Protein 1VKD (pdb70)

CATH classification: 2.115.10.20

Foldseek 3Di:
DFFPDAAQPLAQDDDDPPPDDAQKFFDPPPPLAFACRAVQFGTKFFWAWDADPQWIKTWIWTQGPVRFTATWIWTGRRVRHIDIDNDGDWEAAPVRHTDDFPGWALWHWAAEVQDIKIWTWGDDVATAIWIWDNHVPYIHTYPTADDDDKDLDDWANYDAPQWIKWIWHADRDPGQFIFIKMWTHNPSHTDPIGTAGGFDPPQQQANRTKHFAHHFIDDPQATKTKIWGWHADVVGIAIFIAIWGAHHNGRSHTDFAASDGSGWQDDPQQQDDPAGRHWGWHHWDARRVFQKIWTWTGGSVTGIIIMIRGNVSSVVNRHVRD/DFPDAAQVLAQDDDDDPPDDAQKFFDPPPPLAFACRAVQFGTKFFWAWDADPQWIKTWIWTQGPVRATATWIWTGRRVRHIDTDNDGDWEAAPVRHTDDFPGWALWHWAAEPQDIKIWTWGDDVATFIWIWDNHVPYIHTYPTLDDDDKDLDDWARYDAPQWTKWIWHADRDPGQFIFIKMWTDNPSHTDPIATAGGFDPPQQQANRTKHWAAHFIDDPQATKTKIWGWHADVVGIAIFIAIWGAHHNGRSHTDFAASDTSGWDDDPQQQDDPAGRHWGWHHWDANPVFQKIWTWTGGSVGGITIMIRGNVSSVVNRHVRD/DFPDAAQVLAQDDDDPPPDDAQKFFDPPPPLAFACRAVQFGTKFFWAWDADPQWIKTWIWTQGPVRATATWIWTGRRVRHIDIDNDGDWEAAPVRHTDDFPGWALWHWAAEDQDIKIWTWGDDVATAIWIWGNHVPYIHTDPTLDDDDKGLDDWANYDAPQWTKWIWHADRDPGQFIFIKMWTHNPSHTDPIATAGGFDCPQQQANRTKHWAAHFIDDPQATKTKIWGWHADVVGIAIFIAIWGAHHNGRSHTDFAASDTSGWQDDCQQQDDPAGRHWGWHHWDANPVFQKIWTWTGGSSTGITIMIRGNVVSVVNRHVRD/DFPAAAQPLAQDDDDDPPDDAQKFFDPPPPLWFACRAVQFGTKFFWAWDDDPQWIKTWIWTQGPVRFTATWIWTGRRVRHIDTDNDGDWEAAPVRHGDGFPGWALWHWAAEVQDIKIWTWGDDVATAIWIWDNHVPYIHTYDTLDDDDKDLDDWANYAAPQWIKWIWHADRDPGQFIFIKMWTHNPSHTDPIATAGGFDCPQQQANRTKHWAAHFIDDPQATKTKIWGWHADPVGIAIFIAIWGAHHNGRSHTDFAASDTSGWDDDPQQQDDPAGRHWGWHHWDARPVFQKIWTWTGGNSTGITIMIRGNVSRVVNRHVRD/DFPDAAQVLAQDDDDDPPDDAQKFFDPPPPLWFACRAVQFGTKFFWAWDADPQWIKTWIWTQGPVRFTATWIWTGRRVRHIDIDNDGDWEAAPVRHTDDFPGWALWHWAAEDQDIKIWTWGDDVATAIWIWDNHVPYIHTYPTLDDDDKGLDDWANYAAPQWTKWIWHADRDPGQFIFIKMWTHNPSHTDPIATAGGFDCPQQQANRYKHFAAHFIDDPQATKTKIWGWHADPVGIAIFIAIWGAHHNGRSHTDFAASDTSGWDDDPQQQDDPAGRHWGWHHWDANPVFQKIWTWTGGSVGGIIIMIRGNVSSVVNRHVRD/DFPDAAQPLAQDDDDPPPDDAQKFFDPPPPLWFACRAPQFGTKFFWAWDADPQWIKTWIWTQGPVRFTATWIWTGRRVRHIDIDNDGDWEAAPVRHTDDFPGWALWHWAAEDQDIKIWTWGDDVATAIWIWDNPVPYIYTYPTLDDDDKGLDDWANYAAPQWTKWIWHADRDPGQFIFIKMWTHNPSHTDPIATAGGFDPPQQQANRYKHFAAHFIDDPQATKTKIWGWHADPVGIAIFIAIWGAHHNGRSHTPFAASDGSGWADDCQAQDDPAGRDWGWHHWDANPVFQKIWTWTGGSVTGITIMIRGNVSSVVNRHVRD

Organism: Thermotoga maritima (strain ATCC 43589 / DSM 3109 / JCM 10099 / NBRC 100826 / MSB8) (NCBI:txid243274)

InterPro domains:
  IPR007184 Mannoside phosphorylase [PF04041] (5-323)
  IPR007184 Mannoside phosphorylase [PIRSF016202] (11-324)
  IPR007184 Mannoside phosphorylase [PTHR34106] (4-321)
  IPR023296 Glycosyl hydrolase, five-bladed beta-propeller domain superfamily [G3DSA:2.115.10.20] (1-326)
  IPR023296 Glycosyl hydrolase, five-bladed beta-propeller domain superfamily [SSF75005] (22-321)

Secondary structure (DSSP, 8-state):
--B-S---TT----PPPTT--SSEEE-TT--SB-BS-STTEEEEEEEEEEEETTEEEEEEEEEETTS-EEEEEEEESSSSS-EE-SSPPPEE-TTS-B---SSEEEEEEEEETTEEEEEEEEESSSEEEEE---SSSSEEPBPPSSSSSEE-----SS-BTTBB--BEE--SSS-S---EEEEEB----BEEEEEEE---SS-GGGSSEEEE-SPPEEETTEEEEEEEEEEEETTEEEEEEEEEEE-SS-TTSEEEE-SS-SB---SHHHHSSSSSSBEEEEEEEE-TTT-EEEEEEEETTTEEEEEEEEHHHHHHHHHHT-/-B-S---TT----PPPTT--SSEEE-TT--SB-BS-STTEEEEEEEEEEEETTEEEEEEEEEETTS-EEEEEEEESSSSS-EE-SSPPPEE-TTS-B---SSEEEEEEEEETTEEEEEEEEESSSEEEEE---SSSSEEPBPPSSSSSEE-----SS-BTTBB--BEE--SSS-S---EEEEEB----BEEEEEEE---SS-GGGSSEEEE-SPPEEETTEEEEEEEEEEEETTEEEEEEEEEEE-SS-TTSEEEE-SS-SB-S-SHHHHSSSSSSBEEEEEEEE-TTT-EEEEEEEETTTEEEEEEEEHHHHHHHHHHT-/-B-S---TT----PPPTT--SSEEE-TT--SB-BS-STTEEEEEEEEEEEETTEEEEEEEEEETTS-EEEEEEEESSSSS-EE-SSPPPEE-TTS-B---SSEEEEEEEEETTEEEEEEEEESSSEEEEE---SSSSEEPBPPSSSSSEE-----SS-BTTBB--BEE--SSS-S---EEEEEB----BEEEEEEE---SS-GGGSSEEEE-SPPEEETTEEEEEEEEEEEETTEEEEEEEEEEE-SS-TTSEEEE-SS-SB-S-SHHHHSSSSSSBEEEEEEEE-TTT-EEEEEEEETTTEEEEEEEEHHHHHHHHHHT-/-B-S---TT----PPPTT--SSEEE-TT--SB-BS-STTEEEEEEEEEEEETTEEEEEEEEEETTS-EEEEEEEESSSSS-EE-SSPPPEE-TTS-B---SSEEEEEEEEETTEEEEEEEEESSSEEEEE---SSSSEEPBPPSSSSSEE-----SS-BTTBB--BEE--SSS-S---EEEEEB----BEEEEEEE---SS-GGGSSEEEE-SPPEEETTEEEEEEEEEEEETTEEEEEEEEEEE-SS-TTSEEEE-SS-SB---SHHHHSSSSSSBEEEEEEEEETTTTEEEEEEEETTTEEEEEEEEHHHHHHHHHHT-/-B-S---TT----PPPTT--SSEEE-TT--SB-BS-STTEEEEEEEEEEEETTEEEEEEEEEETTS-EEEEEEEESSSSS-EE-SSPPPEE-TTS-B---SSEEEEEEEEETTEEEEEEEEESSSEEEEE---SSSSEEPBPPSSSSSEE-----SS-BTTBB--BEE--SSS-S---EEEEEB----BEEEEEEE---SS-GGGSSEEEE-SPPEEETTEEEEEEEEEEEETTEEEEEEEEEEE-SS-TTSEEEE-SS-SB---SHHHHSSSSSSBEEEEEEEE-TTT-EEEEEEEETTTEEEEEEEEHHHHHHHHHHT-/-B-S---TT----PPPTT--SSEEE-TT--SB-BS-STTEEEEEEEEEEEETTEEEEEEEEEETTS-EEEEEEEESSSSS-EE-SSPPPEE-TTS-B---SSEEEEEEEEETTEEEEEEEEESSSEEEEE---SSSSEEPBPPSSSSSEE-----SS-BTTBB--BEE--SSS-S---EEEEEB----BEEEEEEE---SS-GGGSSEEEE-SPPEEETTEEEEEEEEEEEETTEEEEEEEEEEE-SS-TTSEEEE-SS-SB-S-SHHHHSSSSSSBEEEEEEEE-TTT-EEEEEEEETTTEEEEEEEEHHHHHHHHHHT-

Nearest PDB structures (foldseek):
  1vkd-assembly1_A  TM=1.002E+00  e=5.050E-60  Thermotoga maritima MSB8
  4udg-assembly1_A  TM=9.693E-01  e=8.224E-40  uncultured organism
  5aye-assembly1_B  TM=9.745E-01  e=2.041E-39  Ruminococcus albus 7 = DSM 20455
  3wau-assembly1_A  TM=8.714E-01  e=3.061E-21  Bacteroides fragilis NCTC 9343
  5ay9-assembly1_A  TM=8.659E-01  e=5.146E-20  Ruminococcus albus 7 = DSM 20455

Sequence (1927 aa):
HKVFTEKIPNIPWEERPEGYTGPVWRYSKNPIIGRNPVPKGARVFNSAVVPYNGEFVGVFRIDHKNTRPFLHFGRSKDGINWEIEPEEIQWVDVNGEPFQPSYAYDPRVVKIEDTYYITFCTDDHGPTIGVGTKDFKTFVRLPNAYVPFNRNGVLFPRKINGKYVLNRPSDNGHTPFGDIFLSESPDIHWGNHRFVLGRSSYNWWENLKIGAGPYPIETSEGWLLIYHGVTLTCNGYVYSFGAALLDLDDPSKVLYRSRYYLLTPEEEYETVGFVPNVVFPCAALCDADTGRVAIYYGAADTHVALAFGYIDEIVDFVKRNSKVFTEKIPNIPWEERPEGYTGPVWRYSKNPIIGRNPVPKGARVFNSAVVPYNGEFVGVFRIDHKNTRPFLHFGRSKDGINWEIEPEEIQWVDVNGEPFQPSYAYDPRVVKIEDTYYITFCTDDHGPTIGVGTKDFKTFVRLPNAYVPFNRNGVLFPRKINGKYVLNRPSDNGHTPFGDIFLSESPDIHWGNHRFVLGRSSYNWWENLKIGAGPYPIETSEGWLLIYHGVTLTCNGYVYSFGAALLDLDDPSKVLYRSRYYLLTPEEEYETVGFVPNVVFPCAALCDADTGRVAIYYGAADTHVALAFGYIDEIVDFVKRNSKVFTEKIPNIPWEERPEGYTGPVWRYSKNPIIGRNPVPKGARVFNSAVVPYNGEFVGVFRIDHKNTRPFLHFGRSKDGINWEIEPEEIQWVDVNGEPFQPSYAYDPRVVKIEDTYYITFCTDDHGPTIGVGTKDFKTFVRLPNAYVPFNRNGVLFPRKINGKYVLNRPSDNGHTPFGDIFLSESPDIHWGNHRFVLGRSSYNWWENLKIGAGPYPIETSEGWLLIYHGVTLTCNGYVYSFGAALLDLDDPSKVLYRSRYYLLTPEEEYETVGFVPNVVFPCAALCDADTGRVAIYYGAADTHVALAFGYIDEIVDFVKRNSKVFTEKIPNIPWEERPEGYTGPVWRYSKNPIIGRNPVPKGARVFNSAVVPYNGEFVGVFRIDHKNTRPFLHFGRSKDGINWEIEPEEIQWVDVNGEPFQPSYAYDPRVVKIEDTYYITFCTDDHGPTIGVGTKDFKTFVRLPNAYVPFNRNGVLFPRKINGKYVLNRPSDNGHTPFGDIFLSESPDIHWGNHRFVLGRSSYNWWENLKIGAGPYPIETSEGWLLIYHGVTLTCNGYVYSFGAALLDLDDPSKVLYRSRYYLLTPEEEYETVGFVPNVVFPCAALCDADTGRVAIYYGAADTHVALAFGYIDEIVDFVKRNSKVFTEKIPNIPWEERPEGYTGPVWRYSKNPIIGRNPVPKGARVFNSAVVPYNGEFVGVFRIDHKNTRPFLHFGRSKDGINWEIEPEEIQWVDVNGEPFQPSYAYDPRVVKIEDTYYITFCTDDHGPTIGVGTKDFKTFVRLPNAYVPFNRNGVLFPRKINGKYVLNRPSDNGHTPFGDIFLSESPDIHWGNHRFVLGRSSYNWWENLKIGAGPYPIETSEGWLLIYHGVTLTCNGYVYSFGAALLDLDDPSKVLYRSRYYLLTPEEEYETVGFVPNVVFPCAALCDADTGRVAIYYGAADTHVALAFGYIDEIVDFVKRNSKVFTEKIPNIPWEERPEGYTGPVWRYSKNPIIGRNPVPKGARVFNSAVVPYNGEFVGVFRIDHKNTRPFLHFGRSKDGINWEIEPEEIQWVDVNGEPFQPSYAYDPRVVKIEDTYYITFCTDDHGPTIGVGTKDFKTFVRLPNAYVPFNRNGVLFPRKINGKYVLNRPSDNGHTPFGDIFLSESPDIHWGNHRFVLGRSSYNWWENLKIGAGPYPIETSEGWLLIYHGVTLTCNGYVYSFGAALLDLDDPSKVLYRSRYYLLTPEEEYETVGFVPNVVFPCAALCDADTGRVAIYYGAADTHVALAFGYIDEIVDFVKRNS

Solvent-accessible surface area: 73420 Å² total

B-factor: mean 32.36, std 8.27, range [13.82, 94.56]

Structure (mmCIF, N/CA/C/O backbone):
data_1VKD
#
_entry.id   1VKD
#
_cell.length_a   86.867
_cell.length_b   100.908
_cell.length_c   253.433
_cell.angle_alpha   90.00
_cell.angle_beta   90.00
_cell.angle_gamma   90.00
#
_symmetry.space_group_name_H-M   'P 21 21 21'
#
loop_
_entity.id
_entity.type
_entity.pdbx_description
1 polymer 'conserved hypothetical protein TM1225'
2 non-polymer 2-AMINO-2-HYDROXYMETHYL-PROPANE-1,3-DIOL
3 water water
#
loop_
_atom_site.group_PDB
_atom_site.id
_atom_site.type_symbol
_atom_site.label_atom_id
_atom_site.label_alt_id
_atom_site.label_comp_id
_atom_site.label_asym_id
_atom_site.label_entity_id
_atom_site.label_seq_id
_atom_site.pdbx_PDB_ins_code
_atom_site.Cartn_x
_atom_site.Cartn_y
_atom_site.Cartn_z
_atom_site.occupancy
_atom_site.B_iso_or_equiv
_atom_site.auth_seq_id
_atom_site.auth_comp_id
_atom_site.auth_asym_id
_atom_site.auth_atom_id
_atom_site.pdbx_PDB_model_num
ATOM 1 N N . HIS A 1 12 ? 90.150 31.702 119.807 1.00 55.73 0 HIS A N 1
ATOM 2 C CA . HIS A 1 12 ? 88.711 31.843 119.469 1.00 56.83 0 HIS A CA 1
ATOM 3 C C . HIS A 1 12 ? 88.022 32.816 120.450 1.00 54.99 0 HIS A C 1
ATOM 4 O O . HIS A 1 12 ? 88.124 34.045 120.318 1.00 56.09 0 HIS A O 1
ATOM 19 N N . LYS A 1 14 ? 85.759 35.144 122.950 1.00 42.40 2 LYS A N 1
ATOM 20 C CA . LYS A 1 14 ? 85.934 36.471 123.553 1.00 40.24 2 LYS A CA 1
ATOM 21 C C . LYS A 1 14 ? 85.448 36.522 125.015 1.00 39.58 2 LYS A C 1
ATOM 22 O O . LYS A 1 14 ? 84.399 35.966 125.361 1.00 36.64 2 LYS A O 1
ATOM 28 N N . VAL A 1 15 ? 86.226 37.199 125.859 1.00 38.51 3 VAL A N 1
ATOM 29 C CA . VAL A 1 15 ? 85.829 37.532 127.224 1.00 38.23 3 VAL A CA 1
ATOM 30 C C . VAL A 1 15 ? 85.758 39.034 127.383 1.00 38.34 3 VAL A C 1
ATOM 31 O O . VAL A 1 15 ? 86.721 39.730 127.104 1.00 37.54 3 VAL A O 1
ATOM 35 N N . PHE A 1 16 ? 84.634 39.527 127.888 1.00 37.34 4 PHE A N 1
ATOM 36 C CA . PHE A 1 16 ? 84.464 40.965 128.036 1.00 38.21 4 PHE A CA 1
ATOM 37 C C . PHE A 1 16 ? 84.796 41.402 129.467 1.00 39.17 4 PHE A C 1
ATOM 38 O O . PHE A 1 16 ? 83.904 41.707 130.238 1.00 41.39 4 PHE A O 1
ATOM 46 N N . THR A 1 17 ? 86.079 41.397 129.825 1.00 39.47 5 THR A N 1
ATOM 47 C CA . THR A 1 17 ? 86.547 41.893 131.139 1.00 40.98 5 THR A CA 1
ATOM 48 C C . THR A 1 17 ? 87.759 42.794 130.919 1.00 40.87 5 THR A C 1
ATOM 49 O O . THR A 1 17 ? 88.143 43.039 129.797 1.00 41.83 5 THR A O 1
ATOM 53 N N . GLU A 1 18 ? 88.377 43.259 131.992 1.00 41.98 6 GLU A N 1
ATOM 54 C CA . GLU A 1 18 ? 89.573 44.095 131.886 1.00 43.18 6 GLU A CA 1
ATOM 55 C C . GLU A 1 18 ? 90.783 43.239 131.583 1.00 39.50 6 GLU A C 1
ATOM 56 O O . GLU A 1 18 ? 90.793 42.024 131.841 1.00 37.78 6 GLU A O 1
ATOM 62 N N . LYS A 1 19 ? 91.804 43.888 131.045 1.00 37.65 7 LYS A N 1
ATOM 63 C CA . LYS A 1 19 ? 93.147 43.348 131.047 1.00 36.18 7 LYS A CA 1
ATOM 64 C C . LYS A 1 19 ? 93.644 43.389 132.488 1.00 34.67 7 LYS A C 1
ATOM 65 O O . LYS A 1 19 ? 93.514 44.409 133.156 1.00 33.92 7 LYS A O 1
ATOM 71 N N . ILE A 1 20 ? 94.166 42.269 132.980 1.00 33.25 8 ILE A N 1
ATOM 72 C CA . ILE A 1 20 ? 94.760 42.221 134.323 1.00 30.93 8 ILE A CA 1
ATOM 73 C C . ILE A 1 20 ? 96.114 41.513 134.292 1.00 32.03 8 ILE A C 1
ATOM 74 O O . ILE A 1 20 ? 96.233 40.358 134.719 1.00 32.73 8 ILE A O 1
ATOM 79 N N . PRO A 1 21 ? 97.143 42.222 133.823 1.00 31.34 9 PRO A N 1
ATOM 80 C CA . PRO A 1 21 ? 98.453 41.615 133.592 1.00 31.67 9 PRO A CA 1
ATOM 81 C C . PRO A 1 21 ? 99.022 40.987 134.878 1.00 31.98 9 PRO A C 1
ATOM 82 O O . PRO A 1 21 ? 99.670 39.941 134.824 1.00 32.53 9 PRO A O 1
ATOM 86 N N . ASN A 1 22 ? 98.734 41.607 136.024 1.00 31.23 10 ASN A N 1
ATOM 87 C CA . ASN A 1 22 ? 99.253 41.165 137.321 1.00 30.91 10 ASN A CA 1
ATOM 88 C C . ASN A 1 22 ? 98.263 40.330 138.136 1.00 30.26 10 ASN A C 1
ATOM 89 O O . ASN A 1 22 ? 98.374 40.233 139.358 1.00 30.05 10 ASN A O 1
ATOM 94 N N . ILE A 1 23 ? 97.292 39.734 137.467 1.00 27.99 11 ILE A N 1
ATOM 95 C CA . ILE A 1 23 ? 96.369 38.834 138.137 1.00 27.80 11 ILE A CA 1
ATOM 96 C C . ILE A 1 23 ? 97.153 37.836 139.017 1.00 27.85 11 ILE A C 1
ATOM 97 O O . ILE A 1 23 ? 98.201 37.337 138.611 1.00 28.60 11 ILE A O 1
ATOM 102 N N . PRO A 1 24 ? 96.689 37.552 140.232 1.00 27.78 12 PRO A N 1
ATOM 103 C CA . PRO A 1 24 ? 97.263 36.420 140.977 1.00 27.99 12 PRO A CA 1
ATOM 104 C C . PRO A 1 24 ? 97.193 35.157 140.104 1.00 29.07 12 PRO A C 1
ATOM 105 O O . PRO A 1 24 ? 96.152 34.887 139.481 1.00 29.59 12 PRO A O 1
ATOM 109 N N . TRP A 1 25 ? 98.298 34.423 140.027 1.00 27.74 13 TRP A N 1
ATOM 110 C CA . TRP A 1 25 ? 98.372 33.306 139.112 1.00 28.75 13 TRP A CA 1
ATOM 111 C C . TRP A 1 25 ? 99.369 32.249 139.547 1.00 30.42 13 TRP A C 1
ATOM 112 O O . TRP A 1 25 ? 100.442 32.561 140.076 1.00 30.78 13 TRP A O 1
ATOM 123 N N . GLU A 1 26 ? 99.003 30.992 139.312 1.00 31.09 14 GLU A N 1
ATOM 124 C CA . GLU A 1 26 ? 99.944 29.887 139.421 1.00 30.92 14 GLU A CA 1
ATOM 125 C C . GLU A 1 26 ? 99.613 28.849 138.354 1.00 31.31 14 GLU A C 1
ATOM 126 O O . GLU A 1 26 ? 98.448 28.496 138.150 1.00 29.84 14 GLU A O 1
ATOM 132 N N . GLU A 1 27 ? 100.652 28.384 137.675 1.00 30.32 15 GLU A N 1
ATOM 133 C CA . GLU A 1 27 ? 100.541 27.381 136.627 1.00 33.40 15 GLU A CA 1
ATOM 134 C C . GLU A 1 27 ? 99.990 26.095 137.189 1.00 32.10 15 GLU A C 1
ATOM 135 O O . GLU A 1 27 ? 100.186 25.812 138.367 1.00 31.86 15 GLU A O 1
ATOM 141 N N . ARG A 1 28 ? 99.298 25.313 136.370 1.00 32.61 16 ARG A N 1
ATOM 142 C CA . ARG A 1 28 ? 98.728 24.057 136.857 1.00 34.51 16 ARG A CA 1
ATOM 143 C C . ARG A 1 28 ? 99.838 23.069 137.200 1.00 33.82 16 ARG A C 1
ATOM 144 O O . ARG A 1 28 ? 100.890 23.109 136.578 1.00 34.49 16 ARG A O 1
ATOM 152 N N . PRO A 1 29 ? 99.627 22.202 138.190 1.00 35.16 17 PRO A N 1
ATOM 153 C CA . PRO A 1 29 ? 100.608 21.157 138.494 1.00 35.43 17 PRO A CA 1
ATOM 154 C C . PRO A 1 29 ? 100.834 20.289 137.268 1.00 37.42 17 PRO A C 1
ATOM 155 O O . PRO A 1 29 ? 99.923 20.103 136.441 1.00 35.80 17 PRO A O 1
ATOM 159 N N . GLU A 1 30 ? 102.048 19.774 137.137 1.00 39.15 18 GLU A N 1
ATOM 160 C CA . GLU A 1 30 ? 102.393 18.982 135.971 1.00 41.66 18 GLU A CA 1
ATOM 161 C C . GLU A 1 30 ? 101.467 17.780 135.826 1.00 41.54 18 GLU A C 1
ATOM 162 O O . GLU A 1 30 ? 101.239 17.059 136.793 1.00 40.74 18 GLU A O 1
ATOM 168 N N . GLY A 1 31 ? 100.918 17.598 134.624 1.00 41.82 19 GLY A N 1
ATOM 169 C CA . GLY A 1 31 ? 99.985 16.505 134.351 1.00 43.27 19 GLY A CA 1
ATOM 170 C C . GLY A 1 31 ? 98.602 16.606 134.993 1.00 45.71 19 GLY A C 1
ATOM 171 O O . GLY A 1 31 ? 97.834 15.642 134.959 1.00 46.83 19 GLY A O 1
ATOM 172 N N . TYR A 1 32 ? 98.275 17.759 135.579 1.00 45.70 20 TYR A N 1
ATOM 173 C CA . TYR A 1 32 ? 96.957 17.981 136.138 1.00 46.02 20 TYR A CA 1
ATOM 174 C C . TYR A 1 32 ? 95.926 18.193 135.031 1.00 46.11 20 TYR A C 1
ATOM 175 O O . TYR A 1 32 ? 96.093 19.053 134.167 1.00 46.48 20 TYR A O 1
ATOM 184 N N . THR A 1 33 ? 94.842 17.434 135.111 1.00 46.45 21 THR A N 1
ATOM 185 C CA . THR A 1 33 ? 93.845 17.334 134.060 1.00 47.77 21 THR A CA 1
ATOM 186 C C . THR A 1 33 ? 92.589 18.205 134.240 1.00 46.44 21 THR A C 1
ATOM 187 O O . THR A 1 33 ? 91.936 18.522 133.250 1.00 48.32 21 THR A O 1
ATOM 191 N N . GLY A 1 34 ? 92.247 18.591 135.465 1.00 43.18 22 GLY A N 1
ATOM 192 C CA . GLY A 1 34 ? 91.030 19.382 135.712 1.00 41.04 22 GLY A CA 1
ATOM 193 C C . GLY A 1 34 ? 91.083 20.818 135.195 1.00 38.15 22 GLY A C 1
ATOM 194 O O . GLY A 1 34 ? 92.173 21.347 134.971 1.00 36.89 22 GLY A O 1
ATOM 195 N N . PRO A 1 35 ? 89.918 21.454 135.029 1.00 36.65 23 PRO A N 1
ATOM 196 C CA . PRO A 1 35 ? 89.841 22.829 134.508 1.00 34.43 23 PRO A CA 1
ATOM 197 C C . PRO A 1 35 ? 90.312 23.898 135.508 1.00 32.41 23 PRO A C 1
ATOM 198 O O . PRO A 1 35 ? 90.672 24.995 135.114 1.00 32.15 23 PRO A O 1
ATOM 202 N N . VAL A 1 36 ? 90.323 23.562 136.790 1.00 30.78 24 VAL A N 1
ATOM 203 C CA . VAL A 1 36 ? 90.628 24.499 137.866 1.00 30.04 24 VAL A CA 1
ATOM 204 C C . VAL A 1 36 ? 91.529 23.806 138.884 1.00 30.06 24 VAL A C 1
ATOM 205 O O . VAL A 1 36 ? 91.311 22.647 139.228 1.00 31.43 24 VAL A O 1
ATOM 209 N N . TRP A 1 37 ? 92.553 24.495 139.352 1.00 28.43 25 TRP A N 1
ATOM 210 C CA . TRP A 1 37 ? 93.431 23.920 140.359 1.00 27.23 25 TRP A CA 1
ATOM 211 C C . TRP A 1 37 ? 93.650 24.919 141.502 1.00 28.16 25 TRP A C 1
ATOM 212 O O . TRP A 1 37 ? 93.631 26.148 141.279 1.00 27.62 25 TRP A O 1
ATOM 223 N N . ARG A 1 38 ? 93.853 24.397 142.719 1.00 26.41 26 ARG A N 1
ATOM 224 C CA . ARG A 1 38 ? 94.102 25.261 143.870 1.00 26.78 26 ARG A CA 1
ATOM 225 C C . ARG A 1 38 ? 95.502 25.897 143.879 1.00 27.98 26 ARG A C 1
ATOM 226 O O . ARG A 1 38 ? 96.475 25.313 143.388 1.00 27.71 26 ARG A O 1
ATOM 234 N N . TYR A 1 39 ? 95.582 27.103 144.429 1.00 27.27 27 TYR A N 1
ATOM 235 C CA . TYR A 1 39 ? 96.849 27.747 144.695 1.00 27.49 27 TYR A CA 1
ATOM 236 C C . TYR A 1 39 ? 97.606 26.869 145.688 1.00 27.72 27 TYR A C 1
ATOM 237 O O . TYR A 1 39 ? 97.068 26.516 146.752 1.00 27.46 27 TYR A O 1
ATOM 246 N N . SER A 1 40 ? 98.845 26.509 145.338 1.00 27.65 28 SER A N 1
ATOM 247 C CA . SER A 1 40 ? 99.624 25.570 146.155 1.00 28.60 28 SER A CA 1
ATOM 248 C C . SER A 1 40 ? 99.926 26.140 147.513 1.00 30.57 28 SER A C 1
ATOM 249 O O . SER A 1 40 ? 100.251 25.391 148.431 1.00 31.63 28 SER A O 1
ATOM 252 N N . LYS A 1 41 ? 99.832 27.462 147.653 1.00 30.32 29 LYS A N 1
ATOM 253 C CA . LYS A 1 41 ? 100.118 28.084 148.942 1.00 29.48 29 LYS A CA 1
ATOM 254 C C . LYS A 1 41 ? 98.872 28.500 149.725 1.00 29.23 29 LYS A C 1
ATOM 255 O O . LYS A 1 41 ? 98.961 29.320 150.648 1.00 28.79 29 LYS A O 1
ATOM 261 N N . ASN A 1 42 ? 97.718 27.921 149.368 1.00 27.24 30 ASN A N 1
ATOM 262 C CA . ASN A 1 42 ? 96.472 28.113 150.109 1.00 27.89 30 ASN A CA 1
ATOM 263 C C . ASN A 1 42 ? 96.627 27.615 151.544 1.00 29.45 30 ASN A C 1
ATOM 264 O O . ASN A 1 42 ? 97.365 26.628 151.774 1.00 30.00 30 ASN A O 1
ATOM 269 N N . PRO A 1 43 ? 95.923 28.232 152.501 1.00 29.44 31 PRO A N 1
ATOM 270 C CA . PRO A 1 43 ? 95.016 29.365 152.246 1.00 29.48 31 PRO A CA 1
ATOM 271 C C . PRO A 1 43 ? 95.819 30.647 152.261 1.00 29.20 31 PRO A C 1
ATOM 272 O O . PRO A 1 43 ? 96.928 30.634 152.771 1.00 29.92 31 PRO A O 1
ATOM 276 N N . ILE A 1 44 ? 95.304 31.724 151.681 1.00 28.36 32 ILE A N 1
ATOM 277 C CA . ILE A 1 44 ? 96.088 32.960 151.637 1.00 30.03 32 ILE A CA 1
ATOM 278 C C . ILE A 1 44 ? 95.887 33.826 152.879 1.00 31.47 32 ILE A C 1
ATOM 279 O O . ILE A 1 44 ? 96.760 34.617 153.237 1.00 30.80 32 ILE A O 1
ATOM 284 N N . ILE A 1 45 ? 94.741 33.664 153.536 1.00 30.54 33 ILE A N 1
ATOM 285 C CA . ILE A 1 45 ? 94.449 34.386 154.765 1.00 32.02 33 ILE A CA 1
ATOM 286 C C . ILE A 1 45 ? 93.291 33.650 155.411 1.00 30.76 33 ILE A C 1
ATOM 287 O O . ILE A 1 45 ? 92.615 32.881 154.739 1.00 30.83 33 ILE A O 1
ATOM 292 N N . GLY A 1 46 ? 93.087 33.829 156.712 1.00 30.33 34 GLY A N 1
ATOM 293 C CA . GLY A 1 46 ? 92.005 33.112 157.392 1.00 30.07 34 GLY A CA 1
ATOM 294 C C . GLY A 1 46 ? 91.805 33.498 158.826 1.00 29.17 34 GLY A C 1
ATOM 295 O O . GLY A 1 46 ? 91.085 34.437 159.125 1.00 29.94 34 GLY A O 1
ATOM 296 N N . ARG A 1 47 ? 92.461 32.764 159.708 1.00 28.86 35 ARG A N 1
ATOM 297 C CA . ARG A 1 47 ? 92.291 32.893 161.144 1.00 30.58 35 ARG A CA 1
ATOM 298 C C . ARG A 1 47 ? 92.950 34.170 161.648 1.00 31.18 35 ARG A C 1
ATOM 299 O O . ARG A 1 47 ? 94.035 34.516 161.221 1.00 29.67 35 ARG A O 1
ATOM 307 N N . ASN A 1 48 ? 92.270 34.853 162.561 1.00 31.22 36 ASN A N 1
ATOM 308 C CA . ASN A 1 48 ? 92.812 36.051 163.240 1.00 33.06 36 ASN A CA 1
ATOM 309 C C . ASN A 1 48 ? 93.485 37.027 162.280 1.00 32.31 36 ASN A C 1
ATOM 310 O O . ASN A 1 48 ? 94.647 37.383 162.457 1.00 33.14 36 ASN A O 1
ATOM 315 N N . PRO A 1 49 ? 92.733 37.461 161.271 1.00 31.73 37 PRO A N 1
ATOM 316 C CA . PRO A 1 49 ? 93.258 38.344 160.237 1.00 30.96 37 PRO A CA 1
ATOM 317 C C . PRO A 1 49 ? 93.537 39.764 160.731 1.00 32.65 37 PRO A C 1
ATOM 318 O O . PRO A 1 49 ? 94.432 40.413 160.206 1.00 34.40 37 PRO A O 1
ATOM 322 N N . VAL A 1 50 ? 92.754 40.238 161.703 1.00 32.25 38 VAL A N 1
ATOM 323 C CA . VAL A 1 50 ? 92.888 41.585 162.266 1.00 30.72 38 VAL A CA 1
ATOM 324 C C . VAL A 1 50 ? 92.584 41.452 163.759 1.00 32.61 38 VAL A C 1
ATOM 325 O O . VAL A 1 50 ? 92.015 40.441 164.179 1.00 31.46 38 VAL A O 1
ATOM 329 N N . PRO A 1 51 ? 92.988 42.438 164.570 1.00 32.99 39 PRO A N 1
ATOM 330 C CA . PRO A 1 51 ? 92.806 42.349 166.029 1.00 33.20 39 PRO A CA 1
ATOM 331 C C . PRO A 1 51 ? 91.395 41.927 166.504 1.00 34.22 39 PRO A C 1
ATOM 332 O O . PRO A 1 51 ? 91.266 41.079 167.397 1.00 33.73 39 PRO A O 1
ATOM 336 N N . LYS A 1 52 ? 90.353 42.497 165.912 1.00 33.94 40 LYS A N 1
ATOM 337 C CA . LYS A 1 52 ? 88.989 42.122 166.291 1.00 34.31 40 LYS A CA 1
ATOM 338 C C . LYS A 1 52 ? 88.467 40.882 165.551 1.00 32.40 40 LYS A C 1
ATOM 339 O O . LYS A 1 52 ? 87.367 40.427 165.823 1.00 31.98 40 LYS A O 1
ATOM 345 N N . GLY A 1 53 ? 89.258 40.352 164.623 1.00 29.93 41 GLY A N 1
ATOM 346 C CA . GLY A 1 53 ? 88.780 39.323 163.701 1.00 29.61 41 GLY A CA 1
ATOM 347 C C . GLY A 1 53 ? 89.134 37.911 164.095 1.00 28.75 41 GLY A C 1
ATOM 348 O O . GLY A 1 53 ? 90.262 37.662 164.546 1.00 28.92 41 GLY A O 1
ATOM 349 N N . ALA A 1 54 ? 88.170 37.006 163.922 1.00 27.88 42 ALA A N 1
ATOM 350 C CA . ALA A 1 54 ? 88.352 35.569 164.174 1.00 27.89 42 ALA A CA 1
ATOM 351 C C . ALA A 1 54 ? 88.710 34.829 162.898 1.00 27.35 42 ALA A C 1
ATOM 352 O O . ALA A 1 54 ? 89.643 34.021 162.868 1.00 27.17 42 ALA A O 1
ATOM 354 N N . ARG A 1 55 ? 87.956 35.088 161.839 1.00 26.21 43 ARG A N 1
ATOM 355 C CA . ARG A 1 55 ? 88.159 34.387 160.575 1.00 26.84 43 ARG A CA 1
ATOM 356 C C . ARG A 1 55 ? 87.691 35.271 159.443 1.00 28.75 43 ARG A C 1
ATOM 357 O O . ARG A 1 55 ? 86.645 35.939 159.552 1.00 30.22 43 ARG A O 1
ATOM 365 N N . VAL A 1 56 ? 88.477 35.295 158.366 1.00 28.17 44 VAL A N 1
ATOM 366 C CA . VAL A 1 56 ? 88.052 35.951 157.128 1.00 28.52 44 VAL A CA 1
ATOM 367 C C . VAL A 1 56 ? 87.874 34.875 156.047 1.00 30.14 44 VAL A C 1
ATOM 368 O O . VAL A 1 56 ? 88.741 34.009 155.864 1.00 29.80 44 VAL A O 1
ATOM 372 N N . PHE A 1 57 ? 86.739 34.906 155.352 1.00 29.89 45 PHE A N 1
ATOM 373 C CA . PHE A 1 57 ? 86.414 33.831 154.433 1.00 30.44 45 PHE A CA 1
ATOM 374 C C . PHE A 1 57 ? 85.428 34.209 153.330 1.00 33.81 45 PHE A C 1
ATOM 375 O O . PHE A 1 57 ? 85.005 33.361 152.541 1.00 36.04 45 PHE A O 1
ATOM 383 N N . ASN A 1 58 ? 85.053 35.466 153.245 1.00 32.98 46 ASN A N 1
ATOM 384 C CA . ASN A 1 58 ? 84.476 35.917 151.982 1.00 36.65 46 ASN A CA 1
ATOM 385 C C . ASN A 1 58 ? 85.379 37.067 151.527 1.00 37.34 46 ASN A C 1
ATOM 386 O O . ASN A 1 58 ? 85.921 37.840 152.348 1.00 36.62 46 ASN A O 1
ATOM 391 N N . SER A 1 59 ? 85.599 37.144 150.230 1.00 36.28 47 SER A N 1
ATOM 392 C CA . SER A 1 59 ? 86.471 38.165 149.702 1.00 39.00 47 SER A CA 1
ATOM 393 C C . SER A 1 59 ? 85.961 38.477 148.323 1.00 38.37 47 SER A C 1
ATOM 394 O O . SER A 1 59 ? 86.080 37.664 147.403 1.00 39.92 47 SER A O 1
ATOM 397 N N . ALA A 1 60 ? 85.339 39.643 148.210 1.00 35.76 48 ALA A N 1
ATOM 398 C CA . ALA A 1 60 ? 84.855 40.121 146.947 1.00 33.64 48 ALA A CA 1
ATOM 399 C C . ALA A 1 60 ? 85.937 41.065 146.429 1.00 33.90 48 ALA A C 1
ATOM 400 O O . ALA A 1 60 ? 86.054 42.219 146.882 1.00 33.88 48 ALA A O 1
ATOM 402 N N . VAL A 1 61 ? 86.737 40.549 145.496 1.00 31.43 49 VAL A N 1
ATOM 403 C CA . VAL A 1 61 ? 87.963 41.215 145.036 1.00 28.85 49 VAL A CA 1
ATOM 404 C C . VAL A 1 61 ? 87.771 41.717 143.605 1.00 30.45 49 VAL A C 1
ATOM 405 O O . VAL A 1 61 ? 87.157 41.025 142.772 1.00 30.82 49 VAL A O 1
ATOM 409 N N . VAL A 1 62 ? 88.249 42.934 143.345 1.00 29.72 50 VAL A N 1
ATOM 410 C CA . VAL A 1 62 ? 88.263 43.501 141.998 1.00 29.66 50 VAL A CA 1
ATOM 411 C C . VAL A 1 62 ? 89.614 44.179 141.744 1.00 31.04 50 VAL A C 1
ATOM 412 O O . VAL A 1 62 ? 90.271 44.620 142.704 1.00 30.41 50 VAL A O 1
ATOM 416 N N . PRO A 1 63 ? 90.041 44.302 140.479 1.00 31.19 51 PRO A N 1
ATOM 417 C CA . PRO A 1 63 ? 91.213 45.112 140.212 1.00 32.02 51 PRO A CA 1
ATOM 418 C C . PRO A 1 63 ? 90.831 46.566 140.444 1.00 32.19 51 PRO A C 1
ATOM 419 O O . PRO A 1 63 ? 89.707 46.992 140.140 1.00 32.40 51 PRO A O 1
ATOM 423 N N . TYR A 1 64 ? 91.751 47.325 141.005 1.00 32.54 52 TYR A N 1
ATOM 424 C CA . TYR A 1 64 ? 91.523 48.738 141.138 1.00 33.54 52 TYR A CA 1
ATOM 425 C C . TYR A 1 64 ? 92.853 49.432 141.061 1.00 35.22 52 TYR A C 1
ATOM 426 O O . TYR A 1 64 ? 93.766 49.126 141.839 1.00 34.54 52 TYR A O 1
ATOM 435 N N . ASN A 1 65 ? 92.973 50.340 140.094 1.00 37.33 53 ASN A N 1
ATOM 436 C CA . ASN A 1 65 ? 94.080 51.270 140.083 1.00 38.62 53 ASN A CA 1
ATOM 437 C C . ASN A 1 65 ? 95.431 50.553 139.939 1.00 37.87 53 ASN A C 1
ATOM 438 O O . ASN A 1 65 ? 96.405 50.896 140.612 1.00 39.02 53 ASN A O 1
ATOM 443 N N . GLY A 1 66 ? 95.474 49.536 139.081 1.00 36.62 54 GLY A N 1
ATOM 444 C CA . GLY A 1 66 ? 96.702 48.750 138.875 1.00 35.82 54 GLY A CA 1
ATOM 445 C C . GLY A 1 66 ? 97.000 47.743 139.987 1.00 35.63 54 GLY A C 1
ATOM 446 O O . GLY A 1 66 ? 98.013 47.022 139.951 1.00 34.00 54 GLY A O 1
ATOM 447 N N . GLU A 1 67 ? 96.124 47.697 140.986 1.00 34.24 55 GLU A N 1
ATOM 448 C CA . GLU A 1 67 ? 96.264 46.742 142.082 1.00 34.77 55 GLU A CA 1
ATOM 449 C C . GLU A 1 67 ? 94.941 46.049 142.320 1.00 31.66 55 GLU A C 1
ATOM 450 O O . GLU A 1 67 ? 94.119 45.927 141.416 1.00 30.10 55 GLU A O 1
ATOM 456 N N . PHE A 1 68 ? 94.742 45.577 143.540 1.00 28.94 56 PHE A N 1
ATOM 457 C CA . PHE A 1 68 ? 93.523 44.862 143.867 1.00 26.91 56 PHE A CA 1
ATOM 458 C C . PHE A 1 68 ? 92.976 45.419 145.157 1.00 28.12 56 PHE A C 1
ATOM 459 O O . PHE A 1 68 ? 93.738 45.816 146.055 1.00 28.46 56 PHE A O 1
ATOM 467 N N . VAL A 1 69 ? 91.654 45.485 145.235 1.00 27.46 57 VAL A N 1
ATOM 468 C CA . VAL A 1 69 ? 91.010 45.809 146.483 1.00 27.76 57 VAL A CA 1
ATOM 469 C C . VAL A 1 69 ? 89.923 44.759 146.705 1.00 28.00 57 VAL A C 1
ATOM 470 O O . VAL A 1 69 ? 89.588 43.986 145.794 1.00 27.90 57 VAL A O 1
ATOM 474 N N . GLY A 1 70 ? 89.372 44.728 147.910 1.00 27.50 58 GLY A N 1
ATOM 475 C CA . GLY A 1 70 ? 88.312 43.777 148.178 1.00 27.14 58 GLY A CA 1
ATOM 476 C C . GLY A 1 70 ? 87.438 44.213 149.335 1.00 28.46 58 GLY A C 1
ATOM 477 O O . GLY A 1 70 ? 87.833 45.047 150.164 1.00 27.25 58 GLY A O 1
ATOM 478 N N . VAL A 1 71 ? 86.232 43.672 149.336 1.00 27.58 59 VAL A N 1
ATOM 479 C CA . VAL A 1 71 ? 85.342 43.755 150.473 1.00 27.11 59 VAL A CA 1
ATOM 480 C C . VAL A 1 71 ? 85.307 42.351 151.104 1.00 27.23 59 VAL A C 1
ATOM 481 O O . VAL A 1 71 ? 84.985 41.366 150.447 1.00 27.00 59 VAL A O 1
ATOM 485 N N . PHE A 1 72 ? 85.671 42.281 152.378 1.00 26.98 60 PHE A N 1
ATOM 486 C CA . PHE A 1 72 ? 85.886 41.005 153.053 1.00 27.45 60 PHE A CA 1
ATOM 487 C C . PHE A 1 72 ? 84.877 40.777 154.145 1.00 28.08 60 PHE A C 1
ATOM 488 O O . PHE A 1 72 ? 84.594 41.700 154.893 1.00 28.83 60 PHE A O 1
ATOM 496 N N . ARG A 1 73 ? 84.329 39.557 154.231 1.00 28.02 61 ARG A N 1
ATOM 497 C CA . ARG A 1 73 ? 83.571 39.179 155.402 1.00 28.40 61 ARG A CA 1
ATOM 498 C C . ARG A 1 73 ? 84.528 38.686 156.471 1.00 28.86 61 ARG A C 1
ATOM 499 O O . ARG A 1 73 ? 85.282 37.732 156.240 1.00 28.62 61 ARG A O 1
ATOM 507 N N . ILE A 1 74 ? 84.508 39.360 157.623 1.00 29.35 62 ILE A N 1
ATOM 508 C CA . ILE A 1 74 ? 85.262 38.916 158.786 1.00 29.08 62 ILE A CA 1
ATOM 509 C C . ILE A 1 74 ? 84.311 38.678 159.946 1.00 29.34 62 ILE A C 1
ATOM 510 O O . ILE A 1 74 ? 83.639 39.615 160.385 1.00 27.91 62 ILE A O 1
ATOM 515 N N . ASP A 1 75 ? 84.234 37.433 160.419 1.00 28.34 63 ASP A N 1
ATOM 516 C CA . ASP A 1 75 ? 83.596 37.153 161.691 1.00 28.79 63 ASP A CA 1
ATOM 517 C C . ASP A 1 75 ? 84.538 37.689 162.760 1.00 29.01 63 ASP A C 1
ATOM 518 O O . ASP A 1 75 ? 85.731 37.305 162.822 1.00 28.84 63 ASP A O 1
ATOM 523 N N . HIS A 1 76 ? 84.016 38.579 163.593 1.00 27.28 64 HIS A N 1
ATOM 524 C CA . HIS A 1 76 ? 84.746 39.047 164.736 1.00 26.77 64 HIS A CA 1
ATOM 525 C C . HIS A 1 76 ? 84.861 37.975 165.834 1.00 27.42 64 HIS A C 1
ATOM 526 O O . HIS A 1 76 ? 84.331 36.854 165.698 1.00 26.78 64 HIS A O 1
ATOM 533 N N . LYS A 1 77 ? 85.587 38.295 166.895 1.00 27.22 65 LYS A N 1
ATOM 534 C CA . LYS A 1 77 ? 85.726 37.384 168.025 1.00 28.72 65 LYS A CA 1
ATOM 535 C C . LYS A 1 77 ? 84.458 37.252 168.908 1.00 28.45 65 LYS A C 1
ATOM 536 O O . LYS A 1 77 ? 84.520 36.698 169.999 1.00 27.14 65 LYS A O 1
ATOM 542 N N . ASN A 1 78 ? 83.319 37.757 168.421 1.00 28.49 66 ASN A N 1
ATOM 543 C CA . ASN A 1 78 ? 82.005 37.397 168.979 1.00 28.10 66 ASN A CA 1
ATOM 544 C C . ASN A 1 78 ? 81.202 36.558 167.967 1.00 28.98 66 ASN A C 1
ATOM 545 O O . ASN A 1 78 ? 79.997 36.294 168.184 1.00 29.47 66 ASN A O 1
ATOM 550 N N . THR A 1 79 ? 81.903 36.152 166.895 1.00 27.85 67 THR A N 1
ATOM 551 C CA . THR A 1 79 ? 81.379 35.361 165.757 1.00 27.93 67 THR A CA 1
ATOM 552 C C . THR A 1 79 ? 80.355 36.112 164.880 1.00 29.53 67 THR A C 1
ATOM 553 O O . THR A 1 79 ? 79.801 35.550 163.939 1.00 31.15 67 THR A O 1
ATOM 557 N N . ARG A 1 80 ? 80.133 37.385 165.185 1.00 28.45 68 ARG A N 1
ATOM 558 C CA . ARG A 1 80 ? 79.328 38.281 164.359 1.00 28.69 68 ARG A CA 1
ATOM 559 C C . ARG A 1 80 ? 80.090 38.713 163.090 1.00 29.03 68 ARG A C 1
ATOM 560 O O . ARG A 1 80 ? 81.262 39.117 163.180 1.00 29.03 68 ARG A O 1
ATOM 568 N N . PRO A 1 81 ? 79.433 38.671 161.924 1.00 27.96 69 PRO A N 1
ATOM 569 C CA . PRO A 1 81 ? 80.064 39.065 160.663 1.00 27.79 69 PRO A CA 1
ATOM 570 C C . PRO A 1 81 ? 80.043 40.575 160.391 1.00 28.96 69 PRO A C 1
ATOM 571 O O . PRO A 1 81 ? 79.044 41.241 160.641 1.00 28.29 69 PRO A O 1
ATOM 575 N N . PHE A 1 82 ? 81.149 41.085 159.862 1.00 27.84 70 PHE A N 1
ATOM 576 C CA . PHE A 1 82 ? 81.277 42.493 159.437 1.00 28.45 70 PHE A CA 1
ATOM 577 C C . PHE A 1 82 ? 81.967 42.516 158.084 1.00 29.22 70 PHE A C 1
ATOM 578 O O . PHE A 1 82 ? 82.678 41.560 157.730 1.00 29.32 70 PHE A O 1
ATOM 586 N N . LEU A 1 83 ? 81.775 43.598 157.328 1.00 28.61 71 LEU A N 1
ATOM 587 C CA . LEU A 1 83 ? 82.516 43.762 156.066 1.00 28.25 71 LEU A CA 1
ATOM 588 C C . LEU A 1 83 ? 83.669 44.737 156.255 1.00 28.05 71 LEU A C 1
ATOM 589 O O . LEU A 1 83 ? 83.493 45.839 156.750 1.00 29.05 71 LEU A O 1
ATOM 594 N N . HIS A 1 84 ? 84.859 44.308 155.863 1.00 28.20 72 HIS A N 1
ATOM 595 C CA . HIS A 1 84 ? 86.046 45.138 155.969 1.00 27.38 72 HIS A CA 1
ATOM 596 C C . HIS A 1 84 ? 86.629 45.367 154.561 1.00 28.58 72 HIS A C 1
ATOM 597 O O . HIS A 1 84 ? 86.545 44.505 153.674 1.00 30.11 72 HIS A O 1
ATOM 604 N N . PHE A 1 85 ? 87.209 46.539 154.364 1.00 29.04 73 PHE A N 1
ATOM 605 C CA . PHE A 1 85 ? 87.907 46.855 153.140 1.00 29.49 73 PHE A CA 1
ATOM 606 C C . PHE A 1 85 ? 89.347 46.362 153.236 1.00 30.03 73 PHE A C 1
ATOM 607 O O . PHE A 1 85 ? 89.960 46.438 154.293 1.00 29.06 73 PHE A O 1
ATOM 615 N N . GLY A 1 86 ? 89.874 45.843 152.133 1.00 30.08 74 GLY A N 1
ATOM 616 C CA . GLY A 1 86 ? 91.278 45.446 152.067 1.00 30.25 74 GLY A CA 1
ATOM 617 C C . GLY A 1 86 ? 91.940 45.841 150.744 1.00 29.71 74 GLY A C 1
ATOM 618 O O . GLY A 1 86 ? 91.263 46.066 149.744 1.00 27.77 74 GLY A O 1
ATOM 619 N N . ARG A 1 87 ? 93.266 45.905 150.760 1.00 29.94 75 ARG A N 1
ATOM 620 C CA . ARG A 1 87 ? 94.083 46.257 149.596 1.00 31.97 75 ARG A CA 1
ATOM 621 C C . ARG A 1 87 ? 95.182 45.221 149.397 1.00 31.54 75 ARG A C 1
ATOM 622 O O . ARG A 1 87 ? 95.701 44.656 150.377 1.00 31.82 75 ARG A O 1
ATOM 630 N N . SER A 1 88 ? 95.558 44.999 148.140 1.00 30.73 76 SER A N 1
ATOM 631 C CA . SER A 1 88 ? 96.656 44.113 147.826 1.00 30.18 76 SER A CA 1
ATOM 632 C C . SER A 1 88 ? 97.317 44.534 146.536 1.00 30.60 76 SER A C 1
ATOM 633 O O . SER A 1 88 ? 96.648 44.878 145.558 1.00 30.92 76 SER A O 1
ATOM 636 N N . LYS A 1 89 ? 98.637 44.482 146.531 1.00 31.52 77 LYS A N 1
ATOM 637 C CA . LYS A 1 89 ? 99.403 44.782 145.321 1.00 33.98 77 LYS A CA 1
ATOM 638 C C . LYS A 1 89 ? 99.311 43.629 144.324 1.00 32.52 77 LYS A C 1
ATOM 639 O O . LYS A 1 89 ? 99.261 43.851 143.114 1.00 33.29 77 LYS A O 1
ATOM 645 N N . ASP A 1 90 ? 99.272 42.405 144.845 1.00 31.33 78 ASP A N 1
ATOM 646 C CA . ASP A 1 90 ? 99.351 41.208 144.005 1.00 31.61 78 ASP A CA 1
ATOM 647 C C . ASP A 1 90 ? 98.128 40.289 144.074 1.00 31.26 78 ASP A C 1
ATOM 648 O O . ASP A 1 90 ? 98.041 39.300 143.332 1.00 31.63 78 ASP A O 1
ATOM 653 N N . GLY A 1 91 ? 97.191 40.610 144.966 1.00 30.51 79 GLY A N 1
ATOM 654 C CA . GLY A 1 91 ? 95.980 39.831 145.123 1.00 30.34 79 GLY A CA 1
ATOM 655 C C . GLY A 1 91 ? 96.148 38.619 146.022 1.00 31.41 79 GLY A C 1
ATOM 656 O O . GLY A 1 91 ? 95.204 37.844 146.222 1.00 30.22 79 GLY A O 1
ATOM 657 N N . ILE A 1 92 ? 97.348 38.438 146.565 1.00 32.03 80 ILE A N 1
ATOM 658 C CA . ILE A 1 92 ? 97.603 37.291 147.448 1.00 31.61 80 ILE A CA 1
ATOM 659 C C . ILE A 1 92 ? 97.921 37.774 148.863 1.00 32.33 80 ILE A C 1
ATOM 660 O O . ILE A 1 92 ? 97.418 37.232 149.848 1.00 32.68 80 ILE A O 1
ATOM 665 N N . ASN A 1 93 ? 98.754 38.804 148.954 1.00 30.74 81 ASN A N 1
ATOM 666 C CA . ASN A 1 93 ? 99.090 39.392 150.232 1.00 30.87 81 ASN A CA 1
ATOM 667 C C . ASN A 1 93 ? 98.213 40.598 150.512 1.00 30.30 81 ASN A C 1
ATOM 668 O O . ASN A 1 93 ? 98.307 41.599 149.807 1.00 28.65 81 ASN A O 1
ATOM 673 N N . TRP A 1 94 ? 97.359 40.491 151.536 1.00 30.04 82 TRP A N 1
ATOM 674 C CA . TRP A 1 94 ? 96.303 41.480 151.784 1.00 30.93 82 TRP A CA 1
ATOM 675 C C . TRP A 1 94 ? 96.565 42.319 153.015 1.00 32.29 82 TRP A C 1
ATOM 676 O O . TRP A 1 94 ? 96.993 41.803 154.050 1.00 33.28 82 TRP A O 1
ATOM 687 N N . GLU A 1 95 ? 96.338 43.624 152.894 1.00 31.17 83 GLU A N 1
ATOM 688 C CA . GLU A 1 95 ? 96.268 44.469 154.070 1.00 32.61 83 GLU A CA 1
ATOM 689 C C . GLU A 1 95 ? 94.819 44.843 154.284 1.00 32.52 83 GLU A C 1
ATOM 690 O O . GLU A 1 95 ? 94.228 45.564 153.476 1.00 32.31 83 GLU A O 1
ATOM 696 N N . ILE A 1 96 ? 94.249 44.322 155.367 1.00 30.99 84 ILE A N 1
ATOM 697 C CA . ILE A 1 96 ? 92.833 44.513 155.664 1.00 30.41 84 ILE A CA 1
ATOM 698 C C . ILE A 1 96 ? 92.635 45.543 156.786 1.00 30.14 84 ILE A C 1
ATOM 699 O O . ILE A 1 96 ? 93.336 45.504 157.801 1.00 29.88 84 ILE A O 1
ATOM 704 N N . GLU A 1 97 ? 91.692 46.467 156.600 1.00 29.95 85 GLU A N 1
ATOM 705 C CA . GLU A 1 97 ? 91.389 47.473 157.612 1.00 30.40 85 GLU A CA 1
ATOM 706 C C . GLU A 1 97 ? 90.938 46.759 158.882 1.00 29.02 85 GLU A C 1
ATOM 707 O O . GLU A 1 97 ? 90.191 45.797 158.805 1.00 29.94 85 GLU A O 1
ATOM 713 N N . PRO A 1 98 ? 91.399 47.233 160.044 1.00 29.08 86 PRO A N 1
ATOM 714 C CA . PRO A 1 98 ? 91.043 46.622 161.320 1.00 28.53 86 PRO A CA 1
ATOM 715 C C . PRO A 1 98 ? 89.581 46.875 161.708 1.00 29.13 86 PRO A C 1
ATOM 716 O O . PRO A 1 98 ? 88.999 46.102 162.485 1.00 29.39 86 PRO A O 1
ATOM 720 N N . GLU A 1 99 ? 88.994 47.944 161.169 1.00 29.24 87 GLU A N 1
ATOM 721 C CA . GLU A 1 99 ? 87.587 48.276 161.443 1.00 29.59 87 GLU A CA 1
ATOM 722 C C . GLU A 1 99 ? 86.694 48.095 160.205 1.00 30.08 87 GLU A C 1
ATOM 723 O O . GLU A 1 99 ? 87.170 48.132 159.070 1.00 28.77 87 GLU A O 1
ATOM 729 N N . GLU A 1 100 ? 85.404 47.903 160.435 1.00 28.14 88 GLU A N 1
ATOM 730 C CA . GLU A 1 100 ? 84.463 47.589 159.373 1.00 29.90 88 GLU A CA 1
ATOM 731 C C . GLU A 1 100 ? 84.173 48.821 158.520 1.00 29.61 88 GLU A C 1
ATOM 732 O O . GLU A 1 100 ? 84.332 49.953 158.970 1.00 29.32 88 GLU A O 1
ATOM 738 N N . ILE A 1 101 ? 83.707 48.583 157.301 1.00 29.23 89 ILE A N 1
ATOM 739 C CA . ILE A 1 101 ? 83.256 49.655 156.426 1.00 29.05 89 ILE A CA 1
ATOM 740 C C . ILE A 1 101 ? 82.065 50.391 157.049 1.00 28.90 89 ILE A C 1
ATOM 741 O O . ILE A 1 101 ? 81.134 49.772 157.592 1.00 28.24 89 ILE A O 1
ATOM 746 N N . GLN A 1 102 ? 82.109 51.714 156.957 1.00 28.35 90 GLN A N 1
ATOM 747 C CA . GLN A 1 102 ? 81.013 52.591 157.409 1.00 29.16 90 GLN A CA 1
ATOM 748 C C . GLN A 1 102 ? 80.150 53.050 156.231 1.00 29.05 90 GLN A C 1
ATOM 749 O O . GLN A 1 102 ? 80.673 53.604 155.262 1.00 29.37 90 GLN A O 1
ATOM 755 N N . TRP A 1 103 ? 78.840 52.822 156.319 1.00 27.28 91 TRP A N 1
ATOM 756 C CA . TRP A 1 103 ? 77.939 53.081 155.207 1.00 27.16 91 TRP A CA 1
ATOM 757 C C . TRP A 1 103 ? 77.056 54.281 155.487 1.00 28.07 91 TRP A C 1
ATOM 758 O O . TRP A 1 103 ? 76.572 54.449 156.605 1.00 28.21 91 TRP A O 1
ATOM 769 N N . VAL A 1 104 ? 76.888 55.134 154.473 1.00 28.38 92 VAL A N 1
ATOM 770 C CA . VAL A 1 104 ? 75.931 56.242 154.523 1.00 28.02 92 VAL A CA 1
ATOM 771 C C . VAL A 1 104 ? 74.853 56.043 153.441 1.00 29.10 92 VAL A C 1
ATOM 772 O O . VAL A 1 104 ? 75.075 55.323 152.462 1.00 28.52 92 VAL A O 1
ATOM 776 N N . ASP A 1 105 ? 73.683 56.649 153.625 1.00 29.23 93 ASP A N 1
ATOM 777 C CA . ASP A 1 105 ? 72.646 56.590 152.602 1.00 31.18 93 ASP A CA 1
ATOM 778 C C . ASP A 1 105 ? 72.914 57.698 151.549 1.00 32.25 93 ASP A C 1
ATOM 779 O O . ASP A 1 105 ? 73.879 58.458 151.684 1.00 31.93 93 ASP A O 1
ATOM 784 N N . VAL A 1 106 ? 72.084 57.783 150.508 1.00 34.36 94 VAL A N 1
ATOM 785 C CA . VAL A 1 106 ? 72.296 58.764 149.433 1.00 35.72 94 VAL A CA 1
ATOM 786 C C . VAL A 1 106 ? 72.238 60.186 149.947 1.00 36.95 94 VAL A C 1
ATOM 787 O O . VAL A 1 106 ? 72.719 61.099 149.288 1.00 36.97 94 VAL A O 1
ATOM 791 N N . ASN A 1 107 ? 71.659 60.385 151.123 1.00 37.57 95 ASN A N 1
ATOM 792 C CA . ASN A 1 107 ? 71.666 61.714 151.734 1.00 38.37 95 ASN A CA 1
ATOM 793 C C . ASN A 1 107 ? 72.893 61.969 152.574 1.00 36.72 95 ASN A C 1
ATOM 794 O O . ASN A 1 107 ? 73.034 63.041 153.143 1.00 35.70 95 ASN A O 1
ATOM 799 N N . GLY A 1 108 ? 73.772 60.975 152.684 1.00 35.20 96 GLY A N 1
ATOM 800 C CA . GLY A 1 108 ? 74.955 61.112 153.536 1.00 33.07 96 GLY A CA 1
ATOM 801 C C . GLY A 1 108 ? 74.740 60.804 155.017 1.00 32.74 96 GLY A C 1
ATOM 802 O O . GLY A 1 108 ? 75.678 60.943 155.809 1.00 32.72 96 GLY A O 1
ATOM 803 N N . GLU A 1 109 ? 73.529 60.381 155.405 1.00 32.31 97 GLU A N 1
ATOM 804 C CA . GLU A 1 109 ? 73.253 59.971 156.788 1.00 33.20 97 GLU A CA 1
ATOM 805 C C . GLU A 1 109 ? 73.755 58.541 157.018 1.00 32.54 97 GLU A C 1
ATOM 806 O O . GLU A 1 109 ? 73.698 57.721 156.107 1.00 33.65 97 GLU A O 1
ATOM 812 N N . PRO A 1 110 ? 74.219 58.231 158.230 1.00 31.30 98 PRO A N 1
ATOM 813 C CA . PRO A 1 110 ? 74.640 56.858 158.552 1.00 30.01 98 PRO A CA 1
ATOM 814 C C . PRO A 1 110 ? 73.521 55.868 158.235 1.00 29.61 98 PRO A C 1
ATOM 815 O O . PRO A 1 110 ? 72.346 56.140 158.513 1.00 28.44 98 PRO A O 1
ATOM 819 N N . PHE A 1 111 ? 73.884 54.733 157.654 1.00 28.78 99 PHE A N 1
ATOM 820 C CA . PHE A 1 111 ? 72.907 53.724 157.244 1.00 28.93 99 PHE A CA 1
ATOM 821 C C . PHE A 1 111 ? 73.602 52.389 157.402 1.00 28.14 99 PHE A C 1
ATOM 822 O O . PHE A 1 111 ? 73.726 51.625 156.456 1.00 28.74 99 PHE A O 1
ATOM 830 N N . GLN A 1 112 ? 74.077 52.140 158.619 1.00 27.26 100 GLN A N 1
ATOM 831 C CA . GLN A 1 112 ? 74.920 50.983 158.924 1.00 29.38 100 GLN A CA 1
ATOM 832 C C . GLN A 1 112 ? 74.122 49.706 159.077 1.00 29.93 100 GLN A C 1
ATOM 833 O O . GLN A 1 112 ? 73.147 49.678 159.829 1.00 31.29 100 GLN A O 1
ATOM 839 N N . PRO A 1 113 ? 74.528 48.650 158.370 1.00 30.68 101 PRO A N 1
ATOM 840 C CA . PRO A 1 113 ? 73.882 47.341 158.525 1.00 31.40 101 PRO A CA 1
ATOM 841 C C . PRO A 1 113 ? 74.101 46.805 159.950 1.00 32.30 101 PRO A C 1
ATOM 842 O O . PRO A 1 113 ? 75.174 46.965 160.528 1.00 31.75 101 PRO A O 1
ATOM 846 N N . SER A 1 114 ? 73.081 46.162 160.496 1.00 32.65 102 SER A N 1
ATOM 847 C CA . SER A 1 114 ? 73.155 45.501 161.776 1.00 32.99 102 SER A CA 1
ATOM 848 C C . SER A 1 114 ? 74.245 44.443 161.770 1.00 31.98 102 SER A C 1
ATOM 849 O O . SER A 1 114 ? 74.999 44.281 162.720 1.00 33.26 102 SER A O 1
ATOM 852 N N . TYR A 1 115 ? 74.276 43.683 160.696 1.00 31.18 103 TYR A N 1
ATOM 853 C CA . TYR A 1 115 ? 75.328 42.726 160.441 1.00 32.05 103 TYR A CA 1
ATOM 854 C C . TYR A 1 115 ? 75.382 42.654 158.925 1.00 31.42 103 TYR A C 1
ATOM 855 O O . TYR A 1 115 ? 74.430 43.072 158.251 1.00 31.21 103 TYR A O 1
ATOM 864 N N . ALA A 1 116 ? 76.490 42.159 158.386 1.00 31.48 104 ALA A N 1
ATOM 865 C CA . ALA A 1 116 ? 76.647 42.057 156.944 1.00 30.00 104 ALA A CA 1
ATOM 866 C C . ALA A 1 116 ? 77.670 40.995 156.583 1.00 31.08 104 ALA A C 1
ATOM 867 O O . ALA A 1 116 ? 78.729 40.914 157.209 1.00 30.65 104 ALA A O 1
ATOM 869 N N . TYR A 1 117 ? 77.355 40.183 155.584 1.00 29.45 105 TYR A N 1
ATOM 870 C CA . TYR A 1 117 ? 78.294 39.190 155.106 1.00 30.33 105 TYR A CA 1
ATOM 871 C C . TYR A 1 117 ? 78.023 38.870 153.632 1.00 30.69 105 TYR A C 1
ATOM 872 O O . TYR A 1 117 ? 77.189 39.525 153.009 1.00 31.11 105 TYR A O 1
ATOM 881 N N . ASP A 1 118 ? 78.739 37.901 153.061 1.00 33.51 106 ASP A N 1
ATOM 882 C CA . ASP A 1 118 ? 78.434 37.417 151.700 1.00 35.36 106 ASP A CA 1
ATOM 883 C C . ASP A 1 118 ? 78.600 38.533 150.658 1.00 32.97 106 ASP A C 1
ATOM 884 O O . ASP A 1 118 ? 77.739 38.682 149.784 1.00 33.27 106 ASP A O 1
ATOM 889 N N . PRO A 1 119 ? 79.661 39.347 150.744 1.00 31.32 107 PRO A N 1
ATOM 890 C CA . PRO A 1 119 ? 79.780 40.468 149.826 1.00 29.77 107 PRO A CA 1
ATOM 891 C C . PRO A 1 119 ? 80.097 40.022 148.406 1.00 30.02 107 PRO A C 1
ATOM 892 O O . PRO A 1 119 ? 80.723 38.975 148.202 1.00 30.64 107 PRO A O 1
ATOM 896 N N . ARG A 1 120 ? 79.658 40.827 147.442 1.00 30.30 108 ARG A N 1
ATOM 897 C CA . ARG A 1 120 ? 80.064 40.685 146.067 1.00 29.79 108 ARG A CA 1
ATOM 898 C C . ARG A 1 120 ? 80.277 42.067 145.538 1.00 30.16 108 ARG A C 1
ATOM 899 O O . ARG A 1 120 ? 79.544 42.992 145.880 1.00 31.61 108 ARG A O 1
ATOM 907 N N . VAL A 1 121 ? 81.284 42.214 144.690 1.00 28.60 109 VAL A N 1
ATOM 908 C CA . VAL A 1 121 ? 81.630 43.513 144.138 1.00 28.57 109 VAL A CA 1
ATOM 909 C C . VAL A 1 121 ? 81.694 43.407 142.618 1.00 28.46 109 VAL A C 1
ATOM 910 O O . VAL A 1 121 ? 82.366 42.532 142.066 1.00 29.42 109 VAL A O 1
ATOM 914 N N . VAL A 1 122 ? 80.974 44.300 141.954 1.00 29.22 110 VAL A N 1
ATOM 915 C CA . VAL A 1 122 ? 80.918 44.304 140.513 1.00 29.95 110 VAL A CA 1
ATOM 916 C C . VAL A 1 122 ? 80.900 45.748 139.999 1.00 29.96 110 VAL A C 1
ATOM 917 O O . VAL A 1 122 ? 80.130 46.572 140.490 1.00 30.78 110 VAL A O 1
ATOM 921 N N . LYS A 1 123 ? 81.759 46.056 139.027 1.00 28.56 111 LYS A N 1
ATOM 922 C CA . LYS A 1 123 ? 81.777 47.399 138.432 1.00 28.97 111 LYS A CA 1
ATOM 923 C C . LYS A 1 123 ? 80.749 47.457 137.309 1.00 30.85 111 LYS A C 1
ATOM 924 O O . LYS A 1 123 ? 80.732 46.598 136.432 1.00 31.80 111 LYS A O 1
ATOM 930 N N . ILE A 1 124 ? 79.869 48.447 137.367 1.00 30.20 112 ILE A N 1
ATOM 931 C CA . ILE A 1 124 ? 78.904 48.679 136.306 1.00 30.59 112 ILE A CA 1
ATOM 932 C C . ILE A 1 124 ? 79.125 50.129 135.901 1.00 33.11 112 ILE A C 1
ATOM 933 O O . ILE A 1 124 ? 78.947 51.058 136.724 1.00 32.56 112 ILE A O 1
ATOM 938 N N . GLU A 1 125 ? 79.526 50.306 134.638 1.00 35.64 113 GLU A N 1
ATOM 939 C CA . GLU A 1 125 ? 79.913 51.609 134.106 1.00 39.00 113 GLU A CA 1
ATOM 940 C C . GLU A 1 125 ? 81.005 52.175 135.012 1.00 37.65 113 GLU A C 1
ATOM 941 O O . GLU A 1 125 ? 82.071 51.584 135.128 1.00 37.28 113 GLU A O 1
ATOM 947 N N . ASP A 1 126 ? 80.713 53.270 135.701 1.00 37.57 114 ASP A N 1
ATOM 948 C CA . ASP A 1 126 ? 81.724 53.997 136.463 1.00 38.68 114 ASP A CA 1
ATOM 949 C C . ASP A 1 126 ? 81.680 53.721 137.974 1.00 37.17 114 ASP A C 1
ATOM 950 O O . ASP A 1 126 ? 82.425 54.340 138.750 1.00 38.26 114 ASP A O 1
ATOM 955 N N . THR A 1 127 ? 80.829 52.785 138.377 1.00 34.21 115 THR A N 1
ATOM 956 C CA . THR A 1 127 ? 80.482 52.591 139.769 1.00 31.26 115 THR A CA 1
ATOM 957 C C . THR A 1 127 ? 80.684 51.150 140.163 1.00 31.22 115 THR A C 1
ATOM 958 O O . THR A 1 127 ? 80.289 50.231 139.429 1.00 31.64 115 THR A O 1
ATOM 962 N N . TYR A 1 128 ? 81.292 50.951 141.333 1.00 30.54 116 TYR A N 1
ATOM 963 C CA . TYR A 1 128 ? 81.376 49.621 141.927 1.00 28.90 116 TYR A CA 1
ATOM 964 C C . TYR A 1 128 ? 80.183 49.397 142.821 1.00 29.16 116 TYR A C 1
ATOM 965 O O . TYR A 1 128 ? 79.997 50.117 143.797 1.00 30.12 116 TYR A O 1
ATOM 974 N N . TYR A 1 129 ? 79.370 48.391 142.472 1.00 28.95 117 TYR A N 1
ATOM 975 C CA . TYR A 1 129 ? 78.255 47.957 143.301 1.00 30.26 117 TYR A CA 1
ATOM 976 C C . TYR A 1 129 ? 78.644 46.797 144.199 1.00 30.92 117 TYR A C 1
ATOM 977 O O . TYR A 1 129 ? 79.366 45.896 143.789 1.00 32.16 117 TYR A O 1
ATOM 986 N N . ILE A 1 130 ? 78.146 46.845 145.426 1.00 29.79 118 ILE A N 1
ATOM 987 C CA . ILE A 1 130 ? 78.461 45.865 146.443 1.00 30.70 118 ILE A CA 1
ATOM 988 C C . ILE A 1 130 ? 77.148 45.323 146.947 1.00 30.15 118 ILE A C 1
ATOM 989 O O . ILE A 1 130 ? 76.301 46.053 147.431 1.00 31.80 118 ILE A O 1
ATOM 994 N N . THR A 1 131 ? 76.952 44.029 146.802 1.00 30.41 119 THR A N 1
ATOM 995 C CA . THR A 1 131 ? 75.803 43.421 147.417 1.00 28.64 119 THR A CA 1
ATOM 996 C C . THR A 1 131 ? 76.316 42.579 148.568 1.00 29.20 119 THR A C 1
ATOM 997 O O . THR A 1 131 ? 77.490 42.183 148.592 1.00 30.82 119 THR A O 1
ATOM 1001 N N . PHE A 1 132 ? 75.433 42.295 149.508 1.00 27.07 120 PHE A N 1
ATOM 1002 C CA . PHE A 1 132 ? 75.794 41.581 150.710 1.00 28.18 120 PHE A CA 1
ATOM 1003 C C . PHE A 1 132 ? 74.520 41.090 151.380 1.00 29.65 120 PHE A C 1
ATOM 1004 O O . PHE A 1 132 ? 73.409 41.518 151.040 1.00 30.82 120 PHE A O 1
ATOM 1012 N N . CYS A 1 133 ? 74.692 40.196 152.341 1.00 30.10 121 CYS A N 1
ATOM 1013 C CA . CYS A 1 133 ? 73.574 39.717 153.111 1.00 29.87 121 CYS A CA 1
ATOM 1014 C C . CYS A 1 133 ? 73.458 40.507 154.395 1.00 30.37 121 CYS A C 1
ATOM 1015 O O . CYS A 1 133 ? 74.439 40.672 155.123 1.00 30.50 121 CYS A O 1
ATOM 1018 N N . THR A 1 134 ? 72.258 41.012 154.668 1.00 28.66 122 THR A N 1
ATOM 1019 C CA . THR A 1 134 ? 72.013 41.794 155.876 1.00 28.66 122 THR A CA 1
ATOM 1020 C C . THR A 1 134 ? 70.644 41.501 156.464 1.00 31.49 122 THR A C 1
ATOM 1021 O O . THR A 1 134 ? 69.833 40.812 155.858 1.00 32.20 122 THR A O 1
ATOM 1025 N N . ASP A 1 135 ? 70.392 42.014 157.662 1.00 32.31 123 ASP A N 1
ATOM 1026 C CA . ASP A 1 135 ? 69.135 41.758 158.322 1.00 32.04 123 ASP A CA 1
ATOM 1027 C C . ASP A 1 135 ? 68.100 42.815 157.984 1.00 32.09 123 ASP A C 1
ATOM 1028 O O . ASP A 1 135 ? 68.390 44.008 157.974 1.00 31.13 123 ASP A O 1
ATOM 1033 N N . ASP A 1 136 ? 66.881 42.364 157.717 1.00 32.38 124 ASP A N 1
ATOM 1034 C CA . ASP A 1 136 ? 65.709 43.230 157.821 1.00 32.70 124 ASP A CA 1
ATOM 1035 C C . ASP A 1 136 ? 64.560 42.376 158.327 1.00 31.38 124 ASP A C 1
ATOM 1036 O O . ASP A 1 136 ? 63.663 42.006 157.562 1.00 32.77 124 ASP A O 1
ATOM 1041 N N . HIS A 1 137 ? 64.605 42.025 159.609 1.00 29.65 125 HIS A N 1
ATOM 1042 C CA . HIS A 1 137 ? 63.702 41.002 160.152 1.00 29.43 125 HIS A CA 1
ATOM 1043 C C . HIS A 1 137 ? 63.878 39.719 159.360 1.00 29.69 125 HIS A C 1
ATOM 1044 O O . HIS A 1 137 ? 62.926 39.020 158.976 1.00 31.50 125 HIS A O 1
ATOM 1051 N N . GLY A 1 138 ? 65.135 39.401 159.110 1.00 29.23 126 GLY A N 1
ATOM 1052 C CA . GLY A 1 138 ? 65.467 38.209 158.366 1.00 27.19 126 GLY A CA 1
ATOM 1053 C C . GLY A 1 138 ? 66.520 38.563 157.344 1.00 28.23 126 GLY A C 1
ATOM 1054 O O . GLY A 1 138 ? 66.671 39.736 156.987 1.00 28.10 126 GLY A O 1
ATOM 1055 N N . PRO A 1 139 ? 67.263 37.560 156.880 1.00 29.39 127 PRO A N 1
ATOM 1056 C CA . PRO A 1 139 ? 68.304 37.790 155.867 1.00 28.85 127 PRO A CA 1
ATOM 1057 C C . PRO A 1 139 ? 67.699 38.294 154.562 1.00 29.04 127 PRO A C 1
ATOM 1058 O O . PRO A 1 139 ? 66.657 37.806 154.087 1.00 29.03 127 PRO A O 1
ATOM 1062 N N . THR A 1 140 ? 68.340 39.309 154.007 1.00 29.51 128 THR A N 1
ATOM 1063 C CA . THR A 1 140 ? 67.962 39.821 152.711 1.00 28.72 128 THR A CA 1
ATOM 1064 C C . THR A 1 140 ? 69.225 40.381 152.021 1.00 29.34 128 THR A C 1
ATOM 1065 O O . THR A 1 140 ? 70.312 40.341 152.595 1.00 28.30 128 THR A O 1
ATOM 1069 N N . ILE A 1 141 ? 69.070 40.871 150.793 1.00 28.90 129 ILE A N 1
ATOM 1070 C CA . ILE A 1 141 ? 70.173 41.396 150.009 1.00 27.68 129 ILE A CA 1
ATOM 1071 C C . ILE A 1 141 ? 70.231 42.910 150.163 1.00 28.45 129 ILE A C 1
ATOM 1072 O O . ILE A 1 141 ? 69.300 43.639 149.756 1.00 28.43 129 ILE A O 1
ATOM 1077 N N . GLY A 1 142 ? 71.310 43.365 150.793 1.00 27.83 130 GLY A N 1
ATOM 1078 C CA . GLY A 1 142 ? 71.651 44.768 150.834 1.00 28.06 130 GLY A CA 1
ATOM 1079 C C . GLY A 1 142 ? 72.465 45.160 149.618 1.00 29.22 130 GLY A C 1
ATOM 1080 O O . GLY A 1 142 ? 73.139 44.322 148.999 1.00 29.47 130 GLY A O 1
ATOM 1081 N N . VAL A 1 143 ? 72.397 46.448 149.288 1.00 29.26 131 VAL A N 1
ATOM 1082 C CA . VAL A 1 143 ? 72.966 46.993 148.077 1.00 30.47 131 VAL A CA 1
ATOM 1083 C C . VAL A 1 143 ? 73.695 48.287 148.421 1.00 29.03 131 VAL A C 1
ATOM 1084 O O . VAL A 1 143 ? 73.141 49.181 149.059 1.00 28.20 131 VAL A O 1
ATOM 1088 N N . GLY A 1 144 ? 74.933 48.383 147.973 1.00 28.39 132 GLY A N 1
ATOM 1089 C CA . GLY A 1 144 ? 75.728 49.583 148.193 1.00 28.29 132 GLY A CA 1
ATOM 1090 C C . GLY A 1 144 ? 76.588 49.901 146.998 1.00 28.96 132 GLY A C 1
ATOM 1091 O O . GLY A 1 144 ? 76.636 49.156 146.028 1.00 28.36 132 GLY A O 1
ATOM 1100 N N . THR A 1 146 ? 80.228 52.449 145.522 1.00 29.47 134 THR A N 1
ATOM 1101 C CA . THR A 1 146 ? 81.356 53.321 145.751 1.00 29.27 134 THR A CA 1
ATOM 1102 C C . THR A 1 146 ? 82.009 53.574 144.395 1.00 30.48 134 THR A C 1
ATOM 1103 O O . THR A 1 146 ? 82.022 52.683 143.516 1.00 28.61 134 THR A O 1
ATOM 1107 N N . LYS A 1 147 ? 82.505 54.796 144.218 1.00 30.31 135 LYS A N 1
ATOM 1108 C CA . LYS A 1 147 ? 83.289 55.141 143.045 1.00 32.45 135 LYS A CA 1
ATOM 1109 C C . LYS A 1 147 ? 84.792 55.105 143.346 1.00 32.51 135 LYS A C 1
ATOM 1110 O O . LYS A 1 147 ? 85.612 54.981 142.436 1.00 32.94 135 LYS A O 1
ATOM 1116 N N . ASP A 1 148 ? 85.154 55.207 144.620 1.00 31.15 136 ASP A N 1
ATOM 1117 C CA . ASP A 1 148 ? 86.557 55.397 145.006 1.00 31.17 136 ASP A CA 1
ATOM 1118 C C . ASP A 1 148 ? 87.020 54.454 146.127 1.00 31.21 136 ASP A C 1
ATOM 1119 O O . ASP A 1 148 ? 88.176 54.490 146.522 1.00 31.71 136 ASP A O 1
ATOM 1124 N N . PHE A 1 149 ? 86.108 53.641 146.662 1.00 30.93 137 PHE A N 1
ATOM 1125 C CA . PHE A 1 149 ? 86.417 52.778 147.814 1.00 30.33 137 PHE A CA 1
ATOM 1126 C C . PHE A 1 149 ? 86.846 53.565 149.064 1.00 30.42 137 PHE A C 1
ATOM 1127 O O . PHE A 1 149 ? 87.562 53.070 149.930 1.00 31.13 137 PHE A O 1
ATOM 1135 N N . LYS A 1 150 ? 86.403 54.816 149.129 1.00 31.58 138 LYS A N 1
ATOM 1136 C CA . LYS A 1 150 ? 86.613 55.663 150.293 1.00 31.25 138 LYS A CA 1
ATOM 1137 C C . LYS A 1 150 ? 85.263 55.962 150.922 1.00 30.83 138 LYS A C 1
ATOM 1138 O O . LYS A 1 150 ? 85.090 55.829 152.128 1.00 30.87 138 LYS A O 1
ATOM 1144 N N . THR A 1 151 ? 84.296 56.334 150.089 1.00 30.72 139 THR A N 1
ATOM 1145 C CA . THR A 1 151 ? 82.937 56.562 150.551 1.00 29.30 139 THR A CA 1
ATOM 1146 C C . THR A 1 151 ? 82.071 55.426 150.060 1.00 29.29 139 THR A C 1
ATOM 1147 O O . THR A 1 151 ? 82.044 55.135 148.865 1.00 28.17 139 THR A O 1
ATOM 1151 N N . PHE A 1 152 ? 81.354 54.803 150.989 1.00 28.75 140 PHE A N 1
ATOM 1152 C CA . PHE A 1 152 ? 80.483 53.693 150.688 1.00 28.59 140 PHE A CA 1
ATOM 1153 C C . PHE A 1 152 ? 79.036 54.095 150.942 1.00 28.56 140 PHE A C 1
ATOM 1154 O O . PHE A 1 152 ? 78.646 54.343 152.076 1.00 28.26 140 PHE A O 1
ATOM 1162 N N . VAL A 1 153 ? 78.269 54.188 149.861 1.00 27.66 141 VAL A N 1
ATOM 1163 C CA . VAL A 1 153 ? 76.876 54.608 149.907 1.00 28.29 141 VAL A CA 1
ATOM 1164 C C . VAL A 1 153 ? 75.950 53.369 149.805 1.00 30.38 141 VAL A C 1
ATOM 1165 O O . VAL A 1 153 ? 76.048 52.572 148.867 1.00 30.94 141 VAL A O 1
ATOM 1169 N N . ARG A 1 154 ? 75.052 53.243 150.768 1.00 28.85 142 ARG A N 1
ATOM 1170 C CA . ARG A 1 154 ? 74.133 52.128 150.804 1.00 28.44 142 ARG A CA 1
ATOM 1171 C C . ARG A 1 154 ? 72.765 52.547 150.281 1.00 28.70 142 ARG A C 1
ATOM 1172 O O . ARG A 1 154 ? 72.224 53.573 150.701 1.00 28.91 142 ARG A O 1
ATOM 1180 N N . LEU A 1 155 ? 72.225 51.755 149.369 1.00 28.30 143 LEU A N 1
ATOM 1181 C CA . LEU A 1 155 ? 70.878 51.939 148.863 1.00 27.88 143 LEU A CA 1
ATOM 1182 C C . LEU A 1 155 ? 69.879 51.133 149.702 1.00 28.84 143 LEU A C 1
ATOM 1183 O O . LEU A 1 155 ? 70.294 50.315 150.544 1.00 27.71 143 LEU A O 1
ATOM 1188 N N . PRO A 1 156 ? 68.575 51.334 149.502 1.00 28.90 144 PRO A N 1
ATOM 1189 C CA . PRO A 1 156 ? 67.579 50.445 150.133 1.00 26.86 144 PRO A CA 1
ATOM 1190 C C . PRO A 1 156 ? 67.825 48.989 149.733 1.00 27.57 144 PRO A C 1
ATOM 1191 O O . PRO A 1 156 ? 68.295 48.732 148.613 1.00 26.61 144 PRO A O 1
ATOM 1195 N N . ASN A 1 157 ? 67.523 48.040 150.621 1.00 26.12 145 ASN A N 1
ATOM 1196 C CA . ASN A 1 157 ? 67.734 46.636 150.284 1.00 25.95 145 ASN A CA 1
ATOM 1197 C C . ASN A 1 157 ? 66.910 46.296 149.048 1.00 25.71 145 ASN A C 1
ATOM 1198 O O . ASN A 1 157 ? 65.837 46.870 148.833 1.00 25.88 145 ASN A O 1
ATOM 1203 N N . ALA A 1 158 ? 67.387 45.355 148.242 1.00 26.40 146 ALA A N 1
ATOM 1204 C CA . ALA A 1 158 ? 66.681 45.006 147.024 1.00 25.84 146 ALA A CA 1
ATOM 1205 C C . ALA A 1 158 ? 65.388 44.237 147.274 1.00 26.89 146 ALA A C 1
ATOM 1206 O O . ALA A 1 158 ? 64.443 44.345 146.494 1.00 29.75 146 ALA A O 1
ATOM 1208 N N . TYR A 1 159 ? 65.339 43.464 148.361 1.00 26.14 147 TYR A N 1
ATOM 1209 C CA . TYR A 1 159 ? 64.203 42.562 148.626 1.00 25.99 147 TYR A CA 1
ATOM 1210 C C . TYR A 1 159 ? 63.785 42.600 150.071 1.00 26.92 147 TYR A C 1
ATOM 1211 O O . TYR A 1 159 ? 64.587 42.951 150.939 1.00 26.93 147 TYR A O 1
ATOM 1220 N N . VAL A 1 160 ? 62.524 42.249 150.320 1.00 25.53 148 VAL A N 1
ATOM 1221 C CA . VAL A 1 160 ? 62.101 41.754 151.622 1.00 25.43 148 VAL A CA 1
ATOM 1222 C C . VAL A 1 160 ? 62.841 40.416 151.870 1.00 25.64 148 VAL A C 1
ATOM 1223 O O . VAL A 1 160 ? 63.298 39.765 150.922 1.00 26.03 148 VAL A O 1
ATOM 1227 N N . PRO A 1 161 ? 63.011 40.023 153.131 1.00 26.14 149 PRO A N 1
ATOM 1228 C CA . PRO A 1 161 ? 63.507 38.665 153.426 1.00 25.55 149 PRO A CA 1
ATOM 1229 C C . PRO A 1 161 ? 62.581 37.603 152.796 1.00 25.92 149 PRO A C 1
ATOM 1230 O O . PRO A 1 161 ? 61.441 37.919 152.496 1.00 26.41 149 PRO A O 1
ATOM 1234 N N . PHE A 1 162 ? 63.022 36.368 152.584 1.00 26.87 150 PHE A N 1
ATOM 1235 C CA . PHE A 1 162 ? 64.309 35.846 152.995 1.00 28.50 150 PHE A CA 1
ATOM 1236 C C . PHE A 1 162 ? 65.080 35.551 151.727 1.00 28.42 150 PHE A C 1
ATOM 1237 O O . PHE A 1 162 ? 64.625 34.786 150.865 1.00 28.15 150 PHE A O 1
ATOM 1245 N N . ASN A 1 163 ? 66.233 36.195 151.583 1.00 28.12 151 ASN A N 1
ATOM 1246 C CA . ASN A 1 163 ? 66.956 36.137 150.330 1.00 28.19 151 ASN A CA 1
ATOM 1247 C C . ASN A 1 163 ? 68.449 36.271 150.585 1.00 29.61 151 ASN A C 1
ATOM 1248 O O . ASN A 1 163 ? 68.850 36.934 151.543 1.00 30.25 151 ASN A O 1
ATOM 1253 N N . ARG A 1 164 ? 69.265 35.613 149.758 1.00 30.60 152 ARG A N 1
ATOM 1254 C CA . ARG A 1 164 ? 70.719 35.761 149.867 1.00 33.50 152 ARG A CA 1
ATOM 1255 C C . ARG A 1 164 ? 71.372 35.452 148.518 1.00 32.25 152 ARG A C 1
ATOM 1256 O O . ARG A 1 164 ? 70.665 35.239 147.523 1.00 30.39 152 ARG A O 1
ATOM 1264 N N . ASN A 1 165 ? 72.709 35.422 148.502 1.00 30.74 153 ASN A N 1
ATOM 1265 C CA . ASN A 1 165 ? 73.491 35.208 147.284 1.00 30.33 153 ASN A CA 1
ATOM 1266 C C . ASN A 1 165 ? 73.077 36.178 146.176 1.00 29.93 153 ASN A C 1
ATOM 1267 O O . ASN A 1 165 ? 72.932 35.787 145.013 1.00 30.44 153 ASN A O 1
ATOM 1272 N N . GLY A 1 166 ? 72.840 37.426 146.558 1.00 27.82 154 GLY A N 1
ATOM 1273 C CA . GLY A 1 166 ? 72.549 38.486 145.601 1.00 28.15 154 GLY A CA 1
ATOM 1274 C C . GLY A 1 166 ? 73.814 38.862 144.878 1.00 29.23 154 GLY A C 1
ATOM 1275 O O . GLY A 1 166 ? 74.833 39.154 145.508 1.00 30.29 154 GLY A O 1
ATOM 1276 N N . VAL A 1 167 ? 73.783 38.836 143.554 1.00 27.76 155 VAL A N 1
ATOM 1277 C CA . VAL A 1 167 ? 74.907 39.351 142.777 1.00 28.07 155 VAL A CA 1
ATOM 1278 C C . VAL A 1 167 ? 74.385 39.982 141.508 1.00 28.79 155 VAL A C 1
ATOM 1279 O O . VAL A 1 167 ? 73.508 39.411 140.851 1.00 29.31 155 VAL A O 1
ATOM 1283 N N . LEU A 1 168 ? 74.889 41.174 141.202 1.00 27.63 156 LEU A N 1
ATOM 1284 C CA . LEU A 1 168 ? 74.551 41.881 139.967 1.00 28.66 156 LEU A CA 1
ATOM 1285 C C . LEU A 1 168 ? 75.350 41.426 138.730 1.00 28.58 156 LEU A C 1
ATOM 1286 O O . LEU A 1 168 ? 76.497 40.976 138.835 1.00 29.39 156 LEU A O 1
ATOM 1291 N N . PHE A 1 169 ? 74.706 41.539 137.566 1.00 27.86 157 PHE A N 1
ATOM 1292 C CA . PHE A 1 169 ? 75.399 41.439 136.272 1.00 28.06 157 PHE A CA 1
ATOM 1293 C C . PHE A 1 169 ? 76.255 42.697 136.098 1.00 28.25 157 PHE A C 1
ATOM 1294 O O . PHE A 1 169 ? 75.850 43.785 136.562 1.00 28.19 157 PHE A O 1
ATOM 1302 N N . PRO A 1 170 ? 77.437 42.527 135.484 1.00 27.29 158 PRO A N 1
ATOM 1303 C CA . PRO A 1 170 ? 78.407 43.593 135.332 1.00 26.90 158 PRO A CA 1
ATOM 1304 C C . PRO A 1 170 ? 78.070 44.682 134.306 1.00 28.68 158 PRO A C 1
ATOM 1305 O O . PRO A 1 170 ? 78.883 45.564 134.088 1.00 29.79 158 PRO A O 1
ATOM 1309 N N . ARG A 1 171 ? 76.873 44.636 133.727 1.00 27.65 159 ARG A N 1
ATOM 1310 C CA . ARG A 1 171 ? 76.374 45.686 132.857 1.00 27.18 159 ARG A CA 1
ATOM 1311 C C . ARG A 1 171 ? 74.857 45.600 132.801 1.00 27.98 159 ARG A C 1
ATOM 1312 O O . ARG A 1 171 ? 74.269 44.571 133.182 1.00 27.89 159 ARG A O 1
ATOM 1320 N N . LYS A 1 172 ? 74.210 46.669 132.330 1.00 28.46 160 LYS A N 1
ATOM 1321 C CA . LYS A 1 172 ? 72.775 46.576 132.041 1.00 29.38 160 LYS A CA 1
ATOM 1322 C C . LYS A 1 172 ? 72.530 45.579 130.899 1.00 29.66 160 LYS A C 1
ATOM 1323 O O . LYS A 1 172 ? 73.368 45.406 130.015 1.00 28.84 160 LYS A O 1
ATOM 1329 N N . ILE A 1 173 ? 71.388 44.905 130.952 1.00 30.28 161 ILE A N 1
ATOM 1330 C CA . ILE A 1 173 ? 70.925 44.054 129.867 1.00 30.45 161 ILE A CA 1
ATOM 1331 C C . ILE A 1 173 ? 69.575 44.611 129.435 1.00 32.51 161 ILE A C 1
ATOM 1332 O O . ILE A 1 173 ? 68.658 44.735 130.253 1.00 32.28 161 ILE A O 1
ATOM 1337 N N . ASN A 1 174 ? 69.459 44.966 128.162 1.00 33.76 162 ASN A N 1
ATOM 1338 C CA . ASN A 1 174 ? 68.238 45.582 127.655 1.00 35.64 162 ASN A CA 1
ATOM 1339 C C . ASN A 1 174 ? 67.808 46.770 128.528 1.00 34.66 162 ASN A C 1
ATOM 1340 O O . ASN A 1 174 ? 66.624 46.899 128.868 1.00 34.43 162 ASN A O 1
ATOM 1345 N N . GLY A 1 175 ? 68.769 47.605 128.919 1.00 32.42 163 GLY A N 1
ATOM 1346 C CA . GLY A 1 175 ? 68.477 48.803 129.696 1.00 30.57 163 GLY A CA 1
ATOM 1347 C C . GLY A 1 175 ? 68.185 48.608 131.168 1.00 32.03 163 GLY A C 1
ATOM 1348 O O . GLY A 1 175 ? 67.872 49.578 131.856 1.00 32.18 163 GLY A O 1
ATOM 1349 N N . LYS A 1 176 ? 68.279 47.371 131.668 1.00 31.23 164 LYS A N 1
ATOM 1350 C CA . LYS A 1 176 ? 67.951 47.091 133.061 1.00 29.98 164 LYS A CA 1
ATOM 1351 C C . LYS A 1 176 ? 69.165 46.558 133.813 1.00 29.56 164 LYS A C 1
ATOM 1352 O O . LYS A 1 176 ? 69.945 45.797 133.249 1.00 30.21 164 LYS A O 1
ATOM 1358 N N . TYR A 1 177 ? 69.326 46.964 135.076 1.00 28.12 165 TYR A N 1
ATOM 1359 C CA . TYR A 1 177 ? 70.192 46.250 136.023 1.00 26.42 165 TYR A CA 1
ATOM 1360 C C . TYR A 1 177 ? 69.573 44.892 136.300 1.00 26.93 165 TYR A C 1
ATOM 1361 O O . TYR A 1 177 ? 68.346 44.778 136.369 1.00 26.11 165 TYR A O 1
ATOM 1370 N N . VAL A 1 178 ? 70.409 43.874 136.469 1.00 25.77 166 VAL A N 1
ATOM 1371 C CA . VAL A 1 178 ? 69.899 42.515 136.678 1.00 25.40 166 VAL A CA 1
ATOM 1372 C C . VAL A 1 178 ? 70.612 41.921 137.862 1.00 26.26 166 VAL A C 1
ATOM 1373 O O . VAL A 1 178 ? 71.862 41.922 137.933 1.00 27.55 166 VAL A O 1
ATOM 1385 N N . LEU A 1 180 ? 70.942 38.593 140.208 1.00 28.01 168 LEU A N 1
ATOM 1386 C CA . LEU A 1 180 ? 70.750 37.214 140.664 1.00 27.62 168 LEU A CA 1
ATOM 1387 C C . LEU A 1 180 ? 70.414 37.209 142.119 1.00 28.51 168 LEU A C 1
ATOM 1388 O O . LEU A 1 180 ? 70.955 37.997 142.902 1.00 29.06 168 LEU A O 1
ATOM 1393 N N . ASN A 1 181 ? 69.509 36.318 142.502 1.00 27.61 169 ASN A N 1
ATOM 1394 C CA . ASN A 1 181 ? 69.163 36.180 143.902 1.00 27.21 169 ASN A CA 1
ATOM 1395 C C . ASN A 1 181 ? 68.786 34.736 144.231 1.00 28.09 169 ASN A C 1
ATOM 1396 O O . ASN A 1 181 ? 68.800 33.867 143.359 1.00 28.18 169 ASN A O 1
ATOM 1401 N N . ARG A 1 182 ? 68.447 34.481 145.478 1.00 27.88 170 ARG A N 1
ATOM 1402 C CA . ARG A 1 182 ? 68.285 33.116 145.935 1.00 28.24 170 ARG A CA 1
ATOM 1403 C C . ARG A 1 182 ? 67.263 33.096 147.071 1.00 28.04 170 ARG A C 1
ATOM 1404 O O . ARG A 1 182 ? 67.620 33.143 148.243 1.00 27.88 170 ARG A O 1
ATOM 1412 N N . PRO A 1 183 ? 65.987 33.040 146.698 1.00 29.57 171 PRO A N 1
ATOM 1413 C CA . PRO A 1 183 ? 64.901 32.922 147.656 1.00 29.37 171 PRO A CA 1
ATOM 1414 C C . PRO A 1 183 ? 65.189 31.801 148.666 1.00 31.81 171 PRO A C 1
ATOM 1415 O O . PRO A 1 183 ? 65.575 30.703 148.257 1.00 30.96 171 PRO A O 1
ATOM 1419 N N . SER A 1 184 ? 65.025 32.110 149.951 1.00 32.13 172 SER A N 1
ATOM 1420 C CA . SER A 1 184 ? 65.492 31.282 151.053 1.00 35.08 172 SER A CA 1
ATOM 1421 C C . SER A 1 184 ? 64.445 31.142 152.181 1.00 39.07 172 SER A C 1
ATOM 1422 O O . SER A 1 184 ? 63.294 31.571 152.025 1.00 36.97 172 SER A O 1
ATOM 1425 N N . ASP A 1 185 ? 64.911 30.541 153.289 1.00 44.84 173 ASP A N 1
ATOM 1426 C CA . ASP A 1 185 ? 64.269 30.342 154.617 1.00 51.68 173 ASP A CA 1
ATOM 1427 C C . ASP A 1 185 ? 64.701 31.423 155.578 1.00 52.94 173 ASP A C 1
ATOM 1428 O O . ASP A 1 185 ? 65.600 32.208 155.262 1.00 51.55 173 ASP A O 1
ATOM 1433 N N . ASN A 1 186 ? 64.181 31.339 156.808 1.00 56.20 174 ASN A N 1
ATOM 1434 C CA . ASN A 1 186 ? 64.771 32.068 157.941 1.00 60.06 174 ASN A CA 1
ATOM 1435 C C . ASN A 1 186 ? 66.014 31.393 158.550 1.00 62.19 174 ASN A C 1
ATOM 1436 O O . ASN A 1 186 ? 66.872 32.081 159.130 1.00 62.96 174 ASN A O 1
ATOM 1441 N N . GLY A 1 187 ? 66.113 30.066 158.401 1.00 63.81 175 GLY A N 1
ATOM 1442 C CA . GLY A 1 187 ? 67.232 29.292 158.968 1.00 65.72 175 GLY A CA 1
ATOM 1443 C C . GLY A 1 187 ? 68.288 28.766 157.993 1.00 66.81 175 GLY A C 1
ATOM 1444 O O . GLY A 1 187 ? 68.626 29.427 157.004 1.00 66.52 175 GLY A O 1
ATOM 1445 N N . HIS A 1 188 ? 68.829 27.583 158.298 1.00 66.67 176 HIS A N 1
ATOM 1446 C CA . HIS A 1 188 ? 69.795 26.911 157.425 1.00 66.21 176 HIS A CA 1
ATOM 1447 C C . HIS A 1 188 ? 69.002 26.218 156.318 1.00 64.99 176 HIS A C 1
ATOM 1448 O O . HIS A 1 188 ? 68.711 25.019 156.397 1.00 65.48 176 HIS A O 1
ATOM 1455 N N . THR A 1 189 ? 68.645 27.017 155.307 1.00 62.17 177 THR A N 1
ATOM 1456 C CA . THR A 1 189 ? 67.721 26.664 154.198 1.00 59.29 177 THR A CA 1
ATOM 1457 C C . THR A 1 189 ? 67.965 25.294 153.570 1.00 58.13 177 THR A C 1
ATOM 1458 O O . THR A 1 189 ? 69.048 25.053 153.045 1.00 57.17 177 THR A O 1
ATOM 1462 N N . PRO A 1 190 ? 66.964 24.405 153.623 1.00 57.62 178 PRO A N 1
ATOM 1463 C CA . PRO A 1 190 ? 67.074 23.082 153.022 1.00 56.53 178 PRO A CA 1
ATOM 1464 C C . PRO A 1 190 ? 66.516 23.039 151.584 1.00 54.11 178 PRO A C 1
ATOM 1465 O O . PRO A 1 190 ? 65.950 22.020 151.172 1.00 54.02 178 PRO A O 1
ATOM 1469 N N . PHE A 1 191 ? 66.657 24.141 150.847 1.00 50.92 179 PHE A N 1
ATOM 1470 C CA . PHE A 1 191 ? 66.315 24.198 149.419 1.00 50.05 179 PHE A CA 1
ATOM 1471 C C . PHE A 1 191 ? 66.913 25.506 148.872 1.00 47.29 179 PHE A C 1
ATOM 1472 O O . PHE A 1 191 ? 67.517 26.277 149.638 1.00 48.15 179 PHE A O 1
ATOM 1480 N N . GLY A 1 192 ? 66.733 25.757 147.572 1.00 41.58 180 GLY A N 1
ATOM 1481 C CA . GLY A 1 192 ? 67.143 27.021 146.988 1.00 37.43 180 GLY A CA 1
ATOM 1482 C C . GLY A 1 192 ? 67.481 26.981 145.505 1.00 35.71 180 GLY A C 1
ATOM 1483 O O . GLY A 1 192 ? 68.378 26.250 145.062 1.00 34.46 180 GLY A O 1
ATOM 1484 N N . ASP A 1 193 ? 66.759 27.823 144.758 1.00 32.75 181 ASP A N 1
ATOM 1485 C CA . ASP A 1 193 ? 66.942 28.061 143.336 1.00 31.55 181 ASP A CA 1
ATOM 1486 C C . ASP A 1 193 ? 67.477 29.453 143.113 1.00 30.64 181 ASP A C 1
ATOM 1487 O O . ASP A 1 193 ? 67.182 30.365 143.902 1.00 30.08 181 ASP A O 1
ATOM 1492 N N . ILE A 1 194 ? 68.232 29.626 142.028 1.00 29.56 182 ILE A N 1
ATOM 1493 C CA . ILE A 1 194 ? 68.694 30.954 141.606 1.00 27.04 182 ILE A CA 1
ATOM 1494 C C . ILE A 1 194 ? 67.641 31.578 140.690 1.00 27.26 182 ILE A C 1
ATOM 1495 O O . ILE A 1 194 ? 67.216 30.968 139.711 1.00 25.16 182 ILE A O 1
ATOM 1500 N N . PHE A 1 195 ? 67.216 32.777 141.053 1.00 25.56 183 PHE A N 1
ATOM 1501 C CA . PHE A 1 195 ? 66.306 33.625 140.280 1.00 26.40 183 PHE A CA 1
ATOM 1502 C C . PHE A 1 195 ? 67.082 34.845 139.789 1.00 26.92 183 PHE A C 1
ATOM 1503 O O . PHE A 1 195 ? 68.211 35.082 140.208 1.00 27.97 183 PHE A O 1
ATOM 1511 N N . LEU A 1 196 ? 66.461 35.632 138.920 1.00 24.97 184 LEU A N 1
ATOM 1512 C CA . LEU A 1 196 ? 66.985 36.963 138.600 1.00 28.11 184 LEU A CA 1
ATOM 1513 C C . LEU A 1 196 ? 65.844 37.959 138.652 1.00 27.93 184 LEU A C 1
ATOM 1514 O O . LEU A 1 196 ? 64.663 37.595 138.532 1.00 27.61 184 LEU A O 1
ATOM 1519 N N . SER A 1 197 ? 66.203 39.219 138.870 1.00 27.29 185 SER A N 1
ATOM 1520 C CA . SER A 1 197 ? 65.233 40.300 138.875 1.00 27.54 185 SER A CA 1
ATOM 1521 C C . SER A 1 197 ? 65.850 41.417 138.085 1.00 28.19 185 SER A C 1
ATOM 1522 O O . SER A 1 197 ? 67.081 41.491 137.962 1.00 28.99 185 SER A O 1
ATOM 1525 N N . GLU A 1 198 ? 65.009 42.299 137.556 1.00 26.78 186 GLU A N 1
ATOM 1526 C CA . GLU A 1 198 ? 65.513 43.452 136.829 1.00 28.22 186 GLU A CA 1
ATOM 1527 C C . GLU A 1 198 ? 65.044 44.740 137.493 1.00 27.21 186 GLU A C 1
ATOM 1528 O O . GLU A 1 198 ? 64.008 44.761 138.161 1.00 25.78 186 GLU A O 1
ATOM 1534 N N . SER A 1 199 ? 65.811 45.806 137.277 1.00 25.41 187 SER A N 1
ATOM 1535 C CA . SER A 1 199 ? 65.506 47.132 137.792 1.00 25.09 187 SER A CA 1
ATOM 1536 C C . SER A 1 199 ? 65.965 48.230 136.829 1.00 25.90 187 SER A C 1
ATOM 1537 O O . SER A 1 199 ? 67.069 48.136 136.264 1.00 24.61 187 SER A O 1
ATOM 1540 N N . PRO A 1 200 ? 65.130 49.261 136.636 1.00 26.24 188 PRO A N 1
ATOM 1541 C CA . PRO A 1 200 ? 65.562 50.442 135.891 1.00 26.71 188 PRO A CA 1
ATOM 1542 C C . PRO A 1 200 ? 66.485 51.338 136.700 1.00 27.91 188 PRO A C 1
ATOM 1543 O O . PRO A 1 200 ? 67.212 52.128 136.110 1.00 29.04 188 PRO A O 1
ATOM 1547 N N . ASP A 1 201 ? 66.449 51.227 138.028 1.00 27.25 189 ASP A N 1
ATOM 1548 C CA . ASP A 1 201 ? 67.064 52.237 138.883 1.00 27.39 189 ASP A CA 1
ATOM 1549 C C . ASP A 1 201 ? 67.886 51.707 140.061 1.00 28.78 189 ASP A C 1
ATOM 1550 O O . ASP A 1 201 ? 68.346 52.493 140.886 1.00 30.29 189 ASP A O 1
ATOM 1563 N N . ILE A 1 203 ? 66.719 50.192 142.522 1.00 27.30 191 ILE A N 1
ATOM 1564 C CA . ILE A 1 203 ? 65.899 50.306 143.728 1.00 27.54 191 ILE A CA 1
ATOM 1565 C C . ILE A 1 203 ? 64.628 49.457 143.634 1.00 27.43 191 ILE A C 1
ATOM 1566 O O . ILE A 1 203 ? 64.335 48.682 144.534 1.00 27.48 191 ILE A O 1
ATOM 1571 N N . HIS A 1 204 ? 63.900 49.574 142.531 1.00 25.83 192 HIS A N 1
ATOM 1572 C CA . HIS A 1 204 ? 62.687 48.804 142.348 1.00 25.41 192 HIS A CA 1
ATOM 1573 C C . HIS A 1 204 ? 62.964 47.638 141.409 1.00 26.54 192 HIS A C 1
ATOM 1574 O O . HIS A 1 204 ? 63.484 47.838 140.307 1.00 26.58 192 HIS A O 1
ATOM 1581 N N . TRP A 1 205 ? 62.554 46.445 141.845 1.00 25.34 193 TRP A N 1
ATOM 1582 C CA . TRP A 1 205 ? 62.899 45.181 141.194 1.00 24.94 193 TRP A CA 1
ATOM 1583 C C . TRP A 1 205 ? 61.610 44.497 140.761 1.00 25.18 193 TRP A C 1
ATOM 1584 O O . TRP A 1 205 ? 60.614 44.496 141.498 1.00 23.65 193 TRP A O 1
ATOM 1595 N N . GLY A 1 206 ? 61.624 43.962 139.542 1.00 24.87 194 GLY A N 1
ATOM 1596 C CA . GLY A 1 206 ? 60.472 43.242 139.003 1.00 24.00 194 GLY A CA 1
ATOM 1597 C C . GLY A 1 206 ? 60.836 42.256 137.912 1.00 25.73 194 GLY A C 1
ATOM 1598 O O . GLY A 1 206 ? 62.024 42.000 137.649 1.00 25.49 194 GLY A O 1
ATOM 1599 N N . ASN A 1 207 ? 59.804 41.714 137.262 1.00 24.83 195 ASN A N 1
ATOM 1600 C CA . ASN A 1 207 ? 59.994 40.760 136.174 1.00 27.72 195 ASN A CA 1
ATOM 1601 C C . ASN A 1 207 ? 60.966 39.645 136.593 1.00 27.14 195 ASN A C 1
ATOM 1602 O O . ASN A 1 207 ? 61.977 39.399 135.947 1.00 26.95 195 ASN A O 1
ATOM 1607 N N . HIS A 1 208 ? 60.649 39.007 137.713 1.00 25.98 196 HIS A N 1
ATOM 1608 C CA . HIS A 1 208 ? 61.514 37.985 138.295 1.00 25.29 196 HIS A CA 1
ATOM 1609 C C . HIS A 1 208 ? 61.444 36.729 137.452 1.00 26.35 196 HIS A C 1
ATOM 1610 O O . HIS A 1 208 ? 60.416 36.441 136.879 1.00 26.39 196 HIS A O 1
ATOM 1617 N N . ARG A 1 209 ? 62.535 35.982 137.357 1.00 26.20 197 ARG A N 1
ATOM 1618 C CA . ARG A 1 209 ? 62.487 34.706 136.624 1.00 28.28 197 ARG A CA 1
ATOM 1619 C C . ARG A 1 209 ? 63.392 33.696 137.271 1.00 27.22 197 ARG A C 1
ATOM 1620 O O . ARG A 1 209 ? 64.517 34.019 137.663 1.00 27.63 197 ARG A O 1
ATOM 1628 N N . PHE A 1 210 ? 62.888 32.477 137.395 1.00 26.71 198 PHE A N 1
ATOM 1629 C CA . PHE A 1 210 ? 63.712 31.350 137.773 1.00 26.73 198 PHE A CA 1
ATOM 1630 C C . PHE A 1 210 ? 64.810 31.211 136.714 1.00 27.81 198 PHE A C 1
ATOM 1631 O O . PHE A 1 210 ? 64.542 31.354 135.525 1.00 26.95 198 PHE A O 1
ATOM 1639 N N . VAL A 1 211 ? 66.040 30.960 137.147 1.00 27.47 199 VAL A N 1
ATOM 1640 C CA . VAL A 1 211 ? 67.158 30.722 136.235 1.00 26.70 199 VAL A CA 1
ATOM 1641 C C . VAL A 1 211 ? 67.599 29.249 136.320 1.00 30.26 199 VAL A C 1
ATOM 1642 O O . VAL A 1 211 ? 67.544 28.494 135.334 1.00 30.89 199 VAL A O 1
ATOM 1646 N N . LEU A 1 212 ? 67.984 28.824 137.514 1.00 30.82 200 LEU A N 1
ATOM 1647 C CA . LEU A 1 212 ? 68.661 27.560 137.663 1.00 33.93 200 LEU A CA 1
ATOM 1648 C C . LEU A 1 212 ? 68.209 27.005 139.002 1.00 31.75 200 LEU A C 1
ATOM 1649 O O . LEU A 1 212 ? 68.122 27.739 139.987 1.00 31.99 200 LEU A O 1
ATOM 1654 N N . GLY A 1 213 ? 67.935 25.711 139.057 1.00 30.99 201 GLY A N 1
ATOM 1655 C CA . GLY A 1 213 ? 67.576 25.092 140.336 1.00 31.01 201 GLY A CA 1
ATOM 1656 C C . GLY A 1 213 ? 68.455 23.920 140.726 1.00 32.82 201 GLY A C 1
ATOM 1657 O O . GLY A 1 213 ? 69.293 23.448 139.938 1.00 30.90 201 GLY A O 1
ATOM 1658 N N . ARG A 1 214 ? 68.241 23.405 141.925 1.00 32.79 202 ARG A N 1
ATOM 1659 C CA . ARG A 1 214 ? 68.964 22.231 142.367 1.00 35.04 202 ARG A CA 1
ATOM 1660 C C . ARG A 1 214 ? 68.735 21.078 141.397 1.00 35.37 202 ARG A C 1
ATOM 1661 O O . ARG A 1 214 ? 67.697 21.000 140.757 1.00 35.55 202 ARG A O 1
ATOM 1669 N N . SER A 1 215 ? 69.706 20.184 141.295 1.00 34.23 203 SER A N 1
ATOM 1670 C CA . SER A 1 215 ? 69.598 19.054 140.414 1.00 35.17 203 SER A CA 1
ATOM 1671 C C . SER A 1 215 ? 69.092 17.854 141.196 1.00 38.75 203 SER A C 1
ATOM 1672 O O . SER A 1 215 ? 69.382 17.698 142.376 1.00 42.47 203 SER A O 1
ATOM 1675 N N . SER A 1 216 ? 68.307 17.013 140.550 1.00 39.38 204 SER A N 1
ATOM 1676 C CA . SER A 1 216 ? 67.912 15.775 141.178 1.00 40.37 204 SER A CA 1
ATOM 1677 C C . SER A 1 216 ? 68.962 14.712 140.918 1.00 38.68 204 SER A C 1
ATOM 1678 O O . SER A 1 216 ? 69.268 13.889 141.778 1.00 40.17 204 SER A O 1
ATOM 1681 N N . TYR A 1 217 ? 69.515 14.734 139.713 1.00 34.70 205 TYR A N 1
ATOM 1682 C CA . TYR A 1 217 ? 70.437 13.705 139.294 1.00 33.47 205 TYR A CA 1
ATOM 1683 C C . TYR A 1 217 ? 71.850 13.923 139.863 1.00 32.16 205 TYR A C 1
ATOM 1684 O O . TYR A 1 217 ? 72.525 12.951 140.237 1.00 30.68 205 TYR A O 1
ATOM 1693 N N . ASN A 1 218 ? 72.308 15.177 139.905 1.00 29.82 206 ASN A N 1
ATOM 1694 C CA . ASN A 1 218 ? 73.662 15.433 140.409 1.00 30.13 206 ASN A CA 1
ATOM 1695 C C . ASN A 1 218 ? 73.614 15.710 141.904 1.00 29.74 206 ASN A C 1
ATOM 1696 O O . ASN A 1 218 ? 73.218 16.781 142.327 1.00 30.21 206 ASN A O 1
ATOM 1701 N N . TRP A 1 219 ? 74.019 14.715 142.688 1.00 29.07 207 TRP A N 1
ATOM 1702 C CA . TRP A 1 219 ? 73.820 14.709 144.124 1.00 29.38 207 TRP A CA 1
ATOM 1703 C C . TRP A 1 219 ? 74.555 15.864 144.806 1.00 28.76 207 TRP A C 1
ATOM 1704 O O . TRP A 1 219 ? 74.063 16.351 145.819 1.00 29.23 207 TRP A O 1
ATOM 1715 N N . TRP A 1 220 ? 75.667 16.328 144.217 1.00 26.60 208 TRP A N 1
ATOM 1716 C CA . TRP A 1 220 ? 76.446 17.442 144.781 1.00 26.13 208 TRP A CA 1
ATOM 1717 C C . TRP A 1 220 ? 75.684 18.748 144.911 1.00 26.30 208 TRP A C 1
ATOM 1718 O O . TRP A 1 220 ? 76.091 19.657 145.677 1.00 26.85 208 TRP A O 1
ATOM 1729 N N . GLU A 1 221 ? 74.629 18.866 144.113 1.00 25.96 209 GLU A N 1
ATOM 1730 C CA . GLU A 1 221 ? 73.848 20.094 144.047 1.00 27.63 209 GLU A CA 1
ATOM 1731 C C . GLU A 1 221 ? 72.371 19.761 144.156 1.00 28.35 209 GLU A C 1
ATOM 1732 O O . GLU A 1 221 ? 71.516 20.419 143.536 1.00 28.03 209 GLU A O 1
ATOM 1738 N N . ASN A 1 222 ? 72.049 18.727 144.922 1.00 29.19 210 ASN A N 1
ATOM 1739 C CA . ASN A 1 222 ? 70.654 18.319 144.987 1.00 29.51 210 ASN A CA 1
ATOM 1740 C C . ASN A 1 222 ? 69.883 18.957 146.127 1.00 30.58 210 ASN A C 1
ATOM 1741 O O . ASN A 1 222 ? 68.655 18.805 146.203 1.00 31.06 210 ASN A O 1
ATOM 1746 N N . LEU A 1 223 ? 70.571 19.682 147.006 1.00 30.95 211 LEU A N 1
ATOM 1747 C CA . LEU A 1 223 ? 69.838 20.311 148.108 1.00 31.89 211 LEU A CA 1
ATOM 1748 C C . LEU A 1 223 ? 69.526 21.762 147.784 1.00 32.79 211 LEU A C 1
ATOM 1749 O O . LEU A 1 223 ? 68.390 22.186 147.907 1.00 33.01 211 LEU A O 1
ATOM 1754 N N . LYS A 1 224 ? 70.547 22.529 147.391 1.00 30.74 212 LYS A N 1
ATOM 1755 C CA . LYS A 1 224 ? 70.342 23.904 147.000 1.00 29.58 212 LYS A CA 1
ATOM 1756 C C . LYS A 1 224 ? 71.539 24.414 146.242 1.00 28.74 212 LYS A C 1
ATOM 1757 O O . LYS A 1 224 ? 72.618 23.816 146.266 1.00 27.86 212 LYS A O 1
ATOM 1763 N N . ILE A 1 225 ? 71.346 25.538 145.566 1.00 27.72 213 ILE A N 1
ATOM 1764 C CA . ILE A 1 225 ? 72.446 26.219 144.856 1.00 27.17 213 ILE A CA 1
ATOM 1765 C C . ILE A 1 225 ? 72.343 27.723 145.106 1.00 27.23 213 ILE A C 1
ATOM 1766 O O . ILE A 1 225 ? 71.321 28.198 145.609 1.00 27.40 213 ILE A O 1
ATOM 1771 N N . GLY A 1 226 ? 73.386 28.465 144.725 1.00 25.23 214 GLY A N 1
ATOM 1772 C CA . GLY A 1 226 ? 73.389 29.906 144.886 1.00 25.49 214 GLY A CA 1
ATOM 1773 C C . GLY A 1 226 ? 74.478 30.511 144.034 1.00 27.20 214 GLY A C 1
ATOM 1774 O O . GLY A 1 226 ? 75.510 29.881 143.800 1.00 28.31 214 GLY A O 1
ATOM 1775 N N . ALA A 1 227 ? 74.242 31.722 143.537 1.00 27.32 215 ALA A N 1
ATOM 1776 C CA . ALA A 1 227 ? 75.239 32.417 142.712 1.00 27.61 215 ALA A CA 1
ATOM 1777 C C . ALA A 1 227 ? 76.468 32.730 143.530 1.00 29.17 215 ALA A C 1
ATOM 1778 O O . ALA A 1 227 ? 76.371 32.944 144.736 1.00 29.82 215 ALA A O 1
ATOM 1780 N N . GLY A 1 228 ? 77.624 32.757 142.882 1.00 29.83 216 GLY A N 1
ATOM 1781 C CA . GLY A 1 228 ? 78.878 33.075 143.555 1.00 30.67 216 GLY A CA 1
ATOM 1782 C C . GLY A 1 228 ? 79.445 34.364 142.988 1.00 30.91 216 GLY A C 1
ATOM 1783 O O . GLY A 1 228 ? 78.873 35.425 143.188 1.00 32.96 216 GLY A O 1
ATOM 1784 N N . PRO A 1 229 ? 80.544 34.267 142.251 1.00 29.62 217 PRO A N 1
ATOM 1785 C CA . PRO A 1 229 ? 81.121 35.439 141.559 1.00 29.89 217 PRO A CA 1
ATOM 1786 C C . PRO A 1 229 ? 80.118 36.055 140.592 1.00 30.27 217 PRO A C 1
ATOM 1787 O O . PRO A 1 229 ? 79.257 35.350 140.087 1.00 31.58 217 PRO A O 1
ATOM 1791 N N . TYR A 1 230 ? 80.236 37.346 140.292 1.00 28.87 218 TYR A N 1
ATOM 1792 C CA . TYR A 1 230 ? 79.341 37.910 139.266 1.00 29.25 218 TYR A CA 1
ATOM 1793 C C . TYR A 1 230 ? 79.530 37.178 137.938 1.00 29.42 218 TYR A C 1
ATOM 1794 O O . TYR A 1 230 ? 80.619 36.691 137.662 1.00 29.22 218 TYR A O 1
ATOM 1803 N N . PRO A 1 231 ? 78.477 37.108 137.123 1.00 29.37 219 PRO A N 1
ATOM 1804 C CA . PRO A 1 231 ? 78.549 36.385 135.851 1.00 28.96 219 PRO A CA 1
ATOM 1805 C C . PRO A 1 231 ? 79.483 37.089 134.867 1.00 30.02 219 PRO A C 1
ATOM 1806 O O . PRO A 1 231 ? 79.429 38.315 134.710 1.00 29.33 219 PRO A O 1
ATOM 1810 N N . ILE A 1 232 ? 80.345 36.305 134.236 1.00 28.63 220 ILE A N 1
ATOM 1811 C CA . ILE A 1 232 ? 81.367 36.837 133.369 1.00 27.25 220 ILE A CA 1
ATOM 1812 C C . ILE A 1 232 ? 80.864 36.727 131.942 1.00 28.14 220 ILE A C 1
ATOM 1813 O O . ILE A 1 232 ? 80.463 35.639 131.506 1.00 28.69 220 ILE A O 1
ATOM 1818 N N . GLU A 1 233 ? 80.860 37.852 131.221 1.00 26.78 221 GLU A N 1
ATOM 1819 C CA . GLU A 1 233 ? 80.375 37.856 129.854 1.00 26.79 221 GLU A CA 1
ATOM 1820 C C . GLU A 1 233 ? 81.424 37.276 128.919 1.00 28.66 221 GLU A C 1
ATOM 1821 O O . GLU A 1 233 ? 82.566 37.752 128.880 1.00 27.77 221 GLU A O 1
ATOM 1827 N N . THR A 1 234 ? 81.021 36.234 128.191 1.00 27.71 222 THR A N 1
ATOM 1828 C CA . THR A 1 234 ? 81.843 35.644 127.155 1.00 28.55 222 THR A CA 1
ATOM 1829 C C . THR A 1 234 ? 81.001 35.522 125.890 1.00 29.21 222 THR A C 1
ATOM 1830 O O . THR A 1 234 ? 79.760 35.594 125.948 1.00 29.03 222 THR A O 1
ATOM 1834 N N . SER A 1 235 ? 81.676 35.305 124.761 1.00 30.62 223 SER A N 1
ATOM 1835 C CA . SER A 1 235 ? 81.007 35.054 123.499 1.00 31.06 223 SER A CA 1
ATOM 1836 C C . SER A 1 235 ? 80.173 33.776 123.547 1.00 31.22 223 SER A C 1
ATOM 1837 O O . SER A 1 235 ? 79.300 33.564 122.717 1.00 32.80 223 SER A O 1
ATOM 1840 N N . GLU A 1 236 ? 80.444 32.927 124.529 1.00 30.23 224 GLU A N 1
ATOM 1841 C CA . GLU A 1 236 ? 79.683 31.703 124.706 1.00 30.98 224 GLU A CA 1
ATOM 1842 C C . GLU A 1 236 ? 78.527 31.845 125.700 1.00 31.08 224 GLU A C 1
ATOM 1843 O O . GLU A 1 236 ? 77.810 30.883 125.972 1.00 32.02 224 GLU A O 1
ATOM 1849 N N . GLY A 1 237 ? 78.359 33.040 126.245 1.00 29.51 225 GLY A N 1
ATOM 1850 C CA . GLY A 1 237 ? 77.308 33.292 127.209 1.00 28.99 225 GLY A CA 1
ATOM 1851 C C . GLY A 1 237 ? 77.873 33.820 128.508 1.00 29.34 225 GLY A C 1
ATOM 1852 O O . GLY A 1 237 ? 79.090 33.998 128.647 1.00 29.55 225 GLY A O 1
ATOM 1853 N N . TRP A 1 238 ? 76.974 34.069 129.454 1.00 28.06 226 TRP A N 1
ATOM 1854 C CA . TRP A 1 238 ? 77.322 34.504 130.793 1.00 27.61 226 TRP A CA 1
ATOM 1855 C C . TRP A 1 238 ? 77.824 33.297 131.555 1.00 27.52 226 TRP A C 1
ATOM 1856 O O . TRP A 1 238 ? 77.072 32.361 131.770 1.00 28.45 226 TRP A O 1
ATOM 1867 N N . LEU A 1 239 ? 79.094 33.332 131.953 1.00 27.40 227 LEU A N 1
ATOM 1868 C CA . LEU A 1 239 ? 79.665 32.299 132.787 1.00 27.79 227 LEU A CA 1
ATOM 1869 C C . LEU A 1 239 ? 79.277 32.542 134.241 1.00 27.67 227 LEU A C 1
ATOM 1870 O O . LEU A 1 239 ? 79.773 33.484 134.868 1.00 26.20 227 LEU A O 1
ATOM 1875 N N . LEU A 1 240 ? 78.399 31.687 134.770 1.00 27.50 228 LEU A N 1
ATOM 1876 C CA . LEU A 1 240 ? 77.975 31.797 136.155 1.00 28.71 228 LEU A CA 1
ATOM 1877 C C . LEU A 1 240 ? 78.590 30.671 136.960 1.00 28.92 228 LEU A C 1
ATOM 1878 O O . LEU A 1 240 ? 78.207 29.502 136.796 1.00 28.46 228 LEU A O 1
ATOM 1883 N N . ILE A 1 241 ? 79.548 31.029 137.813 1.00 27.41 229 ILE A N 1
ATOM 1884 C CA . ILE A 1 241 ? 80.089 30.091 138.795 1.00 27.19 229 ILE A CA 1
ATOM 1885 C C . ILE A 1 241 ? 79.169 30.136 140.026 1.00 28.14 229 ILE A C 1
ATOM 1886 O O . ILE A 1 241 ? 78.885 31.204 140.553 1.00 28.68 229 ILE A O 1
ATOM 1891 N N . TYR A 1 242 ? 78.689 28.967 140.444 1.00 27.95 230 TYR A N 1
ATOM 1892 C CA . TYR A 1 242 ? 77.668 28.894 141.466 1.00 27.45 230 TYR A CA 1
ATOM 1893 C C . TYR A 1 242 ? 78.016 27.751 142.434 1.00 28.37 230 TYR A C 1
ATOM 1894 O O . TYR A 1 242 ? 78.640 26.736 142.048 1.00 27.88 230 TYR A O 1
ATOM 1903 N N . HIS A 1 243 ? 77.597 27.887 143.689 1.00 27.98 231 HIS A N 1
ATOM 1904 C CA . HIS A 1 243 ? 77.853 26.827 144.631 1.00 27.00 231 HIS A CA 1
ATOM 1905 C C . HIS A 1 243 ? 76.681 25.902 144.628 1.00 27.97 231 HIS A C 1
ATOM 1906 O O . HIS A 1 243 ? 75.554 26.306 144.324 1.00 27.42 231 HIS A O 1
ATOM 1913 N N . GLY A 1 244 ? 76.935 24.647 144.963 1.00 26.92 232 GLY A N 1
ATOM 1914 C CA . GLY A 1 244 ? 75.889 23.649 145.021 1.00 26.72 232 GLY A CA 1
ATOM 1915 C C . GLY A 1 244 ? 76.070 22.866 146.288 1.00 27.78 232 GLY A C 1
ATOM 1916 O O . GLY A 1 244 ? 77.193 22.616 146.709 1.00 27.79 232 GLY A O 1
ATOM 1917 N N . VAL A 1 245 ? 74.961 22.456 146.896 1.00 27.91 233 VAL A N 1
ATOM 1918 C CA . VAL A 1 245 ? 75.001 21.815 148.202 1.00 26.73 233 VAL A CA 1
ATOM 1919 C C . VAL A 1 245 ? 74.321 20.473 148.183 1.00 27.76 233 VAL A C 1
ATOM 1920 O O . VAL A 1 245 ? 73.266 20.271 147.546 1.00 27.14 233 VAL A O 1
ATOM 1924 N N . THR A 1 246 ? 74.923 19.539 148.904 1.00 27.18 234 THR A N 1
ATOM 1925 C CA . THR A 1 246 ? 74.261 18.281 149.204 1.00 26.30 234 THR A CA 1
ATOM 1926 C C . THR A 1 246 ? 74.277 18.055 150.706 1.00 28.17 234 THR A C 1
ATOM 1927 O O . THR A 1 246 ? 75.144 18.596 151.426 1.00 28.80 234 THR A O 1
ATOM 1931 N N . LEU A 1 247 ? 73.295 17.302 151.187 1.00 28.51 235 LEU A N 1
ATOM 1932 C CA . LEU A 1 247 ? 73.203 17.008 152.595 1.00 31.98 235 LEU A CA 1
ATOM 1933 C C . LEU A 1 247 ? 73.591 15.562 152.871 1.00 30.37 235 LEU A C 1
ATOM 1934 O O . LEU A 1 247 ? 72.963 14.643 152.383 1.00 31.28 235 LEU A O 1
ATOM 1939 N N . THR A 1 248 ? 74.640 15.367 153.648 1.00 28.83 236 THR A N 1
ATOM 1940 C CA . THR A 1 248 ? 74.994 14.032 154.096 1.00 28.41 236 THR A CA 1
ATOM 1941 C C . THR A 1 248 ? 74.396 13.835 155.495 1.00 28.39 236 THR A C 1
ATOM 1942 O O . THR A 1 248 ? 73.788 14.750 156.067 1.00 26.09 236 THR A O 1
ATOM 1946 N N . CYS A 1 249 ? 74.561 12.657 156.072 1.00 27.64 237 CYS A N 1
ATOM 1947 C CA . CYS A 1 249 ? 73.989 12.485 157.388 1.00 29.54 237 CYS A CA 1
ATOM 1948 C C . CYS A 1 249 ? 74.757 13.351 158.433 1.00 29.37 237 CYS A C 1
ATOM 1949 O O . CYS A 1 249 ? 74.252 13.611 159.505 1.00 28.02 237 CYS A O 1
ATOM 1952 N N . ASN A 1 250 ? 75.951 13.844 158.092 1.00 27.86 238 ASN A N 1
ATOM 1953 C CA . ASN A 1 250 ? 76.717 14.651 159.053 1.00 27.43 238 ASN A CA 1
ATOM 1954 C C . ASN A 1 250 ? 76.828 16.111 158.712 1.00 28.53 238 ASN A C 1
ATOM 1955 O O . ASN A 1 250 ? 77.640 16.836 159.297 1.00 29.90 238 ASN A O 1
ATOM 1960 N N . GLY A 1 251 ? 76.017 16.553 157.753 1.00 27.38 239 GLY A N 1
ATOM 1961 C CA . GLY A 1 251 ? 75.970 17.967 157.414 1.00 26.12 239 GLY A CA 1
ATOM 1962 C C . GLY A 1 251 ? 76.050 18.245 155.930 1.00 27.92 239 GLY A C 1
ATOM 1963 O O . GLY A 1 251 ? 76.036 17.329 155.098 1.00 26.60 239 GLY A O 1
ATOM 1964 N N . TYR A 1 252 ? 76.139 19.524 155.614 1.00 26.79 240 TYR A N 1
ATOM 1965 C CA . TYR A 1 252 ? 76.190 19.982 154.249 1.00 29.36 240 TYR A CA 1
ATOM 1966 C C . TYR A 1 252 ? 77.606 19.907 153.706 1.00 28.44 240 TYR A C 1
ATOM 1967 O O . TYR A 1 252 ? 78.588 20.018 154.451 1.00 30.30 240 TYR A O 1
ATOM 1976 N N . VAL A 1 253 ? 77.690 19.665 152.413 1.00 26.38 241 VAL A N 1
ATOM 1977 C CA . VAL A 1 253 ? 78.944 19.790 151.678 1.00 26.15 241 VAL A CA 1
ATOM 1978 C C . VAL A 1 253 ? 78.679 20.781 150.546 1.00 27.79 241 VAL A C 1
ATOM 1979 O O . VAL A 1 253 ? 77.793 20.558 149.697 1.00 28.12 241 VAL A O 1
ATOM 1983 N N . TYR A 1 254 ? 79.401 21.899 150.569 1.00 27.08 242 TYR A N 1
ATOM 1984 C CA . TYR A 1 254 ? 79.340 22.896 149.510 1.00 27.48 242 TYR A CA 1
ATOM 1985 C C . TYR A 1 254 ? 80.451 22.654 148.512 1.00 28.38 242 TYR A C 1
ATOM 1986 O O . TYR A 1 254 ? 81.628 22.571 148.900 1.00 28.34 242 TYR A O 1
ATOM 1995 N N . SER A 1 255 ? 80.084 22.517 147.234 1.00 27.32 243 SER A N 1
ATOM 1996 C CA . SER A 1 255 ? 81.040 22.487 146.150 1.00 26.34 243 SER A CA 1
ATOM 1997 C C . SER A 1 255 ? 80.682 23.664 145.245 1.00 27.08 243 SER A C 1
ATOM 1998 O O . SER A 1 255 ? 79.680 24.364 145.483 1.00 27.84 243 SER A O 1
ATOM 2001 N N . PHE A 1 256 ? 81.496 23.914 144.231 1.00 26.00 244 PHE A N 1
ATOM 2002 C CA . PHE A 1 256 ? 81.059 24.844 143.208 1.00 25.85 244 PHE A CA 1
ATOM 2003 C C . PHE A 1 256 ? 81.297 24.347 141.784 1.00 26.90 244 PHE A C 1
ATOM 2004 O O . PHE A 1 256 ? 82.276 23.638 141.522 1.00 26.74 244 PHE A O 1
ATOM 2012 N N . GLY A 1 257 ? 80.371 24.703 140.885 1.00 25.73 245 GLY A N 1
ATOM 2013 C CA . GLY A 1 257 ? 80.471 24.398 139.452 1.00 25.45 245 GLY A CA 1
ATOM 2014 C C . GLY A 1 257 ? 80.164 25.644 138.644 1.00 27.07 245 GLY A C 1
ATOM 2015 O O . GLY A 1 257 ? 80.319 26.766 139.140 1.00 26.59 245 GLY A O 1
ATOM 2016 N N . ALA A 1 258 ? 79.680 25.459 137.419 1.00 26.31 246 ALA A N 1
ATOM 2017 C CA . ALA A 1 258 ? 79.411 26.600 136.543 1.00 27.58 246 ALA A CA 1
ATOM 2018 C C . ALA A 1 258 ? 78.352 26.288 135.477 1.00 28.13 246 ALA A C 1
ATOM 2019 O O . ALA A 1 258 ? 78.216 25.150 135.026 1.00 27.46 246 ALA A O 1
ATOM 2021 N N . ALA A 1 259 ? 77.635 27.324 135.074 1.00 28.41 247 ALA A N 1
ATOM 2022 C CA . ALA A 1 259 ? 76.683 27.259 133.976 1.00 26.93 247 ALA A CA 1
ATOM 2023 C C . ALA A 1 259 ? 76.952 28.399 132.992 1.00 26.57 247 ALA A C 1
ATOM 2024 O O . ALA A 1 259 ? 77.653 29.361 133.334 1.00 26.64 247 ALA A O 1
ATOM 2026 N N . LEU A 1 260 ? 76.407 28.266 131.772 1.00 25.37 248 LEU A N 1
ATOM 2027 C CA . LEU A 1 260 ? 76.410 29.342 130.797 1.00 26.61 248 LEU A CA 1
ATOM 2028 C C . LEU A 1 260 ? 74.983 29.757 130.502 1.00 27.00 248 LEU A C 1
ATOM 2029 O O . LEU A 1 260 ? 74.147 28.930 130.162 1.00 25.78 248 LEU A O 1
ATOM 2034 N N . LEU A 1 261 ? 74.739 31.058 130.621 1.00 26.70 249 LEU A N 1
ATOM 2035 C CA . LEU A 1 261 ? 73.426 31.637 130.439 1.00 26.58 249 LEU A CA 1
ATOM 2036 C C . LEU A 1 261 ? 73.396 32.459 129.166 1.00 27.34 249 LEU A C 1
ATOM 2037 O O . LEU A 1 261 ? 74.416 33.092 128.795 1.00 27.10 249 LEU A O 1
ATOM 2042 N N . ASP A 1 262 ? 72.236 32.464 128.498 1.00 26.95 250 ASP A N 1
ATOM 2043 C CA . ASP A 1 262 ? 72.071 33.193 127.245 1.00 26.91 250 ASP A CA 1
ATOM 2044 C C . ASP A 1 262 ? 72.357 34.651 127.497 1.00 27.92 250 ASP A C 1
ATOM 2045 O O . ASP A 1 262 ? 71.893 35.187 128.495 1.00 27.45 250 ASP A O 1
ATOM 2050 N N . LEU A 1 263 ? 73.102 35.277 126.589 1.00 27.90 251 LEU A N 1
ATOM 2051 C CA . LEU A 1 263 ? 73.513 36.658 126.758 1.00 29.07 251 LEU A CA 1
ATOM 2052 C C . LEU A 1 263 ? 72.352 37.640 126.837 1.00 30.35 251 LEU A C 1
ATOM 2053 O O . LEU A 1 263 ? 72.382 38.553 127.663 1.00 30.47 251 LEU A O 1
ATOM 2058 N N . ASP A 1 264 ? 71.351 37.451 125.976 1.00 29.81 252 ASP A N 1
ATOM 2059 C CA . ASP A 1 264 ? 70.191 38.354 125.877 1.00 31.71 252 ASP A CA 1
ATOM 2060 C C . ASP A 1 264 ? 69.100 38.043 126.895 1.00 33.11 252 ASP A C 1
ATOM 2061 O O . ASP A 1 264 ? 68.401 38.935 127.366 1.00 33.17 252 ASP A O 1
ATOM 2066 N N . ASP A 1 265 ? 68.945 36.765 127.218 1.00 32.14 253 ASP A N 1
ATOM 2067 C CA . ASP A 1 265 ? 68.008 36.371 128.244 1.00 32.26 253 ASP A CA 1
ATOM 2068 C C . ASP A 1 265 ? 68.692 35.389 129.180 1.00 31.09 253 ASP A C 1
ATOM 2069 O O . ASP A 1 265 ? 68.645 34.162 128.979 1.00 30.41 253 ASP A O 1
ATOM 2074 N N . PRO A 1 266 ? 69.351 35.960 130.185 1.00 31.12 254 PRO A N 1
ATOM 2075 C CA . PRO A 1 266 ? 70.130 35.202 131.139 1.00 30.71 254 PRO A CA 1
ATOM 2076 C C . PRO A 1 266 ? 69.335 34.199 131.947 1.00 32.23 254 PRO A C 1
ATOM 2077 O O . PRO A 1 266 ? 69.946 33.415 132.674 1.00 34.14 254 PRO A O 1
ATOM 2081 N N . SER A 1 267 ? 68.005 34.207 131.846 1.00 31.16 255 SER A N 1
ATOM 2082 C CA . SER A 1 267 ? 67.223 33.198 132.549 1.00 31.51 255 SER A CA 1
ATOM 2083 C C . SER A 1 267 ? 67.188 31.914 131.742 1.00 32.36 255 SER A C 1
ATOM 2084 O O . SER A 1 267 ? 66.730 30.891 132.229 1.00 32.76 255 SER A O 1
ATOM 2087 N N . LYS A 1 268 ? 67.689 31.974 130.506 1.00 31.71 256 LYS A N 1
ATOM 2088 C CA . LYS A 1 268 ? 67.819 30.798 129.660 1.00 33.28 256 LYS A CA 1
ATOM 2089 C C . LYS A 1 268 ? 69.220 30.191 129.844 1.00 31.56 256 LYS A C 1
ATOM 2090 O O . LYS A 1 268 ? 70.250 30.819 129.527 1.00 31.26 256 LYS A O 1
ATOM 2096 N N . VAL A 1 269 ? 69.252 28.963 130.335 1.00 29.34 257 VAL A N 1
ATOM 2097 C CA . VAL A 1 269 ? 70.496 28.242 130.593 1.00 28.23 257 VAL A CA 1
ATOM 2098 C C . VAL A 1 269 ? 70.923 27.468 129.369 1.00 28.67 257 VAL A C 1
ATOM 2099 O O . VAL A 1 269 ? 70.168 26.637 128.861 1.00 29.37 257 VAL A O 1
ATOM 2103 N N . LEU A 1 270 ? 72.125 27.745 128.881 1.00 28.07 258 LEU A N 1
ATOM 2104 C CA . LEU A 1 270 ? 72.593 27.134 127.651 1.00 27.46 258 LEU A CA 1
ATOM 2105 C C . LEU A 1 270 ? 73.310 25.838 127.987 1.00 27.42 258 LEU A C 1
ATOM 2106 O O . LEU A 1 270 ? 73.132 24.823 127.332 1.00 26.70 258 LEU A O 1
ATOM 2111 N N . TYR A 1 271 ? 74.138 25.896 129.022 1.00 28.08 259 TYR A N 1
ATOM 2112 C CA . TYR A 1 271 ? 74.947 24.755 129.444 1.00 26.78 259 TYR A CA 1
ATOM 2113 C C . TYR A 1 271 ? 75.124 24.814 130.922 1.00 27.87 259 TYR A C 1
ATOM 2114 O O . TYR A 1 271 ? 75.088 25.889 131.517 1.00 27.42 259 TYR A O 1
ATOM 2123 N N . ARG A 1 272 ? 75.402 23.657 131.507 1.00 26.66 260 ARG A N 1
ATOM 2124 C CA . ARG A 1 272 ? 75.519 23.536 132.923 1.00 28.15 260 ARG A CA 1
ATOM 2125 C C . ARG A 1 272 ? 76.312 22.265 133.214 1.00 27.51 260 ARG A C 1
ATOM 2126 O O . ARG A 1 272 ? 75.905 21.187 132.821 1.00 27.98 260 ARG A O 1
ATOM 2134 N N . SER A 1 273 ? 77.433 22.387 133.904 1.00 27.72 261 SER A N 1
ATOM 2135 C CA . SER A 1 273 ? 78.277 21.228 134.149 1.00 26.96 261 SER A CA 1
ATOM 2136 C C . SER A 1 273 ? 77.680 20.273 135.189 1.00 28.48 261 SER A C 1
ATOM 2137 O O . SER A 1 273 ? 77.362 20.665 136.320 1.00 27.72 261 SER A O 1
ATOM 2140 N N . ARG A 1 274 ? 77.528 19.006 134.809 1.00 27.69 262 ARG A N 1
ATOM 2141 C CA . ARG A 1 274 ? 77.034 18.024 135.748 1.00 28.93 262 ARG A CA 1
ATOM 2142 C C . ARG A 1 274 ? 78.062 17.793 136.886 1.00 27.73 262 ARG A C 1
ATOM 2143 O O . ARG A 1 274 ? 77.705 17.380 137.976 1.00 27.83 262 ARG A O 1
ATOM 2151 N N . TYR A 1 275 ? 79.334 18.058 136.616 1.00 26.72 263 TYR A N 1
ATOM 2152 C CA . TYR A 1 275 ? 80.388 17.903 137.613 1.00 26.84 263 TYR A CA 1
ATOM 2153 C C . TYR A 1 275 ? 80.715 19.241 138.219 1.00 26.62 263 TYR A C 1
ATOM 2154 O O . TYR A 1 275 ? 80.704 20.239 137.524 1.00 27.57 263 TYR A O 1
ATOM 2163 N N . TYR A 1 276 ? 81.016 19.272 139.512 1.00 25.99 264 TYR A N 1
ATOM 2164 C CA . TYR A 1 276 ? 81.591 20.500 140.126 1.00 25.63 264 TYR A CA 1
ATOM 2165 C C . TYR A 1 276 ? 82.977 20.807 139.538 1.00 26.72 264 TYR A C 1
ATOM 2166 O O . TYR A 1 276 ? 83.664 19.915 139.007 1.00 26.71 264 TYR A O 1
ATOM 2175 N N . LEU A 1 277 ? 83.367 22.070 139.616 1.00 28.05 265 LEU A N 1
ATOM 2176 C CA . LEU A 1 277 ? 84.720 22.478 139.338 1.00 27.59 265 LEU A CA 1
ATOM 2177 C C . LEU A 1 277 ? 85.623 22.212 140.551 1.00 28.18 265 LEU A C 1
ATOM 2178 O O . LEU A 1 277 ? 86.788 21.886 140.402 1.00 29.40 265 LEU A O 1
ATOM 2183 N N . LEU A 1 278 ? 85.088 22.387 141.746 1.00 27.56 266 LEU A N 1
ATOM 2184 C CA . LEU A 1 278 ? 85.840 22.198 142.979 1.00 28.07 266 LEU A CA 1
ATOM 2185 C C . LEU A 1 278 ? 84.923 21.711 144.094 1.00 27.74 266 LEU A C 1
ATOM 2186 O O . LEU A 1 278 ? 83.797 22.180 144.229 1.00 27.53 266 LEU A O 1
ATOM 2191 N N . THR A 1 279 ? 85.443 20.791 144.905 1.00 26.49 267 THR A N 1
ATOM 2192 C CA . THR A 1 279 ? 84.754 20.247 146.051 1.00 25.24 267 THR A CA 1
ATOM 2193 C C . THR A 1 279 ? 85.774 20.214 147.208 1.00 26.51 267 THR A C 1
ATOM 2194 O O . THR A 1 279 ? 86.979 20.226 146.954 1.00 26.14 267 THR A O 1
ATOM 2198 N N . PRO A 1 280 ? 85.319 20.198 148.466 1.00 26.19 268 PRO A N 1
ATOM 2199 C CA . PRO A 1 280 ? 86.254 20.213 149.600 1.00 26.90 268 PRO A CA 1
ATOM 2200 C C . PRO A 1 280 ? 87.104 18.939 149.614 1.00 27.04 268 PRO A C 1
ATOM 2201 O O . PRO A 1 280 ? 86.556 17.834 149.511 1.00 27.04 268 PRO A O 1
ATOM 2205 N N . GLU A 1 281 ? 88.423 19.103 149.706 1.00 26.16 269 GLU A N 1
ATOM 2206 C CA . GLU A 1 281 ? 89.364 17.984 149.631 1.00 28.62 269 GLU A CA 1
ATOM 2207 C C . GLU A 1 281 ? 90.577 18.268 150.517 1.00 29.19 269 GLU A C 1
ATOM 2208 O O . GLU A 1 281 ? 91.094 17.374 151.169 1.00 29.28 269 GLU A O 1
ATOM 2214 N N . GLU A 1 282 ? 91.032 19.519 150.534 1.00 29.30 270 GLU A N 1
ATOM 2215 C CA . GLU A 1 282 ? 92.182 19.893 151.359 1.00 28.25 270 GLU A CA 1
ATOM 2216 C C . GLU A 1 282 ? 91.782 20.173 152.792 1.00 29.14 270 GLU A C 1
ATOM 2217 O O . GLU A 1 282 ? 90.643 20.494 153.075 1.00 31.18 270 GLU A O 1
ATOM 2223 N N . GLU A 1 283 ? 92.746 20.071 153.695 1.00 28.84 271 GLU A N 1
ATOM 2224 C CA . GLU A 1 283 ? 92.515 20.261 155.102 1.00 32.82 271 GLU A CA 1
ATOM 2225 C C . GLU A 1 283 ? 91.905 21.603 155.438 1.00 30.27 271 GLU A C 1
ATOM 2226 O O . GLU A 1 283 ? 91.139 21.704 156.386 1.00 29.49 271 GLU A O 1
ATOM 2232 N N . TYR A 1 284 ? 92.249 22.640 154.684 1.00 28.72 272 TYR A N 1
ATOM 2233 C CA . TYR A 1 284 ? 91.702 23.965 154.988 1.00 28.02 272 TYR A CA 1
ATOM 2234 C C . TYR A 1 284 ? 90.270 24.098 154.462 1.00 28.04 272 TYR A C 1
ATOM 2235 O O . TYR A 1 284 ? 89.594 25.098 154.718 1.00 29.07 272 TYR A O 1
ATOM 2244 N N . GLU A 1 285 ? 89.828 23.088 153.711 1.00 27.02 273 GLU A N 1
ATOM 2245 C CA . GLU A 1 285 ? 88.437 23.027 153.204 1.00 26.16 273 GLU A CA 1
ATOM 2246 C C . GLU A 1 285 ? 87.562 22.046 153.998 1.00 26.56 273 GLU A C 1
ATOM 2247 O O . GLU A 1 285 ? 86.324 22.210 154.092 1.00 26.46 273 GLU A O 1
ATOM 2253 N N . THR A 1 286 ? 88.189 21.013 154.567 1.00 25.93 274 THR A N 1
ATOM 2254 C CA . THR A 1 286 ? 87.406 19.939 155.191 1.00 25.75 274 THR A CA 1
ATOM 2255 C C . THR A 1 286 ? 87.400 20.054 156.689 1.00 27.25 274 THR A C 1
ATOM 2256 O O . THR A 1 286 ? 86.732 19.269 157.359 1.00 27.70 274 THR A O 1
ATOM 2260 N N . VAL A 1 287 ? 88.180 21.002 157.204 1.00 25.48 275 VAL A N 1
ATOM 2261 C CA . VAL A 1 287 ? 88.292 21.227 158.646 1.00 26.33 275 VAL A CA 1
ATOM 2262 C C . VAL A 1 287 ? 88.131 22.735 158.879 1.00 26.78 275 VAL A C 1
ATOM 2263 O O . VAL A 1 287 ? 88.698 23.551 158.135 1.00 26.66 275 VAL A O 1
ATOM 2267 N N . GLY A 1 288 ? 87.373 23.101 159.901 1.00 26.15 276 GLY A N 1
ATOM 2268 C CA . GLY A 1 288 ? 87.286 24.496 160.318 1.00 26.39 276 GLY A CA 1
ATOM 2269 C C . GLY A 1 288 ? 85.932 24.789 160.924 1.00 28.15 276 GLY A C 1
ATOM 2270 O O . GLY A 1 288 ? 85.239 23.877 161.359 1.00 28.05 276 GLY A O 1
ATOM 2271 N N . PHE A 1 289 ? 85.581 26.077 160.929 1.00 27.29 277 PHE A N 1
ATOM 2272 C CA . PHE A 1 289 ? 84.369 26.572 161.533 1.00 26.68 277 PHE A CA 1
ATOM 2273 C C . PHE A 1 289 ? 83.124 25.863 160.945 1.00 28.22 277 PHE A C 1
ATOM 2274 O O . PHE A 1 289 ? 82.223 25.418 161.685 1.00 26.98 277 PHE A O 1
ATOM 2282 N N . VAL A 1 290 ? 83.082 25.777 159.614 1.00 27.16 278 VAL A N 1
ATOM 2283 C CA . VAL A 1 290 ? 82.074 24.958 158.907 1.00 26.70 278 VAL A CA 1
ATOM 2284 C C . VAL A 1 290 ? 82.776 23.996 157.951 1.00 26.07 278 VAL A C 1
ATOM 2285 O O . VAL A 1 290 ? 83.110 24.372 156.856 1.00 27.64 278 VAL A O 1
ATOM 2289 N N . PRO A 1 291 ? 83.013 22.755 158.375 1.00 26.56 279 PRO A N 1
ATOM 2290 C CA . PRO A 1 291 ? 83.754 21.807 157.559 1.00 26.97 279 PRO A CA 1
ATOM 2291 C C . PRO A 1 291 ? 83.065 21.544 156.228 1.00 27.46 279 PRO A C 1
ATOM 2292 O O . PRO A 1 291 ? 81.837 21.622 156.127 1.00 27.08 279 PRO A O 1
ATOM 2296 N N . ASN A 1 292 ? 83.867 21.226 155.212 1.00 27.30 280 ASN A N 1
ATOM 2297 C CA . ASN A 1 292 ? 83.383 20.788 153.905 1.00 26.20 280 ASN A CA 1
ATOM 2298 C C . ASN A 1 292 ? 82.646 21.883 153.137 1.00 27.31 280 ASN A C 1
ATOM 2299 O O . ASN A 1 292 ? 81.542 21.656 152.602 1.00 28.03 280 ASN A O 1
ATOM 2304 N N . VAL A 1 293 ? 83.280 23.047 153.041 1.00 25.49 281 VAL A N 1
ATOM 2305 C CA . VAL A 1 293 ? 82.747 24.179 152.281 1.00 26.09 281 VAL A CA 1
ATOM 2306 C C . VAL A 1 293 ? 83.849 24.730 151.379 1.00 27.74 281 VAL A C 1
ATOM 2307 O O . VAL A 1 293 ? 84.955 25.007 151.855 1.00 28.83 281 VAL A O 1
ATOM 2311 N N . VAL A 1 294 ? 83.578 24.795 150.074 1.00 27.09 282 VAL A N 1
ATOM 2312 C CA . VAL A 1 294 ? 84.283 25.715 149.173 1.00 27.69 282 VAL A CA 1
ATOM 2313 C C . VAL A 1 294 ? 83.239 26.647 148.569 1.00 30.26 282 VAL A C 1
ATOM 2314 O O . VAL A 1 294 ? 82.289 26.204 147.900 1.00 30.67 282 VAL A O 1
ATOM 2318 N N . PHE A 1 295 ? 83.391 27.939 148.848 1.00 29.45 283 PHE A N 1
ATOM 2319 C CA . PHE A 1 295 ? 82.328 28.886 148.572 1.00 28.85 283 PHE A CA 1
ATOM 2320 C C . PHE A 1 295 ? 82.905 30.022 147.721 1.00 28.34 283 PHE A C 1
ATOM 2321 O O . PHE A 1 295 ? 83.584 30.888 148.247 1.00 29.18 283 PHE A O 1
ATOM 2329 N N . PRO A 1 296 ? 82.608 30.037 146.422 1.00 28.37 284 PRO A N 1
ATOM 2330 C CA . PRO A 1 296 ? 83.227 31.003 145.499 1.00 30.03 284 PRO A CA 1
ATOM 2331 C C . PRO A 1 296 ? 82.617 32.405 145.642 1.00 31.17 284 PRO A C 1
ATOM 2332 O O . PRO A 1 296 ? 81.409 32.528 145.633 1.00 30.17 284 PRO A O 1
ATOM 2336 N N . CYS A 1 297 ? 83.451 33.426 145.798 1.00 29.76 285 CYS A N 1
ATOM 2337 C CA . CYS A 1 297 ? 82.997 34.789 146.070 1.00 31.67 285 CYS A CA 1
ATOM 2338 C C . CYS A 1 297 ? 83.306 35.788 144.984 1.00 30.17 285 CYS A C 1
ATOM 2339 O O . CYS A 1 297 ? 82.536 36.726 144.779 1.00 31.41 285 CYS A O 1
ATOM 2342 N N . ALA A 1 298 ? 84.433 35.585 144.303 1.00 28.28 286 ALA A N 1
ATOM 2343 C CA . ALA A 1 298 ? 84.939 36.532 143.338 1.00 27.05 286 ALA A CA 1
ATOM 2344 C C . ALA A 1 298 ? 85.764 35.801 142.283 1.00 28.80 286 ALA A C 1
ATOM 2345 O O . ALA A 1 298 ? 86.446 34.820 142.597 1.00 28.78 286 ALA A O 1
ATOM 2347 N N . ALA A 1 299 ? 85.700 36.268 141.037 1.00 29.38 287 ALA A N 1
ATOM 2348 C CA . ALA A 1 299 ? 86.596 35.780 139.992 1.00 30.21 287 ALA A CA 1
ATOM 2349 C C . ALA A 1 299 ? 87.216 36.967 139.281 1.00 32.01 287 ALA A C 1
ATOM 2350 O O . ALA A 1 299 ? 86.527 37.923 138.946 1.00 34.34 287 ALA A O 1
ATOM 2352 N N . LEU A 1 300 ? 88.533 36.924 139.095 1.00 32.88 288 LEU A N 1
ATOM 2353 C CA . LEU A 1 300 ? 89.201 37.844 138.191 1.00 31.38 288 LEU A CA 1
ATOM 2354 C C . LEU A 1 300 ? 89.520 37.104 136.911 1.00 31.52 288 LEU A C 1
ATOM 2355 O O . LEU A 1 300 ? 89.872 35.918 136.927 1.00 30.95 288 LEU A O 1
ATOM 2360 N N . CYS A 1 301 ?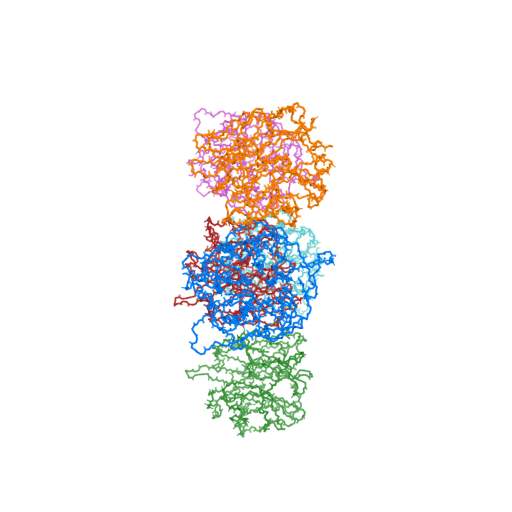 89.379 37.805 135.794 1.00 31.82 289 CYS A N 1
ATOM 2361 C CA . CYS A 1 301 ? 89.782 37.245 134.534 1.00 30.05 289 CYS A CA 1
ATOM 2362 C C . CYS A 1 301 ? 90.558 38.281 133.724 1.00 30.32 289 CYS A C 1
ATOM 2363 O O . CYS A 1 301 ? 90.061 39.378 133.438 1.00 30.84 289 CYS A O 1
ATOM 2366 N N . ASP A 1 302 ? 91.782 37.907 133.381 1.00 30.05 290 ASP A N 1
ATOM 2367 C CA . ASP A 1 302 ? 92.635 38.725 132.560 1.00 31.18 290 ASP A CA 1
ATOM 2368 C C . ASP A 1 302 ? 92.268 38.497 131.082 1.00 32.99 290 ASP A C 1
ATOM 2369 O O . ASP A 1 302 ? 92.635 37.479 130.471 1.00 32.04 290 ASP A O 1
ATOM 2374 N N . ALA A 1 303 ? 91.516 39.457 130.536 1.00 33.73 291 ALA A N 1
ATOM 2375 C CA . ALA A 1 303 ? 91.059 39.426 129.149 1.00 35.25 291 ALA A CA 1
ATOM 2376 C C . ALA A 1 303 ? 92.193 39.127 128.170 1.00 35.77 291 ALA A C 1
ATOM 2377 O O . ALA A 1 303 ? 91.959 38.492 127.145 1.00 36.72 291 ALA A O 1
ATOM 2379 N N . ASP A 1 304 ? 93.408 39.554 128.502 1.00 35.58 292 ASP A N 1
ATOM 2380 C CA . ASP A 1 304 ? 94.565 39.366 127.610 1.00 37.48 292 ASP A CA 1
ATOM 2381 C C . ASP A 1 304 ? 95.012 37.919 127.473 1.00 36.54 292 ASP A C 1
ATOM 2382 O O . ASP A 1 304 ? 95.459 37.511 126.411 1.00 37.45 292 ASP A O 1
ATOM 2387 N N . THR A 1 305 ? 94.898 37.142 128.540 1.00 34.80 293 THR A N 1
ATOM 2388 C CA . THR A 1 305 ? 95.457 35.796 128.518 1.00 32.61 293 THR A CA 1
ATOM 2389 C C . THR A 1 305 ? 94.400 34.721 128.741 1.00 31.74 293 THR A C 1
ATOM 2390 O O . THR A 1 305 ? 94.652 33.546 128.450 1.00 30.68 293 THR A O 1
ATOM 2394 N N . GLY A 1 306 ? 93.241 35.126 129.276 1.00 29.69 294 GLY A N 1
ATOM 2395 C CA . GLY A 1 306 ? 92.177 34.197 129.622 1.00 28.58 294 GLY A CA 1
ATOM 2396 C C . GLY A 1 306 ? 92.346 33.555 130.996 1.00 29.36 294 GLY A C 1
ATOM 2397 O O . GLY A 1 306 ? 91.535 32.701 131.395 1.00 29.90 294 GLY A O 1
ATOM 2398 N N . ARG A 1 307 ? 93.394 33.955 131.718 1.00 28.46 295 ARG A N 1
ATOM 2399 C CA . ARG A 1 307 ? 93.650 33.472 133.078 1.00 27.64 295 ARG A CA 1
ATOM 2400 C C . ARG A 1 307 ? 92.540 33.909 134.005 1.00 28.12 295 ARG A C 1
ATOM 2401 O O . ARG A 1 307 ? 92.079 35.044 133.943 1.00 28.64 295 ARG A O 1
ATOM 2409 N N . VAL A 1 308 ? 92.122 32.978 134.862 1.00 26.95 296 VAL A N 1
ATOM 2410 C CA . VAL A 1 308 ? 91.087 33.199 135.844 1.00 27.09 296 VAL A CA 1
ATOM 2411 C C . VAL A 1 308 ? 91.611 32.887 137.245 1.00 28.48 296 VAL A C 1
ATOM 2412 O O . VAL A 1 308 ? 92.270 31.869 137.462 1.00 28.32 296 VAL A O 1
ATOM 2416 N N . ALA A 1 309 ? 91.310 33.770 138.186 1.00 26.83 297 ALA A N 1
ATOM 2417 C CA . ALA A 1 309 ? 91.591 33.520 139.596 1.00 27.52 297 ALA A CA 1
ATOM 2418 C C . ALA A 1 309 ? 90.269 33.630 140.345 1.00 28.51 297 ALA A C 1
ATOM 2419 O O . ALA A 1 309 ? 89.583 34.658 140.243 1.00 28.91 297 ALA A O 1
ATOM 2421 N N . ILE A 1 310 ? 89.897 32.546 141.032 1.00 26.99 298 ILE A N 1
ATOM 2422 C CA . ILE A 1 310 ? 88.662 32.453 141.797 1.00 26.52 298 ILE A CA 1
ATOM 2423 C C . ILE A 1 310 ? 89.019 32.493 143.276 1.00 27.61 298 ILE A C 1
ATOM 2424 O O . ILE A 1 310 ? 89.790 31.640 143.768 1.00 27.08 298 ILE A O 1
ATOM 2429 N N . TYR A 1 311 ? 88.465 33.489 143.982 1.00 25.94 299 TYR A N 1
ATOM 2430 C CA . TYR A 1 311 ? 88.564 33.547 145.433 1.00 26.36 299 TYR A CA 1
ATOM 2431 C C . TYR A 1 311 ? 87.407 32.762 146.012 1.00 27.25 299 TYR A C 1
ATOM 2432 O O . TYR A 1 311 ? 86.250 32.979 145.649 1.00 27.69 299 TYR A O 1
ATOM 2441 N N . TYR A 1 312 ? 87.716 31.869 146.935 1.00 26.78 300 TYR A N 1
ATOM 2442 C CA . TYR A 1 312 ? 86.657 31.154 147.606 1.00 27.65 300 TYR A CA 1
ATOM 2443 C C . TYR A 1 312 ? 86.897 31.046 149.108 1.00 27.41 300 TYR A C 1
ATOM 2444 O O . TYR A 1 312 ? 88.049 31.067 149.566 1.00 27.78 300 TYR A O 1
ATOM 2453 N N . GLY A 1 313 ? 85.806 30.977 149.865 1.00 27.30 301 GLY A N 1
ATOM 2454 C CA . GLY A 1 313 ? 85.869 30.711 151.290 1.00 26.38 301 GLY A CA 1
ATOM 2455 C C . GLY A 1 313 ? 86.061 29.220 151.476 1.00 28.52 301 GLY A C 1
ATOM 2456 O O . GLY A 1 313 ? 85.424 28.404 150.811 1.00 28.13 301 GLY A O 1
ATOM 2457 N N . ALA A 1 314 ? 86.967 28.867 152.377 1.00 28.09 302 ALA A N 1
ATOM 2458 C CA . ALA A 1 314 ? 87.247 27.466 152.664 1.00 26.97 302 ALA A CA 1
ATOM 2459 C C . ALA A 1 314 ? 86.864 27.180 154.124 1.00 27.16 302 ALA A C 1
ATOM 2460 O O . ALA A 1 314 ? 87.358 27.829 155.048 1.00 27.65 302 ALA A O 1
ATOM 2462 N N . ALA A 1 315 ? 85.938 26.246 154.302 1.00 27.25 303 ALA A N 1
ATOM 2463 C CA . ALA A 1 315 ? 85.416 25.810 155.601 1.00 26.87 303 ALA A CA 1
ATOM 2464 C C . ALA A 1 315 ? 84.934 26.965 156.516 1.00 27.79 303 ALA A C 1
ATOM 2465 O O . ALA A 1 315 ? 84.980 26.863 157.745 1.00 29.31 303 ALA A O 1
ATOM 2467 N N . ASP A 1 316 ? 84.484 28.066 155.894 1.00 28.08 304 ASP A N 1
ATOM 2468 C CA . ASP A 1 316 ? 84.077 29.292 156.601 1.00 27.10 304 ASP A CA 1
ATOM 2469 C C . ASP A 1 316 ? 85.177 29.754 157.547 1.00 27.55 304 ASP A C 1
ATOM 2470 O O . ASP A 1 316 ? 84.897 30.256 158.639 1.00 28.19 304 ASP A O 1
ATOM 2475 N N . THR A 1 317 ? 86.426 29.561 157.131 1.00 27.47 305 THR A N 1
ATOM 2476 C CA . THR A 1 317 ? 87.590 29.787 157.997 1.00 27.20 305 THR A CA 1
ATOM 2477 C C . THR A 1 317 ? 88.661 30.611 157.293 1.00 27.62 305 THR A C 1
ATOM 2478 O O . THR A 1 317 ? 89.320 31.425 157.933 1.00 28.21 305 THR A O 1
ATOM 2482 N N . HIS A 1 318 ? 88.827 30.373 155.992 1.00 25.89 306 HIS A N 1
ATOM 2483 C CA . HIS A 1 318 ? 89.947 30.914 155.215 1.00 26.59 306 HIS A CA 1
ATOM 2484 C C . HIS A 1 318 ? 89.463 31.508 153.904 1.00 27.97 306 HIS A C 1
ATOM 2485 O O . HIS A 1 318 ? 88.377 31.173 153.425 1.00 28.38 306 HIS A O 1
ATOM 2492 N N . VAL A 1 319 ? 90.297 32.364 153.320 1.00 27.06 307 VAL A N 1
ATOM 2493 C CA . VAL A 1 319 ? 90.211 32.724 151.902 1.00 27.27 307 VAL A CA 1
ATOM 2494 C C . VAL A 1 319 ? 91.249 31.891 151.133 1.00 28.32 307 VAL A C 1
ATOM 2495 O O . VAL A 1 319 ? 92.424 31.797 151.542 1.00 27.23 307 VAL A O 1
ATOM 2499 N N . ALA A 1 320 ? 90.798 31.247 150.054 1.00 27.57 308 ALA A N 1
ATOM 2500 C CA . ALA A 1 320 ? 91.694 30.478 149.196 1.00 27.64 308 ALA A CA 1
ATOM 2501 C C . ALA A 1 320 ? 91.509 30.880 147.750 1.00 27.81 308 ALA A C 1
ATOM 2502 O O . ALA A 1 320 ? 90.488 31.466 147.388 1.00 27.82 308 ALA A O 1
ATOM 2504 N N . LEU A 1 321 ? 92.508 30.547 146.930 1.00 27.27 309 LEU A N 1
ATOM 2505 C CA . LEU A 1 321 ? 92.501 30.814 145.492 1.00 26.55 309 LEU A CA 1
ATOM 2506 C C . LEU A 1 321 ? 92.517 29.536 144.670 1.00 27.73 309 LEU A C 1
ATOM 2507 O O . LEU A 1 321 ? 93.169 28.529 145.041 1.00 26.85 309 LEU A O 1
ATOM 2512 N N . ALA A 1 322 ? 91.795 29.581 143.552 1.00 26.67 310 ALA A N 1
ATOM 2513 C CA . ALA A 1 322 ? 91.886 28.573 142.510 1.00 26.26 310 ALA A CA 1
ATOM 2514 C C . ALA A 1 322 ? 92.095 29.278 141.178 1.00 27.80 310 ALA A C 1
ATOM 2515 O O . ALA A 1 322 ? 91.582 30.385 140.959 1.00 27.85 310 ALA A O 1
ATOM 2517 N N . PHE A 1 323 ? 92.838 28.610 140.292 1.00 27.57 311 PHE A N 1
ATOM 2518 C CA . PHE A 1 323 ? 93.187 29.129 1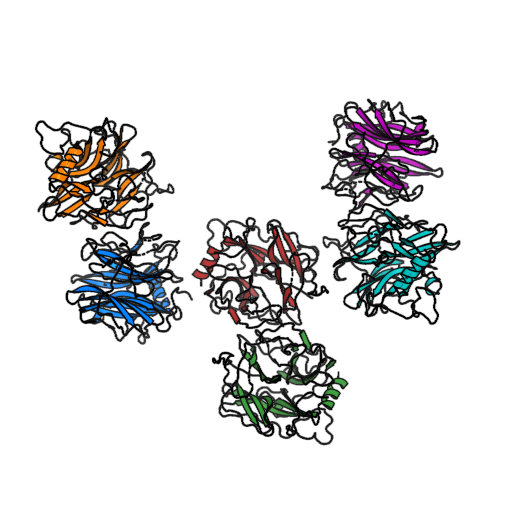38.984 1.00 26.67 311 PHE A CA 1
ATOM 2519 C C . PHE A 1 323 ? 92.671 28.260 137.852 1.00 27.59 311 PHE A C 1
ATOM 2520 O O . PHE A 1 323 ? 92.488 27.045 138.017 1.00 27.95 311 PHE A O 1
ATOM 2528 N N . GLY A 1 324 ? 92.433 28.898 136.710 1.00 26.55 312 GLY A N 1
ATOM 2529 C CA . GLY A 1 324 ? 92.142 28.196 135.471 1.00 27.46 312 GLY A CA 1
ATOM 2530 C C . GLY A 1 324 ? 92.117 29.146 134.293 1.00 28.81 312 GLY A C 1
ATOM 2531 O O . GLY A 1 324 ? 92.298 30.358 134.446 1.00 30.34 312 GLY A O 1
ATOM 2532 N N . TYR A 1 325 ? 91.887 28.590 133.115 1.00 28.79 313 TYR A N 1
ATOM 2533 C CA . TYR A 1 325 ? 91.755 29.393 131.913 1.00 28.88 313 TYR A CA 1
ATOM 2534 C C . TYR A 1 325 ? 90.290 29.431 131.530 1.00 29.72 313 TYR A C 1
ATOM 2535 O O . TYR A 1 325 ? 89.608 28.392 131.568 1.00 29.24 313 TYR A O 1
ATOM 2544 N N . ILE A 1 326 ? 89.792 30.621 131.189 1.00 29.21 314 ILE A N 1
ATOM 2545 C CA . ILE A 1 326 ? 88.347 30.772 130.974 1.00 29.79 314 ILE A CA 1
ATOM 2546 C C . ILE A 1 326 ? 87.814 29.883 129.821 1.00 29.09 314 ILE A C 1
ATOM 2547 O O . ILE A 1 326 ? 86.704 29.332 129.911 1.00 28.49 314 ILE A O 1
ATOM 2552 N N . ASP A 1 327 ? 88.629 29.689 128.787 1.00 27.61 315 ASP A N 1
ATOM 2553 C CA . ASP A 1 327 ? 88.212 28.874 127.659 1.00 29.89 315 ASP A CA 1
ATOM 2554 C C . ASP A 1 327 ? 88.092 27.399 128.043 1.00 29.73 315 ASP A C 1
ATOM 2555 O O . ASP A 1 327 ? 87.191 26.712 127.560 1.00 29.82 315 ASP A O 1
ATOM 2560 N N . GLU A 1 328 ? 88.983 26.935 128.923 1.00 28.42 316 GLU A N 1
ATOM 2561 C CA . GLU A 1 328 ? 88.952 25.552 129.403 1.00 30.36 316 GLU A CA 1
ATOM 2562 C C . GLU A 1 328 ? 87.788 25.332 130.382 1.00 30.06 316 GLU A C 1
ATOM 2563 O O . GLU A 1 328 ? 87.173 24.262 130.384 1.00 30.56 316 GLU A O 1
ATOM 2569 N N . ILE A 1 329 ? 87.491 26.345 131.198 1.00 26.73 317 ILE A N 1
ATOM 2570 C CA . ILE A 1 329 ? 86.354 26.297 132.083 1.00 27.16 317 ILE A CA 1
ATOM 2571 C C . ILE A 1 329 ? 85.087 26.227 131.248 1.00 27.60 317 ILE A C 1
ATOM 2572 O O . ILE A 1 329 ? 84.232 25.372 131.504 1.00 28.47 317 ILE A O 1
ATOM 2577 N N . VAL A 1 330 ? 84.974 27.100 130.248 1.00 27.49 318 VAL A N 1
ATOM 2578 C CA . VAL A 1 330 ? 83.793 27.131 129.381 1.00 28.56 318 VAL A CA 1
ATOM 2579 C C . VAL A 1 330 ? 83.674 25.805 128.643 1.00 29.04 318 VAL A C 1
ATOM 2580 O O . VAL A 1 330 ? 82.594 25.246 128.557 1.00 29.65 318 VAL A O 1
ATOM 2584 N N . ASP A 1 331 ? 84.797 25.295 128.152 1.00 29.08 319 ASP A N 1
ATOM 2585 C CA . ASP A 1 331 ? 84.850 24.007 127.463 1.00 30.13 319 ASP A CA 1
ATOM 2586 C C . ASP A 1 331 ? 84.352 22.868 128.364 1.00 29.31 319 ASP A C 1
ATOM 2587 O O . ASP A 1 331 ? 83.571 22.033 127.938 1.00 28.59 319 ASP A O 1
ATOM 2592 N N . PHE A 1 332 ? 84.764 22.905 129.630 1.00 29.23 320 PHE A N 1
ATOM 2593 C CA . PHE A 1 332 ? 84.369 21.942 130.635 1.00 28.05 320 PHE A CA 1
ATOM 2594 C C . PHE A 1 332 ? 82.861 21.989 130.875 1.00 28.33 320 PHE A C 1
ATOM 2595 O O . PHE A 1 332 ? 82.205 20.948 130.888 1.00 27.45 320 PHE A O 1
ATOM 2603 N N . VAL A 1 333 ? 82.324 23.193 131.080 1.00 27.81 321 VAL A N 1
ATOM 2604 C CA . VAL A 1 333 ? 80.877 23.384 131.225 1.00 27.68 321 VAL A CA 1
ATOM 2605 C C . VAL A 1 333 ? 80.108 22.756 130.041 1.00 28.69 321 VAL A C 1
ATOM 2606 O O . VAL A 1 333 ? 79.194 21.946 130.254 1.00 28.36 321 VAL A O 1
ATOM 2610 N N . LYS A 1 334 ? 80.504 23.110 128.819 1.00 27.49 322 LYS A N 1
ATOM 2611 C CA . LYS A 1 334 ? 79.834 22.607 127.610 1.00 28.80 322 LYS A CA 1
ATOM 2612 C C . LYS A 1 334 ? 79.950 21.083 127.476 1.00 29.44 322 LYS A C 1
ATOM 2613 O O . LYS A 1 334 ? 78.942 20.392 127.294 1.00 29.75 322 LYS A O 1
ATOM 2619 N N . ARG A 1 335 ? 81.178 20.578 127.580 1.00 28.85 323 ARG A N 1
ATOM 2620 C CA . ARG A 1 335 ? 81.431 19.147 127.484 1.00 30.45 323 ARG A CA 1
ATOM 2621 C C . ARG A 1 335 ? 80.713 18.283 128.542 1.00 28.93 323 ARG A C 1
ATOM 2622 O O . ARG A 1 335 ? 80.391 17.147 128.252 1.00 28.47 323 ARG A O 1
ATOM 2630 N N . ASN A 1 336 ? 80.481 18.808 129.744 1.00 28.14 324 ASN A N 1
ATOM 2631 C CA . ASN A 1 336 ? 79.886 18.011 130.823 1.00 28.69 324 ASN A CA 1
ATOM 2632 C C . ASN A 1 336 ? 78.453 18.379 131.096 1.00 29.57 324 ASN A C 1
ATOM 2633 O O . ASN A 1 336 ? 77.903 17.988 132.117 1.00 29.82 324 ASN A O 1
ATOM 2638 N N . SER A 1 337 ? 77.858 19.115 130.165 1.00 30.67 325 SER A N 1
ATOM 2639 C CA . SER A 1 337 ? 76.462 19.540 130.240 1.00 35.19 325 SER A CA 1
ATOM 2640 C C . SER A 1 337 ? 75.540 18.321 130.149 1.00 40.42 325 SER A C 1
ATOM 2641 O O . SER A 1 337 ? 75.748 17.465 129.319 1.00 40.39 325 SER A O 1
ATOM 2661 N N . LYS B 1 14 ? 36.295 60.923 159.684 1.00 42.74 2 LYS B N 1
ATOM 2662 C CA . LYS B 1 14 ? 36.041 60.736 158.252 1.00 40.60 2 LYS B CA 1
ATOM 2663 C C . LYS B 1 14 ? 36.597 59.401 157.703 1.00 39.57 2 LYS B C 1
ATOM 2664 O O . LYS B 1 14 ? 37.699 58.963 158.075 1.00 37.06 2 LYS B O 1
ATOM 2670 N N . VAL B 1 15 ? 35.810 58.758 156.836 1.00 38.39 3 VAL B N 1
ATOM 2671 C CA . VAL B 1 15 ? 36.182 57.494 156.178 1.00 38.11 3 VAL B CA 1
ATOM 2672 C C . VAL B 1 15 ? 36.116 57.683 154.673 1.00 38.38 3 VAL B C 1
ATOM 2673 O O . VAL B 1 15 ? 35.096 58.090 154.141 1.00 37.73 3 VAL B O 1
ATOM 2677 N N . PHE B 1 16 ? 37.216 57.388 153.995 1.00 37.54 4 PHE B N 1
ATOM 2678 C CA . PHE B 1 16 ? 37.331 57.602 152.570 1.00 38.26 4 PHE B CA 1
ATOM 2679 C C . PHE B 1 16 ? 37.028 56.329 151.803 1.00 39.36 4 PHE B C 1
ATOM 2680 O O . PHE B 1 16 ? 37.930 55.697 151.280 1.00 41.27 4 PHE B O 1
ATOM 2688 N N . THR B 1 17 ? 35.755 55.944 151.775 1.00 39.74 5 THR B N 1
ATOM 2689 C CA . THR B 1 17 ? 35.265 54.835 150.943 1.00 40.89 5 THR B CA 1
ATOM 2690 C C . THR B 1 17 ? 34.002 55.274 150.197 1.00 40.88 5 THR B C 1
ATOM 2691 O O . THR B 1 17 ? 33.584 56.412 150.289 1.00 41.70 5 THR B O 1
ATOM 2695 N N . GLU B 1 18 ? 33.378 54.330 149.502 1.00 41.97 6 GLU B N 1
ATOM 2696 C CA . GLU B 1 18 ? 32.138 54.566 148.764 1.00 43.22 6 GLU B CA 1
ATOM 2697 C C . GLU B 1 18 ? 30.931 54.665 149.700 1.00 39.55 6 GLU B C 1
ATOM 2698 O O . GLU B 1 18 ? 30.931 54.101 150.792 1.00 37.94 6 GLU B O 1
ATOM 2704 N N . LYS B 1 19 ? 29.891 55.362 149.254 1.00 37.77 7 LYS B N 1
ATOM 2705 C CA . LYS B 1 19 ? 28.550 55.210 149.830 1.00 36.19 7 LYS B CA 1
ATOM 2706 C C . LYS B 1 19 ? 28.077 53.826 149.445 1.00 34.74 7 LYS B C 1
ATOM 2707 O O . LYS B 1 19 ? 28.144 53.466 148.277 1.00 34.25 7 LYS B O 1
ATOM 2713 N N . ILE B 1 20 ? 27.632 53.027 150.413 1.00 33.45 8 ILE B N 1
ATOM 2714 C CA . ILE B 1 20 ? 27.131 51.675 150.133 1.00 30.79 8 ILE B CA 1
ATOM 2715 C C . ILE B 1 20 ? 25.797 51.461 150.869 1.00 32.07 8 ILE B C 1
ATOM 2716 O O . ILE B 1 20 ? 25.727 50.704 151.847 1.00 32.85 8 ILE B O 1
ATOM 2721 N N . PRO B 1 21 ? 24.735 52.125 150.414 1.00 31.31 9 PRO B N 1
ATOM 2722 C CA . PRO B 1 21 ? 23.446 52.087 151.125 1.00 31.63 9 PRO B CA 1
ATOM 2723 C C . PRO B 1 21 ? 22.930 50.666 151.341 1.00 31.83 9 PRO B C 1
ATOM 2724 O O . PRO B 1 21 ? 22.289 50.384 152.348 1.00 32.49 9 PRO B O 1
ATOM 2728 N N . ASN B 1 22 ? 23.244 49.768 150.421 1.00 30.88 10 ASN B N 1
ATOM 2729 C CA . ASN B 1 22 ? 22.733 48.412 150.496 1.00 31.02 10 ASN B CA 1
ATOM 2730 C C . ASN B 1 22 ? 23.786 47.381 150.976 1.00 30.28 10 ASN B C 1
ATOM 2731 O O . ASN B 1 22 ? 23.689 46.180 150.693 1.00 29.79 10 ASN B O 1
ATOM 2736 N N . ILE B 1 23 ? 24.790 47.867 151.702 1.00 27.93 11 ILE B N 1
ATOM 2737 C CA . ILE B 1 23 ? 25.769 47.002 152.351 1.00 27.72 11 ILE B CA 1
ATOM 2738 C C . ILE B 1 23 ? 25.056 45.864 153.098 1.00 27.88 11 ILE B C 1
ATOM 2739 O O . ILE B 1 23 ? 24.050 46.091 153.749 1.00 28.76 11 ILE B O 1
ATOM 2744 N N . PRO B 1 24 ? 25.530 44.625 152.995 1.00 28.10 12 PRO B N 1
ATOM 2745 C CA . PRO B 1 24 ? 25.012 43.587 153.898 1.00 27.93 12 PRO B CA 1
ATOM 2746 C C . PRO B 1 24 ? 25.134 44.088 155.341 1.00 29.26 12 PRO B C 1
ATOM 2747 O O . PRO B 1 24 ? 26.150 44.679 155.725 1.00 29.79 12 PRO B O 1
ATOM 2751 N N . TRP B 1 25 ? 24.080 43.904 156.122 1.00 28.13 13 TRP B N 1
ATOM 2752 C CA . TRP B 1 25 ? 24.070 44.456 157.453 1.00 28.73 13 TRP B CA 1
ATOM 2753 C C . TRP B 1 25 ? 23.142 43.713 158.381 1.00 30.42 13 TRP B C 1
ATOM 2754 O O . TRP B 1 25 ? 22.071 43.242 157.978 1.00 31.16 13 TRP B O 1
ATOM 2765 N N . GLU B 1 26 ? 23.553 43.620 159.636 1.00 30.81 14 GLU B N 1
ATOM 2766 C CA . GLU B 1 26 ? 22.690 43.123 160.687 1.00 30.82 14 GLU B CA 1
ATOM 2767 C C . GLU B 1 26 ? 23.048 43.863 161.960 1.00 31.20 14 GLU B C 1
ATOM 2768 O O . GLU B 1 26 ? 24.226 43.962 162.305 1.00 29.63 14 GLU B O 1
ATOM 2774 N N . GLU B 1 27 ? 22.034 44.376 162.655 1.00 30.23 15 GLU B N 1
ATOM 2775 C CA . GLU B 1 27 ? 22.234 45.020 163.943 1.00 32.74 15 GLU B CA 1
ATOM 2776 C C . GLU B 1 27 ? 22.893 44.088 164.942 1.00 32.28 15 GLU B C 1
ATOM 2777 O O . GLU B 1 27 ? 22.710 42.854 164.883 1.00 31.36 15 GLU B O 1
ATOM 2783 N N . ARG B 1 28 ? 23.663 44.665 165.861 1.00 32.63 16 ARG B N 1
ATOM 2784 C CA . ARG B 1 28 ? 24.303 43.858 166.900 1.00 34.54 16 ARG B CA 1
ATOM 2785 C C . ARG B 1 28 ? 23.266 43.241 167.824 1.00 33.83 16 ARG B C 1
ATOM 2786 O O . ARG B 1 28 ? 22.218 43.835 168.062 1.00 34.49 16 ARG B O 1
ATOM 2794 N N . PRO B 1 29 ? 23.568 42.056 168.349 1.00 35.20 17 PRO B N 1
ATOM 2795 C CA . PRO B 1 29 ? 22.688 41.399 169.311 1.00 35.40 17 PRO B CA 1
ATOM 2796 C C . PRO B 1 29 ? 22.450 42.331 170.492 1.00 37.75 17 PRO B C 1
ATOM 2797 O O . PRO B 1 29 ? 23.352 43.108 170.856 1.00 35.88 17 PRO B O 1
ATOM 2801 N N . GLU B 1 30 ? 21.245 42.261 171.063 1.00 39.25 18 GLU B N 1
ATOM 2802 C CA . GLU B 1 30 ? 20.866 43.086 172.205 1.00 41.87 18 GLU B CA 1
ATOM 2803 C C . GLU B 1 30 ? 21.894 42.949 173.332 1.00 41.48 18 GLU B C 1
ATOM 2804 O O . GLU B 1 30 ? 22.233 41.821 173.716 1.00 40.68 18 GLU B O 1
ATOM 2810 N N . GLY B 1 31 ? 22.402 44.084 173.828 1.00 41.58 19 GLY B N 1
ATOM 2811 C CA . GLY B 1 31 ? 23.390 44.083 174.913 1.00 43.14 19 GLY B CA 1
ATOM 2812 C C . GLY B 1 31 ? 24.794 43.569 174.569 1.00 45.78 19 GLY B C 1
ATOM 2813 O O . GLY B 1 31 ? 25.624 43.372 175.469 1.00 46.79 19 GLY B O 1
ATOM 2814 N N . TYR B 1 32 ? 25.073 43.352 173.278 1.00 45.58 20 TYR B N 1
ATOM 2815 C CA . TYR B 1 32 ? 26.391 42.924 172.827 1.00 45.98 20 TYR B CA 1
ATOM 2816 C C . TYR B 1 32 ? 27.371 44.079 172.918 1.00 46.20 20 TYR B C 1
ATOM 2817 O O . TYR B 1 32 ? 27.143 45.160 172.368 1.00 46.31 20 TYR B O 1
ATOM 2826 N N . THR B 1 33 ? 28.483 43.804 173.588 1.00 46.60 21 THR B N 1
ATOM 2827 C CA . THR B 1 33 ? 29.507 44.784 173.953 1.00 47.82 21 THR B CA 1
ATOM 2828 C C . THR B 1 33 ? 30.722 44.904 173.002 1.00 46.43 21 THR B C 1
ATOM 2829 O O . THR B 1 33 ? 31.357 45.954 172.976 1.00 47.99 21 THR B O 1
ATOM 2833 N N . GLY B 1 34 ? 31.045 43.853 172.243 1.00 43.29 22 GLY B N 1
ATOM 2834 C CA . GLY B 1 34 ? 32.201 43.867 171.317 1.00 41.10 22 GLY B CA 1
ATOM 2835 C C . GLY B 1 34 ? 32.055 44.798 170.112 1.00 38.25 22 GLY B C 1
ATOM 2836 O O . GLY B 1 34 ? 30.942 45.154 169.736 1.00 37.00 22 GLY B O 1
ATOM 2837 N N . PRO B 1 35 ? 33.171 45.196 169.498 1.00 36.82 23 PRO B N 1
ATOM 2838 C CA . PRO B 1 35 ? 33.135 46.099 168.331 1.00 34.47 23 PRO B CA 1
ATOM 2839 C C . PRO B 1 35 ? 32.631 45.423 167.031 1.00 32.52 23 PRO B C 1
ATOM 2840 O O . PRO B 1 35 ? 32.209 46.106 166.099 1.00 31.78 23 PRO B O 1
ATOM 2844 N N . VAL B 1 36 ? 32.654 44.095 166.986 1.00 30.20 24 VAL B N 1
ATOM 2845 C CA . VAL B 1 36 ? 32.351 43.364 165.763 1.00 29.81 24 VAL B CA 1
ATOM 2846 C C . VAL B 1 36 ? 31.528 42.133 166.156 1.00 30.04 24 VAL B C 1
ATOM 2847 O O . VAL B 1 36 ? 31.851 41.486 167.137 1.00 31.15 24 VAL B O 1
ATOM 2851 N N . TRP B 1 37 ? 30.452 41.840 165.422 1.00 28.72 25 TRP B N 1
ATOM 2852 C CA . TRP B 1 37 ? 29.612 40.677 165.733 1.00 27.32 25 TRP B CA 1
ATOM 2853 C C . TRP B 1 37 ? 29.336 39.882 164.475 1.00 27.76 25 TRP B C 1
ATOM 2854 O O . TRP B 1 37 ? 29.277 40.449 163.385 1.00 27.40 25 TRP B O 1
ATOM 2865 N N . ARG B 1 38 ? 29.140 38.575 164.634 1.00 26.79 26 ARG B N 1
ATOM 2866 C CA . ARG B 1 38 ? 28.852 37.679 163.521 1.00 26.80 26 ARG B CA 1
ATOM 2867 C C . ARG B 1 38 ? 27.454 37.886 162.969 1.00 27.95 26 ARG B C 1
ATOM 2868 O O . ARG B 1 38 ? 26.523 38.227 163.716 1.00 28.10 26 ARG B O 1
ATOM 2876 N N . TYR B 1 39 ? 27.311 37.648 161.669 1.00 27.21 27 TYR B N 1
ATOM 2877 C CA . TYR B 1 39 ? 26.007 37.512 161.048 1.00 27.56 27 TYR B CA 1
ATOM 2878 C C . TYR B 1 39 ? 25.299 36.292 161.634 1.00 27.69 27 TYR B C 1
ATOM 2879 O O . TYR B 1 39 ? 25.839 35.153 161.600 1.00 27.33 27 TYR B O 1
ATOM 2888 N N . SER B 1 40 ? 24.098 36.512 162.171 1.00 27.01 28 SER B N 1
ATOM 2889 C CA . SER B 1 40 ? 23.378 35.437 162.823 1.00 28.69 28 SER B CA 1
ATOM 2890 C C . SER B 1 40 ? 23.088 34.273 161.871 1.00 30.67 28 SER B C 1
ATOM 2891 O O . SER B 1 40 ? 22.868 33.177 162.322 1.00 32.01 28 SER B O 1
ATOM 2894 N N . LYS B 1 41 ? 23.096 34.505 160.564 1.00 30.34 29 LYS B N 1
ATOM 2895 C CA . LYS B 1 41 ? 22.802 33.436 159.624 1.00 29.36 29 LYS B CA 1
ATOM 2896 C C . LYS B 1 41 ? 24.047 32.867 158.933 1.00 29.13 29 LYS B C 1
ATOM 2897 O O . LYS B 1 41 ? 23.933 32.182 157.920 1.00 28.52 29 LYS B O 1
ATOM 2903 N N . ASN B 1 42 ? 25.226 33.112 159.523 1.00 27.15 30 ASN B N 1
ATOM 2904 C CA . ASN B 1 42 ? 26.467 32.457 159.078 1.00 28.18 30 ASN B CA 1
ATOM 2905 C C . ASN B 1 42 ? 26.383 30.913 159.147 1.00 29.17 30 ASN B C 1
ATOM 2906 O O . ASN B 1 42 ? 25.658 30.373 159.972 1.00 29.73 30 ASN B O 1
ATOM 2911 N N . PRO B 1 43 ? 27.084 30.192 158.274 1.00 29.39 31 PRO B N 1
ATOM 2912 C CA . PRO B 1 43 ? 27.875 30.772 157.181 1.00 29.37 31 PRO B CA 1
ATOM 2913 C C . PRO B 1 43 ? 26.977 31.113 155.999 1.00 29.50 31 PRO B C 1
ATOM 2914 O O . PRO B 1 43 ? 25.870 30.589 155.922 1.00 29.77 31 PRO B O 1
ATOM 2918 N N . ILE B 1 44 ? 27.419 31.993 155.102 1.00 28.29 32 ILE B N 1
ATOM 2919 C CA . ILE B 1 44 ? 26.564 32.381 153.985 1.00 30.20 32 ILE B CA 1
ATOM 2920 C C . ILE B 1 44 ? 26.762 31.474 152.779 1.00 31.31 32 ILE B C 1
ATOM 2921 O O . ILE B 1 44 ? 25.876 31.342 151.952 1.00 30.99 32 ILE B O 1
ATOM 2926 N N . ILE B 1 45 ? 27.941 30.895 152.655 1.00 30.52 33 ILE B N 1
ATOM 2927 C CA . ILE B 1 45 ? 28.204 29.897 151.622 1.00 32.20 33 ILE B CA 1
ATOM 2928 C C . ILE B 1 45 ? 29.407 29.085 152.102 1.00 30.88 33 ILE B C 1
ATOM 2929 O O . ILE B 1 45 ? 30.104 29.514 153.014 1.00 30.18 33 ILE B O 1
ATOM 2934 N N . GLY B 1 46 ? 29.598 27.889 151.570 1.00 29.85 34 GLY B N 1
ATOM 2935 C CA . GLY B 1 46 ? 30.706 27.078 152.007 1.00 30.03 34 GLY B CA 1
ATOM 2936 C C . GLY B 1 46 ? 30.879 25.790 151.222 1.00 29.49 34 GLY B C 1
ATOM 2937 O O . GLY B 1 46 ? 31.564 25.772 150.211 1.00 29.97 34 GLY B O 1
ATOM 2938 N N . ARG B 1 47 ? 30.276 24.706 151.694 1.00 28.83 35 ARG B N 1
ATOM 2939 C CA . ARG B 1 47 ? 30.529 23.400 151.082 1.00 30.19 35 ARG B CA 1
ATOM 2940 C C . ARG B 1 47 ? 29.757 23.246 149.768 1.00 31.49 35 ARG B C 1
ATOM 2941 O O . ARG B 1 47 ? 28.623 23.762 149.626 1.00 30.07 35 ARG B O 1
ATOM 2949 N N . ASN B 1 48 ? 30.391 22.577 148.799 1.00 31.23 36 ASN B N 1
ATOM 2950 C CA . ASN B 1 48 ? 29.772 22.279 147.514 1.00 33.03 36 ASN B CA 1
ATOM 2951 C C . ASN B 1 48 ? 29.066 23.493 146.908 1.00 32.48 36 ASN B C 1
ATOM 2952 O O . ASN B 1 48 ? 27.879 23.425 146.605 1.00 32.97 36 ASN B O 1
ATOM 2957 N N . PRO B 1 49 ? 29.800 24.600 146.751 1.00 32.02 37 PRO B N 1
ATOM 2958 C CA . PRO B 1 49 ? 29.240 25.840 146.199 1.00 30.78 37 PRO B CA 1
ATOM 2959 C C . PRO B 1 49 ? 28.895 25.784 144.710 1.00 32.77 37 PRO B C 1
ATOM 2960 O O . PRO B 1 49 ? 27.977 26.471 144.273 1.00 34.56 37 PRO B O 1
ATOM 2964 N N . VAL B 1 50 ? 29.635 24.997 143.933 1.00 32.48 38 VAL B N 1
ATOM 2965 C CA . VAL B 1 50 ? 29.414 24.888 142.491 1.00 30.62 38 VAL B CA 1
ATOM 2966 C C . VAL B 1 50 ? 29.739 23.438 142.210 1.00 32.54 38 VAL B C 1
ATOM 2967 O O . VAL B 1 50 ? 30.393 22.804 143.046 1.00 31.96 38 VAL B O 1
ATOM 2971 N N . PRO B 1 51 ? 29.283 22.894 141.078 1.00 33.04 39 PRO B N 1
ATOM 2972 C CA . PRO B 1 51 ? 29.489 21.473 140.778 1.00 33.09 39 PRO B CA 1
ATOM 2973 C C . PRO B 1 51 ? 30.925 20.961 140.885 1.00 34.20 39 PRO B C 1
ATOM 2974 O O . PRO B 1 51 ? 31.136 19.856 141.388 1.00 33.87 39 PRO B O 1
ATOM 2978 N N . LYS B 1 52 ? 31.909 21.740 140.453 1.00 33.68 40 LYS B N 1
ATOM 2979 C CA . LYS B 1 52 ? 33.299 21.306 140.622 1.00 34.24 40 LYS B CA 1
ATOM 2980 C C . LYS B 1 52 ? 33.899 21.640 142.004 1.00 32.47 40 LYS B C 1
ATOM 2981 O O . LYS B 1 52 ? 35.023 21.252 142.299 1.00 31.98 40 LYS B O 1
ATOM 2987 N N . GLY B 1 53 ? 33.145 22.351 142.844 1.00 30.06 41 GLY B N 1
ATOM 2988 C CA . GLY B 1 53 ? 33.707 22.930 144.071 1.00 29.37 41 GLY B CA 1
ATOM 2989 C C . GLY B 1 53 ? 33.448 22.111 145.325 1.00 28.93 41 GLY B C 1
ATOM 2990 O O . GLY B 1 53 ? 32.340 21.619 145.537 1.00 28.96 41 GLY B O 1
ATOM 2991 N N . ALA B 1 54 ? 34.474 21.980 146.158 1.00 27.93 42 ALA B N 1
ATOM 2992 C CA . ALA B 1 54 ? 34.321 21.323 147.460 1.00 28.08 42 ALA B CA 1
ATOM 2993 C C . ALA B 1 54 ? 33.953 22.331 148.578 1.00 27.45 42 ALA B C 1
ATOM 2994 O O . ALA B 1 54 ? 33.006 22.094 149.352 1.00 26.64 42 ALA B O 1
ATOM 2996 N N . ARG B 1 55 ? 34.687 23.440 148.631 1.00 26.48 43 ARG B N 1
ATOM 2997 C CA . ARG B 1 55 ? 34.563 24.450 149.680 1.00 26.69 43 ARG B CA 1
ATOM 2998 C C . ARG B 1 55 ? 34.917 25.803 149.073 1.00 28.32 43 ARG B C 1
ATOM 2999 O O . ARG B 1 55 ? 35.867 25.910 148.284 1.00 30.04 43 ARG B O 1
ATOM 3007 N N . VAL B 1 56 ? 34.166 26.832 149.448 1.00 28.27 44 VAL B N 1
ATOM 3008 C CA . VAL B 1 56 ? 34.523 28.215 149.134 1.00 28.65 44 VAL B CA 1
ATOM 3009 C C . VAL B 1 56 ? 34.751 28.915 150.463 1.00 30.04 44 VAL B C 1
ATOM 3010 O O . VAL B 1 56 ? 33.897 28.829 151.349 1.00 29.71 44 VAL B O 1
ATOM 3014 N N . PHE B 1 57 ? 35.898 29.594 150.597 1.00 29.69 45 PHE B N 1
ATOM 3015 C CA . PHE B 1 57 ? 36.262 30.236 151.854 1.00 30.72 45 PHE B CA 1
ATOM 3016 C C . PHE B 1 57 ? 37.188 31.451 151.748 1.00 33.95 45 PHE B C 1
ATOM 3017 O O . PHE B 1 57 ? 37.666 31.962 152.769 1.00 36.10 45 PHE B O 1
ATOM 3025 N N . ASN B 1 58 ? 37.467 31.932 150.542 1.00 33.12 46 ASN B N 1
ATOM 3026 C CA . ASN B 1 58 ? 37.949 33.327 150.448 1.00 36.55 46 ASN B CA 1
ATOM 3027 C C . ASN B 1 58 ? 36.981 34.059 149.562 1.00 37.38 46 ASN B C 1
ATOM 3028 O O . ASN B 1 58 ? 36.370 33.482 148.644 1.00 36.33 46 ASN B O 1
ATOM 3033 N N . SER B 1 59 ? 36.821 35.328 149.853 1.00 36.01 47 SER B N 1
ATOM 3034 C CA . SER B 1 59 ? 35.853 36.100 149.151 1.00 39.21 47 SER B CA 1
ATOM 3035 C C . SER B 1 59 ? 36.335 37.518 149.206 1.00 38.27 47 SER B C 1
ATOM 3036 O O . SER B 1 59 ? 36.160 38.220 150.220 1.00 39.55 47 SER B O 1
ATOM 3039 N N . ALA B 1 60 ? 36.947 37.930 148.112 1.00 35.35 48 ALA B N 1
ATOM 3040 C CA . ALA B 1 60 ? 37.344 39.305 147.944 1.00 33.58 48 ALA B CA 1
ATOM 3041 C C . ALA B 1 60 ? 36.163 40.013 147.295 1.00 33.50 48 ALA B C 1
ATOM 3042 O O . ALA B 1 60 ? 35.965 39.911 146.078 1.00 34.21 48 ALA B O 1
ATOM 3044 N N . VAL B 1 61 ? 35.361 40.703 148.105 1.00 31.46 49 VAL B N 1
ATOM 3045 C CA . VAL B 1 61 ? 34.114 41.318 147.649 1.00 28.80 49 VAL B CA 1
ATOM 3046 C C . VAL B 1 61 ? 34.271 42.847 147.574 1.00 30.36 49 VAL B C 1
ATOM 3047 O O . VAL B 1 61 ? 34.877 43.457 148.452 1.00 30.88 49 VAL B O 1
ATOM 3051 N N . VAL B 1 62 ? 33.752 43.452 146.511 1.00 29.88 50 VAL B N 1
ATOM 3052 C CA . VAL B 1 62 ? 33.635 44.915 146.430 1.00 29.78 50 VAL B CA 1
ATOM 3053 C C . VAL B 1 62 ? 32.244 45.291 145.923 1.00 30.77 50 VAL B C 1
ATOM 3054 O O . VAL B 1 62 ? 31.589 44.479 145.258 1.00 29.89 50 VAL B O 1
ATOM 3058 N N . PRO B 1 63 ? 31.803 46.524 146.191 1.00 31.38 51 PRO B N 1
ATOM 3059 C CA . PRO B 1 63 ? 30.582 47.018 145.546 1.00 31.88 51 PRO B CA 1
ATOM 3060 C C . PRO B 1 63 ? 30.849 47.243 144.058 1.00 32.18 51 PRO B C 1
ATOM 3061 O O . PRO B 1 63 ? 31.973 47.596 143.676 1.00 32.47 51 PRO B O 1
ATOM 3065 N N . TYR B 1 64 ? 29.847 47.006 143.221 1.00 32.14 52 TYR B N 1
ATOM 3066 C CA . TYR B 1 64 ? 30.032 47.230 141.804 1.00 33.52 52 TYR B CA 1
ATOM 3067 C C . TYR B 1 64 ? 28.677 47.431 141.162 1.00 35.37 52 TYR B C 1
ATOM 3068 O O . TYR B 1 64 ? 27.812 46.555 141.240 1.00 34.41 52 TYR B O 1
ATOM 3077 N N . ASN B 1 65 ? 28.490 48.616 140.576 1.00 37.24 53 ASN B N 1
ATOM 3078 C CA . ASN B 1 65 ? 27.324 48.891 139.749 1.00 38.51 53 ASN B CA 1
ATOM 3079 C C . ASN B 1 65 ? 26.031 48.775 140.562 1.00 37.93 53 ASN B C 1
ATOM 3080 O O . ASN B 1 65 ? 25.032 48.219 140.098 1.00 38.97 53 ASN B O 1
ATOM 3085 N N . GLY B 1 66 ? 26.058 49.291 141.792 1.00 36.48 54 GLY B N 1
ATOM 3086 C CA . GLY B 1 66 ? 24.894 49.223 142.685 1.00 35.62 54 GLY B CA 1
ATOM 3087 C C . GLY B 1 66 ? 24.677 47.850 143.337 1.00 35.64 54 GLY B C 1
ATOM 3088 O O . GLY B 1 66 ? 23.706 47.646 144.074 1.00 34.24 54 GLY B O 1
ATOM 3089 N N . GLU B 1 67 ? 25.574 46.905 143.064 1.00 34.01 55 GLU B N 1
ATOM 3090 C CA . GLU B 1 67 ? 25.478 45.568 143.635 1.00 34.54 55 GLU B CA 1
ATOM 3091 C C . GLU B 1 67 ? 26.833 45.158 144.199 1.00 31.64 55 GLU B C 1
ATOM 3092 O O . GLU B 1 67 ? 27.646 46.024 144.542 1.00 29.98 55 GLU B O 1
ATOM 3098 N N . PHE B 1 68 ? 27.071 43.847 144.306 1.00 28.80 56 PHE B N 1
ATOM 3099 C CA . PHE B 1 68 ? 28.357 43.338 144.787 1.00 26.87 56 PHE B CA 1
ATOM 3100 C C . PHE B 1 68 ? 28.913 42.284 143.859 1.00 28.10 56 PHE B C 1
ATOM 3101 O O . PHE B 1 68 ? 28.163 41.499 143.239 1.00 28.74 56 PHE B O 1
ATOM 3109 N N . VAL B 1 69 ? 30.236 42.272 143.749 1.00 27.52 57 VAL B N 1
ATOM 3110 C CA . VAL B 1 69 ? 30.915 41.232 142.980 1.00 27.89 57 VAL B CA 1
ATOM 3111 C C . VAL B 1 69 ? 32.032 40.693 143.847 1.00 27.60 57 VAL B C 1
ATOM 3112 O O . VAL B 1 69 ? 32.475 41.345 144.783 1.00 27.87 57 VAL B O 1
ATOM 3116 N N . GLY B 1 70 ? 32.500 39.499 143.549 1.00 27.57 58 GLY B N 1
ATOM 3117 C CA . GLY B 1 70 ? 33.637 39.002 144.286 1.00 26.84 58 GLY B CA 1
ATOM 3118 C C . GLY B 1 70 ? 34.515 38.051 143.520 1.00 28.58 58 GLY B C 1
ATOM 3119 O O . GLY B 1 70 ? 34.101 37.457 142.522 1.00 27.09 58 GLY B O 1
ATOM 3120 N N . VAL B 1 71 ? 35.748 37.918 143.995 1.00 27.54 59 VAL B N 1
ATOM 3121 C CA . VAL B 1 71 ? 36.623 36.880 143.516 1.00 26.70 59 VAL B CA 1
ATOM 3122 C C . VAL B 1 71 ? 36.765 35.902 144.668 1.00 27.38 59 VAL B C 1
ATOM 3123 O O . VAL B 1 71 ? 37.162 36.251 145.783 1.00 26.34 59 VAL B O 1
ATOM 3127 N N . PHE B 1 72 ? 36.394 34.669 144.396 1.00 27.06 60 PHE B N 1
ATOM 3128 C CA . PHE B 1 72 ? 36.289 33.650 145.423 1.00 27.24 60 PHE B CA 1
ATOM 3129 C C . PHE B 1 72 ? 37.307 32.540 145.282 1.00 28.58 60 PHE B C 1
ATOM 3130 O O . PHE B 1 72 ? 37.507 32.032 144.167 1.00 29.56 60 PHE B O 1
ATOM 3138 N N . ARG B 1 73 ? 37.916 32.126 146.395 1.00 27.61 61 ARG B N 1
ATOM 3139 C CA . ARG B 1 73 ? 38.705 30.904 146.350 1.00 28.52 61 ARG B CA 1
ATOM 3140 C C . ARG B 1 73 ? 37.810 29.712 146.548 1.00 28.61 61 ARG B C 1
ATOM 3141 O O . ARG B 1 73 ? 37.158 29.577 147.567 1.00 28.70 61 ARG B O 1
ATOM 3149 N N . ILE B 1 74 ? 37.797 28.828 145.568 1.00 29.50 62 ILE B N 1
ATOM 3150 C CA . ILE B 1 74 ? 37.097 27.582 145.679 1.00 28.70 62 ILE B CA 1
ATOM 3151 C C . ILE B 1 74 ? 38.078 26.428 145.509 1.00 29.45 62 ILE B C 1
ATOM 3152 O O . ILE B 1 74 ? 38.705 26.284 144.443 1.00 27.91 62 ILE B O 1
ATOM 3157 N N . ASP B 1 75 ? 38.199 25.594 146.547 1.00 28.55 63 ASP B N 1
ATOM 3158 C CA . ASP B 1 75 ? 38.932 24.348 146.416 1.00 28.46 63 ASP B CA 1
ATOM 3159 C C . ASP B 1 75 ? 38.021 23.418 145.650 1.00 28.73 63 ASP B C 1
ATOM 3160 O O . ASP B 1 75 ? 36.862 23.211 146.046 1.00 28.11 63 ASP B O 1
ATOM 3165 N N . HIS B 1 76 ? 38.531 22.866 144.552 1.00 26.85 64 HIS B N 1
ATOM 3166 C CA . HIS B 1 76 ? 37.749 21.913 143.775 1.00 26.67 64 HIS B CA 1
ATOM 3167 C C . HIS B 1 76 ? 37.793 20.547 144.438 1.00 27.33 64 HIS B C 1
ATOM 3168 O O . HIS B 1 76 ? 38.403 20.389 145.475 1.00 26.59 64 HIS B O 1
ATOM 3175 N N . LYS B 1 77 ? 37.123 19.572 143.836 1.00 27.06 65 LYS B N 1
ATOM 3176 C CA . LYS B 1 77 ? 37.009 18.246 144.423 1.00 28.43 65 LYS B CA 1
ATOM 3177 C C . LYS B 1 77 ? 38.312 17.434 144.269 1.00 28.59 65 LYS B C 1
ATOM 3178 O O . LYS B 1 77 ? 38.321 16.230 144.432 1.00 27.10 65 LYS B O 1
ATOM 3184 N N . ASN B 1 78 ? 39.406 18.109 143.914 1.00 28.50 66 ASN B N 1
ATOM 3185 C CA . ASN B 1 78 ? 40.726 17.504 144.055 1.00 28.52 66 ASN B CA 1
ATOM 3186 C C . ASN B 1 78 ? 41.536 18.263 145.085 1.00 28.66 66 ASN B C 1
ATOM 3187 O O . ASN B 1 78 ? 42.733 18.028 145.229 1.00 29.42 66 ASN B O 1
ATOM 3192 N N . THR B 1 79 ? 40.848 19.154 145.799 1.00 28.25 67 THR B N 1
ATOM 3193 C CA . THR B 1 79 ? 41.432 20.010 146.856 1.00 28.05 67 THR B CA 1
ATOM 3194 C C . THR B 1 79 ? 42.380 21.105 146.319 1.00 29.86 67 THR B C 1
ATOM 3195 O O . THR B 1 79 ? 42.967 21.852 147.093 1.00 31.06 67 THR B O 1
ATOM 3199 N N . ARG B 1 80 ? 42.488 21.217 144.996 1.00 28.61 68 ARG B N 1
ATOM 3200 C CA . ARG B 1 80 ? 43.280 22.294 144.376 1.00 28.40 68 ARG B CA 1
ATOM 3201 C C . ARG B 1 80 ? 42.437 23.553 144.382 1.00 28.69 68 ARG B C 1
ATOM 3202 O O . ARG B 1 80 ? 41.245 23.482 144.047 1.00 28.59 68 ARG B O 1
ATOM 3210 N N . PRO B 1 81 ? 43.044 24.691 144.701 1.00 27.86 69 PRO B N 1
ATOM 3211 C CA . PRO B 1 81 ? 42.335 25.974 144.742 1.00 28.10 69 PRO B CA 1
ATOM 3212 C C . PRO B 1 81 ? 42.237 26.679 143.379 1.00 29.06 69 PRO B C 1
ATOM 3213 O O . PRO B 1 81 ? 43.201 26.719 142.629 1.00 28.55 69 PRO B O 1
ATOM 3217 N N . PHE B 1 82 ? 41.070 27.237 143.076 1.00 28.07 70 PHE B N 1
ATOM 3218 C CA . PHE B 1 82 ? 40.873 28.120 141.914 1.00 28.35 70 PHE B CA 1
ATOM 3219 C C . PHE B 1 82 ? 40.139 29.384 142.306 1.00 29.14 70 PHE B C 1
ATOM 3220 O O . PHE B 1 82 ? 39.403 29.394 143.307 1.00 29.09 70 PHE B O 1
ATOM 3228 N N . LEU B 1 83 ? 40.298 30.429 141.495 1.00 28.93 71 LEU B N 1
ATOM 3229 C CA . LEU B 1 83 ? 39.572 31.683 141.714 1.00 28.09 71 LEU B CA 1
ATOM 3230 C C . LEU B 1 83 ? 38.355 31.736 140.800 1.00 27.87 71 LEU B C 1
ATOM 3231 O O . LEU B 1 83 ? 38.476 31.607 139.596 1.00 29.57 71 LEU B O 1
ATOM 3236 N N . HIS B 1 84 ? 37.180 31.935 141.383 1.00 28.06 72 HIS B N 1
ATOM 3237 C CA . HIS B 1 84 ? 35.945 32.049 140.614 1.00 27.12 72 HIS B CA 1
ATOM 3238 C C . HIS B 1 84 ? 35.374 33.444 140.821 1.00 28.45 72 HIS B C 1
ATOM 3239 O O . HIS B 1 84 ? 35.523 34.036 141.906 1.00 30.04 72 HIS B O 1
ATOM 3246 N N . PHE B 1 85 ? 34.712 33.970 139.795 1.00 28.86 73 PHE B N 1
ATOM 3247 C CA . PHE B 1 85 ? 33.970 35.225 139.905 1.00 29.54 73 PHE B CA 1
ATOM 3248 C C . PHE B 1 85 ? 32.554 34.983 140.418 1.00 30.03 73 PHE B C 1
ATOM 3249 O O . PHE B 1 85 ? 31.903 34.008 140.047 1.00 29.10 73 PHE B O 1
ATOM 3257 N N . GLY B 1 86 ? 32.067 35.891 141.250 1.00 29.99 74 GLY B N 1
ATOM 3258 C CA . GLY B 1 86 ? 30.688 35.806 141.729 1.00 30.33 74 GLY B CA 1
ATOM 3259 C C . GLY B 1 86 ? 29.983 37.153 141.802 1.00 30.13 74 GLY B C 1
ATOM 3260 O O . GLY B 1 86 ? 30.639 38.195 141.895 1.00 27.62 74 GLY B O 1
ATOM 3261 N N . ARG B 1 87 ? 28.645 37.109 141.757 1.00 29.87 75 ARG B N 1
ATOM 3262 C CA . ARG B 1 87 ? 27.824 38.299 141.828 1.00 32.08 75 ARG B CA 1
ATOM 3263 C C . ARG B 1 87 ? 26.748 38.132 142.877 1.00 31.33 75 ARG B C 1
ATOM 3264 O O . ARG B 1 87 ? 26.248 37.031 143.097 1.00 31.30 75 ARG B O 1
ATOM 3272 N N . SER B 1 88 ? 26.387 39.244 143.500 1.00 30.88 76 SER B N 1
ATOM 3273 C CA . SER B 1 88 ? 25.325 39.265 144.503 1.00 30.24 76 SER B CA 1
ATOM 3274 C C . SER B 1 88 ? 24.639 40.605 144.523 1.00 30.62 76 SER B C 1
ATOM 3275 O O . SER B 1 88 ? 25.303 41.644 144.469 1.00 30.92 76 SER B O 1
ATOM 3278 N N . LYS B 1 89 ? 23.312 40.571 144.633 1.00 31.58 77 LYS B N 1
ATOM 3279 C CA . LYS B 1 89 ? 22.499 41.782 144.724 1.00 34.10 77 LYS B CA 1
ATOM 3280 C C . LYS B 1 89 ? 22.626 42.397 146.108 1.00 32.56 77 LYS B C 1
ATOM 3281 O O . LYS B 1 89 ? 22.631 43.629 146.248 1.00 33.30 77 LYS B O 1
ATOM 3287 N N . ASP B 1 90 ? 22.740 41.530 147.113 1.00 31.12 78 ASP B N 1
ATOM 3288 C CA . ASP B 1 90 ? 22.718 41.938 148.516 1.00 31.32 78 ASP B CA 1
ATOM 3289 C C . ASP B 1 90 ? 24.005 41.679 149.315 1.00 31.38 78 ASP B C 1
ATOM 3290 O O . ASP B 1 90 ? 24.102 42.072 150.483 1.00 31.25 78 ASP B O 1
ATOM 3295 N N . GLY B 1 91 ? 24.968 40.984 148.700 1.00 30.60 79 GLY B N 1
ATOM 3296 C CA . GLY B 1 91 ? 26.218 40.640 149.376 1.00 30.59 79 GLY B CA 1
ATOM 3297 C C . GLY B 1 91 ? 26.098 39.411 150.257 1.00 31.34 79 GLY B C 1
ATOM 3298 O O . GLY B 1 91 ? 27.079 38.953 150.854 1.00 30.65 79 GLY B O 1
ATOM 3299 N N . ILE B 1 92 ? 24.904 38.842 150.322 1.00 31.97 80 ILE B N 1
ATOM 3300 C CA . ILE B 1 92 ? 24.674 37.667 151.173 1.00 31.73 80 ILE B CA 1
ATOM 3301 C C . ILE B 1 92 ? 24.391 36.434 150.336 1.00 32.02 80 ILE B C 1
ATOM 3302 O O . ILE B 1 92 ? 24.964 35.393 150.594 1.00 32.87 80 ILE B O 1
ATOM 3307 N N . ASN B 1 93 ? 23.491 36.559 149.362 1.00 30.55 81 ASN B N 1
ATOM 3308 C CA . ASN B 1 93 ? 23.170 35.479 148.433 1.00 30.68 81 ASN B CA 1
ATOM 3309 C C . ASN B 1 93 ? 23.973 35.605 147.152 1.00 30.20 81 ASN B C 1
ATOM 3310 O O . ASN B 1 93 ? 23.837 36.577 146.419 1.00 28.56 81 ASN B O 1
ATOM 3315 N N . TRP B 1 94 ? 24.815 34.605 146.895 1.00 30.27 82 TRP B N 1
ATOM 3316 C CA . TRP B 1 94 ? 25.835 34.698 145.845 1.00 31.21 82 TRP B CA 1
ATOM 3317 C C . TRP B 1 94 ? 25.569 33.782 144.665 1.00 32.20 82 TRP B C 1
ATOM 3318 O O . TRP B 1 94 ? 25.244 32.604 144.858 1.00 33.50 82 TRP B O 1
ATOM 3329 N N . GLU B 1 95 ? 25.727 34.305 143.448 1.00 30.91 83 GLU B N 1
ATOM 3330 C CA . GLU B 1 95 ? 25.787 33.442 142.274 1.00 32.78 83 GLU B CA 1
ATOM 3331 C C . GLU B 1 95 ? 27.229 33.385 141.812 1.00 32.52 83 GLU B C 1
ATOM 3332 O O . GLU B 1 95 ? 27.775 34.380 141.360 1.00 32.03 83 GLU B O 1
ATOM 3338 N N . ILE B 1 96 ? 27.839 32.210 141.935 1.00 30.88 84 ILE B N 1
ATOM 3339 C CA . ILE B 1 96 ? 29.238 32.056 141.606 1.00 30.48 84 ILE B CA 1
ATOM 3340 C C . ILE B 1 96 ? 29.395 31.266 140.293 1.00 30.25 84 ILE B C 1
ATOM 3341 O O . ILE B 1 96 ? 28.715 30.246 140.103 1.00 29.82 84 ILE B O 1
ATOM 3346 N N . GLU B 1 97 ? 30.266 31.734 139.391 1.00 29.55 85 GLU B N 1
ATOM 3347 C CA . GLU B 1 97 ? 30.499 31.024 138.147 1.00 30.15 85 GLU B CA 1
ATOM 3348 C C . GLU B 1 97 ? 31.020 29.637 138.448 1.00 29.01 85 GLU B C 1
ATOM 3349 O O . GLU B 1 97 ? 31.872 29.462 139.305 1.00 29.83 85 GLU B O 1
ATOM 3355 N N . PRO B 1 98 ? 30.525 28.646 137.715 1.00 29.08 86 PRO B N 1
ATOM 3356 C CA . PRO B 1 98 ? 30.958 27.263 137.907 1.00 28.42 86 PRO B CA 1
ATOM 3357 C C . PRO B 1 98 ? 32.411 27.037 137.485 1.00 28.97 86 PRO B C 1
ATOM 3358 O O . PRO B 1 98 ? 33.030 26.101 137.957 1.00 29.67 86 PRO B O 1
ATOM 3362 N N . GLU B 1 99 ? 32.939 27.892 136.605 1.00 29.08 87 GLU B N 1
ATOM 3363 C CA . GLU B 1 99 ? 34.323 27.779 136.116 1.00 29.41 87 GLU B CA 1
ATOM 3364 C C . GLU B 1 99 ? 35.230 28.925 136.592 1.00 30.39 87 GLU B C 1
ATOM 3365 O O . GLU B 1 99 ? 34.750 30.026 136.891 1.00 28.42 87 GLU B O 1
ATOM 3371 N N . GLU B 1 100 ? 36.532 28.648 136.689 1.00 28.57 88 GLU B N 1
ATOM 3372 C CA . GLU B 1 100 ? 37.516 29.602 137.228 1.00 29.86 88 GLU B CA 1
ATOM 3373 C C . GLU B 1 100 ? 37.691 30.800 136.297 1.00 29.45 88 GLU B C 1
ATOM 3374 O O . GLU B 1 100 ? 37.463 30.687 135.101 1.00 29.60 88 GLU B O 1
ATOM 3380 N N . ILE B 1 101 ? 38.112 31.930 136.853 1.00 29.10 89 ILE B N 1
ATOM 3381 C CA . ILE B 1 101 ? 38.530 33.082 136.049 1.00 28.67 89 ILE B CA 1
ATOM 3382 C C . ILE B 1 101 ? 39.693 32.722 135.128 1.00 29.02 89 ILE B C 1
ATOM 3383 O O . ILE B 1 101 ? 40.646 32.036 135.524 1.00 28.52 89 ILE B O 1
ATOM 3388 N N . GLN B 1 102 ? 39.588 33.211 133.897 1.00 28.51 90 GLN B N 1
ATOM 3389 C CA . GLN B 1 102 ? 40.586 33.076 132.856 1.00 29.28 90 GLN B CA 1
ATOM 3390 C C . GLN B 1 102 ? 41.409 34.355 132.749 1.00 29.14 90 GLN B C 1
ATOM 3391 O O . GLN B 1 102 ? 40.850 35.433 132.553 1.00 29.66 90 GLN B O 1
ATOM 3397 N N . TRP B 1 103 ? 42.724 34.234 132.858 1.00 27.26 91 TRP B N 1
ATOM 3398 C CA . TRP B 1 103 ? 43.616 35.391 132.862 1.00 27.44 91 TRP B CA 1
ATOM 3399 C C . TRP B 1 103 ? 44.386 35.492 131.559 1.00 28.09 91 TRP B C 1
ATOM 3400 O O . TRP B 1 103 ? 44.810 34.478 131.011 1.00 28.10 91 TRP B O 1
ATOM 3411 N N . VAL B 1 104 ? 44.561 36.720 131.069 1.00 28.08 92 VAL B N 1
ATOM 3412 C CA . VAL B 1 104 ? 45.439 36.998 129.922 1.00 28.01 92 VAL B CA 1
ATOM 3413 C C . VAL B 1 104 ? 46.501 38.002 130.372 1.00 29.11 92 VAL B C 1
ATOM 3414 O O . VAL B 1 104 ? 46.301 38.688 131.362 1.00 28.11 92 VAL B O 1
ATOM 3418 N N . ASP B 1 105 ? 47.623 38.076 129.663 1.00 29.50 93 ASP B N 1
ATOM 3419 C CA . ASP B 1 105 ? 48.637 39.081 129.984 1.00 31.04 93 ASP B CA 1
ATOM 3420 C C . ASP B 1 105 ? 48.309 40.408 129.283 1.00 32.21 93 ASP B C 1
ATOM 3421 O O . ASP B 1 105 ? 47.298 40.496 128.577 1.00 31.74 93 ASP B O 1
ATOM 3426 N N . VAL B 1 106 ? 49.156 41.430 129.457 1.00 34.26 94 VAL B N 1
ATOM 3427 C CA . VAL B 1 106 ? 48.879 42.743 128.836 1.00 35.72 94 VAL B CA 1
ATOM 3428 C C . VAL B 1 106 ? 48.812 42.666 127.316 1.00 37.04 94 VAL B C 1
ATOM 3429 O O . VAL B 1 106 ? 48.215 43.535 126.687 1.00 36.69 94 VAL B O 1
ATOM 3433 N N . ASN B 1 107 ? 49.406 41.624 126.736 1.00 37.43 95 ASN B N 1
ATOM 3434 C CA . ASN B 1 107 ? 49.342 41.436 125.294 1.00 38.43 95 ASN B CA 1
ATOM 3435 C C . ASN B 1 107 ? 48.111 40.647 124.862 1.00 36.81 95 ASN B C 1
ATOM 3436 O O . ASN B 1 107 ? 47.871 40.465 123.668 1.00 35.69 95 ASN B O 1
ATOM 3441 N N . GLY B 1 108 ? 47.333 40.179 125.836 1.00 35.30 96 GLY B N 1
ATOM 3442 C CA . GLY B 1 108 ? 46.135 39.403 125.544 1.00 33.21 96 GLY B CA 1
ATOM 3443 C C . GLY B 1 108 ? 46.349 37.905 125.381 1.00 32.48 96 GLY B C 1
ATOM 3444 O O . GLY B 1 108 ? 45.408 37.198 125.040 1.00 32.32 96 GLY B O 1
ATOM 3445 N N . GLU B 1 109 ? 47.572 37.428 125.622 1.00 32.13 97 GLU B N 1
ATOM 3446 C CA . GLU B 1 109 ? 47.851 36.002 125.567 1.00 33.06 97 GLU B CA 1
ATOM 3447 C C . GLU B 1 109 ? 47.470 35.356 126.900 1.00 32.61 97 GLU B C 1
ATOM 3448 O O . GLU B 1 109 ? 47.586 36.004 127.965 1.00 33.64 97 GLU B O 1
ATOM 3454 N N . PRO B 1 110 ? 47.008 34.101 126.872 1.00 31.21 98 PRO B N 1
ATOM 3455 C CA . PRO B 1 110 ? 46.688 33.401 128.130 1.00 29.91 98 PRO B CA 1
ATOM 3456 C C . PRO B 1 110 ? 47.867 33.461 129.097 1.00 29.20 98 PRO B C 1
ATOM 3457 O O . PRO B 1 110 ? 48.998 33.319 128.706 1.00 28.40 98 PRO B O 1
ATOM 3461 N N . PHE B 1 111 ? 47.576 33.721 130.354 1.00 28.72 99 PHE B N 1
ATOM 3462 C CA . PHE B 1 111 ? 48.594 33.826 131.389 1.00 29.01 99 PHE B CA 1
ATOM 3463 C C . PHE B 1 111 ? 47.989 33.208 132.670 1.00 28.30 99 PHE B C 1
ATOM 3464 O O . PHE B 1 111 ? 47.870 33.854 133.707 1.00 28.92 99 PHE B O 1
ATOM 3472 N N . GLN B 1 112 ? 47.590 31.952 132.572 1.00 27.04 100 GLN B N 1
ATOM 3473 C CA . GLN B 1 112 ? 46.790 31.312 133.606 1.00 29.27 100 GLN B CA 1
ATOM 3474 C C . GLN B 1 112 ? 47.696 30.833 134.753 1.00 30.02 100 GLN B C 1
ATOM 3475 O O . GLN B 1 112 ? 48.704 30.169 134.502 1.00 31.92 100 GLN B O 1
ATOM 3481 N N . PRO B 1 113 ? 47.383 31.202 135.994 1.00 30.51 101 PRO B N 1
ATOM 3482 C CA . PRO B 1 113 ? 48.142 30.696 137.134 1.00 31.72 101 PRO B CA 1
ATOM 3483 C C . PRO B 1 113 ? 47.905 29.200 137.301 1.00 32.15 101 PRO B C 1
ATOM 3484 O O . PRO B 1 113 ? 46.810 28.735 137.035 1.00 32.06 101 PRO B O 1
ATOM 3488 N N . SER B 1 114 ? 48.949 28.474 137.685 1.00 32.64 102 SER B N 1
ATOM 3489 C CA . SER B 1 114 ? 48.922 27.028 137.982 1.00 33.08 102 SER B CA 1
ATOM 3490 C C . SER B 1 114 ? 47.862 26.701 139.002 1.00 32.24 102 SER B C 1
ATOM 3491 O O . SER B 1 114 ? 47.153 25.701 138.887 1.00 33.66 102 SER B O 1
ATOM 3494 N N . TYR B 1 115 ? 47.867 27.502 140.060 1.00 31.08 103 TYR B N 1
ATOM 3495 C CA . TYR B 1 115 ? 46.868 27.489 141.100 1.00 31.70 103 TYR B CA 1
ATOM 3496 C C . TYR B 1 115 ? 46.807 28.918 141.554 1.00 31.45 103 TYR B C 1
ATOM 3497 O O . TYR B 1 115 ? 47.715 29.707 141.285 1.00 31.22 103 TYR B O 1
ATOM 3506 N N . ALA B 1 116 ? 45.731 29.275 142.229 1.00 31.40 104 ALA B N 1
ATOM 3507 C CA . ALA B 1 116 ? 45.600 30.617 142.788 1.00 29.91 104 ALA B CA 1
ATOM 3508 C C . ALA B 1 116 ? 44.611 30.587 143.941 1.00 31.01 104 ALA B C 1
ATOM 3509 O O . ALA B 1 116 ? 43.594 29.889 143.874 1.00 30.64 104 ALA B O 1
ATOM 3511 N N . TYR B 1 117 ? 44.942 31.323 145.003 1.00 30.02 105 TYR B N 1
ATOM 3512 C CA . TYR B 1 117 ? 44.061 31.457 146.152 1.00 30.46 105 TYR B CA 1
ATOM 3513 C C . TYR B 1 117 ? 44.346 32.744 146.879 1.00 30.86 105 TYR B C 1
ATOM 3514 O O . TYR B 1 117 ? 45.195 33.523 146.427 1.00 30.66 105 TYR B O 1
ATOM 3523 N N . ASP B 1 118 ? 43.634 32.989 147.975 1.00 33.18 106 ASP B N 1
ATOM 3524 C CA . ASP B 1 118 ? 43.962 34.148 148.840 1.00 35.32 106 ASP B CA 1
ATOM 3525 C C . ASP B 1 118 ? 43.718 35.469 148.074 1.00 32.66 106 ASP B C 1
ATOM 3526 O O . ASP B 1 118 ? 44.528 36.396 148.169 1.00 32.87 106 ASP B O 1
ATOM 3531 N N . PRO B 1 119 ? 42.585 35.591 147.369 1.00 31.07 107 PRO B N 1
ATOM 3532 C CA . PRO B 1 119 ? 42.357 36.776 146.533 1.00 29.59 107 PRO B CA 1
ATOM 3533 C C . PRO B 1 119 ? 42.078 38.013 147.396 1.00 29.78 107 PRO B C 1
ATOM 3534 O O . PRO B 1 119 ? 41.545 37.886 148.488 1.00 30.11 107 PRO B O 1
ATOM 3538 N N . ARG B 1 120 ? 42.481 39.184 146.919 1.00 30.10 108 ARG B N 1
ATOM 3539 C CA . ARG B 1 120 ? 42.052 40.464 147.502 1.00 29.92 108 ARG B CA 1
ATOM 3540 C C . ARG B 1 120 ? 41.758 41.407 146.335 1.00 30.10 108 ARG B C 1
ATOM 3541 O O . ARG B 1 120 ? 42.458 41.388 145.311 1.00 32.11 108 ARG B O 1
ATOM 3549 N N . VAL B 1 121 ? 40.733 42.232 146.488 1.00 28.38 109 VAL B N 1
ATOM 3550 C CA . VAL B 1 121 ? 40.284 43.069 145.399 1.00 28.46 109 VAL B CA 1
ATOM 3551 C C . VAL B 1 121 ? 40.243 44.485 145.920 1.00 28.55 109 VAL B C 1
ATOM 3552 O O . VAL B 1 121 ? 39.643 44.737 146.935 1.00 29.75 109 VAL B O 1
ATOM 3556 N N . VAL B 1 122 ? 40.856 45.410 145.208 1.00 29.58 110 VAL B N 1
ATOM 3557 C CA . VAL B 1 122 ? 40.795 46.785 145.611 1.00 30.10 110 VAL B CA 1
ATOM 3558 C C . VAL B 1 122 ? 40.791 47.701 144.382 1.00 30.16 110 VAL B C 1
ATOM 3559 O O . VAL B 1 122 ? 41.547 47.491 143.425 1.00 31.02 110 VAL B O 1
ATOM 3563 N N . LYS B 1 123 ? 39.903 48.690 144.401 1.00 28.33 111 LYS B N 1
ATOM 3564 C CA . LYS B 1 123 ? 39.819 49.673 143.353 1.00 28.88 111 LYS B CA 1
ATOM 3565 C C . LYS B 1 123 ? 40.824 50.813 143.575 1.00 30.90 111 LYS B C 1
ATOM 3566 O O . LYS B 1 123 ? 40.840 51.451 144.620 1.00 31.35 111 LYS B O 1
ATOM 3572 N N . ILE B 1 124 ? 41.663 51.053 142.580 1.00 30.45 112 ILE B N 1
ATOM 3573 C CA . ILE B 1 124 ? 42.606 52.154 142.617 1.00 30.90 112 ILE B CA 1
ATOM 3574 C C . ILE B 1 124 ? 42.300 52.953 141.372 1.00 32.76 112 ILE B C 1
ATOM 3575 O O . ILE B 1 124 ? 42.411 52.434 140.250 1.00 32.85 112 ILE B O 1
ATOM 3580 N N . GLU B 1 125 ? 41.871 54.189 141.583 1.00 35.36 113 GLU B N 1
ATOM 3581 C CA . GLU B 1 125 ? 41.425 55.052 140.496 1.00 39.04 113 GLU B CA 1
ATOM 3582 C C . GLU B 1 125 ? 40.304 54.326 139.746 1.00 37.69 113 GLU B C 1
ATOM 3583 O O . GLU B 1 125 ? 39.279 54.006 140.346 1.00 37.42 113 GLU B O 1
ATOM 3589 N N . ASP B 1 126 ? 40.510 54.022 138.469 1.00 37.73 114 ASP B N 1
ATOM 3590 C CA . ASP B 1 126 ? 39.459 53.469 137.623 1.00 38.59 114 ASP B CA 1
ATOM 3591 C C . ASP B 1 126 ? 39.572 51.950 137.443 1.00 37.13 114 ASP B C 1
ATOM 3592 O O . ASP B 1 126 ? 38.811 51.363 136.675 1.00 38.09 114 ASP B O 1
ATOM 3597 N N . THR B 1 127 ? 40.502 51.324 138.166 1.00 34.22 115 THR B N 1
ATOM 3598 C CA . THR B 1 127 ? 40.818 49.927 137.953 1.00 31.38 115 THR B CA 1
ATOM 3599 C C . THR B 1 127 ? 40.726 49.126 139.236 1.00 31.45 115 THR B C 1
ATOM 3600 O O . THR B 1 127 ? 41.177 49.566 140.292 1.00 31.81 115 THR B O 1
ATOM 3604 N N . TYR B 1 128 ? 40.151 47.932 139.134 1.00 30.50 116 TYR B N 1
ATOM 3605 C CA . TYR B 1 128 ? 40.152 46.982 140.243 1.00 28.88 116 TYR B CA 1
ATOM 3606 C C . TYR B 1 128 ? 41.364 46.089 140.119 1.00 28.66 116 TYR B C 1
ATOM 3607 O O . TYR B 1 128 ? 41.472 45.333 139.183 1.00 30.58 116 TYR B O 1
ATOM 3616 N N . TYR B 1 129 ? 42.279 46.199 141.067 1.00 28.47 117 TYR B N 1
ATOM 3617 C CA . TYR B 1 129 ? 43.421 45.298 141.167 1.00 30.41 117 TYR B CA 1
ATOM 3618 C C . TYR B 1 129 ? 43.107 44.104 142.034 1.00 30.80 117 TYR B C 1
ATOM 3619 O O . TYR B 1 129 ? 42.473 44.243 143.071 1.00 32.20 117 TYR B O 1
ATOM 3628 N N . ILE B 1 130 ? 43.555 42.940 141.576 1.00 29.74 118 ILE B N 1
ATOM 3629 C CA . ILE B 1 130 ? 43.351 41.688 142.285 1.00 30.62 118 ILE B CA 1
ATOM 3630 C C . ILE B 1 130 ? 44.708 41.065 142.615 1.00 30.22 118 ILE B C 1
ATOM 3631 O O . ILE B 1 130 ? 45.501 40.795 141.716 1.00 32.69 118 ILE B O 1
ATOM 3636 N N . THR B 1 131 ? 44.985 40.849 143.893 1.00 29.91 119 THR B N 1
ATOM 3637 C CA . THR B 1 131 ? 46.159 40.098 144.271 1.00 28.76 119 THR B CA 1
ATOM 3638 C C . THR B 1 131 ? 45.727 38.700 144.713 1.00 28.97 119 THR B C 1
ATOM 3639 O O . THR B 1 131 ? 44.586 38.474 145.083 1.00 30.59 119 THR B O 1
ATOM 3643 N N . PHE B 1 132 ? 46.643 37.763 144.634 1.00 26.93 120 PHE B N 1
ATOM 3644 C CA . PHE B 1 132 ? 46.341 36.405 144.980 1.00 27.82 120 PHE B CA 1
ATOM 3645 C C . PHE B 1 132 ? 47.674 35.709 145.173 1.00 29.76 120 PHE B C 1
ATOM 3646 O O . PHE B 1 132 ? 48.729 36.251 144.805 1.00 30.54 120 PHE B O 1
ATOM 3654 N N . CYS B 1 133 ? 47.611 34.510 145.736 1.00 29.53 121 CYS B N 1
ATOM 3655 C CA . CYS B 1 133 ? 48.755 33.718 145.927 1.00 29.75 121 CYS B CA 1
ATOM 3656 C C . CYS B 1 133 ? 48.811 32.671 144.824 1.00 30.73 121 CYS B C 1
ATOM 3657 O O . CYS B 1 133 ? 47.816 31.975 144.534 1.00 30.66 121 CYS B O 1
ATOM 3660 N N . THR B 1 134 ? 49.982 32.566 144.211 1.00 28.07 122 THR B N 1
ATOM 3661 C CA . THR B 1 134 ? 50.182 31.614 143.133 1.00 29.18 122 THR B CA 1
ATOM 3662 C C . THR B 1 134 ? 51.598 31.047 143.165 1.00 31.52 122 THR B C 1
ATOM 3663 O O . THR B 1 134 ? 52.463 31.522 143.911 1.00 31.84 122 THR B O 1
ATOM 3667 N N . ASP B 1 135 ? 51.823 30.010 142.366 1.00 32.50 123 ASP B N 1
ATOM 3668 C CA . ASP B 1 135 ? 53.129 29.370 142.309 1.00 32.09 123 ASP B CA 1
ATOM 3669 C C . ASP B 1 135 ? 54.077 30.064 141.343 1.00 32.24 123 ASP B C 1
ATOM 3670 O O . ASP B 1 135 ? 53.689 30.487 140.243 1.00 31.28 123 ASP B O 1
ATOM 3675 N N . ASP B 1 136 ? 55.319 30.199 141.785 1.00 32.13 124 ASP B N 1
ATOM 3676 C CA . ASP B 1 136 ? 56.438 30.420 140.889 1.00 32.70 124 ASP B CA 1
ATOM 3677 C C . ASP B 1 136 ? 57.657 29.777 141.544 1.00 31.33 124 ASP B C 1
ATOM 3678 O O . ASP B 1 136 ? 58.491 30.466 142.132 1.00 32.04 124 ASP B O 1
ATOM 3683 N N . HIS B 1 137 ? 57.736 28.443 141.447 1.00 30.01 125 HIS B N 1
ATOM 3684 C CA . HIS B 1 137 ? 58.682 27.647 142.241 1.00 29.36 125 HIS B CA 1
ATOM 3685 C C . HIS B 1 137 ? 58.515 28.022 143.712 1.00 29.95 125 HIS B C 1
ATOM 3686 O O . HIS B 1 137 ? 59.491 28.278 144.435 1.00 31.38 125 HIS B O 1
ATOM 3693 N N . GLY B 1 138 ? 57.265 28.078 144.157 1.00 29.31 126 GLY B N 1
ATOM 3694 C CA . GLY B 1 138 ? 56.969 28.458 145.520 1.00 27.25 126 GLY B CA 1
ATOM 3695 C C . GLY B 1 138 ? 55.910 29.513 145.535 1.00 28.41 126 GLY B C 1
ATOM 3696 O O . GLY B 1 138 ? 55.729 30.229 144.545 1.00 28.62 126 GLY B O 1
ATOM 3697 N N . PRO B 1 139 ? 55.218 29.623 146.662 1.00 30.01 127 PRO B N 1
ATOM 3698 C CA . PRO B 1 139 ? 54.165 30.630 146.819 1.00 29.02 127 PRO B CA 1
ATOM 3699 C C . PRO B 1 139 ? 54.687 32.039 146.641 1.00 28.92 127 PRO B C 1
ATOM 3700 O O . PRO B 1 139 ? 55.695 32.377 147.218 1.00 28.99 127 PRO B O 1
ATOM 3704 N N . THR B 1 140 ? 53.987 32.844 145.851 1.00 29.09 128 THR B N 1
ATOM 3705 C CA . THR B 1 140 ? 54.279 34.270 145.751 1.00 28.83 128 THR B CA 1
ATOM 3706 C C . THR B 1 140 ? 52.992 35.031 145.462 1.00 29.64 128 THR B C 1
ATOM 3707 O O . THR B 1 140 ? 51.911 34.433 145.379 1.00 28.89 128 THR B O 1
ATOM 3711 N N . ILE B 1 141 ? 53.101 36.343 145.353 1.00 28.94 129 ILE B N 1
ATOM 3712 C CA . ILE B 1 141 ? 51.943 37.216 145.135 1.00 27.87 129 ILE B CA 1
ATOM 3713 C C . ILE B 1 141 ? 51.781 37.491 143.640 1.00 28.36 129 ILE B C 1
ATOM 3714 O O . ILE B 1 141 ? 52.643 38.109 143.008 1.00 28.39 129 ILE B O 1
ATOM 3719 N N . GLY B 1 142 ? 50.680 36.985 143.085 1.00 28.26 130 GLY B N 1
ATOM 3720 C CA . GLY B 1 142 ? 50.244 37.345 141.734 1.00 28.33 130 GLY B CA 1
ATOM 3721 C C . GLY B 1 142 ? 49.426 38.618 141.757 1.00 28.99 130 GLY B C 1
ATOM 3722 O O . GLY B 1 142 ? 48.781 38.955 142.761 1.00 29.36 130 GLY B O 1
ATOM 3723 N N . VAL B 1 143 ? 49.456 39.328 140.638 1.00 29.65 131 VAL B N 1
ATOM 3724 C CA . VAL B 1 143 ? 48.826 40.633 140.506 1.00 30.65 131 VAL B CA 1
ATOM 3725 C C . VAL B 1 143 ? 48.042 40.668 139.200 1.00 29.02 131 VAL B C 1
ATOM 3726 O O . VAL B 1 143 ? 48.582 40.338 138.143 1.00 29.13 131 VAL B O 1
ATOM 3730 N N . GLY B 1 144 ? 46.763 41.030 139.276 1.00 28.45 132 GLY B N 1
ATOM 3731 C CA . GLY B 1 144 ? 45.939 41.175 138.078 1.00 28.18 132 GLY B CA 1
ATOM 3732 C C . GLY B 1 144 ? 45.080 42.417 138.159 1.00 29.13 132 GLY B C 1
ATOM 3733 O O . GLY B 1 144 ? 45.101 43.124 139.169 1.00 28.12 132 GLY B O 1
ATOM 3742 N N . THR B 1 146 ? 41.203 44.417 136.415 1.00 29.52 134 THR B N 1
ATOM 3743 C CA . THR B 1 146 ? 40.045 44.432 135.544 1.00 29.36 134 THR B CA 1
ATOM 3744 C C . THR B 1 146 ? 39.365 45.774 135.682 1.00 30.26 134 THR B C 1
ATOM 3745 O O . THR B 1 146 ? 39.387 46.389 136.757 1.00 28.73 134 THR B O 1
ATOM 3749 N N . LYS B 1 147 ? 38.785 46.257 134.592 1.00 30.58 135 LYS B N 1
ATOM 3750 C CA . LYS B 1 147 ? 37.990 47.448 134.681 1.00 32.18 135 LYS B CA 1
ATOM 3751 C C . LYS B 1 147 ? 36.519 47.106 134.723 1.00 32.56 135 LYS B C 1
ATOM 3752 O O . LYS B 1 147 ? 35.707 47.950 135.102 1.00 32.95 135 LYS B O 1
ATOM 3758 N N . ASP B 1 148 ? 36.164 45.880 134.346 1.00 31.11 136 ASP B N 1
ATOM 3759 C CA . ASP B 1 148 ? 34.753 45.573 134.136 1.00 31.07 136 ASP B CA 1
ATOM 3760 C C . ASP B 1 148 ? 34.338 44.210 134.655 1.00 31.43 136 ASP B C 1
ATOM 3761 O O . ASP B 1 148 ? 33.183 43.809 134.467 1.00 32.23 136 ASP B O 1
ATOM 3766 N N . PHE B 1 149 ? 35.271 43.498 135.291 1.00 30.77 137 PHE B N 1
ATOM 3767 C CA . PHE B 1 149 ? 35.014 42.147 135.777 1.00 30.14 137 PHE B CA 1
ATOM 3768 C C . PHE B 1 149 ? 34.576 41.171 134.677 1.00 30.22 137 PHE B C 1
ATOM 3769 O O . PHE B 1 149 ? 33.898 40.182 134.950 1.00 31.36 137 PHE B O 1
ATOM 3777 N N . LYS B 1 150 ? 35.004 41.451 133.447 1.00 31.40 138 LYS B N 1
ATOM 3778 C CA . LYS B 1 150 ? 34.758 40.619 132.270 1.00 31.09 138 LYS B CA 1
ATOM 3779 C C . LYS B 1 150 ? 36.081 40.108 131.748 1.00 30.71 138 LYS B C 1
ATOM 3780 O O . LYS B 1 150 ? 36.252 38.906 131.558 1.00 30.90 138 LYS B O 1
ATOM 3786 N N . THR B 1 151 ? 37.015 41.030 131.535 1.00 30.54 139 THR B N 1
ATOM 3787 C CA . THR B 1 151 ? 38.368 40.708 131.079 1.00 29.37 139 THR B CA 1
ATOM 3788 C C . THR B 1 151 ? 39.327 40.856 132.252 1.00 29.17 139 THR B C 1
ATOM 3789 O O . THR B 1 151 ? 39.377 41.905 132.885 1.00 27.94 139 THR B O 1
ATOM 3793 N N . PHE B 1 152 ? 40.079 39.803 132.545 1.00 28.98 140 PHE B N 1
ATOM 3794 C CA . PHE B 1 152 ? 40.992 39.817 133.685 1.00 28.58 140 PHE B CA 1
ATOM 3795 C C . PHE B 1 152 ? 42.419 39.753 133.170 1.00 28.69 140 PHE B C 1
ATOM 3796 O O . PHE B 1 152 ? 42.814 38.782 132.523 1.00 28.60 140 PHE B O 1
ATOM 3804 N N . VAL B 1 153 ? 43.172 40.818 133.418 1.00 27.59 141 VAL B N 1
ATOM 3805 C CA . VAL B 1 153 ? 44.532 40.935 132.894 1.00 28.34 141 VAL B CA 1
ATOM 3806 C C . VAL B 1 153 ? 45.493 40.705 134.034 1.00 30.43 141 VAL B C 1
ATOM 3807 O O . VAL B 1 153 ? 45.407 41.384 135.069 1.00 31.61 141 VAL B O 1
ATOM 3811 N N . ARG B 1 154 ? 46.411 39.766 133.847 1.00 28.99 142 ARG B N 1
ATOM 3812 C CA . ARG B 1 154 ? 47.385 39.417 134.872 1.00 28.13 142 ARG B CA 1
ATOM 3813 C C . ARG B 1 154 ? 48.728 40.095 134.571 1.00 28.75 142 ARG B C 1
ATOM 3814 O O . ARG B 1 154 ? 49.219 40.049 133.441 1.00 28.71 142 ARG B O 1
ATOM 3822 N N . LEU B 1 155 ? 49.302 40.719 135.594 1.00 28.77 143 LEU B N 1
ATOM 3823 C CA . LEU B 1 155 ? 50.620 41.355 135.491 1.00 28.22 143 LEU B CA 1
ATOM 3824 C C . LEU B 1 155 ? 51.672 40.374 135.983 1.00 28.75 143 LEU B C 1
ATOM 3825 O O . LEU B 1 155 ? 51.325 39.333 136.549 1.00 27.85 143 LEU B O 1
ATOM 3830 N N . PRO B 1 156 ? 52.957 40.676 135.786 1.00 29.06 144 PRO B N 1
ATOM 3831 C CA . PRO B 1 156 ? 54.028 39.819 136.347 1.00 27.00 144 PRO B CA 1
ATOM 3832 C C . PRO B 1 156 ? 53.867 39.761 137.859 1.00 27.53 144 PRO B C 1
ATOM 3833 O O . PRO B 1 156 ? 53.379 40.742 138.452 1.00 26.95 144 PRO B O 1
ATOM 3837 N N . ASN B 1 157 ? 54.248 38.640 138.485 1.00 26.51 145 ASN B N 1
ATOM 3838 C CA . ASN B 1 157 ? 54.176 38.520 139.942 1.00 26.15 145 ASN B CA 1
ATOM 3839 C C . ASN B 1 157 ? 55.001 39.649 140.590 1.00 26.11 145 ASN B C 1
ATOM 3840 O O . ASN B 1 157 ? 55.998 40.122 140.024 1.00 25.86 145 ASN B O 1
ATOM 3845 N N . ALA B 1 158 ? 54.573 40.100 141.760 1.00 26.49 146 ALA B N 1
ATOM 3846 C CA . ALA B 1 158 ? 55.248 41.239 142.399 1.00 26.19 146 ALA B CA 1
ATOM 3847 C C . ALA B 1 158 ? 56.596 40.803 142.986 1.00 27.08 146 ALA B C 1
ATOM 3848 O O . ALA B 1 158 ? 57.514 41.590 143.030 1.00 29.90 146 ALA B O 1
ATOM 3850 N N . TYR B 1 159 ? 56.713 39.550 143.430 1.00 25.68 147 TYR B N 1
ATOM 3851 C CA . TYR B 1 159 ? 57.891 39.093 144.168 1.00 25.93 147 TYR B CA 1
ATOM 3852 C C . TYR B 1 159 ? 58.346 37.741 143.664 1.00 26.92 147 TYR B C 1
ATOM 3853 O O . TYR B 1 159 ? 57.551 37.005 143.092 1.00 27.18 147 TYR B O 1
ATOM 3862 N N . VAL B 1 160 ? 59.631 37.442 143.883 1.00 25.14 148 VAL B N 1
ATOM 3863 C CA . VAL B 1 160 ? 60.103 36.073 143.935 1.00 25.37 148 VAL B CA 1
ATOM 3864 C C . VAL B 1 160 ? 59.434 35.397 145.158 1.00 25.49 148 VAL B C 1
ATOM 3865 O O . VAL B 1 160 ? 59.038 36.094 146.116 1.00 25.94 148 VAL B O 1
ATOM 3869 N N . PRO B 1 161 ? 59.326 34.065 145.193 1.00 26.00 149 PRO B N 1
ATOM 3870 C CA . PRO B 1 161 ? 58.849 33.406 146.424 1.00 25.37 149 PRO B CA 1
ATOM 3871 C C . PRO B 1 161 ? 59.804 33.726 147.615 1.00 26.09 149 PRO B C 1
ATOM 3872 O O . PRO B 1 161 ? 60.916 34.181 147.377 1.00 26.64 149 PRO B O 1
ATOM 3876 N N . PHE B 1 162 ? 59.433 33.485 148.876 1.00 26.75 150 PHE B N 1
ATOM 3877 C CA . PHE B 1 162 ? 58.176 32.869 149.295 1.00 28.46 150 PHE B CA 1
ATOM 3878 C C . PHE B 1 162 ? 57.399 33.974 149.997 1.00 28.38 150 PHE B C 1
ATOM 3879 O O . PHE B 1 162 ? 57.891 34.567 150.944 1.00 28.34 150 PHE B O 1
ATOM 3887 N N . ASN B 1 163 ? 56.207 34.269 149.503 1.00 27.65 151 ASN B N 1
ATOM 3888 C CA . ASN B 1 163 ? 55.476 35.444 149.979 1.00 28.27 151 ASN B CA 1
ATOM 3889 C C . ASN B 1 163 ? 53.974 35.197 149.811 1.00 28.99 151 ASN B C 1
ATOM 3890 O O . ASN B 1 163 ? 53.559 34.454 148.936 1.00 29.52 151 ASN B O 1
ATOM 3895 N N . ARG B 1 164 ? 53.169 35.795 150.676 1.00 30.69 152 ARG B N 1
ATOM 3896 C CA . ARG B 1 164 ? 51.713 35.676 150.595 1.00 33.65 152 ARG B CA 1
ATOM 3897 C C . ARG B 1 164 ? 51.046 36.841 151.318 1.00 32.30 152 ARG B C 1
ATOM 3898 O O . ARG B 1 164 ? 51.734 37.776 151.737 1.00 30.68 152 ARG B O 1
ATOM 3906 N N . ASN B 1 165 ? 49.718 36.796 151.424 1.00 30.91 153 ASN B N 1
ATOM 3907 C CA . ASN B 1 165 ? 48.926 37.882 152.007 1.00 30.28 153 ASN B CA 1
ATOM 3908 C C . ASN B 1 165 ? 49.284 39.243 151.396 1.00 29.94 153 ASN B C 1
ATOM 3909 O O . ASN B 1 165 ? 49.470 40.219 152.124 1.00 30.35 153 ASN B O 1
ATOM 3914 N N . GLY B 1 166 ? 49.392 39.285 150.068 1.00 27.88 154 GLY B N 1
ATOM 3915 C CA . GLY B 1 166 ? 49.659 40.528 149.354 1.00 27.89 154 GLY B CA 1
ATOM 3916 C C . GLY B 1 166 ? 48.384 41.311 149.150 1.00 29.74 154 GLY B C 1
ATOM 3917 O O . GLY B 1 166 ? 47.383 40.790 148.640 1.00 30.46 154 GLY B O 1
ATOM 3918 N N . VAL B 1 167 ? 48.389 42.552 149.584 1.00 27.44 155 VAL B N 1
ATOM 3919 C CA . VAL B 1 167 ? 47.242 43.378 149.332 1.00 28.35 155 VAL B CA 1
ATOM 3920 C C . VAL B 1 167 ? 47.682 44.831 149.153 1.00 28.91 155 VAL B C 1
ATOM 3921 O O . VAL B 1 167 ? 48.580 45.313 149.842 1.00 28.94 155 VAL B O 1
ATOM 3925 N N . LEU B 1 168 ? 47.011 45.515 148.230 1.00 28.20 156 LEU B N 1
ATOM 3926 C CA . LEU B 1 168 ? 47.348 46.857 147.838 1.00 28.41 156 LEU B CA 1
ATOM 3927 C C . LEU B 1 168 ? 46.567 47.882 148.642 1.00 28.76 156 LEU B C 1
ATOM 3928 O O . LEU B 1 168 ? 45.414 47.631 149.026 1.00 29.81 156 LEU B O 1
ATOM 3933 N N . PHE B 1 169 ? 47.199 49.030 148.889 1.00 27.70 157 PHE B N 1
ATOM 3934 C CA . PHE B 1 169 ? 46.499 50.190 149.389 1.00 27.91 157 PHE B CA 1
ATOM 3935 C C . PHE B 1 169 ? 45.590 50.735 148.272 1.00 27.92 157 PHE B C 1
ATOM 3936 O O . PHE B 1 169 ? 45.957 50.661 147.129 1.00 27.96 157 PHE B O 1
ATOM 3944 N N . PRO B 1 170 ? 44.416 51.255 148.638 1.00 27.29 158 PRO B N 1
ATOM 3945 C CA . PRO B 1 170 ? 43.364 51.684 147.686 1.00 26.64 158 PRO B CA 1
ATOM 3946 C C . PRO B 1 170 ? 43.618 53.002 146.927 1.00 28.70 158 PRO B C 1
ATOM 3947 O O . PRO B 1 170 ? 42.725 53.471 146.212 1.00 29.55 158 PRO B O 1
ATOM 3951 N N . ARG B 1 171 ? 44.797 53.597 147.110 1.00 27.32 159 ARG B N 1
ATOM 3952 C CA . ARG B 1 171 ? 45.247 54.718 146.301 1.00 27.51 159 ARG B CA 1
ATOM 3953 C C . ARG B 1 171 ? 46.763 54.785 146.352 1.00 27.84 159 ARG B C 1
ATOM 3954 O O . ARG B 1 171 ? 47.383 54.155 147.208 1.00 28.16 159 ARG B O 1
ATOM 3962 N N . LYS B 1 172 ? 47.356 55.526 145.424 1.00 28.31 160 LYS B N 1
ATOM 3963 C CA . LYS B 1 172 ? 48.775 55.856 145.505 1.00 29.51 160 LYS B CA 1
ATOM 3964 C C . LYS B 1 172 ? 49.081 56.687 146.748 1.00 29.80 160 LYS B C 1
ATOM 3965 O O . LYS B 1 172 ? 48.288 57.544 147.167 1.00 28.70 160 LYS B O 1
ATOM 3971 N N . ILE B 1 173 ? 50.240 56.424 147.339 1.00 30.51 161 ILE B N 1
ATOM 3972 C CA . ILE B 1 173 ? 50.737 57.248 148.431 1.00 30.17 161 ILE B CA 1
ATOM 3973 C C . ILE B 1 173 ? 52.028 57.872 147.949 1.00 32.39 161 ILE B C 1
ATOM 3974 O O . ILE B 1 173 ? 52.941 57.151 147.522 1.00 32.59 161 ILE B O 1
ATOM 3979 N N . ASN B 1 174 ? 52.106 59.199 147.995 1.00 33.81 162 ASN B N 1
ATOM 3980 C CA . ASN B 1 174 ? 53.273 59.911 147.491 1.00 35.36 162 ASN B CA 1
ATOM 3981 C C . ASN B 1 174 ? 53.654 59.468 146.067 1.00 34.44 162 ASN B C 1
ATOM 3982 O O . ASN B 1 174 ? 54.824 59.270 145.762 1.00 34.12 162 ASN B O 1
ATOM 3987 N N . GLY B 1 175 ? 52.652 59.295 145.207 1.00 32.35 163 GLY B N 1
ATOM 3988 C CA . GLY B 1 175 ? 52.891 58.873 143.832 1.00 30.58 163 GLY B CA 1
ATOM 3989 C C . GLY B 1 175 ? 53.248 57.408 143.603 1.00 32.05 163 GLY B C 1
ATOM 3990 O O . GLY B 1 175 ? 53.566 57.038 142.474 1.00 31.99 163 GLY B O 1
ATOM 3991 N N . LYS B 1 176 ? 53.179 56.573 144.648 1.00 31.10 164 LYS B N 1
ATOM 3992 C CA . LYS B 1 176 ? 53.539 55.157 144.546 1.00 29.88 164 LYS B CA 1
ATOM 3993 C C . LYS B 1 176 ? 52.372 54.239 144.891 1.00 29.58 164 LYS B C 1
ATOM 3994 O O . LYS B 1 176 ? 51.616 54.513 145.821 1.00 29.81 164 LYS B O 1
ATOM 4000 N N . TYR B 1 177 ? 52.246 53.137 144.160 1.00 28.28 165 TYR B N 1
ATOM 4001 C CA . TYR B 1 177 ? 51.433 52.020 144.595 1.00 26.50 165 TYR B CA 1
ATOM 4002 C C . TYR B 1 177 ? 52.135 51.382 145.755 1.00 27.12 165 TYR B C 1
ATOM 4003 O O . TYR B 1 177 ? 53.363 51.288 145.752 1.00 26.44 165 TYR B O 1
ATOM 4012 N N . VAL B 1 178 ? 51.357 50.933 146.743 1.00 26.22 166 VAL B N 1
ATOM 4013 C CA . VAL B 1 178 ? 51.914 50.351 147.955 1.00 25.06 166 VAL B CA 1
ATOM 4014 C C . VAL B 1 178 ? 51.295 48.988 148.220 1.00 25.94 166 VAL B C 1
ATOM 4015 O O . VAL B 1 178 ? 50.080 48.831 148.270 1.00 27.51 166 VAL B O 1
ATOM 4027 N N . LEU B 1 180 ? 51.174 45.728 150.718 1.00 27.65 168 LEU B N 1
ATOM 4028 C CA . LEU B 1 180 ? 51.503 44.927 151.876 1.00 27.37 168 LEU B CA 1
ATOM 4029 C C . LEU B 1 180 ? 51.817 43.519 151.436 1.00 28.63 168 LEU B C 1
ATOM 4030 O O . LEU B 1 180 ? 51.218 43.001 150.494 1.00 29.08 168 LEU B O 1
ATOM 4035 N N . ASN B 1 181 ? 52.743 42.887 152.140 1.00 27.34 169 ASN B N 1
ATOM 4036 C CA . ASN B 1 181 ? 53.120 41.529 151.810 1.00 27.46 169 ASN B CA 1
ATOM 4037 C C . ASN B 1 181 ? 53.553 40.818 153.079 1.00 27.96 169 ASN B C 1
ATOM 4038 O O . ASN B 1 181 ? 53.519 41.386 154.176 1.00 27.99 169 ASN B O 1
ATOM 4043 N N . ARG B 1 182 ? 53.918 39.563 152.964 1.00 27.73 170 ARG B N 1
ATOM 4044 C CA . ARG B 1 182 ? 54.191 38.780 154.169 1.00 27.97 170 ARG B CA 1
ATOM 4045 C C . ARG B 1 182 ? 55.221 37.707 153.850 1.00 28.13 170 ARG B C 1
ATOM 4046 O O . ARG B 1 182 ? 54.865 36.620 153.430 1.00 28.43 170 ARG B O 1
ATOM 4054 N N . PRO B 1 183 ? 56.494 38.059 153.976 1.00 29.93 171 PRO B N 1
ATOM 4055 C CA . PRO B 1 183 ? 57.601 37.140 153.706 1.00 29.37 171 PRO B CA 1
ATOM 4056 C C . PRO B 1 183 ? 57.396 35.830 154.438 1.00 31.78 171 PRO B C 1
ATOM 4057 O O . PRO B 1 183 ? 57.058 35.842 155.606 1.00 31.20 171 PRO B O 1
ATOM 4061 N N . SER B 1 184 ? 57.552 34.706 153.744 1.00 32.47 172 SER B N 1
ATOM 4062 C CA . SER B 1 184 ? 57.193 33.405 154.281 1.00 34.44 172 SER B CA 1
ATOM 4063 C C . SER B 1 184 ? 58.246 32.340 153.963 1.00 39.22 172 SER B C 1
ATOM 4064 O O . SER B 1 184 ? 59.361 32.663 153.521 1.00 36.82 172 SER B O 1
ATOM 4067 N N . ASP B 1 185 ? 57.891 31.073 154.193 1.00 44.61 173 ASP B N 1
ATOM 4068 C CA . ASP B 1 185 ? 58.723 29.952 153.767 1.00 51.53 173 ASP B CA 1
ATOM 4069 C C . ASP B 1 185 ? 58.011 29.086 152.729 1.00 52.76 173 ASP B C 1
ATOM 4070 O O . ASP B 1 185 ? 56.987 29.495 152.195 1.00 51.42 173 ASP B O 1
ATOM 4075 N N . ASN B 1 186 ? 58.577 27.925 152.406 1.00 55.97 174 ASN B N 1
ATOM 4076 C CA . ASN B 1 186 ? 57.952 27.035 151.425 1.00 59.93 174 ASN B CA 1
ATOM 4077 C C . ASN B 1 186 ? 56.742 26.258 151.970 1.00 62.21 174 ASN B C 1
ATOM 4078 O O . ASN B 1 186 ? 55.847 25.889 151.198 1.00 62.78 174 ASN B O 1
ATOM 4083 N N . GLY B 1 187 ? 56.709 26.024 153.287 1.00 63.84 175 GLY B N 1
ATOM 4084 C CA . GLY B 1 187 ? 55.646 25.217 153.907 1.00 65.58 175 GLY B CA 1
ATOM 4085 C C . GLY B 1 187 ? 54.608 25.946 154.752 1.00 66.62 175 GLY B C 1
ATOM 4086 O O . GLY B 1 187 ? 54.173 27.047 154.416 1.00 66.32 175 GLY B O 1
ATOM 4087 N N . HIS B 1 188 ? 54.183 25.311 155.845 1.00 66.49 176 HIS B N 1
ATOM 4088 C CA . HIS B 1 188 ? 53.247 25.946 156.783 1.00 66.22 176 HIS B CA 1
ATOM 4089 C C . HIS B 1 188 ? 54.052 26.833 157.725 1.00 64.97 176 HIS B C 1
ATOM 4090 O O . HIS B 1 188 ? 54.383 26.442 158.845 1.00 65.44 176 HIS B O 1
ATOM 4097 N N . THR B 1 189 ? 54.374 28.023 157.217 1.00 62.05 177 THR B N 1
ATOM 4098 C CA . THR B 1 189 ? 55.301 28.976 157.831 1.00 59.24 177 THR B CA 1
ATOM 4099 C C . THR B 1 189 ? 55.078 29.174 159.327 1.00 58.04 177 THR B C 1
ATOM 4100 O O . THR B 1 189 ? 53.985 29.566 159.736 1.00 57.11 177 THR B O 1
ATOM 4104 N N . PRO B 1 190 ? 56.099 28.866 160.130 1.00 57.48 178 PRO B N 1
ATOM 4105 C CA . PRO B 1 190 ? 56.071 29.120 161.576 1.00 56.44 178 PRO B CA 1
ATOM 4106 C C . PRO B 1 190 ? 56.631 30.492 161.997 1.00 53.81 178 PRO B C 1
ATOM 4107 O O . PRO B 1 190 ? 57.294 30.599 163.028 1.00 53.69 178 PRO B O 1
ATOM 4111 N N . PHE B 1 191 ? 56.352 31.520 161.200 1.00 50.73 179 PHE B N 1
ATOM 4112 C CA . PHE B 1 191 ? 56.745 32.909 161.493 1.00 49.66 179 PHE B CA 1
ATOM 4113 C C . PHE B 1 191 ? 56.052 33.797 160.464 1.00 47.03 179 PHE B C 1
ATOM 4114 O O . PHE B 1 191 ? 55.417 33.285 159.521 1.00 47.86 179 PHE B O 1
ATOM 4122 N N . GLY B 1 192 ? 56.180 35.117 160.615 1.00 41.63 180 GLY B N 1
ATOM 4123 C CA . GLY B 1 192 ? 55.663 36.021 159.609 1.00 37.31 180 GLY B CA 1
ATOM 4124 C C . GLY B 1 192 ? 55.330 37.419 160.082 1.00 35.91 180 GLY B C 1
ATOM 4125 O O . GLY B 1 192 ? 54.525 37.600 160.988 1.00 34.46 180 GLY B O 1
ATOM 4126 N N . ASP B 1 193 ? 55.966 38.404 159.444 1.00 32.49 181 ASP B N 1
ATOM 4127 C CA . ASP B 1 193 ? 55.701 39.807 159.673 1.00 31.83 181 ASP B CA 1
ATOM 4128 C C . ASP B 1 193 ? 55.110 40.429 158.413 1.00 30.87 181 ASP B C 1
ATOM 4129 O O . ASP B 1 193 ? 55.290 39.911 157.321 1.00 29.36 181 ASP B O 1
ATOM 4134 N N . ILE B 1 194 ? 54.409 41.553 158.587 1.00 29.87 182 ILE B N 1
ATOM 4135 C CA . ILE B 1 194 ? 53.837 42.288 157.474 1.00 26.92 182 ILE B CA 1
ATOM 4136 C C . ILE B 1 194 ? 54.851 43.345 157.075 1.00 27.28 182 ILE B C 1
ATOM 4137 O O . ILE B 1 194 ? 55.322 44.119 157.924 1.00 25.68 182 ILE B O 1
ATOM 4142 N N . PHE B 1 195 ? 55.207 43.343 155.800 1.00 25.83 183 PHE B N 1
ATOM 4143 C CA . PHE B 1 195 ? 56.042 44.395 155.209 1.00 26.65 183 PHE B CA 1
ATOM 4144 C C . PHE B 1 195 ? 55.187 45.161 154.219 1.00 27.14 183 PHE B C 1
ATOM 4145 O O . PHE B 1 195 ? 54.088 44.729 153.887 1.00 27.85 183 PHE B O 1
ATOM 4153 N N . LEU B 1 196 ? 55.721 46.268 153.721 1.00 24.98 184 LEU B N 1
ATOM 4154 C CA . LEU B 1 196 ? 55.144 46.907 152.555 1.00 28.16 184 LEU B CA 1
ATOM 4155 C C . LEU B 1 196 ? 56.245 47.211 151.536 1.00 27.96 184 LEU B C 1
ATOM 4156 O O . LEU B 1 196 ? 57.440 47.261 151.896 1.00 27.28 184 LEU B O 1
ATOM 4161 N N . SER B 1 197 ? 55.842 47.348 150.267 1.00 26.96 185 SER B N 1
ATOM 4162 C CA . SER B 1 197 ? 56.757 47.732 149.213 1.00 27.15 185 SER B CA 1
ATOM 4163 C C . SER B 1 197 ? 56.050 48.803 148.375 1.00 27.94 185 SER B C 1
ATOM 4164 O O . SER B 1 197 ? 54.835 48.971 148.427 1.00 28.44 185 SER B O 1
ATOM 4167 N N . GLU B 1 198 ? 56.823 49.554 147.613 1.00 26.84 186 GLU B N 1
ATOM 4168 C CA . GLU B 1 198 ? 56.234 50.568 146.767 1.00 28.39 186 GLU B CA 1
ATOM 4169 C C . GLU B 1 198 ? 56.689 50.354 145.332 1.00 27.44 186 GLU B C 1
ATOM 4170 O O . GLU B 1 198 ? 57.746 49.731 145.089 1.00 26.67 186 GLU B O 1
ATOM 4176 N N . SER B 1 199 ? 55.861 50.834 144.405 1.00 25.41 187 SER B N 1
ATOM 4177 C CA . SER B 1 199 ? 56.109 50.717 142.983 1.00 25.12 187 SER B CA 1
ATOM 4178 C C . SER B 1 199 ? 55.615 51.969 142.253 1.00 25.87 187 SER B C 1
ATOM 4179 O O . SER B 1 199 ? 54.538 52.482 142.554 1.00 24.60 187 SER B O 1
ATOM 4182 N N . PRO B 1 200 ? 56.384 52.424 141.264 1.00 26.57 188 PRO B N 1
ATOM 4183 C CA . PRO B 1 200 ? 55.922 53.467 140.375 1.00 26.46 188 PRO B CA 1
ATOM 4184 C C . PRO B 1 200 ? 54.922 52.937 139.337 1.00 27.75 188 PRO B C 1
ATOM 4185 O O . PRO B 1 200 ? 54.149 53.713 138.834 1.00 29.33 188 PRO B O 1
ATOM 4189 N N . ASP B 1 201 ? 54.904 51.627 139.074 1.00 27.30 189 ASP B N 1
ATOM 4190 C CA . ASP B 1 201 ? 54.256 51.091 137.875 1.00 27.67 189 ASP B CA 1
ATOM 4191 C C . ASP B 1 201 ? 53.530 49.754 138.056 1.00 28.86 189 ASP B C 1
ATOM 4192 O O . ASP B 1 201 ? 53.115 49.153 137.064 1.00 30.71 189 ASP B O 1
ATOM 4205 N N . ILE B 1 203 ? 54.782 46.980 138.799 1.00 27.63 191 ILE B N 1
ATOM 4206 C CA . ILE B 1 203 ? 55.639 45.892 138.287 1.00 27.59 191 ILE B CA 1
ATOM 4207 C C . ILE B 1 203 ? 56.949 45.791 139.085 1.00 27.60 191 ILE B C 1
ATOM 4208 O O . ILE B 1 203 ? 57.354 44.708 139.494 1.00 27.32 191 ILE B O 1
ATOM 4213 N N . HIS B 1 204 ? 57.617 46.925 139.270 1.00 25.78 192 HIS B N 1
ATOM 4214 C CA . HIS B 1 204 ? 58.914 46.978 139.952 1.00 25.48 192 HIS B CA 1
ATOM 4215 C C . HIS B 1 204 ? 58.681 47.487 141.370 1.00 26.50 192 HIS B C 1
ATOM 4216 O O . HIS B 1 204 ? 58.133 48.581 141.578 1.00 25.80 192 HIS B O 1
ATOM 4223 N N . TRP B 1 205 ? 59.087 46.665 142.335 1.00 25.29 193 TRP B N 1
ATOM 4224 C CA . TRP B 1 205 ? 58.843 46.915 143.753 1.00 25.05 193 TRP B CA 1
ATOM 4225 C C . TRP B 1 205 ? 60.150 47.172 144.506 1.00 25.07 193 TRP B C 1
ATOM 4226 O O . TRP B 1 205 ? 61.145 46.489 144.300 1.00 24.67 193 TRP B O 1
ATOM 4237 N N . GLY B 1 206 ? 60.147 48.163 145.377 1.00 24.81 194 GLY B N 1
ATOM 4238 C CA . GLY B 1 206 ? 61.367 48.558 146.083 1.00 23.76 194 GLY B CA 1
ATOM 4239 C C . GLY B 1 206 ? 61.041 49.357 147.336 1.00 25.73 194 GLY B C 1
ATOM 4240 O O . GLY B 1 206 ? 59.866 49.517 147.714 1.00 25.61 194 GLY B O 1
ATOM 4241 N N . ASN B 1 207 ? 62.081 49.834 148.011 1.00 24.97 195 ASN B N 1
ATOM 4242 C CA . ASN B 1 207 ? 61.883 50.594 149.249 1.00 27.90 195 ASN B CA 1
ATOM 4243 C C . ASN B 1 207 ? 61.012 49.904 150.273 1.00 27.43 195 ASN B C 1
ATOM 4244 O O . ASN B 1 207 ? 60.029 50.474 150.767 1.00 26.95 195 ASN B O 1
ATOM 4249 N N . HIS B 1 208 ? 61.387 48.670 150.574 1.00 25.96 196 HIS B N 1
ATOM 4250 C CA . HIS B 1 208 ? 60.599 47.799 151.387 1.00 25.14 196 HIS B CA 1
ATOM 4251 C C . HIS B 1 208 ? 60.724 48.253 152.815 1.00 26.54 196 HIS B C 1
ATOM 4252 O O . HIS B 1 208 ? 61.768 48.770 153.211 1.00 26.22 196 HIS B O 1
ATOM 4259 N N . ARG B 1 209 ? 59.671 48.050 153.597 1.00 25.97 197 ARG B N 1
ATOM 4260 C CA . ARG B 1 209 ? 59.716 48.407 155.024 1.00 28.14 197 ARG B CA 1
ATOM 4261 C C . ARG B 1 209 ? 58.918 47.406 155.801 1.00 27.02 197 ARG B C 1
ATOM 4262 O O . ARG B 1 209 ? 57.812 47.052 155.393 1.00 26.86 197 ARG B O 1
ATOM 4270 N N . PHE B 1 210 ? 59.503 46.951 156.911 1.00 27.01 198 PHE B N 1
ATOM 4271 C CA . PHE B 1 210 ? 58.776 46.256 157.976 1.00 27.28 198 PHE B CA 1
ATOM 4272 C C . PHE B 1 210 ? 57.660 47.163 158.490 1.00 27.86 198 PHE B C 1
ATOM 4273 O O . PHE B 1 210 ? 57.875 48.360 158.710 1.00 26.75 198 PHE B O 1
ATOM 4281 N N . VAL B 1 211 ? 56.462 46.598 158.653 1.00 27.47 199 VAL B N 1
ATOM 4282 C CA . VAL B 1 211 ? 55.353 47.370 159.199 1.00 26.71 199 VAL B CA 1
ATOM 4283 C C . VAL B 1 211 ? 54.989 46.866 160.593 1.00 30.42 199 VAL B C 1
ATOM 4284 O O . VAL B 1 211 ? 55.069 47.600 161.575 1.00 30.33 199 VAL B O 1
ATOM 4288 N N . LEU B 1 212 ? 54.639 45.587 160.673 1.00 30.55 200 LEU B N 1
ATOM 4289 C CA . LEU B 1 212 ? 53.998 45.043 161.840 1.00 34.03 200 LEU B CA 1
ATOM 4290 C C . LEU B 1 212 ? 54.505 43.617 161.962 1.00 31.56 200 LEU B C 1
ATOM 4291 O O . LEU B 1 212 ? 54.589 42.893 160.976 1.00 32.12 200 LEU B O 1
ATOM 4296 N N . GLY B 1 213 ? 54.864 43.209 163.163 1.00 31.46 201 GLY B N 1
ATOM 4297 C CA . GLY B 1 213 ? 55.345 41.840 163.374 1.00 30.96 201 GLY B CA 1
ATOM 4298 C C . GLY B 1 213 ? 54.519 41.085 164.396 1.00 33.05 201 GLY B C 1
ATOM 4299 O O . GLY B 1 213 ? 53.682 41.663 165.108 1.00 30.58 201 GLY B O 1
ATOM 4300 N N . ARG B 1 214 ? 54.747 39.783 164.471 1.00 32.30 202 ARG B N 1
ATOM 4301 C CA . ARG B 1 214 ? 54.096 38.973 165.485 1.00 35.42 202 ARG B CA 1
ATOM 4302 C C . ARG B 1 214 ? 54.403 39.521 166.881 1.00 35.17 202 ARG B C 1
ATOM 4303 O O . ARG B 1 214 ? 55.453 40.111 167.109 1.00 35.64 202 ARG B O 1
ATOM 4311 N N . SER B 1 215 ? 53.461 39.370 167.797 1.00 34.32 203 SER B N 1
ATOM 4312 C CA . SER B 1 215 ? 53.635 39.875 169.146 1.00 35.38 203 SER B CA 1
ATOM 4313 C C . SER B 1 215 ? 54.284 38.814 170.042 1.00 38.62 203 SER B C 1
ATOM 4314 O O . SER B 1 215 ? 54.077 37.630 169.860 1.00 42.46 203 SER B O 1
ATOM 4317 N N . SER B 1 216 ? 55.078 39.235 171.007 1.00 39.54 204 SER B N 1
ATOM 4318 C CA . SER B 1 216 ? 55.578 38.284 171.983 1.00 40.63 204 SER B CA 1
ATOM 4319 C C . SER B 1 216 ? 54.581 38.178 173.137 1.00 39.05 204 SER B C 1
ATOM 4320 O O . SER B 1 216 ? 54.313 37.080 173.671 1.00 40.28 204 SER B O 1
ATOM 4323 N N . TYR B 1 217 ? 53.966 39.308 173.446 1.00 34.65 205 TYR B N 1
ATOM 4324 C CA . TYR B 1 217 ? 53.103 39.401 174.590 1.00 33.64 205 TYR B CA 1
ATOM 4325 C C . TYR B 1 217 ? 51.700 38.847 174.315 1.00 32.09 205 TYR B C 1
ATOM 4326 O O . TYR B 1 217 ? 51.162 38.099 175.120 1.00 30.91 205 TYR B O 1
ATOM 4335 N N . ASN B 1 218 ? 51.114 39.217 173.184 1.00 30.05 206 ASN B N 1
ATOM 4336 C CA . ASN B 1 218 ? 49.781 38.766 172.832 1.00 30.21 206 ASN B CA 1
ATOM 4337 C C . ASN B 1 218 ? 49.864 37.406 172.155 1.00 29.95 206 ASN B C 1
ATOM 4338 O O . ASN B 1 218 ? 50.267 37.299 170.985 1.00 29.04 206 ASN B O 1
ATOM 4343 N N . TRP B 1 219 ? 49.471 36.382 172.904 1.00 28.78 207 TRP B N 1
ATOM 4344 C CA . TRP B 1 219 ? 49.634 35.009 172.474 1.00 29.21 207 TRP B CA 1
ATOM 4345 C C . TRP B 1 219 ? 48.833 34.680 171.214 1.00 28.73 207 TRP B C 1
ATOM 4346 O O . TRP B 1 219 ? 49.265 33.858 170.385 1.00 29.24 207 TRP B O 1
ATOM 4357 N N . TRP B 1 220 ? 47.687 35.344 171.042 1.00 26.43 208 TRP B N 1
ATOM 4358 C CA . TRP B 1 220 ? 46.870 35.093 169.867 1.00 26.09 208 TRP B CA 1
ATOM 4359 C C . TRP B 1 220 ? 47.580 35.374 168.529 1.00 26.71 208 TRP B C 1
ATOM 4360 O O . TRP B 1 220 ? 47.172 34.838 167.504 1.00 26.89 208 TRP B O 1
ATOM 4371 N N . GLU B 1 221 ? 48.597 36.241 168.567 1.00 26.12 209 GLU B N 1
ATOM 4372 C CA . GLU B 1 221 ? 49.334 36.645 167.379 1.00 27.73 209 GLU B CA 1
ATOM 4373 C C . GLU B 1 221 ? 50.856 36.474 167.586 1.00 28.47 209 GLU B C 1
ATOM 4374 O O . GLU B 1 221 ? 51.652 37.282 167.101 1.00 28.03 209 GLU B O 1
ATOM 4380 N N . ASN B 1 222 ? 51.261 35.447 168.334 1.00 28.80 210 ASN B N 1
ATOM 4381 C CA . ASN B 1 222 ? 52.679 35.311 168.619 1.00 29.13 210 ASN B CA 1
ATOM 4382 C C . ASN B 1 222 ? 53.413 34.360 167.677 1.00 30.44 210 ASN B C 1
ATOM 4383 O O . ASN B 1 222 ? 54.641 34.188 167.790 1.00 31.24 210 ASN B O 1
ATOM 4388 N N . LEU B 1 223 ? 52.683 33.724 166.759 1.00 30.41 211 LEU B N 1
ATOM 4389 C CA . LEU B 1 223 ? 53.326 32.843 165.798 1.00 31.62 211 LEU B CA 1
ATOM 4390 C C . LEU B 1 223 ? 53.588 33.606 164.479 1.00 33.02 211 LEU B C 1
ATOM 4391 O O . LEU B 1 223 ? 54.748 33.720 164.004 1.00 33.25 211 LEU B O 1
ATOM 4396 N N . LYS B 1 224 ? 52.526 34.141 163.899 1.00 30.15 212 LYS B N 1
ATOM 4397 C CA . LYS B 1 224 ? 52.670 34.927 162.677 1.00 29.82 212 LYS B CA 1
ATOM 4398 C C . LYS B 1 224 ? 51.446 35.800 162.492 1.00 28.89 212 LYS B C 1
ATOM 4399 O O . LYS B 1 224 ? 50.411 35.539 163.095 1.00 27.74 212 LYS B O 1
ATOM 4405 N N . ILE B 1 225 ? 51.577 36.828 161.655 1.00 27.69 213 ILE B N 1
ATOM 4406 C CA . ILE B 1 225 ? 50.442 37.648 161.234 1.00 27.18 213 ILE B CA 1
ATOM 4407 C C . ILE B 1 225 ? 50.483 37.873 159.710 1.00 27.07 213 ILE B C 1
ATOM 4408 O O . ILE B 1 225 ? 51.472 37.564 159.059 1.00 27.26 213 ILE B O 1
ATOM 4413 N N . GLY B 1 226 ? 49.423 38.446 159.157 1.00 25.43 214 GLY B N 1
ATOM 4414 C CA . GLY B 1 226 ? 49.335 38.702 157.726 1.00 25.64 214 GLY B CA 1
ATOM 4415 C C . GLY B 1 226 ? 48.163 39.609 157.471 1.00 27.42 214 GLY B C 1
ATOM 4416 O O . GLY B 1 226 ? 47.187 39.567 158.206 1.00 28.15 214 GLY B O 1
ATOM 4417 N N . ALA B 1 227 ? 48.299 40.485 156.470 1.00 27.68 215 ALA B N 1
ATOM 4418 C CA . ALA B 1 227 ? 47.276 41.435 156.134 1.00 27.49 215 ALA B CA 1
ATOM 4419 C C . ALA B 1 227 ? 46.029 40.688 155.613 1.00 29.29 215 ALA B C 1
ATOM 4420 O O . ALA B 1 227 ? 46.138 39.578 155.085 1.00 29.60 215 ALA B O 1
ATOM 4422 N N . GLY B 1 228 ? 44.850 41.273 155.817 1.00 29.72 216 GLY B N 1
ATOM 4423 C CA . GLY B 1 228 ? 43.596 40.693 155.338 1.00 30.64 216 GLY B CA 1
ATOM 4424 C C . GLY B 1 228 ? 42.961 41.636 154.332 1.00 30.78 216 GLY B C 1
ATOM 4425 O O . GLY B 1 228 ? 43.478 41.782 153.242 1.00 32.92 216 GLY B O 1
ATOM 4426 N N . PRO B 1 229 ? 41.838 42.266 154.681 1.00 29.43 217 PRO B N 1
ATOM 4427 C CA . PRO B 1 229 ? 41.204 43.257 153.817 1.00 29.92 217 PRO B CA 1
ATOM 4428 C C . PRO B 1 229 ? 42.165 44.396 153.455 1.00 30.31 217 PRO B C 1
ATOM 4429 O O . PRO B 1 229 ? 43.107 44.685 154.203 1.00 31.79 217 PRO B O 1
ATOM 4433 N N . TYR B 1 230 ? 41.937 45.062 152.335 1.00 28.84 218 TYR B N 1
ATOM 4434 C CA . TYR B 1 230 ? 42.816 46.165 152.023 1.00 28.91 218 TYR B CA 1
ATOM 4435 C C . TYR B 1 230 ? 42.661 47.253 153.097 1.00 29.60 218 TYR B C 1
ATOM 4436 O O . TYR B 1 230 ? 41.582 47.395 153.705 1.00 29.29 218 TYR B O 1
ATOM 4445 N N . PRO B 1 231 ? 43.725 48.000 153.358 1.00 29.48 219 PRO B N 1
ATOM 4446 C CA . PRO B 1 231 ? 43.663 49.029 154.396 1.00 28.76 219 PRO B CA 1
ATOM 4447 C C . PRO B 1 231 ? 42.658 50.133 154.060 1.00 29.81 219 PRO B C 1
ATOM 4448 O O . PRO B 1 231 ? 42.613 50.598 152.926 1.00 29.18 219 PRO B O 1
ATOM 4452 N N . ILE B 1 232 ? 41.818 50.499 155.031 1.00 29.10 220 ILE B N 1
ATOM 4453 C CA . ILE B 1 232 ? 40.768 51.498 154.820 1.00 27.36 220 ILE B CA 1
ATOM 4454 C C . ILE B 1 232 ? 41.260 52.849 155.297 1.00 28.04 220 ILE B C 1
ATOM 4455 O O . ILE B 1 232 ? 41.701 52.997 156.423 1.00 28.58 220 ILE B O 1
ATOM 4460 N N . GLU B 1 233 ? 41.200 53.841 154.419 1.00 26.84 221 GLU B N 1
ATOM 4461 C CA . GLU B 1 233 ? 41.647 55.195 154.769 1.00 26.59 221 GLU B CA 1
ATOM 4462 C C . GLU B 1 233 ? 40.636 55.917 155.674 1.00 28.78 221 GLU B C 1
ATOM 4463 O O . GLU B 1 233 ? 39.464 56.084 155.304 1.00 28.22 221 GLU B O 1
ATOM 4469 N N . THR B 1 234 ? 41.084 56.339 156.857 1.00 27.87 222 THR B N 1
ATOM 4470 C CA . THR B 1 234 ? 40.251 57.162 157.729 1.00 28.77 222 THR B CA 1
ATOM 4471 C C . THR B 1 234 ? 41.066 58.375 158.119 1.00 29.00 222 THR B C 1
ATOM 4472 O O . THR B 1 234 ? 42.273 58.432 157.879 1.00 28.83 222 THR B O 1
ATOM 4476 N N . SER B 1 235 ? 40.414 59.343 158.751 1.00 30.95 223 SER B N 1
ATOM 4477 C CA . SER B 1 235 ? 41.147 60.486 159.285 1.00 31.05 223 SER B CA 1
ATOM 4478 C C . SER B 1 235 ? 42.025 60.068 160.476 1.00 31.33 223 SER B C 1
ATOM 4479 O O . SER B 1 235 ? 42.890 60.822 160.886 1.00 33.19 223 SER B O 1
ATOM 4482 N N . GLU B 1 236 ? 41.835 58.848 160.991 1.00 30.52 224 GLU B N 1
ATOM 4483 C CA . GLU B 1 236 ? 42.630 58.367 162.118 1.00 30.79 224 GLU B CA 1
ATOM 4484 C C . GLU B 1 236 ? 43.812 57.506 161.626 1.00 31.03 224 GLU B C 1
ATOM 4485 O O . GLU B 1 236 ? 44.614 56.988 162.406 1.00 32.00 224 GLU B O 1
ATOM 4491 N N . GLY B 1 237 ? 43.936 57.370 160.312 1.00 29.42 225 GLY B N 1
ATOM 4492 C CA . GLY B 1 237 ? 44.974 56.536 159.748 1.00 28.84 225 GLY B CA 1
ATOM 4493 C C . GLY B 1 237 ? 44.405 55.423 158.889 1.00 29.59 225 GLY B C 1
ATOM 4494 O O . GLY B 1 237 ? 43.185 55.325 158.683 1.00 30.28 225 GLY B O 1
ATOM 4495 N N . TRP B 1 238 ? 45.296 54.604 158.353 1.00 28.17 226 TRP B N 1
ATOM 4496 C CA . TRP B 1 238 ? 44.897 53.447 157.586 1.00 27.57 226 TRP B CA 1
ATOM 4497 C C . TRP B 1 238 ? 44.465 52.396 158.558 1.00 27.43 226 TRP B C 1
ATOM 4498 O O . TRP B 1 238 ? 45.244 52.005 159.411 1.00 28.14 226 TRP B O 1
ATOM 4509 N N . LEU B 1 239 ? 43.227 51.931 158.429 1.00 27.33 227 LEU B N 1
ATOM 4510 C CA . LEU B 1 239 ? 42.744 50.850 159.259 1.00 27.68 227 LEU B CA 1
ATOM 4511 C C . LEU B 1 239 ? 43.093 49.522 158.594 1.00 27.46 227 LEU B C 1
ATOM 4512 O O . LEU B 1 239 ? 42.515 49.177 157.575 1.00 26.54 227 LEU B O 1
ATOM 4517 N N . LEU B 1 240 ? 44.038 48.805 159.184 1.00 27.27 228 LEU B N 1
ATOM 4518 C CA . LEU B 1 240 ? 44.476 47.518 158.671 1.00 28.82 228 LEU B CA 1
ATOM 4519 C C . LEU B 1 240 ? 43.956 46.372 159.512 1.00 28.77 228 LEU B C 1
ATOM 4520 O O . LEU B 1 240 ? 44.382 46.179 160.635 1.00 28.98 228 LEU B O 1
ATOM 4525 N N . ILE B 1 241 ? 43.052 45.596 158.937 1.00 27.86 229 ILE B N 1
ATOM 4526 C CA . ILE B 1 241 ? 42.555 44.408 159.580 1.00 27.31 229 ILE B CA 1
ATOM 4527 C C . ILE B 1 241 ? 43.460 43.252 159.172 1.00 28.53 229 ILE B C 1
ATOM 4528 O O . ILE B 1 241 ? 43.659 43.009 157.980 1.00 28.78 229 ILE B O 1
ATOM 4533 N N . TYR B 1 242 ? 43.981 42.524 160.157 1.00 27.62 230 TYR B N 1
ATOM 4534 C CA . TYR B 1 242 ? 44.999 41.549 159.858 1.00 27.42 230 TYR B CA 1
ATOM 4535 C C . TYR B 1 242 ? 44.738 40.292 160.671 1.00 27.98 230 TYR B C 1
ATOM 4536 O O . TYR B 1 242 ? 44.151 40.346 161.747 1.00 28.20 230 TYR B O 1
ATOM 4545 N N . HIS B 1 243 ? 45.135 39.150 160.157 1.00 27.47 231 HIS B N 1
ATOM 4546 C CA . HIS B 1 243 ? 44.979 37.955 160.951 1.00 27.28 231 HIS B CA 1
ATOM 4547 C C . HIS B 1 243 ? 46.229 37.732 161.802 1.00 28.22 231 HIS B C 1
ATOM 4548 O O . HIS B 1 243 ? 47.318 38.189 161.442 1.00 26.90 231 HIS B O 1
ATOM 4555 N N . GLY B 1 244 ? 46.039 37.025 162.931 1.00 27.09 232 GLY B N 1
ATOM 4556 C CA . GLY B 1 244 ? 47.120 36.676 163.832 1.00 27.28 232 GLY B CA 1
ATOM 4557 C C . GLY B 1 244 ? 46.977 35.218 164.179 1.00 28.10 232 GLY B C 1
ATOM 4558 O O . GLY B 1 244 ? 45.848 34.714 164.298 1.00 28.01 232 GLY B O 1
ATOM 4559 N N . VAL B 1 245 ? 48.111 34.547 164.340 1.00 27.91 233 VAL B N 1
ATOM 4560 C CA . VAL B 1 245 ? 48.115 33.101 164.572 1.00 26.97 233 VAL B CA 1
ATOM 4561 C C . VAL B 1 245 ? 48.910 32.761 165.816 1.00 27.88 233 VAL B C 1
ATOM 4562 O O . VAL B 1 245 ? 49.950 33.372 166.107 1.00 26.85 233 VAL B O 1
ATOM 4566 N N . THR B 1 246 ? 48.404 31.762 166.532 1.00 27.50 234 THR B N 1
ATOM 4567 C CA . THR B 1 246 ? 49.122 31.165 167.614 1.00 26.28 234 THR B CA 1
ATOM 4568 C C . THR B 1 246 ? 49.188 29.662 167.401 1.00 28.01 234 THR B C 1
ATOM 4569 O O . THR B 1 246 ? 48.319 29.079 166.762 1.00 28.45 234 THR B O 1
ATOM 4573 N N . LEU B 1 247 ? 50.220 29.029 167.942 1.00 28.34 235 LEU B N 1
ATOM 4574 C CA . LEU B 1 247 ? 50.340 27.595 167.785 1.00 32.28 235 LEU B CA 1
ATOM 4575 C C . LEU B 1 247 ? 50.024 26.900 169.107 1.00 30.59 235 LEU B C 1
ATOM 4576 O O . LEU B 1 247 ? 50.668 27.163 170.113 1.00 31.28 235 LEU B O 1
ATOM 4581 N N . THR B 1 248 ? 48.988 26.069 169.116 1.00 29.10 236 THR B N 1
ATOM 4582 C CA . THR B 1 248 ? 48.699 25.250 170.317 1.00 28.43 236 THR B CA 1
ATOM 4583 C C . THR B 1 248 ? 49.308 23.887 170.081 1.00 28.11 236 THR B C 1
ATOM 4584 O O . THR B 1 248 ? 49.849 23.624 169.026 1.00 26.26 236 THR B O 1
ATOM 4588 N N . CYS B 1 249 ? 49.166 22.968 171.028 1.00 27.88 237 CYS B N 1
ATOM 4589 C CA . CYS B 1 249 ? 49.775 21.686 170.803 1.00 29.44 237 CYS B CA 1
ATOM 4590 C C . CYS B 1 249 ? 49.034 20.921 169.682 1.00 29.08 237 CYS B C 1
ATOM 4591 O O . CYS B 1 249 ? 49.587 20.020 169.091 1.00 28.89 237 CYS B O 1
ATOM 4594 N N . ASN B 1 250 ? 47.805 21.312 169.368 1.00 27.79 238 ASN B N 1
ATOM 4595 C CA . ASN B 1 250 ? 47.028 20.639 168.340 1.00 27.72 238 ASN B CA 1
ATOM 4596 C C . ASN B 1 250 ? 46.838 21.398 167.046 1.00 28.59 238 ASN B C 1
ATOM 4597 O O . ASN B 1 250 ? 46.064 20.973 166.180 1.00 29.70 238 ASN B O 1
ATOM 4602 N N . GLY B 1 251 ? 47.514 22.534 166.914 1.00 27.16 239 GLY B N 1
ATOM 4603 C CA . GLY B 1 251 ? 47.595 23.182 165.632 1.00 26.19 239 GLY B CA 1
ATOM 4604 C C . GLY B 1 251 ? 47.497 24.696 165.755 1.00 28.02 239 GLY B C 1
ATOM 4605 O O . GLY B 1 251 ? 47.508 25.260 166.853 1.00 26.58 239 GLY B O 1
ATOM 4606 N N . TYR B 1 252 ? 47.331 25.348 164.623 1.00 26.81 240 TYR B N 1
ATOM 4607 C CA . TYR B 1 252 ? 47.222 26.784 164.605 1.00 29.32 240 TYR B CA 1
ATOM 4608 C C . TYR B 1 252 ? 45.824 27.214 164.922 1.00 29.01 240 TYR B C 1
ATOM 4609 O O . TYR B 1 252 ? 44.886 26.499 164.617 1.00 30.38 240 TYR B O 1
ATOM 4618 N N . VAL B 1 253 ? 45.698 28.391 165.527 1.00 26.44 241 VAL B N 1
ATOM 4619 C CA . VAL B 1 253 ? 44.401 29.046 165.689 1.00 26.49 241 VAL B CA 1
ATOM 4620 C C . VAL B 1 253 ? 44.563 30.454 165.104 1.00 28.05 241 VAL B C 1
ATOM 4621 O O . VAL B 1 253 ? 45.409 31.240 165.580 1.00 28.58 241 VAL B O 1
ATOM 4625 N N . TYR B 1 254 ? 43.777 30.745 164.064 1.00 26.82 242 TYR B N 1
ATOM 4626 C CA . TYR B 1 254 ? 43.818 32.017 163.362 1.00 27.66 242 TYR B CA 1
ATOM 4627 C C . TYR B 1 254 ? 42.695 32.904 163.895 1.00 28.30 242 TYR B C 1
ATOM 4628 O O . TYR B 1 254 ? 41.545 32.484 163.903 1.00 28.20 242 TYR B O 1
ATOM 4637 N N . SER B 1 255 ? 43.045 34.106 164.341 1.00 27.46 243 SER B N 1
ATOM 4638 C CA . SER B 1 255 ? 42.070 35.104 164.772 1.00 26.23 243 SER B CA 1
ATOM 4639 C C . SER B 1 255 ? 42.300 36.319 163.907 1.00 26.89 243 SER B C 1
ATOM 4640 O O . SER B 1 255 ? 43.218 36.329 163.078 1.00 27.64 243 SER B O 1
ATOM 4643 N N . PHE B 1 256 ? 41.496 37.366 164.080 1.00 25.84 244 PHE B N 1
ATOM 4644 C CA . PHE B 1 256 ? 41.906 38.617 163.453 1.00 25.81 244 PHE B CA 1
ATOM 4645 C C . PHE B 1 256 ? 41.720 39.834 164.324 1.00 26.71 244 PHE B C 1
ATOM 4646 O O . PHE B 1 256 ? 40.837 39.864 165.181 1.00 26.16 244 PHE B O 1
ATOM 4654 N N . GLY B 1 257 ? 42.579 40.827 164.101 1.00 25.38 245 GLY B N 1
ATOM 4655 C CA . GLY B 1 257 ? 42.541 42.076 164.876 1.00 25.86 245 GLY B CA 1
ATOM 4656 C C . GLY B 1 257 ? 42.717 43.238 163.903 1.00 26.90 245 GLY B C 1
ATOM 4657 O O . GLY B 1 257 ? 42.361 43.137 162.729 1.00 25.82 245 GLY B O 1
ATOM 4658 N N . ALA B 1 258 ? 43.257 44.343 164.389 1.00 26.22 246 ALA B N 1
ATOM 4659 C CA . ALA B 1 258 ? 43.396 45.528 163.541 1.00 27.34 246 ALA B CA 1
ATOM 4660 C C . ALA B 1 258 ? 44.422 46.515 164.094 1.00 28.44 246 ALA B C 1
ATOM 4661 O O . ALA B 1 258 ? 44.660 46.563 165.309 1.00 27.70 246 ALA B O 1
ATOM 4663 N N . ALA B 1 259 ? 45.007 47.305 163.193 1.00 28.05 247 ALA B N 1
ATOM 4664 C CA . ALA B 1 259 ? 45.949 48.337 163.573 1.00 26.76 247 ALA B CA 1
ATOM 4665 C C . ALA B 1 259 ? 45.632 49.592 162.773 1.00 26.52 247 ALA B C 1
ATOM 4666 O O . ALA B 1 259 ? 44.921 49.544 161.749 1.00 26.87 247 ALA B O 1
ATOM 4668 N N . LEU B 1 260 ? 46.143 50.730 163.236 1.00 25.74 248 LEU B N 1
ATOM 4669 C CA . LEU B 1 260 ? 46.063 51.965 162.484 1.00 26.16 248 LEU B CA 1
ATOM 4670 C C . LEU B 1 260 ? 47.447 52.433 162.099 1.00 27.07 248 LEU B C 1
ATOM 4671 O O . LEU B 1 260 ? 48.324 52.532 162.946 1.00 26.40 248 LEU B O 1
ATOM 4676 N N . LEU B 1 261 ? 47.628 52.730 160.818 1.00 26.58 249 LEU B N 1
ATOM 4677 C CA . LEU B 1 261 ? 48.927 53.108 160.274 1.00 26.50 249 LEU B CA 1
ATOM 4678 C C . LEU B 1 261 ? 48.871 54.564 159.862 1.00 27.27 249 LEU B C 1
ATOM 4679 O O . LEU B 1 261 ? 47.823 55.073 159.444 1.00 26.85 249 LEU B O 1
ATOM 4684 N N . ASP B 1 262 ? 50.014 55.225 159.998 1.00 26.91 250 ASP B N 1
ATOM 4685 C CA . ASP B 1 262 ? 50.138 56.614 159.638 1.00 27.22 250 ASP B CA 1
ATOM 4686 C C . ASP B 1 262 ? 49.776 56.798 158.163 1.00 27.86 250 ASP B C 1
ATOM 4687 O O . ASP B 1 262 ? 50.164 56.001 157.325 1.00 27.40 250 ASP B O 1
ATOM 4692 N N . LEU B 1 263 ? 49.012 57.850 157.865 1.00 27.89 251 LEU B N 1
ATOM 4693 C CA . LEU B 1 263 ? 48.517 58.067 156.513 1.00 28.99 251 LEU B CA 1
ATOM 4694 C C . LEU B 1 263 ? 49.633 58.285 155.498 1.00 30.48 251 LEU B C 1
ATOM 4695 O O . LEU B 1 263 ? 49.582 57.734 154.391 1.00 30.85 251 LEU B O 1
ATOM 4700 N N . ASP B 1 264 ? 50.627 59.085 155.873 1.00 29.68 252 ASP B N 1
ATOM 4701 C CA . ASP B 1 264 ? 51.724 59.476 154.990 1.00 31.47 252 ASP B CA 1
ATOM 4702 C C . ASP B 1 264 ? 52.837 58.445 154.943 1.00 33.26 252 ASP B C 1
ATOM 4703 O O . ASP B 1 264 ? 53.488 58.279 153.902 1.00 33.17 252 ASP B O 1
ATOM 4708 N N . ASP B 1 265 ? 53.078 57.767 156.070 1.00 32.09 253 ASP B N 1
ATOM 4709 C CA . ASP B 1 265 ? 54.053 56.692 156.114 1.00 32.31 253 ASP B CA 1
ATOM 4710 C C . ASP B 1 265 ? 53.421 55.491 156.788 1.00 31.17 253 ASP B C 1
ATOM 4711 O O . ASP B 1 265 ? 53.527 55.347 158.007 1.00 30.45 253 ASP B O 1
ATOM 4716 N N . PRO B 1 266 ? 52.755 54.655 155.992 1.00 30.84 254 PRO B N 1
ATOM 4717 C CA . PRO B 1 266 ? 52.021 53.494 156.509 1.00 30.72 254 PRO B CA 1
ATOM 4718 C C . PRO B 1 266 ? 52.893 52.450 157.194 1.00 31.80 254 PRO B C 1
ATOM 4719 O O . PRO B 1 266 ? 52.352 51.552 157.809 1.00 33.47 254 PRO B O 1
ATOM 4723 N N . SER B 1 267 ? 54.216 52.556 157.104 1.00 31.19 255 SER B N 1
ATOM 4724 C CA . SER B 1 267 ? 55.081 51.625 157.837 1.00 31.41 255 SER B CA 1
ATOM 4725 C C . SER B 1 267 ? 55.184 52.039 159.302 1.00 32.21 255 SER B C 1
ATOM 4726 O O . SER B 1 267 ? 55.716 51.292 160.131 1.00 32.79 255 SER B O 1
ATOM 4729 N N . LYS B 1 268 ? 54.678 53.235 159.617 1.00 31.64 256 LYS B N 1
ATOM 4730 C CA . LYS B 1 268 ? 54.600 53.688 160.995 1.00 33.14 256 LYS B CA 1
ATOM 4731 C C . LYS B 1 268 ? 53.246 53.316 161.610 1.00 31.48 256 LYS B C 1
ATOM 4732 O O . LYS B 1 268 ? 52.189 53.776 161.172 1.00 30.88 256 LYS B O 1
ATOM 4738 N N . VAL B 1 269 ? 53.291 52.473 162.635 1.00 29.57 257 VAL B N 1
ATOM 4739 C CA . VAL B 1 269 ? 52.075 51.976 163.273 1.00 28.42 257 VAL B CA 1
ATOM 4740 C C . VAL B 1 269 ? 51.670 52.942 164.368 1.00 28.44 257 VAL B C 1
ATOM 4741 O O . VAL B 1 269 ? 52.471 53.252 165.241 1.00 29.51 257 VAL B O 1
ATOM 4745 N N . LEU B 1 270 ? 50.446 53.458 164.303 1.00 28.05 258 LEU B N 1
ATOM 4746 C CA . LEU B 1 270 ? 49.969 54.419 165.315 1.00 27.24 258 LEU B CA 1
ATOM 4747 C C . LEU B 1 270 ? 49.343 53.701 166.502 1.00 27.38 258 LEU B C 1
ATOM 4748 O O . LEU B 1 270 ? 49.582 54.058 167.639 1.00 26.51 258 LEU B O 1
ATOM 4753 N N . TYR B 1 271 ? 48.534 52.683 166.213 1.00 27.66 259 TYR B N 1
ATOM 4754 C CA . TYR B 1 271 ? 47.801 51.943 167.217 1.00 26.35 259 TYR B CA 1
ATOM 4755 C C . TYR B 1 271 ? 47.639 50.507 166.735 1.00 27.91 259 TYR B C 1
ATOM 4756 O O . TYR B 1 271 ? 47.625 50.237 165.536 1.00 27.19 259 TYR B O 1
ATOM 4765 N N . ARG B 1 272 ? 47.481 49.582 167.674 1.00 26.99 260 ARG B N 1
ATOM 4766 C CA . ARG B 1 272 ? 47.335 48.177 167.331 1.00 28.01 260 ARG B CA 1
ATOM 4767 C C . ARG B 1 272 ? 46.659 47.522 168.525 1.00 27.61 260 ARG B C 1
ATOM 4768 O O . ARG B 1 272 ? 47.133 47.652 169.655 1.00 27.61 260 ARG B O 1
ATOM 4776 N N . SER B 1 273 ? 45.528 46.866 168.287 1.00 27.72 261 SER B N 1
ATOM 4777 C CA . SER B 1 273 ? 44.758 46.315 169.398 1.00 27.01 261 SER B CA 1
ATOM 4778 C C . SER B 1 273 ? 45.468 45.105 169.924 1.00 28.46 261 SER B C 1
ATOM 4779 O O . SER B 1 273 ? 45.824 44.205 169.143 1.00 27.49 261 SER B O 1
ATOM 4782 N N . ARG B 1 274 ? 45.666 45.071 171.234 1.00 27.59 262 ARG B N 1
ATOM 4783 C CA . ARG B 1 274 ? 46.218 43.876 171.872 1.00 28.92 262 ARG B CA 1
ATOM 4784 C C . ARG B 1 274 ? 45.247 42.672 171.835 1.00 27.88 262 ARG B C 1
ATOM 4785 O O . ARG B 1 274 ? 45.670 41.515 171.949 1.00 28.12 262 ARG B O 1
ATOM 4793 N N . TYR B 1 275 ? 43.955 42.946 171.706 1.00 27.13 263 TYR B N 1
ATOM 4794 C CA . TYR B 1 275 ? 42.955 41.895 171.619 1.00 27.00 263 TYR B CA 1
ATOM 4795 C C . TYR B 1 275 ? 42.491 41.722 170.179 1.00 27.14 263 TYR B C 1
ATOM 4796 O O . TYR B 1 275 ? 42.357 42.698 169.419 1.00 26.96 263 TYR B O 1
ATOM 4805 N N . TYR B 1 276 ? 42.203 40.483 169.816 1.00 25.07 264 TYR B N 1
ATOM 4806 C CA . TYR B 1 276 ? 41.598 40.249 168.524 1.00 25.46 264 TYR B CA 1
ATOM 4807 C C . TYR B 1 276 ? 40.194 40.861 168.455 1.00 26.19 264 TYR B C 1
ATOM 4808 O O . TYR B 1 276 ? 39.565 41.084 169.460 1.00 26.40 264 TYR B O 1
ATOM 4817 N N . LEU B 1 277 ? 39.737 41.134 167.237 1.00 28.15 265 LEU B N 1
ATOM 4818 C CA . LEU B 1 277 ? 38.343 41.473 166.940 1.00 27.70 265 LEU B CA 1
ATOM 4819 C C . LEU B 1 277 ? 37.474 40.234 166.883 1.00 28.27 265 LEU B C 1
ATOM 4820 O O . LEU B 1 277 ? 36.296 40.262 167.237 1.00 28.99 265 LEU B O 1
ATOM 4825 N N . LEU B 1 278 ? 38.049 39.137 166.404 1.00 27.63 266 LEU B N 1
ATOM 4826 C CA . LEU B 1 278 ? 37.273 37.918 166.301 1.00 28.03 266 LEU B CA 1
ATOM 4827 C C . LEU B 1 278 ? 38.220 36.746 166.369 1.00 27.47 266 LEU B C 1
ATOM 4828 O O . LEU B 1 278 ? 39.357 36.834 165.884 1.00 27.68 266 LEU B O 1
ATOM 4833 N N . THR B 1 279 ? 37.739 35.664 166.964 1.00 25.92 267 THR B N 1
ATOM 4834 C CA . THR B 1 279 ? 38.497 34.425 167.088 1.00 25.25 267 THR B CA 1
ATOM 4835 C C . THR B 1 279 ? 37.510 33.266 166.868 1.00 26.54 267 THR B C 1
ATOM 4836 O O . THR B 1 279 ? 36.292 33.487 166.988 1.00 25.95 267 THR B O 1
ATOM 4840 N N . PRO B 1 280 ? 37.989 32.056 166.532 1.00 25.54 268 PRO B N 1
ATOM 4841 C CA . PRO B 1 280 ? 37.079 30.937 166.280 1.00 26.56 268 PRO B CA 1
ATOM 4842 C C . PRO B 1 280 ? 36.287 30.566 167.537 1.00 27.03 268 PRO B C 1
ATOM 4843 O O . PRO B 1 280 ? 36.880 30.346 168.608 1.00 26.67 268 PRO B O 1
ATOM 4847 N N . GLU B 1 281 ? 34.962 30.523 167.397 1.00 26.25 269 GLU B N 1
ATOM 4848 C CA . GLU B 1 281 ? 34.047 30.188 168.504 1.00 28.78 269 GLU B CA 1
ATOM 4849 C C . GLU B 1 281 ? 32.857 29.375 168.006 1.00 29.27 269 GLU B C 1
ATOM 4850 O O . GLU B 1 281 ? 32.442 28.437 168.664 1.00 29.37 269 GLU B O 1
ATOM 4856 N N . GLU B 1 282 ? 32.302 29.728 166.845 1.00 28.98 270 GLU B N 1
ATOM 4857 C CA . GLU B 1 282 ? 31.155 29.001 166.314 1.00 28.23 270 GLU B CA 1
ATOM 4858 C C . GLU B 1 282 ? 31.579 27.726 165.603 1.00 29.46 270 GLU B C 1
ATOM 4859 O O . GLU B 1 282 ? 32.727 27.598 165.114 1.00 31.27 270 GLU B O 1
ATOM 4865 N N . GLU B 1 283 ? 30.637 26.800 165.516 1.00 28.48 271 GLU B N 1
ATOM 4866 C CA . GLU B 1 283 ? 30.852 25.500 164.887 1.00 32.83 271 GLU B CA 1
ATOM 4867 C C . GLU B 1 283 ? 31.457 25.589 163.489 1.00 30.41 271 GLU B C 1
ATOM 4868 O O . GLU B 1 283 ? 32.284 24.753 163.109 1.00 29.66 271 GLU B O 1
ATOM 4874 N N . TYR B 1 284 ? 31.023 26.587 162.708 1.00 28.88 272 TYR B N 1
ATOM 4875 C CA . TYR B 1 284 ? 31.502 26.733 161.349 1.00 27.86 272 TYR B CA 1
ATOM 4876 C C . TYR B 1 284 ? 32.912 27.317 161.313 1.00 28.47 272 TYR B C 1
ATOM 4877 O O . TYR B 1 284 ? 33.555 27.327 160.245 1.00 29.55 272 TYR B O 1
ATOM 4886 N N . GLU B 1 285 ? 33.403 27.777 162.476 1.00 26.87 273 GLU B N 1
ATOM 4887 C CA . GLU B 1 285 ? 34.788 28.252 162.606 1.00 26.12 273 GLU B CA 1
ATOM 4888 C C . GLU B 1 285 ? 35.705 27.211 163.280 1.00 26.49 273 GLU B C 1
ATOM 4889 O O . GLU B 1 285 ? 36.917 27.177 163.040 1.00 27.15 273 GLU B O 1
ATOM 4895 N N . THR B 1 286 ? 35.141 26.359 164.117 1.00 25.62 274 THR B N 1
ATOM 4896 C CA . THR B 1 286 ? 35.991 25.482 164.932 1.00 26.04 274 THR B CA 1
ATOM 4897 C C . THR B 1 286 ? 36.037 24.059 164.378 1.00 27.11 274 THR B C 1
ATOM 4898 O O . THR B 1 286 ? 36.795 23.226 164.885 1.00 28.03 274 THR B O 1
ATOM 4902 N N . VAL B 1 287 ? 35.209 23.798 163.370 1.00 25.24 275 VAL B N 1
ATOM 4903 C CA . VAL B 1 287 ? 35.100 22.494 162.729 1.00 26.26 275 VAL B CA 1
ATOM 4904 C C . VAL B 1 287 ? 35.171 22.700 161.225 1.00 27.11 275 VAL B C 1
ATOM 4905 O O . VAL B 1 287 ? 34.506 23.602 160.673 1.00 26.47 275 VAL B O 1
ATOM 4909 N N . GLY B 1 288 ? 35.977 21.863 160.559 1.00 26.35 276 GLY B N 1
ATOM 4910 C CA . GLY B 1 288 ? 36.003 21.836 159.100 1.00 26.22 276 GLY B CA 1
ATOM 4911 C C . GLY B 1 288 ? 37.348 21.382 158.572 1.00 28.52 276 GLY B C 1
ATOM 4912 O O . GLY B 1 288 ? 38.111 20.633 159.240 1.00 28.34 276 GLY B O 1
ATOM 4913 N N . PHE B 1 289 ? 37.641 21.833 157.360 1.00 27.44 277 PHE B N 1
ATOM 4914 C CA . PHE B 1 289 ? 38.827 21.410 156.653 1.00 26.78 277 PHE B CA 1
ATOM 4915 C C . PHE B 1 289 ? 40.074 21.794 157.454 1.00 28.49 277 PHE B C 1
ATOM 4916 O O . PHE B 1 289 ? 40.971 20.974 157.641 1.00 27.17 277 PHE B O 1
ATOM 4924 N N . VAL B 1 290 ? 40.147 23.068 157.857 1.00 27.07 278 VAL B N 1
ATOM 4925 C CA . VAL B 1 290 ? 41.185 23.521 158.780 1.00 26.61 278 VAL B CA 1
ATOM 4926 C C . VAL B 1 290 ? 40.492 24.188 159.976 1.00 25.94 278 VAL B C 1
ATOM 4927 O O . VAL B 1 290 ? 40.134 25.339 159.893 1.00 27.23 278 VAL B O 1
ATOM 4931 N N . PRO B 1 291 ? 40.308 23.428 161.062 1.00 27.09 279 PRO B N 1
ATOM 4932 C CA . PRO B 1 291 ? 39.586 23.891 162.251 1.00 27.13 279 PRO B CA 1
ATOM 4933 C C . PRO B 1 291 ? 40.270 25.088 162.902 1.00 27.42 279 PRO B C 1
ATOM 4934 O O . PRO B 1 291 ? 41.505 25.230 162.852 1.00 27.33 279 PRO B O 1
ATOM 4938 N N . ASN B 1 292 ? 39.470 25.931 163.519 1.00 26.54 280 ASN B N 1
ATOM 4939 C CA . ASN B 1 292 ? 39.988 27.063 164.294 1.00 26.82 280 ASN B CA 1
ATOM 4940 C C . ASN B 1 292 ? 40.636 28.123 163.444 1.00 26.69 280 ASN B C 1
ATOM 4941 O O . ASN B 1 292 ? 41.736 28.585 163.737 1.00 28.03 280 ASN B O 1
ATOM 4946 N N . VAL B 1 293 ? 39.923 28.551 162.418 1.00 25.31 281 VAL B N 1
ATOM 4947 C CA . VAL B 1 293 ? 40.391 29.628 161.552 1.00 25.75 281 VAL B CA 1
ATOM 4948 C C . VAL B 1 293 ? 39.258 30.638 161.335 1.00 27.62 281 VAL B C 1
ATOM 4949 O O . VAL B 1 293 ? 38.159 30.267 160.933 1.00 28.74 281 VAL B O 1
ATOM 4953 N N . VAL B 1 294 ? 39.542 31.904 161.597 1.00 26.88 282 VAL B N 1
ATOM 4954 C CA . VAL B 1 294 ? 38.765 32.989 161.039 1.00 27.90 282 VAL B CA 1
ATOM 4955 C C . VAL B 1 294 ? 39.742 33.868 160.263 1.00 30.28 282 VAL B C 1
ATOM 4956 O O . VAL B 1 294 ? 40.706 34.381 160.819 1.00 30.69 282 VAL B O 1
ATOM 4960 N N . PHE B 1 295 ? 39.522 33.972 158.960 1.00 29.43 283 PHE B N 1
ATOM 4961 C CA . PHE B 1 295 ? 40.504 34.585 158.066 1.00 28.98 283 PHE B CA 1
ATOM 4962 C C . PHE B 1 295 ? 39.859 35.711 157.249 1.00 28.33 283 PHE B C 1
ATOM 4963 O O . PHE B 1 295 ? 39.146 35.443 156.302 1.00 29.37 283 PHE B O 1
ATOM 4971 N N . PRO B 1 296 ? 40.097 36.969 157.610 1.00 28.91 284 PRO B N 1
ATOM 4972 C CA . PRO B 1 296 ? 39.384 38.089 156.957 1.00 29.81 284 PRO B CA 1
ATOM 4973 C C . PRO B 1 296 ? 39.933 38.392 155.556 1.00 31.47 284 PRO B C 1
ATOM 4974 O O . PRO B 1 296 ? 41.151 38.419 155.349 1.00 30.67 284 PRO B O 1
ATOM 4978 N N . CYS B 1 297 ? 39.032 38.541 154.586 1.00 29.99 285 CYS B N 1
ATOM 4979 C CA . CYS B 1 297 ? 39.417 38.628 153.210 1.00 31.71 285 CYS B CA 1
ATOM 4980 C C . CYS B 1 297 ? 39.042 39.959 152.595 1.00 30.27 285 CYS B C 1
ATOM 4981 O O . CYS B 1 297 ? 39.732 40.436 151.693 1.00 31.63 285 CYS B O 1
ATOM 4984 N N . ALA B 1 298 ? 37.940 40.535 153.056 1.00 27.78 286 ALA B N 1
ATOM 4985 C CA . ALA B 1 298 ? 37.448 41.765 152.476 1.00 26.94 286 ALA B CA 1
ATOM 4986 C C . ALA B 1 298 ? 36.610 42.490 153.501 1.00 28.95 286 ALA B C 1
ATOM 4987 O O . ALA B 1 298 ? 36.037 41.857 154.413 1.00 28.42 286 ALA B O 1
ATOM 4989 N N . ALA B 1 299 ? 36.562 43.810 153.357 1.00 28.80 287 ALA B N 1
ATOM 4990 C CA . ALA B 1 299 ? 35.713 44.610 154.194 1.00 30.29 287 ALA B CA 1
ATOM 4991 C C . ALA B 1 299 ? 35.020 45.637 153.307 1.00 31.88 287 ALA B C 1
ATOM 4992 O O . ALA B 1 299 ? 35.659 46.258 152.451 1.00 33.96 287 ALA B O 1
ATOM 4994 N N . LEU B 1 300 ? 33.706 45.782 153.487 1.00 32.63 288 LEU B N 1
ATOM 4995 C CA . LEU B 1 300 ? 32.970 46.896 152.879 1.00 31.54 288 LEU B CA 1
ATOM 4996 C C . LEU B 1 300 ? 32.693 47.913 153.960 1.00 31.41 288 LEU B C 1
ATOM 4997 O O . LEU B 1 300 ? 32.430 47.556 155.103 1.00 30.80 288 LEU B O 1
ATOM 5002 N N . CYS B 1 301 ? 32.779 49.185 153.594 1.00 31.99 289 CYS B N 1
ATOM 5003 C CA . CYS B 1 301 ? 32.420 50.243 154.513 1.00 30.23 289 CYS B CA 1
ATOM 5004 C C . CYS B 1 301 ? 31.550 51.262 153.811 1.00 30.06 289 CYS B C 1
ATOM 5005 O O . CYS B 1 301 ? 31.940 51.850 152.791 1.00 30.95 289 CYS B O 1
ATOM 5008 N N . ASP B 1 302 ? 30.356 51.437 154.360 1.00 30.19 290 ASP B N 1
ATOM 5009 C CA . ASP B 1 302 ? 29.416 52.422 153.881 1.00 31.02 290 ASP B CA 1
ATOM 5010 C C . ASP B 1 302 ? 29.765 53.796 154.451 1.00 33.04 290 ASP B C 1
ATOM 5011 O O . ASP B 1 302 ? 29.431 54.089 155.599 1.00 32.43 290 ASP B O 1
ATOM 5016 N N . ALA B 1 303 ? 30.405 54.640 153.644 1.00 33.72 291 ALA B N 1
ATOM 5017 C CA . ALA B 1 303 ? 30.846 55.969 154.085 1.00 35.30 291 ALA B CA 1
ATOM 5018 C C . ALA B 1 303 ? 29.724 56.802 154.689 1.00 35.69 291 ALA B C 1
ATOM 5019 O O . ALA B 1 303 ? 29.960 57.629 155.567 1.00 36.64 291 ALA B O 1
ATOM 5021 N N . ASP B 1 304 ? 28.503 56.579 154.229 1.00 35.62 292 ASP B N 1
ATOM 5022 C CA . ASP B 1 304 ? 27.368 57.321 154.748 1.00 37.32 292 ASP B CA 1
ATOM 5023 C C . ASP B 1 304 ? 26.970 56.986 156.192 1.00 36.55 292 ASP B C 1
ATOM 5024 O O . ASP B 1 304 ? 26.449 57.841 156.888 1.00 37.27 292 ASP B O 1
ATOM 5029 N N . THR B 1 305 ? 27.191 55.754 156.640 1.00 34.46 293 THR B N 1
ATOM 5030 C CA . THR B 1 305 ? 26.721 55.345 157.968 1.00 32.45 293 THR B CA 1
ATOM 5031 C C . THR B 1 305 ? 27.840 54.838 158.861 1.00 31.54 293 THR B C 1
ATOM 5032 O O . THR B 1 305 ? 27.643 54.695 160.055 1.00 30.39 293 THR B O 1
ATOM 5036 N N . GLY B 1 306 ? 28.998 54.552 158.275 1.00 29.43 294 GLY B N 1
ATOM 5037 C CA . GLY B 1 306 ? 30.100 53.943 159.015 1.00 28.63 294 GLY B CA 1
ATOM 5038 C C . GLY B 1 306 ? 29.954 52.443 159.221 1.00 29.33 294 GLY B C 1
ATOM 5039 O O . GLY B 1 306 ? 30.800 51.815 159.858 1.00 29.55 294 GLY B O 1
ATOM 5040 N N . ARG B 1 307 ? 28.878 51.865 158.689 1.00 28.52 295 ARG B N 1
ATOM 5041 C CA . ARG B 1 307 ? 28.675 50.414 158.752 1.00 27.91 295 ARG B CA 1
ATOM 5042 C C . ARG B 1 307 ? 29.758 49.677 158.008 1.00 28.14 295 ARG B C 1
ATOM 5043 O O . ARG B 1 307 ? 30.142 50.075 156.909 1.00 28.67 295 ARG B O 1
ATOM 5051 N N . VAL B 1 308 ? 30.264 48.614 158.637 1.00 27.00 296 VAL B N 1
ATOM 5052 C CA . VAL B 1 308 ? 31.334 47.788 158.084 1.00 27.33 296 VAL B CA 1
ATOM 5053 C C . VAL B 1 308 ? 30.869 46.335 158.031 1.00 28.35 296 VAL B C 1
ATOM 5054 O O . VAL B 1 308 ? 30.291 45.833 158.999 1.00 28.29 296 VAL B O 1
ATOM 5058 N N . ALA B 1 309 ? 31.089 45.687 156.886 1.00 27.25 297 ALA B N 1
ATOM 5059 C CA . ALA B 1 309 ? 30.861 44.239 156.727 1.00 27.56 297 ALA B CA 1
ATOM 5060 C C . ALA B 1 309 ? 32.186 43.604 156.385 1.00 28.24 297 ALA B C 1
ATOM 5061 O O . ALA B 1 309 ? 32.844 44.009 155.427 1.00 29.05 297 ALA B O 1
ATOM 5063 N N . ILE B 1 310 ? 32.588 42.630 157.183 1.00 26.47 298 ILE B N 1
ATOM 5064 C CA . ILE B 1 310 ? 33.837 41.909 156.935 1.00 26.72 298 ILE B CA 1
ATOM 5065 C C . ILE B 1 310 ? 33.536 40.490 156.480 1.00 27.27 298 ILE B C 1
ATOM 5066 O O . ILE B 1 310 ? 32.860 39.757 157.176 1.00 26.93 298 ILE B O 1
ATOM 5071 N N . TYR B 1 311 ? 34.052 40.113 155.318 1.00 26.12 299 TYR B N 1
ATOM 5072 C CA . TYR B 1 311 ? 33.954 38.749 154.856 1.00 26.16 299 TYR B CA 1
ATOM 5073 C C . TYR B 1 311 ? 35.162 37.977 155.349 1.00 27.28 299 TYR B C 1
ATOM 5074 O O . TYR B 1 311 ? 36.311 38.421 155.192 1.00 27.73 299 TYR B O 1
ATOM 5083 N N . TYR B 1 312 ? 34.913 36.814 155.939 1.00 26.31 300 TYR B N 1
ATOM 5084 C CA . TYR B 1 312 ? 36.014 36.022 156.379 1.00 27.81 300 TYR B CA 1
ATOM 5085 C C . TYR B 1 312 ? 35.800 34.556 156.056 1.00 27.35 300 TYR B C 1
ATOM 5086 O O . TYR B 1 312 ? 34.658 34.068 155.966 1.00 27.49 300 TYR B O 1
ATOM 5095 N N . GLY B 1 313 ? 36.906 33.863 155.834 1.00 27.89 301 GLY B N 1
ATOM 5096 C CA . GLY B 1 313 ? 36.862 32.412 155.696 1.00 26.37 301 GLY B CA 1
ATOM 5097 C C . GLY B 1 313 ? 36.789 31.781 157.074 1.00 28.56 301 GLY B C 1
ATOM 5098 O O . GLY B 1 313 ? 37.498 32.197 158.000 1.00 28.45 301 GLY B O 1
ATOM 5099 N N . ALA B 1 314 ? 35.919 30.791 157.210 1.00 27.74 302 ALA B N 1
ATOM 5100 C CA . ALA B 1 314 ? 35.749 30.076 158.460 1.00 26.84 302 ALA B CA 1
ATOM 5101 C C . ALA B 1 314 ? 36.200 28.635 158.238 1.00 27.36 302 ALA B C 1
ATOM 5102 O O . ALA B 1 314 ? 35.701 27.976 157.330 1.00 27.16 302 ALA B O 1
ATOM 5104 N N . ALA B 1 315 ? 37.146 28.174 159.065 1.00 26.92 303 ALA B N 1
ATOM 5105 C CA . ALA B 1 315 ? 37.612 26.793 159.080 1.00 26.82 303 ALA B CA 1
ATOM 5106 C C . ALA B 1 315 ? 38.097 26.300 157.721 1.00 28.05 303 ALA B C 1
ATOM 5107 O O . ALA B 1 315 ? 38.055 25.088 157.437 1.00 28.84 303 ALA B O 1
ATOM 5109 N N . ASP B 1 316 ? 38.506 27.236 156.868 1.00 27.82 304 ASP B N 1
ATOM 5110 C CA . ASP B 1 316 ? 38.817 26.939 155.461 1.00 27.18 304 ASP B CA 1
ATOM 5111 C C . ASP B 1 316 ? 37.726 26.134 154.773 1.00 28.01 304 ASP B C 1
ATOM 5112 O O . ASP B 1 316 ? 38.012 25.315 153.873 1.00 27.58 304 ASP B O 1
ATOM 5117 N N . THR B 1 317 ? 36.475 26.411 155.175 1.00 27.31 305 THR B N 1
ATOM 5118 C CA . THR B 1 317 ? 35.334 25.634 154.732 1.00 27.07 305 THR B CA 1
ATOM 5119 C C . THR B 1 317 ? 34.180 26.518 154.253 1.00 27.54 305 THR B C 1
ATOM 5120 O O . THR B 1 317 ? 33.436 26.103 153.382 1.00 27.77 305 THR B O 1
ATOM 5124 N N . HIS B 1 318 ? 34.041 27.718 154.829 1.00 25.81 306 HIS B N 1
ATOM 5125 C CA . HIS B 1 318 ? 32.893 28.566 154.600 1.00 26.41 306 HIS B CA 1
ATOM 5126 C C . HIS B 1 318 ? 33.287 30.015 154.426 1.00 28.04 306 HIS B C 1
ATOM 5127 O O . HIS B 1 318 ? 34.376 30.424 154.845 1.00 28.45 306 HIS B O 1
ATOM 5134 N N . VAL B 1 319 ? 32.379 30.787 153.839 1.00 26.87 307 VAL B N 1
ATOM 5135 C CA . VAL B 1 319 ? 32.464 32.240 153.831 1.00 27.13 307 VAL B CA 1
ATOM 5136 C C . VAL B 1 319 ? 31.452 32.722 154.863 1.00 28.11 307 VAL B C 1
ATOM 5137 O O . VAL B 1 319 ? 30.305 32.259 154.870 1.00 27.61 307 VAL B O 1
ATOM 5141 N N . ALA B 1 320 ? 31.884 33.619 155.738 1.00 27.34 308 ALA B N 1
ATOM 5142 C CA . ALA B 1 320 ? 31.040 34.159 156.790 1.00 27.61 308 ALA B CA 1
ATOM 5143 C C . ALA B 1 320 ? 31.167 35.680 156.827 1.00 27.81 308 ALA B C 1
ATOM 5144 O O . ALA B 1 320 ? 32.133 36.259 156.281 1.00 27.68 308 ALA B O 1
ATOM 5146 N N . LEU B 1 321 ? 30.201 36.308 157.496 1.00 27.31 309 LEU B N 1
ATOM 5147 C CA . LEU B 1 321 ? 30.171 37.761 157.661 1.00 26.95 309 LEU B CA 1
ATOM 5148 C C . LEU B 1 321 ? 30.230 38.186 159.123 1.00 27.90 309 LEU B C 1
ATOM 5149 O O . LEU B 1 321 ? 29.688 37.513 160.023 1.00 26.76 309 LEU B O 1
ATOM 5154 N N . ALA B 1 322 ? 30.903 39.304 159.350 1.00 26.66 310 ALA B N 1
ATOM 5155 C CA . ALA B 1 322 ? 30.898 39.947 160.643 1.00 26.56 310 ALA B CA 1
ATOM 5156 C C . ALA B 1 322 ? 30.649 41.441 160.379 1.00 27.60 310 ALA B C 1
ATOM 5157 O O . ALA B 1 322 ? 31.017 41.940 159.315 1.00 27.69 310 ALA B O 1
ATOM 5159 N N . PHE B 1 323 ? 30.012 42.123 161.333 1.00 27.33 311 PHE B N 1
ATOM 5160 C CA . PHE B 1 323 ? 29.624 43.519 161.162 1.00 26.74 311 PHE B CA 1
ATOM 5161 C C . PHE B 1 323 ? 30.135 44.367 162.314 1.00 27.69 311 PHE B C 1
ATOM 5162 O O . PHE B 1 323 ? 30.366 43.862 163.424 1.00 28.18 311 PHE B O 1
ATOM 5170 N N . GLY B 1 324 ? 30.285 45.659 162.049 1.00 26.75 312 GLY B N 1
ATOM 5171 C CA . GLY B 1 324 ? 30.594 46.649 163.070 1.00 27.11 312 GLY B CA 1
ATOM 5172 C C . GLY B 1 324 ? 30.533 48.034 162.472 1.00 28.87 312 GLY B C 1
ATOM 5173 O O . GLY B 1 324 ? 30.246 48.197 161.295 1.00 30.34 312 GLY B O 1
ATOM 5174 N N . TYR B 1 325 ? 30.770 49.036 163.308 1.00 29.08 313 TYR B N 1
ATOM 5175 C CA . TYR B 1 325 ? 30.851 50.421 162.866 1.00 28.78 313 TYR B CA 1
ATOM 5176 C C . TYR B 1 325 ? 32.302 50.815 162.878 1.00 29.67 313 TYR B C 1
ATOM 5177 O O . TYR B 1 325 ? 33.045 50.464 163.808 1.00 29.10 313 TYR B O 1
ATOM 5186 N N . ILE B 1 326 ? 32.707 51.548 161.846 1.00 29.05 314 ILE B N 1
ATOM 5187 C CA . ILE B 1 326 ? 34.104 51.886 161.669 1.00 29.59 314 ILE B CA 1
ATOM 5188 C C . ILE B 1 326 ? 34.675 52.698 162.850 1.00 28.88 314 ILE B C 1
ATOM 5189 O O . ILE B 1 326 ? 35.792 52.435 163.304 1.00 28.12 314 ILE B O 1
ATOM 5194 N N . ASP B 1 327 ? 33.908 53.659 163.364 1.00 27.47 315 ASP B N 1
ATOM 5195 C CA . ASP B 1 327 ? 34.392 54.477 164.473 1.00 29.93 315 ASP B CA 1
ATOM 5196 C C . ASP B 1 327 ? 34.555 53.656 165.762 1.00 29.87 315 ASP B C 1
ATOM 5197 O O . ASP B 1 327 ? 35.483 53.900 166.523 1.00 29.86 315 ASP B O 1
ATOM 5202 N N . GLU B 1 328 ? 33.685 52.659 165.973 1.00 28.81 316 GLU B N 1
ATOM 5203 C CA . GLU B 1 328 ? 33.802 51.762 167.131 1.00 30.12 316 GLU B CA 1
ATOM 5204 C C . GLU B 1 328 ? 35.038 50.893 167.014 1.00 30.14 316 GLU B C 1
ATOM 5205 O O . GLU B 1 328 ? 35.779 50.709 168.003 1.00 30.83 316 GLU B O 1
ATOM 5211 N N . ILE B 1 329 ? 35.268 50.365 165.815 1.00 26.49 317 ILE B N 1
ATOM 5212 C CA . ILE B 1 329 ? 36.435 49.559 165.564 1.00 27.18 317 ILE B CA 1
ATOM 5213 C C . ILE B 1 329 ? 37.704 50.389 165.766 1.00 27.70 317 ILE B C 1
ATOM 5214 O O . ILE B 1 329 ? 38.681 49.939 166.373 1.00 28.13 317 ILE B O 1
ATOM 5219 N N . VAL B 1 330 ? 37.695 51.610 165.246 1.00 27.48 318 VAL B N 1
ATOM 5220 C CA . VAL B 1 330 ? 38.845 52.495 165.397 1.00 28.42 318 VAL B CA 1
ATOM 5221 C C . VAL B 1 330 ? 39.076 52.782 166.868 1.00 29.22 318 VAL B C 1
ATOM 5222 O O . VAL B 1 330 ? 40.228 52.767 167.322 1.00 29.50 318 VAL B O 1
ATOM 5226 N N . ASP B 1 331 ? 37.990 53.019 167.614 1.00 29.69 319 ASP B N 1
ATOM 5227 C CA . ASP B 1 331 ? 38.081 53.289 169.052 1.00 30.43 319 ASP B CA 1
ATOM 5228 C C . ASP B 1 331 ? 38.647 52.070 169.789 1.00 29.53 319 ASP B C 1
ATOM 5229 O O . ASP B 1 331 ? 39.460 52.196 170.702 1.00 28.56 319 ASP B O 1
ATOM 5234 N N . PHE B 1 332 ? 38.178 50.896 169.403 1.00 29.19 320 PHE B N 1
ATOM 5235 C CA . PHE B 1 332 ? 38.630 49.653 169.991 1.00 27.86 320 PHE B CA 1
ATOM 5236 C C . PHE B 1 332 ? 40.131 49.510 169.769 1.00 27.97 320 PHE B C 1
ATOM 5237 O O . PHE B 1 332 ? 40.862 49.184 170.680 1.00 27.25 320 PHE B O 1
ATOM 5245 N N . VAL B 1 333 ? 40.593 49.803 168.561 1.00 27.57 321 VAL B N 1
ATOM 5246 C CA . VAL B 1 333 ? 42.020 49.721 168.241 1.00 27.64 321 VAL B CA 1
ATOM 5247 C C . VAL B 1 333 ? 42.852 50.702 169.101 1.00 28.69 321 VAL B C 1
ATOM 5248 O O . VAL B 1 333 ? 43.869 50.324 169.682 1.00 28.54 321 VAL B O 1
ATOM 5252 N N . LYS B 1 334 ? 42.412 51.949 169.188 1.00 27.53 322 LYS B N 1
ATOM 5253 C CA . LYS B 1 334 ? 43.120 52.912 170.013 1.00 28.67 322 LYS B CA 1
ATOM 5254 C C . LYS B 1 334 ? 43.121 52.539 171.492 1.00 29.17 322 LYS B C 1
ATOM 5255 O O . LYS B 1 334 ? 44.165 52.561 172.134 1.00 29.79 322 LYS B O 1
ATOM 5261 N N . ARG B 1 335 ? 41.958 52.194 172.029 1.00 29.50 323 ARG B N 1
ATOM 5262 C CA . ARG B 1 335 ? 41.828 51.920 173.444 1.00 30.50 323 ARG B CA 1
ATOM 5263 C C . ARG B 1 335 ? 42.555 50.668 173.880 1.00 28.93 323 ARG B C 1
ATOM 5264 O O . ARG B 1 335 ? 42.960 50.547 175.022 1.00 28.86 323 ARG B O 1
ATOM 5272 N N . ASN B 1 336 ? 42.728 49.723 172.985 1.00 27.90 324 ASN B N 1
ATOM 5273 C CA . ASN B 1 336 ? 43.373 48.476 173.388 1.00 28.67 324 ASN B CA 1
ATOM 5274 C C . ASN B 1 336 ? 44.785 48.396 172.904 1.00 29.71 324 ASN B C 1
ATOM 5275 O O . ASN B 1 336 ? 45.381 47.322 172.821 1.00 29.98 324 ASN B O 1
ATOM 5280 N N . SER B 1 337 ? 45.329 49.561 172.598 1.00 30.64 325 SER B N 1
ATOM 5281 C CA . SER B 1 337 ? 46.647 49.660 172.028 1.00 35.10 325 SER B CA 1
ATOM 5282 C C . SER B 1 337 ? 47.719 49.567 173.126 1.00 40.60 325 SER B C 1
ATOM 5283 O O . SER B 1 337 ? 47.464 49.932 174.269 1.00 40.27 325 SER B O 1
ATOM 5303 N N . LYS C 1 14 ? 130.606 74.636 89.173 1.00 42.60 2 LYS C N 1
ATOM 5304 C CA . LYS C 1 14 ? 130.573 74.721 90.632 1.00 40.46 2 LYS C CA 1
ATOM 5305 C C . LYS C 1 14 ? 129.900 73.518 91.288 1.00 39.59 2 LYS C C 1
ATOM 5306 O O . LYS C 1 14 ? 128.918 72.972 90.768 1.00 36.93 2 LYS C O 1
ATOM 5312 N N . VAL C 1 15 ? 130.436 73.132 92.442 1.00 38.52 3 VAL C N 1
ATOM 5313 C CA . VAL C 1 15 ? 129.904 72.057 93.269 1.00 37.97 3 VAL C CA 1
ATOM 5314 C C . VAL C 1 15 ? 129.636 72.633 94.637 1.00 38.36 3 VAL C C 1
ATOM 5315 O O . VAL C 1 15 ? 130.514 73.238 95.238 1.00 38.00 3 VAL C O 1
ATOM 5319 N N . PHE C 1 16 ? 128.434 72.446 95.149 1.00 37.44 4 PHE C N 1
ATOM 5320 C CA . PHE C 1 16 ? 128.098 73.023 96.445 1.00 38.33 4 PHE C CA 1
ATOM 5321 C C . PHE C 1 16 ? 128.201 71.977 97.544 1.00 39.43 4 PHE C C 1
ATOM 5322 O O . PHE C 1 16 ? 127.181 71.490 98.036 1.00 41.49 4 PHE C O 1
ATOM 5330 N N . THR C 1 17 ? 129.429 71.589 97.879 1.00 39.44 5 THR C N 1
ATOM 5331 C CA . THR C 1 17 ? 129.677 70.749 99.060 1.00 40.91 5 THR C CA 1
ATOM 5332 C C . THR C 1 17 ? 130.780 71.358 99.918 1.00 41.01 5 THR C C 1
ATOM 5333 O O . THR C 1 17 ? 131.233 72.471 99.655 1.00 41.83 5 THR C O 1
ATOM 5337 N N . GLU C 1 18 ? 131.204 70.622 100.937 1.00 41.96 6 GLU C N 1
ATOM 5338 C CA . GLU C 1 18 ? 132.286 71.050 101.818 1.00 43.26 6 GLU C CA 1
ATOM 5339 C C . GLU C 1 18 ? 133.643 70.925 101.143 1.00 39.57 6 GLU C C 1
ATOM 5340 O O . GLU C 1 18 ? 133.819 70.134 100.219 1.00 37.87 6 GLU C O 1
ATOM 5346 N N . LYS C 1 19 ? 134.598 71.719 101.613 1.00 37.80 7 LYS C N 1
ATOM 5347 C CA . LYS C 1 19 ? 135.999 71.457 101.346 1.00 36.22 7 LYS C CA 1
ATOM 5348 C C . LYS C 1 19 ? 136.344 70.223 102.172 1.00 34.77 7 LYS C C 1
ATOM 5349 O O . LYS C 1 19 ? 136.002 70.149 103.359 1.00 34.14 7 LYS C O 1
ATOM 5355 N N . ILE C 1 20 ? 136.956 69.228 101.529 1.00 33.41 8 ILE C N 1
ATOM 5356 C CA . ILE C 1 20 ? 137.405 68.009 102.213 1.00 31.05 8 ILE C CA 1
ATOM 5357 C C . ILE C 1 20 ? 138.844 67.674 101.803 1.00 31.98 8 ILE C C 1
ATOM 5358 O O . ILE C 1 20 ? 139.067 66.719 101.052 1.00 32.78 8 ILE C O 1
ATOM 5363 N N . PRO C 1 21 ? 139.809 68.446 102.311 1.00 31.52 9 PRO C N 1
ATOM 5364 C CA . PRO C 1 21 ? 141.222 68.269 101.950 1.00 31.71 9 PRO C CA 1
ATOM 5365 C C . PRO C 1 21 ? 141.693 66.825 102.127 1.00 31.96 9 PRO C C 1
ATOM 5366 O O . PRO C 1 21 ? 142.451 66.318 101.304 1.00 32.71 9 PRO C O 1
ATOM 5370 N N . ASN C 1 22 ? 141.216 66.162 103.178 1.00 31.03 10 ASN C N 1
ATOM 5371 C CA . ASN C 1 22 ? 141.680 64.819 103.507 1.00 31.04 10 ASN C CA 1
ATOM 5372 C C . ASN C 1 22 ? 140.739 63.695 103.042 1.00 30.16 10 ASN C C 1
ATOM 5373 O O . ASN C 1 22 ? 140.764 62.581 103.584 1.00 29.87 10 ASN C O 1
ATOM 5378 N N . ILE C 1 23 ? 139.923 63.995 102.027 1.00 28.12 11 ILE C N 1
ATOM 5379 C CA . ILE C 1 23 ? 139.051 62.997 101.381 1.00 27.81 11 ILE C CA 1
ATOM 5380 C C . ILE C 1 23 ? 139.858 61.732 101.068 1.00 27.76 11 ILE C C 1
ATOM 5381 O O . ILE C 1 23 ? 140.976 61.831 100.610 1.00 28.70 11 ILE C O 1
ATOM 5386 N N . PRO C 1 24 ? 139.322 60.553 101.358 1.00 27.61 12 PRO C N 1
ATOM 5387 C CA . PRO C 1 24 ? 139.958 59.319 100.901 1.00 27.83 12 PRO C CA 1
ATOM 5388 C C . PRO C 1 24 ? 140.145 59.430 99.385 1.00 29.26 12 PRO C C 1
ATOM 5389 O O . PRO C 1 24 ? 139.196 59.827 98.673 1.00 29.62 12 PRO C O 1
ATOM 5393 N N . TRP C 1 25 ? 141.336 59.108 98.892 1.00 27.88 13 TRP C N 1
ATOM 5394 C CA . TRP C 1 25 ? 141.634 59.327 97.487 1.00 28.74 13 TRP C CA 1
ATOM 5395 C C . TRP C 1 25 ? 142.729 58.426 96.967 1.00 30.32 13 TRP C C 1
ATOM 5396 O O . TRP C 1 25 ? 143.654 58.084 97.686 1.00 30.98 13 TRP C O 1
ATOM 5407 N N . GLU C 1 26 ? 142.614 58.053 95.699 1.00 31.08 14 GLU C N 1
ATOM 5408 C CA . GLU C 1 26 ? 143.687 57.384 94.987 1.00 30.76 14 GLU C CA 1
ATOM 5409 C C . GLU C 1 26 ? 143.582 57.804 93.527 1.00 31.45 14 GLU C C 1
ATOM 5410 O O . GLU C 1 26 ? 142.473 57.840 92.951 1.00 29.45 14 GLU C O 1
ATOM 5416 N N . GLU C 1 27 ? 144.735 58.136 92.941 1.00 30.34 15 GLU C N 1
ATOM 5417 C CA . GLU C 1 27 ? 144.848 58.486 91.525 1.00 32.91 15 GLU C CA 1
ATOM 5418 C C . GLU C 1 27 ? 144.379 57.359 90.619 1.00 32.17 15 GLU C C 1
ATOM 5419 O O . GLU C 1 27 ? 144.473 56.181 90.980 1.00 31.35 15 GLU C O 1
ATOM 5425 N N . ARG C 1 28 ? 143.868 57.707 89.440 1.00 32.72 16 ARG C N 1
ATOM 5426 C CA . ARG C 1 28 ? 143.386 56.670 88.522 1.00 34.56 16 ARG C CA 1
ATOM 5427 C C . ARG C 1 28 ? 144.580 55.880 88.015 1.00 33.86 16 ARG C C 1
ATOM 5428 O O . ARG C 1 28 ? 145.674 56.421 87.935 1.00 34.21 16 ARG C O 1
ATOM 5436 N N . PRO C 1 29 ? 144.375 54.599 87.709 1.00 35.09 17 PRO C N 1
ATOM 5437 C CA . PRO C 1 29 ? 145.443 53.776 87.138 1.00 35.46 17 PRO C CA 1
ATOM 5438 C C . PRO C 1 29 ? 145.932 54.421 85.842 1.00 37.55 17 PRO C C 1
ATOM 5439 O O . PRO C 1 29 ? 145.133 55.035 85.121 1.00 35.90 17 PRO C O 1
ATOM 5443 N N . GLU C 1 30 ? 147.230 54.302 85.581 1.00 39.14 18 GLU C N 1
ATOM 5444 C CA . GLU C 1 30 ? 147.855 54.768 84.348 1.00 41.76 18 GLU C CA 1
ATOM 5445 C C . GLU C 1 30 ? 147.017 54.378 83.130 1.00 41.48 18 GLU C C 1
ATOM 5446 O O . GLU C 1 30 ? 146.669 53.203 82.953 1.00 40.68 18 GLU C O 1
ATOM 5452 N N . GLY C 1 31 ? 146.669 55.372 82.314 1.00 41.87 19 GLY C N 1
ATOM 5453 C CA . GLY C 1 31 ? 145.924 55.132 81.078 1.00 43.32 19 GLY C CA 1
ATOM 5454 C C . GLY C 1 31 ? 144.496 54.634 81.217 1.00 45.68 19 GLY C C 1
ATOM 5455 O O . GLY C 1 31 ? 143.887 54.217 80.224 1.00 46.61 19 GLY C O 1
ATOM 5456 N N . TYR C 1 32 ? 143.950 54.676 82.431 1.00 45.77 20 TYR C N 1
ATOM 5457 C CA . TYR C 1 32 ? 142.551 54.297 82.637 1.00 46.08 20 TYR C CA 1
ATOM 5458 C C . TYR C 1 32 ? 141.621 55.409 82.139 1.00 46.13 20 TYR C C 1
ATOM 5459 O O . TYR C 1 32 ? 141.764 56.577 82.498 1.00 46.49 20 TYR C O 1
ATOM 5468 N N . THR C 1 33 ? 140.675 55.008 81.300 1.00 46.47 21 THR C N 1
ATOM 5469 C CA . THR C 1 33 ? 139.787 55.915 80.570 1.00 47.82 21 THR C CA 1
ATOM 5470 C C . THR C 1 33 ? 138.425 56.213 81.227 1.00 46.54 21 THR C C 1
ATOM 5471 O O . THR C 1 33 ? 137.857 57.266 80.957 1.00 48.02 21 THR C O 1
ATOM 5475 N N . GLY C 1 34 ? 137.900 55.302 82.054 1.00 43.31 22 GLY C N 1
ATOM 5476 C CA . GLY C 1 34 ? 136.596 55.495 82.705 1.00 41.11 22 GLY C CA 1
ATOM 5477 C C . GLY C 1 34 ? 136.519 56.648 83.697 1.00 38.22 22 GLY C C 1
ATOM 5478 O O . GLY C 1 34 ? 137.531 57.097 84.222 1.00 37.34 22 GLY C O 1
ATOM 5479 N N . PRO C 1 35 ? 135.311 57.128 83.964 1.00 36.90 23 PRO C N 1
ATOM 5480 C CA . PRO C 1 35 ? 135.117 58.285 84.855 1.00 34.74 23 PRO C CA 1
ATOM 5481 C C . PRO C 1 35 ? 135.275 57.952 86.345 1.00 32.25 23 PRO C C 1
ATOM 5482 O O . PRO C 1 35 ? 135.466 58.846 87.151 1.00 31.93 23 PRO C O 1
ATOM 5486 N N . VAL C 1 36 ? 135.215 56.669 86.685 1.00 30.40 24 VAL C N 1
ATOM 5487 C CA . VAL C 1 36 ? 135.272 56.216 88.070 1.00 29.88 24 VAL C CA 1
ATOM 5488 C C . VAL C 1 36 ? 136.124 54.959 88.133 1.00 30.08 24 VAL C C 1
ATOM 5489 O O . VAL C 1 36 ? 136.017 54.100 87.265 1.00 31.20 24 VAL C O 1
ATOM 5493 N N . TRP C 1 37 ? 137.017 54.882 89.116 1.00 29.04 25 TRP C N 1
ATOM 5494 C CA . TRP C 1 37 ? 137.895 53.726 89.258 1.00 27.43 25 TRP C CA 1
ATOM 5495 C C . TRP C 1 37 ? 137.845 53.234 90.686 1.00 27.64 25 TRP C C 1
ATOM 5496 O O . TRP C 1 37 ? 137.635 54.024 91.600 1.00 27.50 25 TRP C O 1
ATOM 5507 N N . ARG C 1 38 ? 138.008 51.925 90.857 1.00 26.51 26 ARG C N 1
ATOM 5508 C CA . ARG C 1 38 ? 138.054 51.280 92.169 1.00 26.76 26 ARG C CA 1
ATOM 5509 C C . ARG C 1 38 ? 139.318 51.617 92.949 1.00 28.16 26 ARG C C 1
ATOM 5510 O O . ARG C 1 38 ? 140.410 51.789 92.367 1.00 27.98 26 ARG C O 1
ATOM 5518 N N . TYR C 1 39 ? 139.170 51.683 94.268 1.00 27.43 27 TYR C N 1
ATOM 5519 C CA . TYR C 1 39 ? 140.314 51.785 95.150 1.00 27.64 27 TYR C CA 1
ATOM 5520 C C . TYR C 1 39 ? 141.072 50.471 95.034 1.00 27.59 27 TYR C C 1
ATOM 5521 O O . TYR C 1 39 ? 140.477 49.395 95.182 1.00 27.63 27 TYR C O 1
ATOM 5530 N N . SER C 1 40 ? 142.376 50.561 94.761 1.00 27.54 28 SER C N 1
ATOM 5531 C CA . SER C 1 40 ? 143.186 49.378 94.500 1.00 28.62 28 SER C CA 1
ATOM 5532 C C . SER C 1 40 ? 143.303 48.471 95.716 1.00 30.54 28 SER C C 1
ATOM 5533 O O . SER C 1 40 ? 143.693 47.302 95.598 1.00 31.48 28 SER C O 1
ATOM 5536 N N . LYS C 1 41 ? 142.972 49.012 96.887 1.00 30.14 29 LYS C N 1
ATOM 5537 C CA . LYS C 1 41 ? 143.078 48.247 98.124 1.00 29.80 29 LYS C CA 1
ATOM 5538 C C . LYS C 1 41 ? 141.717 47.755 98.626 1.00 29.17 29 LYS C C 1
ATOM 5539 O O . LYS C 1 41 ? 141.605 47.303 99.755 1.00 28.85 29 LYS C O 1
ATOM 5545 N N . ASN C 1 42 ? 140.694 47.827 97.775 1.00 26.99 30 ASN C N 1
ATOM 5546 C CA . ASN C 1 42 ? 139.377 47.270 98.088 1.00 28.19 30 ASN C CA 1
ATOM 5547 C C . ASN C 1 42 ? 139.441 45.773 98.391 1.00 29.18 30 ASN C C 1
ATOM 5548 O O . ASN C 1 42 ? 140.247 45.075 97.800 1.00 29.98 30 ASN C O 1
ATOM 5553 N N . PRO C 1 43 ? 138.568 45.262 99.258 1.00 29.67 31 PRO C N 1
ATOM 5554 C CA . PRO C 1 43 ? 137.572 46.071 99.981 1.00 29.47 31 PRO C CA 1
ATOM 5555 C C . PRO C 1 43 ? 138.205 46.683 101.222 1.00 29.28 31 PRO C C 1
ATOM 5556 O O . PRO C 1 43 ? 139.254 46.226 101.641 1.00 30.07 31 PRO C O 1
ATOM 5560 N N . ILE C 1 44 ? 137.612 47.724 101.788 1.00 28.32 32 ILE C N 1
ATOM 5561 C CA . ILE C 1 44 ? 138.234 48.360 102.945 1.00 30.32 32 ILE C CA 1
ATOM 5562 C C . ILE C 1 44 ? 137.791 47.722 104.258 1.00 31.40 32 ILE C C 1
ATOM 5563 O O . ILE C 1 44 ? 138.507 47.767 105.236 1.00 30.74 32 ILE C O 1
ATOM 5568 N N . ILE C 1 45 ? 136.605 47.140 104.267 1.00 30.46 33 ILE C N 1
ATOM 5569 C CA . ILE C 1 45 ? 136.104 46.393 105.412 1.00 32.15 33 ILE C CA 1
ATOM 5570 C C . ILE C 1 45 ? 134.992 45.476 104.901 1.00 30.54 33 ILE C C 1
ATOM 5571 O O . ILE C 1 45 ? 134.485 45.690 103.828 1.00 30.70 33 ILE C O 1
ATOM 5576 N N . GLY C 1 46 ? 134.658 44.429 105.637 1.00 30.10 34 GLY C N 1
ATOM 5577 C CA . GLY C 1 46 ? 133.667 43.490 105.173 1.00 29.93 34 GLY C CA 1
ATOM 5578 C C . GLY C 1 46 ? 133.262 42.451 106.188 1.00 29.26 34 GLY C C 1
ATOM 5579 O O . GLY C 1 46 ? 132.430 42.712 107.035 1.00 29.83 34 GLY C O 1
ATOM 5580 N N . ARG C 1 47 ? 133.862 41.269 106.092 1.00 28.89 35 ARG C N 1
ATOM 5581 C CA . ARG C 1 47 ? 133.517 40.135 106.952 1.00 30.37 35 ARG C CA 1
ATOM 5582 C C . ARG C 1 47 ? 134.007 40.292 108.386 1.00 31.40 35 ARG C C 1
ATOM 5583 O O . ARG C 1 47 ? 135.090 40.816 108.640 1.00 29.93 35 ARG C O 1
ATOM 5591 N N . ASN C 1 48 ? 133.171 39.845 109.318 1.00 31.32 36 ASN C N 1
ATOM 5592 C CA . ASN C 1 48 ? 133.488 39.880 110.733 1.00 32.89 36 ASN C CA 1
ATOM 5593 C C . ASN C 1 48 ? 134.091 41.215 111.190 1.00 32.34 36 ASN C C 1
ATOM 5594 O O . ASN C 1 48 ? 135.182 41.256 111.755 1.00 33.21 36 ASN C O 1
ATOM 5599 N N . PRO C 1 49 ? 133.366 42.306 110.956 1.00 31.88 37 PRO C N 1
ATOM 5600 C CA . PRO C 1 49 ? 133.853 43.641 111.304 1.00 30.92 37 PRO C CA 1
ATOM 5601 C C . PRO C 1 49 ? 133.925 43.928 112.810 1.00 32.72 37 PRO C C 1
ATOM 5602 O O . PRO C 1 49 ? 134.772 44.692 113.246 1.00 34.36 37 PRO C O 1
ATOM 5606 N N . VAL C 1 50 ? 133.009 43.340 113.571 1.00 32.47 38 VAL C N 1
ATOM 5607 C CA . VAL C 1 50 ? 132.864 43.548 115.009 1.00 30.73 38 VAL C CA 1
ATOM 5608 C C . VAL C 1 50 ? 132.466 42.162 115.551 1.00 32.47 38 VAL C C 1
ATOM 5609 O O . VAL C 1 50 ? 132.049 41.305 114.766 1.00 31.45 38 VAL C O 1
ATOM 5613 N N . PRO C 1 51 ? 132.631 41.916 116.855 1.00 33.00 39 PRO C N 1
ATOM 5614 C CA . PRO C 1 51 ? 132.378 40.579 117.415 1.00 33.07 39 PRO C CA 1
ATOM 5615 C C . PRO C 1 51 ? 130.988 39.988 117.111 1.00 34.22 39 PRO C C 1
ATOM 5616 O O . PRO C 1 51 ? 130.887 38.794 116.847 1.00 33.81 39 PRO C O 1
ATOM 5620 N N . LYS C 1 52 ? 129.933 40.798 117.125 1.00 33.92 40 LYS C N 1
ATOM 5621 C CA . LYS C 1 52 ? 128.603 40.288 116.744 1.00 34.12 40 LYS C CA 1
ATOM 5622 C C . LYS C 1 52 ? 128.320 40.303 115.241 1.00 32.59 40 LYS C C 1
ATOM 5623 O O . LYS C 1 52 ? 127.262 39.836 114.811 1.00 31.76 40 LYS C O 1
ATOM 5629 N N . GLY C 1 53 ? 129.247 40.856 114.457 1.00 29.94 41 GLY C N 1
ATOM 5630 C CA . GLY C 1 53 ? 128.990 41.152 113.068 1.00 29.41 41 GLY C CA 1
ATOM 5631 C C . GLY C 1 53 ? 129.481 40.107 112.085 1.00 28.87 41 GLY C C 1
ATOM 5632 O O . GLY C 1 53 ? 130.585 39.584 112.227 1.00 29.00 41 GLY C O 1
ATOM 5633 N N . ALA C 1 54 ? 128.645 39.804 111.088 1.00 28.04 42 ALA C N 1
ATOM 5634 C CA . ALA C 1 54 ? 129.010 38.887 110.014 1.00 28.15 42 ALA C CA 1
ATOM 5635 C C . ALA C 1 54 ? 129.597 39.639 108.801 1.00 27.79 42 ALA C C 1
ATOM 5636 O O . ALA C 1 54 ? 130.633 39.241 108.258 1.00 27.50 42 ALA C O 1
ATOM 5638 N N . ARG C 1 55 ? 128.931 40.716 108.379 1.00 26.54 43 ARG C N 1
ATOM 5639 C CA . ARG C 1 55 ? 129.325 41.464 107.186 1.00 26.89 43 ARG C CA 1
ATOM 5640 C C . ARG C 1 55 ? 128.849 42.890 107.353 1.00 28.61 43 ARG C C 1
ATOM 5641 O O . ARG C 1 55 ? 127.694 43.120 107.751 1.00 30.19 43 ARG C O 1
ATOM 5649 N N . VAL C 1 56 ? 129.722 43.840 107.025 1.00 28.30 44 VAL C N 1
ATOM 5650 C CA . VAL C 1 56 ? 129.345 45.234 106.919 1.00 28.19 44 VAL C CA 1
ATOM 5651 C C . VAL C 1 56 ? 129.399 45.626 105.446 1.00 30.07 44 VAL C C 1
ATOM 5652 O O . VAL C 1 56 ? 130.379 45.338 104.764 1.00 30.15 44 VAL C O 1
ATOM 5656 N N . PHE C 1 57 ? 128.327 46.242 104.936 1.00 29.93 45 PHE C N 1
ATOM 5657 C CA . PHE C 1 57 ? 128.270 46.538 103.519 1.00 30.52 45 PHE C CA 1
ATOM 5658 C C . PHE C 1 57 ? 127.386 47.741 103.125 1.00 33.97 45 PHE C C 1
ATOM 5659 O O . PHE C 1 57 ? 127.174 48.031 101.946 1.00 36.11 45 PHE C O 1
ATOM 5667 N N . ASN C 1 58 ? 126.855 48.462 104.095 1.00 33.29 46 ASN C N 1
ATOM 5668 C CA . ASN C 1 58 ? 126.411 49.817 103.783 1.00 36.39 46 ASN C CA 1
ATOM 5669 C C . ASN C 1 58 ? 127.199 50.753 104.668 1.00 37.52 46 ASN C C 1
ATOM 5670 O O . ASN C 1 58 ? 127.542 50.439 105.817 1.00 36.45 46 ASN C O 1
ATOM 5675 N N . SER C 1 59 ? 127.504 51.912 104.125 1.00 36.24 47 SER C N 1
ATOM 5676 C CA . SER C 1 59 ? 128.288 52.852 104.864 1.00 39.19 47 SER C CA 1
ATOM 5677 C C . SER C 1 59 ? 127.850 54.215 104.394 1.00 38.33 47 SER C C 1
ATOM 5678 O O . SER C 1 59 ? 128.210 54.661 103.307 1.00 39.46 47 SER C O 1
ATOM 5681 N N . ALA C 1 60 ? 127.041 54.853 105.218 1.00 35.59 48 ALA C N 1
ATOM 5682 C CA . ALA C 1 60 ? 126.645 56.205 104.943 1.00 33.65 48 ALA C CA 1
ATOM 5683 C C . ALA C 1 60 ? 127.694 57.055 105.652 1.00 33.60 48 ALA C C 1
ATOM 5684 O O . ALA C 1 60 ? 127.625 57.224 106.871 1.00 33.79 48 ALA C O 1
ATOM 5686 N N . VAL C 1 61 ? 128.662 57.562 104.882 1.00 31.31 49 VAL C N 1
ATOM 5687 C CA . VAL C 1 61 ? 129.799 58.332 105.398 1.00 28.71 49 VAL C CA 1
ATOM 5688 C C . VAL C 1 61 ? 129.653 59.842 105.140 1.00 30.38 49 VAL C C 1
ATOM 5689 O O . VAL C 1 61 ? 129.231 60.252 104.058 1.00 30.76 49 VAL C O 1
ATOM 5693 N N . VAL C 1 62 ? 129.963 60.657 106.148 1.00 29.79 50 VAL C N 1
ATOM 5694 C CA . VAL C 1 62 ? 130.030 62.115 105.984 1.00 29.76 50 VAL C CA 1
ATOM 5695 C C . VAL C 1 62 ? 131.307 62.626 106.657 1.00 30.83 50 VAL C C 1
ATOM 5696 O O . VAL C 1 62 ? 131.841 61.981 107.569 1.00 29.88 50 VAL C O 1
ATOM 5700 N N . PRO C 1 63 ? 131.798 63.790 106.223 1.00 31.52 51 PRO C N 1
ATOM 5701 C CA . PRO C 1 63 ? 132.902 64.432 106.942 1.00 32.10 51 PRO C CA 1
ATOM 5702 C C . PRO C 1 63 ? 132.342 64.986 108.248 1.00 32.14 51 PRO C C 1
ATOM 5703 O O . PRO C 1 63 ? 131.197 65.476 108.288 1.00 32.35 51 PRO C O 1
ATOM 570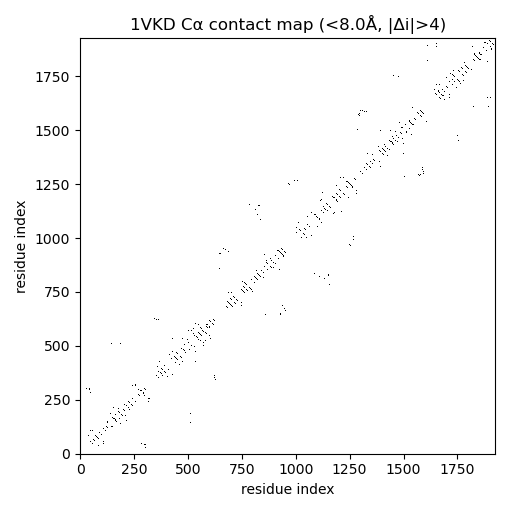7 N N . TYR C 1 64 ? 133.119 64.881 109.311 1.00 32.50 52 TYR C N 1
ATOM 5708 C CA . TYR C 1 64 ? 132.703 65.426 110.584 1.00 33.57 52 TYR C CA 1
ATOM 5709 C C . TYR C 1 64 ? 133.932 65.789 111.396 1.00 35.31 52 TYR C C 1
ATOM 5710 O O . TYR C 1 64 ? 134.799 64.946 111.661 1.00 34.47 52 TYR C O 1
ATOM 5719 N N . ASN C 1 65 ? 134.026 67.071 111.744 1.00 37.37 53 ASN C N 1
ATOM 5720 C CA . ASN C 1 65 ? 135.008 67.517 112.712 1.00 38.46 53 ASN C CA 1
ATOM 5721 C C . ASN C 1 65 ? 136.429 67.290 112.210 1.00 37.84 53 ASN C C 1
ATOM 5722 O O . ASN C 1 65 ? 137.303 66.891 112.974 1.00 39.08 53 ASN C O 1
ATOM 5727 N N . GLY C 1 66 ? 136.654 67.520 110.921 1.00 36.55 54 GLY C N 1
ATOM 5728 C CA . GLY C 1 66 ? 137.970 67.299 110.319 1.00 35.70 54 GLY C CA 1
ATOM 5729 C C . GLY C 1 66 ? 138.297 65.836 110.059 1.00 35.44 54 GLY C C 1
ATOM 5730 O O . GLY C 1 66 ? 139.390 65.508 109.590 1.00 34.15 54 GLY C O 1
ATOM 5731 N N . GLU C 1 67 ? 137.361 64.952 110.377 1.00 34.00 55 GLU C N 1
ATOM 5732 C CA . GLU C 1 67 ? 137.547 63.530 110.116 1.00 34.70 55 GLU C CA 1
ATOM 5733 C C . GLU C 1 67 ? 136.300 62.995 109.443 1.00 31.71 55 GLU C C 1
ATOM 5734 O O . GLU C 1 67 ? 135.598 63.749 108.775 1.00 30.33 55 GLU C O 1
ATOM 5740 N N . PHE C 1 68 ? 136.031 61.702 109.594 1.00 28.99 56 PHE C N 1
ATOM 5741 C CA . PHE C 1 68 ? 134.891 61.103 108.949 1.00 26.92 56 PHE C CA 1
ATOM 5742 C C . PHE C 1 68 ? 134.134 60.240 109.944 1.00 27.92 56 PHE C C 1
ATOM 5743 O O . PHE C 1 68 ? 134.715 59.628 110.820 1.00 28.46 56 PHE C O 1
ATOM 5751 N N . VAL C 1 69 ? 132.821 60.202 109.791 1.00 27.57 57 VAL C N 1
ATOM 5752 C CA . VAL C 1 69 ? 131.982 59.343 110.602 1.00 28.00 57 VAL C CA 1
ATOM 5753 C C . VAL C 1 69 ? 131.011 58.643 109.658 1.00 27.68 57 VAL C C 1
ATOM 5754 O O . VAL C 1 69 ? 130.807 59.066 108.524 1.00 28.02 57 VAL C O 1
ATOM 5758 N N . GLY C 1 70 ? 130.426 57.554 110.113 1.00 27.90 58 GLY C N 1
ATOM 5759 C CA . GLY C 1 70 ? 129.488 56.837 109.273 1.00 26.73 58 GLY C CA 1
ATOM 5760 C C . GLY C 1 70 ? 128.427 56.112 110.061 1.00 28.46 58 GLY C C 1
ATOM 5761 O O . GLY C 1 70 ? 128.606 55.785 111.245 1.00 27.32 58 GLY C O 1
ATOM 5762 N N . VAL C 1 71 ? 127.300 55.876 109.396 1.00 27.54 59 VAL C N 1
ATOM 5763 C CA . VAL C 1 71 ? 126.315 54.948 109.884 1.00 26.85 59 VAL C CA 1
ATOM 5764 C C . VAL C 1 71 ? 126.421 53.716 108.985 1.00 27.31 59 VAL C C 1
ATOM 5765 O O . VAL C 1 71 ? 126.295 53.811 107.757 1.00 27.04 59 VAL C O 1
ATOM 5769 N N . PHE C 1 72 ? 126.674 52.568 109.606 1.00 26.82 60 PHE C N 1
ATOM 5770 C CA . PHE C 1 72 ? 126.946 51.338 108.874 1.00 27.32 60 PHE C CA 1
ATOM 5771 C C . PHE C 1 72 ? 125.892 50.280 109.053 1.00 28.14 60 PHE C C 1
ATOM 5772 O O . PHE C 1 72 ? 125.394 50.069 110.142 1.00 29.16 60 PHE C O 1
ATOM 5780 N N . ARG C 1 73 ? 125.587 49.581 107.977 1.00 27.84 61 ARG C N 1
ATOM 5781 C CA . ARG C 1 73 ? 124.769 48.408 108.089 1.00 28.90 61 ARG C CA 1
ATOM 5782 C C . ARG C 1 73 ? 125.665 47.205 108.319 1.00 28.69 61 ARG C C 1
ATOM 5783 O O . ARG C 1 73 ? 126.507 46.862 107.474 1.00 28.15 61 ARG C O 1
ATOM 5791 N N . ILE C 1 74 ? 125.444 46.555 109.454 1.00 29.39 62 ILE C N 1
ATOM 5792 C CA . ILE C 1 74 ? 126.090 45.310 109.756 1.00 28.78 62 ILE C CA 1
ATOM 5793 C C . ILE C 1 74 ? 125.074 44.189 109.987 1.00 29.66 62 ILE C C 1
ATOM 5794 O O . ILE C 1 74 ? 124.263 44.242 110.934 1.00 27.80 62 ILE C O 1
ATOM 5799 N N . ASP C 1 75 ? 125.124 43.169 109.120 1.00 28.48 63 ASP C N 1
ATOM 5800 C CA . ASP C 1 75 ? 124.397 41.949 109.387 1.00 28.88 63 ASP C CA 1
ATOM 5801 C C . ASP C 1 75 ? 125.112 41.227 110.522 1.00 28.67 63 ASP C C 1
ATOM 5802 O O . ASP C 1 75 ? 126.324 40.976 110.453 1.00 28.62 63 ASP C O 1
ATOM 5807 N N . HIS C 1 76 ? 124.371 40.890 111.566 1.00 26.88 64 HIS C N 1
ATOM 5808 C CA . HIS C 1 76 ? 124.969 40.170 112.676 1.00 26.67 64 HIS C CA 1
ATOM 5809 C C . HIS C 1 76 ? 125.115 38.694 112.317 1.00 27.37 64 HIS C C 1
ATOM 5810 O O . HIS C 1 76 ? 124.779 38.279 111.213 1.00 27.09 64 HIS C O 1
ATOM 5817 N N . LYS C 1 77 ? 125.620 37.897 113.240 1.00 27.31 65 LYS C N 1
ATOM 5818 C CA . LYS C 1 77 ? 125.785 36.477 113.009 1.00 28.51 65 LYS C CA 1
ATOM 5819 C C . LYS C 1 77 ? 124.465 35.697 113.139 1.00 28.44 65 LYS C C 1
ATOM 5820 O O . LYS C 1 77 ? 124.472 34.467 113.272 1.00 27.22 65 LYS C O 1
ATOM 5826 N N . ASN C 1 78 ? 123.340 36.406 113.092 1.00 28.30 66 ASN C N 1
ATOM 5827 C CA . ASN C 1 78 ? 122.062 35.763 112.875 1.00 27.94 66 ASN C CA 1
ATOM 5828 C C . ASN C 1 78 ? 121.493 36.239 111.536 1.00 28.97 66 ASN C C 1
ATOM 5829 O O . ASN C 1 78 ? 120.319 35.996 111.215 1.00 29.62 66 ASN C O 1
ATOM 5834 N N . THR C 1 79 ? 122.364 36.927 110.777 1.00 28.12 67 THR C N 1
ATOM 5835 C CA . THR C 1 79 ? 122.042 37.548 109.478 1.00 27.96 67 THR C CA 1
ATOM 5836 C C . THR C 1 79 ? 121.030 38.731 109.553 1.00 29.57 67 THR C C 1
ATOM 5837 O O . THR C 1 79 ? 120.636 39.283 108.534 1.00 31.36 67 THR C O 1
ATOM 5841 N N . ARG C 1 80 ? 120.643 39.125 110.760 1.00 28.13 68 ARG C N 1
ATOM 5842 C CA . ARG C 1 80 ? 119.751 40.253 110.958 1.00 28.41 68 ARG C CA 1
ATOM 5843 C C . ARG C 1 80 ? 120.568 41.548 110.848 1.00 28.91 68 ARG C C 1
ATOM 5844 O O . ARG C 1 80 ? 121.693 41.587 111.365 1.00 28.69 68 ARG C O 1
ATOM 5852 N N . PRO C 1 81 ? 120.055 42.570 110.148 1.00 27.90 69 PRO C N 1
ATOM 5853 C CA . PRO C 1 81 ? 120.805 43.823 109.949 1.00 28.03 69 PRO C CA 1
ATOM 5854 C C . PRO C 1 81 ? 120.607 44.832 111.089 1.00 28.78 69 PRO C C 1
ATOM 5855 O O . PRO C 1 81 ? 119.511 44.951 111.613 1.00 28.47 69 PRO C O 1
ATOM 5859 N N . PHE C 1 82 ? 121.667 45.536 111.452 1.00 27.75 70 PHE C N 1
ATOM 5860 C CA . PHE C 1 82 ? 121.634 46.565 112.481 1.00 28.08 70 PHE C CA 1
ATOM 5861 C C . PHE C 1 82 ? 122.441 47.763 111.971 1.00 29.37 70 PHE C C 1
ATOM 5862 O O . PHE C 1 82 ? 123.352 47.597 111.124 1.00 29.38 70 PHE C O 1
ATOM 5870 N N . LEU C 1 83 ? 122.140 48.953 112.486 1.00 28.33 71 LEU C N 1
ATOM 5871 C CA . LEU C 1 83 ? 122.954 50.130 112.186 1.00 28.23 71 LEU C CA 1
ATOM 5872 C C . LEU C 1 83 ? 123.973 50.380 113.294 1.00 27.90 71 LEU C C 1
ATOM 5873 O O . LEU C 1 83 ? 123.621 50.423 114.470 1.00 29.07 71 LEU C O 1
ATOM 5878 N N . HIS C 1 84 ? 125.234 50.526 112.899 1.00 27.63 72 HIS C N 1
ATOM 5879 C CA . HIS C 1 84 ? 126.319 50.837 113.823 1.00 27.34 72 HIS C CA 1
ATOM 5880 C C . HIS C 1 84 ? 126.981 52.138 113.448 1.00 28.48 72 HIS C C 1
ATOM 5881 O O . HIS C 1 84 ? 127.089 52.467 112.266 1.00 29.66 72 HIS C O 1
ATOM 5888 N N . PHE C 1 85 ? 127.434 52.871 114.462 1.00 29.24 73 PHE C N 1
ATOM 5889 C CA . PHE C 1 85 ? 128.186 54.094 114.243 1.00 29.57 73 PHE C CA 1
ATOM 5890 C C . PHE C 1 85 ? 129.670 53.774 114.112 1.00 30.42 73 PHE C C 1
ATOM 5891 O O . PHE C 1 85 ? 130.178 52.865 114.801 1.00 29.23 73 PHE C O 1
ATOM 5899 N N . GLY C 1 86 ? 130.361 54.514 113.234 1.00 30.10 74 GLY C N 1
ATOM 5900 C CA . GLY C 1 86 ? 131.782 54.326 113.040 1.00 30.09 74 GLY C CA 1
ATOM 5901 C C . GLY C 1 86 ? 132.522 55.627 112.829 1.00 29.74 74 GLY C C 1
ATOM 5902 O O . GLY C 1 86 ? 131.942 56.632 112.409 1.00 27.77 74 GLY C O 1
ATOM 5903 N N . ARG C 1 87 ? 133.822 55.592 113.107 1.00 29.83 75 ARG C N 1
ATOM 5904 C CA . ARG C 1 87 ? 134.687 56.763 112.996 1.00 31.97 75 ARG C CA 1
ATOM 5905 C C . ARG C 1 87 ? 135.948 56.393 112.228 1.00 31.50 75 ARG C C 1
ATOM 5906 O O . ARG C 1 87 ? 136.445 55.268 112.332 1.00 31.76 75 ARG C O 1
ATOM 5914 N N . SER C 1 88 ? 136.481 57.359 111.486 1.00 31.05 76 SER C N 1
ATOM 5915 C CA . SER C 1 88 ? 137.717 57.183 110.742 1.00 30.15 76 SER C CA 1
ATOM 5916 C C . SER C 1 88 ? 138.420 58.523 110.584 1.00 30.72 76 SER C C 1
ATOM 5917 O O . SER C 1 88 ? 137.782 59.536 110.283 1.00 30.82 76 SER C O 1
ATOM 5920 N N . LYS C 1 89 ? 139.733 58.523 110.788 1.00 31.48 77 LYS C N 1
ATOM 5921 C CA . LYS C 1 89 ? 140.528 59.718 110.539 1.00 34.33 77 LYS C CA 1
ATOM 5922 C C . LYS C 1 89 ? 140.692 59.964 109.051 1.00 32.53 77 LYS C C 1
ATOM 5923 O O . LYS C 1 89 ? 140.729 61.114 108.622 1.00 33.22 77 LYS C O 1
ATOM 5929 N N . ASP C 1 90 ? 140.768 58.889 108.272 1.00 31.13 78 ASP C N 1
ATOM 5930 C CA . ASP C 1 90 ? 141.136 58.994 106.862 1.00 31.50 78 ASP C CA 1
ATOM 5931 C C . ASP C 1 90 ? 140.027 58.545 105.880 1.00 31.15 78 ASP C C 1
ATOM 5932 O O . ASP C 1 90 ? 140.165 58.710 104.677 1.00 31.40 78 ASP C O 1
ATOM 5937 N N . GLY C 1 91 ? 138.962 57.952 106.411 1.00 30.38 79 GLY C N 1
ATOM 5938 C CA . GLY C 1 91 ? 137.853 57.461 105.607 1.00 30.52 79 GLY C CA 1
ATOM 5939 C C . GLY C 1 91 ? 138.090 56.068 105.053 1.00 31.39 79 GLY C C 1
ATOM 5940 O O . GLY C 1 91 ? 137.250 55.543 104.344 1.00 29.97 79 GLY C O 1
ATOM 5941 N N . ILE C 1 92 ? 139.237 55.473 105.391 1.00 32.10 80 ILE C N 1
ATOM 5942 C CA . ILE C 1 92 ? 139.596 54.165 104.875 1.00 31.76 80 ILE C CA 1
ATOM 5943 C C . ILE C 1 92 ? 139.708 53.162 106.012 1.00 32.22 80 ILE C C 1
ATOM 5944 O O . ILE C 1 92 ? 139.199 52.044 105.916 1.00 32.56 80 ILE C O 1
ATOM 5949 N N . ASN C 1 93 ? 140.375 53.566 107.085 1.00 30.61 81 ASN C N 1
ATOM 5950 C CA . ASN C 1 93 ? 140.479 52.722 108.259 1.00 30.77 81 ASN C CA 1
ATOM 5951 C C . ASN C 1 93 ? 139.447 53.104 109.296 1.00 30.31 81 ASN C C 1
ATOM 5952 O O . ASN C 1 93 ? 139.488 54.213 109.842 1.00 28.60 81 ASN C O 1
ATOM 5957 N N . TRP C 1 94 ? 138.507 52.190 109.532 1.00 30.08 82 TRP C N 1
ATOM 5958 C CA . TRP C 1 94 ? 137.327 52.470 110.353 1.00 31.10 82 TRP C CA 1
ATOM 5959 C C . TRP C 1 94 ? 137.365 51.827 111.730 1.00 32.10 82 TRP C C 1
ATOM 5960 O O . TRP C 1 94 ? 137.738 50.657 111.876 1.00 33.10 82 TRP C O 1
ATOM 5971 N N . GLU C 1 95 ? 136.965 52.597 112.737 1.00 30.99 83 GLU C N 1
ATOM 5972 C CA . GLU C 1 95 ? 136.655 52.025 114.030 1.00 32.74 83 GLU C CA 1
ATOM 5973 C C . GLU C 1 95 ? 135.146 52.030 114.197 1.00 32.49 83 GLU C C 1
ATOM 5974 O O . GLU C 1 95 ? 134.520 53.084 114.294 1.00 32.19 83 GLU C O 1
ATOM 5980 N N . ILE C 1 96 ? 134.565 50.844 114.215 1.00 31.28 84 ILE C N 1
ATOM 5981 C CA . ILE C 1 96 ? 133.111 50.701 114.278 1.00 30.48 84 ILE C CA 1
ATOM 5982 C C . ILE C 1 96 ? 132.680 50.220 115.662 1.00 30.17 84 ILE C C 1
ATOM 5983 O O . ILE C 1 96 ? 133.276 49.294 116.217 1.00 29.88 84 ILE C O 1
ATOM 5988 N N . GLU C 1 97 ? 131.657 50.864 116.209 1.00 29.78 85 GLU C N 1
ATOM 5989 C CA . GLU C 1 97 ? 131.090 50.488 117.491 1.00 30.41 85 GLU C CA 1
ATOM 5990 C C . GLU C 1 97 ? 130.599 49.050 117.437 1.00 28.81 85 GLU C C 1
ATOM 5991 O O . GLU C 1 97 ? 129.936 48.648 116.482 1.00 30.16 85 GLU C O 1
ATOM 5997 N N . PRO C 1 98 ? 130.916 48.280 118.470 1.00 29.21 86 PRO C N 1
ATOM 5998 C CA . PRO C 1 98 ? 130.519 46.874 118.525 1.00 28.57 86 PRO C CA 1
ATOM 5999 C C . PRO C 1 98 ? 128.999 46.693 118.681 1.00 29.10 86 PRO C C 1
ATOM 6000 O O . PRO C 1 98 ? 128.465 45.651 118.299 1.00 29.60 86 PRO C O 1
ATOM 6004 N N . GLU C 1 99 ? 128.323 47.704 119.228 1.00 29.04 87 GLU C N 1
ATOM 6005 C CA . GLU C 1 99 ? 126.873 47.663 119.449 1.00 29.65 87 GLU C CA 1
ATOM 6006 C C . GLU C 1 99 ? 126.129 48.638 118.532 1.00 30.25 87 GLU C C 1
ATOM 6007 O O . GLU C 1 99 ? 126.708 49.641 118.061 1.00 28.86 87 GLU C O 1
ATOM 6013 N N . GLU C 1 100 ? 124.846 48.355 118.296 1.00 28.36 88 GLU C N 1
ATOM 6014 C CA . GLU C 1 100 ? 124.069 49.150 117.347 1.00 29.78 88 GLU C CA 1
ATOM 6015 C C . GLU C 1 100 ? 123.678 50.507 117.933 1.00 29.75 88 GLU C C 1
ATOM 6016 O O . GLU C 1 100 ? 123.662 50.682 119.172 1.00 30.05 88 GLU C O 1
ATOM 6022 N N . ILE C 1 101 ? 123.367 51.464 117.060 1.00 29.05 89 ILE C N 1
ATOM 6023 C CA . ILE C 1 101 ? 122.874 52.767 117.494 1.00 28.73 89 ILE C CA 1
ATOM 6024 C C . ILE C 1 101 ? 121.544 52.589 118.240 1.00 29.18 89 ILE C C 1
ATOM 6025 O O . ILE C 1 101 ? 120.679 51.825 117.802 1.00 28.75 89 ILE C O 1
ATOM 6030 N N . GLN C 1 102 ? 121.389 53.305 119.355 1.00 28.36 90 GLN C N 1
ATOM 6031 C CA . GLN C 1 102 ? 120.128 53.375 120.091 1.00 28.96 90 GLN C CA 1
ATOM 6032 C C . GLN C 1 102 ? 119.360 54.660 119.757 1.00 29.19 90 GLN C C 1
ATOM 6033 O O . GLN C 1 102 ? 119.905 55.774 119.834 1.00 29.84 90 GLN C O 1
ATOM 6039 N N . TRP C 1 103 ? 118.089 54.512 119.407 1.00 27.23 91 TRP C N 1
ATOM 6040 C CA . TRP C 1 103 ? 117.286 55.641 118.962 1.00 27.41 91 TRP C CA 1
ATOM 6041 C C . TRP C 1 103 ? 116.249 56.008 119.981 1.00 28.18 91 TRP C C 1
ATOM 6042 O O . TRP C 1 103 ? 115.617 55.120 120.577 1.00 28.43 91 TRP C O 1
ATOM 6053 N N . VAL C 1 104 ? 116.056 57.314 120.167 1.00 27.95 92 VAL C N 1
ATOM 6054 C CA . VAL C 1 104 ? 114.981 57.818 121.023 1.00 28.00 92 VAL C CA 1
ATOM 6055 C C . VAL C 1 104 ? 114.054 58.685 120.170 1.00 29.03 92 VAL C C 1
ATOM 6056 O O . VAL C 1 104 ? 114.457 59.156 119.104 1.00 28.88 92 VAL C O 1
ATOM 6060 N N . ASP C 1 105 ? 112.811 58.857 120.605 1.00 29.17 93 ASP C N 1
ATOM 6061 C CA . ASP C 1 105 ? 111.894 59.743 119.901 1.00 31.27 93 ASP C CA 1
ATOM 6062 C C . ASP C 1 105 ? 112.113 61.205 120.345 1.00 32.19 93 ASP C C 1
ATOM 6063 O O . ASP C 1 105 ? 112.957 61.473 121.208 1.00 31.76 93 ASP C O 1
ATOM 6068 N N . VAL C 1 106 ? 111.364 62.146 119.765 1.00 34.34 94 VAL C N 1
ATOM 6069 C CA . VAL C 1 106 ? 111.552 63.566 120.096 1.00 35.62 94 VAL C CA 1
ATOM 6070 C C . VAL C 1 106 ? 111.298 63.837 121.572 1.00 37.07 94 VAL C C 1
ATOM 6071 O O . VAL C 1 106 ? 111.750 64.848 122.120 1.00 36.37 94 VAL C O 1
ATOM 6075 N N . ASN C 1 107 ? 110.585 62.927 122.225 1.00 37.55 95 ASN C N 1
ATOM 6076 C CA . ASN C 1 107 ? 110.381 63.087 123.655 1.00 38.50 95 ASN C CA 1
ATOM 6077 C C . ASN C 1 107 ? 111.446 62.414 124.486 1.00 36.73 95 ASN C C 1
ATOM 6078 O O . ASN C 1 107 ? 111.430 62.499 125.696 1.00 35.88 95 ASN C O 1
ATOM 6083 N N . GLY C 1 108 ? 112.382 61.743 123.836 1.00 35.26 96 GLY C N 1
ATOM 6084 C CA . GLY C 1 108 ? 113.459 61.075 124.565 1.00 33.21 96 GLY C CA 1
ATOM 6085 C C . GLY C 1 108 ? 113.164 59.637 124.993 1.00 32.60 96 GLY C C 1
ATOM 6086 O O . GLY C 1 108 ? 113.981 59.017 125.670 1.00 32.72 96 GLY C O 1
ATOM 6087 N N . GLU C 1 109 ? 112.011 59.097 124.601 1.00 32.19 97 GLU C N 1
ATOM 6088 C CA . GLU C 1 109 ? 111.655 57.711 124.891 1.00 33.00 97 GLU C CA 1
ATOM 6089 C C . GLU C 1 109 ? 112.290 56.802 123.855 1.00 32.71 97 GLU C C 1
ATOM 6090 O O . GLU C 1 109 ? 112.440 57.200 122.691 1.00 33.82 97 GLU C O 1
ATOM 6096 N N . PRO C 1 110 ? 112.629 55.570 124.236 1.00 31.24 98 PRO C N 1
ATOM 6097 C CA . PRO C 1 110 ? 113.227 54.639 123.283 1.00 30.17 98 PRO C CA 1
ATOM 6098 C C . PRO C 1 110 ? 112.294 54.456 122.099 1.00 29.38 98 PRO C C 1
ATOM 6099 O O . PRO C 1 110 ? 111.078 54.394 122.279 1.00 28.50 98 PRO C O 1
ATOM 6103 N N . PHE C 1 111 ? 112.856 54.424 120.895 1.00 28.80 99 PHE C N 1
ATOM 6104 C CA . PHE C 1 111 ? 112.069 54.259 119.672 1.00 28.80 99 PHE C CA 1
ATOM 6105 C C . PHE C 1 111 ? 112.916 53.436 118.698 1.00 28.22 99 PHE C C 1
ATOM 6106 O O . PHE C 1 111 ? 113.239 53.867 117.602 1.00 28.36 99 PHE C O 1
ATOM 6114 N N . GLN C 1 112 ? 113.285 52.241 119.154 1.00 27.37 100 GLN C N 1
ATOM 6115 C CA . GLN C 1 112 ? 114.234 51.393 118.462 1.00 29.40 100 GLN C CA 1
ATOM 6116 C C . GLN C 1 112 ? 113.576 50.691 117.290 1.00 30.08 100 GLN C C 1
ATOM 6117 O O . GLN C 1 112 ? 112.527 50.095 117.465 1.00 31.91 100 GLN C O 1
ATOM 6123 N N . PRO C 1 113 ? 114.184 50.756 116.100 1.00 30.73 101 PRO C N 1
ATOM 6124 C CA . PRO C 1 113 ? 113.706 49.978 114.962 1.00 31.49 101 PRO C CA 1
ATOM 6125 C C . PRO C 1 113 ? 113.894 48.485 115.235 1.00 32.42 101 PRO C C 1
ATOM 6126 O O . PRO C 1 113 ? 114.868 48.079 115.857 1.00 32.04 101 PRO C O 1
ATOM 6130 N N . SER C 1 114 ? 112.936 47.688 114.778 1.00 32.88 102 SER C N 1
ATOM 6131 C CA . SER C 1 114 ? 112.937 46.248 114.896 1.00 33.03 102 SER C CA 1
ATOM 6132 C C . SER C 1 114 ? 114.134 45.660 114.152 1.00 32.04 102 SER C C 1
ATOM 6133 O O . SER C 1 114 ? 114.792 44.738 114.618 1.00 33.03 102 SER C O 1
ATOM 6136 N N . TYR C 1 115 ? 114.363 46.181 112.954 1.00 31.51 103 TYR C N 1
ATOM 6137 C CA . TYR C 1 115 ? 115.567 45.959 112.167 1.00 31.67 103 TYR C CA 1
ATOM 6138 C C . TYR C 1 115 ? 115.783 47.276 111.426 1.00 31.66 103 TYR C C 1
ATOM 6139 O O . TYR C 1 115 ? 114.845 48.086 111.306 1.00 31.48 103 TYR C O 1
ATOM 6148 N N . ALA C 1 116 ? 117.000 47.497 110.933 1.00 31.60 104 ALA C N 1
ATOM 6149 C CA . ALA C 1 116 ? 117.314 48.680 110.147 1.00 29.96 104 ALA C CA 1
ATOM 6150 C C . ALA C 1 116 ? 118.477 48.382 109.214 1.00 30.93 104 ALA C C 1
ATOM 6151 O O . ALA C 1 116 ? 119.431 47.702 109.597 1.00 30.80 104 ALA C O 1
ATOM 6153 N N . TYR C 1 117 ? 118.378 48.864 107.978 1.00 30.06 105 TYR C N 1
ATOM 6154 C CA . TYR C 1 117 ? 119.481 48.770 107.021 1.00 30.42 105 TYR C CA 1
ATOM 6155 C C . TYR C 1 117 ? 119.404 49.921 106.022 1.00 30.83 105 TYR C C 1
ATOM 6156 O O . TYR C 1 117 ? 118.541 50.794 106.167 1.00 30.84 105 TYR C O 1
ATOM 6165 N N . ASP C 1 118 ? 120.322 49.946 105.047 1.00 33.54 106 ASP C N 1
ATOM 6166 C CA . ASP C 1 118 ? 120.207 50.852 103.901 1.00 35.49 106 ASP C CA 1
ATOM 6167 C C . ASP C 1 118 ? 120.346 52.302 104.405 1.00 32.73 106 ASP C C 1
ATOM 6168 O O . ASP C 1 118 ? 119.591 53.165 104.001 1.00 33.03 106 ASP C O 1
ATOM 6173 N N . PRO C 1 119 ? 121.312 52.595 105.273 1.00 31.30 107 PRO C N 1
ATOM 6174 C CA . PRO C 1 119 ? 121.374 53.946 105.838 1.00 29.76 107 PRO C CA 1
ATOM 6175 C C . PRO C 1 119 ? 121.837 54.947 104.799 1.00 29.84 107 PRO C C 1
ATOM 6176 O O . PRO C 1 119 ? 122.588 54.597 103.889 1.00 30.19 107 PRO C O 1
ATOM 6180 N N . ARG C 1 120 ? 121.378 56.181 104.940 1.00 30.36 108 ARG C N 1
ATOM 6181 C CA . ARG C 1 120 ? 121.903 57.310 104.179 1.00 30.01 108 ARG C CA 1
ATOM 6182 C C . ARG C 1 120 ? 122.035 58.451 105.154 1.00 30.00 108 ARG C C 1
ATOM 6183 O O . ARG C 1 120 ? 121.172 58.616 106.012 1.00 31.94 108 ARG C O 1
ATOM 6191 N N . VAL C 1 121 ? 123.100 59.232 105.039 1.00 28.67 109 VAL C N 1
ATOM 6192 C CA . VAL C 1 121 ? 123.316 60.362 105.958 1.00 28.39 109 VAL C CA 1
ATOM 6193 C C . VAL C 1 121 ? 123.516 61.630 105.160 1.00 28.38 109 VAL C C 1
ATOM 6194 O O . VAL C 1 121 ? 124.301 61.666 104.219 1.00 29.58 109 VAL C O 1
ATOM 6198 N N . VAL C 1 122 ? 122.808 62.685 105.537 1.00 29.81 110 VAL C N 1
ATOM 6199 C CA . VAL C 1 122 ? 122.943 63.949 104.831 1.00 29.94 110 VAL C CA 1
ATOM 6200 C C . VAL C 1 122 ? 122.730 65.115 105.769 1.00 29.99 110 VAL C C 1
ATOM 6201 O O . VAL C 1 122 ? 121.761 65.153 106.550 1.00 30.95 110 VAL C O 1
ATOM 6205 N N . LYS C 1 123 ? 123.648 66.071 105.698 1.00 28.50 111 LYS C N 1
ATOM 6206 C CA . LYS C 1 123 ? 123.537 67.266 106.515 1.00 28.90 111 LYS C CA 1
ATOM 6207 C C . LYS C 1 123 ? 122.637 68.298 105.863 1.00 30.62 111 LYS C C 1
ATOM 6208 O O . LYS C 1 123 ? 122.859 68.688 104.720 1.00 31.41 111 LYS C O 1
ATOM 6214 N N . ILE C 1 124 ? 121.601 68.706 106.590 1.00 30.15 112 ILE C N 1
ATOM 6215 C CA . ILE C 1 124 ? 120.743 69.801 106.167 1.00 30.72 112 ILE C CA 1
ATOM 6216 C C . ILE C 1 124 ? 120.815 70.868 107.234 1.00 32.77 112 ILE C C 1
ATOM 6217 O O . ILE C 1 124 ? 120.471 70.623 108.388 1.00 32.52 112 ILE C O 1
ATOM 6222 N N . GLU C 1 125 ? 121.272 72.049 106.839 1.00 35.74 113 GLU C N 1
ATOM 6223 C CA . GLU C 1 125 ? 121.515 73.137 107.775 1.00 39.58 113 GLU C CA 1
ATOM 6224 C C . GLU C 1 125 ? 122.416 72.590 108.879 1.00 37.73 113 GLU C C 1
ATOM 6225 O O . GLU C 1 125 ? 123.513 72.131 108.585 1.00 37.45 113 GLU C O 1
ATOM 6231 N N . ASP C 1 126 ? 121.920 72.566 110.113 1.00 37.54 114 ASP C N 1
ATOM 6232 C CA . ASP C 1 126 ? 122.722 72.233 111.283 1.00 38.47 114 ASP C CA 1
ATOM 6233 C C . ASP C 1 126 ? 122.619 70.785 111.726 1.00 37.13 114 ASP C C 1
ATOM 6234 O O . ASP C 1 126 ? 123.230 70.395 112.717 1.00 38.20 114 ASP C O 1
ATOM 6239 N N . THR C 1 127 ? 121.846 69.991 110.997 1.00 34.10 115 THR C N 1
ATOM 6240 C CA . THR C 1 127 ? 121.417 68.702 111.479 1.00 31.60 115 THR C CA 1
ATOM 6241 C C . THR C 1 127 ? 121.716 67.649 110.451 1.00 31.24 115 THR C C 1
ATOM 6242 O O . THR C 1 127 ? 121.436 67.826 109.267 1.00 32.21 115 THR C O 1
ATOM 6246 N N . TYR C 1 128 ? 122.278 66.543 110.910 1.00 30.72 116 TYR C N 1
ATOM 6247 C CA . TYR C 1 128 ? 122.487 65.372 110.067 1.00 28.98 116 TYR C CA 1
ATOM 6248 C C . TYR C 1 128 ? 121.265 64.485 110.117 1.00 29.12 116 TYR C C 1
ATOM 6249 O O . TYR C 1 128 ? 120.897 63.993 111.187 1.00 30.65 116 TYR C O 1
ATOM 6258 N N . TYR C 1 129 ? 120.621 64.301 108.966 1.00 28.41 117 TYR C N 1
ATOM 6259 C CA . TYR C 1 129 ? 119.488 63.412 108.870 1.00 29.97 117 TYR C CA 1
ATOM 6260 C C . TYR C 1 129 ? 119.911 62.032 108.367 1.00 31.02 117 TYR C C 1
ATOM 6261 O O . TYR C 1 129 ? 120.795 61.898 107.500 1.00 32.26 117 TYR C O 1
ATOM 6270 N N . ILE C 1 130 ? 119.298 61.006 108.941 1.00 29.79 118 ILE C N 1
ATOM 6271 C CA . ILE C 1 130 ? 119.666 59.621 108.605 1.00 30.70 118 ILE C CA 1
ATOM 6272 C C . ILE C 1 130 ? 118.398 58.924 108.180 1.00 30.28 118 ILE C C 1
ATOM 6273 O O . ILE C 1 130 ? 117.423 58.908 108.917 1.00 32.13 118 ILE C O 1
ATOM 6278 N N . THR C 1 131 ? 118.395 58.376 106.978 1.00 30.28 119 THR C N 1
ATOM 6279 C CA . THR C 1 131 ? 117.271 57.575 106.537 1.00 28.70 119 THR C CA 1
ATOM 6280 C C . THR C 1 131 ? 117.742 56.149 106.478 1.00 29.32 119 THR C C 1
ATOM 6281 O O . THR C 1 131 ? 118.928 55.875 106.377 1.00 30.69 119 THR C O 1
ATOM 6285 N N . PHE C 1 132 ? 116.801 55.229 106.562 1.00 27.64 120 PHE C N 1
ATOM 6286 C CA . PHE C 1 132 ? 117.168 53.828 106.579 1.00 28.13 120 PHE C CA 1
ATOM 6287 C C . PHE C 1 132 ? 115.904 53.049 106.290 1.00 29.67 120 PHE C C 1
ATOM 6288 O O . PHE C 1 132 ? 114.819 53.593 106.308 1.00 30.95 120 PHE C O 1
ATOM 6296 N N . CYS C 1 133 ? 116.054 51.772 106.014 1.00 30.23 121 CYS C N 1
ATOM 6297 C CA . CYS C 1 133 ? 114.925 50.932 105.778 1.00 29.90 121 CYS C CA 1
ATOM 6298 C C . CYS C 1 133 ? 114.609 50.203 107.084 1.00 30.61 121 CYS C C 1
ATOM 6299 O O . CYS C 1 133 ? 115.511 49.648 107.745 1.00 30.46 121 CYS C O 1
ATOM 6302 N N . THR C 1 134 ? 113.332 50.230 107.463 1.00 28.26 122 THR C N 1
ATOM 6303 C CA . THR C 1 134 ? 112.891 49.556 108.677 1.00 29.25 122 THR C CA 1
ATOM 6304 C C . THR C 1 134 ? 111.542 48.924 108.455 1.00 31.62 122 THR C C 1
ATOM 6305 O O . THR C 1 134 ? 110.909 49.163 107.423 1.00 31.81 122 THR C O 1
ATOM 6309 N N . ASP C 1 135 ? 111.117 48.111 109.416 1.00 32.02 123 ASP C N 1
ATOM 6310 C CA . ASP C 1 135 ? 109.827 47.485 109.336 1.00 31.89 123 ASP C CA 1
ATOM 6311 C C . ASP C 1 135 ? 108.685 48.311 109.922 1.00 31.97 123 ASP C C 1
ATOM 6312 O O . ASP C 1 135 ? 108.804 48.891 110.998 1.00 30.61 123 ASP C O 1
ATOM 6317 N N . ASP C 1 136 ? 107.568 48.335 109.201 1.00 31.99 124 ASP C N 1
ATOM 6318 C CA . ASP C 1 136 ? 106.280 48.743 109.778 1.00 32.75 124 ASP C CA 1
ATOM 6319 C C . ASP C 1 136 ? 105.200 47.906 109.082 1.00 31.13 124 ASP C C 1
ATOM 6320 O O . ASP C 1 136 ? 104.500 48.394 108.199 1.00 32.31 124 ASP C O 1
ATOM 6325 N N . HIS C 1 137 ? 105.095 46.629 109.452 1.00 29.66 125 HIS C N 1
ATOM 6326 C CA . HIS C 1 137 ? 104.332 45.658 108.665 1.00 29.34 125 HIS C CA 1
ATOM 6327 C C . HIS C 1 137 ? 104.790 45.686 107.206 1.00 30.05 125 HIS C C 1
ATOM 6328 O O . HIS C 1 137 ? 103.984 45.746 106.268 1.00 31.08 125 HIS C O 1
ATOM 6335 N N . GLY C 1 138 ? 106.111 45.660 107.033 1.00 29.39 126 GLY C N 1
ATOM 6336 C CA . GLY C 1 138 ? 106.725 45.654 105.718 1.00 27.28 126 GLY C CA 1
ATOM 6337 C C . GLY C 1 138 ? 107.751 46.768 105.670 1.00 28.16 126 GLY C C 1
ATOM 6338 O O . GLY C 1 138 ? 107.718 47.692 106.506 1.00 28.22 126 GLY C O 1
ATOM 6339 N N . PRO C 1 139 ? 108.661 46.689 104.708 1.00 29.59 127 PRO C N 1
ATOM 6340 C CA . PRO C 1 139 ? 109.752 47.657 104.618 1.00 28.90 127 PRO C CA 1
ATOM 6341 C C . PRO C 1 139 ? 109.228 49.056 104.304 1.00 29.19 127 PRO C C 1
ATOM 6342 O O . PRO C 1 139 ? 108.308 49.233 103.493 1.00 29.27 127 PRO C O 1
ATOM 6346 N N . THR C 1 140 ? 109.778 50.046 104.998 1.00 29.12 128 THR C N 1
ATOM 6347 C CA . THR C 1 140 ? 109.476 51.417 104.679 1.00 28.94 128 THR C CA 1
ATOM 6348 C C . THR C 1 140 ? 110.694 52.268 105.077 1.00 29.55 128 THR C C 1
ATOM 6349 O O . THR C 1 140 ? 111.729 51.742 105.509 1.00 28.89 128 THR C O 1
ATOM 6353 N N . ILE C 1 141 ? 110.569 53.577 104.905 1.00 28.84 129 ILE C N 1
ATOM 6354 C CA . ILE C 1 141 ? 111.670 54.477 105.130 1.00 27.77 129 ILE C CA 1
ATOM 6355 C C . ILE C 1 141 ? 111.562 55.079 106.520 1.00 28.34 129 ILE C C 1
ATOM 6356 O O . ILE C 1 141 ? 110.611 55.803 106.829 1.00 28.73 129 ILE C O 1
ATOM 6361 N N . GLY C 1 142 ? 112.529 54.741 107.367 1.00 28.15 130 GLY C N 1
ATOM 6362 C CA . GLY C 1 142 ? 112.684 55.390 108.672 1.00 28.34 130 GLY C CA 1
ATOM 6363 C C . GLY C 1 142 ? 113.522 56.638 108.557 1.00 29.04 130 GLY C C 1
ATOM 6364 O O . GLY C 1 142 ? 114.377 56.753 107.668 1.00 29.59 130 GLY C O 1
ATOM 6365 N N . VAL C 1 143 ? 113.270 57.579 109.468 1.00 29.65 131 VAL C N 1
ATOM 6366 C CA . VAL C 1 143 ? 113.919 58.877 109.444 1.00 30.52 131 VAL C CA 1
ATOM 6367 C C . VAL C 1 143 ? 114.402 59.186 110.849 1.00 28.77 131 VAL C C 1
ATOM 6368 O O . VAL C 1 143 ? 113.640 59.081 111.825 1.00 28.87 131 VAL C O 1
ATOM 6372 N N . GLY C 1 144 ? 115.674 59.547 110.960 1.00 28.56 132 GLY C N 1
ATOM 6373 C CA . GLY C 1 144 ? 116.235 60.001 112.238 1.00 28.29 132 GLY C CA 1
ATOM 6374 C C . GLY C 1 144 ? 117.154 61.176 112.044 1.00 28.87 132 GLY C C 1
ATOM 6375 O O . GLY C 1 144 ? 117.350 61.609 110.933 1.00 28.18 132 GLY C O 1
ATOM 6384 N N . THR C 1 146 ? 120.607 63.680 114.047 1.00 29.34 134 THR C N 1
ATOM 6385 C CA . THR C 1 146 ? 121.545 63.927 115.134 1.00 29.11 134 THR C CA 1
ATOM 6386 C C . THR C 1 146 ? 122.318 65.212 114.834 1.00 30.24 134 THR C C 1
ATOM 6387 O O . THR C 1 146 ? 122.530 65.565 113.674 1.00 28.82 134 THR C O 1
ATOM 6391 N N . LYS C 1 147 ? 122.695 65.930 115.882 1.00 30.48 135 LYS C N 1
ATOM 6392 C CA . LYS C 1 147 ? 123.524 67.107 115.713 1.00 32.35 135 LYS C CA 1
ATOM 6393 C C . LYS C 1 147 ? 124.955 66.790 116.031 1.00 32.44 135 LYS C C 1
ATOM 6394 O O . LYS C 1 147 ? 125.838 67.531 115.631 1.00 32.63 135 LYS C O 1
ATOM 6400 N N . ASP C 1 148 ? 125.180 65.670 116.720 1.00 31.31 136 ASP C N 1
ATOM 6401 C CA . ASP C 1 148 ? 126.481 65.407 117.339 1.00 31.41 136 ASP C CA 1
ATOM 6402 C C . ASP C 1 148 ? 126.960 63.960 117.197 1.00 31.16 136 ASP C C 1
ATOM 6403 O O . ASP C 1 148 ? 128.047 63.619 117.652 1.00 31.87 136 ASP C O 1
ATOM 6408 N N . PHE C 1 149 ? 126.151 63.116 116.565 1.00 30.86 137 PHE C N 1
ATOM 6409 C CA . PHE C 1 149 ? 126.454 61.683 116.458 1.00 30.27 137 PHE C CA 1
ATOM 6410 C C . PHE C 1 149 ? 126.664 61.005 117.811 1.00 30.44 137 PHE C C 1
ATOM 6411 O O . PHE C 1 149 ? 127.367 59.990 117.906 1.00 31.26 137 PHE C O 1
ATOM 6419 N N . LYS C 1 150 ? 126.044 61.577 118.846 1.00 31.56 138 LYS C N 1
ATOM 6420 C CA . LYS C 1 150 ? 126.024 60.977 120.181 1.00 31.27 138 LYS C CA 1
ATOM 6421 C C . LYS C 1 150 ? 124.599 60.605 120.553 1.00 30.96 138 LYS C C 1
ATOM 6422 O O . LYS C 1 150 ? 124.352 59.480 121.022 1.00 30.82 138 LYS C O 1
ATOM 6428 N N . THR C 1 151 ? 123.669 61.535 120.316 1.00 30.44 139 THR C N 1
ATOM 6429 C CA . THR C 1 151 ? 122.249 61.286 120.550 1.00 29.23 139 THR C CA 1
ATOM 6430 C C . THR C 1 151 ? 121.565 61.176 119.199 1.00 29.22 139 THR C C 1
ATOM 6431 O O . THR C 1 151 ? 121.688 62.066 118.370 1.00 28.06 139 THR C O 1
ATOM 6435 N N . PHE C 1 152 ? 120.853 60.072 118.987 1.00 28.92 140 PHE C N 1
ATOM 6436 C CA . PHE C 1 152 ? 120.192 59.790 117.735 1.00 28.44 140 PHE C CA 1
ATOM 6437 C C . PHE C 1 152 ? 118.681 59.812 117.950 1.00 28.44 140 PHE C C 1
ATOM 6438 O O . PHE C 1 152 ? 118.132 58.997 118.690 1.00 28.27 140 PHE C O 1
ATOM 6446 N N . VAL C 1 153 ? 118.019 60.766 117.305 1.00 27.47 141 VAL C N 1
ATOM 6447 C CA . VAL C 1 153 ? 116.584 60.994 117.486 1.00 28.35 141 VAL C CA 1
ATOM 6448 C C . VAL C 1 153 ? 115.843 60.519 116.243 1.00 30.39 141 VAL C C 1
ATOM 6449 O O . VAL C 1 153 ? 116.153 60.937 115.120 1.00 31.29 141 VAL C O 1
ATOM 6453 N N . ARG C 1 154 ? 114.852 59.655 116.456 1.00 29.23 142 ARG C N 1
ATOM 6454 C CA . ARG C 1 154 ? 114.090 59.072 115.374 1.00 27.87 142 ARG C CA 1
ATOM 6455 C C . ARG C 1 154 ? 112.766 59.778 115.254 1.00 28.61 142 ARG C C 1
ATOM 6456 O O . ARG C 1 154 ? 112.045 59.932 116.242 1.00 29.02 142 ARG C O 1
ATOM 6464 N N . LEU C 1 155 ? 112.420 60.165 114.033 1.00 28.80 143 LEU C N 1
ATOM 6465 C CA . LEU C 1 155 ? 111.100 60.725 113.711 1.00 27.95 143 LEU C CA 1
ATOM 6466 C C . LEU C 1 155 ? 110.131 59.607 113.254 1.00 28.87 143 LEU C C 1
ATOM 6467 O O . LEU C 1 155 ? 110.558 58.475 113.022 1.00 27.23 143 LEU C O 1
ATOM 6472 N N . PRO C 1 156 ? 108.847 59.925 113.081 1.00 29.01 144 PRO C N 1
ATOM 6473 C CA . PRO C 1 156 ? 107.916 58.953 112.517 1.00 27.06 144 PRO C CA 1
ATOM 6474 C C . PRO C 1 156 ? 108.393 58.557 111.120 1.00 27.28 144 PRO C C 1
ATOM 6475 O O . PRO C 1 156 ? 108.967 59.400 110.404 1.00 26.58 144 PRO C O 1
ATOM 6479 N N . ASN C 1 157 ? 108.151 57.308 110.710 1.00 26.29 145 ASN C N 1
ATOM 6480 C CA . ASN C 1 157 ? 108.508 56.892 109.355 1.00 26.02 145 ASN C CA 1
ATOM 6481 C C . ASN C 1 157 ? 107.897 57.827 108.333 1.00 25.86 145 ASN C C 1
ATOM 6482 O O . ASN C 1 157 ? 106.808 58.387 108.563 1.00 25.51 145 ASN C O 1
ATOM 6487 N N . ALA C 1 158 ? 108.602 58.034 107.220 1.00 26.07 146 ALA C N 1
ATOM 6488 C CA . ALA C 1 158 ? 108.107 58.949 106.197 1.00 26.06 146 ALA C CA 1
ATOM 6489 C C . ALA C 1 158 ? 106.879 58.360 105.477 1.00 27.07 146 ALA C C 1
ATOM 6490 O O . ALA C 1 158 ? 105.997 59.099 105.044 1.00 29.44 146 ALA C O 1
ATOM 6492 N N . TYR C 1 159 ? 106.806 57.022 105.384 1.00 26.09 147 TYR C N 1
ATOM 6493 C CA . TYR C 1 159 ? 105.799 56.382 104.512 1.00 26.14 147 TYR C CA 1
ATOM 6494 C C . TYR C 1 159 ? 105.195 55.167 105.168 1.00 27.14 147 TYR C C 1
ATOM 6495 O O . TYR C 1 159 ? 105.823 54.567 106.059 1.00 27.22 147 TYR C O 1
ATOM 6504 N N . VAL C 1 160 ? 104.003 54.799 104.710 1.00 25.16 148 VAL C N 1
ATOM 6505 C CA . VAL C 1 160 ? 103.522 53.441 104.860 1.00 25.46 148 VAL C CA 1
ATOM 6506 C C . VAL C 1 160 ? 104.400 52.539 103.978 1.00 25.29 148 VAL C C 1
ATOM 6507 O O . VAL C 1 160 ? 104.987 53.014 103.016 1.00 26.33 148 VAL C O 1
ATOM 6511 N N . PRO C 1 161 ? 104.521 51.251 104.275 1.00 26.07 149 PRO C N 1
ATOM 6512 C CA . PRO C 1 161 ? 105.191 50.361 103.321 1.00 25.43 149 PRO C CA 1
ATOM 6513 C C . PRO C 1 161 ? 104.462 50.383 101.951 1.00 26.16 149 PRO C C 1
ATOM 6514 O O . PRO C 1 161 ? 103.313 50.816 101.887 1.00 26.48 149 PRO C O 1
ATOM 6518 N N . PHE C 1 162 ? 105.084 49.922 100.865 1.00 27.18 150 PHE C N 1
ATOM 6519 C CA . PHE C 1 162 ? 106.389 49.253 100.860 1.00 28.33 150 PHE C CA 1
ATOM 6520 C C . PHE C 1 162 ? 107.316 50.182 100.130 1.00 28.69 150 PHE C C 1
ATOM 6521 O O . PHE C 1 162 ? 107.051 50.582 99.009 1.00 27.72 150 PHE C O 1
ATOM 6529 N N . ASN C 1 163 ? 108.393 50.571 100.797 1.00 28.32 151 ASN C N 1
ATOM 6530 C CA . ASN C 1 163 ? 109.256 51.613 100.268 1.00 28.33 151 ASN C CA 1
ATOM 6531 C C . ASN C 1 163 ? 110.672 51.447 100.761 1.00 29.15 151 ASN C C 1
ATOM 6532 O O . ASN C 1 163 ? 110.902 50.905 101.836 1.00 29.91 151 ASN C O 1
ATOM 6537 N N . ARG C 1 164 ? 111.627 51.859 99.950 1.00 30.29 152 ARG C N 1
ATOM 6538 C CA . ARG C 1 164 ? 113.026 51.774 100.356 1.00 33.44 152 ARG C CA 1
ATOM 6539 C C . ARG C 1 164 ? 113.858 52.757 99.544 1.00 32.18 152 ARG C C 1
ATOM 6540 O O . ARG C 1 164 ? 113.299 53.519 98.763 1.00 30.90 152 ARG C O 1
ATOM 6548 N N . ASN C 1 165 ? 115.167 52.761 99.751 1.00 30.89 153 ASN C N 1
ATOM 6549 C CA . ASN C 1 165 ? 116.078 53.678 99.080 1.00 30.11 153 ASN C CA 1
ATOM 6550 C C . ASN C 1 165 ? 115.653 55.137 99.284 1.00 30.14 153 ASN C C 1
ATOM 6551 O O . ASN C 1 165 ? 115.734 55.960 98.362 1.00 30.56 153 ASN C O 1
ATOM 6556 N N . GLY C 1 166 ? 115.233 55.452 100.512 1.00 28.23 154 GLY C N 1
ATOM 6557 C CA . GLY C 1 166 ? 114.905 56.803 100.909 1.00 27.87 154 GLY C CA 1
ATOM 6558 C C . GLY C 1 166 ? 116.154 57.598 101.135 1.00 29.72 154 GLY C C 1
ATOM 6559 O O . GLY C 1 166 ? 117.025 57.155 101.891 1.00 30.34 154 GLY C O 1
ATOM 6560 N N . VAL C 1 167 ? 116.266 58.741 100.452 1.00 27.89 155 VAL C N 1
ATOM 6561 C CA . VAL C 1 167 ? 117.390 59.627 100.668 1.00 28.50 155 VAL C CA 1
ATOM 6562 C C . VAL C 1 167 ? 116.945 61.070 100.489 1.00 28.70 155 VAL C C 1
ATOM 6563 O O . VAL C 1 167 ? 116.189 61.368 99.561 1.00 29.26 155 VAL C O 1
ATOM 6567 N N . LEU C 1 168 ? 117.389 61.926 101.418 1.00 27.25 156 LEU C N 1
ATOM 6568 C CA . LEU C 1 168 ? 117.094 63.370 101.434 1.00 28.52 156 LEU C CA 1
ATOM 6569 C C . LEU C 1 168 ? 118.012 64.227 100.564 1.00 28.68 156 LEU C C 1
ATOM 6570 O O . LEU C 1 168 ? 119.209 63.931 100.428 1.00 29.63 156 LEU C O 1
ATOM 6575 N N . PHE C 1 169 ? 117.458 65.296 99.982 1.00 27.72 157 PHE C N 1
ATOM 6576 C CA . PHE C 1 169 ? 118.292 66.301 99.366 1.00 27.76 157 PHE C CA 1
ATOM 6577 C C . PHE C 1 169 ? 118.979 67.065 100.484 1.00 28.11 157 PHE C C 1
ATOM 6578 O O . PHE C 1 169 ? 118.386 67.263 101.552 1.00 28.23 157 PHE C O 1
ATOM 6586 N N . PRO C 1 170 ? 120.223 67.480 100.238 1.00 27.13 158 PRO C N 1
ATOM 6587 C CA . PRO C 1 170 ? 121.047 68.175 101.242 1.00 26.85 158 PRO C CA 1
ATOM 6588 C C . PRO C 1 170 ? 120.617 69.597 101.620 1.00 28.77 158 PRO C C 1
ATOM 6589 O O . PRO C 1 170 ? 121.300 70.253 102.417 1.00 29.65 158 PRO C O 1
ATOM 6593 N N . ARG C 1 171 ? 119.530 70.094 101.044 1.00 27.58 159 ARG C N 1
ATOM 6594 C CA . ARG C 1 171 ? 118.965 71.350 101.499 1.00 27.37 159 ARG C CA 1
ATOM 6595 C C . ARG C 1 171 ? 117.501 71.378 101.113 1.00 27.73 159 ARG C C 1
ATOM 6596 O O . ARG C 1 171 ? 117.062 70.557 100.323 1.00 27.95 159 ARG C O 1
ATOM 6604 N N . LYS C 1 172 ? 116.755 72.320 101.680 1.00 28.37 160 LYS C N 1
ATOM 6605 C CA . LYS C 1 172 ? 115.390 72.591 101.259 1.00 29.26 160 LYS C CA 1
ATOM 6606 C C . LYS C 1 172 ? 115.392 73.098 99.823 1.00 29.59 160 LYS C C 1
ATOM 6607 O O . LYS C 1 172 ? 116.330 73.762 99.382 1.00 28.77 160 LYS C O 1
ATOM 6613 N N . ILE C 1 173 ? 114.343 72.755 99.091 1.00 30.30 161 ILE C N 1
ATOM 6614 C CA . ILE C 1 173 ? 114.115 73.282 97.761 1.00 30.23 161 ILE C CA 1
ATOM 6615 C C . ILE C 1 173 ? 112.766 73.945 97.838 1.00 32.32 161 ILE C C 1
ATOM 6616 O O . ILE C 1 173 ? 111.783 73.308 98.203 1.00 32.07 161 ILE C O 1
ATOM 6621 N N . ASN C 1 174 ? 112.731 75.243 97.537 1.00 33.78 162 ASN C N 1
ATOM 6622 C CA . ASN C 1 174 ? 111.501 76.011 97.578 1.00 35.55 162 ASN C CA 1
ATOM 6623 C C . ASN C 1 174 ? 110.809 75.867 98.934 1.00 34.64 162 ASN C C 1
ATOM 6624 O O . ASN C 1 174 ? 109.588 75.723 99.013 1.00 34.37 162 ASN C O 1
ATOM 6629 N N . GLY C 1 175 ? 111.610 75.895 100.000 1.00 32.75 163 GLY C N 1
ATOM 6630 C CA . GLY C 1 175 ? 111.102 75.813 101.371 1.00 30.68 163 GLY C CA 1
ATOM 6631 C C . GLY C 1 175 ? 110.668 74.432 101.841 1.00 31.94 163 GLY C C 1
ATOM 6632 O O . GLY C 1 175 ? 110.109 74.305 102.919 1.00 31.99 163 GLY C O 1
ATOM 6633 N N . LYS C 1 176 ? 110.926 73.393 101.054 1.00 31.16 164 LYS C N 1
ATOM 6634 C CA . LYS C 1 176 ? 110.470 72.040 101.386 1.00 29.96 164 LYS C CA 1
ATOM 6635 C C . LYS C 1 176 ? 111.662 71.125 101.512 1.00 29.46 164 LYS C C 1
ATOM 6636 O O . LYS C 1 176 ? 112.603 71.273 100.749 1.00 29.89 164 LYS C O 1
ATOM 6642 N N . TYR C 1 177 ? 111.629 70.193 102.465 1.00 28.07 165 TYR C N 1
ATOM 6643 C CA . TYR C 1 177 ? 112.540 69.055 102.438 1.00 26.30 165 TYR C CA 1
ATOM 6644 C C . TYR C 1 177 ? 112.072 68.135 101.321 1.00 27.03 165 TYR C C 1
ATOM 6645 O O . TYR C 1 177 ? 110.857 68.009 101.064 1.00 26.37 165 TYR C O 1
ATOM 6654 N N . VAL C 1 178 ? 113.033 67.490 100.664 1.00 25.73 166 VAL C N 1
ATOM 6655 C CA . VAL C 1 178 ? 112.732 66.636 99.519 1.00 25.12 166 VAL C CA 1
ATOM 6656 C C . VAL C 1 178 ? 113.351 65.256 99.763 1.00 26.27 166 VAL C C 1
ATOM 6657 O O . VAL C 1 178 ? 114.550 65.129 100.028 1.00 27.03 166 VAL C O 1
ATOM 6669 N N . LEU C 1 180 ? 113.827 61.485 98.140 1.00 27.79 168 LEU C N 1
ATOM 6670 C CA . LEU C 1 180 ? 113.753 60.517 97.065 1.00 27.68 168 LEU C CA 1
ATOM 6671 C C . LEU C 1 180 ? 113.337 59.222 97.717 1.00 28.40 168 LEU C C 1
ATOM 6672 O O . LEU C 1 180 ? 113.773 58.939 98.812 1.00 28.88 168 LEU C O 1
ATOM 6677 N N . ASN C 1 181 ? 112.490 58.451 97.050 1.00 27.26 169 ASN C N 1
ATOM 6678 C CA . ASN C 1 181 ? 112.084 57.170 97.579 1.00 27.01 169 ASN C CA 1
ATOM 6679 C C . ASN C 1 181 ? 111.870 56.200 96.422 1.00 28.26 169 ASN C C 1
ATOM 6680 O O . ASN C 1 181 ? 112.079 56.548 95.253 1.00 27.93 169 ASN C O 1
ATOM 6685 N N . ARG C 1 182 ? 111.508 54.963 96.760 1.00 27.90 170 ARG C N 1
ATOM 6686 C CA . ARG C 1 182 ? 111.403 53.925 95.765 1.00 28.09 170 ARG C CA 1
ATOM 6687 C C . ARG C 1 182 ? 110.275 52.967 96.128 1.00 28.01 170 ARG C C 1
ATOM 6688 O O . ARG C 1 182 ? 110.495 51.974 96.845 1.00 28.34 170 ARG C O 1
ATOM 6696 N N . PRO C 1 183 ? 109.065 53.263 95.648 1.00 29.46 171 PRO C N 1
ATOM 6697 C CA . PRO C 1 183 ? 107.904 52.405 95.871 1.00 29.35 171 PRO C CA 1
ATOM 6698 C C . PRO C 1 183 ? 108.248 50.952 95.494 1.00 31.83 171 PRO C C 1
ATOM 6699 O O . PRO C 1 183 ? 108.856 50.719 94.444 1.00 30.82 171 PRO C O 1
ATOM 6703 N N . SER C 1 184 ? 107.904 50.003 96.366 1.00 32.00 172 SER C N 1
ATOM 6704 C CA . SER C 1 184 ? 108.309 48.622 96.234 1.00 34.70 172 SER C CA 1
ATOM 6705 C C . SER C 1 184 ? 107.186 47.636 96.563 1.00 39.09 172 SER C C 1
ATOM 6706 O O . SER C 1 184 ? 106.017 48.020 96.712 1.00 36.54 172 SER C O 1
ATOM 6709 N N . ASP C 1 185 ? 107.624 46.376 96.667 1.00 44.76 173 ASP C N 1
ATOM 6710 C CA . ASP C 1 185 ? 106.916 45.121 97.012 1.00 51.61 173 ASP C CA 1
ATOM 6711 C C . ASP C 1 185 ? 107.131 44.784 98.470 1.00 52.99 173 ASP C C 1
ATOM 6712 O O . ASP C 1 185 ? 107.987 45.386 99.143 1.00 51.50 173 ASP C O 1
ATOM 6717 N N . ASN C 1 186 ? 106.486 43.702 98.912 1.00 56.20 174 ASN C N 1
ATOM 6718 C CA . ASN C 1 186 ? 106.868 43.066 100.170 1.00 60.13 174 ASN C CA 1
ATOM 6719 C C . ASN C 1 186 ? 108.116 42.166 100.084 1.00 62.24 174 ASN C C 1
ATOM 6720 O O . ASN C 1 186 ? 108.790 41.947 101.097 1.00 62.89 174 ASN C O 1
ATOM 6725 N N . GLY C 1 187 ? 108.424 41.656 98.888 1.00 63.97 175 GLY C N 1
ATOM 6726 C CA . GLY C 1 187 ? 109.573 40.744 98.707 1.00 65.74 175 GLY C CA 1
ATOM 6727 C C . GLY C 1 187 ? 110.774 41.294 97.945 1.00 66.63 175 GLY C C 1
ATOM 6728 O O . GLY C 1 187 ? 111.137 42.455 98.089 1.00 66.44 175 GLY C O 1
ATOM 6729 N N . HIS C 1 188 ? 111.401 40.439 97.144 1.00 66.55 176 HIS C N 1
ATOM 6730 C CA . HIS C 1 188 ? 112.530 40.848 96.305 1.00 66.27 176 HIS C CA 1
ATOM 6731 C C . HIS C 1 188 ? 111.975 41.492 95.022 1.00 65.01 176 HIS C C 1
ATOM 6732 O O . HIS C 1 188 ? 111.875 40.853 93.967 1.00 65.39 176 HIS C O 1
ATOM 6739 N N . THR C 1 189 ? 111.614 42.770 95.161 1.00 62.16 177 THR C N 1
ATOM 6740 C CA . THR C 1 189 ? 110.840 43.563 94.188 1.00 59.20 177 THR C CA 1
ATOM 6741 C C . THR C 1 189 ? 111.339 43.413 92.756 1.00 58.15 177 THR C C 1
ATOM 6742 O O . THR C 1 189 ? 112.499 43.729 92.492 1.00 57.16 177 THR C O 1
ATOM 6746 N N . PRO C 1 190 ? 110.490 42.907 91.854 1.00 57.40 178 PRO C N 1
ATOM 6747 C CA . PRO C 1 190 ? 110.814 42.827 90.428 1.00 56.49 178 PRO C CA 1
ATOM 6748 C C . PRO C 1 190 ? 110.409 44.078 89.593 1.00 54.09 178 PRO C C 1
ATOM 6749 O O . PRO C 1 190 ? 110.011 43.939 88.419 1.00 54.03 178 PRO C O 1
ATOM 6753 N N . PHE C 1 191 ? 110.490 45.269 90.194 1.00 50.88 179 PHE C N 1
ATOM 6754 C CA . PHE C 1 191 ? 110.235 46.544 89.493 1.00 49.78 179 PHE C CA 1
ATOM 6755 C C . PHE C 1 191 ? 110.693 47.640 90.442 1.00 47.16 179 PHE C C 1
ATOM 6756 O O . PHE C 1 191 ? 111.083 47.334 91.582 1.00 48.10 179 PHE C O 1
ATOM 6764 N N . GLY C 1 192 ? 110.633 48.901 90.000 1.00 41.66 180 GLY C N 1
ATOM 6765 C CA . GLY C 1 192 ? 110.982 50.007 90.873 1.00 37.28 180 GLY C CA 1
ATOM 6766 C C . GLY C 1 192 ? 111.464 51.271 90.200 1.00 35.80 180 GLY C C 1
ATOM 6767 O O . GLY C 1 192 ? 112.492 51.268 89.493 1.00 34.47 180 GLY C O 1
ATOM 6768 N N . ASP C 1 193 ? 110.712 52.351 90.429 1.00 32.42 181 ASP C N 1
ATOM 6769 C CA . ASP C 1 193 ? 111.060 53.690 89.956 1.00 31.74 181 ASP C CA 1
ATOM 6770 C C . ASP C 1 193 ? 111.395 54.596 91.133 1.00 30.90 181 ASP C C 1
ATOM 6771 O O . ASP C 1 193 ? 110.946 54.345 92.257 1.00 30.03 181 ASP C O 1
ATOM 6776 N N . ILE C 1 194 ? 112.214 55.617 90.870 1.00 29.44 182 ILE C N 1
ATOM 6777 C CA . ILE C 1 194 ? 112.555 56.644 91.842 1.00 26.97 182 ILE C CA 1
ATOM 6778 C C . ILE C 1 194 ? 111.535 57.770 91.757 1.00 27.17 182 ILE C C 1
ATOM 6779 O O . ILE C 1 194 ? 111.293 58.339 90.671 1.00 24.76 182 ILE C O 1
ATOM 6784 N N . PHE C 1 195 ? 110.935 58.051 92.919 1.00 25.90 183 PHE C N 1
ATOM 6785 C CA . PHE C 1 195 ? 109.974 59.141 93.110 1.00 26.58 183 PHE C CA 1
ATOM 6786 C C . PHE C 1 195 ? 110.595 60.146 94.055 1.00 27.11 183 PHE C C 1
ATOM 6787 O O . PHE C 1 195 ? 111.611 59.855 94.712 1.00 27.75 183 PHE C O 1
ATOM 6795 N N . LEU C 1 196 ? 109.987 61.321 94.149 1.00 24.74 184 LEU C N 1
ATOM 6796 C CA . LEU C 1 196 ? 110.339 62.235 95.228 1.00 28.02 184 LEU C CA 1
ATOM 6797 C C . LEU C 1 196 ? 109.076 62.706 95.926 1.00 28.07 184 LEU C C 1
ATOM 6798 O O . LEU C 1 196 ? 107.970 62.623 95.371 1.00 27.87 184 LEU C O 1
ATOM 6803 N N . SER C 1 197 ? 109.247 63.201 97.142 1.00 26.86 185 SER C N 1
ATOM 6804 C CA . SER C 1 197 ? 108.137 63.695 97.918 1.00 27.60 185 SER C CA 1
ATOM 6805 C C . SER C 1 197 ? 108.645 64.943 98.616 1.00 27.96 185 SER C C 1
ATOM 6806 O O . SER C 1 197 ? 109.842 65.102 98.828 1.00 28.46 185 SER C O 1
ATOM 6809 N N . GLU C 1 198 ? 107.734 65.840 98.967 1.00 26.78 186 GLU C N 1
ATOM 6810 C CA . GLU C 1 198 ? 108.157 67.026 99.681 1.00 28.11 186 GLU C CA 1
ATOM 6811 C C . GLU C 1 198 ? 107.472 67.157 101.039 1.00 27.02 186 GLU C C 1
ATOM 6812 O O . GLU C 1 198 ? 106.345 66.695 101.211 1.00 25.89 186 GLU C O 1
ATOM 6818 N N . SER C 1 199 ? 108.135 67.839 101.979 1.00 25.46 187 SER C N 1
ATOM 6819 C CA . SER C 1 199 ? 107.593 68.041 103.331 1.00 25.35 187 SER C CA 1
ATOM 6820 C C . SER C 1 199 ? 107.960 69.395 103.896 1.00 25.90 187 SER C C 1
ATOM 6821 O O . SER C 1 199 ? 109.104 69.816 103.764 1.00 24.82 187 SER C O 1
ATOM 6824 N N . PRO C 1 200 ? 107.007 70.075 104.540 1.00 26.53 188 PRO C N 1
ATOM 6825 C CA . PRO C 1 200 ? 107.326 71.307 105.253 1.00 26.50 188 PRO C CA 1
ATOM 6826 C C . PRO C 1 200 ? 108.072 71.023 106.563 1.00 27.82 188 PRO C C 1
ATOM 6827 O O . PRO C 1 200 ? 108.731 71.913 107.060 1.00 29.31 188 PRO C O 1
ATOM 6831 N N . ASP C 1 201 ? 107.978 69.806 107.109 1.00 27.08 189 ASP C N 1
ATOM 6832 C CA . ASP C 1 201 ? 108.340 69.594 108.524 1.00 27.22 189 ASP C CA 1
ATOM 6833 C C . ASP C 1 201 ? 109.048 68.269 108.803 1.00 29.06 189 ASP C C 1
ATOM 6834 O O . ASP C 1 201 ? 109.311 67.944 109.968 1.00 30.59 189 ASP C O 1
ATOM 6847 N N . ILE C 1 203 ? 107.878 65.400 108.484 1.00 27.51 191 ILE C N 1
ATOM 6848 C CA . ILE C 1 203 ? 106.949 64.413 108.999 1.00 27.72 191 ILE C CA 1
ATOM 6849 C C . ILE C 1 203 ? 105.824 64.100 108.006 1.00 27.82 191 ILE C C 1
ATOM 6850 O O . ILE C 1 203 ? 105.563 62.930 107.752 1.00 27.57 191 ILE C O 1
ATOM 6855 N N . HIS C 1 204 ? 105.192 65.141 107.455 1.00 25.67 192 HIS C N 1
ATOM 6856 C CA . HIS C 1 204 ? 104.102 64.983 106.510 1.00 25.44 192 HIS C CA 1
ATOM 6857 C C . HIS C 1 204 ? 104.626 65.208 105.091 1.00 26.64 192 HIS C C 1
ATOM 6858 O O . HIS C 1 204 ? 105.242 66.247 104.795 1.00 26.15 192 HIS C O 1
ATOM 6865 N N . TRP C 1 205 ? 104.365 64.223 104.227 1.00 25.10 193 TRP C N 1
ATOM 6866 C CA . TRP C 1 205 ? 104.917 64.181 102.876 1.00 24.96 193 TRP C CA 1
ATOM 6867 C C . TRP C 1 205 ? 103.810 64.183 101.855 1.00 25.40 193 TRP C C 1
ATOM 6868 O O . TRP C 1 205 ? 102.765 63.535 102.032 1.00 24.10 193 TRP C O 1
ATOM 6879 N N . GLY C 1 206 ? 104.034 64.929 100.788 1.00 24.45 194 GLY C N 1
ATOM 6880 C CA . GLY C 1 206 ? 103.026 65.045 99.756 1.00 23.96 194 GLY C CA 1
ATOM 6881 C C . GLY C 1 206 ? 103.650 65.614 98.498 1.00 25.90 194 GLY C C 1
ATOM 6882 O O . GLY C 1 206 ? 104.897 65.741 98.396 1.00 25.23 194 GLY C O 1
ATOM 6883 N N . ASN C 1 207 ? 102.789 65.956 97.544 1.00 25.23 195 ASN C N 1
ATOM 6884 C CA . ASN C 1 207 ? 103.240 66.387 96.238 1.00 27.70 195 ASN C CA 1
ATOM 6885 C C . ASN C 1 207 ? 104.278 65.498 95.615 1.00 27.53 195 ASN C C 1
ATOM 6886 O O . ASN C 1 207 ? 105.336 65.997 95.174 1.00 27.01 195 ASN C O 1
ATOM 6891 N N . HIS C 1 208 ? 103.970 64.199 95.568 1.00 26.00 196 HIS C N 1
ATOM 6892 C CA . HIS C 1 208 ? 104.881 63.199 95.057 1.00 25.18 196 HIS C CA 1
ATOM 6893 C C . HIS C 1 208 ? 104.994 63.323 93.569 1.00 26.64 196 HIS C C 1
ATOM 6894 O O . HIS C 1 208 ? 104.051 63.751 92.887 1.00 26.56 196 HIS C O 1
ATOM 6901 N N . ARG C 1 209 ? 106.150 62.953 93.056 1.00 25.61 197 ARG C N 1
ATOM 6902 C CA . ARG C 1 209 ? 106.378 63.001 91.634 1.00 28.02 197 ARG C CA 1
ATOM 6903 C C . ARG C 1 209 ? 107.330 61.911 91.262 1.00 26.94 197 ARG C C 1
ATOM 6904 O O . ARG C 1 209 ? 108.362 61.746 91.920 1.00 26.67 197 ARG C O 1
ATOM 6912 N N . PHE C 1 210 ? 106.995 61.202 90.189 1.00 26.58 198 PHE C N 1
ATOM 6913 C CA . PHE C 1 210 ? 107.931 60.314 89.496 1.00 26.88 198 PHE C CA 1
ATOM 6914 C C . PHE C 1 210 ? 109.151 61.114 89.033 1.00 27.76 198 PHE C C 1
ATOM 6915 O O . PHE C 1 210 ? 109.011 62.218 88.495 1.00 26.91 198 PHE C O 1
ATOM 6923 N N . VAL C 1 211 ? 110.341 60.568 89.244 1.00 27.55 199 VAL C N 1
ATOM 6924 C CA . VAL C 1 211 ? 111.571 61.221 88.790 1.00 27.09 199 VAL C CA 1
ATOM 6925 C C . VAL C 1 211 ? 112.225 60.400 87.668 1.00 29.90 199 VAL C C 1
ATOM 6926 O O . VAL C 1 211 ? 112.431 60.890 86.576 1.00 30.51 199 VAL C O 1
ATOM 6930 N N . LEU C 1 212 ? 112.524 59.146 87.935 1.00 30.59 200 LEU C N 1
ATOM 6931 C CA . LEU C 1 212 ? 113.339 58.357 87.037 1.00 33.66 200 LEU C CA 1
ATOM 6932 C C . LEU C 1 212 ? 112.864 56.926 87.165 1.00 31.60 200 LEU C C 1
ATOM 6933 O O . LEU C 1 212 ? 112.571 56.488 88.253 1.00 31.99 200 LEU C O 1
ATOM 6938 N N . GLY C 1 213 ? 112.767 56.212 86.054 1.00 31.38 201 GLY C N 1
ATOM 6939 C CA . GLY C 1 213 ? 112.291 54.852 86.072 1.00 31.00 201 GLY C CA 1
ATOM 6940 C C . GLY C 1 213 ? 113.252 53.912 85.371 1.00 32.92 201 GLY C C 1
ATOM 6941 O O . GLY C 1 213 ? 114.207 54.337 84.703 1.00 29.96 201 GLY C O 1
ATOM 6942 N N . ARG C 1 214 ? 112.989 52.623 85.524 1.00 32.62 202 ARG C N 1
ATOM 6943 C CA . ARG C 1 214 ? 113.768 51.596 84.869 1.00 35.44 202 ARG C CA 1
ATOM 6944 C C . ARG C 1 214 ? 113.812 51.842 83.367 1.00 35.27 202 ARG C C 1
ATOM 6945 O O . ARG C 1 214 ? 112.893 52.411 82.809 1.00 35.68 202 ARG C O 1
ATOM 6953 N N . SER C 1 215 ? 114.904 51.449 82.719 1.00 34.49 203 SER C N 1
ATOM 6954 C CA . SER C 1 215 ? 115.055 51.661 81.286 1.00 35.24 203 SER C CA 1
ATOM 6955 C C . SER C 1 215 ? 114.612 50.415 80.551 1.00 38.68 203 SER C C 1
ATOM 6956 O O . SER C 1 215 ? 114.827 49.311 81.021 1.00 42.51 203 SER C O 1
ATOM 6959 N N . SER C 1 216 ? 114.023 50.578 79.382 1.00 39.58 204 SER C N 1
ATOM 6960 C CA . SER C 1 216 ? 113.709 49.417 78.573 1.00 40.54 204 SER C CA 1
ATOM 6961 C C . SER C 1 216 ? 114.927 49.081 77.714 1.00 38.83 204 SER C C 1
ATOM 6962 O O . SER C 1 216 ? 115.301 47.918 77.562 1.00 39.84 204 SER C O 1
ATOM 6965 N N . TYR C 1 217 ? 115.568 50.117 77.195 1.00 34.53 205 TYR C N 1
ATOM 6966 C CA . TYR C 1 217 ? 116.663 49.921 76.276 1.00 33.63 205 TYR C CA 1
ATOM 6967 C C . TYR C 1 217 ? 117.971 49.502 76.973 1.00 32.23 205 TYR C C 1
ATOM 6968 O O . TYR C 1 217 ? 118.731 48.681 76.443 1.00 30.80 205 TYR C O 1
ATOM 6977 N N . ASN C 1 218 ? 118.255 50.084 78.134 1.00 29.73 206 ASN C N 1
ATOM 6978 C CA . ASN C 1 218 ? 119.523 49.782 78.786 1.00 30.37 206 ASN C CA 1
ATOM 6979 C C . ASN C 1 218 ? 119.295 48.638 79.757 1.00 30.24 206 ASN C C 1
ATOM 6980 O O . ASN C 1 218 ? 118.696 48.829 80.828 1.00 29.72 206 ASN C O 1
ATOM 6985 N N . TRP C 1 219 ? 119.792 47.462 79.372 1.00 29.32 207 TRP C N 1
ATOM 6986 C CA . TRP C 1 219 ? 119.503 46.209 80.081 1.00 29.41 207 TRP C CA 1
ATOM 6987 C C . TRP C 1 219 ? 119.971 46.183 81.508 1.00 28.44 207 TRP C C 1
ATOM 6988 O O . TRP C 1 219 ? 119.307 45.595 82.354 1.00 29.30 207 TRP C O 1
ATOM 6999 N N . TRP C 1 220 ? 121.089 46.853 81.793 1.00 27.23 208 TRP C N 1
ATOM 7000 C CA . TRP C 1 220 ? 121.636 46.886 83.139 1.00 25.83 208 TRP C CA 1
ATOM 7001 C C . TRP C 1 220 ? 120.682 47.474 84.161 1.00 26.45 208 TRP C C 1
ATOM 7002 O O . TRP C 1 220 ? 120.820 47.178 85.342 1.00 26.90 208 TRP C O 1
ATOM 7013 N N . GLU C 1 221 ? 119.742 48.314 83.715 1.00 26.53 209 GLU C N 1
ATOM 7014 C CA . GLU C 1 221 ? 118.793 48.978 84.618 1.00 27.81 209 GLU C CA 1
ATOM 7015 C C . GLU C 1 221 ? 117.368 48.770 84.114 1.00 28.21 209 GLU C C 1
ATOM 7016 O O . GLU C 1 221 ? 116.499 49.639 84.271 1.00 28.31 209 GLU C O 1
ATOM 7022 N N . ASN C 1 222 ? 117.110 47.612 83.531 1.00 28.57 210 ASN C N 1
ATOM 7023 C CA . ASN C 1 222 ? 115.802 47.354 83.001 1.00 29.28 210 ASN C CA 1
ATOM 7024 C C . ASN C 1 222 ? 114.847 46.665 83.974 1.00 30.42 210 ASN C C 1
ATOM 7025 O O . ASN C 1 222 ? 113.699 46.451 83.637 1.00 31.04 210 ASN C O 1
ATOM 7030 N N . LEU C 1 223 ? 115.318 46.284 85.153 1.00 30.61 211 LEU C N 1
ATOM 7031 C CA . LEU C 1 223 ? 114.425 45.624 86.124 1.00 31.73 211 LEU C CA 1
ATOM 7032 C C . LEU C 1 223 ? 113.935 46.651 87.157 1.00 32.69 211 LEU C C 1
ATOM 7033 O O . LEU C 1 223 ? 112.744 46.807 87.379 1.00 32.74 211 LEU C O 1
ATOM 7038 N N . LYS C 1 224 ? 114.862 47.363 87.778 1.00 30.37 212 LYS C N 1
ATOM 7039 C CA . LYS C 1 224 ? 114.479 48.395 88.728 1.00 29.56 212 LYS C CA 1
ATOM 7040 C C . LYS C 1 224 ? 115.669 49.262 89.010 1.00 28.79 212 LYS C C 1
ATOM 7041 O O . LYS C 1 224 ? 116.793 48.910 88.684 1.00 27.60 212 LYS C O 1
ATOM 7047 N N . ILE C 1 225 ? 115.397 50.394 89.641 1.00 27.34 213 ILE C N 1
ATOM 7048 C CA . ILE C 1 225 ? 116.432 51.326 90.048 1.00 27.35 213 ILE C CA 1
ATOM 7049 C C . ILE C 1 225 ? 116.124 51.879 91.440 1.00 27.24 213 ILE C C 1
ATOM 7050 O O . ILE C 1 225 ? 114.995 51.736 91.936 1.00 27.20 213 ILE C O 1
ATOM 7055 N N . GLY C 1 226 ? 117.110 52.515 92.070 1.00 25.57 214 GLY C N 1
ATOM 7056 C CA . GLY C 1 226 ? 116.914 53.113 93.398 1.00 25.44 214 GLY C CA 1
ATOM 7057 C C . GLY C 1 226 ? 118.006 54.153 93.619 1.00 27.55 214 GLY C C 1
ATOM 7058 O O . GLY C 1 226 ? 119.129 53.999 93.112 1.00 28.30 214 GLY C O 1
ATOM 7059 N N . ALA C 1 227 ? 117.691 55.221 94.357 1.00 27.35 215 ALA C N 1
ATOM 7060 C CA . ALA C 1 227 ? 118.687 56.256 94.655 1.00 27.51 215 ALA C CA 1
ATOM 7061 C C . ALA C 1 227 ? 119.739 55.693 95.600 1.00 29.31 215 ALA C C 1
ATOM 7062 O O . ALA C 1 227 ? 119.455 54.778 96.382 1.00 29.36 215 ALA C O 1
ATOM 7064 N N . GLY C 1 228 ? 120.956 56.224 95.512 1.00 29.80 216 GLY C N 1
ATOM 7065 C CA . GLY C 1 228 ? 122.050 55.762 96.348 1.00 30.46 216 GLY C CA 1
ATOM 7066 C C . GLY C 1 228 ? 122.503 56.898 97.250 1.00 31.28 216 GLY C C 1
ATOM 7067 O O . GLY C 1 228 ? 121.780 57.272 98.174 1.00 33.17 216 GLY C O 1
ATOM 7068 N N . PRO C 1 229 ? 123.684 57.463 96.989 1.00 29.31 217 PRO C N 1
ATOM 7069 C CA . PRO C 1 229 ? 124.167 58.637 97.741 1.00 29.71 217 PRO C CA 1
ATOM 7070 C C . PRO C 1 229 ? 123.195 59.802 97.611 1.00 30.17 217 PRO C C 1
ATOM 7071 O O . PRO C 1 229 ? 122.425 59.862 96.665 1.00 31.60 217 PRO C O 1
ATOM 7075 N N . TYR C 1 230 ? 123.234 60.736 98.548 1.00 29.16 218 TYR C N 1
ATOM 7076 C CA . TYR C 1 230 ? 122.344 61.884 98.443 1.00 29.21 218 TYR C CA 1
ATOM 7077 C C . TYR C 1 230 ? 122.731 62.693 97.216 1.00 29.48 218 TYR C C 1
ATOM 7078 O O . TYR C 1 230 ? 123.900 62.680 96.839 1.00 28.94 218 TYR C O 1
ATOM 7087 N N . PRO C 1 231 ? 121.763 63.350 96.572 1.00 29.67 219 PRO C N 1
ATOM 7088 C CA . PRO C 1 231 ? 122.030 64.134 95.343 1.00 28.87 219 PRO C CA 1
ATOM 7089 C C . PRO C 1 231 ? 122.984 65.290 95.604 1.00 29.97 219 PRO C C 1
ATOM 7090 O O . PRO C 1 231 ? 122.802 66.035 96.570 1.00 29.35 219 PRO C O 1
ATOM 7094 N N . ILE C 1 232 ? 123.969 65.443 94.723 1.00 28.77 220 ILE C N 1
ATOM 7095 C CA . ILE C 1 232 ? 125.004 66.421 94.882 1.00 27.44 220 ILE C CA 1
ATOM 7096 C C . ILE C 1 232 ? 124.674 67.653 94.053 1.00 28.24 220 ILE C C 1
ATOM 7097 O O . ILE C 1 232 ? 124.510 67.572 92.836 1.00 28.28 220 ILE C O 1
ATOM 7102 N N . GLU C 1 233 ? 124.599 68.802 94.716 1.00 26.65 221 GLU C N 1
ATOM 7103 C CA . GLU C 1 233 ? 124.238 70.000 94.024 1.00 26.69 221 GLU C CA 1
ATOM 7104 C C . GLU C 1 233 ? 125.421 70.515 93.228 1.00 28.51 221 GLU C C 1
ATOM 7105 O O . GLU C 1 233 ? 126.473 70.812 93.810 1.00 28.00 221 GLU C O 1
ATOM 7111 N N . THR C 1 234 ? 125.249 70.594 91.903 1.00 27.84 222 THR C N 1
ATOM 7112 C CA . THR C 1 234 ? 126.226 71.279 91.030 1.00 28.83 222 THR C CA 1
ATOM 7113 C C . THR C 1 234 ? 125.551 72.361 90.183 1.00 28.94 222 THR C C 1
ATOM 7114 O O . THR C 1 234 ? 124.331 72.453 90.121 1.00 29.16 222 THR C O 1
ATOM 7118 N N . SER C 1 235 ? 126.353 73.179 89.523 1.00 30.84 223 SER C N 1
ATOM 7119 C CA . SER C 1 235 ? 125.827 74.170 88.606 1.00 31.14 223 SER C CA 1
ATOM 7120 C C . SER C 1 235 ? 125.160 73.479 87.395 1.00 31.33 223 SER C C 1
ATOM 7121 O O . SER C 1 235 ? 124.372 74.104 86.686 1.00 32.93 223 SER C O 1
ATOM 7124 N N . GLU C 1 236 ? 125.443 72.190 87.185 1.00 30.43 224 GLU C N 1
ATOM 7125 C CA . GLU C 1 236 ? 124.836 71.447 86.070 1.00 30.89 224 GLU C CA 1
ATOM 7126 C C . GLU C 1 236 ? 123.573 70.699 86.484 1.00 31.14 224 GLU C C 1
ATOM 7127 O O . GLU C 1 236 ? 122.966 69.974 85.682 1.00 31.84 224 GLU C O 1
ATOM 7133 N N . GLY C 1 237 ? 123.174 70.870 87.739 1.00 29.66 225 GLY C N 1
ATOM 7134 C CA . GLY C 1 237 ? 122.027 70.150 88.264 1.00 28.81 225 GLY C CA 1
ATOM 7135 C C . GLY C 1 237 ? 122.432 69.273 89.423 1.00 29.50 225 GLY C C 1
ATOM 7136 O O . GLY C 1 237 ? 123.612 69.274 89.846 1.00 29.67 225 GLY C O 1
ATOM 7137 N N . TRP C 1 238 ? 121.442 68.560 89.954 1.00 28.04 226 TRP C N 1
ATOM 7138 C CA . TRP C 1 238 ? 121.616 67.621 91.059 1.00 27.61 226 TRP C CA 1
ATOM 7139 C C . TRP C 1 238 ? 122.184 66.334 90.511 1.00 27.67 226 TRP C C 1
ATOM 7140 O O . TRP C 1 238 ? 121.551 65.679 89.689 1.00 27.87 226 TRP C O 1
ATOM 7151 N N . LEU C 1 239 ? 123.378 65.973 90.955 1.00 27.48 227 LEU C N 1
ATOM 7152 C CA . LEU C 1 239 ? 123.962 64.721 90.503 1.00 27.83 227 LEU C CA 1
ATOM 7153 C C . LEU C 1 239 ? 123.483 63.572 91.390 1.00 27.72 227 LEU C C 1
ATOM 7154 O O . LEU C 1 239 ? 123.829 63.479 92.585 1.00 26.02 227 LEU C O 1
ATOM 7159 N N . LEU C 1 240 ? 122.631 62.733 90.794 1.00 27.77 228 LEU C N 1
ATOM 7160 C CA . LEU C 1 240 ? 122.073 61.585 91.462 1.00 28.89 228 LEU C CA 1
ATOM 7161 C C . LEU C 1 240 ? 122.761 60.308 90.986 1.00 28.87 228 LEU C C 1
ATOM 7162 O O . LEU C 1 240 ? 122.566 59.875 89.847 1.00 28.61 228 LEU C O 1
ATOM 7167 N N . ILE C 1 241 ? 123.549 59.712 91.874 1.00 27.56 229 ILE C N 1
ATOM 7168 C CA . ILE C 1 241 ? 124.110 58.390 91.649 1.00 26.94 229 ILE C CA 1
ATOM 7169 C C . ILE C 1 241 ? 123.060 57.383 92.114 1.00 28.31 229 ILE C C 1
ATOM 7170 O O . ILE C 1 241 ? 122.571 57.455 93.251 1.00 28.94 229 ILE C O 1
ATOM 7175 N N . TYR C 1 242 ? 122.676 56.472 91.232 1.00 27.81 230 TYR C N 1
ATOM 7176 C CA . TYR C 1 242 ? 121.615 55.536 91.569 1.00 27.34 230 TYR C CA 1
ATOM 7177 C C . TYR C 1 242 ? 122.026 54.145 91.140 1.00 28.18 230 TYR C C 1
ATOM 7178 O O . TYR C 1 242 ? 122.847 54.011 90.210 1.00 28.30 230 TYR C O 1
ATOM 7187 N N . HIS C 1 243 ? 121.456 53.113 91.784 1.00 27.82 231 HIS C N 1
ATOM 7188 C CA . HIS C 1 243 ? 121.728 51.735 91.346 1.00 27.20 231 HIS C CA 1
ATOM 7189 C C . HIS C 1 243 ? 120.705 51.340 90.329 1.00 27.84 231 HIS C C 1
ATOM 7190 O O . HIS C 1 243 ? 119.607 51.864 90.332 1.00 26.99 231 HIS C O 1
ATOM 7197 N N . GLY C 1 244 ? 121.091 50.431 89.439 1.00 26.53 232 GLY C N 1
ATOM 7198 C CA . GLY C 1 244 ? 120.199 49.878 88.451 1.00 27.05 232 GLY C CA 1
ATOM 7199 C C . GLY C 1 244 ? 120.389 48.381 88.417 1.00 27.88 232 GLY C C 1
ATOM 7200 O O . GLY C 1 244 ? 121.501 47.876 88.578 1.00 27.54 232 GLY C O 1
ATOM 7201 N N . VAL C 1 245 ? 119.299 47.665 88.171 1.00 28.04 233 VAL C N 1
ATOM 7202 C CA . VAL C 1 245 ? 119.296 46.213 88.321 1.00 26.82 233 VAL C CA 1
ATOM 7203 C C . VAL C 1 245 ? 118.800 45.569 87.056 1.00 27.77 233 VAL C C 1
ATOM 7204 O O . VAL C 1 245 ? 117.853 46.056 86.387 1.00 27.21 233 VAL C O 1
ATOM 7208 N N . THR C 1 246 ? 119.433 44.458 86.717 1.00 27.26 234 THR C N 1
ATOM 7209 C CA . THR C 1 246 ? 118.917 43.598 85.675 1.00 26.29 234 THR C CA 1
ATOM 7210 C C . THR C 1 246 ? 118.781 42.166 86.196 1.00 28.18 234 THR C C 1
ATOM 7211 O O . THR C 1 246 ? 119.491 41.750 87.140 1.00 28.59 234 THR C O 1
ATOM 7215 N N . LEU C 1 247 ? 117.874 41.413 85.602 1.00 28.42 235 LEU C N 1
ATOM 7216 C CA . LEU C 1 247 ? 117.667 40.041 86.027 1.00 32.10 235 LEU C CA 1
ATOM 7217 C C . LEU C 1 247 ? 118.230 39.079 84.994 1.00 30.39 235 LEU C C 1
ATOM 7218 O O . LEU C 1 247 ? 117.770 39.057 83.857 1.00 31.53 235 LEU C O 1
ATOM 7223 N N . THR C 1 248 ? 119.234 38.300 85.373 1.00 28.89 236 THR C N 1
ATOM 7224 C CA . THR C 1 248 ? 119.719 37.232 84.496 1.00 28.14 236 THR C CA 1
ATOM 7225 C C . THR C 1 248 ? 119.026 35.940 84.895 1.00 28.46 236 THR C C 1
ATOM 7226 O O . THR C 1 248 ? 118.243 35.905 85.853 1.00 26.13 236 THR C O 1
ATOM 7230 N N . CYS C 1 249 ? 119.315 34.849 84.208 1.00 27.63 237 CYS C N 1
ATOM 7231 C CA . CYS C 1 249 ? 118.642 33.616 84.601 1.00 29.60 237 CYS C CA 1
ATOM 7232 C C . CYS C 1 249 ? 119.122 33.128 85.977 1.00 29.55 237 CYS C C 1
ATOM 7233 O O . CYS C 1 249 ? 118.422 32.358 86.635 1.00 28.32 237 CYS C O 1
ATOM 7236 N N . ASN C 1 250 ? 120.290 33.599 86.428 1.00 27.70 238 ASN C N 1
ATOM 7237 C CA . ASN C 1 250 ? 120.815 33.169 87.719 1.00 27.45 238 ASN C CA 1
ATOM 7238 C C . ASN C 1 250 ? 120.773 34.214 88.836 1.00 28.47 238 ASN C C 1
ATOM 7239 O O . ASN C 1 250 ? 121.358 34.014 89.898 1.00 29.07 238 ASN C O 1
ATOM 7244 N N . GLY C 1 251 ? 120.083 35.326 88.585 1.00 27.17 239 GLY C N 1
ATOM 7245 C CA . GLY C 1 251 ? 119.812 36.301 89.608 1.00 26.14 239 GLY C CA 1
ATOM 7246 C C . GLY C 1 251 ? 120.015 37.727 89.158 1.00 27.62 239 GLY C C 1
ATOM 7247 O O . GLY C 1 251 ? 120.265 38.007 88.017 1.00 26.37 239 GLY C O 1
ATOM 7248 N N . TYR C 1 252 ? 119.927 38.630 90.097 1.00 27.02 240 TYR C N 1
ATOM 7249 C CA . TYR C 1 252 ? 120.074 40.044 89.820 1.00 29.60 240 TYR C CA 1
ATOM 7250 C C . TYR C 1 252 ? 121.530 40.437 89.728 1.00 28.64 240 TYR C C 1
ATOM 7251 O O . TYR C 1 252 ? 122.384 39.842 90.381 1.00 29.93 240 TYR C O 1
ATOM 7260 N N . VAL C 1 253 ? 121.795 41.438 88.896 1.00 26.56 241 VAL C N 1
ATOM 7261 C CA . VAL C 1 253 ? 123.078 42.094 88.868 1.00 26.11 241 VAL C CA 1
ATOM 7262 C C . VAL C 1 253 ? 122.829 43.589 89.134 1.00 27.86 241 VAL C C 1
ATOM 7263 O O . VAL C 1 253 ? 122.083 44.232 88.410 1.00 27.91 241 VAL C O 1
ATOM 7267 N N . TYR C 1 254 ? 123.434 44.119 90.197 1.00 26.82 242 TYR C N 1
ATOM 7268 C CA . TYR C 1 254 ? 123.275 45.531 90.557 1.00 27.42 242 TYR C CA 1
ATOM 7269 C C . TYR C 1 254 ? 124.485 46.258 90.082 1.00 28.05 242 TYR C C 1
ATOM 7270 O O . TYR C 1 254 ? 125.609 45.877 90.416 1.00 27.54 242 TYR C O 1
ATOM 7279 N N . SER C 1 255 ? 124.248 47.302 89.302 1.00 27.45 243 SER C N 1
ATOM 7280 C CA . SER C 1 255 ? 125.297 48.209 88.853 1.00 26.22 243 SER C CA 1
ATOM 7281 C C . SER C 1 255 ? 124.911 49.592 89.361 1.00 27.18 243 SER C C 1
ATOM 7282 O O . SER C 1 255 ? 123.833 49.753 89.951 1.00 27.87 243 SER C O 1
ATOM 7285 N N . PHE C 1 256 ? 125.751 50.604 89.136 1.00 25.62 244 PHE C N 1
ATOM 7286 C CA . PHE C 1 256 ? 125.285 51.963 89.407 1.00 25.81 244 PHE C CA 1
ATOM 7287 C C . PHE C 1 256 ? 125.722 52.996 88.361 1.00 26.78 244 PHE C C 1
ATOM 7288 O O . PHE C 1 256 ? 126.767 52.855 87.707 1.00 26.25 244 PHE C O 1
ATOM 7296 N N . GLY C 1 257 ? 124.870 53.991 88.163 1.00 25.18 245 GLY C N 1
ATOM 7297 C CA . GLY C 1 257 ? 125.143 55.026 87.176 1.00 25.46 245 GLY C CA 1
ATOM 7298 C C . GLY C 1 257 ? 124.774 56.371 87.763 1.00 27.06 245 GLY C C 1
ATOM 7299 O O . GLY C 1 257 ? 124.799 56.547 88.983 1.00 25.86 245 GLY C O 1
ATOM 7300 N N . ALA C 1 258 ? 124.432 57.338 86.905 1.00 26.57 246 ALA C N 1
ATOM 7301 C CA . ALA C 1 258 ? 124.044 58.647 87.426 1.00 27.43 246 ALA C CA 1
ATOM 7302 C C . ALA C 1 258 ? 123.191 59.453 86.471 1.00 28.20 246 ALA C C 1
ATOM 7303 O O . ALA C 1 258 ? 123.222 59.267 85.261 1.00 27.64 246 ALA C O 1
ATOM 7305 N N . ALA C 1 259 ? 122.441 60.376 87.053 1.00 28.42 247 ALA C N 1
ATOM 7306 C CA . ALA C 1 259 ? 121.588 61.272 86.304 1.00 27.03 247 ALA C CA 1
ATOM 7307 C C . ALA C 1 259 ? 121.809 62.682 86.815 1.00 26.29 247 ALA C C 1
ATOM 7308 O O . ALA C 1 259 ? 122.320 62.870 87.908 1.00 26.80 247 ALA C O 1
ATOM 7310 N N . LEU C 1 260 ? 121.468 63.670 85.999 1.00 25.46 248 LEU C N 1
ATOM 7311 C CA . LEU C 1 260 ? 121.417 65.047 86.466 1.00 26.56 248 LEU C CA 1
ATOM 7312 C C . LEU C 1 260 ? 119.977 65.534 86.490 1.00 27.06 248 LEU C C 1
ATOM 7313 O O . LEU C 1 260 ? 119.269 65.413 85.508 1.00 26.12 248 LEU C O 1
ATOM 7318 N N . LEU C 1 261 ? 119.582 66.126 87.611 1.00 26.99 249 LEU C N 1
ATOM 7319 C CA . LEU C 1 261 ? 118.216 66.586 87.806 1.00 26.92 249 LEU C CA 1
ATOM 7320 C C . LEU C 1 261 ? 118.206 68.097 87.820 1.00 27.26 249 LEU C C 1
ATOM 7321 O O . LEU C 1 261 ? 119.143 68.717 88.308 1.00 26.57 249 LEU C O 1
ATOM 7326 N N . ASP C 1 262 ? 117.131 68.681 87.296 1.00 27.13 250 ASP C N 1
ATOM 7327 C CA . ASP C 1 262 ? 116.977 70.142 87.322 1.00 27.06 250 ASP C CA 1
ATOM 7328 C C . ASP C 1 262 ? 117.005 70.647 88.768 1.00 27.72 250 ASP C C 1
ATOM 7329 O O . ASP C 1 262 ? 116.398 70.029 89.660 1.00 27.66 250 ASP C O 1
ATOM 7334 N N . LEU C 1 263 ? 117.716 71.753 88.987 1.00 27.87 251 LEU C N 1
ATOM 7335 C CA . LEU C 1 263 ? 117.968 72.314 90.319 1.00 28.99 251 LEU C CA 1
ATOM 7336 C C . LEU C 1 263 ? 116.686 72.724 91.029 1.00 30.27 251 LEU C C 1
ATOM 7337 O O . LEU C 1 263 ? 116.509 72.433 92.212 1.00 30.87 251 LEU C O 1
ATOM 7342 N N . ASP C 1 264 ? 115.791 73.366 90.282 1.00 30.04 252 ASP C N 1
ATOM 7343 C CA . ASP C 1 264 ? 114.542 73.929 90.798 1.00 31.90 252 ASP C CA 1
ATOM 7344 C C . ASP C 1 264 ? 113.413 72.931 90.857 1.00 33.02 252 ASP C C 1
ATOM 7345 O O . ASP C 1 264 ? 112.575 72.977 91.756 1.00 33.31 252 ASP C O 1
ATOM 7350 N N . ASP C 1 265 ? 113.376 72.038 89.879 1.00 32.38 253 ASP C N 1
ATOM 7351 C CA . ASP C 1 265 ? 112.413 70.944 89.898 1.00 32.30 253 ASP C CA 1
ATOM 7352 C C . ASP C 1 265 ? 113.143 69.645 89.638 1.00 30.98 253 ASP C C 1
ATOM 7353 O O . ASP C 1 265 ? 113.262 69.202 88.504 1.00 30.66 253 ASP C O 1
ATOM 7358 N N . PRO C 1 266 ? 113.660 69.051 90.702 1.00 31.14 254 PRO C N 1
ATOM 7359 C CA . PRO C 1 266 ? 114.414 67.793 90.601 1.00 30.87 254 PRO C CA 1
ATOM 7360 C C . PRO C 1 266 ? 113.645 66.577 90.064 1.00 32.08 254 PRO C C 1
ATOM 7361 O O . PRO C 1 266 ? 114.245 65.505 89.858 1.00 33.90 254 PRO C O 1
ATOM 7365 N N . SER C 1 267 ? 112.343 66.720 89.823 1.00 31.49 255 SER C N 1
ATOM 7366 C CA . SER C 1 267 ? 111.600 65.645 89.140 1.00 31.59 255 SER C CA 1
ATOM 7367 C C . SER C 1 267 ? 111.798 65.757 87.626 1.00 32.16 255 SER C C 1
ATOM 7368 O O . SER C 1 267 ? 111.445 64.860 86.875 1.00 33.30 255 SER C O 1
ATOM 7371 N N . LYS C 1 268 ? 112.374 66.861 87.175 1.00 31.62 256 LYS C N 1
ATOM 7372 C CA . LYS C 1 268 ? 112.792 66.985 85.784 1.00 33.15 256 LYS C CA 1
ATOM 7373 C C . LYS C 1 268 ? 114.222 66.460 85.575 1.00 31.68 256 LYS C C 1
ATOM 7374 O O . LYS C 1 268 ? 115.190 67.042 86.107 1.00 31.05 256 LYS C O 1
ATOM 7380 N N . VAL C 1 269 ? 114.355 65.388 84.784 1.00 29.33 257 VAL C N 1
ATOM 7381 C CA . VAL C 1 269 ? 115.676 64.791 84.491 1.00 28.46 257 VAL C CA 1
ATOM 7382 C C . VAL C 1 269 ? 116.338 65.474 83.303 1.00 28.44 257 VAL C C 1
ATOM 7383 O O . VAL C 1 269 ? 115.781 65.500 82.234 1.00 29.34 257 VAL C O 1
ATOM 7387 N N . LEU C 1 270 ? 117.522 66.051 83.507 1.00 28.39 258 LEU C N 1
ATOM 7388 C CA . LEU C 1 270 ? 118.227 66.767 82.432 1.00 27.49 258 LEU C CA 1
ATOM 7389 C C . LEU C 1 270 ? 119.063 65.804 81.596 1.00 27.56 258 LEU C C 1
ATOM 7390 O O . LEU C 1 270 ? 119.081 65.907 80.386 1.00 27.11 258 LEU C O 1
ATOM 7395 N N . TYR C 1 271 ? 119.742 64.871 82.257 1.00 27.63 259 TYR C N 1
ATOM 7396 C CA . TYR C 1 271 ? 120.669 63.947 81.612 1.00 26.63 259 TYR C CA 1
ATOM 7397 C C . TYR C 1 271 ? 120.725 62.696 82.433 1.00 27.93 259 TYR C C 1
ATOM 7398 O O . TYR C 1 271 ? 120.512 62.736 83.651 1.00 27.67 259 TYR C O 1
ATOM 7407 N N . ARG C 1 272 ? 121.044 61.589 81.780 1.00 26.65 260 ARG C N 1
ATOM 7408 C CA . ARG C 1 272 ? 121.055 60.309 82.425 1.00 27.73 260 ARG C CA 1
ATOM 7409 C C . ARG C 1 272 ? 121.959 59.409 81.600 1.00 27.64 260 ARG C C 1
ATOM 7410 O O . ARG C 1 272 ? 121.706 59.191 80.409 1.00 28.05 260 ARG C O 1
ATOM 7418 N N . SER C 1 273 ? 123.027 58.898 82.196 1.00 27.98 261 SER C N 1
ATOM 7419 C CA . SER C 1 273 ? 123.978 58.103 81.425 1.00 26.80 261 SER C CA 1
ATOM 7420 C C . SER C 1 273 ? 123.372 56.773 81.012 1.00 28.22 261 SER C C 1
ATOM 7421 O O . SER C 1 273 ? 122.811 56.076 81.838 1.00 27.27 261 SER C O 1
ATOM 7424 N N . ARG C 1 274 ? 123.485 56.418 79.733 1.00 27.94 262 ARG C N 1
ATOM 7425 C CA . ARG C 1 274 ? 123.009 55.100 79.280 1.00 28.75 262 ARG C CA 1
ATOM 7426 C C . ARG C 1 274 ? 123.905 53.989 79.821 1.00 27.87 262 ARG C C 1
ATOM 7427 O O . ARG C 1 274 ? 123.460 52.844 79.965 1.00 28.05 262 ARG C O 1
ATOM 7435 N N . TYR C 1 275 ? 125.165 54.327 80.118 1.00 26.68 263 TYR C N 1
ATOM 7436 C CA . TYR C 1 275 ? 126.126 53.354 80.664 1.00 26.81 263 TYR C CA 1
ATOM 7437 C C . TYR C 1 275 ? 126.236 53.491 82.158 1.00 26.75 263 TYR C C 1
ATOM 7438 O O . TYR C 1 275 ? 126.208 54.608 82.681 1.00 27.41 263 TYR C O 1
ATOM 7447 N N . TYR C 1 276 ? 126.382 52.363 82.849 1.00 25.88 264 TYR C N 1
ATOM 7448 C CA . TYR C 1 276 ? 126.669 52.401 84.283 1.00 25.54 264 TYR C CA 1
ATOM 7449 C C . TYR C 1 276 ? 128.051 53.036 84.506 1.00 26.14 264 TYR C C 1
ATOM 7450 O O . TYR C 1 276 ? 128.858 53.034 83.600 1.00 27.01 264 TYR C O 1
ATOM 7459 N N . LEU C 1 277 ? 128.277 53.620 85.679 1.00 28.05 265 LEU C N 1
ATOM 7460 C CA . LEU C 1 277 ? 129.601 54.054 86.123 1.00 27.63 265 LEU C CA 1
ATOM 7461 C C . LEU C 1 277 ? 130.406 52.862 86.648 1.00 28.34 265 LEU C C 1
ATOM 7462 O O . LEU C 1 277 ? 131.645 52.842 86.531 1.00 29.51 265 LEU C O 1
ATOM 7467 N N . LEU C 1 278 ? 129.724 51.889 87.254 1.00 27.55 266 LEU C N 1
ATOM 7468 C CA . LEU C 1 278 ? 130.392 50.712 87.814 1.00 27.84 266 LEU C CA 1
ATOM 7469 C C . LEU C 1 278 ? 129.460 49.523 87.791 1.00 27.87 266 LEU C C 1
ATOM 7470 O O . LEU C 1 278 ? 128.251 49.669 88.036 1.00 27.43 266 LEU C O 1
ATOM 7475 N N . THR C 1 279 ? 130.034 48.353 87.516 1.00 25.82 267 THR C N 1
ATOM 7476 C CA . THR C 1 279 ? 129.317 47.091 87.509 1.00 25.11 267 THR C CA 1
ATOM 7477 C C . THR C 1 279 ? 130.211 46.033 88.202 1.00 26.54 267 THR C C 1
ATOM 7478 O O . THR C 1 279 ? 131.424 46.226 88.280 1.00 26.00 267 THR C O 1
ATOM 7482 N N . PRO C 1 280 ? 129.628 44.956 88.744 1.00 25.96 268 PRO C N 1
ATOM 7483 C CA . PRO C 1 280 ? 130.412 43.933 89.421 1.00 26.69 268 PRO C CA 1
ATOM 7484 C C . PRO C 1 280 ? 131.406 43.272 88.484 1.00 27.18 268 PRO C C 1
ATOM 7485 O O . PRO C 1 280 ? 131.013 42.826 87.390 1.00 27.17 268 PRO C O 1
ATOM 7489 N N . GLU C 1 281 ? 132.676 43.243 88.897 1.00 26.42 269 GLU C N 1
ATOM 7490 C CA . GLU C 1 281 ? 133.788 42.723 88.079 1.00 28.62 269 GLU C CA 1
ATOM 7491 C C . GLU C 1 281 ? 134.818 42.063 88.956 1.00 29.28 269 GLU C C 1
ATOM 7492 O O . GLU C 1 281 ? 135.347 40.996 88.630 1.00 29.67 269 GLU C O 1
ATOM 7498 N N . GLU C 1 282 ? 135.102 42.682 90.088 1.00 29.23 270 GLU C N 1
ATOM 7499 C CA . GLU C 1 282 ? 136.136 42.158 90.980 1.00 28.27 270 GLU C CA 1
ATOM 7500 C C . GLU C 1 282 ? 135.584 41.057 91.877 1.00 29.26 270 GLU C C 1
ATOM 7501 O O . GLU C 1 282 ? 134.386 40.993 92.127 1.00 30.96 270 GLU C O 1
ATOM 7507 N N . GLU C 1 283 ? 136.472 40.190 92.359 1.00 28.94 271 GLU C N 1
ATOM 7508 C CA . GLU C 1 283 ? 136.082 39.056 93.193 1.00 33.09 271 GLU C CA 1
ATOM 7509 C C . GLU C 1 283 ? 135.256 39.439 94.433 1.00 30.26 271 GLU C C 1
ATOM 7510 O O . GLU C 1 283 ? 134.334 38.716 94.807 1.00 29.85 271 GLU C O 1
ATOM 7516 N N . TYR C 1 284 ? 135.578 40.568 95.070 1.00 28.91 272 TYR C N 1
ATOM 7517 C CA . TYR C 1 284 ? 134.772 41.061 96.198 1.00 28.06 272 TYR C CA 1
ATOM 7518 C C . TYR C 1 284 ? 133.393 41.610 95.780 1.00 28.13 272 TYR C C 1
ATOM 7519 O O . TYR C 1 284 ? 132.570 41.936 96.632 1.00 29.46 272 TYR C O 1
ATOM 7528 N N . GLU C 1 285 ? 133.136 41.703 94.472 1.00 27.26 273 GLU C N 1
ATOM 7529 C CA . GLU C 1 285 ? 131.855 42.192 93.958 1.00 25.99 273 GLU C CA 1
ATOM 7530 C C . GLU C 1 285 ? 131.041 41.043 93.339 1.00 26.54 273 GLU C C 1
ATOM 7531 O O . GLU C 1 285 ? 129.788 41.080 93.303 1.00 26.30 273 GLU C O 1
ATOM 7537 N N . THR C 1 286 ? 131.747 40.021 92.859 1.00 25.55 274 THR C N 1
ATOM 7538 C CA . THR C 1 286 ? 131.081 38.946 92.123 1.00 25.71 274 THR C CA 1
ATOM 7539 C C . THR C 1 286 ? 130.904 37.685 92.967 1.00 27.35 274 THR C C 1
ATOM 7540 O O . THR C 1 286 ? 130.303 36.709 92.515 1.00 27.81 274 THR C O 1
ATOM 7544 N N . VAL C 1 287 ? 131.481 37.692 94.174 1.00 25.64 275 VAL C N 1
ATOM 7545 C CA . VAL C 1 287 ? 131.469 36.532 95.072 1.00 26.09 275 VAL C CA 1
ATOM 7546 C C . VAL C 1 287 ? 131.083 37.027 96.449 1.00 26.63 275 VAL C C 1
ATOM 7547 O O . VAL C 1 287 ? 131.605 38.034 96.916 1.00 26.37 275 VAL C O 1
ATOM 7551 N N . GLY C 1 288 ? 130.153 36.339 97.103 1.00 26.29 276 GLY C N 1
ATOM 7552 C CA . GLY C 1 288 ? 129.807 36.722 98.471 1.00 25.96 276 GLY C CA 1
ATOM 7553 C C . GLY C 1 288 ? 128.375 36.399 98.816 1.00 28.10 276 GLY C C 1
ATOM 7554 O O . GLY C 1 288 ? 127.755 35.528 98.186 1.00 28.31 276 GLY C O 1
ATOM 7555 N N . PHE C 1 289 ? 127.865 37.081 99.842 1.00 27.24 277 PHE C N 1
ATOM 7556 C CA . PHE C 1 289 ? 126.537 36.801 100.366 1.00 26.45 277 PHE C CA 1
ATOM 7557 C C . PHE C 1 289 ? 125.484 36.961 99.263 1.00 27.94 277 PHE C C 1
ATOM 7558 O O . PHE C 1 289 ? 124.648 36.096 99.089 1.00 26.92 277 PHE C O 1
ATOM 7566 N N . VAL C 1 290 ? 125.534 38.079 98.536 1.00 27.11 278 VAL C N 1
ATOM 7567 C CA . VAL C 1 290 ? 124.712 38.303 97.354 1.00 26.42 278 VAL C CA 1
ATOM 7568 C C . VAL C 1 290 ? 125.660 38.658 96.202 1.00 25.87 278 VAL C C 1
ATOM 7569 O O . VAL C 1 290 ? 126.078 39.795 96.067 1.00 27.08 278 VAL C O 1
ATOM 7573 N N . PRO C 1 291 ? 126.009 37.668 95.386 1.00 26.36 279 PRO C N 1
ATOM 7574 C CA . PRO C 1 291 ? 126.985 37.884 94.315 1.00 27.15 279 PRO C CA 1
ATOM 7575 C C . PRO C 1 291 ? 126.462 38.902 93.300 1.00 27.35 279 PRO C C 1
ATOM 7576 O O . PRO C 1 291 ? 125.246 38.985 93.097 1.00 27.13 279 PRO C O 1
ATOM 7580 N N . ASN C 1 292 ? 127.369 39.663 92.698 1.00 26.85 280 ASN C N 1
ATOM 7581 C CA . ASN C 1 292 ? 127.049 40.567 91.591 1.00 26.60 280 ASN C CA 1
ATOM 7582 C C . ASN C 1 292 ? 126.260 41.785 92.034 1.00 27.30 280 ASN C C 1
ATOM 7583 O O . ASN C 1 292 ? 125.230 42.127 91.456 1.00 27.79 280 ASN C O 1
ATOM 7588 N N . VAL C 1 293 ? 126.788 42.451 93.055 1.00 26.05 281 VAL C N 1
ATOM 7589 C CA . VAL C 1 293 ? 126.181 43.663 93.574 1.00 26.63 281 VAL C CA 1
ATOM 7590 C C . VAL C 1 293 ? 127.255 44.704 93.791 1.00 27.40 281 VAL C C 1
ATOM 7591 O O . VAL C 1 293 ? 128.243 44.432 94.459 1.00 28.68 281 VAL C O 1
ATOM 7595 N N . VAL C 1 294 ? 127.076 45.874 93.181 1.00 27.25 282 VAL C N 1
ATOM 7596 C CA . VAL C 1 294 ? 127.773 47.087 93.604 1.00 27.66 282 VAL C CA 1
ATOM 7597 C C . VAL C 1 294 ? 126.684 48.097 93.943 1.00 30.43 282 VAL C C 1
ATOM 7598 O O . VAL C 1 294 ? 125.856 48.451 93.099 1.00 30.94 282 VAL C O 1
ATOM 7602 N N . PHE C 1 295 ? 126.643 48.526 95.197 1.00 29.72 283 PHE C N 1
ATOM 7603 C CA . PHE C 1 295 ? 125.493 49.288 95.701 1.00 28.55 283 PHE C CA 1
ATOM 7604 C C . PHE C 1 295 ? 125.979 50.599 96.366 1.00 28.38 283 PHE C C 1
ATOM 7605 O O . PHE C 1 295 ? 126.484 50.555 97.495 1.00 29.16 283 PHE C O 1
ATOM 7613 N N . PRO C 1 296 ? 125.876 51.750 95.687 1.00 28.28 284 PRO C N 1
ATOM 7614 C CA . PRO C 1 296 ? 126.443 52.981 96.218 1.00 29.88 284 PRO C CA 1
ATOM 7615 C C . PRO C 1 296 ? 125.611 53.534 97.366 1.00 31.15 284 PRO C C 1
ATOM 7616 O O . PRO C 1 296 ? 124.382 53.642 97.259 1.00 30.23 284 PRO C O 1
ATOM 7620 N N . CYS C 1 297 ? 126.287 53.869 98.459 1.00 29.89 285 CYS C N 1
ATOM 7621 C CA . CYS C 1 297 ? 125.641 54.346 99.670 1.00 31.71 285 CYS C CA 1
ATOM 7622 C C . CYS C 1 297 ? 125.934 55.786 100.004 1.00 30.03 285 CYS C C 1
ATOM 7623 O O . CYS C 1 297 ? 125.111 56.451 100.622 1.00 31.82 285 CYS C O 1
ATOM 7626 N N . ALA C 1 298 ? 127.119 56.254 99.654 1.00 27.70 286 ALA C N 1
ATOM 7627 C CA . ALA C 1 298 ? 127.516 57.597 100.029 1.00 27.40 286 ALA C CA 1
ATOM 7628 C C . ALA C 1 298 ? 128.588 58.086 99.093 1.00 28.92 286 ALA C C 1
ATOM 7629 O O . ALA C 1 298 ? 129.330 57.287 98.513 1.00 28.34 286 ALA C O 1
ATOM 7631 N N . ALA C 1 299 ? 128.623 59.404 98.915 1.00 29.13 287 ALA C N 1
ATOM 7632 C CA . ALA C 1 299 ? 129.640 60.028 98.137 1.00 30.21 287 ALA C CA 1
ATOM 7633 C C . ALA C 1 299 ? 130.179 61.244 98.898 1.00 32.01 287 ALA C C 1
ATOM 7634 O O . ALA C 1 299 ? 129.415 62.012 99.493 1.00 34.11 287 ALA C O 1
ATOM 7636 N N . LEU C 1 300 ? 131.498 61.389 98.904 1.00 32.58 288 LEU C N 1
ATOM 7637 C CA . LEU C 1 300 ? 132.139 62.579 99.428 1.00 31.53 288 LEU C CA 1
ATOM 7638 C C . LEU C 1 300 ? 132.664 63.353 98.240 1.00 31.56 288 LEU C C 1
ATOM 7639 O O . LEU C 1 300 ? 133.122 62.755 97.260 1.00 31.17 288 LEU C O 1
ATOM 7644 N N . CYS C 1 301 ? 132.584 64.674 98.311 1.00 31.60 289 CYS C N 1
ATOM 7645 C CA . CYS C 1 301 ? 133.120 65.505 97.269 1.00 29.90 289 CYS C CA 1
ATOM 7646 C C . CYS C 1 301 ? 133.858 66.700 97.859 1.00 30.34 289 CYS C C 1
ATOM 7647 O O . CYS C 1 301 ? 133.266 67.529 98.552 1.00 30.94 289 CYS C O 1
ATOM 7650 N N . ASP C 1 302 ? 135.161 66.765 97.579 1.00 30.02 290 ASP C N 1
ATOM 7651 C CA . ASP C 1 302 ? 135.988 67.884 97.998 1.00 31.15 290 ASP C CA 1
ATOM 7652 C C . ASP C 1 302 ? 135.748 69.023 97.023 1.00 33.15 290 ASP C C 1
ATOM 7653 O O . ASP C 1 302 ? 136.266 69.011 95.892 1.00 32.00 290 ASP C O 1
ATOM 7658 N N . ALA C 1 303 ? 134.954 69.999 97.475 1.00 33.83 291 ALA C N 1
ATOM 7659 C CA . ALA C 1 303 ? 134.657 71.216 96.722 1.00 35.13 291 ALA C CA 1
ATOM 7660 C C . ALA C 1 303 ? 135.906 71.858 96.135 1.00 35.73 291 ALA C C 1
ATOM 7661 O O . ALA C 1 303 ? 135.865 72.395 95.037 1.00 36.64 291 ALA C O 1
ATOM 7663 N N . ASP C 1 304 ? 137.011 71.785 96.869 1.00 35.77 292 ASP C N 1
ATOM 7664 C CA . ASP C 1 304 ? 138.266 72.411 96.481 1.00 37.45 292 ASP C CA 1
ATOM 7665 C C . ASP C 1 304 ? 138.926 71.808 95.241 1.00 36.72 292 ASP C C 1
ATOM 7666 O O . ASP C 1 304 ? 139.569 72.524 94.481 1.00 37.17 292 ASP C O 1
ATOM 7671 N N . THR C 1 305 ? 138.777 70.498 95.034 1.00 34.78 293 THR C N 1
ATOM 7672 C CA . THR C 1 305 ? 139.507 69.826 93.953 1.00 32.35 293 THR C CA 1
ATOM 7673 C C . THR C 1 305 ? 138.575 69.119 93.005 1.00 31.72 293 THR C C 1
ATOM 7674 O O . THR C 1 305 ? 138.994 68.737 91.915 1.00 30.93 293 THR C O 1
ATOM 7678 N N . GLY C 1 306 ? 137.334 68.897 93.432 1.00 29.63 294 GLY C N 1
ATOM 7679 C CA . GLY C 1 306 ? 136.383 68.138 92.633 1.00 28.90 294 GLY C CA 1
ATOM 7680 C C . GLY C 1 306 ? 136.532 66.631 92.780 1.00 29.28 294 GLY C C 1
ATOM 7681 O O . GLY C 1 306 ? 135.818 65.871 92.133 1.00 29.72 294 GLY C O 1
ATOM 7682 N N . ARG C 1 307 ? 137.455 66.200 93.635 1.00 28.35 295 ARG C N 1
ATOM 7683 C CA . ARG C 1 307 ? 137.630 64.786 93.925 1.00 27.78 295 ARG C CA 1
ATOM 7684 C C . ARG C 1 307 ? 136.373 64.208 94.574 1.00 28.15 295 ARG C C 1
ATOM 7685 O O . ARG C 1 307 ? 135.770 64.825 95.459 1.00 28.87 295 ARG C O 1
ATOM 7693 N N . VAL C 1 308 ?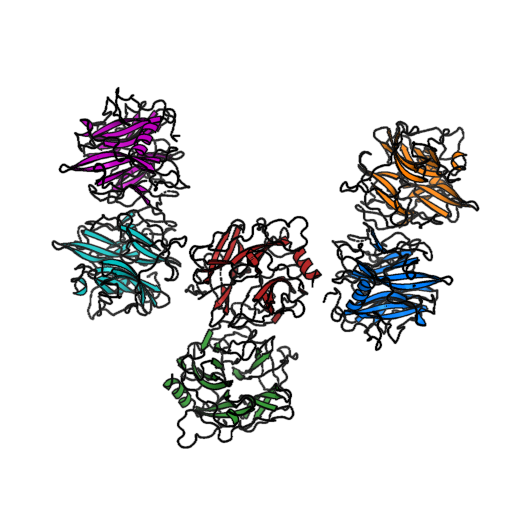 135.978 63.030 94.108 1.00 26.98 296 VAL C N 1
ATOM 7694 C CA . VAL C 1 308 ? 134.821 62.330 94.635 1.00 27.21 296 VAL C CA 1
ATOM 7695 C C . VAL C 1 308 ? 135.256 60.949 95.123 1.00 28.70 296 VAL C C 1
ATOM 7696 O O . VAL C 1 308 ? 136.037 60.259 94.453 1.00 28.48 296 VAL C O 1
ATOM 7700 N N . ALA C 1 309 ? 134.757 60.562 96.298 1.00 27.55 297 ALA C N 1
ATOM 7701 C CA . ALA C 1 309 ? 134.895 59.193 96.791 1.00 27.73 297 ALA C CA 1
ATOM 7702 C C . ALA C 1 309 ? 133.507 58.630 97.003 1.00 28.23 297 ALA C C 1
ATOM 7703 O O . ALA C 1 309 ? 132.709 59.232 97.706 1.00 28.69 297 ALA C O 1
ATOM 7705 N N . ILE C 1 310 ? 133.214 57.508 96.353 1.00 26.56 298 ILE C N 1
ATOM 7706 C CA . ILE C 1 310 ? 131.945 56.836 96.513 1.00 26.57 298 ILE C CA 1
ATOM 7707 C C . ILE C 1 310 ? 132.155 55.557 97.329 1.00 27.59 298 ILE C C 1
ATOM 7708 O O . ILE C 1 310 ? 133.011 54.714 96.991 1.00 26.98 298 ILE C O 1
ATOM 7713 N N . TYR C 1 311 ? 131.363 55.421 98.392 1.00 25.88 299 TYR C N 1
ATOM 7714 C CA . TYR C 1 311 ? 131.316 54.208 99.171 1.00 26.05 299 TYR C CA 1
ATOM 7715 C C . TYR C 1 311 ? 130.239 53.315 98.638 1.00 27.19 299 TYR C C 1
ATOM 7716 O O . TYR C 1 311 ? 129.090 53.730 98.487 1.00 27.80 299 TYR C O 1
ATOM 7725 N N . TYR C 1 312 ? 130.594 52.079 98.339 1.00 26.92 300 TYR C N 1
ATOM 7726 C CA . TYR C 1 312 ? 129.584 51.154 97.886 1.00 27.54 300 TYR C CA 1
ATOM 7727 C C . TYR C 1 312 ? 129.703 49.805 98.578 1.00 27.28 300 TYR C C 1
ATOM 7728 O O . TYR C 1 312 ? 130.770 49.422 99.020 1.00 27.72 300 TYR C O 1
ATOM 7737 N N . GLY C 1 313 ? 128.579 49.115 98.706 1.00 27.73 301 GLY C N 1
ATOM 7738 C CA . GLY C 1 313 ? 128.590 47.762 99.225 1.00 26.37 301 GLY C CA 1
ATOM 7739 C C . GLY C 1 313 ? 128.897 46.842 98.075 1.00 28.48 301 GLY C C 1
ATOM 7740 O O . GLY C 1 313 ? 128.374 47.016 96.969 1.00 28.28 301 GLY C O 1
ATOM 7741 N N . ALA C 1 314 ? 129.729 45.840 98.352 1.00 27.78 302 ALA C N 1
ATOM 7742 C CA . ALA C 1 314 ? 130.160 44.894 97.334 1.00 26.63 302 ALA C CA 1
ATOM 7743 C C . ALA C 1 314 ? 129.693 43.499 97.720 1.00 27.31 302 ALA C C 1
ATOM 7744 O O . ALA C 1 314 ? 130.050 42.994 98.784 1.00 27.14 302 ALA C O 1
ATOM 7746 N N . ALA C 1 315 ? 128.859 42.898 96.862 1.00 27.31 303 ALA C N 1
ATOM 7747 C CA . ALA C 1 315 ? 128.321 41.533 97.061 1.00 27.08 303 ALA C CA 1
ATOM 7748 C C . ALA C 1 315 ? 127.596 41.343 98.396 1.00 27.59 303 ALA C C 1
ATOM 7749 O O . ALA C 1 315 ? 127.581 40.243 98.968 1.00 29.05 303 ALA C O 1
ATOM 7751 N N . ASP C 1 316 ? 127.029 42.432 98.904 1.00 28.17 304 ASP C N 1
ATOM 7752 C CA . ASP C 1 316 ? 126.420 42.450 100.249 1.00 27.28 304 ASP C CA 1
ATOM 7753 C C . ASP C 1 316 ? 127.335 41.826 101.266 1.00 27.58 304 ASP C C 1
ATOM 7754 O O . ASP C 1 316 ? 126.876 41.105 102.141 1.00 27.98 304 ASP C O 1
ATOM 7759 N N . THR C 1 317 ? 128.633 42.115 101.145 1.00 27.28 305 THR C N 1
ATOM 7760 C CA . THR C 1 317 ? 129.664 41.468 101.971 1.00 27.14 305 THR C CA 1
ATOM 7761 C C . THR C 1 317 ? 130.728 42.453 102.470 1.00 27.61 305 THR C C 1
ATOM 7762 O O . THR C 1 317 ? 131.218 42.333 103.576 1.00 27.73 305 THR C O 1
ATOM 7766 N N . HIS C 1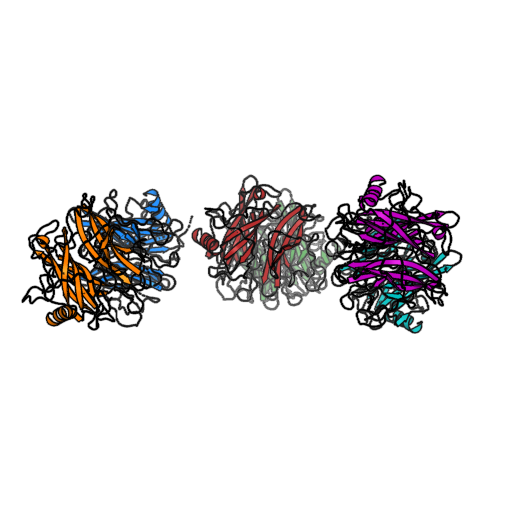 318 ? 131.042 43.441 101.645 1.00 25.80 306 HIS C N 1
ATOM 7767 C CA . HIS C 1 318 ? 132.126 44.362 101.912 1.00 26.89 306 HIS C CA 1
ATOM 7768 C C . HIS C 1 318 ? 131.709 45.811 101.681 1.00 28.18 306 HIS C C 1
ATOM 7769 O O . HIS C 1 318 ? 130.755 46.092 100.933 1.00 27.71 306 HIS C O 1
ATOM 7776 N N . VAL C 1 319 ? 132.440 46.721 102.310 1.00 27.07 307 VAL C N 1
ATOM 7777 C CA . VAL C 1 319 ? 132.399 48.120 101.918 1.00 27.26 307 VAL C CA 1
ATOM 7778 C C . VAL C 1 319 ? 133.612 48.354 101.040 1.00 28.23 307 VAL C C 1
ATOM 7779 O O . VAL C 1 319 ? 134.730 47.917 101.374 1.00 27.22 307 VAL C O 1
ATOM 7783 N N . ALA C 1 320 ? 133.393 49.047 99.924 1.00 27.69 308 ALA C N 1
ATOM 7784 C CA . ALA C 1 320 ? 134.477 49.331 98.989 1.00 27.94 308 ALA C CA 1
ATOM 7785 C C . ALA C 1 320 ? 134.383 50.787 98.519 1.00 27.89 308 ALA C C 1
ATOM 7786 O O . ALA C 1 320 ? 133.345 51.417 98.661 1.00 28.16 308 ALA C O 1
ATOM 7788 N N . LEU C 1 321 ? 135.480 51.303 97.981 1.00 27.18 309 LEU C N 1
ATOM 7789 C CA . LEU C 1 321 ? 135.576 52.684 97.511 1.00 26.87 309 LEU C CA 1
ATOM 7790 C C . LEU C 1 321 ? 135.841 52.775 96.009 1.00 27.59 309 LEU C C 1
ATOM 7791 O O . LEU C 1 321 ? 136.532 51.931 95.427 1.00 25.81 309 LEU C O 1
ATOM 7796 N N . ALA C 1 322 ? 135.269 53.813 95.405 1.00 26.38 310 ALA C N 1
ATOM 7797 C CA . ALA C 1 322 ? 135.556 54.176 94.034 1.00 26.28 310 ALA C CA 1
ATOM 7798 C C . ALA C 1 322 ? 135.785 55.679 94.017 1.00 27.71 310 ALA C C 1
ATOM 7799 O O . ALA C 1 322 ? 135.240 56.401 94.860 1.00 27.82 310 ALA C O 1
ATOM 7801 N N . PHE C 1 323 ? 136.623 56.138 93.084 1.00 27.39 311 PHE C N 1
ATOM 7802 C CA . PHE C 1 323 ? 137.023 57.532 92.988 1.00 26.45 311 PHE C CA 1
ATOM 7803 C C . PHE C 1 323 ? 136.759 58.064 91.603 1.00 27.72 311 PHE C C 1
ATOM 7804 O O . PHE C 1 323 ? 136.754 57.313 90.627 1.00 27.97 311 PHE C O 1
ATOM 7812 N N . GLY C 1 324 ? 136.579 59.379 91.531 1.00 26.87 312 GLY C N 1
ATOM 7813 C CA . GLY C 1 324 ? 136.516 60.099 90.283 1.00 27.28 312 GLY C CA 1
ATOM 7814 C C . GLY C 1 324 ? 136.488 61.587 90.539 1.00 28.76 312 GLY C C 1
ATOM 7815 O O . GLY C 1 324 ? 136.521 62.030 91.679 1.00 30.55 312 GLY C O 1
ATOM 7816 N N . TYR C 1 325 ? 136.431 62.354 89.466 1.00 28.85 313 TYR C N 1
ATOM 7817 C CA . TYR C 1 325 ? 136.294 63.794 89.548 1.00 28.73 313 TYR C CA 1
ATOM 7818 C C . TYR C 1 325 ? 134.874 64.150 89.174 1.00 29.73 313 TYR C C 1
ATOM 7819 O O . TYR C 1 325 ? 134.319 63.599 88.210 1.00 29.10 313 TYR C O 1
ATOM 7828 N N . ILE C 1 326 ? 134.291 65.072 89.936 1.00 29.13 314 ILE C N 1
ATOM 7829 C CA . ILE C 1 326 ? 132.904 65.463 89.745 1.00 29.62 314 ILE C CA 1
ATOM 7830 C C . ILE C 1 326 ? 132.645 65.970 88.315 1.00 28.89 314 ILE C C 1
ATOM 7831 O O . ILE C 1 326 ? 131.614 65.655 87.713 1.00 28.48 314 ILE C O 1
ATOM 7836 N N . ASP C 1 327 ? 133.579 66.740 87.761 1.00 27.62 315 ASP C N 1
ATOM 7837 C CA . ASP C 1 327 ? 133.366 67.303 86.438 1.00 29.90 315 ASP C CA 1
ATOM 7838 C C . ASP C 1 327 ? 133.426 66.235 85.348 1.00 29.58 315 ASP C C 1
ATOM 7839 O O . ASP C 1 327 ? 132.721 66.342 84.364 1.00 29.92 315 ASP C O 1
ATOM 7844 N N . GLU C 1 328 ? 134.250 65.210 85.525 1.00 28.36 316 GLU C N 1
ATOM 7845 C CA . GLU C 1 328 ? 134.302 64.130 84.549 1.00 29.93 316 GLU C CA 1
ATOM 7846 C C . GLU C 1 328 ? 133.064 63.225 84.647 1.00 30.22 316 GLU C C 1
ATOM 7847 O O . GLU C 1 328 ? 132.554 62.739 83.629 1.00 30.71 316 GLU C O 1
ATOM 7853 N N . ILE C 1 329 ? 132.590 63.009 85.863 1.00 26.58 317 ILE C N 1
ATOM 7854 C CA . ILE C 1 329 ? 131.406 62.206 86.057 1.00 27.45 317 ILE C CA 1
ATOM 7855 C C . ILE C 1 329 ? 130.229 62.941 85.426 1.00 27.84 317 ILE C C 1
ATOM 7856 O O . ILE C 1 329 ? 129.505 62.363 84.629 1.00 27.94 317 ILE C O 1
ATOM 7861 N N . VAL C 1 330 ? 130.087 64.229 85.743 1.00 27.59 318 VAL C N 1
ATOM 7862 C CA . VAL C 1 330 ? 129.075 65.069 85.106 1.00 28.48 318 VAL C CA 1
ATOM 7863 C C . VAL C 1 330 ? 129.203 65.029 83.585 1.00 29.22 318 VAL C C 1
ATOM 7864 O O . VAL C 1 330 ? 128.194 64.840 82.893 1.00 29.69 318 VAL C O 1
ATOM 7868 N N . ASP C 1 331 ? 130.430 65.178 83.064 1.00 29.69 319 ASP C N 1
ATOM 7869 C CA . ASP C 1 331 ? 130.674 65.059 81.608 1.00 30.21 319 ASP C CA 1
ATOM 7870 C C . ASP C 1 331 ? 130.198 63.731 81.033 1.00 29.49 319 ASP C C 1
ATOM 7871 O O . ASP C 1 331 ? 129.620 63.686 79.949 1.00 28.85 319 ASP C O 1
ATOM 7876 N N . PHE C 1 332 ? 130.499 62.658 81.744 1.00 28.90 320 PHE C N 1
ATOM 7877 C CA . PHE C 1 332 ? 130.153 61.324 81.312 1.00 28.00 320 PHE C CA 1
ATOM 7878 C C . PHE C 1 332 ? 128.626 61.167 81.237 1.00 28.23 320 PHE C C 1
ATOM 7879 O O . PHE C 1 332 ? 128.091 60.618 80.282 1.00 27.33 320 PHE C O 1
ATOM 7887 N N . VAL C 1 333 ? 127.939 61.661 82.256 1.00 27.88 321 VAL C N 1
ATOM 7888 C CA . VAL C 1 333 ? 126.493 61.647 82.311 1.00 27.52 321 VAL C CA 1
ATOM 7889 C C . VAL C 1 333 ? 125.896 62.390 81.108 1.00 28.72 321 VAL C C 1
ATOM 7890 O O . VAL C 1 333 ? 125.025 61.855 80.402 1.00 28.39 321 VAL C O 1
ATOM 7894 N N . LYS C 1 334 ? 126.381 63.606 80.849 1.00 27.68 322 LYS C N 1
ATOM 7895 C CA . LYS C 1 334 ? 125.867 64.378 79.727 1.00 28.63 322 LYS C CA 1
ATOM 7896 C C . LYS C 1 334 ? 126.147 63.679 78.397 1.00 29.49 322 LYS C C 1
ATOM 7897 O O . LYS C 1 334 ? 125.235 63.458 77.603 1.00 29.66 322 LYS C O 1
ATOM 7903 N N . ARG C 1 335 ? 127.410 63.317 78.174 1.00 29.51 323 ARG C N 1
ATOM 7904 C CA . ARG C 1 335 ? 127.843 62.726 76.913 1.00 30.74 323 ARG C CA 1
ATOM 7905 C C . ARG C 1 335 ? 127.160 61.388 76.591 1.00 29.14 323 ARG C C 1
ATOM 7906 O O . ARG C 1 335 ? 126.966 61.070 75.429 1.00 28.51 323 ARG C O 1
ATOM 7914 N N . ASN C 1 336 ? 126.799 60.614 77.610 1.00 27.95 324 ASN C N 1
ATOM 7915 C CA . ASN C 1 336 ? 126.190 59.315 77.382 1.00 28.73 324 ASN C CA 1
ATOM 7916 C C . ASN C 1 336 ? 124.680 59.317 77.559 1.00 29.75 324 ASN C C 1
ATOM 7917 O O . ASN C 1 336 ? 124.055 58.259 77.681 1.00 29.64 324 ASN C O 1
ATOM 7922 N N . SER C 1 337 ? 124.096 60.510 77.576 1.00 30.58 325 SER C N 1
ATOM 7923 C CA . SER C 1 337 ? 122.646 60.648 77.708 1.00 35.23 325 SER C CA 1
ATOM 7924 C C . SER C 1 337 ? 121.949 60.205 76.440 1.00 40.62 325 SER C C 1
ATOM 7925 O O . SER C 1 337 ? 122.470 60.383 75.362 1.00 40.43 325 SER C O 1
ATOM 7945 N N . LYS D 1 14 ? 74.380 56.902 120.284 1.00 42.56 2 LYS D N 1
ATOM 7946 C CA . LYS D 1 14 ? 74.344 58.049 119.391 1.00 40.54 2 LYS D CA 1
ATOM 7947 C C . LYS D 1 14 ? 75.111 57.799 118.091 1.00 39.33 2 LYS D C 1
ATOM 7948 O O . LYS D 1 14 ? 76.181 57.178 118.098 1.00 36.97 2 LYS D O 1
ATOM 7954 N N . VAL D 1 15 ? 74.557 58.289 116.981 1.00 38.39 3 VAL D N 1
ATOM 7955 C CA . VAL D 1 15 ? 75.207 58.223 115.677 1.00 38.13 3 VAL D CA 1
ATOM 7956 C C . VAL D 1 15 ? 75.301 59.622 115.089 1.00 38.61 3 VAL D C 1
ATOM 7957 O O . VAL D 1 15 ? 74.312 60.353 115.017 1.00 37.92 3 VAL D O 1
ATOM 7961 N N . PHE D 1 16 ? 76.505 59.996 114.674 1.00 37.65 4 PHE D N 1
ATOM 7962 C CA . PHE D 1 16 ? 76.751 61.343 114.201 1.00 38.26 4 PHE D CA 1
ATOM 7963 C C . PHE D 1 16 ? 76.691 61.367 112.693 1.00 39.43 4 PHE D C 1
ATOM 7964 O O . PHE D 1 16 ? 77.719 61.415 112.035 1.00 41.32 4 PHE D O 1
ATOM 7972 N N . THR D 1 17 ? 75.482 61.297 112.147 1.00 39.45 5 THR D N 1
ATOM 7973 C CA . THR D 1 17 ? 75.272 61.387 110.694 1.00 41.04 5 THR D CA 1
ATOM 7974 C C . THR D 1 17 ? 74.120 62.334 110.428 1.00 40.90 5 THR D C 1
ATOM 7975 O O . THR D 1 17 ? 73.591 62.922 111.348 1.00 42.00 5 THR D O 1
ATOM 7979 N N . GLU D 1 18 ? 73.731 62.465 109.167 1.00 41.98 6 GLU D N 1
ATOM 7980 C CA . GLU D 1 18 ? 72.586 63.280 108.785 1.00 43.31 6 GLU D CA 1
ATOM 7981 C C . GLU D 1 18 ? 71.284 62.524 109.064 1.00 39.65 6 GLU D C 1
ATOM 7982 O O . GLU D 1 18 ? 71.251 61.281 109.127 1.00 37.94 6 GLU D O 1
ATOM 7988 N N . LYS D 1 19 ? 70.215 63.293 109.210 1.00 37.79 7 LYS D N 1
ATOM 7989 C CA . LYS D 1 19 ? 68.864 62.788 109.111 1.00 36.25 7 LYS D CA 1
ATOM 7990 C C . LYS D 1 19 ? 68.668 62.445 107.638 1.00 35.01 7 LYS D C 1
ATOM 7991 O O . LYS D 1 19 ? 68.975 63.259 106.765 1.00 34.33 7 LYS D O 1
ATOM 7997 N N . ILE D 1 20 ? 68.212 61.230 107.352 1.00 33.27 8 ILE D N 1
ATOM 7998 C CA . ILE D 1 20 ? 67.923 60.834 105.970 1.00 30.99 8 ILE D CA 1
ATOM 7999 C C . ILE D 1 20 ? 66.551 60.141 105.917 1.00 32.08 8 ILE D C 1
ATOM 8000 O O . ILE D 1 20 ? 66.478 58.909 105.778 1.00 33.09 8 ILE D O 1
ATOM 8005 N N . PRO D 1 21 ? 65.472 60.922 106.009 1.00 31.24 9 PRO D N 1
ATOM 8006 C CA . PRO D 1 21 ? 64.113 60.368 106.053 1.00 31.72 9 PRO D CA 1
ATOM 8007 C C . PRO D 1 21 ? 63.812 59.427 104.885 1.00 31.84 9 PRO D C 1
ATOM 8008 O O . PRO D 1 21 ? 63.131 58.414 105.056 1.00 32.65 9 PRO D O 1
ATOM 8012 N N . ASN D 1 22 ? 64.323 59.770 103.713 1.00 30.88 10 ASN D N 1
ATOM 8013 C CA . ASN D 1 22 ? 64.060 59.020 102.495 1.00 30.79 10 ASN D CA 1
ATOM 8014 C C . ASN D 1 22 ? 65.176 58.048 102.101 1.00 30.16 10 ASN D C 1
ATOM 8015 O O . ASN D 1 22 ? 65.302 57.686 100.919 1.00 29.93 10 ASN D O 1
ATOM 8020 N N . ILE D 1 23 ? 65.983 57.629 103.083 1.00 27.96 11 ILE D N 1
ATOM 8021 C CA . ILE D 1 23 ? 66.992 56.601 102.879 1.00 27.86 11 ILE D CA 1
ATOM 8022 C C . ILE D 1 23 ? 66.381 55.400 102.135 1.00 28.02 11 ILE D C 1
ATOM 8023 O O . ILE D 1 23 ? 65.230 55.027 102.424 1.00 28.40 11 ILE D O 1
ATOM 8028 N N . PRO D 1 24 ? 67.095 54.823 101.156 1.00 27.54 12 PRO D N 1
ATOM 8029 C CA . PRO D 1 24 ? 66.611 53.582 100.547 1.00 27.81 12 PRO D CA 1
ATOM 8030 C C . PRO D 1 24 ? 66.457 52.568 101.678 1.00 29.07 12 PRO D C 1
ATOM 8031 O O . PRO D 1 24 ? 67.302 52.501 102.572 1.00 29.78 12 PRO D O 1
ATOM 8035 N N . TRP D 1 25 ? 65.359 51.839 101.688 1.00 27.88 13 TRP D N 1
ATOM 8036 C CA . TRP D 1 25 ? 65.100 50.949 102.792 1.00 28.93 13 TRP D CA 1
ATOM 8037 C C . TRP D 1 25 ? 64.181 49.779 102.412 1.00 30.62 13 TRP D C 1
ATOM 8038 O O . TRP D 1 25 ? 63.291 49.912 101.578 1.00 30.84 13 TRP D O 1
ATOM 8049 N N . GLU D 1 26 ? 64.405 48.636 103.052 1.00 30.85 14 GLU D N 1
ATOM 8050 C CA . GLU D 1 26 ? 63.493 47.519 102.971 1.00 30.77 14 GLU D CA 1
ATOM 8051 C C . GLU D 1 26 ? 63.589 46.781 104.313 1.00 31.41 14 GLU D C 1
ATOM 8052 O O . GLU D 1 26 ? 64.686 46.567 104.854 1.00 29.73 14 GLU D O 1
ATOM 8058 N N . GLU D 1 27 ? 62.442 46.420 104.867 1.00 30.00 15 GLU D N 1
ATOM 8059 C CA . GLU D 1 27 ? 62.408 45.673 106.109 1.00 32.85 15 GLU D CA 1
ATOM 8060 C C . GLU D 1 27 ? 63.045 44.304 105.952 1.00 32.38 15 GLU D C 1
ATOM 8061 O O . GLU D 1 27 ? 63.010 43.722 104.869 1.00 31.80 15 GLU D O 1
ATOM 8067 N N . ARG D 1 28 ? 63.600 43.778 107.035 1.00 32.58 16 ARG D N 1
ATOM 8068 C CA . ARG D 1 28 ? 64.197 42.458 106.988 1.00 34.37 16 ARG D CA 1
ATOM 8069 C C . ARG D 1 28 ? 63.146 41.400 106.675 1.00 33.76 16 ARG D C 1
ATOM 8070 O O . ARG D 1 28 ? 61.977 41.538 107.050 1.00 34.60 16 ARG D O 1
ATOM 8078 N N . PRO D 1 29 ? 63.550 40.343 105.980 1.00 35.13 17 PRO D N 1
ATOM 8079 C CA . PRO D 1 29 ? 62.643 39.225 105.735 1.00 35.41 17 PRO D CA 1
ATOM 8080 C C . PRO D 1 29 ? 62.127 38.690 107.068 1.00 37.51 17 PRO D C 1
ATOM 8081 O O . PRO D 1 29 ? 62.846 38.743 108.080 1.00 35.80 17 PRO D O 1
ATOM 8085 N N . GLU D 1 30 ? 60.890 38.199 107.066 1.00 39.21 18 GLU D N 1
ATOM 8086 C CA . GLU D 1 30 ? 60.267 37.616 108.247 1.00 41.69 18 GLU D CA 1
ATOM 8087 C C . GLU D 1 30 ? 61.188 36.580 108.868 1.00 41.35 18 GLU D C 1
ATOM 8088 O O . GLU D 1 30 ? 61.640 35.672 108.177 1.00 40.69 18 GLU D O 1
ATOM 8094 N N . GLY D 1 31 ? 61.479 36.736 110.157 1.00 41.69 19 GLY D N 1
ATOM 8095 C CA . GLY D 1 31 ? 62.326 35.784 110.877 1.00 43.27 19 GLY D CA 1
ATOM 8096 C C . GLY D 1 31 ? 63.817 35.696 110.524 1.00 45.61 19 GLY D C 1
ATOM 8097 O O . GLY D 1 31 ? 64.486 34.764 110.946 1.00 46.62 19 GLY D O 1
ATOM 8098 N N . TYR D 1 32 ? 64.349 36.643 109.752 1.00 45.71 20 TYR D N 1
ATOM 8099 C CA . TYR D 1 32 ? 65.812 36.736 109.487 1.00 46.21 20 TYR D CA 1
ATOM 8100 C C . TYR D 1 32 ? 66.323 37.377 110.781 1.00 46.12 20 TYR D C 1
ATOM 8101 O O . TYR D 1 32 ? 65.926 38.489 111.059 1.00 46.55 20 TYR D O 1
ATOM 8110 N N . THR D 1 33 ? 67.093 36.799 111.695 1.00 46.47 21 THR D N 1
ATOM 8111 C CA . THR D 1 33 ? 68.464 36.404 111.942 1.00 47.96 21 THR D CA 1
ATOM 8112 C C . THR D 1 33 ? 69.600 37.449 111.959 1.00 46.47 21 THR D C 1
ATOM 8113 O O . THR D 1 33 ? 69.926 38.014 113.016 1.00 48.09 21 THR D O 1
ATOM 8117 N N . GLY D 1 34 ? 70.194 37.674 110.796 1.00 43.26 22 GLY D N 1
ATOM 8118 C CA . GLY D 1 34 ? 71.422 38.461 110.669 1.00 41.07 22 GLY D CA 1
ATOM 8119 C C . GLY D 1 34 ? 71.284 39.967 110.819 1.00 38.18 22 GLY D C 1
ATOM 8120 O O . GLY D 1 34 ? 70.183 40.516 110.737 1.00 37.08 22 GLY D O 1
ATOM 8121 N N . PRO D 1 35 ? 72.398 40.652 111.068 1.00 36.68 23 PRO D N 1
ATOM 8122 C CA . PRO D 1 35 ? 72.371 42.111 111.252 1.00 34.66 23 PRO D CA 1
ATOM 8123 C C . PRO D 1 35 ? 72.131 42.886 109.958 1.00 32.46 23 PRO D C 1
ATOM 8124 O O . PRO D 1 35 ? 71.745 44.053 109.995 1.00 31.97 23 PRO D O 1
ATOM 8128 N N . VAL D 1 36 ? 72.358 42.239 108.823 1.00 30.45 24 VAL D N 1
ATOM 8129 C CA . VAL D 1 36 ? 72.300 42.905 107.540 1.00 29.89 24 VAL D CA 1
ATOM 8130 C C . VAL D 1 36 ? 71.609 41.965 106.555 1.00 30.18 24 VAL D C 1
ATOM 8131 O O . VAL D 1 36 ? 71.920 40.772 106.527 1.00 31.29 24 VAL D O 1
ATOM 8135 N N . TRP D 1 37 ? 70.666 42.482 105.772 1.00 28.77 25 TRP D N 1
ATOM 8136 C CA . TRP D 1 37 ? 69.993 41.690 104.749 1.00 27.10 25 TRP D CA 1
ATOM 8137 C C . TRP D 1 37 ? 70.055 42.389 103.388 1.00 27.97 25 TRP D C 1
ATOM 8138 O O . TRP D 1 37 ? 70.141 43.627 103.299 1.00 27.36 25 TRP D O 1
ATOM 8149 N N . ARG D 1 38 ? 70.027 41.593 102.330 1.00 26.31 26 ARG D N 1
ATOM 8150 C CA . ARG D 1 38 ? 70.045 42.111 100.963 1.00 26.84 26 ARG D CA 1
ATOM 8151 C C . ARG D 1 38 ? 68.713 42.715 100.561 1.00 27.92 26 ARG D C 1
ATOM 8152 O O . ARG D 1 38 ? 67.641 42.197 100.919 1.00 27.66 26 ARG D O 1
ATOM 8160 N N . TYR D 1 39 ? 68.778 43.764 99.750 1.00 27.51 27 TYR D N 1
ATOM 8161 C CA . TYR D 1 39 ? 67.598 44.295 99.100 1.00 27.43 27 TYR D CA 1
ATOM 8162 C C . TYR D 1 39 ? 67.015 43.220 98.199 1.00 27.28 27 TYR D C 1
ATOM 8163 O O . TYR D 1 39 ? 67.715 42.630 97.385 1.00 27.50 27 TYR D O 1
ATOM 8172 N N . SER D 1 40 ? 65.723 42.978 98.334 1.00 27.41 28 SER D N 1
ATOM 8173 C CA . SER D 1 40 ? 65.111 41.848 97.655 1.00 28.77 28 SER D CA 1
ATOM 8174 C C . SER D 1 40 ? 65.090 42.057 96.144 1.00 30.82 28 SER D C 1
ATOM 8175 O O . SER D 1 40 ? 64.937 41.098 95.398 1.00 31.81 28 SER D O 1
ATOM 8178 N N . LYS D 1 41 ? 65.223 43.308 95.703 1.00 30.03 29 LYS D N 1
ATOM 8179 C CA . LYS D 1 41 ? 65.221 43.591 94.287 1.00 29.24 29 LYS D CA 1
ATOM 8180 C C . LYS D 1 41 ? 66.612 43.834 93.673 1.00 29.25 29 LYS D C 1
ATOM 8181 O O . LYS D 1 41 ? 66.719 44.414 92.587 1.00 28.51 29 LYS D O 1
ATOM 8187 N N . ASN D 1 42 ? 67.669 43.416 94.374 1.00 26.92 30 ASN D N 1
ATOM 8188 C CA . ASN D 1 42 ? 69.039 43.480 93.831 1.00 28.27 30 ASN D CA 1
ATOM 8189 C C . ASN D 1 42 ? 69.164 42.633 92.577 1.00 29.24 30 ASN D C 1
ATOM 8190 O O . ASN D 1 42 ? 68.444 41.662 92.443 1.00 29.88 30 ASN D O 1
ATOM 8195 N N . PRO D 1 43 ? 70.079 42.978 91.669 1.00 29.64 31 PRO D N 1
ATOM 8196 C CA . PRO D 1 43 ? 70.930 44.181 91.781 1.00 29.24 31 PRO D CA 1
ATOM 8197 C C . PRO D 1 43 ? 70.149 45.409 91.336 1.00 29.10 31 PRO D C 1
ATOM 8198 O O . PRO D 1 43 ? 69.168 45.243 90.638 1.00 29.82 31 PRO D O 1
ATOM 8202 N N . ILE D 1 44 ? 70.544 46.618 91.733 1.00 28.35 32 ILE D N 1
ATOM 8203 C CA . ILE D 1 44 ? 69.788 47.809 91.330 1.00 29.88 32 ILE D CA 1
ATOM 8204 C C . ILE D 1 44 ? 70.261 48.392 90.002 1.00 31.61 32 ILE D C 1
ATOM 8205 O O . ILE D 1 44 ? 69.525 49.121 89.330 1.00 30.53 32 ILE D O 1
ATOM 8210 N N . ILE D 1 45 ? 71.503 48.104 89.641 1.00 30.27 33 ILE D N 1
ATOM 8211 C CA . ILE D 1 45 ? 72.045 48.569 88.376 1.00 32.18 33 ILE D CA 1
ATOM 8212 C C . ILE D 1 45 ? 73.301 47.732 88.125 1.00 30.88 33 ILE D C 1
ATOM 8213 O O . ILE D 1 45 ? 73.850 47.170 89.066 1.00 30.84 33 ILE D O 1
ATOM 8218 N N . GLY D 1 46 ? 73.725 47.581 86.876 1.00 30.43 34 GLY D N 1
ATOM 8219 C CA . GLY D 1 46 ? 74.894 46.735 86.631 1.00 30.37 34 GLY D CA 1
ATOM 8220 C C . GLY D 1 46 ? 75.417 46.745 85.218 1.00 29.41 34 GLY D C 1
ATOM 8221 O O . GLY D 1 46 ? 76.249 47.586 84.859 1.00 29.87 34 GLY D O 1
ATOM 8222 N N . ARG D 1 47 ? 74.931 45.811 84.411 1.00 28.64 35 ARG D N 1
ATOM 8223 C CA . ARG D 1 47 ? 75.391 45.680 83.042 1.00 30.27 35 ARG D CA 1
ATOM 8224 C C . ARG D 1 47 ? 74.856 46.780 82.126 1.00 31.25 35 ARG D C 1
ATOM 8225 O O . ARG D 1 47 ? 73.700 47.211 82.233 1.00 29.72 35 ARG D O 1
ATOM 8233 N N . ASN D 1 48 ? 75.719 47.228 81.224 1.00 31.16 36 ASN D N 1
ATOM 8234 C CA . ASN D 1 48 ? 75.348 48.218 80.195 1.00 32.76 36 ASN D CA 1
ATOM 8235 C C . ASN D 1 48 ? 74.552 49.396 80.736 1.00 32.11 36 ASN D C 1
ATOM 8236 O O . ASN D 1 48 ? 73.474 49.696 80.264 1.00 33.22 36 ASN D O 1
ATOM 8241 N N . PRO D 1 49 ? 75.115 50.076 81.729 1.00 31.71 37 PRO D N 1
ATOM 8242 C CA . PRO D 1 49 ? 74.403 51.171 82.414 1.00 30.77 37 PRO D CA 1
ATOM 8243 C C . PRO D 1 49 ? 74.278 52.418 81.550 1.00 32.65 37 PRO D C 1
ATOM 8244 O O . PRO D 1 49 ? 73.306 53.139 81.671 1.00 34.55 37 PRO D O 1
ATOM 8248 N N . VAL D 1 50 ? 75.279 52.691 80.710 1.00 32.06 38 VAL D N 1
ATOM 8249 C CA . VAL D 1 50 ? 75.315 53.881 79.838 1.00 30.14 38 VAL D CA 1
ATOM 8250 C C . VAL D 1 50 ? 75.901 53.395 78.512 1.00 32.57 38 VAL D C 1
ATOM 8251 O O . VAL D 1 50 ? 76.523 52.311 78.477 1.00 31.79 38 VAL D O 1
ATOM 8255 N N . PRO D 1 51 ? 75.694 54.122 77.407 1.00 32.63 39 PRO D N 1
ATOM 8256 C CA . PRO D 1 51 ? 76.092 53.596 76.098 1.00 33.07 39 PRO D CA 1
ATOM 8257 C C . PRO D 1 51 ? 77.560 53.168 75.997 1.00 34.30 39 PRO D C 1
ATOM 8258 O O . PRO D 1 51 ? 77.866 52.154 75.361 1.00 33.34 39 PRO D O 1
ATOM 8262 N N . LYS D 1 52 ? 78.465 53.890 76.663 1.00 34.10 40 LYS D N 1
ATOM 8263 C CA . LYS D 1 52 ? 79.898 53.498 76.700 1.00 34.20 40 LYS D CA 1
ATOM 8264 C C . LYS D 1 52 ? 80.230 52.438 77.766 1.00 32.66 40 LYS D C 1
ATOM 8265 O O . LYS D 1 52 ? 81.354 51.928 77.797 1.00 32.00 40 LYS D O 1
ATOM 8271 N N . GLY D 1 53 ? 79.294 52.161 78.666 1.00 29.86 41 GLY D N 1
ATOM 8272 C CA . GLY D 1 53 ? 79.577 51.355 79.827 1.00 29.25 41 GLY D CA 1
ATOM 8273 C C . GLY D 1 53 ? 79.296 49.881 79.683 1.00 28.63 41 GLY D C 1
ATOM 8274 O O . GLY D 1 53 ? 78.299 49.492 79.104 1.00 29.25 41 GLY D O 1
ATOM 8275 N N . ALA D 1 54 ? 80.201 49.065 80.231 1.00 27.71 42 ALA D N 1
ATOM 8276 C CA . ALA D 1 54 ? 80.011 47.619 80.305 1.00 28.45 42 ALA D CA 1
ATOM 8277 C C . ALA D 1 54 ? 79.330 47.177 81.614 1.00 27.42 42 ALA D C 1
ATOM 8278 O O . ALA D 1 54 ? 78.409 46.382 81.591 1.00 26.30 42 ALA D O 1
ATOM 8280 N N . ARG D 1 55 ? 79.851 47.688 82.746 1.00 26.58 43 ARG D N 1
ATOM 8281 C CA . ARG D 1 55 ? 79.434 47.286 84.105 1.00 26.67 43 ARG D CA 1
ATOM 8282 C C . ARG D 1 55 ? 79.644 48.464 85.047 1.00 28.41 43 ARG D C 1
ATOM 8283 O O . ARG D 1 55 ? 80.669 49.123 84.974 1.00 30.53 43 ARG D O 1
ATOM 8291 N N . VAL D 1 56 ? 78.660 48.753 85.890 1.00 27.95 44 VAL D N 1
ATOM 8292 C CA . VAL D 1 56 ? 78.828 49.704 86.986 1.00 28.64 44 VAL D CA 1
ATOM 8293 C C . VAL D 1 56 ? 78.759 48.885 88.278 1.00 30.15 44 VAL D C 1
ATOM 8294 O O . VAL D 1 56 ? 77.822 48.091 88.471 1.00 30.23 44 VAL D O 1
ATOM 8298 N N . PHE D 1 57 ? 79.754 49.070 89.151 1.00 29.82 45 PHE D N 1
ATOM 8299 C CA . PHE D 1 57 ? 79.813 48.299 90.369 1.00 30.37 45 PHE D CA 1
ATOM 8300 C C . PHE D 1 57 ? 80.575 48.951 91.519 1.00 33.95 45 PHE D C 1
ATOM 8301 O O . PHE D 1 57 ? 80.784 48.310 92.557 1.00 36.14 45 PHE D O 1
ATOM 8309 N N . ASN D 1 58 ? 81.011 50.192 91.385 1.00 32.23 46 ASN D N 1
ATOM 8310 C CA . ASN D 1 58 ? 81.257 50.924 92.636 1.00 36.82 46 ASN D CA 1
ATOM 8311 C C . ASN D 1 58 ? 80.328 52.115 92.626 1.00 37.67 46 ASN D C 1
ATOM 8312 O O . ASN D 1 58 ? 79.990 52.673 91.553 1.00 36.32 46 ASN D O 1
ATOM 8317 N N . SER D 1 59 ? 79.873 52.454 93.813 1.00 36.04 47 SER D N 1
ATOM 8318 C CA . SER D 1 59 ? 78.980 53.563 93.941 1.00 39.26 47 SER D CA 1
ATOM 8319 C C . SER D 1 59 ? 79.232 54.194 95.280 1.00 38.36 47 SER D C 1
ATOM 8320 O O . SER D 1 59 ? 78.872 53.649 96.326 1.00 39.72 47 SER D O 1
ATOM 8323 N N . ALA D 1 60 ? 79.827 55.366 95.233 1.00 35.55 48 ALA D N 1
ATOM 8324 C CA . ALA D 1 60 ? 80.026 56.147 96.402 1.00 33.07 48 ALA D CA 1
ATOM 8325 C C . ALA D 1 60 ? 78.829 57.104 96.454 1.00 33.87 48 ALA D C 1
ATOM 8326 O O . ALA D 1 60 ? 78.809 58.121 95.754 1.00 33.99 48 ALA D O 1
ATOM 8328 N N . VAL D 1 61 ? 77.844 56.799 97.308 1.00 31.38 49 VAL D N 1
ATOM 8329 C CA . VAL D 1 61 ? 76.588 57.539 97.357 1.00 28.99 49 VAL D CA 1
ATOM 8330 C C . VAL D 1 61 ? 76.547 58.399 98.642 1.00 30.40 49 VAL D C 1
ATOM 8331 O O . VAL D 1 61 ? 76.967 57.961 99.717 1.00 30.96 49 VAL D O 1
ATOM 8335 N N . VAL D 1 62 ? 76.096 59.637 98.512 1.00 29.83 50 VAL D N 1
ATOM 8336 C CA . VAL D 1 62 ? 75.758 60.488 99.669 1.00 29.57 50 VAL D CA 1
ATOM 8337 C C . VAL D 1 62 ? 74.402 61.116 99.478 1.00 30.95 50 VAL D C 1
ATOM 8338 O O . VAL D 1 62 ? 73.961 61.244 98.325 1.00 30.28 50 VAL D O 1
ATOM 8342 N N . PRO D 1 63 ? 73.695 61.502 100.565 1.00 31.33 51 PRO D N 1
ATOM 8343 C CA . PRO D 1 63 ? 72.558 62.377 100.395 1.00 31.87 51 PRO D CA 1
ATOM 8344 C C . PRO D 1 63 ? 73.011 63.744 99.936 1.00 32.20 51 PRO D C 1
ATOM 8345 O O . PRO D 1 63 ? 74.079 64.202 100.307 1.00 32.36 51 PRO D O 1
ATOM 8349 N N . TYR D 1 64 ? 72.198 64.377 99.107 1.00 32.42 52 TYR D N 1
ATOM 8350 C CA . TYR D 1 64 ? 72.522 65.692 98.630 1.00 33.62 52 TYR D CA 1
ATOM 8351 C C . TYR D 1 64 ? 71.232 66.379 98.241 1.00 35.10 52 TYR D C 1
ATOM 8352 O O . TYR D 1 64 ? 70.491 65.867 97.400 1.00 34.00 52 TYR D O 1
ATOM 8361 N N . ASN D 1 65 ? 70.950 67.511 98.892 1.00 37.12 53 ASN D N 1
ATOM 8362 C CA . ASN D 1 65 ? 69.836 68.367 98.506 1.00 38.34 53 ASN D CA 1
ATOM 8363 C C . ASN D 1 65 ? 68.494 67.619 98.570 1.00 37.93 53 ASN D C 1
ATOM 8364 O O . ASN D 1 65 ? 67.640 67.761 97.687 1.00 38.92 53 ASN D O 1
ATOM 8369 N N . GLY D 1 66 ? 68.313 66.800 99.598 1.00 36.48 54 GLY D N 1
ATOM 8370 C CA . GLY D 1 66 ? 67.058 66.084 99.770 1.00 35.57 54 GLY D CA 1
ATOM 8371 C C . GLY D 1 66 ? 66.947 64.851 98.889 1.00 35.27 54 GLY D C 1
ATOM 8372 O O . GLY D 1 66 ? 65.939 64.140 98.902 1.00 33.58 54 GLY D O 1
ATOM 8373 N N . GLU D 1 67 ? 67.983 64.597 98.107 1.00 33.99 55 GLU D N 1
ATOM 8374 C CA . GLU D 1 67 ? 68.032 63.399 97.273 1.00 34.60 55 GLU D CA 1
ATOM 8375 C C . GLU D 1 67 ? 69.366 62.684 97.435 1.00 31.62 55 GLU D C 1
ATOM 8376 O O . GLU D 1 67 ? 70.032 62.792 98.467 1.00 30.11 55 GLU D O 1
ATOM 8382 N N . PHE D 1 68 ? 69.762 61.952 96.407 1.00 28.39 56 PHE D N 1
ATOM 8383 C CA . PHE D 1 68 ? 71.023 61.216 96.466 1.00 27.03 56 PHE D CA 1
ATOM 8384 C C . PHE D 1 68 ? 71.847 61.493 95.223 1.00 27.92 56 PHE D C 1
ATOM 8385 O O . PHE D 1 68 ? 71.311 61.693 94.122 1.00 28.28 56 PHE D O 1
ATOM 8393 N N . VAL D 1 69 ? 73.144 61.574 95.420 1.00 27.18 57 VAL D N 1
ATOM 8394 C CA . VAL D 1 69 ? 74.065 61.604 94.286 1.00 28.02 57 VAL D CA 1
ATOM 8395 C C . VAL D 1 69 ? 75.109 60.550 94.518 1.00 27.78 57 VAL D C 1
ATOM 8396 O O . VAL D 1 69 ? 75.216 60.008 95.630 1.00 27.96 57 VAL D O 1
ATOM 8400 N N . GLY D 1 70 ? 75.878 60.243 93.478 1.00 27.91 58 GLY D N 1
ATOM 8401 C CA . GLY D 1 70 ? 76.962 59.286 93.639 1.00 26.93 58 GLY D CA 1
ATOM 8402 C C . GLY D 1 70 ? 78.082 59.484 92.636 1.00 28.59 58 GLY D C 1
ATOM 8403 O O . GLY D 1 70 ? 77.903 60.101 91.560 1.00 27.05 58 GLY D O 1
ATOM 8404 N N . VAL D 1 71 ? 79.256 58.993 93.018 1.00 27.19 59 VAL D N 1
ATOM 8405 C CA . VAL D 1 71 ? 80.361 58.850 92.096 1.00 26.42 59 VAL D CA 1
ATOM 8406 C C . VAL D 1 71 ? 80.469 57.338 91.824 1.00 27.60 59 VAL D C 1
ATOM 8407 O O . VAL D 1 71 ? 80.644 56.530 92.767 1.00 26.52 59 VAL D O 1
ATOM 8411 N N . PHE D 1 72 ? 80.356 56.972 90.547 1.00 27.07 60 PHE D N 1
ATOM 8412 C CA . PHE D 1 72 ? 80.223 55.565 90.137 1.00 27.04 60 PHE D CA 1
ATOM 8413 C C . PHE D 1 72 ? 81.411 55.106 89.323 1.00 28.45 60 PHE D C 1
ATOM 8414 O O . PHE D 1 72 ? 81.859 55.827 88.409 1.00 29.17 60 PHE D O 1
ATOM 8422 N N . ARG D 1 73 ? 81.927 53.921 89.639 1.00 27.48 61 ARG D N 1
ATOM 8423 C CA . ARG D 1 73 ? 82.912 53.298 88.778 1.00 28.98 61 ARG D CA 1
ATOM 8424 C C . ARG D 1 73 ? 82.181 52.499 87.696 1.00 29.02 61 ARG D C 1
ATOM 8425 O O . ARG D 1 73 ? 81.446 51.547 88.009 1.00 28.10 61 ARG D O 1
ATOM 8433 N N . ILE D 1 74 ? 82.407 52.905 86.445 1.00 29.26 62 ILE D N 1
ATOM 8434 C CA . ILE D 1 74 ? 81.922 52.183 85.318 1.00 29.09 62 ILE D CA 1
ATOM 8435 C C . ILE D 1 74 ? 83.109 51.725 84.489 1.00 29.26 62 ILE D C 1
ATOM 8436 O O . ILE D 1 74 ? 83.883 52.526 84.008 1.00 27.10 62 ILE D O 1
ATOM 8441 N N . ASP D 1 75 ? 83.231 50.420 84.334 1.00 28.73 63 ASP D N 1
ATOM 8442 C CA . ASP D 1 75 ? 84.156 49.852 83.337 1.00 28.93 63 ASP D CA 1
ATOM 8443 C C . ASP D 1 75 ? 83.518 50.074 81.971 1.00 28.84 63 ASP D C 1
ATOM 8444 O O . ASP D 1 75 ? 82.387 49.660 81.770 1.00 28.66 63 ASP D O 1
ATOM 8449 N N . HIS D 1 76 ? 84.242 50.720 81.037 1.00 26.95 64 HIS D N 1
ATOM 8450 C CA . HIS D 1 76 ? 83.709 50.966 79.712 1.00 27.02 64 HIS D CA 1
ATOM 8451 C C . HIS D 1 76 ? 83.763 49.677 78.889 1.00 27.62 64 HIS D C 1
ATOM 8452 O O . HIS D 1 76 ? 84.213 48.649 79.419 1.00 26.33 64 HIS D O 1
ATOM 8459 N N . LYS D 1 77 ? 83.324 49.743 77.626 1.00 27.20 65 LYS D N 1
ATOM 8460 C CA . LYS D 1 77 ? 83.323 48.580 76.732 1.00 28.67 65 LYS D CA 1
ATOM 8461 C C . LYS D 1 77 ? 84.745 48.247 76.211 1.00 28.60 65 LYS D C 1
ATOM 8462 O O . LYS D 1 77 ? 84.908 47.427 75.310 1.00 27.05 65 LYS D O 1
ATOM 8468 N N . ASN D 1 78 ? 85.769 48.862 76.831 1.00 28.23 66 ASN D N 1
ATOM 8469 C CA . ASN D 1 78 ? 87.141 48.418 76.641 1.00 28.28 66 ASN D CA 1
ATOM 8470 C C . ASN D 1 78 ? 87.709 47.891 77.953 1.00 28.86 66 ASN D C 1
ATOM 8471 O O . ASN D 1 78 ? 88.895 47.676 78.094 1.00 29.39 66 ASN D O 1
ATOM 8476 N N . THR D 1 79 ? 86.810 47.686 78.909 1.00 28.12 67 THR D N 1
ATOM 8477 C CA . THR D 1 79 ? 87.109 47.201 80.246 1.00 27.91 67 THR D CA 1
ATOM 8478 C C . THR D 1 79 ? 87.918 48.185 81.128 1.00 29.87 67 THR D C 1
ATOM 8479 O O . THR D 1 79 ? 88.291 47.867 82.238 1.00 31.12 67 THR D O 1
ATOM 8483 N N . ARG D 1 80 ? 88.149 49.399 80.637 1.00 28.65 68 ARG D N 1
ATOM 8484 C CA . ARG D 1 80 ? 88.894 50.381 81.385 1.00 28.17 68 ARG D CA 1
ATOM 8485 C C . ARG D 1 80 ? 87.907 51.168 82.250 1.00 28.82 68 ARG D C 1
ATOM 8486 O O . ARG D 1 80 ? 86.811 51.482 81.798 1.00 28.77 68 ARG D O 1
ATOM 8494 N N . PRO D 1 81 ? 88.277 51.408 83.514 1.00 27.81 69 PRO D N 1
ATOM 8495 C CA . PRO D 1 81 ? 87.392 52.022 84.488 1.00 27.86 69 PRO D CA 1
ATOM 8496 C C . PRO D 1 81 ? 87.401 53.571 84.465 1.00 29.03 69 PRO D C 1
ATOM 8497 O O . PRO D 1 81 ? 88.461 54.201 84.322 1.00 27.92 69 PRO D O 1
ATOM 8501 N N . PHE D 1 82 ? 86.221 54.149 84.622 1.00 27.74 70 PHE D N 1
ATOM 8502 C CA . PHE D 1 82 ? 86.045 55.585 84.679 1.00 28.22 70 PHE D CA 1
ATOM 8503 C C . PHE D 1 82 ? 85.074 55.905 85.804 1.00 29.17 70 PHE D C 1
ATOM 8504 O O . PHE D 1 82 ? 84.259 55.055 86.203 1.00 29.40 70 PHE D O 1
ATOM 8512 N N . LEU D 1 83 ? 85.134 57.141 86.298 1.00 28.52 71 LEU D N 1
ATOM 8513 C CA . LEU D 1 83 ? 84.215 57.604 87.333 1.00 28.28 71 LEU D CA 1
ATOM 8514 C C . LEU D 1 83 ? 83.149 58.470 86.671 1.00 27.94 71 LEU D C 1
ATOM 8515 O O . LEU D 1 83 ? 83.479 59.424 85.956 1.00 29.53 71 LEU D O 1
ATOM 8520 N N . HIS D 1 84 ? 81.886 58.123 86.895 1.00 27.81 72 HIS D N 1
ATOM 8521 C CA . HIS D 1 84 ? 80.767 58.888 86.363 1.00 27.28 72 HIS D CA 1
ATOM 8522 C C . HIS D 1 84 ? 79.922 59.387 87.516 1.00 28.54 72 HIS D C 1
ATOM 8523 O O . HIS D 1 84 ? 79.785 58.706 88.533 1.00 29.52 72 HIS D O 1
ATOM 8530 N N . PHE D 1 85 ? 79.320 60.556 87.320 1.00 28.99 73 PHE D N 1
ATOM 8531 C CA . PHE D 1 85 ? 78.399 61.135 88.270 1.00 29.49 73 PHE D CA 1
ATOM 8532 C C . PHE D 1 85 ? 76.991 60.617 88.030 1.00 30.07 73 PHE D C 1
ATOM 8533 O O . PHE D 1 85 ? 76.574 60.425 86.872 1.00 29.08 73 PHE D O 1
ATOM 8541 N N . GLY D 1 86 ? 76.268 60.356 89.125 1.00 30.11 74 GLY D N 1
ATOM 8542 C CA . GLY D 1 86 ? 74.872 59.920 89.043 1.00 30.46 74 GLY D CA 1
ATOM 8543 C C . GLY D 1 86 ? 73.944 60.600 90.039 1.00 29.74 74 GLY D C 1
ATOM 8544 O O . GLY D 1 86 ? 74.386 61.057 91.086 1.00 27.90 74 GLY D O 1
ATOM 8545 N N . ARG D 1 87 ? 72.657 60.650 89.708 1.00 29.71 75 ARG D N 1
ATOM 8546 C CA . ARG D 1 87 ? 71.622 61.242 90.609 1.00 32.18 75 ARG D CA 1
ATOM 8547 C C . ARG D 1 87 ? 70.461 60.277 90.811 1.00 31.61 75 ARG D C 1
ATOM 8548 O O . ARG D 1 87 ? 70.113 59.517 89.901 1.00 31.45 75 ARG D O 1
ATOM 8556 N N . SER D 1 88 ? 69.846 60.330 91.992 1.00 30.83 76 SER D N 1
ATOM 8557 C CA . SER D 1 88 ? 68.688 59.508 92.285 1.00 30.00 76 SER D CA 1
ATOM 8558 C C . SER D 1 88 ? 67.819 60.226 93.288 1.00 30.64 76 SER D C 1
ATOM 8559 O O . SER D 1 88 ? 68.331 60.837 94.242 1.00 30.47 76 SER D O 1
ATOM 8562 N N . LYS D 1 89 ? 66.503 60.175 93.061 1.00 31.37 77 LYS D N 1
ATOM 8563 C CA . LYS D 1 89 ? 65.553 60.717 94.032 1.00 33.80 77 LYS D CA 1
ATOM 8564 C C . LYS D 1 89 ? 65.440 59.813 95.237 1.00 32.52 77 LYS D C 1
ATOM 8565 O O . LYS D 1 89 ? 65.242 60.293 96.342 1.00 33.43 77 LYS D O 1
ATOM 8571 N N . ASP D 1 90 ? 65.573 58.508 95.019 1.00 31.05 78 ASP D N 1
ATOM 8572 C CA . ASP D 1 90 ? 65.292 57.517 96.052 1.00 31.56 78 ASP D CA 1
ATOM 8573 C C . ASP D 1 90 ? 66.487 56.631 96.455 1.00 30.98 78 ASP D C 1
ATOM 8574 O O . ASP D 1 90 ? 66.397 55.862 97.405 1.00 31.44 78 ASP D O 1
ATOM 8579 N N . GLY D 1 91 ? 67.588 56.744 95.726 1.00 30.36 79 GLY D N 1
ATOM 8580 C CA . GLY D 1 91 ? 68.794 55.989 96.024 1.00 30.36 79 GLY D CA 1
ATOM 8581 C C . GLY D 1 91 ? 68.785 54.605 95.394 1.00 31.37 79 GLY D C 1
ATOM 8582 O O . GLY D 1 91 ? 69.725 53.832 95.575 1.00 30.06 79 GLY D O 1
ATOM 8583 N N . ILE D 1 92 ? 67.720 54.283 94.657 1.00 32.14 80 ILE D N 1
ATOM 8584 C CA . ILE D 1 92 ? 67.579 52.955 94.056 1.00 31.64 80 ILE D CA 1
ATOM 8585 C C . ILE D 1 92 ? 67.557 53.082 92.535 1.00 32.40 80 ILE D C 1
ATOM 8586 O O . ILE D 1 92 ? 68.256 52.359 91.830 1.00 33.02 80 ILE D O 1
ATOM 8591 N N . ASN D 1 93 ? 66.760 54.017 92.037 1.00 30.87 81 ASN D N 1
ATOM 8592 C CA . ASN D 1 93 ? 66.696 54.280 90.603 1.00 30.97 81 ASN D CA 1
ATOM 8593 C C . ASN D 1 93 ? 67.606 55.440 90.221 1.00 30.28 81 ASN D C 1
ATOM 8594 O O . ASN D 1 93 ? 67.405 56.550 90.670 1.00 28.56 81 ASN D O 1
ATOM 8599 N N . TRP D 1 94 ? 68.628 55.144 89.414 1.00 29.87 82 TRP D N 1
ATOM 8600 C CA . TRP D 1 94 ? 69.747 56.045 89.203 1.00 31.04 82 TRP D CA 1
ATOM 8601 C C . TRP D 1 94 ? 69.768 56.600 87.798 1.00 31.97 82 TRP D C 1
ATOM 8602 O O . TRP D 1 94 ? 69.573 55.863 86.851 1.00 33.12 82 TRP D O 1
ATOM 8613 N N . GLU D 1 95 ? 70.016 57.895 87.669 1.00 30.87 83 GLU D N 1
ATOM 8614 C CA . GLU D 1 95 ? 70.357 58.482 86.387 1.00 32.55 83 GLU D CA 1
ATOM 8615 C C . GLU D 1 95 ? 71.840 58.797 86.372 1.00 32.58 83 GLU D C 1
ATOM 8616 O O . GLU D 1 95 ? 72.315 59.682 87.113 1.00 32.21 83 GLU D O 1
ATOM 8622 N N . ILE D 1 96 ? 72.574 58.067 85.535 1.00 30.89 84 ILE D N 1
ATOM 8623 C CA . ILE D 1 96 ? 74.034 58.181 85.492 1.00 30.47 84 ILE D CA 1
ATOM 8624 C C . ILE D 1 96 ? 74.510 58.891 84.228 1.00 30.06 84 ILE D C 1
ATOM 8625 O O . ILE D 1 96 ? 74.068 58.585 83.129 1.00 29.87 84 ILE D O 1
ATOM 8630 N N . GLU D 1 97 ? 75.391 59.865 84.391 1.00 29.97 85 GLU D N 1
ATOM 8631 C CA . GLU D 1 97 ? 75.926 60.611 83.242 1.00 30.74 85 GLU D CA 1
ATOM 8632 C C . GLU D 1 97 ? 76.569 59.650 82.263 1.00 28.46 85 GLU D C 1
ATOM 8633 O O . GLU D 1 97 ? 77.284 58.754 82.690 1.00 29.75 85 GLU D O 1
ATOM 8639 N N . PRO D 1 98 ? 76.295 59.799 80.968 1.00 28.82 86 PRO D N 1
ATOM 8640 C CA . PRO D 1 98 ? 76.921 58.919 79.949 1.00 28.55 86 PRO D CA 1
ATOM 8641 C C . PRO D 1 98 ? 78.430 59.127 79.799 1.00 29.19 86 PRO D C 1
ATOM 8642 O O . PRO D 1 98 ? 79.108 58.220 79.302 1.00 29.10 86 PRO D O 1
ATOM 8646 N N . GLU D 1 99 ? 78.930 60.299 80.190 1.00 28.61 87 GLU D N 1
ATOM 8647 C CA . GLU D 1 99 ? 80.380 60.595 80.136 1.00 29.56 87 GLU D CA 1
ATOM 8648 C C . GLU D 1 99 ? 81.019 60.748 81.519 1.00 30.29 87 GLU D C 1
ATOM 8649 O O . GLU D 1 99 ? 80.349 61.119 82.506 1.00 28.76 87 GLU D O 1
ATOM 8655 N N . GLU D 1 100 ? 82.313 60.461 81.592 1.00 28.42 88 GLU D N 1
ATOM 8656 C CA . GLU D 1 100 ? 83.012 60.452 82.886 1.00 29.87 88 GLU D CA 1
ATOM 8657 C C . GLU D 1 100 ? 83.164 61.863 83.460 1.00 29.21 88 GLU D C 1
ATOM 8658 O O . GLU D 1 100 ? 83.049 62.837 82.748 1.00 29.22 88 GLU D O 1
ATOM 8664 N N . ILE D 1 101 ? 83.392 61.946 84.758 1.00 29.04 89 ILE D N 1
ATOM 8665 C CA . ILE D 1 101 ? 83.683 63.220 85.422 1.00 28.93 89 ILE D CA 1
ATOM 8666 C C . ILE D 1 101 ? 84.983 63.788 84.885 1.00 29.13 89 ILE D C 1
ATOM 8667 O O . ILE D 1 101 ? 85.953 63.041 84.664 1.00 27.87 89 ILE D O 1
ATOM 8672 N N . GLN D 1 102 ? 84.986 65.105 84.661 1.00 28.06 90 GLN D N 1
ATOM 8673 C CA . GLN D 1 102 ? 86.155 65.813 84.230 1.00 29.01 90 GLN D CA 1
ATOM 8674 C C . GLN D 1 102 ? 86.747 66.572 85.427 1.00 29.09 90 GLN D C 1
ATOM 8675 O O . GLN D 1 102 ? 86.003 67.269 86.142 1.00 29.67 90 GLN D O 1
ATOM 8681 N N . TRP D 1 103 ? 88.067 66.451 85.621 1.00 27.13 91 TRP D N 1
ATOM 8682 C CA . TRP D 1 103 ? 88.743 67.017 86.795 1.00 27.24 91 TRP D CA 1
ATOM 8683 C C . TRP D 1 103 ? 89.700 68.137 86.423 1.00 28.22 91 TRP D C 1
ATOM 8684 O O . TRP D 1 103 ? 90.455 68.015 85.437 1.00 28.40 91 TRP D O 1
ATOM 8695 N N . VAL D 1 104 ? 89.692 69.225 87.210 1.00 28.42 92 VAL D N 1
ATOM 8696 C CA . VAL D 1 104 ? 90.689 70.278 87.049 1.00 27.91 92 VAL D CA 1
ATOM 8697 C C . VAL D 1 104 ? 91.492 70.347 88.349 1.00 29.13 92 VAL D C 1
ATOM 8698 O O . VAL D 1 104 ? 91.037 69.850 89.357 1.00 28.67 92 VAL D O 1
ATOM 8702 N N . ASP D 1 105 ? 92.686 70.931 88.309 1.00 29.03 93 ASP D N 1
ATOM 8703 C CA . ASP D 1 105 ? 93.471 71.124 89.510 1.00 31.15 93 ASP D CA 1
ATOM 8704 C C . ASP D 1 105 ? 93.032 72.423 90.200 1.00 31.93 93 ASP D C 1
ATOM 8705 O O . ASP D 1 105 ? 92.124 73.096 89.713 1.00 31.80 93 ASP D O 1
ATOM 8710 N N . VAL D 1 106 ? 93.665 72.764 91.325 1.00 34.28 94 VAL D N 1
ATOM 8711 C CA . VAL D 1 106 ? 93.284 73.943 92.119 1.00 35.64 94 VAL D CA 1
ATOM 8712 C C . VAL D 1 106 ? 93.450 75.221 91.309 1.00 37.06 94 VAL D C 1
ATOM 8713 O O . VAL D 1 106 ? 92.832 76.253 91.609 1.00 36.86 94 VAL D O 1
ATOM 8717 N N . ASN D 1 107 ? 94.264 75.145 90.263 1.00 37.35 95 ASN D N 1
ATOM 8718 C CA . ASN D 1 107 ? 94.435 76.274 89.362 1.00 38.45 95 ASN D CA 1
ATOM 8719 C C . ASN D 1 107 ? 93.394 76.307 88.255 1.00 36.67 95 ASN D C 1
ATOM 8720 O O . ASN D 1 107 ? 93.319 77.255 87.504 1.00 35.85 95 ASN D O 1
ATOM 8725 N N . GLY D 1 108 ? 92.594 75.257 88.132 1.00 35.37 96 GLY D N 1
ATOM 8726 C CA . GLY D 1 108 ? 91.582 75.229 87.080 1.00 33.13 96 GLY D CA 1
ATOM 8727 C C . GLY D 1 108 ? 92.092 74.665 85.770 1.00 32.52 96 GLY D C 1
ATOM 8728 O O . GLY D 1 108 ? 91.371 74.645 84.781 1.00 32.77 96 GLY D O 1
ATOM 8729 N N . GLU D 1 109 ? 93.328 74.172 85.751 1.00 32.24 97 GLU D N 1
ATOM 8730 C CA . GLU D 1 109 ? 93.849 73.428 84.593 1.00 32.97 97 GLU D CA 1
ATOM 8731 C C . GLU D 1 109 ? 93.408 71.971 84.602 1.00 32.63 97 GLU D C 1
ATOM 8732 O O . GLU D 1 109 ? 93.260 71.384 85.667 1.00 33.96 97 GLU D O 1
ATOM 8738 N N . PRO D 1 110 ? 93.266 71.369 83.419 1.00 31.15 98 PRO D N 1
ATOM 8739 C CA . PRO D 1 110 ? 92.826 69.964 83.301 1.00 30.25 98 PRO D CA 1
ATOM 8740 C C . PRO D 1 110 ? 93.759 69.055 84.117 1.00 29.79 98 PRO D C 1
ATOM 8741 O O . PRO D 1 110 ? 94.986 69.223 84.064 1.00 28.53 98 PRO D O 1
ATOM 8745 N N . PHE D 1 111 ? 93.203 68.118 84.877 1.00 28.92 99 PHE D N 1
ATOM 8746 C CA . PHE D 1 111 ? 94.036 67.251 85.704 1.00 28.73 99 PHE D CA 1
ATOM 8747 C C . PHE D 1 111 ? 93.410 65.861 85.717 1.00 28.10 99 PHE D C 1
ATOM 8748 O O . PHE D 1 111 ? 93.085 65.292 86.770 1.00 28.86 99 PHE D O 1
ATOM 8756 N N . GLN D 1 112 ? 93.233 65.313 84.524 1.00 26.95 100 GLN D N 1
ATOM 8757 C CA . GLN D 1 112 ? 92.385 64.145 84.347 1.00 29.29 100 GLN D CA 1
ATOM 8758 C C . GLN D 1 112 ? 93.145 62.856 84.690 1.00 30.03 100 GLN D C 1
ATOM 8759 O O . GLN D 1 112 ? 94.245 62.650 84.194 1.00 32.06 100 GLN D O 1
ATOM 8765 N N . PRO D 1 113 ? 92.579 61.993 85.528 1.00 30.43 101 PRO D N 1
ATOM 8766 C CA . PRO D 1 113 ? 93.215 60.681 85.804 1.00 31.60 101 PRO D CA 1
ATOM 8767 C C . PRO D 1 113 ? 93.263 59.831 84.527 1.00 32.57 101 PRO D C 1
ATOM 8768 O O . PRO D 1 113 ? 92.297 59.844 83.752 1.00 32.01 101 PRO D O 1
ATOM 8772 N N . SER D 1 114 ? 94.361 59.119 84.277 1.00 32.47 102 SER D N 1
ATOM 8773 C CA . SER D 1 114 ? 94.387 58.235 83.101 1.00 33.13 102 SER D CA 1
ATOM 8774 C C . SER D 1 114 ? 93.345 57.124 83.245 1.00 32.01 102 SER D C 1
ATOM 8775 O O . SER D 1 114 ? 92.745 56.703 82.272 1.00 33.18 102 SER D O 1
ATOM 8778 N N . TYR D 1 115 ? 93.162 56.632 84.456 1.00 31.37 103 TYR D N 1
ATOM 8779 C CA . TYR D 1 115 ? 92.044 55.728 84.782 1.00 31.90 103 TYR D CA 1
ATOM 8780 C C . TYR D 1 115 ? 91.656 56.068 86.200 1.00 31.49 103 TYR D C 1
ATOM 8781 O O . TYR D 1 115 ? 92.432 56.722 86.916 1.00 31.30 103 TYR D O 1
ATOM 8790 N N . ALA D 1 116 ? 90.461 55.642 86.613 1.00 31.17 104 ALA D N 1
ATOM 8791 C CA . ALA D 1 116 ? 89.994 55.906 87.967 1.00 29.87 104 ALA D CA 1
ATOM 8792 C C . ALA D 1 116 ? 88.966 54.891 88.385 1.00 30.98 104 ALA D C 1
ATOM 8793 O O . ALA D 1 116 ? 88.053 54.574 87.641 1.00 30.34 104 ALA D O 1
ATOM 8795 N N . TYR D 1 117 ? 89.117 54.373 89.592 1.00 30.09 105 TYR D N 1
ATOM 8796 C CA . TYR D 1 117 ? 88.128 53.461 90.139 1.00 30.37 105 TYR D CA 1
ATOM 8797 C C . TYR D 1 117 ? 88.050 53.512 91.665 1.00 30.62 105 TYR D C 1
ATOM 8798 O O . TYR D 1 117 ? 88.727 54.340 92.290 1.00 31.10 105 TYR D O 1
ATOM 8807 N N . ASP D 1 118 ? 87.181 52.701 92.277 1.00 33.26 106 ASP D N 1
ATOM 8808 C CA . ASP D 1 118 ? 87.200 52.538 93.732 1.00 35.28 106 ASP D CA 1
ATOM 8809 C C . ASP D 1 118 ? 86.832 53.867 94.437 1.00 32.91 106 ASP D C 1
ATOM 8810 O O . ASP D 1 118 ? 87.510 54.217 95.408 1.00 33.12 106 ASP D O 1
ATOM 8815 N N . PRO D 1 119 ? 85.811 54.619 93.965 1.00 31.63 107 PRO D N 1
ATOM 8816 C CA . PRO D 1 119 ? 85.512 55.929 94.542 1.00 29.43 107 PRO D CA 1
ATOM 8817 C C . PRO D 1 119 ? 84.986 55.832 95.958 1.00 29.77 107 PRO D C 1
ATOM 8818 O O . PRO D 1 119 ? 84.296 54.887 96.300 1.00 30.41 107 PRO D O 1
ATOM 8822 N N . ARG D 1 120 ? 85.289 56.810 96.790 1.00 30.02 108 ARG D N 1
ATOM 8823 C CA . ARG D 1 120 ? 84.594 56.939 98.047 1.00 30.25 108 ARG D CA 1
ATOM 8824 C C . ARG D 1 120 ? 84.290 58.401 98.151 1.00 30.22 108 ARG D C 1
ATOM 8825 O O . ARG D 1 120 ? 85.115 59.219 97.726 1.00 32.36 108 ARG D O 1
ATOM 8833 N N . VAL D 1 121 ? 83.146 58.738 98.755 1.00 28.65 109 VAL D N 1
ATOM 8834 C CA . VAL D 1 121 ? 82.725 60.144 98.872 1.00 28.54 109 VAL D CA 1
ATOM 8835 C C . VAL D 1 121 ? 82.364 60.430 100.307 1.00 28.35 109 VAL D C 1
ATOM 8836 O O . VAL D 1 121 ? 81.577 59.696 100.906 1.00 29.42 109 VAL D O 1
ATOM 8840 N N . VAL D 1 122 ? 82.923 61.501 100.857 1.00 28.95 110 VAL D N 1
ATOM 8841 C CA . VAL D 1 122 ? 82.652 61.840 102.222 1.00 29.86 110 VAL D CA 1
ATOM 8842 C C . VAL D 1 122 ? 82.617 63.360 102.387 1.00 30.11 110 VAL D C 1
ATOM 8843 O O . VAL D 1 122 ? 83.479 64.089 101.869 1.00 30.78 110 VAL D O 1
ATOM 8847 N N . LYS D 1 123 ? 81.610 63.842 103.101 1.00 28.28 111 LYS D N 1
ATOM 8848 C CA . LYS D 1 123 ? 81.532 65.268 103.379 1.00 28.82 111 LYS D CA 1
ATOM 8849 C C . LYS D 1 123 ? 82.324 65.603 104.642 1.00 30.90 111 LYS D C 1
ATOM 8850 O O . LYS D 1 123 ? 82.155 64.948 105.682 1.00 31.74 111 LYS D O 1
ATOM 8856 N N . ILE D 1 124 ? 83.226 66.575 104.534 1.00 30.21 112 ILE D N 1
ATOM 8857 C CA . ILE D 1 124 ? 83.973 67.055 105.675 1.00 30.39 112 ILE D CA 1
ATOM 8858 C C . ILE D 1 124 ? 83.725 68.543 105.681 1.00 32.93 112 ILE D C 1
ATOM 8859 O O . ILE D 1 124 ? 84.087 69.239 104.738 1.00 32.61 112 ILE D O 1
ATOM 8864 N N . GLU D 1 125 ? 83.067 69.010 106.740 1.00 35.61 113 GLU D N 1
ATOM 8865 C CA . GLU D 1 125 ? 82.652 70.409 106.831 1.00 39.32 113 GLU D CA 1
ATOM 8866 C C . GLU D 1 125 ? 81.780 70.736 105.632 1.00 37.62 113 GLU D C 1
ATOM 8867 O O . GLU D 1 125 ? 80.779 70.065 105.409 1.00 37.52 113 GLU D O 1
ATOM 8873 N N . ASP D 1 126 ? 82.177 71.712 104.833 1.00 37.65 114 ASP D N 1
ATOM 8874 C CA . ASP D 1 126 ? 81.353 72.163 103.712 1.00 38.42 114 ASP D CA 1
ATOM 8875 C C . ASP D 1 126 ? 81.731 71.511 102.364 1.00 37.11 114 ASP D C 1
ATOM 8876 O O . ASP D 1 126 ? 81.176 71.860 101.321 1.00 38.19 114 ASP D O 1
ATOM 8881 N N . THR D 1 127 ? 82.668 70.567 102.386 1.00 34.08 115 THR D N 1
ATOM 8882 C CA . THR D 1 127 ? 83.226 70.028 101.146 1.00 31.46 115 THR D CA 1
ATOM 8883 C C . THR D 1 127 ? 83.060 68.531 101.058 1.00 31.06 115 THR D C 1
ATOM 8884 O O . THR D 1 127 ? 83.265 67.832 102.041 1.00 31.81 115 THR D O 1
ATOM 8888 N N . TYR D 1 128 ? 82.683 68.053 99.876 1.00 30.45 116 TYR D N 1
ATOM 8889 C CA . TYR D 1 128 ? 82.670 66.624 99.568 1.00 28.98 116 TYR D CA 1
ATOM 8890 C C . TYR D 1 128 ? 84.001 66.213 99.012 1.00 29.02 116 TYR D C 1
ATOM 8891 O O . TYR D 1 128 ? 84.402 66.708 97.973 1.00 30.53 116 TYR D O 1
ATOM 8900 N N . TYR D 1 129 ? 84.696 65.326 99.720 1.00 28.53 117 TYR D N 1
ATOM 8901 C CA . TYR D 1 129 ? 85.953 64.789 99.257 1.00 30.10 117 TYR D CA 1
ATOM 8902 C C . TYR D 1 129 ? 85.725 63.448 98.608 1.00 30.91 117 TYR D C 1
ATOM 8903 O O . TYR D 1 129 ? 84.905 62.654 99.086 1.00 32.31 117 TYR D O 1
ATOM 8912 N N . ILE D 1 130 ? 86.419 63.224 97.492 1.00 29.73 118 ILE D N 1
ATOM 8913 C CA . ILE D 1 130 ? 86.287 61.983 96.727 1.00 30.51 118 ILE D CA 1
ATOM 8914 C C . ILE D 1 130 ? 87.657 61.383 96.663 1.00 30.39 118 ILE D C 1
ATOM 8915 O O . ILE D 1 130 ? 88.598 62.037 96.179 1.00 32.45 118 ILE D O 1
ATOM 8920 N N . THR D 1 131 ? 87.797 60.167 97.175 1.00 30.15 119 THR D N 1
ATOM 8921 C CA . THR D 1 131 ? 89.014 59.438 96.960 1.00 28.75 119 THR D CA 1
ATOM 8922 C C . THR D 1 131 ? 88.753 58.363 95.910 1.00 29.21 119 THR D C 1
ATOM 8923 O O . THR D 1 131 ? 87.599 57.963 95.710 1.00 31.32 119 THR D O 1
ATOM 8927 N N . PHE D 1 132 ? 89.802 57.948 95.207 1.00 27.12 120 PHE D N 1
ATOM 8928 C CA . PHE D 1 132 ? 89.684 56.961 94.161 1.00 27.84 120 PHE D CA 1
ATOM 8929 C C . PHE D 1 132 ? 91.043 56.356 93.916 1.00 29.53 120 PHE D C 1
ATOM 8930 O O . PHE D 1 132 ? 92.058 56.886 94.392 1.00 30.88 120 PHE D O 1
ATOM 8938 N N . CYS D 1 133 ? 91.062 55.204 93.232 1.00 30.05 121 CYS D N 1
ATOM 8939 C CA . CYS D 1 133 ? 92.300 54.604 92.810 1.00 29.68 121 CYS D CA 1
ATOM 8940 C C . CYS D 1 133 ? 92.649 55.123 91.413 1.00 30.56 121 CYS D C 1
ATOM 8941 O O . CYS D 1 133 ? 91.817 55.061 90.477 1.00 31.01 121 CYS D O 1
ATOM 8944 N N . THR D 1 134 ? 93.873 55.578 91.249 1.00 27.99 122 THR D N 1
ATOM 8945 C CA . THR D 1 134 ? 94.348 56.002 89.940 1.00 28.92 122 THR D CA 1
ATOM 8946 C C . THR D 1 134 ? 95.827 55.622 89.718 1.00 31.27 122 THR D C 1
ATOM 8947 O O . THR D 1 134 ? 96.520 55.187 90.636 1.00 31.83 122 THR D O 1
ATOM 8951 N N . ASP D 1 135 ? 96.306 55.799 88.502 1.00 32.39 123 ASP D N 1
ATOM 8952 C CA . ASP D 1 135 ? 97.683 55.511 88.195 1.00 31.91 123 ASP D CA 1
ATOM 8953 C C . ASP D 1 135 ? 98.650 56.647 88.460 1.00 31.96 123 ASP D C 1
ATOM 8954 O O . ASP D 1 135 ? 98.408 57.817 88.105 1.00 30.38 123 ASP D O 1
ATOM 8959 N N . ASP D 1 136 ? 99.790 56.275 89.035 1.00 32.45 124 ASP D N 1
ATOM 8960 C CA . ASP D 1 136 ? 100.954 57.140 88.978 1.00 32.69 124 ASP D CA 1
ATOM 8961 C C . ASP D 1 136 ? 102.193 56.261 88.943 1.00 31.35 124 ASP D C 1
ATOM 8962 O O . ASP D 1 136 ? 102.886 56.113 89.957 1.00 32.59 124 ASP D O 1
ATOM 8967 N N . HIS D 1 137 ? 102.452 55.654 87.785 1.00 29.51 125 HIS D N 1
ATOM 8968 C CA . HIS D 1 137 ? 103.392 54.537 87.692 1.00 29.68 125 HIS D CA 1
ATOM 8969 C C . HIS D 1 137 ? 103.000 53.429 88.698 1.00 29.74 125 HIS D C 1
ATOM 8970 O O . HIS D 1 137 ? 103.832 52.855 89.412 1.00 31.18 125 HIS D O 1
ATOM 8977 N N . GLY D 1 138 ? 101.709 53.141 88.727 1.00 29.15 126 GLY D N 1
ATOM 8978 C CA . GLY D 1 138 ? 101.159 52.101 89.601 1.00 26.75 126 GLY D CA 1
ATOM 8979 C C . GLY D 1 138 ? 99.995 52.698 90.333 1.00 28.05 126 GLY D C 1
ATOM 8980 O O . GLY D 1 138 ? 99.869 53.938 90.420 1.00 27.98 126 GLY D O 1
ATOM 8981 N N . PRO D 1 139 ? 99.135 51.831 90.863 1.00 29.94 127 PRO D N 1
ATOM 8982 C CA . PRO D 1 139 ? 97.933 52.282 91.582 1.00 28.97 127 PRO D CA 1
ATOM 8983 C C . PRO D 1 139 ? 98.270 53.056 92.872 1.00 29.43 127 PRO D C 1
ATOM 8984 O O . PRO D 1 139 ? 99.137 52.665 93.642 1.00 29.17 127 PRO D O 1
ATOM 8988 N N . THR D 1 140 ? 97.621 54.193 93.060 1.00 29.32 128 THR D N 1
ATOM 8989 C CA . THR D 1 140 ? 97.733 54.948 94.288 1.00 28.54 128 THR D CA 1
ATOM 8990 C C . THR D 1 140 ? 96.386 55.636 94.534 1.00 29.33 128 THR D C 1
ATOM 8991 O O . THR D 1 140 ? 95.431 55.417 93.796 1.00 28.48 128 THR D O 1
ATOM 8995 N N . ILE D 1 141 ? 96.312 56.424 95.599 1.00 28.55 129 ILE D N 1
ATOM 8996 C CA . ILE D 1 141 ? 95.077 57.079 96.027 1.00 27.62 129 ILE D CA 1
ATOM 8997 C C . ILE D 1 141 ? 95.030 58.484 95.498 1.00 28.22 129 ILE D C 1
ATOM 8998 O O . ILE D 1 141 ? 95.841 59.314 95.880 1.00 28.37 129 ILE D O 1
ATOM 9003 N N . GLY D 1 142 ? 94.089 58.722 94.590 1.00 27.62 130 GLY D N 1
ATOM 9004 C CA . GLY D 1 142 ? 93.812 60.074 94.128 1.00 28.49 130 GLY D CA 1
ATOM 9005 C C . GLY D 1 142 ? 92.795 60.713 95.049 1.00 29.06 130 GLY D C 1
ATOM 9006 O O . GLY D 1 142 ? 92.024 60.021 95.738 1.00 29.36 130 GLY D O 1
ATOM 9007 N N . VAL D 1 143 ? 92.809 62.036 95.064 1.00 29.20 131 VAL D N 1
ATOM 9008 C CA . VAL D 1 143 ? 92.013 62.813 95.985 1.00 30.30 131 VAL D CA 1
ATOM 9009 C C . VAL D 1 143 ? 91.439 63.996 95.217 1.00 29.04 131 VAL D C 1
ATOM 9010 O O . VAL D 1 143 ? 92.172 64.733 94.558 1.00 28.06 131 VAL D O 1
ATOM 9014 N N . GLY D 1 144 ? 90.124 64.168 95.319 1.00 28.43 132 GLY D N 1
ATOM 9015 C CA . GLY D 1 144 ? 89.470 65.322 94.750 1.00 28.17 132 GLY D CA 1
ATOM 9016 C C . GLY D 1 144 ? 88.397 65.871 95.671 1.00 29.20 132 GLY D C 1
ATOM 9017 O O . GLY D 1 144 ? 88.132 65.334 96.751 1.00 28.44 132 GLY D O 1
ATOM 9026 N N . THR D 1 146 ? 84.552 68.583 95.746 1.00 29.18 134 THR D N 1
ATOM 9027 C CA . THR D 1 146 ? 83.535 69.380 95.119 1.00 29.07 134 THR D CA 1
ATOM 9028 C C . THR D 1 146 ? 82.613 69.906 96.219 1.00 30.44 134 THR D C 1
ATOM 9029 O O . THR D 1 146 ? 82.374 69.246 97.250 1.00 28.13 134 THR D O 1
ATOM 9033 N N . LYS D 1 147 ? 82.144 71.130 96.015 1.00 30.31 135 LYS D N 1
ATOM 9034 C CA . LYS D 1 147 ? 81.138 71.699 96.880 1.00 32.06 135 LYS D CA 1
ATOM 9035 C C . LYS D 1 147 ? 79.733 71.508 96.313 1.00 32.59 135 LYS D C 1
ATOM 9036 O O . LYS D 1 147 ? 78.759 71.581 97.062 1.00 32.76 135 LYS D O 1
ATOM 9042 N N . ASP D 1 148 ? 79.625 71.257 95.001 1.00 31.31 136 ASP D N 1
ATOM 9043 C CA . ASP D 1 148 ? 78.327 71.333 94.327 1.00 31.24 136 ASP D CA 1
ATOM 9044 C C . ASP D 1 148 ? 78.060 70.182 93.372 1.00 31.05 136 ASP D C 1
ATOM 9045 O O . ASP D 1 148 ? 77.040 70.154 92.712 1.00 31.71 136 ASP D O 1
ATOM 9050 N N . PHE D 1 149 ? 78.994 69.254 93.268 1.00 31.08 137 PHE D N 1
ATOM 9051 C CA . PHE D 1 149 ? 78.913 68.169 92.286 1.00 30.16 137 PHE D CA 1
ATOM 9052 C C . PHE D 1 149 ? 78.727 68.649 90.840 1.00 30.44 137 PHE D C 1
ATOM 9053 O O . PHE D 1 149 ? 78.122 67.947 90.014 1.00 31.23 137 PHE D O 1
ATOM 9061 N N . LYS D 1 150 ? 79.249 69.841 90.542 1.00 31.64 138 LYS D N 1
ATOM 9062 C CA . LYS D 1 150 ? 79.313 70.332 89.166 1.00 31.22 138 LYS D CA 1
ATOM 9063 C C . LYS D 1 150 ? 80.751 70.551 88.754 1.00 30.82 138 LYS D C 1
ATOM 9064 O O . LYS D 1 150 ? 81.163 70.146 87.666 1.00 30.19 138 LYS D O 1
ATOM 9070 N N . THR D 1 151 ? 81.521 71.188 89.636 1.00 30.89 139 THR D N 1
ATOM 9071 C CA . THR D 1 151 ? 82.947 71.365 89.409 1.00 29.21 139 THR D CA 1
ATOM 9072 C C . THR D 1 151 ? 83.698 70.427 90.332 1.00 29.33 139 THR D C 1
ATOM 9073 O O . THR D 1 151 ? 83.469 70.431 91.566 1.00 28.22 139 THR D O 1
ATOM 9077 N N . PHE D 1 152 ? 84.601 69.644 89.735 1.00 29.02 140 PHE D N 1
ATOM 9078 C CA . PHE D 1 152 ? 85.338 68.604 90.445 1.00 28.61 140 PHE D CA 1
ATOM 9079 C C . PHE D 1 152 ? 86.826 68.945 90.396 1.00 28.62 140 PHE D C 1
ATOM 9080 O O . PHE D 1 152 ? 87.428 68.986 89.325 1.00 28.16 140 PHE D O 1
ATOM 9088 N N . VAL D 1 153 ? 87.396 69.243 91.564 1.00 28.16 141 VAL D N 1
ATOM 9089 C CA . VAL D 1 153 ? 88.777 69.706 91.675 1.00 28.13 141 VAL D CA 1
ATOM 9090 C C . VAL D 1 153 ? 89.603 68.586 92.253 1.00 30.27 141 VAL D C 1
ATOM 9091 O O . VAL D 1 153 ? 89.249 68.004 93.308 1.00 31.33 141 VAL D O 1
ATOM 9095 N N . ARG D 1 154 ? 90.680 68.258 91.547 1.00 28.68 142 ARG D N 1
ATOM 9096 C CA . ARG D 1 154 ? 91.558 67.175 91.941 1.00 28.25 142 ARG D CA 1
ATOM 9097 C C . ARG D 1 154 ? 92.790 67.749 92.612 1.00 28.67 142 ARG D C 1
ATOM 9098 O O . ARG D 1 154 ? 93.405 68.657 92.087 1.00 28.51 142 ARG D O 1
ATOM 9106 N N . LEU D 1 155 ? 93.098 67.226 93.798 1.00 28.97 143 LEU D N 1
ATOM 9107 C CA . LEU D 1 155 ? 94.326 67.517 94.534 1.00 28.27 143 LEU D CA 1
ATOM 9108 C C . LEU D 1 155 ? 95.454 66.570 94.070 1.00 28.79 143 LEU D C 1
ATOM 9109 O O . LEU D 1 155 ? 95.184 65.590 93.342 1.00 27.09 143 LEU D O 1
ATOM 9114 N N . PRO D 1 156 ? 96.692 66.840 94.502 1.00 29.12 144 PRO D N 1
ATOM 9115 C CA . PRO D 1 156 ? 97.797 65.893 94.292 1.00 27.07 144 PRO D CA 1
ATOM 9116 C C . PRO D 1 156 ? 97.447 64.547 94.971 1.00 27.76 144 PRO D C 1
ATOM 9117 O O . PRO D 1 156 ? 96.779 64.541 96.004 1.00 26.88 144 PRO D O 1
ATOM 9121 N N . ASN D 1 157 ? 97.873 63.429 94.400 1.00 26.63 145 ASN D N 1
ATOM 9122 C CA . ASN D 1 157 ? 97.587 62.128 95.040 1.00 26.23 145 ASN D CA 1
ATOM 9123 C C . ASN D 1 157 ? 98.166 62.106 96.430 1.00 26.23 145 ASN D C 1
ATOM 9124 O O . ASN D 1 157 ? 99.199 62.754 96.714 1.00 26.09 145 ASN D O 1
ATOM 9129 N N . ALA D 1 158 ? 97.518 61.351 97.312 1.00 26.41 146 ALA D N 1
ATOM 9130 C CA . ALA D 1 158 ? 97.962 61.306 98.700 1.00 26.37 146 ALA D CA 1
ATOM 9131 C C . ALA D 1 158 ? 99.295 60.567 98.855 1.00 27.40 146 ALA D C 1
ATOM 9132 O O . ALA D 1 158 ? 100.084 60.874 99.765 1.00 29.43 146 ALA D O 1
ATOM 9134 N N . TYR D 1 159 ? 99.533 59.585 97.992 1.00 25.40 147 TYR D N 1
ATOM 9135 C CA . TYR D 1 159 ? 100.690 58.720 98.186 1.00 25.99 147 TYR D CA 1
ATOM 9136 C C . TYR D 1 159 ? 101.376 58.384 96.908 1.00 26.59 147 TYR D C 1
ATOM 9137 O O . TYR D 1 159 ? 100.783 58.461 95.846 1.00 26.68 147 TYR D O 1
ATOM 9146 N N . VAL D 1 160 ? 102.631 57.966 97.031 1.00 25.68 148 VAL D N 1
ATOM 9147 C CA . VAL D 1 160 ? 103.273 57.214 95.972 1.00 25.48 148 VAL D CA 1
ATOM 9148 C C . VAL D 1 160 ? 102.568 55.848 95.920 1.00 25.62 148 VAL D C 1
ATOM 9149 O O . VAL D 1 160 ? 101.893 55.464 96.905 1.00 25.66 148 VAL D O 1
ATOM 9153 N N . PRO D 1 161 ? 102.689 55.143 94.792 1.00 25.84 149 PRO D N 1
ATOM 9154 C CA . PRO D 1 161 ? 102.177 53.769 94.683 1.00 25.12 149 PRO D CA 1
ATOM 9155 C C . PRO D 1 161 ? 102.927 52.895 95.699 1.00 26.01 149 PRO D C 1
ATOM 9156 O O . PRO D 1 161 ? 103.995 53.292 96.150 1.00 26.30 149 PRO D O 1
ATOM 9160 N N . PHE D 1 162 ? 102.425 51.716 96.059 1.00 27.08 150 PHE D N 1
ATOM 9161 C CA . PHE D 1 162 ? 101.239 51.097 95.517 1.00 28.15 150 PHE D CA 1
ATOM 9162 C C . PHE D 1 162 ? 100.239 51.063 96.659 1.00 28.48 150 PHE D C 1
ATOM 9163 O O . PHE D 1 162 ? 100.507 50.497 97.730 1.00 27.83 150 PHE D O 1
ATOM 9171 N N . ASN D 1 163 ? 99.095 51.687 96.439 1.00 27.54 151 ASN D N 1
ATOM 9172 C CA . ASN D 1 163 ? 98.138 51.891 97.517 1.00 28.13 151 ASN D CA 1
ATOM 9173 C C . ASN D 1 163 ? 96.739 51.928 96.947 1.00 29.27 151 ASN D C 1
ATOM 9174 O O . ASN D 1 163 ? 96.549 52.312 95.800 1.00 30.05 151 ASN D O 1
ATOM 9179 N N . ARG D 1 164 ? 95.758 51.524 97.757 1.00 30.86 152 ARG D N 1
ATOM 9180 C CA . ARG D 1 164 ? 94.365 51.535 97.328 1.00 33.52 152 ARG D CA 1
ATOM 9181 C C . ARG D 1 164 ? 93.439 51.530 98.561 1.00 32.14 152 ARG D C 1
ATOM 9182 O O . ARG D 1 164 ? 93.916 51.579 99.702 1.00 30.40 152 ARG D O 1
ATOM 9190 N N . ASN D 1 165 ? 92.135 51.505 98.316 1.00 30.66 153 ASN D N 1
ATOM 9191 C CA . ASN D 1 165 ? 91.102 51.587 99.349 1.00 30.06 153 ASN D CA 1
ATOM 9192 C C . ASN D 1 165 ? 91.348 52.774 100.268 1.00 29.70 153 ASN D C 1
ATOM 9193 O O . ASN D 1 165 ? 91.318 52.628 101.479 1.00 30.19 153 ASN D O 1
ATOM 9198 N N . GLY D 1 166 ? 91.657 53.922 99.668 1.00 27.41 154 GLY D N 1
ATOM 9199 C CA . GLY D 1 166 ? 91.802 55.166 100.399 1.00 27.98 154 GLY D CA 1
ATOM 9200 C C . GLY D 1 166 ? 90.415 55.663 100.754 1.00 29.80 154 GLY D C 1
ATOM 9201 O O . GLY D 1 166 ? 89.551 55.745 99.863 1.00 30.02 154 GLY D O 1
ATOM 9202 N N . VAL D 1 167 ? 90.186 55.960 102.042 1.00 28.06 155 VAL D N 1
ATOM 9203 C CA . VAL D 1 167 ? 88.944 56.591 102.462 1.00 27.93 155 VAL D CA 1
ATOM 9204 C C . VAL D 1 167 ? 89.179 57.511 103.658 1.00 29.08 155 VAL D C 1
ATOM 9205 O O . VAL D 1 167 ? 89.861 57.147 104.623 1.00 29.35 155 VAL D O 1
ATOM 9209 N N . LEU D 1 168 ? 88.628 58.717 103.555 1.00 27.56 156 LEU D N 1
ATOM 9210 C CA . LEU D 1 168 ? 88.723 59.738 104.597 1.00 28.40 156 LEU D CA 1
ATOM 9211 C C . LEU D 1 168 ? 87.715 59.534 105.714 1.00 28.83 156 LEU D C 1
ATOM 9212 O O . LEU D 1 168 ? 86.598 59.062 105.454 1.00 29.65 156 LEU D O 1
ATOM 9217 N N . PHE D 1 169 ? 88.134 59.847 106.951 1.00 27.61 157 PHE D N 1
ATOM 9218 C CA . PHE D 1 169 ? 87.226 60.062 108.051 1.00 27.95 157 PHE D CA 1
ATOM 9219 C C . PHE D 1 169 ? 86.359 61.301 107.781 1.00 28.04 157 PHE D C 1
ATOM 9220 O O . PHE D 1 169 ? 86.849 62.269 107.178 1.00 28.51 157 PHE D O 1
ATOM 9228 N N . PRO D 1 170 ? 85.087 61.266 108.214 1.00 27.16 158 PRO D N 1
ATOM 9229 C CA . PRO D 1 170 ? 84.119 62.354 107.938 1.00 26.59 158 PRO D CA 1
ATOM 9230 C C . PRO D 1 170 ? 84.320 63.663 108.691 1.00 28.47 158 PRO D C 1
ATOM 9231 O O . PRO D 1 170 ? 83.543 64.594 108.507 1.00 29.67 158 PRO D O 1
ATOM 9235 N N . ARG D 1 171 ? 85.341 63.752 109.536 1.00 27.70 159 ARG D N 1
ATOM 9236 C CA . ARG D 1 171 ? 85.720 65.038 110.144 1.00 27.38 159 ARG D CA 1
ATOM 9237 C C . ARG D 1 171 ? 87.173 64.968 110.524 1.00 27.97 159 ARG D C 1
ATOM 9238 O O . ARG D 1 171 ? 87.774 63.902 110.500 1.00 27.86 159 ARG D O 1
ATOM 9246 N N . LYS D 1 172 ? 87.728 66.115 110.891 1.00 28.44 160 LYS D N 1
ATOM 9247 C CA . LYS D 1 172 ? 89.079 66.162 111.418 1.00 29.20 160 LYS D CA 1
ATOM 9248 C C . LYS D 1 172 ? 89.097 65.491 112.784 1.00 29.61 160 LYS D C 1
ATOM 9249 O O . LYS D 1 172 ? 88.125 65.527 113.527 1.00 28.73 160 LYS D O 1
ATOM 9255 N N . ILE D 1 173 ? 90.207 64.850 113.099 1.00 30.28 161 ILE D N 1
ATOM 9256 C CA . ILE D 1 173 ? 90.407 64.285 114.412 1.00 30.35 161 ILE D CA 1
ATOM 9257 C C . ILE D 1 173 ? 91.670 64.956 114.964 1.00 32.26 161 ILE D C 1
ATOM 9258 O O . ILE D 1 173 ? 92.730 64.892 114.362 1.00 31.89 161 ILE D O 1
ATOM 9263 N N . ASN D 1 174 ? 91.536 65.624 116.099 1.00 33.78 162 ASN D N 1
ATOM 9264 C CA . ASN D 1 174 ? 92.656 66.355 116.697 1.00 35.62 162 ASN D CA 1
ATOM 9265 C C . ASN D 1 174 ? 93.260 67.357 115.693 1.00 34.75 162 ASN D C 1
ATOM 9266 O O . ASN D 1 174 ? 94.490 67.506 115.613 1.00 34.65 162 ASN D O 1
ATOM 9271 N N . GLY D 1 175 ? 92.397 68.030 114.930 1.00 32.33 163 GLY D N 1
ATOM 9272 C CA . GLY D 1 175 ? 92.851 69.008 113.936 1.00 30.71 163 GLY D CA 1
ATOM 9273 C C . GLY D 1 175 ? 93.471 68.435 112.662 1.00 31.89 163 GLY D C 1
ATOM 9274 O O . GLY D 1 175 ? 93.962 69.180 111.825 1.00 32.15 163 GLY D O 1
ATOM 9275 N N . LYS D 1 176 ? 93.454 67.117 112.500 1.00 30.97 164 LYS D N 1
ATOM 9276 C CA . LYS D 1 176 ? 94.039 66.492 111.320 1.00 29.96 164 LYS D CA 1
ATOM 9277 C C . LYS D 1 176 ? 92.983 65.797 110.449 1.00 29.57 164 LYS D C 1
ATOM 9278 O O . LYS D 1 176 ? 92.052 65.187 110.985 1.00 29.98 164 LYS D O 1
ATOM 9284 N N . TYR D 1 177 ? 93.128 65.860 109.122 1.00 27.79 165 TYR D N 1
ATOM 9285 C CA . TYR D 1 177 ? 92.380 64.935 108.265 1.00 26.66 165 TYR D CA 1
ATOM 9286 C C . TYR D 1 177 ? 93.016 63.573 108.391 1.00 26.96 165 TYR D C 1
ATOM 9287 O O . TYR D 1 177 ? 94.224 63.468 108.566 1.00 26.82 165 TYR D O 1
ATOM 9296 N N . VAL D 1 178 ? 92.205 62.534 108.286 1.00 25.97 166 VAL D N 1
ATOM 9297 C CA . VAL D 1 178 ? 92.674 61.181 108.508 1.00 24.82 166 VAL D CA 1
ATOM 9298 C C . VAL D 1 178 ? 92.220 60.286 107.387 1.00 25.99 166 VAL D C 1
ATOM 9299 O O . VAL D 1 178 ? 91.022 60.184 107.097 1.00 27.24 166 VAL D O 1
ATOM 9311 N N . LEU D 1 180 ? 92.289 56.584 105.805 1.00 27.77 168 LEU D N 1
ATOM 9312 C CA . LEU D 1 180 ? 92.549 55.149 105.782 1.00 27.61 168 LEU D CA 1
ATOM 9313 C C . LEU D 1 180 ? 93.142 54.761 104.441 1.00 28.38 168 LEU D C 1
ATOM 9314 O O . LEU D 1 180 ? 92.771 55.311 103.400 1.00 29.41 168 LEU D O 1
ATOM 9319 N N . ASN D 1 181 ? 94.097 53.839 104.458 1.00 27.61 169 ASN D N 1
ATOM 9320 C CA . ASN D 1 181 ? 94.727 53.409 103.216 1.00 27.57 169 ASN D CA 1
ATOM 9321 C C . ASN D 1 181 ? 95.082 51.932 103.276 1.00 27.99 169 ASN D C 1
ATOM 9322 O O . ASN D 1 181 ? 94.790 51.291 104.262 1.00 28.35 169 ASN D O 1
ATOM 9327 N N . ARG D 1 182 ? 95.676 51.392 102.222 1.00 27.91 170 ARG D N 1
ATOM 9328 C CA . ARG D 1 182 ? 95.923 49.959 102.134 1.00 28.16 170 ARG D CA 1
ATOM 9329 C C . ARG D 1 182 ? 97.154 49.684 101.275 1.00 28.18 170 ARG D C 1
ATOM 9330 O O . ARG D 1 182 ? 97.046 49.417 100.063 1.00 28.57 170 ARG D O 1
ATOM 9338 N N . PRO D 1 183 ? 98.342 49.779 101.876 1.00 30.03 171 PRO D N 1
ATOM 9339 C CA . PRO D 1 183 ? 99.597 49.491 101.163 1.00 29.24 171 PRO D CA 1
ATOM 9340 C C . PRO D 1 183 ? 99.468 48.181 100.398 1.00 31.80 171 PRO D C 1
ATOM 9341 O O . PRO D 1 183 ? 98.950 47.187 100.950 1.00 30.78 171 PRO D O 1
ATOM 9345 N N . SER D 1 184 ? 99.918 48.195 99.149 1.00 31.83 172 SER D N 1
ATOM 9346 C CA . SER D 1 184 ? 99.658 47.130 98.195 1.00 34.65 172 SER D CA 1
ATOM 9347 C C . SER D 1 184 ? 100.886 46.781 97.338 1.00 38.94 172 SER D C 1
ATOM 9348 O O . SER D 1 184 ? 101.990 47.238 97.601 1.00 36.83 172 SER D O 1
ATOM 9351 N N . ASP D 1 185 ? 100.617 45.958 96.317 1.00 45.01 173 ASP D N 1
ATOM 9352 C CA . ASP D 1 185 ? 101.492 45.395 95.259 1.00 51.63 173 ASP D CA 1
ATOM 9353 C C . ASP D 1 185 ? 101.261 46.177 93.985 1.00 53.02 173 ASP D C 1
ATOM 9354 O O . ASP D 1 185 ? 100.314 46.982 93.890 1.00 51.64 173 ASP D O 1
ATOM 9359 N N . ASN D 1 186 ? 102.023 45.844 92.948 1.00 56.13 174 ASN D N 1
ATOM 9360 C CA . ASN D 1 186 ? 101.646 46.287 91.601 1.00 60.13 174 ASN D CA 1
ATOM 9361 C C . ASN D 1 186 ? 100.524 45.456 90.962 1.00 62.17 174 ASN D C 1
ATOM 9362 O O . ASN D 1 186 ? 99.812 45.951 90.093 1.00 62.77 174 ASN D O 1
ATOM 9367 N N . GLY D 1 187 ? 100.370 44.202 91.387 1.00 63.83 175 GLY D N 1
ATOM 9368 C CA . GLY D 1 187 ? 99.371 43.302 90.780 1.00 65.63 175 GLY D CA 1
ATOM 9369 C C . GLY D 1 187 ? 98.148 42.969 91.630 1.00 66.77 175 GLY D C 1
ATOM 9370 O O . GLY D 1 187 ? 97.643 43.821 92.375 1.00 66.60 175 GLY D O 1
ATOM 9371 N N . HIS D 1 188 ? 97.648 41.738 91.503 1.00 66.60 176 HIS D N 1
ATOM 9372 C CA . HIS D 1 188 ? 96.525 41.274 92.337 1.00 66.33 176 HIS D CA 1
ATOM 9373 C C . HIS D 1 188 ? 97.047 40.868 93.723 1.00 64.94 176 HIS D C 1
ATOM 9374 O O . HIS D 1 188 ? 97.247 39.688 94.006 1.00 65.52 176 HIS D O 1
ATOM 9381 N N . THR D 1 189 ? 97.266 41.887 94.555 1.00 61.95 177 THR D N 1
ATOM 9382 C CA . THR D 1 189 ? 97.979 41.798 95.836 1.00 59.22 177 THR D CA 1
ATOM 9383 C C . THR D 1 189 ? 97.579 40.603 96.722 1.00 58.11 177 THR D C 1
ATOM 9384 O O . THR D 1 189 ? 96.407 40.455 97.069 1.00 57.06 177 THR D O 1
ATOM 9388 N N . PRO D 1 190 ? 98.543 39.741 97.060 1.00 57.55 178 PRO D N 1
ATOM 9389 C CA . PRO D 1 190 ? 98.279 38.604 97.947 1.00 56.43 178 PRO D CA 1
ATOM 9390 C C . PRO D 1 190 ? 98.511 38.915 99.447 1.00 53.92 178 PRO D C 1
ATOM 9391 O O . PRO D 1 190 ? 98.961 38.044 100.194 1.00 53.87 178 PRO D O 1
ATOM 9395 N N . PHE D 1 191 ? 98.224 40.149 99.861 1.00 50.87 179 PHE D N 1
ATOM 9396 C CA . PHE D 1 191 ? 98.383 40.590 101.256 1.00 49.97 179 PHE D CA 1
ATOM 9397 C C . PHE D 1 191 ? 97.718 41.961 101.360 1.00 47.15 179 PHE D C 1
ATOM 9398 O O . PHE D 1 191 ? 97.348 42.550 100.338 1.00 48.06 179 PHE D O 1
ATOM 9406 N N . GLY D 1 192 ? 97.587 42.480 102.576 1.00 41.51 180 GLY D N 1
ATOM 9407 C CA . GLY D 1 192 ? 97.127 43.834 102.749 1.00 37.32 180 GLY D CA 1
ATOM 9408 C C . GLY D 1 192 ? 96.515 44.113 104.093 1.00 35.82 180 GLY D C 1
ATOM 9409 O O . GLY D 1 192 ? 95.571 43.409 104.512 1.00 34.50 180 GLY D O 1
ATOM 9410 N N . ASP D 1 193 ? 97.063 45.150 104.744 1.00 32.36 181 ASP D N 1
ATOM 9411 C CA . ASP D 1 193 ? 96.557 45.699 105.995 1.00 31.71 181 ASP D CA 1
ATOM 9412 C C . ASP D 1 193 ? 96.043 47.119 105.792 1.00 30.75 181 ASP D C 1
ATOM 9413 O O . ASP D 1 193 ? 96.487 47.824 104.900 1.00 29.33 181 ASP D O 1
ATOM 9418 N N . ILE D 1 194 ? 95.085 47.500 106.631 1.00 29.78 182 ILE D N 1
ATOM 9419 C CA . ILE D 1 194 ? 94.608 48.850 106.701 1.00 27.29 182 ILE D CA 1
ATOM 9420 C C . ILE D 1 194 ? 95.511 49.684 107.633 1.00 27.59 182 ILE D C 1
ATOM 9421 O O . ILE D 1 194 ? 95.764 49.289 108.785 1.00 25.19 182 ILE D O 1
ATOM 9426 N N . PHE D 1 195 ? 95.991 50.814 107.094 1.00 25.79 183 PHE D N 1
ATOM 9427 C CA . PHE D 1 195 ? 96.749 51.815 107.825 1.00 26.54 183 PHE D CA 1
ATOM 9428 C C . PHE D 1 195 ? 95.914 53.077 107.808 1.00 27.36 183 PHE D C 1
ATOM 9429 O O . PHE D 1 195 ? 94.920 53.160 107.061 1.00 28.22 183 PHE D O 1
ATOM 9437 N N . LEU D 1 196 ? 96.321 54.053 108.613 1.00 24.68 184 LEU D N 1
ATOM 9438 C CA . LEU D 1 196 ? 95.824 55.413 108.471 1.00 28.07 184 LEU D CA 1
ATOM 9439 C C . LEU D 1 196 ? 96.984 56.374 108.431 1.00 27.87 184 LEU D C 1
ATOM 9440 O O . LEU D 1 196 ? 98.113 56.036 108.859 1.00 27.66 184 LEU D O 1
ATOM 9445 N N . SER D 1 197 ? 96.703 57.559 107.894 1.00 26.75 185 SER D N 1
ATOM 9446 C CA . SER D 1 197 ? 97.676 58.644 107.854 1.00 27.87 185 SER D CA 1
ATOM 9447 C C . SER D 1 197 ? 96.929 59.910 108.221 1.00 27.99 185 SER D C 1
ATOM 9448 O O . SER D 1 197 ? 95.709 59.953 108.110 1.00 29.02 185 SER D O 1
ATOM 9451 N N . GLU D 1 198 ? 97.651 60.908 108.690 1.00 26.20 186 GLU D N 1
ATOM 9452 C CA . GLU D 1 198 ? 97.029 62.170 109.010 1.00 28.12 186 GLU D CA 1
ATOM 9453 C C . GLU D 1 198 ? 97.690 63.302 108.204 1.00 27.34 186 GLU D C 1
ATOM 9454 O O . GLU D 1 198 ? 98.847 63.182 107.772 1.00 26.50 186 GLU D O 1
ATOM 9460 N N . SER D 1 199 ? 96.942 64.386 107.994 1.00 26.01 187 SER D N 1
ATOM 9461 C CA . SER D 1 199 ? 97.401 65.522 107.228 1.00 25.20 187 SER D CA 1
ATOM 9462 C C . SER D 1 199 ? 96.779 66.822 107.774 1.00 26.05 187 SER D C 1
ATOM 9463 O O . SER D 1 199 ? 95.598 66.836 108.095 1.00 25.34 187 SER D O 1
ATOM 9466 N N . PRO D 1 200 ? 97.549 67.909 107.875 1.00 26.28 188 PRO D N 1
ATOM 9467 C CA . PRO D 1 200 ? 96.963 69.181 108.232 1.00 26.46 188 PRO D CA 1
ATOM 9468 C C . PRO D 1 200 ? 96.226 69.830 107.085 1.00 27.84 188 PRO D C 1
ATOM 9469 O O . PRO D 1 200 ? 95.439 70.730 107.313 1.00 29.38 188 PRO D O 1
ATOM 9473 N N . ASP D 1 201 ? 96.491 69.422 105.854 1.00 27.33 189 ASP D N 1
ATOM 9474 C CA . ASP D 1 201 ? 96.106 70.239 104.710 1.00 27.45 189 ASP D CA 1
ATOM 9475 C C . ASP D 1 201 ? 95.563 69.430 103.525 1.00 28.90 189 ASP D C 1
ATOM 9476 O O . ASP D 1 201 ? 95.327 69.977 102.459 1.00 30.56 189 ASP D O 1
ATOM 9489 N N . ILE D 1 203 ? 97.152 67.364 101.768 1.00 27.32 191 ILE D N 1
ATOM 9490 C CA . ILE D 1 203 ? 98.187 67.224 100.747 1.00 27.59 191 ILE D CA 1
ATOM 9491 C C . ILE D 1 203 ? 99.388 66.444 101.293 1.00 27.47 191 ILE D C 1
ATOM 9492 O O . ILE D 1 203 ? 99.851 65.513 100.667 1.00 27.31 191 ILE D O 1
ATOM 9497 N N . HIS D 1 204 ? 99.883 66.850 102.452 1.00 25.16 192 HIS D N 1
ATOM 9498 C CA . HIS D 1 204 ? 101.032 66.217 103.068 1.00 25.45 192 HIS D CA 1
ATOM 9499 C C . HIS D 1 204 ? 100.585 65.262 104.159 1.00 26.58 192 HIS D C 1
ATOM 9500 O O . HIS D 1 204 ? 99.868 65.658 105.090 1.00 26.15 192 HIS D O 1
ATOM 9507 N N . TRP D 1 205 ? 101.023 64.010 104.045 1.00 25.43 193 TRP D N 1
ATOM 9508 C CA . TRP D 1 205 ? 100.580 62.935 104.909 1.00 24.81 193 TRP D CA 1
ATOM 9509 C C . TRP D 1 205 ? 101.737 62.372 105.727 1.00 25.45 193 TRP D C 1
ATOM 9510 O O . TRP D 1 205 ? 102.836 62.186 105.199 1.00 24.45 193 TRP D O 1
ATOM 9521 N N . GLY D 1 206 ? 101.478 62.066 107.004 1.00 24.82 194 GLY D N 1
ATOM 9522 C CA . GLY D 1 206 ? 102.497 61.533 107.888 1.00 23.59 194 GLY D CA 1
ATOM 9523 C C . GLY D 1 206 ? 101.867 60.945 109.129 1.00 25.60 194 GLY D C 1
ATOM 9524 O O . GLY D 1 206 ? 100.629 60.802 109.212 1.00 25.15 194 GLY D O 1
ATOM 9525 N N . ASN D 1 207 ? 102.712 60.625 110.109 1.00 25.05 195 ASN D N 1
ATOM 9526 C CA . ASN D 1 207 ? 102.288 59.849 111.304 1.00 27.67 195 ASN D CA 1
ATOM 9527 C C . ASN D 1 207 ? 101.402 58.668 110.977 1.00 27.21 195 ASN D C 1
ATOM 9528 O O . ASN D 1 207 ? 100.316 58.524 111.526 1.00 26.83 195 ASN D O 1
ATOM 9533 N N . HIS D 1 208 ? 101.897 57.808 110.104 1.00 25.72 196 HIS D N 1
ATOM 9534 C CA . HIS D 1 208 ? 101.147 56.648 109.681 1.00 25.39 196 HIS D CA 1
ATOM 9535 C C . HIS D 1 208 ? 101.082 55.618 110.787 1.00 26.55 196 HIS D C 1
ATOM 9536 O O . HIS D 1 208 ? 102.008 55.514 111.576 1.00 26.16 196 HIS D O 1
ATOM 9543 N N . ARG D 1 209 ? 99.964 54.900 110.880 1.00 25.90 197 ARG D N 1
ATOM 9544 C CA . ARG D 1 209 ? 99.819 53.835 111.874 1.00 27.84 197 ARG D CA 1
ATOM 9545 C C . ARG D 1 209 ? 99.039 52.700 111.260 1.00 26.91 197 ARG D C 1
ATOM 9546 O O . ARG D 1 209 ? 98.034 52.913 110.569 1.00 26.94 197 ARG D O 1
ATOM 9554 N N . PHE D 1 210 ? 99.513 51.497 111.527 1.00 26.66 198 PHE D N 1
ATOM 9555 C CA . PHE D 1 210 ? 98.774 50.277 111.268 1.00 26.63 198 PHE D CA 1
ATOM 9556 C C . PHE D 1 210 ? 97.473 50.304 112.067 1.00 27.90 198 PHE D C 1
ATOM 9557 O O . PHE D 1 210 ? 97.464 50.710 113.247 1.00 27.20 198 PHE D O 1
ATOM 9565 N N . VAL D 1 211 ? 96.373 49.914 111.433 1.00 26.91 199 VAL D N 1
ATOM 9566 C CA . VAL D 1 211 ? 95.102 49.872 112.142 1.00 27.10 199 VAL D CA 1
ATOM 9567 C C . VAL D 1 211 ? 94.644 48.451 112.334 1.00 30.39 199 VAL D C 1
ATOM 9568 O O . VAL D 1 211 ? 94.477 47.980 113.456 1.00 30.21 199 VAL D O 1
ATOM 9572 N N . LEU D 1 212 ? 94.490 47.760 111.209 1.00 31.36 200 LEU D N 1
ATOM 9573 C CA . LEU D 1 212 ? 93.794 46.502 111.180 1.00 33.95 200 LEU D CA 1
ATOM 9574 C C . LEU D 1 212 ? 94.511 45.658 110.165 1.00 31.80 200 LEU D C 1
ATOM 9575 O O . LEU D 1 212 ? 94.774 46.133 109.069 1.00 32.12 200 LEU D O 1
ATOM 9580 N N . GLY D 1 213 ? 94.827 44.413 110.501 1.00 31.23 201 GLY D N 1
ATOM 9581 C CA . GLY D 1 213 ? 95.422 43.512 109.534 1.00 31.12 201 GLY D CA 1
ATOM 9582 C C . GLY D 1 213 ? 94.603 42.267 109.273 1.00 32.89 201 GLY D C 1
ATOM 9583 O O . GLY D 1 213 ? 93.594 41.996 109.958 1.00 30.12 201 GLY D O 1
ATOM 9584 N N . ARG D 1 214 ? 95.014 41.527 108.257 1.00 32.14 202 ARG D N 1
ATOM 9585 C CA . ARG D 1 214 ? 94.369 40.259 107.905 1.00 35.12 202 ARG D CA 1
ATOM 9586 C C . ARG D 1 214 ? 94.413 39.293 109.074 1.00 35.00 202 ARG D C 1
ATOM 9587 O O . ARG D 1 214 ? 95.334 39.320 109.868 1.00 35.48 202 ARG D O 1
ATOM 9595 N N . SER D 1 215 ? 93.397 38.460 109.204 1.00 34.62 203 SER D N 1
ATOM 9596 C CA . SER D 1 215 ? 93.318 37.555 110.334 1.00 35.45 203 SER D CA 1
ATOM 9597 C C . SER D 1 215 ? 93.996 36.223 110.001 1.00 38.63 203 SER D C 1
ATOM 9598 O O . SER D 1 215 ? 93.987 35.774 108.878 1.00 42.54 203 SER D O 1
ATOM 9601 N N . SER D 1 216 ? 94.571 35.572 110.984 1.00 39.24 204 SER D N 1
ATOM 9602 C CA . SER D 1 216 ? 95.075 34.244 110.758 1.00 40.46 204 SER D CA 1
ATOM 9603 C C . SER D 1 216 ? 93.948 33.262 111.022 1.00 38.65 204 SER D C 1
ATOM 9604 O O . SER D 1 216 ? 93.743 32.293 110.289 1.00 40.13 204 SER D O 1
ATOM 9607 N N . TYR D 1 217 ? 93.180 33.554 112.053 1.00 34.58 205 TYR D N 1
ATOM 9608 C CA . TYR D 1 217 ? 92.141 32.646 112.519 1.00 33.71 205 TYR D CA 1
ATOM 9609 C C . TYR D 1 217 ? 90.915 32.647 111.606 1.00 32.07 205 TYR D C 1
ATOM 9610 O O . TYR D 1 217 ? 90.365 31.596 111.325 1.00 31.15 205 TYR D O 1
ATOM 9619 N N . ASN D 1 218 ? 90.478 33.829 111.185 1.00 29.76 206 ASN D N 1
ATOM 9620 C CA . ASN D 1 218 ? 89.245 33.948 110.431 1.00 30.20 206 ASN D CA 1
ATOM 9621 C C . ASN D 1 218 ? 89.542 33.849 108.978 1.00 29.34 206 ASN D C 1
ATOM 9622 O O . ASN D 1 218 ? 90.025 34.803 108.403 1.00 29.86 206 ASN D O 1
ATOM 9627 N N . TRP D 1 219 ? 89.271 32.682 108.394 1.00 29.02 207 TRP D N 1
ATOM 9628 C CA . TRP D 1 219 ? 89.691 32.352 107.019 1.00 29.38 207 TRP D CA 1
ATOM 9629 C C . TRP D 1 219 ? 89.151 33.297 105.987 1.00 28.64 207 TRP D C 1
ATOM 9630 O O . TRP D 1 219 ? 89.839 33.573 105.007 1.00 29.62 207 TRP D O 1
ATOM 9641 N N . TRP D 1 220 ? 87.946 33.826 106.215 1.00 26.97 208 TRP D N 1
ATOM 9642 C CA . TRP D 1 220 ? 87.324 34.742 105.236 1.00 26.29 208 TRP D CA 1
ATOM 9643 C C . TRP D 1 220 ? 88.095 36.044 104.998 1.00 26.29 208 TRP D C 1
ATOM 9644 O O . TRP D 1 220 ? 87.850 36.742 104.008 1.00 26.88 208 TRP D O 1
ATOM 9655 N N . GLU D 1 221 ? 89.015 36.361 105.901 1.00 26.22 209 GLU D N 1
ATOM 9656 C CA . GLU D 1 221 ? 89.799 37.595 105.804 1.00 27.49 209 GLU D CA 1
ATOM 9657 C C . GLU D 1 221 ? 91.278 37.302 106.089 1.00 28.17 209 GLU D C 1
ATOM 9658 O O . GLU D 1 221 ? 91.978 38.117 106.681 1.00 28.24 209 GLU D O 1
ATOM 9664 N N . ASN D 1 222 ? 91.751 36.128 105.667 1.00 28.94 210 ASN D N 1
ATOM 9665 C CA . ASN D 1 222 ? 93.119 35.721 105.976 1.00 29.40 210 ASN D CA 1
ATOM 9666 C C . ASN D 1 222 ? 94.111 36.048 104.878 1.00 30.54 210 ASN D C 1
ATOM 9667 O O . ASN D 1 222 ? 95.304 35.873 105.062 1.00 30.64 210 ASN D O 1
ATOM 9672 N N . LEU D 1 223 ? 93.616 36.534 103.741 1.00 30.99 211 LEU D N 1
ATOM 9673 C CA . LEU D 1 223 ? 94.510 36.978 102.666 1.00 31.79 211 LEU D CA 1
ATOM 9674 C C . LEU D 1 223 ? 94.787 38.487 102.713 1.00 32.79 211 LEU D C 1
ATOM 9675 O O . LEU D 1 223 ? 95.959 38.927 102.739 1.00 33.00 211 LEU D O 1
ATOM 9680 N N . LYS D 1 224 ? 93.726 39.287 102.677 1.00 30.17 212 LYS D N 1
ATOM 9681 C CA . LYS D 1 224 ? 93.878 40.730 102.828 1.00 29.12 212 LYS D CA 1
ATOM 9682 C C . LYS D 1 224 ? 92.559 41.367 103.185 1.00 29.26 212 LYS D C 1
ATOM 9683 O O . LYS D 1 224 ? 91.495 40.737 103.049 1.00 28.52 212 LYS D O 1
ATOM 9689 N N . ILE D 1 225 ? 92.637 42.646 103.568 1.00 27.58 213 ILE D N 1
ATOM 9690 C CA . ILE D 1 225 ? 91.493 43.431 103.953 1.00 27.23 213 ILE D CA 1
ATOM 9691 C C . ILE D 1 225 ? 91.698 44.854 103.406 1.00 27.29 213 ILE D C 1
ATOM 9692 O O . ILE D 1 225 ? 92.795 45.208 102.997 1.00 26.97 213 ILE D O 1
ATOM 9697 N N . GLY D 1 226 ? 90.639 45.643 103.402 1.00 25.23 214 GLY D N 1
ATOM 9698 C CA . GLY D 1 226 ? 90.707 46.998 102.867 1.00 26.22 214 GLY D CA 1
ATOM 9699 C C . GLY D 1 226 ? 89.486 47.728 103.364 1.00 27.52 214 GLY D C 1
ATOM 9700 O O . GLY D 1 226 ? 88.458 47.104 103.591 1.00 28.78 214 GLY D O 1
ATOM 9701 N N . ALA D 1 227 ? 89.614 49.026 103.579 1.00 26.86 215 ALA D N 1
ATOM 9702 C CA . ALA D 1 227 ? 88.492 49.847 104.031 1.00 27.89 215 ALA D CA 1
ATOM 9703 C C . ALA D 1 227 ? 87.406 49.937 102.965 1.00 28.92 215 ALA D C 1
ATOM 9704 O O . ALA D 1 227 ? 87.713 49.907 101.790 1.00 29.63 215 ALA D O 1
ATOM 9706 N N . GLY D 1 228 ? 86.137 50.031 103.377 1.00 29.90 216 GLY D N 1
ATOM 9707 C CA . GLY D 1 228 ? 85.038 50.208 102.431 1.00 30.35 216 GLY D CA 1
ATOM 9708 C C . GLY D 1 228 ? 84.441 51.592 102.563 1.00 30.94 216 GLY D C 1
ATOM 9709 O O . GLY D 1 228 ? 85.084 52.572 102.225 1.00 33.41 216 GLY D O 1
ATOM 9710 N N . PRO D 1 229 ? 83.206 51.678 103.059 1.00 29.46 217 PRO D N 1
ATOM 9711 C CA . PRO D 1 229 ? 82.538 52.956 103.306 1.00 29.57 217 PRO D CA 1
ATOM 9712 C C . PRO D 1 229 ? 83.338 53.783 104.299 1.00 30.41 217 PRO D C 1
ATOM 9713 O O . PRO D 1 229 ? 84.075 53.209 105.117 1.00 32.01 217 PRO D O 1
ATOM 9717 N N . TYR D 1 230 ? 83.176 55.109 104.289 1.00 29.19 218 TYR D N 1
ATOM 9718 C CA . TYR D 1 230 ? 83.867 55.917 105.285 1.00 28.97 218 TYR D CA 1
ATOM 9719 C C . TYR D 1 230 ? 83.393 55.518 106.679 1.00 29.56 218 TYR D C 1
ATOM 9720 O O . TYR D 1 230 ? 82.253 55.072 106.847 1.00 28.83 218 TYR D O 1
ATOM 9729 N N . PRO D 1 231 ? 84.282 55.628 107.670 1.00 29.87 219 PRO D N 1
ATOM 9730 C CA . PRO D 1 231 ? 83.932 55.254 109.059 1.00 29.06 219 PRO D CA 1
ATOM 9731 C C . PRO D 1 231 ? 82.815 56.125 109.656 1.00 30.05 219 PRO D C 1
ATOM 9732 O O . PRO D 1 231 ? 82.825 57.329 109.513 1.00 29.24 219 PRO D O 1
ATOM 9736 N N . ILE D 1 232 ? 81.843 55.484 110.289 1.00 28.73 220 ILE D N 1
ATOM 9737 C CA . ILE D 1 232 ? 80.696 56.185 110.807 1.00 27.41 220 ILE D CA 1
ATOM 9738 C C . ILE D 1 232 ? 80.952 56.444 112.277 1.00 28.24 220 ILE D C 1
ATOM 9739 O O . ILE D 1 232 ? 81.255 55.522 113.050 1.00 28.32 220 ILE D O 1
ATOM 9744 N N . GLU D 1 233 ? 80.854 57.709 112.663 1.00 26.47 221 GLU D N 1
ATOM 9745 C CA . GLU D 1 233 ? 81.081 58.066 114.040 1.00 26.65 221 GLU D CA 1
ATOM 9746 C C . GLU D 1 233 ? 79.865 57.685 114.892 1.00 28.75 221 GLU D C 1
ATOM 9747 O O . GLU D 1 233 ? 78.741 58.106 114.605 1.00 27.91 221 GLU D O 1
ATOM 9753 N N . THR D 1 234 ? 80.109 56.860 115.918 1.00 28.09 222 THR D N 1
ATOM 9754 C CA . THR D 1 234 ? 79.078 56.485 116.878 1.00 28.76 222 THR D CA 1
ATOM 9755 C C . THR D 1 234 ? 79.636 56.706 118.268 1.00 29.06 222 THR D C 1
ATOM 9756 O O . THR D 1 234 ? 80.849 56.874 118.439 1.00 28.94 222 THR D O 1
ATOM 9760 N N . SER D 1 235 ? 78.765 56.663 119.272 1.00 30.91 223 SER D N 1
ATOM 9761 C CA . SER D 1 235 ? 79.231 56.812 120.651 1.00 31.15 223 SER D CA 1
ATOM 9762 C C . SER D 1 235 ? 79.979 55.545 121.093 1.00 31.41 223 SER D C 1
ATOM 9763 O O . SER D 1 235 ? 80.684 55.554 122.095 1.00 32.77 223 SER D O 1
ATOM 9766 N N . GLU D 1 236 ? 79.854 54.473 120.320 1.00 30.26 224 GLU D N 1
ATOM 9767 C CA . GLU D 1 236 ? 80.598 53.259 120.597 1.00 30.84 224 GLU D CA 1
ATOM 9768 C C . GLU D 1 236 ? 81.928 53.177 119.848 1.00 31.00 224 GLU D C 1
ATOM 9769 O O . GLU D 1 236 ? 82.666 52.199 119.989 1.00 31.80 224 GLU D O 1
ATOM 9775 N N . GLY D 1 237 ? 82.236 54.202 119.058 1.00 29.71 225 GLY D N 1
ATOM 9776 C CA . GLY D 1 237 ? 83.473 54.217 118.254 1.00 28.91 225 GLY D CA 1
ATOM 9777 C C . GLY D 1 237 ? 83.190 54.524 116.797 1.00 29.49 225 GLY D C 1
ATOM 9778 O O . GLY D 1 237 ? 82.039 54.748 116.408 1.00 29.36 225 GLY D O 1
ATOM 9779 N N . TRP D 1 238 ? 84.258 54.536 116.000 1.00 28.23 226 TRP D N 1
ATOM 9780 C CA . TRP D 1 238 ? 84.147 54.660 114.572 1.00 27.52 226 TRP D CA 1
ATOM 9781 C C . TRP D 1 238 ? 83.754 53.297 114.028 1.00 27.80 226 TRP D C 1
ATOM 9782 O O . TRP D 1 238 ? 84.489 52.325 114.230 1.00 28.54 226 TRP D O 1
ATOM 9793 N N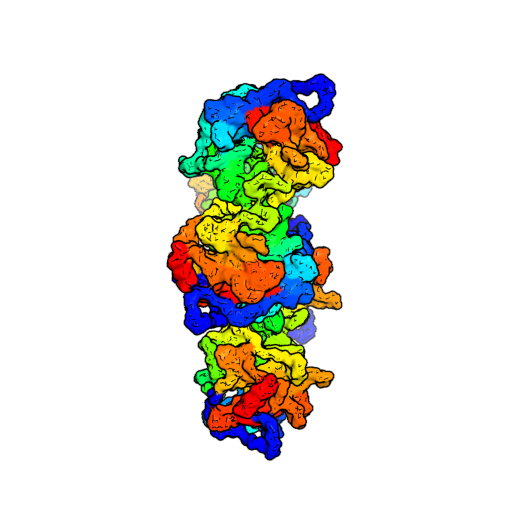 . LEU D 1 239 ? 82.611 53.206 113.353 1.00 27.25 227 LEU D N 1
ATOM 9794 C CA . LEU D 1 239 ? 82.246 51.955 112.731 1.00 27.54 227 LEU D CA 1
ATOM 9795 C C . LEU D 1 239 ? 82.864 51.877 111.349 1.00 27.93 227 LEU D C 1
ATOM 9796 O O . LEU D 1 239 ? 82.513 52.665 110.437 1.00 26.42 227 LEU D O 1
ATOM 9801 N N . LEU D 1 240 ? 83.782 50.923 111.198 1.00 27.50 228 LEU D N 1
ATOM 9802 C CA . LEU D 1 240 ? 84.484 50.726 109.951 1.00 28.70 228 LEU D CA 1
ATOM 9803 C C . LEU D 1 240 ? 84.032 49.421 109.291 1.00 28.70 228 LEU D C 1
ATOM 9804 O O . LEU D 1 240 ? 84.347 48.327 109.776 1.00 28.57 228 LEU D O 1
ATOM 9809 N N . ILE D 1 241 ? 83.309 49.552 108.185 1.00 27.45 229 ILE D N 1
ATOM 9810 C CA . ILE D 1 241 ? 82.932 48.416 107.363 1.00 26.66 229 ILE D CA 1
ATOM 9811 C C . ILE D 1 241 ? 84.087 48.206 106.391 1.00 28.22 229 ILE D C 1
ATOM 9812 O O . ILE D 1 241 ? 84.516 49.144 105.693 1.00 28.28 229 ILE D O 1
ATOM 9817 N N . TYR D 1 242 ? 84.634 46.992 106.393 1.00 27.53 230 TYR D N 1
ATOM 9818 C CA . TYR D 1 242 ? 85.819 46.700 105.600 1.00 27.08 230 TYR D CA 1
ATOM 9819 C C . TYR D 1 242 ? 85.610 45.359 104.868 1.00 27.92 230 TYR D C 1
ATOM 9820 O O . TYR D 1 242 ? 84.879 44.481 105.357 1.00 27.71 230 TYR D O 1
ATOM 9829 N N . HIS D 1 243 ? 86.237 45.199 103.711 1.00 27.05 231 HIS D N 1
ATOM 9830 C CA . HIS D 1 243 ? 86.194 43.919 103.044 1.00 27.37 231 HIS D CA 1
ATOM 9831 C C . HIS D 1 243 ? 87.356 43.047 103.481 1.00 28.17 231 HIS D C 1
ATOM 9832 O O . HIS D 1 243 ? 88.421 43.526 103.907 1.00 27.21 231 HIS D O 1
ATOM 9839 N N . GLY D 1 244 ? 87.142 41.753 103.351 1.00 26.57 232 GLY D N 1
ATOM 9840 C CA . GLY D 1 244 ? 88.124 40.792 103.736 1.00 27.39 232 GLY D CA 1
ATOM 9841 C C . GLY D 1 244 ? 88.109 39.720 102.677 1.00 27.88 232 GLY D C 1
ATOM 9842 O O . GLY D 1 244 ? 87.047 39.391 102.138 1.00 27.88 232 GLY D O 1
ATOM 9843 N N . VAL D 1 245 ? 89.296 39.208 102.367 1.00 27.81 233 VAL D N 1
ATOM 9844 C CA . VAL D 1 245 ? 89.499 38.309 101.239 1.00 26.48 233 VAL D CA 1
ATOM 9845 C C . VAL D 1 245 ? 90.171 37.019 101.722 1.00 27.81 233 VAL D C 1
ATOM 9846 O O . VAL D 1 245 ? 91.097 37.048 102.549 1.00 26.59 233 VAL D O 1
ATOM 9850 N N . THR D 1 246 ? 89.713 35.901 101.163 1.00 27.25 234 THR D N 1
ATOM 9851 C CA . THR D 1 246 ? 90.364 34.618 101.299 1.00 26.44 234 THR D CA 1
ATOM 9852 C C . THR D 1 246 ? 90.690 34.059 99.901 1.00 28.11 234 THR D C 1
ATOM 9853 O O . THR D 1 246 ? 90.021 34.358 98.912 1.00 28.67 234 THR D O 1
ATOM 9857 N N . LEU D 1 247 ? 91.721 33.248 99.807 1.00 28.48 235 LEU D N 1
ATOM 9858 C CA . LEU D 1 247 ? 92.056 32.642 98.536 1.00 31.82 235 LEU D CA 1
ATOM 9859 C C . LEU D 1 247 ? 91.671 31.185 98.550 1.00 30.22 235 LEU D C 1
ATOM 9860 O O . LEU D 1 247 ? 92.116 30.427 99.403 1.00 31.33 235 LEU D O 1
ATOM 9865 N N . THR D 1 248 ? 90.828 30.785 97.604 1.00 29.25 236 THR D N 1
ATOM 9866 C CA . THR D 1 248 ? 90.511 29.354 97.434 1.00 28.32 236 THR D CA 1
ATOM 9867 C C . THR D 1 248 ? 91.350 28.851 96.277 1.00 28.45 236 THR D C 1
ATOM 9868 O O . THR D 1 248 ? 91.983 29.652 95.599 1.00 26.10 236 THR D O 1
ATOM 9872 N N . CYS D 1 249 ? 91.296 27.553 95.985 1.00 27.26 237 CYS D N 1
ATOM 9873 C CA . CYS D 1 249 ? 92.047 27.068 94.843 1.00 29.44 237 CYS D CA 1
ATOM 9874 C C . CYS D 1 249 ? 91.555 27.686 93.524 1.00 29.55 237 CYS D C 1
ATOM 9875 O O . CYS D 1 249 ? 92.329 27.803 92.569 1.00 28.68 237 CYS D O 1
ATOM 9878 N N . ASN D 1 250 ? 90.300 28.130 93.461 1.00 27.72 238 ASN D N 1
ATOM 9879 C CA . ASN D 1 250 ? 89.786 28.742 92.216 1.00 27.56 238 ASN D CA 1
ATOM 9880 C C . ASN D 1 250 ? 89.675 30.259 92.194 1.00 28.43 238 ASN D C 1
ATOM 9881 O O . ASN D 1 250 ? 89.061 30.818 91.289 1.00 29.42 238 ASN D O 1
ATOM 9886 N N . GLY D 1 251 ? 90.296 30.922 93.166 1.00 27.35 239 GLY D N 1
ATOM 9887 C CA . GLY D 1 251 ? 90.306 32.382 93.202 1.00 26.56 239 GLY D CA 1
ATOM 9888 C C . GLY D 1 251 ? 89.945 32.983 94.547 1.00 27.81 239 GLY D C 1
ATOM 9889 O O . GLY D 1 251 ? 89.753 32.279 95.530 1.00 26.21 239 GLY D O 1
ATOM 9890 N N . TYR D 1 252 ? 89.868 34.300 94.567 1.00 26.68 240 TYR D N 1
ATOM 9891 C CA . TYR D 1 252 ? 89.518 35.047 95.770 1.00 29.24 240 TYR D CA 1
ATOM 9892 C C . TYR D 1 252 ? 88.030 35.075 96.031 1.00 28.33 240 TYR D C 1
ATOM 9893 O O . TYR D 1 252 ? 87.216 35.015 95.103 1.00 30.11 240 TYR D O 1
ATOM 9902 N N . VAL D 1 253 ? 87.673 35.165 97.300 1.00 26.10 241 VAL D N 1
ATOM 9903 C CA . VAL D 1 253 ? 86.291 35.390 97.702 1.00 26.22 241 VAL D CA 1
ATOM 9904 C C . VAL D 1 253 ? 86.337 36.604 98.613 1.00 28.05 241 VAL D C 1
ATOM 9905 O O . VAL D 1 253 ? 87.014 36.554 99.646 1.00 28.22 241 VAL D O 1
ATOM 9909 N N . TYR D 1 254 ? 85.692 37.700 98.178 1.00 26.81 242 TYR D N 1
ATOM 9910 C CA . TYR D 1 254 ? 85.576 38.921 98.957 1.00 27.20 242 TYR D CA 1
ATOM 9911 C C . TYR D 1 254 ? 84.286 38.921 99.749 1.00 28.14 242 TYR D C 1
ATOM 9912 O O . TYR D 1 254 ? 83.196 38.801 99.158 1.00 27.58 242 TYR D O 1
ATOM 9921 N N . SER D 1 255 ? 84.413 39.075 101.067 1.00 26.81 243 SER D N 1
ATOM 9922 C CA . SER D 1 255 ? 83.255 39.308 101.940 1.00 26.20 243 SER D CA 1
ATOM 9923 C C . SER D 1 255 ? 83.411 40.673 102.593 1.00 26.80 243 SER D C 1
ATOM 9924 O O . SER D 1 255 ? 84.408 41.371 102.371 1.00 27.92 243 SER D O 1
ATOM 9927 N N . PHE D 1 256 ? 82.454 41.053 103.421 1.00 25.48 244 PHE D N 1
ATOM 9928 C CA . PHE D 1 256 ? 82.708 42.207 104.236 1.00 26.08 244 PHE D CA 1
ATOM 9929 C C . PHE D 1 256 ? 82.216 42.116 105.668 1.00 27.19 244 PHE D C 1
ATOM 9930 O O . PHE D 1 256 ? 81.233 41.413 105.961 1.00 26.79 244 PHE D O 1
ATOM 9938 N N . GLY D 1 257 ? 82.940 42.800 106.568 1.00 25.39 245 GLY D N 1
ATOM 9939 C CA . GLY D 1 257 ? 82.650 42.771 107.975 1.00 25.23 245 GLY D CA 1
ATOM 9940 C C . GLY D 1 257 ? 82.783 44.156 108.523 1.00 26.91 245 GLY D C 1
ATOM 9941 O O . GLY D 1 257 ? 82.668 45.146 107.779 1.00 26.07 245 GLY D O 1
ATOM 9942 N N . ALA D 1 258 ? 83.047 44.253 109.821 1.00 26.33 246 ALA D N 1
ATOM 9943 C CA . ALA D 1 258 ? 83.134 45.563 110.470 1.00 27.33 246 ALA D CA 1
ATOM 9944 C C . ALA D 1 258 ? 83.954 45.533 111.754 1.00 28.27 246 ALA D C 1
ATOM 9945 O O . ALA D 1 258 ? 84.032 44.510 112.460 1.00 27.59 246 ALA D O 1
ATOM 9947 N N . ALA D 1 259 ? 84.542 46.684 112.059 1.00 28.42 247 ALA D N 1
ATOM 9948 C CA . ALA D 1 259 ? 85.255 46.877 113.298 1.00 27.02 247 ALA D CA 1
ATOM 9949 C C . ALA D 1 259 ? 84.795 48.180 113.908 1.00 26.49 247 ALA D C 1
ATOM 9950 O O . ALA D 1 259 ? 84.158 48.984 113.234 1.00 26.58 247 ALA D O 1
ATOM 9952 N N . LEU D 1 260 ? 85.118 48.365 115.184 1.00 25.51 248 LEU D N 1
ATOM 9953 C CA . LEU D 1 260 ? 84.915 49.623 115.898 1.00 26.60 248 LEU D CA 1
ATOM 9954 C C . LEU D 1 260 ? 86.250 50.144 116.357 1.00 26.74 248 LEU D C 1
ATOM 9955 O O . LEU D 1 260 ? 87.009 49.423 117.013 1.00 25.85 248 LEU D O 1
ATOM 9960 N N . LEU D 1 261 ? 86.512 51.408 116.050 1.00 26.66 249 LEU D N 1
ATOM 9961 C CA . LEU D 1 261 ? 87.789 52.020 116.346 1.00 26.61 249 LEU D CA 1
ATOM 9962 C C . LEU D 1 261 ? 87.602 53.097 117.390 1.00 27.51 249 LEU D C 1
ATOM 9963 O O . LEU D 1 261 ? 86.546 53.747 117.466 1.00 27.37 249 LEU D O 1
ATOM 9968 N N . ASP D 1 262 ? 88.636 53.298 118.197 1.00 27.16 250 ASP D N 1
ATOM 9969 C CA . ASP D 1 262 ? 88.598 54.313 119.200 1.00 27.10 250 ASP D CA 1
ATOM 9970 C C . ASP D 1 262 ? 88.389 55.715 118.576 1.00 27.80 250 ASP D C 1
ATOM 9971 O O . ASP D 1 262 ? 88.985 56.061 117.573 1.00 27.40 250 ASP D O 1
ATOM 9976 N N . LEU D 1 263 ? 87.513 56.500 119.187 1.00 27.92 251 LEU D N 1
ATOM 9977 C CA . LEU D 1 263 ? 87.119 57.794 118.651 1.00 29.22 251 LEU D CA 1
ATOM 9978 C C . LEU D 1 263 ? 88.310 58.740 118.543 1.00 30.35 251 LEU D C 1
ATOM 9979 O O . LEU D 1 263 ? 88.517 59.347 117.501 1.00 30.60 251 LEU D O 1
ATOM 9984 N N . ASP D 1 264 ? 89.108 58.811 119.603 1.00 29.73 252 ASP D N 1
ATOM 9985 C CA . ASP D 1 264 ? 90.236 59.755 119.671 1.00 31.86 252 ASP D CA 1
ATOM 9986 C C . ASP D 1 264 ? 91.478 59.205 119.001 1.00 33.04 252 ASP D C 1
ATOM 9987 O O . ASP D 1 264 ? 92.301 59.973 118.515 1.00 33.35 252 ASP D O 1
ATOM 9992 N N . ASP D 1 265 ? 91.623 57.887 118.998 1.00 31.79 253 ASP D N 1
ATOM 9993 C CA . ASP D 1 265 ? 92.753 57.290 118.344 1.00 32.08 253 ASP D CA 1
ATOM 9994 C C . ASP D 1 265 ? 92.289 56.118 117.515 1.00 30.88 253 ASP D C 1
ATOM 9995 O O . ASP D 1 265 ? 92.322 54.983 117.980 1.00 30.48 253 ASP D O 1
ATOM 10000 N N . PRO D 1 266 ? 91.829 56.391 116.284 1.00 31.24 254 PRO D N 1
ATOM 10001 C CA . PRO D 1 266 ? 91.252 55.340 115.434 1.00 30.72 254 PRO D CA 1
ATOM 10002 C C . PRO D 1 266 ? 92.212 54.244 115.010 1.00 32.05 254 PRO D C 1
ATOM 10003 O O . PRO D 1 266 ? 91.776 53.299 114.360 1.00 33.94 254 PRO D O 1
ATOM 10007 N N . SER D 1 267 ? 93.489 54.331 115.383 1.00 31.45 255 SER D N 1
ATOM 10008 C CA . SER D 1 267 ? 94.399 53.224 115.105 1.00 31.26 255 SER D CA 1
ATOM 10009 C C . SER D 1 267 ? 94.264 52.176 116.183 1.00 32.23 255 SER D C 1
ATOM 10010 O O . SER D 1 267 ? 94.818 51.091 116.047 1.00 33.03 255 SER D O 1
ATOM 10013 N N . LYS D 1 268 ? 93.498 52.482 117.231 1.00 31.05 256 LYS D N 1
ATOM 10014 C CA . LYS D 1 268 ? 93.189 51.506 118.261 1.00 33.27 256 LYS D CA 1
ATOM 10015 C C . LYS D 1 268 ? 91.836 50.858 117.988 1.00 31.65 256 LYS D C 1
ATOM 10016 O O . LYS D 1 268 ? 90.775 51.511 117.997 1.00 30.81 256 LYS D O 1
ATOM 10022 N N . VAL D 1 269 ? 91.885 49.551 117.766 1.00 29.43 257 VAL D N 1
ATOM 10023 C CA . VAL D 1 269 ? 90.694 48.776 117.473 1.00 28.41 257 VAL D CA 1
ATOM 10024 C C . VAL D 1 269 ? 90.005 48.306 118.761 1.00 28.56 257 VAL D C 1
ATOM 10025 O O . VAL D 1 269 ? 90.597 47.600 119.553 1.00 29.58 257 VAL D O 1
ATOM 10029 N N . LEU D 1 270 ? 88.748 48.681 118.950 1.00 27.90 258 LEU D N 1
ATOM 10030 C CA . LEU D 1 270 ? 88.020 48.309 120.147 1.00 27.35 258 LEU D CA 1
ATOM 10031 C C . LEU D 1 270 ? 87.385 46.934 119.986 1.00 27.75 258 LEU D C 1
ATOM 10032 O O . LEU D 1 270 ? 87.440 46.116 120.894 1.00 26.91 258 LEU D O 1
ATOM 10037 N N . TYR D 1 271 ? 86.748 46.708 118.841 1.00 27.75 259 TYR D N 1
ATOM 10038 C CA . TYR D 1 271 ? 86.056 45.457 118.557 1.00 26.92 259 TYR D CA 1
ATOM 10039 C C . TYR D 1 271 ? 86.155 45.201 117.090 1.00 27.80 259 TYR D C 1
ATOM 10040 O O . TYR D 1 271 ? 86.256 46.148 116.292 1.00 27.45 259 TYR D O 1
ATOM 10049 N N . ARG D 1 272 ? 86.078 43.928 116.732 1.00 26.65 260 ARG D N 1
ATOM 10050 C CA . ARG D 1 272 ? 86.158 43.529 115.332 1.00 28.19 260 ARG D CA 1
ATOM 10051 C C . ARG D 1 272 ? 85.448 42.198 115.185 1.00 27.47 260 ARG D C 1
ATOM 10052 O O . ARG D 1 272 ? 85.828 41.224 115.833 1.00 27.53 260 ARG D O 1
ATOM 10060 N N . SER D 1 273 ? 84.443 42.142 114.317 1.00 27.80 261 SER D N 1
ATOM 10061 C CA . SER D 1 273 ? 83.629 40.925 114.231 1.00 27.14 261 SER D CA 1
ATOM 10062 C C . SER D 1 273 ? 84.424 39.796 113.605 1.00 28.36 261 SER D C 1
ATOM 10063 O O . SER D 1 273 ? 85.001 39.947 112.523 1.00 27.30 261 SER D O 1
ATOM 10066 N N . ARG D 1 274 ? 84.461 38.653 114.277 1.00 27.82 262 ARG D N 1
ATOM 10067 C CA . ARG D 1 274 ? 85.084 37.474 113.673 1.00 28.94 262 ARG D CA 1
ATOM 10068 C C . ARG D 1 274 ? 84.298 36.959 112.439 1.00 27.66 262 ARG D C 1
ATOM 10069 O O . ARG D 1 274 ? 84.866 36.329 111.574 1.00 27.82 262 ARG D O 1
ATOM 10077 N N . TYR D 1 275 ? 83.002 37.244 112.366 1.00 26.54 263 TYR D N 1
ATOM 10078 C CA . TYR D 1 275 ? 82.175 36.807 111.256 1.00 26.96 263 TYR D CA 1
ATOM 10079 C C . TYR D 1 275 ? 81.945 37.971 110.286 1.00 27.10 263 TYR D C 1
ATOM 10080 O O . TYR D 1 275 ? 81.891 39.133 110.710 1.00 27.85 263 TYR D O 1
ATOM 10089 N N . TYR D 1 276 ? 81.865 37.671 108.984 1.00 26.02 264 TYR D N 1
ATOM 10090 C CA . TYR D 1 276 ? 81.514 38.720 108.014 1.00 25.33 264 TYR D CA 1
ATOM 10091 C C . TYR D 1 276 ? 80.056 39.142 108.247 1.00 26.51 264 TYR D C 1
ATOM 10092 O O . TYR D 1 276 ? 79.255 38.392 108.834 1.00 26.84 264 TYR D O 1
ATOM 10101 N N . LEU D 1 277 ? 79.731 40.344 107.811 1.00 28.01 265 LEU D N 1
ATOM 10102 C CA . LEU D 1 277 ? 78.356 40.795 107.694 1.00 27.69 265 LEU D CA 1
ATOM 10103 C C . LEU D 1 277 ? 77.688 40.218 106.440 1.00 28.45 265 LEU D C 1
ATOM 10104 O O . LEU D 1 277 ? 76.495 39.925 106.452 1.00 29.23 265 LEU D O 1
ATOM 10109 N N . LEU D 1 278 ? 78.462 40.068 105.368 1.00 27.54 266 LEU D N 1
ATOM 10110 C CA . LEU D 1 278 ? 77.930 39.589 104.097 1.00 27.88 266 LEU D CA 1
ATOM 10111 C C . LEU D 1 278 ? 79.048 38.881 103.343 1.00 27.81 266 LEU D C 1
ATOM 10112 O O . LEU D 1 278 ? 80.222 39.300 103.404 1.00 27.90 266 LEU D O 1
ATOM 10117 N N . THR D 1 279 ? 78.674 37.803 102.662 1.00 26.04 267 THR D N 1
ATOM 10118 C CA . THR D 1 279 ? 79.562 37.065 101.794 1.00 25.48 267 THR D CA 1
ATOM 10119 C C . THR D 1 279 ? 78.766 36.739 100.532 1.00 26.45 267 THR D C 1
ATOM 10120 O O . THR D 1 279 ? 77.550 36.783 100.581 1.00 26.12 267 THR D O 1
ATOM 10124 N N . PRO D 1 280 ? 79.422 36.458 99.409 1.00 25.77 268 PRO D N 1
ATOM 10125 C CA . PRO D 1 280 ? 78.697 36.124 98.178 1.00 26.56 268 PRO D CA 1
ATOM 10126 C C . PRO D 1 280 ? 77.857 34.861 98.311 1.00 27.02 268 PRO D C 1
ATOM 10127 O O . PRO D 1 280 ? 78.344 33.831 98.789 1.00 27.20 268 PRO D O 1
ATOM 10131 N N . GLU D 1 281 ? 76.595 34.962 97.907 1.00 26.11 269 GLU D N 1
ATOM 10132 C CA . GLU D 1 281 ? 75.642 33.884 98.051 1.00 28.69 269 GLU D CA 1
ATOM 10133 C C . GLU D 1 281 ? 74.668 33.956 96.870 1.00 29.49 269 GLU D C 1
ATOM 10134 O O . GLU D 1 281 ? 74.316 32.926 96.288 1.00 29.50 269 GLU D O 1
ATOM 10140 N N . GLU D 1 282 ? 74.265 35.172 96.488 1.00 29.14 270 GLU D N 1
ATOM 10141 C CA . GLU D 1 282 ? 73.286 35.323 95.387 1.00 28.62 270 GLU D CA 1
ATOM 10142 C C . GLU D 1 282 ? 73.976 35.252 94.053 1.00 29.07 270 GLU D C 1
ATOM 10143 O O . GLU D 1 282 ? 75.162 35.540 93.956 1.00 31.18 270 GLU D O 1
ATOM 10149 N N . GLU D 1 283 ? 73.211 34.895 93.031 1.00 28.40 271 GLU D N 1
ATOM 10150 C CA . GLU D 1 283 ? 73.666 34.767 91.665 1.00 33.22 271 GLU D CA 1
ATOM 10151 C C . GLU D 1 283 ? 74.393 36.013 91.146 1.00 30.07 271 GLU D C 1
ATOM 10152 O O . GLU D 1 283 ? 75.373 35.913 90.407 1.00 29.58 271 GLU D O 1
ATOM 10158 N N . TYR D 1 284 ? 73.918 37.194 91.541 1.00 28.75 272 TYR D N 1
ATOM 10159 C CA . TYR D 1 284 ? 74.545 38.422 91.084 1.00 27.96 272 TYR D CA 1
ATOM 10160 C C . TYR D 1 284 ? 75.838 38.716 91.849 1.00 28.50 272 TYR D C 1
ATOM 10161 O O . TYR D 1 284 ? 76.522 39.701 91.562 1.00 29.43 272 TYR D O 1
ATOM 10170 N N . GLU D 1 285 ? 76.122 37.903 92.869 1.00 27.05 273 GLU D N 1
ATOM 10171 C CA . GLU D 1 285 ? 77.361 38.015 93.631 1.00 25.97 273 GLU D CA 1
ATOM 10172 C C . GLU D 1 285 ? 78.339 36.911 93.278 1.00 26.02 273 GLU D C 1
ATOM 10173 O O . GLU D 1 285 ? 79.534 37.102 93.432 1.00 26.69 273 GLU D O 1
ATOM 10179 N N . THR D 1 286 ? 77.848 35.754 92.834 1.00 25.65 274 THR D N 1
ATOM 10180 C CA . THR D 1 286 ? 78.732 34.586 92.610 1.00 25.54 274 THR D CA 1
ATOM 10181 C C . THR D 1 286 ? 79.006 34.321 91.142 1.00 27.56 274 THR D C 1
ATOM 10182 O O . THR D 1 286 ? 79.729 33.364 90.776 1.00 28.18 274 THR D O 1
ATOM 10186 N N . VAL D 1 287 ? 78.382 35.122 90.290 1.00 25.29 275 VAL D N 1
ATOM 10187 C CA . VAL D 1 287 ? 78.517 34.997 88.856 1.00 26.10 275 VAL D CA 1
ATOM 10188 C C . VAL D 1 287 ? 78.755 36.415 88.301 1.00 26.65 275 VAL D C 1
ATOM 10189 O O . VAL D 1 287 ? 78.089 37.373 88.709 1.00 26.49 275 VAL D O 1
ATOM 10193 N N . GLY D 1 288 ? 79.735 36.550 87.420 1.00 25.99 276 GLY D N 1
ATOM 10194 C CA . GLY D 1 288 ? 79.937 37.798 86.728 1.00 26.08 276 GLY D CA 1
ATOM 10195 C C . GLY D 1 288 ? 81.388 37.963 86.415 1.00 28.15 276 GLY D C 1
ATOM 10196 O O . GLY D 1 288 ? 82.138 36.976 86.376 1.00 28.20 276 GLY D O 1
ATOM 10197 N N . PHE D 1 289 ? 81.771 39.220 86.192 1.00 27.13 277 PHE D N 1
ATOM 10198 C CA . PHE D 1 289 ? 83.095 39.569 85.695 1.00 26.50 277 PHE D CA 1
ATOM 10199 C C . PHE D 1 289 ? 84.174 39.053 86.640 1.00 28.50 277 PHE D C 1
ATOM 10200 O O . PHE D 1 289 ? 85.169 38.416 86.210 1.00 27.24 277 PHE D O 1
ATOM 10208 N N . VAL D 1 290 ? 83.962 39.295 87.936 1.00 27.41 278 VAL D N 1
ATOM 10209 C CA . VAL D 1 290 ? 84.784 38.676 88.976 1.00 26.72 278 VAL D CA 1
ATOM 10210 C C . VAL D 1 290 ? 83.866 37.983 89.947 1.00 25.73 278 VAL D C 1
ATOM 10211 O O . VAL D 1 290 ? 83.336 38.605 90.862 1.00 27.78 278 VAL D O 1
ATOM 10215 N N . PRO D 1 291 ? 83.692 36.682 89.774 1.00 27.08 279 PRO D N 1
ATOM 10216 C CA . PRO D 1 291 ? 82.771 35.926 90.629 1.00 26.98 279 PRO D CA 1
ATOM 10217 C C . PRO D 1 291 ? 83.175 36.010 92.110 1.00 27.66 279 PRO D C 1
ATOM 10218 O O . PRO D 1 291 ? 84.384 36.104 92.439 1.00 27.52 279 PRO D O 1
ATOM 10222 N N . ASN D 1 292 ? 82.167 35.916 92.981 1.00 27.25 280 ASN D N 1
ATOM 10223 C CA . ASN D 1 292 ? 82.362 35.785 94.418 1.00 26.63 280 ASN D CA 1
ATOM 10224 C C . ASN D 1 292 ? 82.958 37.008 95.046 1.00 27.03 280 ASN D C 1
ATOM 10225 O O . ASN D 1 292 ? 83.927 36.924 95.816 1.00 27.86 280 ASN D O 1
ATOM 10230 N N . VAL D 1 293 ? 82.347 38.146 94.729 1.00 25.50 281 VAL D N 1
ATOM 10231 C CA . VAL D 1 293 ? 82.744 39.411 95.336 1.00 25.98 281 VAL D CA 1
ATOM 10232 C C . VAL D 1 293 ? 81.535 40.158 95.878 1.00 27.41 281 VAL D C 1
ATOM 10233 O O . VAL D 1 293 ? 80.545 40.354 95.164 1.00 28.26 281 VAL D O 1
ATOM 10237 N N . VAL D 1 294 ? 81.607 40.536 97.156 1.00 26.95 282 VAL D N 1
ATOM 10238 C CA . VAL D 1 294 ? 80.759 41.608 97.688 1.00 27.86 282 VAL D CA 1
ATOM 10239 C C . VAL D 1 294 ? 81.671 42.677 98.268 1.00 30.34 282 VAL D C 1
ATOM 10240 O O . VAL D 1 294 ? 82.463 42.390 99.187 1.00 30.84 282 VAL D O 1
ATOM 10244 N N . PHE D 1 295 ? 81.588 43.888 97.705 1.00 29.58 283 PHE D N 1
ATOM 10245 C CA . PHE D 1 295 ? 82.583 44.928 97.939 1.00 28.91 283 PHE D CA 1
ATOM 10246 C C . PHE D 1 295 ? 81.900 46.240 98.363 1.00 28.34 283 PHE D C 1
ATOM 10247 O O . PHE D 1 295 ? 81.398 46.954 97.520 1.00 29.46 283 PHE D O 1
ATOM 10255 N N . PRO D 1 296 ? 81.912 46.557 99.654 1.00 28.59 284 PRO D N 1
ATOM 10256 C CA . PRO D 1 296 ? 81.102 47.680 100.177 1.00 29.88 284 PRO D CA 1
ATOM 10257 C C . PRO D 1 296 ? 81.773 49.020 99.846 1.00 31.31 284 PRO D C 1
ATOM 10258 O O . PRO D 1 296 ? 82.980 49.186 100.105 1.00 30.45 284 PRO D O 1
ATOM 10262 N N . CYS D 1 297 ? 81.007 49.950 99.275 1.00 30.09 285 CYS D N 1
ATOM 10263 C CA . CYS D 1 297 ? 81.571 51.226 98.834 1.00 31.69 285 CYS D CA 1
ATOM 10264 C C . CYS D 1 297 ? 81.034 52.426 99.562 1.00 30.08 285 CYS D C 1
ATOM 10265 O O . CYS D 1 297 ? 81.696 53.440 99.650 1.00 31.53 285 CYS D O 1
ATOM 10268 N N . ALA D 1 298 ? 79.804 52.345 100.044 1.00 28.45 286 ALA D N 1
ATOM 10269 C CA . ALA D 1 298 ? 79.217 53.478 100.753 1.00 27.36 286 ALA D CA 1
ATOM 10270 C C . ALA D 1 298 ? 78.177 52.958 101.677 1.00 28.93 286 ALA D C 1
ATOM 10271 O O . ALA D 1 298 ? 77.616 51.887 101.446 1.00 28.92 286 ALA D O 1
ATOM 10273 N N . ALA D 1 299 ? 77.946 53.713 102.749 1.00 29.24 287 ALA D N 1
ATOM 10274 C CA . ALA D 1 299 ? 76.870 53.444 103.674 1.00 30.09 287 ALA D CA 1
ATOM 10275 C C . ALA D 1 299 ? 76.158 54.753 103.919 1.00 32.06 287 ALA D C 1
ATOM 10276 O O . ALA D 1 299 ? 76.797 55.804 104.053 1.00 34.33 287 ALA D O 1
ATOM 10278 N N . LEU D 1 300 ? 74.833 54.695 103.931 1.00 32.71 288 LEU D N 1
ATOM 10279 C CA . LEU D 1 300 ? 74.015 55.810 104.367 1.00 31.35 288 LEU D CA 1
ATOM 10280 C C . LEU D 1 300 ? 73.453 55.406 105.713 1.00 31.67 288 LEU D C 1
ATOM 10281 O O . LEU D 1 300 ? 73.105 54.232 105.930 1.00 30.75 288 LEU D O 1
ATOM 10286 N N . CYS D 1 301 ? 73.393 56.368 106.629 1.00 31.78 289 CYS D N 1
ATOM 10287 C CA . CYS D 1 301 ? 72.783 56.122 107.914 1.00 29.98 289 CYS D CA 1
ATOM 10288 C C . CYS D 1 301 ? 71.859 57.257 108.315 1.00 29.99 289 CYS D C 1
ATOM 10289 O O . CYS D 1 301 ? 72.288 58.404 108.460 1.00 31.22 289 CYS D O 1
ATOM 10292 N N . ASP D 1 302 ? 70.578 56.934 108.483 1.00 30.55 290 ASP D N 1
ATOM 10293 C CA . ASP D 1 302 ? 69.592 57.921 108.915 1.00 31.15 290 ASP D CA 1
ATOM 10294 C C . ASP D 1 302 ? 69.654 58.060 110.436 1.00 33.28 290 ASP D C 1
ATOM 10295 O O . ASP D 1 302 ? 69.175 57.199 111.181 1.00 32.25 290 ASP D O 1
ATOM 10300 N N . ALA D 1 303 ? 70.240 59.169 110.886 1.00 34.03 291 ALA D N 1
ATOM 10301 C CA . ALA D 1 303 ? 70.421 59.436 112.313 1.00 35.33 291 ALA D CA 1
ATOM 10302 C C . ALA D 1 303 ? 69.104 59.367 113.093 1.00 35.97 291 ALA D C 1
ATOM 10303 O O . ALA D 1 303 ? 69.092 58.992 114.265 1.00 36.72 291 ALA D O 1
ATOM 10305 N N . ASP D 1 304 ? 67.994 59.702 112.445 1.00 35.93 292 ASP D N 1
ATOM 10306 C CA . ASP D 1 304 ? 66.694 59.643 113.098 1.00 37.30 292 ASP D CA 1
ATOM 10307 C C . ASP D 1 304 ? 66.213 58.250 113.458 1.00 36.47 292 ASP D C 1
ATOM 10308 O O . ASP D 1 304 ? 65.552 58.084 114.453 1.00 37.12 292 ASP D O 1
ATOM 10313 N N . THR D 1 305 ? 66.530 57.245 112.650 1.00 34.90 293 THR D N 1
ATOM 10314 C CA . THR D 1 305 ? 66.001 55.896 112.887 1.00 32.43 293 THR D CA 1
ATOM 10315 C C . THR D 1 305 ? 67.076 54.850 113.081 1.00 31.80 293 THR D C 1
ATOM 10316 O O . THR D 1 305 ? 66.775 53.723 113.494 1.00 30.97 293 THR D O 1
ATOM 10320 N N . GLY D 1 306 ? 68.319 55.191 112.742 1.00 29.38 294 GLY D N 1
ATOM 10321 C CA . GLY D 1 306 ? 69.391 54.225 112.804 1.00 28.76 294 GLY D CA 1
ATOM 10322 C C . GLY D 1 306 ? 69.421 53.266 111.616 1.00 29.47 294 GLY D C 1
ATOM 10323 O O . GLY D 1 306 ? 70.234 52.337 111.587 1.00 29.88 294 GLY D O 1
ATOM 10324 N N . ARG D 1 307 ? 68.545 53.489 110.631 1.00 28.51 295 ARG D N 1
ATOM 10325 C CA . ARG D 1 307 ? 68.549 52.687 109.412 1.00 27.82 295 ARG D CA 1
ATOM 10326 C C . ARG D 1 307 ? 69.853 52.903 108.636 1.00 28.26 295 ARG D C 1
ATOM 10327 O O . ARG D 1 307 ? 70.329 54.044 108.461 1.00 28.82 295 ARG D O 1
ATOM 10335 N N . VAL D 1 308 ? 70.428 51.797 108.180 1.00 26.73 296 VAL D N 1
ATOM 10336 C CA . VAL D 1 308 ? 71.641 51.833 107.378 1.00 27.11 296 VAL D CA 1
ATOM 10337 C C . VAL D 1 308 ? 71.383 51.163 106.025 1.00 28.78 296 VAL D C 1
ATOM 10338 O O . VAL D 1 308 ? 70.740 50.082 105.960 1.00 28.31 296 VAL D O 1
ATOM 10342 N N . ALA D 1 309 ? 71.871 51.812 104.959 1.00 27.45 297 ALA D N 1
ATOM 10343 C CA . ALA D 1 309 ? 71.848 51.242 103.623 1.00 27.59 297 ALA D CA 1
ATOM 10344 C C . ALA D 1 309 ? 73.282 51.183 103.155 1.00 28.51 297 ALA D C 1
ATOM 10345 O O . ALA D 1 309 ? 73.941 52.205 103.126 1.00 28.86 297 ALA D O 1
ATOM 10347 N N . ILE D 1 310 ? 73.751 49.980 102.799 1.00 27.20 298 ILE D N 1
ATOM 10348 C CA . ILE D 1 310 ? 75.122 49.768 102.312 1.00 26.84 298 ILE D CA 1
ATOM 10349 C C . ILE D 1 310 ? 75.105 49.463 100.835 1.00 27.03 298 ILE D C 1
ATOM 10350 O O . ILE D 1 310 ? 74.485 48.487 100.395 1.00 26.59 298 ILE D O 1
ATOM 10355 N N . TYR D 1 311 ? 75.794 50.295 100.063 1.00 25.77 299 TYR D N 1
ATOM 10356 C CA . TYR D 1 311 ? 75.926 50.018 98.646 1.00 26.31 299 TYR D CA 1
ATOM 10357 C C . TYR D 1 311 ? 77.153 49.174 98.466 1.00 27.06 299 TYR D C 1
ATOM 10358 O O . TYR D 1 311 ? 78.232 49.529 98.943 1.00 27.75 299 TYR D O 1
ATOM 10367 N N . TYR D 1 312 ? 77.005 48.065 97.753 1.00 26.84 300 TYR D N 1
ATOM 10368 C CA . TYR D 1 312 ? 78.173 47.248 97.488 1.00 27.71 300 TYR D CA 1
ATOM 10369 C C . TYR D 1 312 ? 78.238 46.810 96.043 1.00 27.27 300 TYR D C 1
ATOM 10370 O O . TYR D 1 312 ? 77.203 46.712 95.360 1.00 27.53 300 TYR D O 1
ATOM 10379 N N . GLY D 1 313 ? 79.453 46.584 95.561 1.00 27.69 301 GLY D N 1
ATOM 10380 C CA . GLY D 1 313 ? 79.646 45.973 94.257 1.00 26.14 301 GLY D CA 1
ATOM 10381 C C . GLY D 1 313 ? 79.476 44.473 94.384 1.00 28.43 301 GLY D C 1
ATOM 10382 O O . GLY D 1 313 ? 79.987 43.857 95.322 1.00 28.06 301 GLY D O 1
ATOM 10383 N N . ALA D 1 314 ? 78.745 43.893 93.438 1.00 27.90 302 ALA D N 1
ATOM 10384 C CA . ALA D 1 314 ? 78.532 42.441 93.386 1.00 27.17 302 ALA D CA 1
ATOM 10385 C C . ALA D 1 314 ? 79.174 41.879 92.132 1.00 27.27 302 ALA D C 1
ATOM 10386 O O . ALA D 1 314 ? 78.785 42.289 91.054 1.00 27.33 302 ALA D O 1
ATOM 10388 N N . ALA D 1 315 ? 80.109 40.932 92.308 1.00 27.23 303 ALA D N 1
ATOM 10389 C CA . ALA D 1 315 ? 80.871 40.223 91.239 1.00 27.54 303 ALA D CA 1
ATOM 10390 C C . ALA D 1 315 ? 81.566 41.143 90.235 1.00 28.01 303 ALA D C 1
ATOM 10391 O O . ALA D 1 315 ? 81.814 40.741 89.089 1.00 28.84 303 ALA D O 1
ATOM 10393 N N . ASP D 1 316 ? 81.919 42.349 90.688 1.00 27.72 304 ASP D N 1
ATOM 10394 C CA . ASP D 1 316 ? 82.471 43.382 89.803 1.00 27.31 304 ASP D CA 1
ATOM 10395 C C . ASP D 1 316 ? 81.580 43.616 88.581 1.00 27.39 304 ASP D C 1
ATOM 10396 O O . ASP D 1 316 ? 82.058 43.955 87.507 1.00 27.95 304 ASP D O 1
ATOM 10401 N N . THR D 1 317 ? 80.278 43.475 88.776 1.00 27.39 305 THR D N 1
ATOM 10402 C CA . THR D 1 317 ? 79.313 43.477 87.672 1.00 26.98 305 THR D CA 1
ATOM 10403 C C . THR D 1 317 ? 78.126 44.405 87.935 1.00 27.76 305 THR D C 1
ATOM 10404 O O . THR D 1 317 ? 77.625 45.049 86.994 1.00 28.64 305 THR D O 1
ATOM 10408 N N . HIS D 1 318 ? 77.727 44.507 89.216 1.00 26.06 306 HIS D N 1
ATOM 10409 C CA . HIS D 1 318 ? 76.489 45.168 89.627 1.00 26.50 306 HIS D CA 1
ATOM 10410 C C . HIS D 1 318 ? 76.691 46.048 90.848 1.00 28.42 306 HIS D C 1
ATOM 10411 O O . HIS D 1 318 ? 77.650 45.846 91.619 1.00 28.54 306 HIS D O 1
ATOM 10418 N N . VAL D 1 319 ? 75.752 46.964 91.042 1.00 26.75 307 VAL D N 1
ATOM 10419 C CA . VAL D 1 319 ? 75.575 47.679 92.312 1.00 27.39 307 VAL D CA 1
ATOM 10420 C C . VAL D 1 319 ? 74.392 47.049 93.045 1.00 27.93 307 VAL D C 1
ATOM 10421 O O . VAL D 1 319 ? 73.291 46.854 92.462 1.00 27.77 307 VAL D O 1
ATOM 10425 N N . ALA D 1 320 ? 74.606 46.720 94.311 1.00 27.43 308 ALA D N 1
ATOM 10426 C CA . ALA D 1 320 ? 73.568 46.117 95.137 1.00 27.77 308 ALA D CA 1
ATOM 10427 C C . ALA D 1 320 ? 73.476 46.833 96.485 1.00 28.05 308 ALA D C 1
ATOM 10428 O O . ALA D 1 320 ? 74.392 47.590 96.894 1.00 28.06 308 ALA D O 1
ATOM 10430 N N . LEU D 1 321 ? 72.340 46.641 97.131 1.00 26.75 309 LEU D N 1
ATOM 10431 C CA . LEU D 1 321 ? 72.063 47.208 98.438 1.00 26.83 309 LEU D CA 1
ATOM 10432 C C . LEU D 1 321 ? 71.870 46.131 99.511 1.00 27.95 309 LEU D C 1
ATOM 10433 O O . LEU D 1 321 ? 71.293 45.052 99.264 1.00 26.69 309 LEU D O 1
ATOM 10438 N N . ALA D 1 322 ? 72.332 46.467 100.715 1.00 26.95 310 ALA D N 1
ATOM 10439 C CA . ALA D 1 322 ? 72.075 45.696 101.907 1.00 26.47 310 ALA D CA 1
ATOM 10440 C C . ALA D 1 322 ? 71.618 46.694 102.983 1.00 27.58 310 ALA D C 1
ATOM 10441 O O . ALA D 1 322 ? 72.019 47.878 102.974 1.00 27.84 310 ALA D O 1
ATOM 10443 N N . PHE D 1 323 ? 70.754 46.217 103.881 1.00 27.24 311 PHE D N 1
ATOM 10444 C CA . PHE D 1 323 ? 70.137 47.032 104.907 1.00 26.58 311 PHE D CA 1
ATOM 10445 C C . PHE D 1 323 ? 70.397 46.476 106.280 1.00 27.71 311 PHE D C 1
ATOM 10446 O O . PHE D 1 323 ? 70.550 45.262 106.436 1.00 27.62 311 PHE D O 1
ATOM 10454 N N . GLY D 1 324 ? 70.408 47.368 107.271 1.00 26.61 312 GLY D N 1
ATOM 10455 C CA . GLY D 1 324 ? 70.460 46.991 108.676 1.00 27.28 312 GLY D CA 1
ATOM 10456 C C . GLY D 1 324 ? 70.223 48.199 109.564 1.00 28.84 312 GLY D C 1
ATOM 10457 O O . GLY D 1 324 ? 70.034 49.319 109.081 1.00 30.81 312 GLY D O 1
ATOM 10458 N N . TYR D 1 325 ? 70.245 47.980 110.869 1.00 29.09 313 TYR D N 1
ATOM 10459 C CA . TYR D 1 325 ? 70.159 49.065 111.838 1.00 28.65 313 TYR D CA 1
ATOM 10460 C C . TYR D 1 325 ? 71.516 49.220 112.464 1.00 29.68 313 TYR D C 1
ATOM 10461 O O . TYR D 1 325 ? 72.156 48.232 112.790 1.00 28.99 313 TYR D O 1
ATOM 10470 N N . ILE D 1 326 ? 71.973 50.460 112.614 1.00 29.26 314 ILE D N 1
ATOM 10471 C CA . ILE D 1 326 ? 73.317 50.679 113.138 1.00 29.65 314 ILE D CA 1
ATOM 10472 C C . ILE D 1 326 ? 73.577 50.078 114.517 1.00 28.82 314 ILE D C 1
ATOM 10473 O O . ILE D 1 326 ? 74.655 49.539 114.749 1.00 28.42 314 ILE D O 1
ATOM 10478 N N . ASP D 1 327 ? 72.593 50.146 115.414 1.00 27.48 315 ASP D N 1
ATOM 10479 C CA . ASP D 1 327 ? 72.753 49.580 116.748 1.00 30.07 315 ASP D CA 1
ATOM 10480 C C . ASP D 1 327 ? 72.935 48.082 116.700 1.00 29.68 315 ASP D C 1
ATOM 10481 O O . ASP D 1 327 ? 73.749 47.558 117.451 1.00 30.16 315 ASP D O 1
ATOM 10486 N N . GLU D 1 328 ? 72.184 47.403 115.826 1.00 28.64 316 GLU D N 1
ATOM 10487 C CA . GLU D 1 328 ? 72.315 45.962 115.637 1.00 29.99 316 GLU D CA 1
ATOM 10488 C C . GLU D 1 328 ? 73.665 45.592 115.052 1.00 30.12 316 GLU D C 1
ATOM 10489 O O . GLU D 1 328 ? 74.295 44.620 115.472 1.00 30.18 316 GLU D O 1
ATOM 10495 N N . ILE D 1 329 ? 74.127 46.404 114.101 1.00 26.83 317 ILE D N 1
ATOM 10496 C CA . ILE D 1 329 ? 75.417 46.148 113.449 1.00 27.51 317 ILE D CA 1
ATOM 10497 C C . ILE D 1 329 ? 76.540 46.336 114.482 1.00 27.69 317 ILE D C 1
ATOM 10498 O O . ILE D 1 329 ? 77.419 45.491 114.610 1.00 28.20 317 ILE D O 1
ATOM 10503 N N . VAL D 1 330 ? 76.473 47.436 115.235 1.00 27.59 318 VAL D N 1
ATOM 10504 C CA . VAL D 1 330 ? 77.423 47.690 116.304 1.00 28.58 318 VAL D CA 1
ATOM 10505 C C . VAL D 1 330 ? 77.374 46.553 117.341 1.00 28.96 318 VAL D C 1
ATOM 10506 O O . VAL D 1 330 ? 78.420 46.088 117.773 1.00 29.69 318 VAL D O 1
ATOM 10510 N N . ASP D 1 331 ? 76.181 46.107 117.728 1.00 29.34 319 ASP D N 1
ATOM 10511 C CA . ASP D 1 331 ? 76.066 45.008 118.699 1.00 30.21 319 ASP D CA 1
ATOM 10512 C C . ASP D 1 331 ? 76.639 43.692 118.168 1.00 29.44 319 ASP D C 1
ATOM 10513 O O . ASP D 1 331 ? 77.235 42.926 118.924 1.00 28.71 319 ASP D O 1
ATOM 10518 N N . PHE D 1 332 ? 76.437 43.454 116.871 1.00 29.19 320 PHE D N 1
ATOM 10519 C CA . PHE D 1 332 ? 76.969 42.294 116.182 1.00 28.14 320 PHE D CA 1
ATOM 10520 C C . PHE D 1 332 ? 78.501 42.325 116.244 1.00 28.46 320 PHE D C 1
ATOM 10521 O O . PHE D 1 332 ? 79.122 41.321 116.530 1.00 27.27 320 PHE D O 1
ATOM 10529 N N . VAL D 1 333 ? 79.095 43.484 115.938 1.00 27.72 321 VAL D N 1
ATOM 10530 C CA . VAL D 1 333 ? 80.545 43.629 115.978 1.00 27.41 321 VAL D CA 1
ATOM 10531 C C . VAL D 1 333 ? 81.092 43.324 117.376 1.00 28.76 321 VAL D C 1
ATOM 10532 O O . VAL D 1 333 ? 82.050 42.558 117.515 1.00 28.32 321 VAL D O 1
ATOM 10536 N N . LYS D 1 334 ? 80.486 43.918 118.406 1.00 27.87 322 LYS D N 1
ATOM 10537 C CA . LYS D 1 334 ? 80.945 43.706 119.787 1.00 28.70 322 LYS D CA 1
ATOM 10538 C C . LYS D 1 334 ? 80.785 42.252 120.209 1.00 29.18 322 LYS D C 1
ATOM 10539 O O . LYS D 1 334 ? 81.738 41.622 120.672 1.00 29.67 322 LYS D O 1
ATOM 10545 N N . ARG D 1 335 ? 79.593 41.707 120.002 1.00 29.41 323 ARG D N 1
ATOM 10546 C CA . ARG D 1 335 ? 79.252 40.358 120.424 1.00 30.56 323 ARG D CA 1
ATOM 10547 C C . ARG D 1 335 ? 80.148 39.314 119.757 1.00 28.83 323 ARG D C 1
ATOM 10548 O O . ARG D 1 335 ? 80.491 38.313 120.363 1.00 28.07 323 ARG D O 1
ATOM 10556 N N . ASN D 1 336 ? 80.549 39.569 118.520 1.00 28.25 324 ASN D N 1
ATOM 10557 C CA . ASN D 1 336 ? 81.298 38.564 117.744 1.00 28.94 324 ASN D CA 1
ATOM 10558 C C . ASN D 1 336 ? 82.769 38.854 117.652 1.00 29.59 324 ASN D C 1
ATOM 10559 O O . ASN D 1 336 ? 83.485 38.265 116.842 1.00 29.21 324 ASN D O 1
ATOM 10564 N N . SER D 1 337 ? 83.200 39.721 118.555 1.00 30.71 325 SER D N 1
ATOM 10565 C CA . SER D 1 337 ? 84.529 40.243 118.557 1.00 34.88 325 SER D CA 1
ATOM 10566 C C . SER D 1 337 ? 85.543 39.213 118.964 1.00 39.91 325 SER D C 1
ATOM 10567 O O . SER D 1 337 ? 85.337 38.341 119.835 1.00 39.68 325 SER D O 1
ATOM 10587 N N . LYS E 1 14 ? 37.672 59.434 67.731 1.00 42.50 2 LYS E N 1
ATOM 10588 C CA . LYS E 1 14 ? 37.584 60.607 68.603 1.00 40.53 2 LYS E CA 1
ATOM 10589 C C . LYS E 1 14 ? 38.292 61.822 67.999 1.00 39.43 2 LYS E C 1
ATOM 10590 O O . LYS E 1 14 ? 39.356 61.684 67.428 1.00 36.70 2 LYS E O 1
ATOM 10596 N N . VAL E 1 15 ? 37.687 62.997 68.155 1.00 38.37 3 VAL E N 1
ATOM 10597 C CA . VAL E 1 15 ? 38.240 64.255 67.703 1.00 38.01 3 VAL E CA 1
ATOM 10598 C C . VAL E 1 15 ? 38.265 65.234 68.871 1.00 38.30 3 VAL E C 1
ATOM 10599 O O . VAL E 1 15 ? 37.240 65.508 69.477 1.00 37.60 3 VAL E O 1
ATOM 10603 N N . PHE E 1 16 ? 39.438 65.763 69.185 1.00 37.34 4 PHE E N 1
ATOM 10604 C CA . PHE E 1 16 ? 39.574 66.642 70.344 1.00 38.19 4 PHE E CA 1
ATOM 10605 C C . PHE E 1 16 ? 39.492 68.101 69.937 1.00 39.37 4 PHE E C 1
ATOM 10606 O O . PHE E 1 16 ? 40.512 68.792 69.871 1.00 41.41 4 PHE E O 1
ATOM 10614 N N . THR E 1 17 ? 38.282 68.551 69.619 1.00 39.45 5 THR E N 1
ATOM 10615 C CA . THR E 1 17 ? 37.998 69.963 69.351 1.00 40.96 5 THR E CA 1
ATOM 10616 C C . THR E 1 17 ? 36.771 70.390 70.138 1.00 41.04 5 THR E C 1
ATOM 10617 O O . THR E 1 17 ? 36.185 69.592 70.870 1.00 41.79 5 THR E O 1
ATOM 10621 N N . GLU E 1 18 ? 36.364 71.641 69.949 1.00 42.09 6 GLU E N 1
ATOM 10622 C CA . GLU E 1 18 ? 35.123 72.151 70.532 1.00 43.20 6 GLU E CA 1
ATOM 10623 C C . GLU E 1 18 ? 33.888 71.600 69.844 1.00 39.53 6 GLU E C 1
ATOM 10624 O O . GLU E 1 18 ? 33.930 71.186 68.678 1.00 37.75 6 GLU E O 1
ATOM 10630 N N . LYS E 1 19 ? 32.781 71.608 70.582 1.00 37.86 7 LYS E N 1
ATOM 10631 C CA . LYS E 1 19 ? 31.459 71.466 69.985 1.00 36.19 7 LYS E CA 1
ATOM 10632 C C . LYS E 1 19 ? 31.181 72.783 69.265 1.00 34.93 7 LYS E C 1
ATOM 10633 O O . LYS E 1 19 ? 31.343 73.860 69.850 1.00 34.53 7 LYS E O 1
ATOM 10639 N N . ILE E 1 20 ? 30.819 72.709 67.987 1.00 33.38 8 ILE E N 1
ATOM 10640 C CA . ILE E 1 20 ? 30.477 73.907 67.214 1.00 30.94 8 ILE E CA 1
ATOM 10641 C C . ILE E 1 20 ? 29.155 73.662 66.478 1.00 32.27 8 ILE E C 1
ATOM 10642 O O . ILE E 1 20 ? 29.158 73.431 65.252 1.00 32.87 8 ILE E O 1
ATOM 10647 N N . PRO E 1 21 ? 28.028 73.738 67.198 1.00 31.37 9 PRO E N 1
ATOM 10648 C CA . PRO E 1 21 ? 26.737 73.400 66.607 1.00 31.71 9 PRO E CA 1
ATOM 10649 C C . PRO E 1 21 ? 26.390 74.277 65.410 1.00 31.98 9 PRO E C 1
ATOM 10650 O O . PRO E 1 21 ? 25.753 73.795 64.466 1.00 32.58 9 PRO E O 1
ATOM 10654 N N . ASN E 1 22 ? 26.823 75.535 65.447 1.00 31.06 10 ASN E N 1
ATOM 10655 C CA . ASN E 1 22 ? 26.555 76.503 64.382 1.00 30.95 10 ASN E CA 1
ATOM 10656 C C . ASN E 1 22 ? 27.717 76.674 63.384 1.00 30.30 10 ASN E C 1
ATOM 10657 O O . ASN E 1 22 ? 27.834 77.713 62.730 1.00 30.31 10 ASN E O 1
ATOM 10662 N N . ILE E 1 23 ? 28.571 75.660 63.266 1.00 28.03 11 ILE E N 1
ATOM 10663 C CA . ILE E 1 23 ? 29.636 75.647 62.257 1.00 27.65 11 ILE E CA 1
ATOM 10664 C C . ILE E 1 23 ? 29.059 75.971 60.869 1.00 28.03 11 ILE E C 1
ATOM 10665 O O . ILE E 1 23 ? 27.986 75.473 60.539 1.00 28.47 11 ILE E O 1
ATOM 10670 N N . PRO E 1 24 ? 29.721 76.816 60.064 1.00 27.56 12 PRO E N 1
ATOM 10671 C CA . PRO E 1 24 ? 29.297 76.977 58.672 1.00 27.87 12 PRO E CA 1
ATOM 10672 C C . PRO E 1 24 ? 29.224 75.582 58.041 1.00 29.09 12 PRO E C 1
ATOM 10673 O O . PRO E 1 24 ? 30.108 74.753 58.247 1.00 29.62 12 PRO E O 1
ATOM 10677 N N . TRP E 1 25 ? 28.168 75.311 57.300 1.00 28.00 13 TRP E N 1
ATOM 10678 C CA . TRP E 1 25 ? 27.971 73.977 56.760 1.00 28.78 13 TRP E CA 1
ATOM 10679 C C . TRP E 1 25 ? 27.118 73.985 55.511 1.00 30.11 13 TRP E C 1
ATOM 10680 O O . TRP E 1 25 ? 26.195 74.777 55.377 1.00 30.79 13 TRP E O 1
ATOM 10691 N N . GLU E 1 26 ? 27.422 73.070 54.606 1.00 30.83 14 GLU E N 1
ATOM 10692 C CA . GLU E 1 26 ? 26.525 72.754 53.507 1.00 30.65 14 GLU E CA 1
ATOM 10693 C C . GLU E 1 26 ? 26.739 71.297 53.174 1.00 31.25 14 GLU E C 1
ATOM 10694 O O . GLU E 1 26 ? 27.877 70.827 53.108 1.00 29.95 14 GLU E O 1
ATOM 10700 N N . GLU E 1 27 ? 25.642 70.577 52.989 1.00 30.28 15 GLU E N 1
ATOM 10701 C CA . GLU E 1 27 ? 25.716 69.168 52.625 1.00 33.07 15 GLU E CA 1
ATOM 10702 C C . GLU E 1 27 ? 26.364 68.980 51.264 1.00 32.24 15 GLU E C 1
ATOM 10703 O O . GLU E 1 27 ? 26.338 69.891 50.423 1.00 31.57 15 GLU E O 1
ATOM 10709 N N . ARG E 1 28 ? 26.945 67.796 51.063 1.00 32.57 16 ARG E N 1
ATOM 10710 C CA . ARG E 1 28 ? 27.642 67.498 49.821 1.00 34.82 16 ARG E CA 1
ATOM 10711 C C . ARG E 1 28 ? 26.646 67.429 48.661 1.00 33.98 16 ARG E C 1
ATOM 10712 O O . ARG E 1 28 ? 25.513 67.003 48.860 1.00 34.77 16 ARG E O 1
ATOM 10720 N N . PRO E 1 29 ? 27.052 67.875 47.471 1.00 35.19 17 PRO E N 1
ATOM 10721 C CA . PRO E 1 29 ? 26.218 67.740 46.289 1.00 35.23 17 PRO E CA 1
ATOM 10722 C C . PRO E 1 29 ? 25.803 66.285 46.114 1.00 37.62 17 PRO E C 1
ATOM 10723 O O . PRO E 1 29 ? 26.593 65.376 46.417 1.00 35.83 17 PRO E O 1
ATOM 10727 N N . GLU E 1 30 ? 24.575 66.066 45.639 1.00 39.20 18 GLU E N 1
ATOM 10728 C CA . GLU E 1 30 ? 24.076 64.714 45.438 1.00 41.77 18 GLU E CA 1
ATOM 10729 C C . GLU E 1 30 ? 25.058 63.890 44.578 1.00 41.45 18 GLU E C 1
ATOM 10730 O O . GLU E 1 30 ? 25.513 64.339 43.521 1.00 40.60 18 GLU E O 1
ATOM 10736 N N . GLY E 1 31 ? 25.399 62.698 45.067 1.00 41.74 19 GLY E N 1
ATOM 10737 C CA . GLY E 1 31 ? 26.278 61.781 44.347 1.00 43.05 19 GLY E CA 1
ATOM 10738 C C . GLY E 1 31 ? 27.742 62.198 44.279 1.00 45.76 19 GLY E C 1
ATOM 10739 O O . GLY E 1 31 ? 28.527 61.586 43.547 1.00 46.59 19 GLY E O 1
ATOM 10740 N N . TYR E 1 32 ? 28.123 63.232 45.037 1.00 45.71 20 TYR E N 1
ATOM 10741 C CA . TYR E 1 32 ? 29.519 63.663 45.115 1.00 46.11 20 TYR E CA 1
ATOM 10742 C C . TYR E 1 32 ? 30.326 62.668 45.945 1.00 46.17 20 TYR E C 1
ATOM 10743 O O . TYR E 1 32 ? 29.986 62.370 47.096 1.00 46.54 20 TYR E O 1
ATOM 10752 N N . THR E 1 33 ? 31.397 62.180 45.332 1.00 46.31 21 THR E N 1
ATOM 10753 C CA . THR E 1 33 ? 32.252 61.115 45.860 1.00 47.80 21 THR E CA 1
ATOM 10754 C C . THR E 1 33 ? 33.464 61.561 46.712 1.00 46.51 21 THR E C 1
ATOM 10755 O O . THR E 1 33 ? 33.923 60.793 47.560 1.00 48.11 21 THR E O 1
ATOM 10759 N N . GLY E 1 34 ? 33.990 62.765 46.486 1.00 43.23 22 GLY E N 1
ATOM 10760 C CA . GLY E 1 34 ? 35.189 63.221 47.194 1.00 40.98 22 GLY E CA 1
ATOM 10761 C C . GLY E 1 34 ? 34.994 63.514 48.674 1.00 38.15 22 GLY E C 1
ATOM 10762 O O . GLY E 1 34 ? 33.873 63.728 49.117 1.00 37.14 22 GLY E O 1
ATOM 10763 N N . PRO E 1 35 ? 36.092 63.577 49.431 1.00 36.78 23 PRO E N 1
ATOM 10764 C CA . PRO E 1 35 ? 36.036 63.774 50.886 1.00 34.51 23 PRO E CA 1
ATOM 10765 C C . PRO E 1 35 ? 35.661 65.200 51.269 1.00 32.53 23 PRO E C 1
ATOM 10766 O O . PRO E 1 35 ? 35.188 65.436 52.377 1.00 32.15 23 PRO E O 1
ATOM 10770 N N . VAL E 1 36 ? 35.886 66.141 50.356 1.00 30.60 24 VAL E N 1
ATOM 10771 C CA . VAL E 1 36 ? 35.735 67.558 50.649 1.00 29.96 24 VAL E CA 1
ATOM 10772 C C . VAL E 1 36 ? 35.074 68.224 49.448 1.00 30.26 24 VAL E C 1
ATOM 10773 O O . VAL E 1 36 ? 35.440 67.942 48.311 1.00 31.35 24 VAL E O 1
ATOM 10777 N N . TRP E 1 37 ? 34.083 69.078 49.695 1.00 28.77 25 TRP E N 1
ATOM 10778 C CA . TRP E 1 37 ? 33.408 69.797 48.617 1.00 27.34 25 TRP E CA 1
ATOM 10779 C C . TRP E 1 37 ? 33.357 71.283 48.919 1.00 27.87 25 TRP E C 1
ATOM 10780 O O . TRP E 1 37 ? 33.331 71.684 50.079 1.00 27.43 25 TRP E O 1
ATOM 10791 N N . ARG E 1 38 ? 33.331 72.089 47.862 1.00 26.91 26 ARG E N 1
ATOM 10792 C CA . ARG E 1 38 ? 33.274 73.550 47.970 1.00 26.87 26 ARG E CA 1
ATOM 10793 C C . ARG E 1 38 ? 31.909 74.027 48.417 1.00 27.87 26 ARG E C 1
ATOM 10794 O O . ARG E 1 38 ? 30.872 73.434 48.084 1.00 27.83 26 ARG E O 1
ATOM 10802 N N . TYR E 1 39 ? 31.910 75.122 49.153 1.00 27.06 27 TYR E N 1
ATOM 10803 C CA . TYR E 1 39 ? 30.685 75.856 49.406 1.00 27.72 27 TYR E CA 1
ATOM 10804 C C . TYR E 1 39 ? 30.071 76.365 48.102 1.00 27.37 27 TYR E C 1
ATOM 10805 O O . TYR E 1 39 ? 30.714 77.085 47.348 1.00 27.54 27 TYR E O 1
ATOM 10814 N N . SER E 1 40 ? 28.827 75.988 47.834 1.00 27.57 28 SER E N 1
ATOM 10815 C CA . SER E 1 40 ? 28.181 76.362 46.568 1.00 28.83 28 SER E CA 1
ATOM 10816 C C . SER E 1 40 ? 28.150 77.873 46.332 1.00 30.46 28 SER E C 1
ATOM 10817 O O . SER E 1 40 ? 28.065 78.322 45.201 1.00 31.78 28 SER E O 1
ATOM 10820 N N . LYS E 1 41 ? 28.218 78.655 47.400 1.00 30.16 29 LYS E N 1
ATOM 10821 C CA . LYS E 1 41 ? 28.136 80.106 47.265 1.00 29.57 29 LYS E CA 1
ATOM 10822 C C . LYS E 1 41 ? 29.489 80.806 47.426 1.00 29.04 29 LYS E C 1
ATOM 10823 O O . LYS E 1 41 ? 29.538 82.011 47.682 1.00 28.76 29 LYS E O 1
ATOM 10829 N N . ASN E 1 42 ? 30.581 80.055 47.281 1.00 27.14 30 ASN E N 1
ATOM 10830 C CA . ASN E 1 42 ? 31.930 80.651 47.190 1.00 27.92 30 ASN E CA 1
ATOM 10831 C C . ASN E 1 42 ? 32.041 81.631 46.020 1.00 29.08 30 ASN E C 1
ATOM 10832 O O . ASN E 1 42 ? 31.372 81.438 45.001 1.00 29.84 30 ASN E O 1
ATOM 10837 N N . PRO E 1 43 ? 32.893 82.655 46.137 1.00 29.45 31 PRO E N 1
ATOM 10838 C CA . PRO E 1 43 ? 33.667 82.921 47.352 1.00 29.36 31 PRO E CA 1
ATOM 10839 C C . PRO E 1 43 ? 32.798 83.665 48.352 1.00 29.18 31 PRO E C 1
ATOM 10840 O O . PRO E 1 43 ? 31.781 84.222 47.984 1.00 29.86 31 PRO E O 1
ATOM 10844 N N . ILE E 1 44 ? 33.173 83.642 49.615 1.00 28.59 32 ILE E N 1
ATOM 10845 C CA . ILE E 1 44 ? 32.355 84.290 50.633 1.00 30.35 32 ILE E CA 1
ATOM 10846 C C . ILE E 1 44 ? 32.756 85.760 50.827 1.00 31.38 32 ILE E C 1
ATOM 10847 O O . ILE E 1 44 ? 31.944 86.568 51.229 1.00 30.50 32 ILE E O 1
ATOM 10852 N N . ILE E 1 45 ? 34.013 86.093 50.517 1.00 30.70 33 ILE E N 1
ATOM 10853 C CA . ILE E 1 45 ? 34.461 87.474 50.544 1.00 32.05 33 ILE E CA 1
ATOM 10854 C C . ILE E 1 45 ? 35.729 87.513 49.710 1.00 30.84 33 ILE E C 1
ATOM 10855 O O . ILE E 1 45 ? 36.280 86.473 49.416 1.00 30.51 33 ILE E O 1
ATOM 10860 N N . GLY E 1 46 ? 36.162 88.692 49.281 1.00 30.18 34 GLY E N 1
ATOM 10861 C CA . GLY E 1 46 ? 37.331 88.775 48.431 1.00 30.20 34 GLY E CA 1
ATOM 10862 C C . GLY E 1 46 ? 37.737 90.179 48.062 1.00 29.40 34 GLY E C 1
ATOM 10863 O O . GLY E 1 46 ? 38.502 90.822 48.786 1.00 30.04 34 GLY E O 1
ATOM 10864 N N . ARG E 1 47 ? 37.253 90.649 46.926 1.00 28.61 35 ARG E N 1
ATOM 10865 C CA . ARG E 1 47 ? 37.712 91.934 46.398 1.00 30.57 35 ARG E CA 1
ATOM 10866 C C . ARG E 1 47 ? 37.083 93.122 47.132 1.00 31.19 35 ARG E C 1
ATOM 10867 O O . ARG E 1 47 ? 35.928 93.072 47.520 1.00 29.97 35 ARG E O 1
ATOM 10875 N N . ASN E 1 48 ? 37.871 94.169 47.351 1.00 31.37 36 ASN E N 1
ATOM 10876 C CA . ASN E 1 48 ? 37.391 95.388 48.017 1.00 33.04 36 ASN E CA 1
ATOM 10877 C C . ASN E 1 48 ? 36.529 95.123 49.261 1.00 32.35 36 ASN E C 1
ATOM 10878 O O . ASN E 1 48 ? 35.396 95.580 49.335 1.00 33.21 36 ASN E O 1
ATOM 10883 N N . PRO E 1 49 ? 37.081 94.387 50.235 1.00 31.89 37 PRO E N 1
ATOM 10884 C CA . PRO E 1 49 ? 36.336 94.017 51.429 1.00 30.82 37 PRO E CA 1
ATOM 10885 C C . PRO E 1 49 ? 36.149 95.171 52.410 1.00 32.63 37 PRO E C 1
ATOM 10886 O O . PRO E 1 49 ? 35.155 95.199 53.129 1.00 34.59 37 PRO E O 1
ATOM 10890 N N . VAL E 1 50 ? 37.078 96.119 52.424 1.00 32.20 38 VAL E N 1
ATOM 10891 C CA . VAL E 1 50 ? 37.018 97.294 53.297 1.00 30.81 38 VAL E CA 1
ATOM 10892 C C . VAL E 1 50 ? 37.566 98.460 52.470 1.00 32.44 38 VAL E C 1
ATOM 10893 O O . VAL E 1 50 ? 38.208 98.214 51.447 1.00 31.45 38 VAL E O 1
ATOM 10897 N N . PRO E 1 51 ? 37.324 99.709 52.882 1.00 33.04 39 PRO E N 1
ATOM 10898 C CA . PRO E 1 51 ? 37.675 100.874 52.053 1.00 33.10 39 PRO E CA 1
ATOM 10899 C C . PRO E 1 51 ? 39.139 100.944 51.623 1.00 34.25 39 PRO E C 1
ATOM 10900 O O . PRO E 1 51 ? 39.418 101.366 50.492 1.00 33.73 39 PRO E O 1
ATOM 10904 N N . LYS E 1 52 ? 40.062 100.522 52.483 1.00 33.96 40 LYS E N 1
ATOM 10905 C CA . LYS E 1 52 ? 41.476 100.531 52.113 1.00 34.09 40 LYS E CA 1
ATOM 10906 C C . LYS E 1 52 ? 41.933 99.211 51.504 1.00 32.65 40 LYS E C 1
ATOM 10907 O O . LYS E 1 52 ? 43.088 99.073 51.122 1.00 32.03 40 LYS E O 1
ATOM 10913 N N . GLY E 1 53 ? 41.036 98.233 51.444 1.00 30.53 41 GLY E N 1
ATOM 10914 C CA . GLY E 1 53 ? 41.418 96.879 51.045 1.00 29.74 41 GLY E CA 1
ATOM 10915 C C . GLY E 1 53 ? 41.179 96.582 49.576 1.00 28.92 41 GLY E C 1
ATOM 10916 O O . GLY E 1 53 ? 40.133 96.920 49.021 1.00 29.17 41 GLY E O 1
ATOM 10917 N N . ALA E 1 54 ? 42.170 95.943 48.958 1.00 28.00 42 ALA E N 1
ATOM 10918 C CA . ALA E 1 54 ? 42.046 95.417 47.613 1.00 27.93 42 ALA E CA 1
ATOM 10919 C C . ALA E 1 54 ? 41.463 93.998 47.612 1.00 27.25 42 ALA E C 1
ATOM 10920 O O . ALA E 1 54 ? 40.490 93.726 46.905 1.00 27.34 42 ALA E O 1
ATOM 10922 N N . ARG E 1 55 ? 42.043 93.108 48.410 1.00 26.14 43 ARG E N 1
ATOM 10923 C CA . ARG E 1 55 ? 41.689 91.683 48.379 1.00 27.17 43 ARG E CA 1
ATOM 10924 C C . ARG E 1 55 ? 41.885 91.102 49.759 1.00 28.25 43 ARG E C 1
ATOM 10925 O O . ARG E 1 55 ? 42.902 91.374 50.389 1.00 30.58 43 ARG E O 1
ATOM 10933 N N . VAL E 1 56 ? 40.919 90.332 50.244 1.00 28.13 44 VAL E N 1
ATOM 10934 C CA . VAL E 1 56 ? 41.097 89.506 51.448 1.00 28.19 44 VAL E CA 1
ATOM 10935 C C . VAL E 1 56 ? 41.128 88.034 51.041 1.00 30.00 44 VAL E C 1
ATOM 10936 O O . VAL E 1 56 ? 40.223 87.554 50.333 1.00 29.74 44 VAL E O 1
ATOM 10940 N N . PHE E 1 57 ? 42.164 87.314 51.500 1.00 30.12 45 PHE E N 1
ATOM 10941 C CA . PHE E 1 57 ? 42.341 85.927 51.103 1.00 30.50 45 PHE E CA 1
ATOM 10942 C C . PHE E 1 57 ? 43.091 85.052 52.086 1.00 33.98 45 PHE E C 1
ATOM 10943 O O . PHE E 1 57 ? 43.382 83.902 51.774 1.00 36.48 45 PHE E O 1
ATOM 10951 N N . ASN E 1 58 ? 43.428 85.571 53.257 1.00 32.94 46 ASN E N 1
ATOM 10952 C CA . ASN E 1 58 ? 43.730 84.667 54.369 1.00 36.64 46 ASN E CA 1
ATOM 10953 C C . ASN E 1 58 ? 42.719 84.928 55.470 1.00 37.14 46 ASN E C 1
ATOM 10954 O O . ASN E 1 58 ? 42.303 86.071 55.711 1.00 36.44 46 ASN E O 1
ATOM 10959 N N . SER E 1 59 ? 42.284 83.861 56.100 1.00 36.10 47 SER E N 1
ATOM 10960 C CA . SER E 1 59 ? 41.308 83.969 57.150 1.00 39.11 47 SER E CA 1
ATOM 10961 C C . SER E 1 59 ? 41.614 82.879 58.139 1.00 38.25 47 SER E C 1
ATOM 10962 O O . SER E 1 59 ? 41.361 81.710 57.879 1.00 39.68 47 SER E O 1
ATOM 10965 N N . ALA E 1 60 ? 42.197 83.275 59.261 1.00 35.59 48 ALA E N 1
ATOM 10966 C CA . ALA E 1 60 ? 42.426 82.376 60.354 1.00 33.49 48 ALA E CA 1
ATOM 10967 C C . ALA E 1 60 ? 41.197 82.544 61.277 1.00 33.57 48 ALA E C 1
ATOM 10968 O O . ALA E 1 60 ? 41.073 83.535 61.999 1.00 33.99 48 ALA E O 1
ATOM 10970 N N . VAL E 1 61 ? 40.277 81.587 61.199 1.00 31.56 49 VAL E N 1
ATOM 10971 C CA . VAL E 1 61 ? 38.981 81.660 61.881 1.00 28.78 49 VAL E CA 1
ATOM 10972 C C . VAL E 1 61 ? 38.970 80.667 63.039 1.00 30.57 49 VAL E C 1
ATOM 10973 O O . VAL E 1 61 ? 39.470 79.548 62.900 1.00 30.65 49 VAL E O 1
ATOM 10977 N N . VAL E 1 62 ? 38.422 81.096 64.182 1.00 30.03 50 VAL E N 1
ATOM 10978 C CA . VAL E 1 62 ? 38.163 80.224 65.316 1.00 29.56 50 VAL E CA 1
ATOM 10979 C C . VAL E 1 62 ? 36.786 80.564 65.859 1.00 30.89 50 VAL E C 1
ATOM 10980 O O . VAL E 1 62 ? 36.308 81.693 65.655 1.00 30.52 50 VAL E O 1
ATOM 10984 N N . PRO E 1 63 ? 36.142 79.609 66.539 1.00 31.30 51 PRO E N 1
ATOM 10985 C CA . PRO E 1 63 ? 34.907 79.902 67.264 1.00 32.02 51 PRO E CA 1
ATOM 10986 C C . PRO E 1 63 ? 35.240 80.802 68.439 1.00 32.14 51 PRO E C 1
ATOM 10987 O O . PRO E 1 63 ? 36.307 80.671 69.020 1.00 32.37 51 PRO E O 1
ATOM 10991 N N . TYR E 1 64 ? 34.347 81.715 68.778 1.00 32.45 52 TYR E N 1
ATOM 10992 C CA . TYR E 1 64 ? 34.552 82.549 69.946 1.00 33.50 52 TYR E CA 1
ATOM 10993 C C . TYR E 1 64 ? 33.196 83.054 70.460 1.00 35.41 52 TYR E C 1
ATOM 10994 O O . TYR E 1 64 ? 32.414 83.662 69.717 1.00 34.53 52 TYR E O 1
ATOM 11003 N N . ASN E 1 65 ? 32.908 82.761 71.727 1.00 37.30 53 ASN E N 1
ATOM 11004 C CA . ASN E 1 65 ? 31.696 83.270 72.385 1.00 38.64 53 ASN E CA 1
ATOM 11005 C C . ASN E 1 65 ? 30.420 82.942 71.641 1.00 37.98 53 ASN E C 1
ATOM 11006 O O . ASN E 1 65 ? 29.562 83.808 71.497 1.00 39.07 53 ASN E O 1
ATOM 11011 N N . GLY E 1 66 ? 30.302 81.709 71.147 1.00 36.67 54 GLY E N 1
ATOM 11012 C CA . GLY E 1 66 ? 29.098 81.278 70.438 1.00 35.58 54 GLY E CA 1
ATOM 11013 C C . GLY E 1 66 ? 29.036 81.760 69.000 1.00 35.57 54 GLY E C 1
ATOM 11014 O O . GLY E 1 66 ? 28.051 81.521 68.287 1.00 33.89 54 GLY E O 1
ATOM 11015 N N . GLU E 1 67 ? 30.097 82.438 68.569 1.00 34.06 55 GLU E N 1
ATOM 11016 C CA . GLU E 1 67 ? 30.168 82.986 67.228 1.00 34.63 55 GLU E CA 1
ATOM 11017 C C . GLU E 1 67 ? 31.537 82.681 66.621 1.00 31.85 55 GLU E C 1
ATOM 11018 O O . GLU E 1 67 ? 32.248 81.759 67.061 1.00 30.09 55 GLU E O 1
ATOM 11024 N N . PHE E 1 68 ? 31.905 83.440 65.598 1.00 28.85 56 PHE E N 1
ATOM 11025 C CA . PHE E 1 68 ? 33.211 83.239 64.968 1.00 27.13 56 PHE E CA 1
ATOM 11026 C C . PHE E 1 68 ? 33.934 84.557 64.876 1.00 27.94 56 PHE E C 1
ATOM 11027 O O . PHE E 1 68 ? 33.316 85.600 64.652 1.00 28.52 56 PHE E O 1
ATOM 11035 N N . VAL E 1 69 ? 35.242 84.506 65.093 1.00 27.60 57 VAL E N 1
ATOM 11036 C CA . VAL E 1 69 ? 36.107 85.639 64.826 1.00 27.57 57 VAL E CA 1
ATOM 11037 C C . VAL E 1 69 ? 37.240 85.168 63.944 1.00 27.87 57 VAL E C 1
ATOM 11038 O O . VAL E 1 69 ? 37.487 83.968 63.812 1.00 28.29 57 VAL E O 1
ATOM 11042 N N . GLY E 1 70 ? 37.936 86.109 63.320 1.00 27.49 58 GLY E N 1
ATOM 11043 C CA . GLY E 1 70 ? 39.084 85.740 62.535 1.00 27.03 58 GLY E CA 1
ATOM 11044 C C . GLY E 1 70 ? 40.139 86.826 62.453 1.00 28.54 58 GLY E C 1
ATOM 11045 O O . GLY E 1 70 ? 39.874 88.012 62.722 1.00 27.26 58 GLY E O 1
ATOM 11046 N N . VAL E 1 71 ? 41.342 86.397 62.102 1.00 27.45 59 VAL E N 1
ATOM 11047 C CA . VAL E 1 71 ? 42.393 87.320 61.696 1.00 26.94 59 VAL E CA 1
ATOM 11048 C C . VAL E 1 71 ? 42.550 87.169 60.188 1.00 27.44 59 VAL E C 1
ATOM 11049 O O . VAL E 1 71 ? 42.764 86.049 59.675 1.00 26.70 59 VAL E O 1
ATOM 11053 N N . PHE E 1 72 ? 42.443 88.298 59.491 1.00 26.75 60 PHE E N 1
ATOM 11054 C CA . PHE E 1 72 ? 42.382 88.293 58.034 1.00 27.50 60 PHE E CA 1
ATOM 11055 C C . PHE E 1 72 ? 43.548 88.979 57.387 1.00 27.94 60 PHE E C 1
ATOM 11056 O O . PHE E 1 72 ? 43.936 90.073 57.793 1.00 28.85 60 PHE E O 1
ATOM 11064 N N . ARG E 1 73 ? 44.116 88.346 56.369 1.00 27.81 61 ARG E N 1
ATOM 11065 C CA . ARG E 1 73 ? 45.084 89.060 55.537 1.00 28.60 61 ARG E CA 1
ATOM 11066 C C . ARG E 1 73 ? 44.376 89.875 54.466 1.00 28.65 61 ARG E C 1
ATOM 11067 O O . ARG E 1 73 ? 43.693 89.332 53.589 1.00 28.47 61 ARG E O 1
ATOM 11075 N N . ILE E 1 74 ? 44.551 91.183 54.530 1.00 29.20 62 ILE E N 1
ATOM 11076 C CA . ILE E 1 74 ? 44.014 92.053 53.500 1.00 28.34 62 ILE E CA 1
ATOM 11077 C C . ILE E 1 74 ? 45.142 92.832 52.829 1.00 29.65 62 ILE E C 1
ATOM 11078 O O . ILE E 1 74 ? 45.823 93.630 53.485 1.00 28.11 62 ILE E O 1
ATOM 11083 N N . ASP E 1 75 ? 45.351 92.612 51.528 1.00 28.51 63 ASP E N 1
ATOM 11084 C CA . ASP E 1 75 ? 46.233 93.485 50.769 1.00 28.70 63 ASP E CA 1
ATOM 11085 C C . ASP E 1 75 ? 45.510 94.782 50.579 1.00 28.74 63 ASP E C 1
ATOM 11086 O O . ASP E 1 75 ? 44.380 94.812 50.109 1.00 28.76 63 ASP E O 1
ATOM 11091 N N . HIS E 1 76 ? 46.167 95.872 50.927 1.00 27.12 64 HIS E N 1
ATOM 11092 C CA . HIS E 1 76 ? 45.576 97.170 50.742 1.00 26.85 64 HIS E CA 1
ATOM 11093 C C . HIS E 1 76 ? 45.720 97.617 49.296 1.00 27.37 64 HIS E C 1
ATOM 11094 O O . HIS E 1 76 ? 46.256 96.888 48.474 1.00 26.98 64 HIS E O 1
ATOM 11101 N N . LYS E 1 77 ? 45.232 98.809 48.992 1.00 27.26 65 LYS E N 1
ATOM 11102 C CA . LYS E 1 77 ? 45.264 99.340 47.638 1.00 28.33 65 LYS E CA 1
ATOM 11103 C C . LYS E 1 77 ? 46.657 99.833 47.242 1.00 28.59 65 LYS E C 1
ATOM 11104 O O . LYS E 1 77 ? 46.823 100.542 46.251 1.00 27.36 65 LYS E O 1
ATOM 11110 N N . ASN E 1 78 ? 47.662 99.479 48.029 1.00 28.21 66 ASN E N 1
ATOM 11111 C CA . ASN E 1 78 ? 49.037 99.596 47.590 1.00 27.99 66 ASN E CA 1
ATOM 11112 C C . ASN E 1 78 ? 49.664 98.202 47.451 1.00 29.06 66 ASN E C 1
ATOM 11113 O O . ASN E 1 78 ? 50.886 98.065 47.272 1.00 29.73 66 ASN E O 1
ATOM 11118 N N . THR E 1 79 ? 48.803 97.181 47.556 1.00 27.91 67 THR E N 1
ATOM 11119 C CA . THR E 1 79 ? 49.170 95.764 47.457 1.00 28.18 67 THR E CA 1
ATOM 11120 C C . THR E 1 79 ? 50.014 95.229 48.632 1.00 29.75 67 THR E C 1
ATOM 11121 O O . THR E 1 79 ? 50.410 94.057 48.636 1.00 31.23 67 THR E O 1
ATOM 11125 N N . ARG E 1 80 ? 50.254 96.083 49.621 1.00 28.33 68 ARG E N 1
ATOM 11126 C CA . ARG E 1 80 ? 50.879 95.693 50.881 1.00 28.47 68 ARG E CA 1
ATOM 11127 C C . ARG E 1 80 ? 49.888 94.962 51.797 1.00 28.74 68 ARG E C 1
ATOM 11128 O O . ARG E 1 80 ? 48.746 95.386 51.907 1.00 28.81 68 ARG E O 1
ATOM 11136 N N . PRO E 1 81 ? 50.301 93.837 52.390 1.00 28.02 69 PRO E N 1
ATOM 11137 C CA . PRO E 1 81 ? 49.444 93.044 53.289 1.00 27.96 69 PRO E CA 1
ATOM 11138 C C . PRO E 1 81 ? 49.352 93.543 54.727 1.00 29.23 69 PRO E C 1
ATOM 11139 O O . PRO E 1 81 ? 50.374 93.932 55.320 1.00 28.57 69 PRO E O 1
ATOM 11143 N N . PHE E 1 82 ? 48.140 93.515 55.281 1.00 27.47 70 PHE E N 1
ATOM 11144 C CA . PHE E 1 82 ? 47.920 93.854 56.677 1.00 28.19 70 PHE E CA 1
ATOM 11145 C C . PHE E 1 82 ? 47.033 92.801 57.302 1.00 29.18 70 PHE E C 1
ATOM 11146 O O . PHE E 1 82 ? 46.254 92.156 56.604 1.00 29.15 70 PHE E O 1
ATOM 11154 N N . LEU E 1 83 ? 47.098 92.678 58.627 1.00 28.83 71 LEU E N 1
ATOM 11155 C CA . LEU E 1 83 ? 46.198 91.772 59.345 1.00 28.47 71 LEU E CA 1
ATOM 11156 C C . LEU E 1 83 ? 45.035 92.565 59.925 1.00 27.80 71 LEU E C 1
ATOM 11157 O O . LEU E 1 83 ? 45.255 93.564 60.606 1.00 29.13 71 LEU E O 1
ATOM 11162 N N . HIS E 1 84 ? 43.807 92.132 59.630 1.00 27.65 72 HIS E N 1
ATOM 11163 C CA . HIS E 1 84 ? 42.596 92.795 60.146 1.00 27.10 72 HIS E CA 1
ATOM 11164 C C . HIS E 1 84 ? 41.777 91.788 60.946 1.00 28.54 72 HIS E C 1
ATOM 11165 O O . HIS E 1 84 ? 41.737 90.589 60.605 1.00 29.77 72 HIS E O 1
ATOM 11172 N N . PHE E 1 85 ? 41.130 92.281 61.999 1.00 28.86 73 PHE E N 1
ATOM 11173 C CA . PHE E 1 85 ? 40.218 91.484 62.812 1.00 29.48 73 PHE E CA 1
ATOM 11174 C C . PHE E 1 85 ? 38.803 91.483 62.227 1.00 30.07 73 PHE E C 1
ATOM 11175 O O . PHE E 1 85 ? 38.319 92.511 61.722 1.00 28.98 73 PHE E O 1
ATOM 11183 N N . GLY E 1 86 ? 38.144 90.331 62.300 1.00 29.88 74 GLY E N 1
ATOM 11184 C CA . GLY E 1 86 ? 36.784 90.215 61.781 1.00 30.30 74 GLY E CA 1
ATOM 11185 C C . GLY E 1 86 ? 35.882 89.380 62.663 1.00 29.84 74 GLY E C 1
ATOM 11186 O O . GLY E 1 86 ? 36.363 88.527 63.419 1.00 27.88 74 GLY E O 1
ATOM 11187 N N . ARG E 1 87 ? 34.578 89.618 62.533 1.00 30.12 75 ARG E N 1
ATOM 11188 C CA . ARG E 1 87 ? 33.545 88.954 63.341 1.00 32.02 75 ARG E CA 1
ATOM 11189 C C . ARG E 1 87 ? 32.451 88.386 62.446 1.00 31.50 75 ARG E C 1
ATOM 11190 O O . ARG E 1 87 ? 32.085 89.004 61.438 1.00 31.93 75 ARG E O 1
ATOM 11198 N N . SER E 1 88 ? 31.914 87.225 62.816 1.00 30.84 76 SER E N 1
ATOM 11199 C CA . SER E 1 88 ? 30.826 86.604 62.062 1.00 30.15 76 SER E CA 1
ATOM 11200 C C . SER E 1 88 ? 29.920 85.828 63.012 1.00 30.79 76 SER E C 1
ATOM 11201 O O . SER E 1 88 ? 30.407 85.097 63.891 1.00 30.71 76 SER E O 1
ATOM 11204 N N . LYS E 1 89 ? 28.611 85.975 62.832 1.00 31.58 77 LYS E N 1
ATOM 11205 C CA . LYS E 1 89 ? 27.662 85.174 63.607 1.00 33.99 77 LYS E CA 1
ATOM 11206 C C . LYS E 1 89 ? 27.586 83.745 63.079 1.00 32.67 77 LYS E C 1
ATOM 11207 O O . LYS E 1 89 ? 27.413 82.815 63.861 1.00 33.23 77 LYS E O 1
ATOM 11213 N N . ASP E 1 90 ? 27.779 83.571 61.769 1.00 31.48 78 ASP E N 1
ATOM 11214 C CA . ASP E 1 90 ? 27.620 82.256 61.137 1.00 31.59 78 ASP E CA 1
ATOM 11215 C C . ASP E 1 90 ? 28.878 81.715 60.438 1.00 31.42 78 ASP E C 1
ATOM 11216 O O . ASP E 1 90 ? 28.865 80.595 59.906 1.00 31.76 78 ASP E O 1
ATOM 11221 N N . GLY E 1 91 ? 29.957 82.496 60.432 1.00 30.56 79 GLY E N 1
ATOM 11222 C CA . GLY E 1 91 ? 31.184 82.071 59.770 1.00 30.42 79 GLY E CA 1
ATOM 11223 C C . GLY E 1 91 ? 31.193 82.299 58.262 1.00 31.41 79 GLY E C 1
ATOM 11224 O O . GLY E 1 91 ? 32.175 81.998 57.594 1.00 30.29 79 GLY E O 1
ATOM 11225 N N . ILE E 1 92 ? 30.101 82.841 57.725 1.00 32.04 80 ILE E N 1
ATOM 11226 C CA . ILE E 1 92 ? 29.942 83.008 56.281 1.00 31.76 80 ILE E CA 1
ATOM 11227 C C . ILE E 1 92 ? 29.889 84.503 55.943 1.00 32.23 80 ILE E C 1
ATOM 11228 O O . ILE E 1 92 ? 30.578 84.969 55.031 1.00 32.83 80 ILE E O 1
ATOM 11233 N N . ASN E 1 93 ? 29.083 85.241 56.706 1.00 30.72 81 ASN E N 1
ATOM 11234 C CA . ASN E 1 93 ? 28.969 86.691 56.566 1.00 30.84 81 ASN E CA 1
ATOM 11235 C C . ASN E 1 93 ? 29.845 87.394 57.570 1.00 30.21 81 ASN E C 1
ATOM 11236 O O . ASN E 1 93 ? 29.604 87.300 58.774 1.00 28.79 81 ASN E O 1
ATOM 11241 N N . TRP E 1 94 ? 30.839 88.113 57.073 1.00 29.99 82 TRP E N 1
ATOM 11242 C CA . TRP E 1 94 ? 31.872 88.703 57.916 1.00 31.22 82 TRP E CA 1
ATOM 11243 C C . TRP E 1 94 ? 31.789 90.222 58.029 1.00 32.13 82 TRP E C 1
ATOM 11244 O O . TRP E 1 94 ? 31.538 90.910 57.052 1.00 33.13 82 TRP E O 1
ATOM 11255 N N . GLU E 1 95 ? 31.961 90.730 59.242 1.00 31.14 83 GLU E N 1
ATOM 11256 C CA . GLU E 1 95 ? 32.222 92.150 59.454 1.00 32.65 83 GLU E CA 1
ATOM 11257 C C . GLU E 1 95 ? 33.694 92.271 59.776 1.00 32.54 83 GLU E C 1
ATOM 11258 O O . GLU E 1 95 ? 34.155 91.797 60.825 1.00 32.13 83 GLU E O 1
ATOM 11264 N N . ILE E 1 96 ? 34.438 92.875 58.854 1.00 31.19 84 ILE E N 1
ATOM 11265 C CA . ILE E 1 96 ? 35.870 93.062 59.019 1.00 30.45 84 ILE E CA 1
ATOM 11266 C C . ILE E 1 96 ? 36.176 94.512 59.367 1.00 30.15 84 ILE E C 1
ATOM 11267 O O . ILE E 1 96 ? 35.620 95.435 58.770 1.00 29.72 84 ILE E O 1
ATOM 11272 N N . GLU E 1 97 ? 37.027 94.704 60.367 1.00 29.66 85 GLU E N 1
ATOM 11273 C CA . GLU E 1 97 ? 37.428 96.038 60.766 1.00 30.43 85 GLU E CA 1
ATOM 11274 C C . GLU E 1 97 ? 38.203 96.706 59.634 1.00 29.13 85 GLU E C 1
ATOM 11275 O O . GLU E 1 97 ? 39.010 96.057 58.963 1.00 30.16 85 GLU E O 1
ATOM 11281 N N . PRO E 1 98 ? 37.909 97.980 59.388 1.00 29.05 86 PRO E N 1
ATOM 11282 C CA . PRO E 1 98 ? 38.501 98.704 58.263 1.00 28.66 86 PRO E CA 1
ATOM 11283 C C . PRO E 1 98 ? 39.988 98.983 58.471 1.00 29.13 86 PRO E C 1
ATOM 11284 O O . PRO E 1 98 ? 40.730 99.156 57.485 1.00 29.68 86 PRO E O 1
ATOM 11288 N N . GLU E 1 99 ? 40.426 98.995 59.733 1.00 29.01 87 GLU E N 1
ATOM 11289 C CA . GLU E 1 99 ? 41.834 99.227 60.069 1.00 29.63 87 GLU E CA 1
ATOM 11290 C C . GLU E 1 99 ? 42.519 97.964 60.605 1.00 30.37 87 GLU E C 1
ATOM 11291 O O . GLU E 1 99 ? 41.846 97.089 61.169 1.00 28.71 87 GLU E O 1
ATOM 11297 N N . GLU E 1 100 ? 43.847 97.879 60.426 1.00 28.55 88 GLU E N 1
ATOM 11298 C CA . GLU E 1 100 ? 44.598 96.696 60.825 1.00 29.86 88 GLU E CA 1
ATOM 11299 C C . GLU E 1 100 ? 44.734 96.555 62.335 1.00 29.26 88 GLU E C 1
ATOM 11300 O O . GLU E 1 100 ? 44.616 97.529 63.067 1.00 29.16 88 GLU E O 1
ATOM 11306 N N . ILE E 1 101 ? 44.970 95.327 62.785 1.00 29.08 89 ILE E N 1
ATOM 11307 C CA . ILE E 1 101 ? 45.257 95.043 64.188 1.00 28.77 89 ILE E CA 1
ATOM 11308 C C . ILE E 1 101 ? 46.504 95.818 64.611 1.00 28.77 89 ILE E C 1
ATOM 11309 O O . ILE E 1 101 ? 47.488 95.888 63.870 1.00 28.41 89 ILE E O 1
ATOM 11314 N N . GLN E 1 102 ? 46.427 96.422 65.790 1.00 28.43 90 GLN E N 1
ATOM 11315 C CA . GLN E 1 102 ? 47.566 97.076 66.451 1.00 29.25 90 GLN E CA 1
ATOM 11316 C C . GLN E 1 102 ? 48.187 96.159 67.510 1.00 29.08 90 GLN E C 1
ATOM 11317 O O . GLN E 1 102 ? 47.492 95.626 68.384 1.00 29.39 90 GLN E O 1
ATOM 11323 N N . TRP E 1 103 ? 49.503 95.981 67.428 1.00 27.25 91 TRP E N 1
ATOM 11324 C CA . TRP E 1 103 ? 50.201 95.057 68.322 1.00 27.49 91 TRP E CA 1
ATOM 11325 C C . TRP E 1 103 ? 51.027 95.817 69.340 1.00 28.25 91 TRP E C 1
ATOM 11326 O O . TRP E 1 103 ? 51.678 96.805 68.994 1.00 28.52 91 TRP E O 1
ATOM 11337 N N . VAL E 1 104 ? 51.007 95.339 70.584 1.00 28.14 92 VAL E N 1
ATOM 11338 C CA . VAL E 1 104 ? 51.904 95.843 71.614 1.00 28.07 92 VAL E CA 1
ATOM 11339 C C . VAL E 1 104 ? 52.776 94.678 72.084 1.00 29.14 92 VAL E C 1
ATOM 11340 O O . VAL E 1 104 ? 52.435 93.509 71.844 1.00 28.42 92 VAL E O 1
ATOM 11344 N N . ASP E 1 105 ? 53.907 94.997 72.715 1.00 29.37 93 ASP E N 1
ATOM 11345 C CA . ASP E 1 105 ? 54.789 93.967 73.265 1.00 31.25 93 ASP E CA 1
ATOM 11346 C C . ASP E 1 105 ? 54.334 93.612 74.685 1.00 32.25 93 ASP E C 1
ATOM 11347 O O . ASP E 1 105 ? 53.332 94.177 75.155 1.00 31.78 93 ASP E O 1
ATOM 11352 N N . VAL E 1 106 ? 55.029 92.681 75.359 1.00 34.35 94 VAL E N 1
ATOM 11353 C CA . VAL E 1 106 ? 54.598 92.240 76.712 1.00 35.68 94 VAL E CA 1
ATOM 11354 C C . VAL E 1 106 ? 54.629 93.392 77.678 1.00 36.96 94 VAL E C 1
ATOM 11355 O O . VAL E 1 106 ? 53.950 93.365 78.702 1.00 36.72 94 VAL E O 1
ATOM 11359 N N . ASN E 1 107 ? 55.400 94.422 77.344 1.00 37.64 95 ASN E N 1
ATOM 11360 C CA . ASN E 1 107 ? 55.451 95.616 78.188 1.00 38.48 95 ASN E CA 1
ATOM 11361 C C . ASN E 1 107 ? 54.382 96.651 77.876 1.00 36.93 95 ASN E C 1
ATOM 11362 O O . ASN E 1 107 ? 54.279 97.691 78.545 1.00 35.71 95 ASN E O 1
ATOM 11367 N N . GLY E 1 108 ? 53.586 96.363 76.851 1.00 35.29 96 GLY E N 1
ATOM 11368 C CA . GLY E 1 108 ? 52.540 97.280 76.422 1.00 33.14 96 GLY E CA 1
ATOM 11369 C C . GLY E 1 108 ? 53.000 98.384 75.479 1.00 32.59 96 GLY E C 1
ATOM 11370 O O . GLY E 1 108 ? 52.220 99.277 75.186 1.00 32.60 96 GLY E O 1
ATOM 11371 N N . GLU E 1 109 ? 54.252 98.327 75.011 1.00 32.24 97 GLU E N 1
ATOM 11372 C CA . GLU E 1 109 ? 54.785 99.272 74.020 1.00 33.14 97 GLU E CA 1
ATOM 11373 C C . GLU E 1 109 ? 54.366 98.826 72.637 1.00 32.45 97 GLU E C 1
ATOM 11374 O O . GLU E 1 109 ? 54.264 97.624 72.400 1.00 33.50 97 GLU E O 1
ATOM 11380 N N . PRO E 1 110 ? 54.135 99.774 71.724 1.00 31.17 98 PRO E N 1
ATOM 11381 C CA . PRO E 1 110 ? 53.836 99.439 70.332 1.00 30.07 98 PRO E CA 1
ATOM 11382 C C . PRO E 1 110 ? 54.893 98.498 69.749 1.00 29.40 98 PRO E C 1
ATOM 11383 O O . PRO E 1 110 ? 56.084 98.715 69.947 1.00 28.64 98 PRO E O 1
ATOM 11387 N N . PHE E 1 111 ? 54.464 97.450 69.062 1.00 28.68 99 PHE E N 1
ATOM 11388 C CA . PHE E 1 111 ? 55.419 96.498 68.450 1.00 28.74 99 PHE E CA 1
ATOM 11389 C C . PHE E 1 111 ? 54.809 96.052 67.127 1.00 28.20 99 PHE E C 1
ATOM 11390 O O . PHE E 1 111 ? 54.516 94.879 66.913 1.00 28.44 99 PHE E O 1
ATOM 11398 N N . GLN E 1 112 ? 54.585 97.031 66.257 1.00 27.11 100 GLN E N 1
ATOM 11399 C CA . GLN E 1 112 ? 53.841 96.823 65.025 1.00 29.02 100 GLN E CA 1
ATOM 11400 C C . GLN E 1 112 ? 54.702 96.229 63.931 1.00 29.89 100 GLN E C 1
ATOM 11401 O O . GLN E 1 112 ? 55.773 96.772 63.629 1.00 31.67 100 GLN E O 1
ATOM 11407 N N . PRO E 1 113 ? 54.239 95.131 63.320 1.00 30.73 101 PRO E N 1
ATOM 11408 C CA . PRO E 1 113 ? 54.950 94.518 62.193 1.00 31.29 101 PRO E CA 1
ATOM 11409 C C . PRO E 1 113 ? 54.949 95.488 61.008 1.00 32.38 101 PRO E C 1
ATOM 11410 O O . PRO E 1 113 ? 53.939 96.189 60.781 1.00 32.18 101 PRO E O 1
ATOM 11414 N N . SER E 1 114 ? 56.066 95.554 60.271 1.00 32.65 102 SER E N 1
ATOM 11415 C CA . SER E 1 114 ? 56.159 96.423 59.105 1.00 32.82 102 SER E CA 1
ATOM 11416 C C . SER E 1 114 ? 55.175 95.958 58.029 1.00 32.18 102 SER E C 1
ATOM 11417 O O . SER E 1 114 ? 54.566 96.773 57.364 1.00 33.33 102 SER E O 1
ATOM 11420 N N . TYR E 1 115 ? 55.030 94.647 57.879 1.00 31.24 103 TYR E N 1
ATOM 11421 C CA . TYR E 1 115 ? 53.975 94.074 57.064 1.00 31.94 103 TYR E CA 1
ATOM 11422 C C . TYR E 1 115 ? 53.656 92.757 57.736 1.00 31.52 103 TYR E C 1
ATOM 11423 O O . TYR E 1 115 ? 54.464 92.277 58.542 1.00 31.64 103 TYR E O 1
ATOM 11432 N N . ALA E 1 116 ? 52.486 92.189 57.451 1.00 31.32 104 ALA E N 1
ATOM 11433 C CA . ALA E 1 116 ? 52.090 90.917 58.058 1.00 29.95 104 ALA E CA 1
ATOM 11434 C C . ALA E 1 116 ? 51.054 90.187 57.205 1.00 30.89 104 ALA E C 1
ATOM 11435 O O . ALA E 1 116 ? 50.136 90.798 56.629 1.00 30.32 104 ALA E O 1
ATOM 11437 N N . TYR E 1 117 ? 51.220 88.881 57.088 1.00 29.83 105 TYR E N 1
ATOM 11438 C CA . TYR E 1 117 ? 50.288 88.083 56.298 1.00 30.40 105 TYR E CA 1
ATOM 11439 C C . TYR E 1 117 ? 50.300 86.644 56.747 1.00 30.78 105 TYR E C 1
ATOM 11440 O O . TYR E 1 117 ? 50.965 86.325 57.719 1.00 31.49 105 TYR E O 1
ATOM 11449 N N . ASP E 1 118 ? 49.521 85.784 56.098 1.00 33.57 106 ASP E N 1
ATOM 11450 C CA . ASP E 1 118 ? 49.599 84.338 56.377 1.00 35.58 106 ASP E CA 1
ATOM 11451 C C . ASP E 1 118 ? 49.217 84.023 57.853 1.00 32.93 106 ASP E C 1
ATOM 11452 O O . ASP E 1 118 ? 49.905 83.237 58.515 1.00 33.66 106 ASP E O 1
ATOM 11457 N N . PRO E 1 119 ? 48.145 84.630 58.390 1.00 31.78 107 PRO E N 1
ATOM 11458 C CA . PRO E 1 119 ? 47.795 84.433 59.804 1.00 29.61 107 PRO E CA 1
ATOM 11459 C C . PRO E 1 119 ? 47.333 83.032 60.064 1.00 29.96 107 PRO E C 1
ATOM 11460 O O . PRO E 1 119 ? 46.707 82.420 59.191 1.00 30.10 107 PRO E O 1
ATOM 11464 N N . ARG E 1 120 ? 47.634 82.526 61.259 1.00 30.41 108 ARG E N 1
ATOM 11465 C CA . ARG E 1 120 ? 46.965 81.315 61.782 1.00 29.82 108 ARG E CA 1
ATOM 11466 C C . ARG E 1 120 ? 46.615 81.587 63.217 1.00 29.96 108 ARG E C 1
ATOM 11467 O O . ARG E 1 120 ? 47.335 82.312 63.898 1.00 32.15 108 ARG E O 1
ATOM 11475 N N . VAL E 1 121 ? 45.515 81.020 63.675 1.00 28.42 109 VAL E N 1
ATOM 11476 C CA . VAL E 1 121 ? 45.030 81.287 65.012 1.00 28.50 109 VAL E CA 1
ATOM 11477 C C . VAL E 1 121 ? 44.694 79.953 65.682 1.00 28.73 109 VAL E C 1
ATOM 11478 O O . VAL E 1 121 ? 43.949 79.132 65.135 1.00 29.27 109 VAL E O 1
ATOM 11482 N N . VAL E 1 122 ? 45.262 79.742 66.869 1.00 29.65 110 VAL E N 1
ATOM 11483 C CA . VAL E 1 122 ? 45.051 78.488 67.601 1.00 29.85 110 VAL E CA 1
ATOM 11484 C C . VAL E 1 122 ? 44.924 78.785 69.082 1.00 30.00 110 VAL E C 1
ATOM 11485 O O . VAL E 1 122 ? 45.729 79.541 69.642 1.00 30.85 110 VAL E O 1
ATOM 11489 N N . LYS E 1 123 ? 43.919 78.194 69.724 1.00 28.46 111 LYS E N 1
ATOM 11490 C CA . LYS E 1 123 ? 43.763 78.350 71.160 1.00 28.94 111 LYS E CA 1
ATOM 11491 C C . LYS E 1 123 ? 44.583 77.281 71.854 1.00 30.82 111 LYS E C 1
ATOM 11492 O O . LYS E 1 123 ? 44.442 76.095 71.563 1.00 31.52 111 LYS E O 1
ATOM 11498 N N . ILE E 1 124 ? 45.462 77.719 72.744 1.00 30.32 112 ILE E N 1
ATOM 11499 C CA . ILE E 1 124 ? 46.195 76.822 73.616 1.00 30.74 112 ILE E CA 1
ATOM 11500 C C . ILE E 1 124 ? 45.871 77.222 75.052 1.00 32.79 112 ILE E C 1
ATOM 11501 O O . ILE E 1 124 ? 46.127 78.348 75.469 1.00 32.46 112 ILE E O 1
ATOM 11506 N N . GLU E 1 125 ? 45.292 76.280 75.788 1.00 35.64 113 GLU E N 1
ATOM 11507 C CA . GLU E 1 125 ? 44.778 76.538 77.132 1.00 39.56 113 GLU E CA 1
ATOM 11508 C C . GLU E 1 125 ? 43.838 77.750 77.079 1.00 37.77 113 GLU E C 1
ATOM 11509 O O . GLU E 1 125 ? 42.805 77.692 76.407 1.00 37.61 113 GLU E O 1
ATOM 11515 N N . ASP E 1 126 ? 44.203 78.845 77.735 1.00 37.61 114 ASP E N 1
ATOM 11516 C CA . ASP E 1 126 ? 43.301 80.003 77.855 1.00 38.71 114 ASP E CA 1
ATOM 11517 C C . ASP E 1 126 ? 43.599 81.128 76.877 1.00 37.02 114 ASP E C 1
ATOM 11518 O O . ASP E 1 126 ? 42.957 82.181 76.910 1.00 38.12 114 ASP E O 1
ATOM 11523 N N . THR E 1 127 ? 44.563 80.895 76.003 1.00 34.22 115 THR E N 1
ATOM 11524 C CA . THR E 1 127 ? 45.089 81.957 75.141 1.00 31.59 115 THR E CA 1
ATOM 11525 C C . THR E 1 127 ? 44.989 81.570 73.681 1.00 31.16 115 THR E C 1
ATOM 11526 O O . THR E 1 127 ? 45.232 80.419 73.316 1.00 31.54 115 THR E O 1
ATOM 11530 N N . TYR E 1 128 ? 44.625 82.550 72.860 1.00 30.52 116 TYR E N 1
ATOM 11531 C CA . TYR E 1 128 ? 44.691 82.427 71.414 1.00 29.07 116 TYR E CA 1
ATOM 11532 C C . TYR E 1 128 ? 46.026 82.928 70.905 1.00 29.13 116 TYR E C 1
ATOM 11533 O O . TYR E 1 128 ? 46.371 84.101 71.062 1.00 30.39 116 TYR E O 1
ATOM 11542 N N . TYR E 1 129 ? 46.796 82.030 70.302 1.00 28.79 117 TYR E N 1
ATOM 11543 C CA . TYR E 1 129 ? 48.032 82.417 69.669 1.00 30.01 117 TYR E CA 1
ATOM 11544 C C . TYR E 1 129 ? 47.840 82.624 68.193 1.00 31.08 117 TYR E C 1
ATOM 11545 O O . TYR E 1 129 ? 47.105 81.877 67.535 1.00 32.58 117 TYR E O 1
ATOM 11554 N N . ILE E 1 130 ? 48.515 83.645 67.691 1.00 29.84 118 ILE E N 1
ATOM 11555 C CA . ILE E 1 130 ? 48.425 84.045 66.310 1.00 30.67 118 ILE E CA 1
ATOM 11556 C C . ILE E 1 130 ? 49.821 84.056 65.724 1.00 30.27 118 ILE E C 1
ATOM 11557 O O . ILE E 1 130 ? 50.720 84.763 66.216 1.00 31.83 118 ILE E O 1
ATOM 11562 N N . THR E 1 131 ? 50.027 83.248 64.696 1.00 30.23 119 THR E N 1
ATOM 11563 C CA . THR E 1 131 ? 51.289 83.318 63.977 1.00 28.66 119 THR E CA 1
ATOM 11564 C C . THR E 1 131 ? 51.034 83.960 62.642 1.00 29.07 119 THR E C 1
ATOM 11565 O O . THR E 1 131 ? 49.913 84.007 62.166 1.00 30.31 119 THR E O 1
ATOM 11569 N N . PHE E 1 132 ? 52.101 84.483 62.049 1.00 27.04 120 PHE E N 1
ATOM 11570 C CA . PHE E 1 132 ? 51.973 85.190 60.799 1.00 28.21 120 PHE E CA 1
ATOM 11571 C C . PHE E 1 132 ? 53.345 85.402 60.220 1.00 29.58 120 PHE E C 1
ATOM 11572 O O . PHE E 1 132 ? 54.371 85.230 60.895 1.00 30.68 120 PHE E O 1
ATOM 11580 N N . CYS E 1 133 ? 53.359 85.808 58.966 1.00 30.06 121 CYS E N 1
ATOM 11581 C CA . CYS E 1 133 ? 54.603 86.078 58.297 1.00 30.08 121 CYS E CA 1
ATOM 11582 C C . CYS E 1 133 ? 54.881 87.566 58.351 1.00 30.58 121 CYS E C 1
ATOM 11583 O O . CYS E 1 133 ? 54.011 88.378 58.038 1.00 30.82 121 CYS E O 1
ATOM 11586 N N . THR E 1 134 ? 56.083 87.922 58.789 1.00 28.10 122 THR E N 1
ATOM 11587 C CA . THR E 1 134 ? 56.467 89.292 58.855 1.00 28.55 122 THR E CA 1
ATOM 11588 C C . THR E 1 134 ? 57.938 89.462 58.492 1.00 31.36 122 THR E C 1
ATOM 11589 O O . THR E 1 134 ? 58.679 88.479 58.317 1.00 32.14 122 THR E O 1
ATOM 11593 N N . ASP E 1 135 ? 58.367 90.709 58.395 1.00 32.26 123 ASP E N 1
ATOM 11594 C CA . ASP E 1 135 ? 59.716 91.000 57.974 1.00 32.08 123 ASP E CA 1
ATOM 11595 C C . ASP E 1 135 ? 60.661 91.118 59.150 1.00 32.09 123 ASP E C 1
ATOM 11596 O O . ASP E 1 135 ? 60.337 91.743 60.167 1.00 31.55 123 ASP E O 1
ATOM 11601 N N . ASP E 1 136 ? 61.839 90.535 58.994 1.00 32.16 124 ASP E N 1
ATOM 11602 C CA . ASP E 1 136 ? 62.969 90.851 59.873 1.00 32.92 124 ASP E CA 1
ATOM 11603 C C . ASP E 1 136 ? 64.249 90.714 59.035 1.00 31.27 124 ASP E C 1
ATOM 11604 O O . ASP E 1 136 ? 64.986 89.737 59.172 1.00 32.58 124 ASP E O 1
ATOM 11609 N N . HIS E 1 137 ? 64.506 91.699 58.167 1.00 29.52 125 HIS E N 1
ATOM 11610 C CA . HIS E 1 137 ? 65.469 91.515 57.056 1.00 29.40 125 HIS E CA 1
ATOM 11611 C C . HIS E 1 137 ? 65.162 90.214 56.304 1.00 29.84 125 HIS E C 1
ATOM 11612 O O . HIS E 1 137 ? 66.041 89.394 56.043 1.00 31.24 125 HIS E O 1
ATOM 11619 N N . GLY E 1 138 ? 63.884 90.016 55.995 1.00 29.13 126 GLY E N 1
ATOM 11620 C CA . GLY E 1 138 ? 63.462 88.808 55.316 1.00 27.37 126 GLY E CA 1
ATOM 11621 C C . GLY E 1 138 ? 62.247 88.220 56.018 1.00 28.54 126 GLY E C 1
ATOM 11622 O O . GLY E 1 138 ? 62.010 88.479 57.215 1.00 28.56 126 GLY E O 1
ATOM 11623 N N . PRO E 1 139 ? 61.467 87.446 55.274 1.00 29.74 127 PRO E N 1
ATOM 11624 C CA . PRO E 1 139 ? 60.269 86.812 55.824 1.00 28.95 127 PRO E CA 1
ATOM 11625 C C . PRO E 1 139 ? 60.605 85.855 56.977 1.00 29.08 127 PRO E C 1
ATOM 11626 O O . PRO E 1 139 ? 61.542 85.068 56.885 1.00 29.10 127 PRO E O 1
ATOM 11630 N N . THR E 1 140 ? 59.854 85.948 58.070 1.00 29.32 128 THR E N 1
ATOM 11631 C CA . THR E 1 140 ? 60.013 85.028 59.176 1.00 28.52 128 THR E CA 1
ATOM 11632 C C . THR E 1 140 ? 58.669 84.878 59.864 1.00 29.63 128 THR E C 1
ATOM 11633 O O . THR E 1 140 ? 57.691 85.491 59.437 1.00 28.69 128 THR E O 1
ATOM 11637 N N . ILE E 1 141 ? 58.618 84.057 60.911 1.00 28.43 129 ILE E N 1
ATOM 11638 C CA . ILE E 1 141 ? 57.375 83.804 61.617 1.00 27.84 129 ILE E CA 1
ATOM 11639 C C . ILE E 1 141 ? 57.240 84.706 62.836 1.00 28.23 129 ILE E C 1
ATOM 11640 O O . ILE E 1 141 ? 58.027 84.604 63.757 1.00 28.47 129 ILE E O 1
ATOM 11645 N N . GLY E 1 142 ? 56.262 85.618 62.799 1.00 28.22 130 GLY E N 1
ATOM 11646 C CA . GLY E 1 142 ? 55.868 86.414 63.960 1.00 28.12 130 GLY E CA 1
ATOM 11647 C C . GLY E 1 142 ? 54.871 85.643 64.808 1.00 29.26 130 GLY E C 1
ATOM 11648 O O . GLY E 1 142 ? 54.194 84.732 64.329 1.00 29.04 130 GLY E O 1
ATOM 11649 N N . VAL E 1 143 ? 54.808 86.020 66.083 1.00 29.48 131 VAL E N 1
ATOM 11650 C CA . VAL E 1 143 ? 54.041 85.326 67.083 1.00 30.60 131 VAL E CA 1
ATOM 11651 C C . VAL E 1 143 ? 53.363 86.386 67.958 1.00 29.07 131 VAL E C 1
ATOM 11652 O O . VAL E 1 143 ? 53.998 87.318 68.472 1.00 28.36 131 VAL E O 1
ATOM 11656 N N . GLY E 1 144 ? 52.071 86.217 68.127 1.00 28.28 132 GLY E N 1
ATOM 11657 C CA . GLY E 1 144 ? 51.295 87.075 68.990 1.00 28.17 132 GLY E CA 1
ATOM 11658 C C . GLY E 1 144 ? 50.241 86.291 69.738 1.00 28.96 132 GLY E C 1
ATOM 11659 O O . GLY E 1 144 ? 50.083 85.081 69.551 1.00 27.96 132 GLY E O 1
ATOM 11668 N N . THR E 1 146 ? 46.327 86.738 72.243 1.00 29.47 134 THR E N 1
ATOM 11669 C CA . THR E 1 146 ? 45.238 87.505 72.801 1.00 29.22 134 THR E CA 1
ATOM 11670 C C . THR E 1 146 ? 44.370 86.560 73.632 1.00 30.28 134 THR E C 1
ATOM 11671 O O . THR E 1 146 ? 44.307 85.354 73.363 1.00 28.67 134 THR E O 1
ATOM 11675 N N . LYS E 1 147 ? 43.748 87.108 74.667 1.00 30.45 135 LYS E N 1
ATOM 11676 C CA . LYS E 1 147 ? 42.806 86.366 75.472 1.00 32.45 135 LYS E CA 1
ATOM 11677 C C . LYS E 1 147 ? 41.370 86.798 75.135 1.00 32.43 135 LYS E C 1
ATOM 11678 O O . LYS E 1 147 ? 40.437 86.063 75.392 1.00 32.76 135 LYS E O 1
ATOM 11684 N N . ASP E 1 148 ? 41.215 87.964 74.514 1.00 31.32 136 ASP E N 1
ATOM 11685 C CA . ASP E 1 148 ? 39.900 88.585 74.352 1.00 31.24 136 ASP E CA 1
ATOM 11686 C C . ASP E 1 148 ? 39.643 89.147 72.956 1.00 31.27 136 ASP E C 1
ATOM 11687 O O . ASP E 1 148 ? 38.564 89.697 72.713 1.00 31.75 136 ASP E O 1
ATOM 11692 N N . PHE E 1 149 ? 40.636 89.047 72.062 1.00 30.82 137 PHE E N 1
ATOM 11693 C CA . PHE E 1 149 ? 40.561 89.655 70.722 1.00 30.19 137 PHE E CA 1
ATOM 11694 C C . PHE E 1 149 ? 40.281 91.163 70.766 1.00 30.22 137 PHE E C 1
ATOM 11695 O O . PHE E 1 149 ? 39.669 91.725 69.873 1.00 31.18 137 PHE E O 1
ATOM 11703 N N . LYS E 1 150 ? 40.756 91.806 71.822 1.00 31.44 138 LYS E N 1
ATOM 11704 C CA . LYS E 1 150 ? 40.704 93.257 71.940 1.00 31.36 138 LYS E CA 1
ATOM 11705 C C . LYS E 1 150 ? 42.123 93.767 72.066 1.00 30.80 138 LYS E C 1
ATOM 11706 O O . LYS E 1 150 ? 42.500 94.713 71.387 1.00 31.12 138 LYS E O 1
ATOM 11712 N N . THR E 1 151 ? 42.912 93.142 72.939 1.00 30.69 139 THR E N 1
ATOM 11713 C CA . THR E 1 151 ? 44.322 93.484 73.066 1.00 29.26 139 THR E CA 1
ATOM 11714 C C . THR E 1 151 ? 45.148 92.392 72.422 1.00 29.26 139 THR E C 1
ATOM 11715 O O . THR E 1 151 ? 44.985 91.210 72.742 1.00 28.21 139 THR E O 1
ATOM 11719 N N . PHE E 1 152 ? 46.019 92.796 71.492 1.00 28.98 140 PHE E N 1
ATOM 11720 C CA . PHE E 1 152 ? 46.873 91.864 70.759 1.00 28.46 140 PHE E CA 1
ATOM 11721 C C . PHE E 1 152 ? 48.330 92.087 71.150 1.00 28.69 140 PHE E C 1
ATOM 11722 O O . PHE E 1 152 ? 48.904 93.162 70.923 1.00 28.14 140 PHE E O 1
ATOM 11730 N N . VAL E 1 153 ? 48.913 91.072 71.781 1.00 27.60 141 VAL E N 1
ATOM 11731 C CA . VAL E 1 153 ? 50.264 91.178 72.324 1.00 28.18 141 VAL E CA 1
ATOM 11732 C C . VAL E 1 153 ? 51.183 90.347 71.447 1.00 30.28 141 VAL E C 1
ATOM 11733 O O . VAL E 1 153 ? 50.935 89.155 71.217 1.00 31.11 141 VAL E O 1
ATOM 11737 N N . ARG E 1 154 ? 52.227 90.995 70.950 1.00 28.92 142 ARG E N 1
ATOM 11738 C CA . ARG E 1 154 ? 53.193 90.372 70.047 1.00 28.19 142 ARG E CA 1
ATOM 11739 C C . ARG E 1 154 ? 54.453 89.988 70.830 1.00 28.74 142 ARG E C 1
ATOM 11740 O O . ARG E 1 154 ? 54.989 90.807 71.578 1.00 28.77 142 ARG E O 1
ATOM 11748 N N . LEU E 1 155 ? 54.893 88.742 70.649 1.00 28.69 143 LEU E N 1
ATOM 11749 C CA . LEU E 1 155 ? 56.111 88.208 71.233 1.00 27.94 143 LEU E CA 1
ATOM 11750 C C . LEU E 1 155 ? 57.256 88.356 70.207 1.00 28.66 143 LEU E C 1
ATOM 11751 O O . LEU E 1 155 ? 56.994 88.687 69.054 1.00 27.56 143 LEU E O 1
ATOM 11756 N N . PRO E 1 156 ? 58.512 88.108 70.605 1.00 28.81 144 PRO E N 1
ATOM 11757 C CA . PRO E 1 156 ? 59.625 88.100 69.636 1.00 27.04 144 PRO E CA 1
ATOM 11758 C C . PRO E 1 156 ? 59.370 87.040 68.573 1.00 27.50 144 PRO E C 1
ATOM 11759 O O . PRO E 1 156 ? 58.765 85.989 68.863 1.00 26.66 144 PRO E O 1
ATOM 11763 N N . ASN E 1 157 ? 59.787 87.320 67.343 1.00 26.28 145 ASN E N 1
ATOM 11764 C CA . ASN E 1 157 ? 59.623 86.363 66.256 1.00 26.10 145 ASN E CA 1
ATOM 11765 C C . ASN E 1 157 ? 60.254 85.038 66.658 1.00 25.65 145 ASN E C 1
ATOM 11766 O O . ASN E 1 157 ? 61.219 85.022 67.393 1.00 25.26 145 ASN E O 1
ATOM 11771 N N . ALA E 1 158 ? 59.690 83.940 66.190 1.00 25.89 146 ALA E N 1
ATOM 11772 C CA . ALA E 1 158 ? 60.170 82.622 66.612 1.00 25.93 146 ALA E CA 1
ATOM 11773 C C . ALA E 1 158 ? 61.540 82.291 65.969 1.00 27.27 146 ALA E C 1
ATOM 11774 O O . ALA E 1 158 ? 62.364 81.580 66.561 1.00 29.83 146 ALA E O 1
ATOM 11776 N N . TYR E 1 159 ? 61.779 82.838 64.775 1.00 25.72 147 TYR E N 1
ATOM 11777 C CA . TYR E 1 159 ? 62.917 82.442 63.941 1.00 26.10 147 TYR E CA 1
ATOM 11778 C C . TYR E 1 159 ? 63.607 83.642 63.350 1.00 26.96 147 TYR E C 1
ATOM 11779 O O . TYR E 1 159 ? 62.984 84.686 63.188 1.00 27.25 147 TYR E O 1
ATOM 11788 N N . VAL E 1 160 ? 64.892 83.487 63.044 1.00 25.50 148 VAL E N 1
ATOM 11789 C CA . VAL E 1 160 ? 65.520 84.341 62.049 1.00 25.58 148 VAL E CA 1
ATOM 11790 C C . VAL E 1 160 ? 64.878 83.996 60.688 1.00 25.34 148 VAL E C 1
ATOM 11791 O O . VAL E 1 160 ? 64.304 82.927 60.546 1.00 25.55 148 VAL E O 1
ATOM 11795 N N . PRO E 1 161 ? 64.965 84.885 59.690 1.00 25.74 149 PRO E N 1
ATOM 11796 C CA . PRO E 1 161 ? 64.584 84.502 58.319 1.00 25.81 149 PRO E CA 1
ATOM 11797 C C . PRO E 1 161 ? 65.415 83.298 57.818 1.00 25.73 149 PRO E C 1
ATOM 11798 O O . PRO E 1 161 ? 66.461 83.039 58.350 1.00 25.91 149 PRO E O 1
ATOM 11802 N N . PHE E 1 162 ? 64.960 82.564 56.805 1.00 27.03 150 PHE E N 1
ATOM 11803 C CA . PHE E 1 162 ? 63.772 82.869 56.010 1.00 27.90 150 PHE E CA 1
ATOM 11804 C C . PHE E 1 162 ? 62.819 81.722 56.261 1.00 28.57 150 PHE E C 1
ATOM 11805 O O . PHE E 1 162 ? 63.144 80.537 56.014 1.00 28.41 150 PHE E O 1
ATOM 11813 N N . ASN E 1 163 ? 61.672 82.058 56.823 1.00 27.99 151 ASN E N 1
ATOM 11814 C CA . ASN E 1 163 ? 60.703 81.042 57.253 1.00 28.36 151 ASN E CA 1
ATOM 11815 C C . ASN E 1 163 ? 59.288 81.529 57.047 1.00 29.26 151 ASN E C 1
ATOM 11816 O O . ASN E 1 163 ? 59.046 82.749 57.017 1.00 30.08 151 ASN E O 1
ATOM 11821 N N . ARG E 1 164 ? 58.363 80.596 56.878 1.00 30.19 152 ARG E N 1
ATOM 11822 C CA . ARG E 1 164 ? 56.947 80.933 56.744 1.00 33.68 152 ARG E CA 1
ATOM 11823 C C . ARG E 1 164 ? 56.091 79.705 57.049 1.00 32.25 152 ARG E C 1
ATOM 11824 O O . ARG E 1 164 ? 56.626 78.656 57.403 1.00 30.29 152 ARG E O 1
ATOM 11832 N N . ASN E 1 165 ? 54.773 79.865 56.918 1.00 31.17 153 ASN E N 1
ATOM 11833 C CA . ASN E 1 165 ? 53.778 78.829 57.213 1.00 30.06 153 ASN E CA 1
ATOM 11834 C C . ASN E 1 165 ? 54.004 78.310 58.608 1.00 30.00 153 ASN E C 1
ATOM 11835 O O . ASN E 1 165 ? 54.081 77.093 58.820 1.00 30.49 153 ASN E O 1
ATOM 11840 N N . GLY E 1 166 ? 54.174 79.230 59.555 1.00 27.82 154 GLY E N 1
ATOM 11841 C CA . GLY E 1 166 ? 54.315 78.844 60.938 1.00 27.75 154 GLY E CA 1
ATOM 11842 C C . GLY E 1 166 ? 52.950 78.641 61.569 1.00 29.55 154 GLY E C 1
ATOM 11843 O O . GLY E 1 166 ? 52.084 79.492 61.477 1.00 30.23 154 GLY E O 1
ATOM 11844 N N . VAL E 1 167 ? 52.753 77.492 62.195 1.00 27.60 155 VAL E N 1
ATOM 11845 C CA . VAL E 1 167 ? 51.513 77.234 62.893 1.00 28.21 155 VAL E CA 1
ATOM 11846 C C . VAL E 1 167 ? 51.797 76.342 64.110 1.00 28.99 155 VAL E C 1
ATOM 11847 O O . VAL E 1 167 ? 52.591 75.366 64.030 1.00 29.37 155 VAL E O 1
ATOM 11851 N N . LEU E 1 168 ? 51.185 76.719 65.235 1.00 27.59 156 LEU E N 1
ATOM 11852 C CA . LEU E 1 168 ? 51.323 75.976 66.460 1.00 28.19 156 LEU E CA 1
ATOM 11853 C C . LEU E 1 168 ? 50.343 74.788 66.569 1.00 28.65 156 LEU E C 1
ATOM 11854 O O . LEU E 1 168 ? 49.235 74.818 66.014 1.00 29.47 156 LEU E O 1
ATOM 11859 N N . PHE E 1 169 ? 50.753 73.752 67.304 1.00 27.73 157 PHE E N 1
ATOM 11860 C CA . PHE E 1 169 ? 49.815 72.728 67.755 1.00 27.99 157 PHE E CA 1
ATOM 11861 C C . PHE E 1 169 ? 48.900 73.299 68.845 1.00 27.98 157 PHE E C 1
ATOM 11862 O O . PHE E 1 169 ? 49.335 74.137 69.626 1.00 27.88 157 PHE E O 1
ATOM 11870 N N . PRO E 1 170 ? 47.636 72.858 68.885 1.00 27.37 158 PRO E N 1
ATOM 11871 C CA . PRO E 1 170 ? 46.647 73.410 69.798 1.00 26.71 158 PRO E CA 1
ATOM 11872 C C . PRO E 1 170 ? 46.804 72.992 71.274 1.00 28.75 158 PRO E C 1
ATOM 11873 O O . PRO E 1 170 ? 45.928 73.308 72.091 1.00 29.80 158 PRO E O 1
ATOM 11877 N N . ARG E 1 171 ? 47.871 72.270 71.612 1.00 27.27 159 ARG E N 1
ATOM 11878 C CA . ARG E 1 171 ? 48.209 72.023 73.007 1.00 27.51 159 ARG E CA 1
ATOM 11879 C C . ARG E 1 171 ? 49.701 71.724 73.117 1.00 28.04 159 ARG E C 1
ATOM 11880 O O . ARG E 1 171 ? 50.348 71.449 72.115 1.00 27.73 159 ARG E O 1
ATOM 11888 N N . LYS E 1 172 ? 50.238 71.782 74.335 1.00 28.43 160 LYS E N 1
ATOM 11889 C CA . LYS E 1 172 ? 51.593 71.346 74.580 1.00 29.17 160 LYS E CA 1
ATOM 11890 C C . LYS E 1 172 ? 51.694 69.846 74.332 1.00 29.54 160 LYS E C 1
ATOM 11891 O O . LYS E 1 172 ? 50.723 69.102 74.533 1.00 28.87 160 LYS E O 1
ATOM 11897 N N . ILE E 1 173 ? 52.846 69.418 73.834 1.00 30.02 161 ILE E N 1
ATOM 11898 C CA . ILE E 1 173 ? 53.150 68.001 73.684 1.00 30.28 161 ILE E CA 1
ATOM 11899 C C . ILE E 1 173 ? 54.374 67.756 74.540 1.00 32.61 161 ILE E C 1
ATOM 11900 O O . ILE E 1 173 ? 55.417 68.430 74.362 1.00 32.10 161 ILE E O 1
ATOM 11905 N N . ASN E 1 174 ? 54.240 66.827 75.486 1.00 33.55 162 ASN E N 1
ATOM 11906 C CA . ASN E 1 174 ? 55.317 66.531 76.409 1.00 35.48 162 ASN E CA 1
ATOM 11907 C C . ASN E 1 174 ? 55.870 67.817 77.034 1.00 34.51 162 ASN E C 1
ATOM 11908 O O . ASN E 1 174 ? 57.076 68.021 77.097 1.00 34.22 162 ASN E O 1
ATOM 11913 N N . GLY E 1 175 ? 54.966 68.694 77.459 1.00 32.27 163 GLY E N 1
ATOM 11914 C CA . GLY E 1 175 ? 55.345 69.900 78.168 1.00 30.53 163 GLY E CA 1
ATOM 11915 C C . GLY E 1 175 ? 55.900 71.016 77.312 1.00 31.91 163 GLY E C 1
ATOM 11916 O O . GLY E 1 175 ? 56.374 72.016 77.846 1.00 31.91 163 GLY E O 1
ATOM 11917 N N . LYS E 1 176 ? 55.846 70.851 75.983 1.00 31.29 164 LYS E N 1
ATOM 11918 C CA . LYS E 1 176 ? 56.437 71.814 75.059 1.00 29.98 164 LYS E CA 1
ATOM 11919 C C . LYS E 1 176 ? 55.411 72.389 74.123 1.00 29.41 164 LYS E C 1
ATOM 11920 O O . LYS E 1 176 ? 54.545 71.652 73.659 1.00 29.89 164 LYS E O 1
ATOM 11926 N N . TYR E 1 177 ? 55.485 73.697 73.861 1.00 27.82 165 TYR E N 1
ATOM 11927 C CA . TYR E 1 177 ? 54.821 74.258 72.675 1.00 26.39 165 TYR E CA 1
ATOM 11928 C C . TYR E 1 177 ? 55.518 73.739 71.433 1.00 27.01 165 TYR E C 1
ATOM 11929 O O . TYR E 1 177 ? 56.738 73.582 71.427 1.00 26.20 165 TYR E O 1
ATOM 11938 N N . VAL E 1 178 ? 54.743 73.480 70.385 1.00 26.18 166 VAL E N 1
ATOM 11939 C CA . VAL E 1 178 ? 55.288 72.907 69.158 1.00 25.19 166 VAL E CA 1
ATOM 11940 C C . VAL E 1 178 ? 54.830 73.727 67.964 1.00 25.98 166 VAL E C 1
ATOM 11941 O O . VAL E 1 178 ? 53.637 73.937 67.771 1.00 26.98 166 VAL E O 1
ATOM 11953 N N . LEU E 1 180 ? 55.029 74.130 63.860 1.00 27.71 168 LEU E N 1
ATOM 11954 C CA . LEU E 1 180 ? 55.361 73.752 62.509 1.00 27.57 168 LEU E CA 1
ATOM 11955 C C . LEU E 1 180 ? 55.853 74.973 61.762 1.00 28.86 168 LEU E C 1
ATOM 11956 O O . LEU E 1 180 ? 55.326 76.078 61.920 1.00 29.23 168 LEU E O 1
ATOM 11961 N N . ASN E 1 181 ? 56.869 74.772 60.939 1.00 27.50 169 ASN E N 1
ATOM 11962 C CA . ASN E 1 181 ? 57.417 75.880 60.199 1.00 27.66 169 ASN E CA 1
ATOM 11963 C C . ASN E 1 181 ? 57.896 75.378 58.832 1.00 28.17 169 ASN E C 1
ATOM 11964 O O . ASN E 1 181 ? 57.768 74.197 58.530 1.00 27.95 169 ASN E O 1
ATOM 11969 N N . ARG E 1 182 ? 58.442 76.272 58.018 1.00 28.32 170 ARG E N 1
ATOM 11970 C CA . ARG E 1 182 ? 58.777 75.935 56.653 1.00 28.04 170 ARG E CA 1
ATOM 11971 C C . ARG E 1 182 ? 59.984 76.751 56.197 1.00 27.85 170 ARG E C 1
ATOM 11972 O O . ARG E 1 182 ? 59.851 77.816 55.585 1.00 28.70 170 ARG E O 1
ATOM 11980 N N . PRO E 1 183 ? 61.179 76.251 56.490 1.00 29.99 171 PRO E N 1
ATOM 11981 C CA . PRO E 1 183 ? 62.413 76.907 56.028 1.00 29.53 171 PRO E CA 1
ATOM 11982 C C . PRO E 1 183 ? 62.313 77.306 54.542 1.00 31.89 171 PRO E C 1
ATOM 11983 O O . PRO E 1 183 ? 61.903 76.491 53.705 1.00 31.09 171 PRO E O 1
ATOM 11987 N N . SER E 1 184 ? 62.672 78.551 54.218 1.00 31.97 172 SER E N 1
ATOM 11988 C CA . SER E 1 184 ? 62.492 79.059 52.873 1.00 34.41 172 SER E CA 1
ATOM 11989 C C . SER E 1 184 ? 63.713 79.878 52.397 1.00 39.07 172 SER E C 1
ATOM 11990 O O . SER E 1 184 ? 64.792 79.847 53.011 1.00 36.89 172 SER E O 1
ATOM 11993 N N . ASP E 1 185 ? 63.459 80.604 51.301 1.00 45.02 173 ASP E N 1
ATOM 11994 C CA . ASP E 1 185 ? 64.301 81.539 50.537 1.00 51.61 173 ASP E CA 1
ATOM 11995 C C . ASP E 1 185 ? 63.947 82.962 50.889 1.00 52.88 173 ASP E C 1
ATOM 11996 O O . ASP E 1 185 ? 62.964 83.204 51.594 1.00 51.49 173 ASP E O 1
ATOM 12001 N N . ASN E 1 186 ? 64.655 83.913 50.280 1.00 56.08 174 ASN E N 1
ATOM 12002 C CA . ASN E 1 186 ? 64.196 85.302 50.335 1.00 60.01 174 ASN E CA 1
ATOM 12003 C C . ASN E 1 186 ? 63.129 85.642 49.279 1.00 62.22 174 ASN E C 1
ATOM 12004 O O . ASN E 1 186 ? 62.365 86.591 49.466 1.00 62.70 174 ASN E O 1
ATOM 12009 N N . GLY E 1 187 ? 63.057 84.859 48.197 1.00 63.84 175 GLY E N 1
ATOM 12010 C CA . GLY E 1 187 ? 62.091 85.124 47.115 1.00 65.60 175 GLY E CA 1
ATOM 12011 C C . GLY E 1 187 ? 60.914 84.153 47.003 1.00 66.77 175 GLY E C 1
ATOM 12012 O O . GLY E 1 187 ? 60.382 83.678 48.014 1.00 66.60 175 GLY E O 1
ATOM 12013 N N . HIS E 1 188 ? 60.494 83.861 45.771 1.00 66.59 176 HIS E N 1
ATOM 12014 C CA . HIS E 1 188 ? 59.423 82.874 45.540 1.00 66.24 176 HIS E CA 1
ATOM 12015 C C . HIS E 1 188 ? 60.041 81.476 45.560 1.00 65.03 176 HIS E C 1
ATOM 12016 O O . HIS E 1 188 ? 60.316 80.870 44.522 1.00 65.55 176 HIS E O 1
ATOM 12023 N N . THR E 1 189 ? 60.281 81.015 46.789 1.00 62.09 177 THR E N 1
ATOM 12024 C CA . THR E 1 189 ? 60.971 79.766 47.132 1.00 59.27 177 THR E CA 1
ATOM 12025 C C . THR E 1 189 ? 60.653 78.599 46.197 1.00 58.07 177 THR E C 1
ATOM 12026 O O . THR E 1 189 ? 59.497 78.198 46.098 1.00 57.21 177 THR E O 1
ATOM 12030 N N . PRO E 1 190 ? 61.671 78.053 45.529 1.00 57.56 178 PRO E N 1
ATOM 12031 C CA . PRO E 1 190 ? 61.510 76.878 44.679 1.00 56.51 178 PRO E CA 1
ATOM 12032 C C . PRO E 1 190 ? 61.824 75.543 45.401 1.00 53.95 178 PRO E C 1
ATOM 12033 O O . PRO E 1 190 ? 62.343 74.612 44.776 1.00 54.08 178 PRO E O 1
ATOM 12037 N N . PHE E 1 191 ? 61.520 75.465 46.697 1.00 51.01 179 PHE E N 1
ATOM 12038 C CA . PHE E 1 191 ? 61.684 74.249 47.509 1.00 49.78 179 PHE E CA 1
ATOM 12039 C C . PHE E 1 191 ? 60.944 74.502 48.816 1.00 47.35 179 PHE E C 1
ATOM 12040 O O . PHE E 1 191 ? 60.440 75.622 49.033 1.00 48.06 179 PHE E O 1
ATOM 12048 N N . GLY E 1 192 ? 60.874 73.487 49.691 1.00 41.68 180 GLY E N 1
ATOM 12049 C CA . GLY E 1 192 ? 60.252 73.682 50.997 1.00 37.48 180 GLY E CA 1
ATOM 12050 C C . GLY E 1 192 ? 59.727 72.424 51.653 1.00 35.84 180 GLY E C 1
ATOM 12051 O O . GLY E 1 192 ? 58.843 71.754 51.115 1.00 34.76 180 GLY E O 1
ATOM 12052 N N . ASP E 1 193 ? 60.284 72.104 52.820 1.00 32.43 181 ASP E N 1
ATOM 12053 C CA . ASP E 1 193 ? 59.794 71.027 53.684 1.00 31.63 181 ASP E CA 1
ATOM 12054 C C . ASP E 1 193 ? 59.176 71.600 54.947 1.00 30.55 181 ASP E C 1
ATOM 12055 O O . ASP E 1 193 ? 59.512 72.699 55.360 1.00 29.72 181 ASP E O 1
ATOM 12060 N N . ILE E 1 194 ? 58.295 70.824 55.573 1.00 29.61 182 ILE E N 1
ATOM 12061 C CA . ILE E 1 194 ? 57.711 71.187 56.855 1.00 27.05 182 ILE E CA 1
ATOM 12062 C C . ILE E 1 194 ? 58.587 70.593 57.976 1.00 27.62 182 ILE E C 1
ATOM 12063 O O . ILE E 1 194 ? 58.854 69.363 57.991 1.00 25.39 182 ILE E O 1
ATOM 12068 N N . PHE E 1 195 ? 59.039 71.464 58.880 1.00 25.18 183 PHE E N 1
ATOM 12069 C CA . PHE E 1 195 ? 59.740 71.063 60.109 1.00 26.66 183 PHE E CA 1
ATOM 12070 C C . PHE E 1 195 ? 58.849 71.386 61.291 1.00 27.32 183 PHE E C 1
ATOM 12071 O O . PHE E 1 195 ? 57.811 72.065 61.132 1.00 28.17 183 PHE E O 1
ATOM 12079 N N . LEU E 1 196 ? 59.261 70.901 62.464 1.00 24.94 184 LEU E N 1
ATOM 12080 C CA . LEU E 1 196 ? 58.704 71.392 63.716 1.00 28.02 184 LEU E CA 1
ATOM 12081 C C . LEU E 1 196 ? 59.830 71.801 64.656 1.00 27.94 184 LEU E C 1
ATOM 12082 O O . LEU E 1 196 ? 60.993 71.426 64.469 1.00 27.84 184 LEU E O 1
ATOM 12087 N N . SER E 1 197 ? 59.474 72.624 65.631 1.00 27.28 185 SER E N 1
ATOM 12088 C CA . SER E 1 197 ? 60.380 73.060 66.682 1.00 27.83 185 SER E CA 1
ATOM 12089 C C . SER E 1 197 ? 59.585 73.065 67.969 1.00 28.04 185 SER E C 1
ATOM 12090 O O . SER E 1 197 ? 58.356 73.160 67.965 1.00 28.87 185 SER E O 1
ATOM 12093 N N . GLU E 1 198 ? 60.290 72.983 69.079 1.00 26.65 186 GLU E N 1
ATOM 12094 C CA . GLU E 1 198 ? 59.640 72.978 70.360 1.00 28.12 186 GLU E CA 1
ATOM 12095 C C . GLU E 1 198 ? 60.190 74.093 71.244 1.00 27.22 186 GLU E C 1
ATOM 12096 O O . GLU E 1 198 ? 61.348 74.522 71.096 1.00 26.01 186 GLU E O 1
ATOM 12102 N N . SER E 1 199 ? 59.345 74.543 72.160 1.00 25.49 187 SER E N 1
ATOM 12103 C CA . SER E 1 199 ? 59.688 75.644 73.065 1.00 25.42 187 SER E CA 1
ATOM 12104 C C . SER E 1 199 ? 59.062 75.440 74.429 1.00 25.73 187 SER E C 1
ATOM 12105 O O . SER E 1 199 ? 57.901 75.051 74.516 1.00 24.96 187 SER E O 1
ATOM 12108 N N . PRO E 1 200 ? 59.805 75.728 75.498 1.00 26.56 188 PRO E N 1
ATOM 12109 C CA . PRO E 1 200 ? 59.218 75.660 76.831 1.00 26.47 188 PRO E CA 1
ATOM 12110 C C . PRO E 1 200 ? 58.404 76.916 77.142 1.00 27.82 188 PRO E C 1
ATOM 12111 O O . PRO E 1 200 ? 57.563 76.869 78.029 1.00 29.05 188 PRO E O 1
ATOM 12115 N N . ASP E 1 201 ? 58.632 78.010 76.406 1.00 27.23 189 ASP E N 1
ATOM 12116 C CA . ASP E 1 201 ? 58.141 79.339 76.806 1.00 27.36 189 ASP E CA 1
ATOM 12117 C C . ASP E 1 201 ? 57.571 80.191 75.672 1.00 28.98 189 ASP E C 1
ATOM 12118 O O . ASP E 1 201 ? 57.246 81.355 75.899 1.00 30.41 189 ASP E O 1
ATOM 12131 N N . ILE E 1 203 ? 59.182 81.373 73.290 1.00 27.73 191 ILE E N 1
ATOM 12132 C CA . ILE E 1 203 ? 60.188 82.347 72.845 1.00 27.35 191 ILE E CA 1
ATOM 12133 C C . ILE E 1 203 ? 61.452 81.670 72.277 1.00 27.55 191 ILE E C 1
ATOM 12134 O O . ILE E 1 203 ? 61.936 82.057 71.199 1.00 27.06 191 ILE E O 1
ATOM 12139 N N . HIS E 1 204 ? 61.960 80.676 73.011 1.00 25.44 192 HIS E N 1
ATOM 12140 C CA . HIS E 1 204 ? 63.157 79.946 72.636 1.00 25.49 192 HIS E CA 1
ATOM 12141 C C . HIS E 1 204 ? 62.763 78.618 71.999 1.00 26.36 192 HIS E C 1
ATOM 12142 O O . HIS E 1 204 ? 62.052 77.838 72.600 1.00 26.35 192 HIS E O 1
ATOM 12149 N N . TRP E 1 205 ? 63.230 78.389 70.774 1.00 25.19 193 TRP E N 1
ATOM 12150 C CA . TRP E 1 205 ? 62.850 77.222 69.951 1.00 24.79 193 TRP E CA 1
ATOM 12151 C C . TRP E 1 205 ? 64.061 76.357 69.688 1.00 24.88 193 TRP E C 1
ATOM 12152 O O . TRP E 1 205 ? 65.132 76.870 69.390 1.00 23.83 193 TRP E O 1
ATOM 12163 N N . GLY E 1 206 ? 63.892 75.044 69.803 1.00 24.48 194 GLY E N 1
ATOM 12164 C CA . GLY E 1 206 ? 64.993 74.115 69.596 1.00 23.63 194 GLY E CA 1
ATOM 12165 C C . GLY E 1 206 ? 64.467 72.726 69.324 1.00 25.66 194 GLY E C 1
ATOM 12166 O O . GLY E 1 206 ? 63.276 72.552 69.140 1.00 25.28 194 GLY E O 1
ATOM 12167 N N . ASN E 1 207 ? 65.364 71.746 69.320 1.00 25.07 195 ASN E N 1
ATOM 12168 C CA . ASN E 1 207 ? 65.029 70.364 68.994 1.00 27.78 195 ASN E CA 1
ATOM 12169 C C . ASN E 1 207 ? 64.211 70.248 67.734 1.00 27.06 195 ASN E C 1
ATOM 12170 O O . ASN E 1 207 ? 63.140 69.624 67.732 1.00 26.73 195 ASN E O 1
ATOM 12175 N N . HIS E 1 208 ? 64.723 70.850 66.662 1.00 26.25 196 HIS E N 1
ATOM 12176 C CA . HIS E 1 208 ? 64.020 70.916 65.391 1.00 24.92 196 HIS E CA 1
ATOM 12177 C C . HIS E 1 208 ? 64.020 69.547 64.719 1.00 26.54 196 HIS E C 1
ATOM 12178 O O . HIS E 1 208 ? 64.971 68.791 64.846 1.00 25.76 196 HIS E O 1
ATOM 12185 N N . ARG E 1 209 ? 62.941 69.244 64.001 1.00 25.66 197 ARG E N 1
ATOM 12186 C CA . ARG E 1 209 ? 62.821 67.973 63.300 1.00 28.01 197 ARG E CA 1
ATOM 12187 C C . ARG E 1 209 ? 62.089 68.170 61.989 1.00 27.14 197 ARG E C 1
ATOM 12188 O O . ARG E 1 209 ? 61.037 68.803 61.956 1.00 26.86 197 ARG E O 1
ATOM 12196 N N . PHE E 1 210 ? 62.664 67.623 60.917 1.00 26.80 198 PHE E N 1
ATOM 12197 C CA . PHE E 1 210 ? 61.980 67.476 59.656 1.00 26.71 198 PHE E CA 1
ATOM 12198 C C . PHE E 1 210 ? 60.714 66.641 59.887 1.00 27.86 198 PHE E C 1
ATOM 12199 O O . PHE E 1 210 ? 60.729 65.645 60.619 1.00 26.41 198 PHE E O 1
ATOM 12207 N N . VAL E 1 211 ? 59.613 67.053 59.273 1.00 27.49 199 VAL E N 1
ATOM 12208 C CA . VAL E 1 211 ? 58.365 66.322 59.439 1.00 26.86 199 VAL E CA 1
ATOM 12209 C C . VAL E 1 211 ? 57.958 65.683 58.103 1.00 30.15 199 VAL E C 1
ATOM 12210 O O . VAL E 1 211 ? 57.815 64.462 57.985 1.00 30.44 199 VAL E O 1
ATOM 12214 N N . LEU E 1 212 ? 57.832 66.529 57.091 1.00 30.83 200 LEU E N 1
ATOM 12215 C CA . LEU E 1 212 ? 57.196 66.157 55.851 1.00 34.34 200 LEU E CA 1
ATOM 12216 C C . LEU E 1 212 ? 57.893 66.971 54.771 1.00 31.69 200 LEU E C 1
ATOM 12217 O O . LEU E 1 212 ? 58.116 68.168 54.934 1.00 31.93 200 LEU E O 1
ATOM 12222 N N . GLY E 1 213 ? 58.277 66.303 53.689 1.00 31.20 201 GLY E N 1
ATOM 12223 C CA . GLY E 1 213 ? 58.904 66.985 52.547 1.00 31.36 201 GLY E CA 1
ATOM 12224 C C . GLY E 1 213 ? 58.099 66.870 51.258 1.00 33.18 201 GLY E C 1
ATOM 12225 O O . GLY E 1 213 ? 57.138 66.066 51.161 1.00 30.10 201 GLY E O 1
ATOM 12226 N N . ARG E 1 214 ? 58.493 67.666 50.268 1.00 32.72 202 ARG E N 1
ATOM 12227 C CA . ARG E 1 214 ? 57.885 67.586 48.938 1.00 35.05 202 ARG E CA 1
ATOM 12228 C C . ARG E 1 214 ? 58.005 66.164 48.407 1.00 35.25 202 ARG E C 1
ATOM 12229 O O . ARG E 1 214 ? 58.933 65.451 48.763 1.00 35.63 202 ARG E O 1
ATOM 12237 N N . SER E 1 215 ? 57.046 65.734 47.603 1.00 34.01 203 SER E N 1
ATOM 12238 C CA . SER E 1 215 ? 57.082 64.390 47.061 1.00 35.33 203 SER E CA 1
ATOM 12239 C C . SER E 1 215 ? 57.779 64.396 45.706 1.00 38.64 203 SER E C 1
ATOM 12240 O O . SER E 1 215 ? 57.719 65.378 44.991 1.00 42.59 203 SER E O 1
ATOM 12243 N N . SER E 1 216 ? 58.463 63.319 45.344 1.00 39.39 204 SER E N 1
ATOM 12244 C CA . SER E 1 216 ? 58.955 63.267 43.977 1.00 40.46 204 SER E CA 1
ATOM 12245 C C . SER E 1 216 ? 57.927 62.591 43.070 1.00 38.96 204 SER E C 1
ATOM 12246 O O . SER E 1 216 ? 57.721 63.013 41.923 1.00 40.21 204 SER E O 1
ATOM 12249 N N . TYR E 1 217 ? 57.245 61.582 43.601 1.00 34.55 205 TYR E N 1
ATOM 12250 C CA . TYR E 1 217 ? 56.234 60.851 42.853 1.00 33.42 205 TYR E CA 1
ATOM 12251 C C . TYR E 1 217 ? 54.952 61.649 42.586 1.00 32.04 205 TYR E C 1
ATOM 12252 O O . TYR E 1 217 ? 54.396 61.592 41.467 1.00 30.88 205 TYR E O 1
ATOM 12261 N N . ASN E 1 218 ? 54.458 62.360 43.604 1.00 29.74 206 ASN E N 1
ATOM 12262 C CA . ASN E 1 218 ? 53.195 63.090 43.452 1.00 30.13 206 ASN E CA 1
ATOM 12263 C C . ASN E 1 218 ? 53.472 64.499 42.975 1.00 29.98 206 ASN E C 1
ATOM 12264 O O . ASN E 1 218 ? 53.901 65.345 43.756 1.00 30.11 206 ASN E O 1
ATOM 12269 N N . TRP E 1 219 ? 53.237 64.719 41.684 1.00 28.90 207 TRP E N 1
ATOM 12270 C CA . TRP E 1 219 ? 53.646 65.961 41.039 1.00 29.63 207 TRP E CA 1
ATOM 12271 C C . TRP E 1 219 ? 53.013 67.196 41.645 1.00 28.62 207 TRP E C 1
ATOM 12272 O O . TRP E 1 219 ? 53.639 68.253 41.643 1.00 29.32 207 TRP E O 1
ATOM 12283 N N . TRP E 1 220 ? 51.802 67.049 42.190 1.00 26.67 208 TRP E N 1
ATOM 12284 C CA . TRP E 1 220 ? 51.072 68.193 42.752 1.00 26.09 208 TRP E CA 1
ATOM 12285 C C . TRP E 1 220 ? 51.781 68.875 43.897 1.00 26.36 208 TRP E C 1
ATOM 12286 O O . TRP E 1 220 ? 51.494 70.032 44.202 1.00 27.07 208 TRP E O 1
ATOM 12297 N N . GLU E 1 221 ? 52.691 68.144 44.535 1.00 26.35 209 GLU E N 1
ATOM 12298 C CA . GLU E 1 221 ? 53.406 68.608 45.724 1.00 27.86 209 GLU E CA 1
ATOM 12299 C C . GLU E 1 221 ? 54.891 68.304 45.548 1.00 28.48 209 GLU E C 1
ATOM 12300 O O . GLU E 1 221 ? 55.591 68.007 46.523 1.00 28.42 209 GLU E O 1
ATOM 12306 N N . ASN E 1 222 ? 55.372 68.353 44.315 1.00 28.87 210 ASN E N 1
ATOM 12307 C CA . ASN E 1 222 ? 56.776 68.050 44.052 1.00 29.51 210 ASN E CA 1
ATOM 12308 C C . ASN E 1 222 ? 57.717 69.264 44.126 1.00 30.58 210 ASN E C 1
ATOM 12309 O O . ASN E 1 222 ? 58.936 69.113 44.035 1.00 31.46 210 ASN E O 1
ATOM 12314 N N . LEU E 1 223 ? 57.168 70.462 44.289 1.00 30.84 211 LEU E N 1
ATOM 12315 C CA . LEU E 1 223 ? 58.031 71.624 44.365 1.00 31.88 211 LEU E CA 1
ATOM 12316 C C . LEU E 1 223 ? 58.260 72.027 45.813 1.00 32.77 211 LEU E C 1
ATOM 12317 O O . LEU E 1 223 ? 59.421 72.169 46.265 1.00 32.64 211 LEU E O 1
ATOM 12322 N N . LYS E 1 224 ? 57.166 72.225 46.542 1.00 30.23 212 LYS E N 1
ATOM 12323 C CA . LYS E 1 224 ? 57.272 72.553 47.949 1.00 29.51 212 LYS E CA 1
ATOM 12324 C C . LYS E 1 224 ? 55.937 72.320 48.631 1.00 29.14 212 LYS E C 1
ATOM 12325 O O . LYS E 1 224 ? 54.913 72.158 47.955 1.00 28.34 212 LYS E O 1
ATOM 12331 N N . ILE E 1 225 ? 55.966 72.259 49.958 1.00 27.29 213 ILE E N 1
ATOM 12332 C CA . ILE E 1 225 ? 54.777 72.099 50.766 1.00 26.88 213 ILE E CA 1
ATOM 12333 C C . ILE E 1 225 ? 54.826 73.067 51.922 1.00 27.14 213 ILE E C 1
ATOM 12334 O O . ILE E 1 225 ? 55.881 73.605 52.211 1.00 27.31 213 ILE E O 1
ATOM 12339 N N . GLY E 1 226 ? 53.696 73.275 52.596 1.00 25.34 214 GLY E N 1
ATOM 12340 C CA . GLY E 1 226 ? 53.695 74.079 53.817 1.00 25.84 214 GLY E CA 1
ATOM 12341 C C . GLY E 1 226 ? 52.463 73.799 54.631 1.00 27.26 214 GLY E C 1
ATOM 12342 O O . GLY E 1 226 ? 51.454 73.390 54.079 1.00 28.72 214 GLY E O 1
ATOM 12343 N N . ALA E 1 227 ? 52.546 73.966 55.947 1.00 27.28 215 ALA E N 1
ATOM 12344 C CA . ALA E 1 227 ? 51.409 73.708 56.823 1.00 27.34 215 ALA E CA 1
ATOM 12345 C C . ALA E 1 227 ? 50.342 74.759 56.602 1.00 29.37 215 ALA E C 1
ATOM 12346 O O . ALA E 1 227 ? 50.653 75.910 56.237 1.00 29.09 215 ALA E O 1
ATOM 12348 N N . GLY E 1 228 ? 49.088 74.351 56.809 1.00 29.69 216 GLY E N 1
ATOM 12349 C CA . GLY E 1 228 ? 47.936 75.220 56.615 1.00 30.43 216 GLY E CA 1
ATOM 12350 C C . GLY E 1 228 ? 47.260 75.438 57.957 1.00 31.29 216 GLY E C 1
ATOM 12351 O O . GLY E 1 228 ? 47.834 76.082 58.850 1.00 33.10 216 GLY E O 1
ATOM 12352 N N . PRO E 1 229 ? 46.048 74.901 58.108 1.00 29.48 217 PRO E N 1
ATOM 12353 C CA . PRO E 1 229 ? 45.311 74.987 59.371 1.00 30.02 217 PRO E CA 1
ATOM 12354 C C . PRO E 1 229 ? 46.113 74.318 60.498 1.00 30.36 217 PRO E C 1
ATOM 12355 O O . PRO E 1 229 ? 46.952 73.476 60.207 1.00 32.17 217 PRO E O 1
ATOM 12359 N N . TYR E 1 230 ? 45.885 74.682 61.756 1.00 29.12 218 TYR E N 1
ATOM 12360 C CA . TYR E 1 230 ? 46.629 74.028 62.831 1.00 29.05 218 TYR E CA 1
ATOM 12361 C C . TYR E 1 230 ? 46.258 72.550 62.831 1.00 29.30 218 TYR E C 1
ATOM 12362 O O . TYR E 1 230 ? 45.161 72.210 62.420 1.00 29.21 218 TYR E O 1
ATOM 12371 N N . PRO E 1 231 ? 47.184 71.668 63.220 1.00 29.63 219 PRO E N 1
ATOM 12372 C CA . PRO E 1 231 ? 46.894 70.232 63.263 1.00 28.97 219 PRO E CA 1
ATOM 12373 C C . PRO E 1 231 ? 45.771 69.868 64.239 1.00 29.80 219 PRO E C 1
ATOM 12374 O O . PRO E 1 231 ? 45.726 70.351 65.373 1.00 29.42 219 PRO E O 1
ATOM 12378 N N . ILE E 1 232 ? 44.849 69.034 63.768 1.00 28.87 220 ILE E N 1
ATOM 12379 C CA . ILE E 1 232 ? 43.677 68.686 64.542 1.00 27.30 220 ILE E CA 1
ATOM 12380 C C . ILE E 1 232 ? 43.942 67.353 65.215 1.00 28.16 220 ILE E C 1
ATOM 12381 O O . ILE E 1 232 ? 44.280 66.374 64.545 1.00 28.50 220 ILE E O 1
ATOM 12386 N N . GLU E 1 233 ? 43.799 67.316 66.541 1.00 26.92 221 GLU E N 1
ATOM 12387 C CA . GLU E 1 233 ? 44.042 66.102 67.273 1.00 26.53 221 GLU E CA 1
ATOM 12388 C C . GLU E 1 233 ? 42.880 65.129 67.165 1.00 28.51 221 GLU E C 1
ATOM 12389 O O . GLU E 1 233 ? 41.737 65.467 67.462 1.00 27.75 221 GLU E O 1
ATOM 12395 N N . THR E 1 234 ? 43.195 63.915 66.729 1.00 28.12 222 THR E N 1
ATOM 12396 C CA . THR E 1 234 ? 42.218 62.835 66.644 1.00 28.93 222 THR E CA 1
ATOM 12397 C C . THR E 1 234 ? 42.834 61.582 67.222 1.00 29.05 222 THR E C 1
ATOM 12398 O O . THR E 1 234 ? 44.046 61.515 67.438 1.00 29.03 222 THR E O 1
ATOM 12402 N N . SER E 1 235 ? 41.998 60.580 67.454 1.00 30.86 223 SER E N 1
ATOM 12403 C CA . SER E 1 235 ? 42.475 59.281 67.908 1.00 31.09 223 SER E CA 1
ATOM 12404 C C . SER E 1 235 ? 43.372 58.635 66.850 1.00 31.15 223 SER E C 1
ATOM 12405 O O . SER E 1 235 ? 44.155 57.757 67.157 1.00 32.91 223 SER E O 1
ATOM 12408 N N . GLU E 1 236 ? 43.286 59.099 65.610 1.00 30.34 224 GLU E N 1
ATOM 12409 C CA . GLU E 1 236 ? 44.080 58.511 64.541 1.00 30.86 224 GLU E CA 1
ATOM 12410 C C . GLU E 1 236 ? 45.395 59.246 64.347 1.00 31.15 224 GLU E C 1
ATOM 12411 O O . GLU E 1 236 ? 46.193 58.882 63.476 1.00 32.27 224 GLU E O 1
ATOM 12417 N N . GLY E 1 237 ? 45.614 60.296 65.142 1.00 29.56 225 GLY E N 1
ATOM 12418 C CA . GLY E 1 237 ? 46.791 61.110 64.994 1.00 28.73 225 GLY E CA 1
ATOM 12419 C C . GLY E 1 237 ? 46.427 62.549 64.755 1.00 29.21 225 GLY E C 1
ATOM 12420 O O . GLY E 1 237 ? 45.266 62.916 64.721 1.00 29.74 225 GLY E O 1
ATOM 12421 N N . TRP E 1 238 ? 47.443 63.371 64.617 1.00 28.06 226 TRP E N 1
ATOM 12422 C CA . TRP E 1 238 ? 47.254 64.768 64.275 1.00 27.89 226 TRP E CA 1
ATOM 12423 C C . TRP E 1 238 ? 46.941 64.866 62.795 1.00 27.86 226 TRP E C 1
ATOM 12424 O O . TRP E 1 238 ? 47.754 64.446 61.953 1.00 28.31 226 TRP E O 1
ATOM 12435 N N . LEU E 1 239 ? 45.776 65.415 62.472 1.00 27.33 227 LEU E N 1
ATOM 12436 C CA . LEU E 1 239 ? 45.458 65.651 61.083 1.00 27.89 227 LEU E CA 1
ATOM 12437 C C . LEU E 1 239 ? 46.020 66.996 60.622 1.00 27.46 227 LEU E C 1
ATOM 12438 O O . LEU E 1 239 ? 45.574 68.063 61.048 1.00 26.08 227 LEU E O 1
ATOM 12443 N N . LEU E 1 240 ? 47.006 66.917 59.744 1.00 27.49 228 LEU E N 1
ATOM 12444 C CA . LEU E 1 240 ? 47.642 68.103 59.193 1.00 29.05 228 LEU E CA 1
ATOM 12445 C C . LEU E 1 240 ? 47.200 68.331 57.754 1.00 28.79 228 LEU E C 1
ATOM 12446 O O . LEU E 1 240 ? 47.556 67.561 56.863 1.00 28.71 228 LEU E O 1
ATOM 12451 N N . ILE E 1 241 ? 46.418 69.385 57.544 1.00 27.60 229 ILE E N 1
ATOM 12452 C CA . ILE E 1 241 ? 46.076 69.837 56.213 1.00 27.22 229 ILE E CA 1
ATOM 12453 C C . ILE E 1 241 ? 47.188 70.764 55.755 1.00 28.14 229 ILE E C 1
ATOM 12454 O O . ILE E 1 241 ? 47.492 71.769 56.404 1.00 29.00 229 ILE E O 1
ATOM 12459 N N . TYR E 1 242 ? 47.825 70.426 54.654 1.00 27.72 230 TYR E N 1
ATOM 12460 C CA . TYR E 1 242 ? 48.956 71.232 54.195 1.00 27.48 230 TYR E CA 1
ATOM 12461 C C . TYR E 1 242 ? 48.784 71.522 52.722 1.00 28.17 230 TYR E C 1
ATOM 12462 O O . TYR E 1 242 ? 48.076 70.788 52.015 1.00 28.36 230 TYR E O 1
ATOM 12471 N N . HIS E 1 243 ? 49.432 72.575 52.246 1.00 27.68 231 HIS E N 1
ATOM 12472 C CA . HIS E 1 243 ? 49.346 72.878 50.852 1.00 27.17 231 HIS E CA 1
ATOM 12473 C C . HIS E 1 243 ? 50.567 72.261 50.148 1.00 28.12 231 HIS E C 1
ATOM 12474 O O . HIS E 1 243 ? 51.610 72.060 50.753 1.00 27.36 231 HIS E O 1
ATOM 12481 N N . GLY E 1 244 ? 50.417 71.962 48.871 1.00 26.33 232 GLY E N 1
ATOM 12482 C CA . GLY E 1 244 ? 51.495 71.388 48.085 1.00 27.45 232 GLY E CA 1
ATOM 12483 C C . GLY E 1 244 ? 51.519 72.121 46.770 1.00 27.96 232 GLY E C 1
ATOM 12484 O O . GLY E 1 244 ? 50.459 72.526 46.243 1.00 28.04 232 GLY E O 1
ATOM 12485 N N . VAL E 1 245 ? 52.716 72.319 46.241 1.00 27.79 233 VAL E N 1
ATOM 12486 C CA . VAL E 1 245 ? 52.871 73.142 45.041 1.00 26.65 233 VAL E CA 1
ATOM 12487 C C . VAL E 1 245 ? 53.617 72.374 43.963 1.00 27.80 233 VAL E C 1
ATOM 12488 O O . VAL E 1 245 ? 54.536 71.598 44.255 1.00 27.15 233 VAL E O 1
ATOM 12492 N N . THR E 1 246 ? 53.203 72.591 42.710 1.00 27.73 234 THR E N 1
ATOM 12493 C CA . THR E 1 246 ? 53.953 72.118 41.562 1.00 26.18 234 THR E CA 1
ATOM 12494 C C . THR E 1 246 ? 54.219 73.294 40.639 1.00 28.29 234 THR E C 1
ATOM 12495 O O . THR E 1 246 ? 53.503 74.294 40.675 1.00 28.77 234 THR E O 1
ATOM 12499 N N . LEU E 1 247 ? 55.285 73.196 39.854 1.00 28.73 235 LEU E N 1
ATOM 12500 C CA . LEU E 1 247 ? 55.626 74.261 38.934 1.00 31.78 235 LEU E CA 1
ATOM 12501 C C . LEU E 1 247 ? 55.309 73.821 37.524 1.00 30.34 235 LEU E C 1
ATOM 12502 O O . LEU E 1 247 ? 55.798 72.802 37.083 1.00 31.32 235 LEU E O 1
ATOM 12507 N N . THR E 1 248 ? 54.444 74.568 36.841 1.00 28.98 236 THR E N 1
ATOM 12508 C CA . THR E 1 248 ? 54.156 74.306 35.437 1.00 28.37 236 THR E CA 1
ATOM 12509 C C . THR E 1 248 ? 54.968 75.308 34.646 1.00 28.39 236 THR E C 1
ATOM 12510 O O . THR E 1 248 ? 55.661 76.143 35.228 1.00 25.98 236 THR E O 1
ATOM 12514 N N . CYS E 1 249 ? 54.895 75.256 33.330 1.00 27.86 237 CYS E N 1
ATOM 12515 C CA . CYS E 1 249 ? 55.688 76.191 32.542 1.00 29.59 237 CYS E CA 1
ATOM 12516 C C . CYS E 1 249 ? 55.152 77.626 32.699 1.00 29.29 237 CYS E C 1
ATOM 12517 O O . CYS E 1 249 ? 55.875 78.588 32.477 1.00 28.24 237 CYS E O 1
ATOM 12520 N N . ASN E 1 250 ? 53.904 77.752 33.164 1.00 28.03 238 ASN E N 1
ATOM 12521 C CA . ASN E 1 250 ? 53.283 79.055 33.346 1.00 27.55 238 ASN E CA 1
ATOM 12522 C C . ASN E 1 250 ? 53.098 79.516 34.789 1.00 28.46 238 ASN E C 1
ATOM 12523 O O . ASN E 1 250 ? 52.436 80.532 35.041 1.00 29.60 238 ASN E O 1
ATOM 12528 N N . GLY E 1 251 ? 53.692 78.781 35.729 1.00 27.33 239 GLY E N 1
ATOM 12529 C CA . GLY E 1 251 ? 53.680 79.215 37.126 1.00 26.29 239 GLY E CA 1
ATOM 12530 C C . GLY E 1 251 ? 53.325 78.095 38.081 1.00 28.30 239 GLY E C 1
ATOM 12531 O O . GLY E 1 251 ? 53.201 76.919 37.675 1.00 27.06 239 GLY E O 1
ATOM 12532 N N . TYR E 1 252 ? 53.171 78.455 39.350 1.00 27.16 240 TYR E N 1
ATOM 12533 C CA . TYR E 1 252 ? 52.855 77.514 40.392 1.00 29.37 240 TYR E CA 1
ATOM 12534 C C . TYR E 1 252 ? 51.374 77.198 40.426 1.00 28.80 240 TYR E C 1
ATOM 12535 O O . TYR E 1 252 ? 50.536 78.054 40.092 1.00 30.51 240 TYR E O 1
ATOM 12544 N N . VAL E 1 253 ? 51.063 75.974 40.833 1.00 26.05 241 VAL E N 1
ATOM 12545 C CA . VAL E 1 253 ? 49.688 75.570 41.144 1.00 26.27 241 VAL E CA 1
ATOM 12546 C C . VAL E 1 253 ? 49.699 75.054 42.575 1.00 27.77 241 VAL E C 1
ATOM 12547 O O . VAL E 1 253 ? 50.406 74.083 42.890 1.00 27.50 241 VAL E O 1
ATOM 12551 N N . TYR E 1 254 ? 48.963 75.747 43.440 1.00 26.93 242 TYR E N 1
ATOM 12552 C CA . TYR E 1 254 ? 48.843 75.360 44.836 1.00 27.55 242 TYR E CA 1
ATOM 12553 C C . TYR E 1 254 ? 47.608 74.533 45.009 1.00 27.83 242 TYR E C 1
ATOM 12554 O O . TYR E 1 254 ? 46.529 74.976 44.659 1.00 27.81 242 TYR E O 1
ATOM 12563 N N . SER E 1 255 ? 47.775 73.335 45.561 1.00 27.53 243 SER E N 1
ATOM 12564 C CA . SER E 1 255 ? 46.664 72.488 45.960 1.00 26.04 243 SER E CA 1
ATOM 12565 C C . SER E 1 255 ? 46.775 72.256 47.479 1.00 27.19 243 SER E C 1
ATOM 12566 O O . SER E 1 255 ? 47.716 72.730 48.125 1.00 28.01 243 SER E O 1
ATOM 12569 N N . PHE E 1 256 ? 45.813 71.559 48.074 1.00 25.97 244 PHE E N 1
ATOM 12570 C CA . PHE E 1 256 ? 46.037 71.084 49.423 1.00 25.83 244 PHE E CA 1
ATOM 12571 C C . PHE E 1 256 ? 45.596 69.654 49.672 1.00 26.97 244 PHE E C 1
ATOM 12572 O O . PHE E 1 256 ? 44.687 69.142 49.023 1.00 26.12 244 PHE E O 1
ATOM 12580 N N . GLY E 1 257 ? 46.289 69.012 50.602 1.00 25.93 245 GLY E N 1
ATOM 12581 C CA . GLY E 1 257 ? 46.036 67.609 50.938 1.00 25.52 245 GLY E CA 1
ATOM 12582 C C . GLY E 1 257 ? 46.122 67.501 52.439 1.00 26.95 245 GLY E C 1
ATOM 12583 O O . GLY E 1 257 ? 45.938 68.506 53.149 1.00 25.77 245 GLY E O 1
ATOM 12584 N N . ALA E 1 258 ? 46.384 66.289 52.930 1.00 26.36 246 ALA E N 1
ATOM 12585 C CA . ALA E 1 258 ? 46.502 66.078 54.370 1.00 27.63 246 ALA E CA 1
ATOM 12586 C C . ALA E 1 258 ? 47.382 64.884 54.742 1.00 28.26 246 ALA E C 1
ATOM 12587 O O . ALA E 1 258 ? 47.510 63.918 53.977 1.00 27.50 246 ALA E O 1
ATOM 12589 N N . ALA E 1 259 ? 47.977 64.969 55.934 1.00 28.36 247 ALA E N 1
ATOM 12590 C CA . ALA E 1 259 ? 48.719 63.860 56.512 1.00 27.02 247 ALA E CA 1
ATOM 12591 C C . ALA E 1 259 ? 48.265 63.604 57.965 1.00 26.58 247 ALA E C 1
ATOM 12592 O O . ALA E 1 259 ? 47.609 64.461 58.581 1.00 27.13 247 ALA E O 1
ATOM 12594 N N . LEU E 1 260 ? 48.607 62.429 58.496 1.00 25.54 248 LEU E N 1
ATOM 12595 C CA . LEU E 1 260 ? 48.346 62.079 59.901 1.00 26.39 248 LEU E CA 1
ATOM 12596 C C . LEU E 1 260 ? 49.674 61.866 60.574 1.00 27.14 248 LEU E C 1
ATOM 12597 O O . LEU E 1 260 ? 50.474 61.041 60.117 1.00 26.26 248 LEU E O 1
ATOM 12602 N N . LEU E 1 261 ? 49.906 62.629 61.645 1.00 26.73 249 LEU E N 1
ATOM 12603 C CA . LEU E 1 261 ? 51.150 62.591 62.405 1.00 26.57 249 LEU E CA 1
ATOM 12604 C C . LEU E 1 261 ? 50.927 61.856 63.710 1.00 27.31 249 LEU E C 1
ATOM 12605 O O . LEU E 1 261 ? 49.842 61.935 64.320 1.00 27.14 249 LEU E O 1
ATOM 12610 N N . ASP E 1 262 ? 51.958 61.151 64.153 1.00 27.13 250 ASP E N 1
ATOM 12611 C CA . ASP E 1 262 ? 51.905 60.463 65.414 1.00 27.10 250 ASP E CA 1
ATOM 12612 C C . ASP E 1 262 ? 51.661 61.466 66.557 1.00 27.97 250 ASP E C 1
ATOM 12613 O O . ASP E 1 262 ? 52.247 62.559 66.574 1.00 27.46 250 ASP E O 1
ATOM 12618 N N . LEU E 1 263 ? 50.775 61.088 67.480 1.00 27.72 251 LEU E N 1
ATOM 12619 C CA . LEU E 1 263 ? 50.319 61.974 68.526 1.00 29.17 251 LEU E CA 1
ATOM 12620 C C . LEU E 1 263 ? 51.461 62.409 69.442 1.00 30.52 251 LEU E C 1
ATOM 12621 O O . LEU E 1 263 ? 51.568 63.599 69.774 1.00 30.49 251 LEU E O 1
ATOM 12626 N N . ASP E 1 264 ? 52.294 61.439 69.829 1.00 29.74 252 ASP E N 1
ATOM 12627 C CA . ASP E 1 264 ? 53.366 61.639 70.784 1.00 31.80 252 ASP E CA 1
ATOM 12628 C C . ASP E 1 264 ? 54.635 62.170 70.169 1.00 33.06 252 ASP E C 1
ATOM 12629 O O . ASP E 1 264 ? 55.358 62.928 70.808 1.00 33.42 252 ASP E O 1
ATOM 12634 N N . ASP E 1 265 ? 54.910 61.771 68.934 1.00 32.20 253 ASP E N 1
ATOM 12635 C CA . ASP E 1 265 ? 56.013 62.366 68.176 1.00 32.43 253 ASP E CA 1
ATOM 12636 C C . ASP E 1 265 ? 55.489 62.778 66.802 1.00 31.06 253 ASP E C 1
ATOM 12637 O O . ASP E 1 265 ? 55.521 61.976 65.866 1.00 30.83 253 ASP E O 1
ATOM 12642 N N . PRO E 1 266 ? 55.004 64.012 66.686 1.00 30.77 254 PRO E N 1
ATOM 12643 C CA . PRO E 1 266 ? 54.386 64.465 65.452 1.00 30.78 254 PRO E CA 1
ATOM 12644 C C . PRO E 1 266 ? 55.373 64.629 64.290 1.00 32.36 254 PRO E C 1
ATOM 12645 O O . PRO E 1 266 ? 54.936 64.925 63.167 1.00 34.02 254 PRO E O 1
ATOM 12649 N N . SER E 1 267 ? 56.672 64.417 64.530 1.00 31.43 255 SER E N 1
ATOM 12650 C CA . SER E 1 267 ? 57.631 64.388 63.430 1.00 31.41 255 SER E CA 1
ATOM 12651 C C . SER E 1 267 ? 57.532 63.042 62.721 1.00 32.22 255 SER E C 1
ATOM 12652 O O . SER E 1 267 ? 58.076 62.867 61.630 1.00 32.96 255 SER E O 1
ATOM 12655 N N . LYS E 1 268 ? 56.812 62.100 63.330 1.00 31.66 256 LYS E N 1
ATOM 12656 C CA . LYS E 1 268 ? 56.588 60.803 62.708 1.00 33.49 256 LYS E CA 1
ATOM 12657 C C . LYS E 1 268 ? 55.272 60.813 61.900 1.00 31.86 256 LYS E C 1
ATOM 12658 O O . LYS E 1 268 ? 54.171 60.981 62.462 1.00 30.89 256 LYS E O 1
ATOM 12664 N N . VAL E 1 269 ? 55.389 60.625 60.587 1.00 29.45 257 VAL E N 1
ATOM 12665 C CA . VAL E 1 269 ? 54.218 60.660 59.727 1.00 28.50 257 VAL E CA 1
ATOM 12666 C C . VAL E 1 269 ? 53.622 59.263 59.602 1.00 28.68 257 VAL E C 1
ATOM 12667 O O . VAL E 1 269 ? 54.307 58.320 59.231 1.00 29.79 257 VAL E O 1
ATOM 12671 N N . LEU E 1 270 ? 52.340 59.133 59.914 1.00 28.21 258 LEU E N 1
ATOM 12672 C CA . LEU E 1 270 ? 51.688 57.828 59.913 1.00 27.37 258 LEU E CA 1
ATOM 12673 C C . LEU E 1 270 ? 51.074 57.517 58.553 1.00 27.78 258 LEU E C 1
ATOM 12674 O O . LEU E 1 270 ? 51.133 56.385 58.073 1.00 26.52 258 LEU E O 1
ATOM 12679 N N . TYR E 1 271 ? 50.477 58.546 57.941 1.00 28.01 259 TYR E N 1
ATOM 12680 C CA . TYR E 1 271 ? 49.785 58.423 56.669 1.00 26.62 259 TYR E CA 1
ATOM 12681 C C . TYR E 1 271 ? 49.819 59.776 56.020 1.00 27.88 259 TYR E C 1
ATOM 12682 O O . TYR E 1 271 ? 49.922 60.804 56.695 1.00 27.66 259 TYR E O 1
ATOM 12691 N N . ARG E 1 272 ? 49.728 59.765 54.705 1.00 26.62 260 ARG E N 1
ATOM 12692 C CA . ARG E 1 272 ? 49.851 60.964 53.906 1.00 28.10 260 ARG E CA 1
ATOM 12693 C C . ARG E 1 272 ? 49.155 60.632 52.600 1.00 27.62 260 ARG E C 1
ATOM 12694 O O . ARG E 1 272 ? 49.534 59.663 51.934 1.00 27.86 260 ARG E O 1
ATOM 12702 N N . SER E 1 273 ? 48.124 61.405 52.246 1.00 28.04 261 SER E N 1
ATOM 12703 C CA . SER E 1 273 ? 47.352 61.128 51.015 1.00 26.90 261 SER E CA 1
ATOM 12704 C C . SER E 1 273 ? 48.168 61.460 49.784 1.00 28.27 261 SER E C 1
ATOM 12705 O O . SER E 1 273 ? 48.704 62.581 49.670 1.00 27.49 261 SER E O 1
ATOM 12708 N N . ARG E 1 274 ? 48.275 60.488 48.869 1.00 27.80 262 ARG E N 1
ATOM 12709 C CA . ARG E 1 274 ? 48.950 60.747 47.585 1.00 28.96 262 ARG E CA 1
ATOM 12710 C C . ARG E 1 274 ? 48.164 61.750 46.715 1.00 27.78 262 ARG E C 1
ATOM 12711 O O . ARG E 1 274 ? 48.746 62.443 45.877 1.00 27.67 262 ARG E O 1
ATOM 12719 N N . TYR E 1 275 ? 46.841 61.816 46.921 1.00 26.94 263 TYR E N 1
ATOM 12720 C CA . TYR E 1 275 ? 45.991 62.790 46.218 1.00 26.79 263 TYR E CA 1
ATOM 12721 C C . TYR E 1 275 ? 45.705 64.017 47.052 1.00 26.57 263 TYR E C 1
ATOM 12722 O O . TYR E 1 275 ? 45.563 63.929 48.259 1.00 27.61 263 TYR E O 1
ATOM 12731 N N . TYR E 1 276 ? 45.620 65.178 46.419 1.00 25.73 264 TYR E N 1
ATOM 12732 C CA . TYR E 1 276 ? 45.187 66.366 47.141 1.00 25.21 264 TYR E CA 1
ATOM 12733 C C . TYR E 1 276 ? 43.707 66.229 47.524 1.00 26.33 264 TYR E C 1
ATOM 12734 O O . TYR E 1 276 ? 42.953 65.403 46.952 1.00 27.04 264 TYR E O 1
ATOM 12743 N N . LEU E 1 277 ? 43.290 67.011 48.506 1.00 27.74 265 LEU E N 1
ATOM 12744 C CA . LEU E 1 277 ? 41.883 67.108 48.856 1.00 27.65 265 LEU E CA 1
ATOM 12745 C C . LEU E 1 277 ? 41.212 68.137 47.961 1.00 28.07 265 LEU E C 1
ATOM 12746 O O . LEU E 1 277 ? 40.031 68.053 47.704 1.00 29.39 265 LEU E O 1
ATOM 12751 N N . LEU E 1 278 ? 41.972 69.118 47.494 1.00 27.64 266 LEU E N 1
ATOM 12752 C CA . LEU E 1 278 ? 41.411 70.186 46.659 1.00 28.17 266 LEU E CA 1
ATOM 12753 C C . LEU E 1 278 ? 42.506 70.807 45.816 1.00 27.74 266 LEU E C 1
ATOM 12754 O O . LEU E 1 278 ? 43.657 70.947 46.266 1.00 27.56 266 LEU E O 1
ATOM 12759 N N . THR E 1 279 ? 42.145 71.165 44.589 1.00 26.17 267 THR E N 1
ATOM 12760 C CA . THR E 1 279 ? 43.060 71.830 43.664 1.00 25.34 267 THR E CA 1
ATOM 12761 C C . THR E 1 279 ? 42.232 72.885 42.932 1.00 26.44 267 THR E C 1
ATOM 12762 O O . THR E 1 279 ? 40.997 72.788 42.924 1.00 25.94 267 THR E O 1
ATOM 12766 N N . PRO E 1 280 ? 42.870 73.910 42.368 1.00 25.69 268 PRO E N 1
ATOM 12767 C CA . PRO E 1 280 ? 42.124 74.974 41.669 1.00 26.65 268 PRO E CA 1
ATOM 12768 C C . PRO E 1 280 ? 41.330 74.437 40.468 1.00 26.99 268 PRO E C 1
ATOM 12769 O O . PRO E 1 280 ? 41.877 73.724 39.612 1.00 26.77 268 PRO E O 1
ATOM 12773 N N . GLU E 1 281 ? 40.041 74.757 40.443 1.00 26.23 269 GLU E N 1
ATOM 12774 C CA . GLU E 1 281 ? 39.146 74.286 39.393 1.00 28.84 269 GLU E CA 1
ATOM 12775 C C . GLU E 1 281 ? 38.124 75.362 39.083 1.00 29.08 269 GLU E C 1
ATOM 12776 O O . GLU E 1 281 ? 37.822 75.607 37.930 1.00 29.34 269 GLU E O 1
ATOM 12782 N N . GLU E 1 282 ? 37.623 76.030 40.116 1.00 29.05 270 GLU E N 1
ATOM 12783 C CA . GLU E 1 282 ? 36.609 77.054 39.926 1.00 28.36 270 GLU E CA 1
ATOM 12784 C C . GLU E 1 282 ? 37.209 78.381 39.544 1.00 29.32 270 GLU E C 1
ATOM 12785 O O . GLU E 1 282 ? 38.373 78.658 39.835 1.00 31.31 270 GLU E O 1
ATOM 12791 N N . GLU E 1 283 ? 36.399 79.221 38.918 1.00 28.60 271 GLU E N 1
ATOM 12792 C CA . GLU E 1 283 ? 36.852 80.506 38.394 1.00 33.38 271 GLU E CA 1
ATOM 12793 C C . GLU E 1 283 ? 37.522 81.372 39.453 1.00 30.03 271 GLU E C 1
ATOM 12794 O O . GLU E 1 283 ? 38.487 82.085 39.173 1.00 29.85 271 GLU E O 1
ATOM 12800 N N . TYR E 1 284 ? 36.998 81.335 40.667 1.00 28.73 272 TYR E N 1
ATOM 12801 C CA . TYR E 1 284 ? 37.542 82.173 41.753 1.00 28.11 272 TYR E CA 1
ATOM 12802 C C . TYR E 1 284 ? 38.867 81.596 42.289 1.00 28.16 272 TYR E C 1
ATOM 12803 O O . TYR E 1 284 ? 39.539 82.239 43.108 1.00 29.54 272 TYR E O 1
ATOM 12812 N N . GLU E 1 285 ? 39.237 80.399 41.808 1.00 27.19 273 GLU E N 1
ATOM 12813 C CA . GLU E 1 285 ? 40.525 79.744 42.158 1.00 26.15 273 GLU E CA 1
ATOM 12814 C C . GLU E 1 285 ? 41.543 79.810 41.008 1.00 26.47 273 GLU E C 1
ATOM 12815 O O . GLU E 1 285 ? 42.737 79.860 41.243 1.00 26.31 273 GLU E O 1
ATOM 12821 N N . THR E 1 286 ? 41.055 79.820 39.769 1.00 25.87 274 THR E N 1
ATOM 12822 C CA . THR E 1 286 ? 41.926 79.743 38.603 1.00 25.70 274 THR E CA 1
ATOM 12823 C C . THR E 1 286 ? 42.162 81.117 37.969 1.00 27.04 274 THR E C 1
ATOM 12824 O O . THR E 1 286 ? 42.979 81.246 37.046 1.00 27.92 274 THR E O 1
ATOM 12828 N N . VAL E 1 287 ? 41.444 82.124 38.451 1.00 25.22 275 VAL E N 1
ATOM 12829 C CA . VAL E 1 287 ? 41.571 83.499 37.953 1.00 26.22 275 VAL E CA 1
ATOM 12830 C C . VAL E 1 287 ? 41.725 84.451 39.137 1.00 26.97 275 VAL E C 1
ATOM 12831 O O . VAL E 1 287 ? 40.983 84.339 40.128 1.00 26.48 275 VAL E O 1
ATOM 12835 N N . GLY E 1 288 ? 42.672 85.385 39.040 1.00 26.33 276 GLY E N 1
ATOM 12836 C CA . GLY E 1 288 ? 42.823 86.442 40.032 1.00 25.85 276 GLY E CA 1
ATOM 12837 C C . GLY E 1 288 ? 44.254 86.942 40.159 1.00 27.87 276 GLY E C 1
ATOM 12838 O O . GLY E 1 288 ? 45.068 86.779 39.256 1.00 28.28 276 GLY E O 1
ATOM 12839 N N . PHE E 1 289 ? 44.564 87.528 41.307 1.00 27.11 277 PHE E N 1
ATOM 12840 C CA . PHE E 1 289 ? 45.858 88.132 41.563 1.00 26.60 277 PHE E CA 1
ATOM 12841 C C . PHE E 1 289 ? 46.965 87.087 41.381 1.00 28.40 277 PHE E C 1
ATOM 12842 O O . PHE E 1 289 ? 47.958 87.342 40.700 1.00 27.39 277 PHE E O 1
ATOM 12850 N N . VAL E 1 290 ? 46.791 85.908 41.989 1.00 26.84 278 VAL E N 1
ATOM 12851 C CA . VAL E 1 290 ? 47.686 84.789 41.725 1.00 26.43 278 VAL E CA 1
ATOM 12852 C C . VAL E 1 290 ? 46.855 83.567 41.296 1.00 26.29 278 VAL E C 1
ATOM 12853 O O . VAL E 1 290 ? 46.315 82.858 42.142 1.00 27.31 278 VAL E O 1
ATOM 12857 N N . PRO E 1 291 ? 46.719 83.351 39.992 1.00 26.28 279 PRO E N 1
ATOM 12858 C CA . PRO E 1 291 ? 45.865 82.279 39.500 1.00 27.29 279 PRO E CA 1
ATOM 12859 C C . PRO E 1 291 ? 46.315 80.905 40.004 1.00 27.48 279 PRO E C 1
ATOM 12860 O O . PRO E 1 291 ? 47.499 80.678 40.255 1.00 27.35 279 PRO E O 1
ATOM 12864 N N . ASN E 1 292 ? 45.359 80.002 40.164 1.00 27.23 280 ASN E N 1
ATOM 12865 C CA . ASN E 1 292 ? 45.662 78.598 40.464 1.00 26.65 280 ASN E CA 1
ATOM 12866 C C . ASN E 1 292 ? 46.231 78.402 41.833 1.00 27.13 280 ASN E C 1
ATOM 12867 O O . ASN E 1 292 ? 47.258 77.734 42.012 1.00 28.39 280 ASN E O 1
ATOM 12872 N N . VAL E 1 293 ? 45.560 78.990 42.810 1.00 25.52 281 VAL E N 1
ATOM 12873 C CA . VAL E 1 293 ? 45.914 78.781 44.196 1.00 26.28 281 VAL E CA 1
ATOM 12874 C C . VAL E 1 293 ? 44.661 78.435 45.004 1.00 27.90 281 VAL E C 1
ATOM 12875 O O . VAL E 1 293 ? 43.627 79.151 44.907 1.00 28.46 281 VAL E O 1
ATOM 12879 N N . VAL E 1 294 ? 44.753 77.346 45.780 1.00 26.91 282 VAL E N 1
ATOM 12880 C CA . VAL E 1 294 ? 43.840 77.103 46.899 1.00 27.64 282 VAL E CA 1
ATOM 12881 C C . VAL E 1 294 ? 44.742 76.877 48.126 1.00 30.26 282 VAL E C 1
ATOM 12882 O O . VAL E 1 294 ? 45.567 75.973 48.150 1.00 30.86 282 VAL E O 1
ATOM 12886 N N . PHE E 1 295 ? 44.615 77.747 49.117 1.00 29.18 283 PHE E N 1
ATOM 12887 C CA . PHE E 1 295 ? 45.587 77.855 50.189 1.00 28.60 283 PHE E CA 1
ATOM 12888 C C . PHE E 1 295 ? 44.821 77.816 51.510 1.00 28.46 283 PHE E C 1
ATOM 12889 O O . PHE E 1 295 ? 44.168 78.808 51.878 1.00 28.90 283 PHE E O 1
ATOM 12897 N N . PRO E 1 296 ? 44.842 76.659 52.187 1.00 28.29 284 PRO E N 1
ATOM 12898 C CA . PRO E 1 296 ? 44.038 76.451 53.386 1.00 29.82 284 PRO E CA 1
ATOM 12899 C C . PRO E 1 296 ? 44.616 77.178 54.599 1.00 31.26 284 PRO E C 1
ATOM 12900 O O . PRO E 1 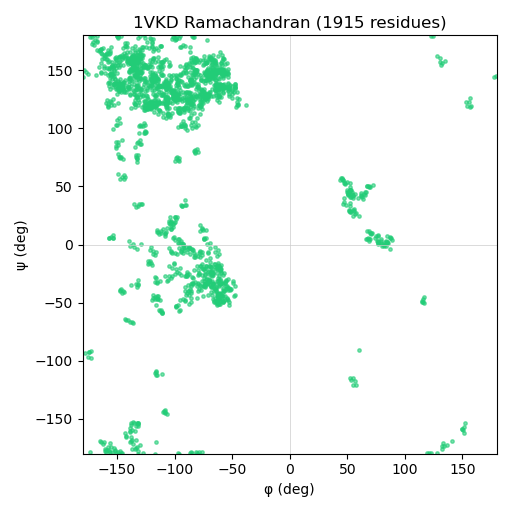296 ? 45.819 77.071 54.885 1.00 29.97 284 PRO E O 1
ATOM 12904 N N . CYS E 1 297 ? 43.750 77.897 55.309 1.00 30.20 285 CYS E N 1
ATOM 12905 C CA . CYS E 1 297 ? 44.195 78.743 56.410 1.00 31.94 285 CYS E CA 1
ATOM 12906 C C . CYS E 1 297 ? 43.700 78.331 57.769 1.00 29.97 285 CYS E C 1
ATOM 12907 O O . CYS E 1 297 ? 44.373 78.542 58.787 1.00 31.48 285 CYS E O 1
ATOM 12910 N N . ALA E 1 298 ? 42.504 77.759 57.796 1.00 28.45 286 ALA E N 1
ATOM 12911 C CA . ALA E 1 298 ? 41.834 77.444 59.048 1.00 27.18 286 ALA E CA 1
ATOM 12912 C C . ALA E 1 298 ? 40.870 76.318 58.817 1.00 28.83 286 ALA E C 1
ATOM 12913 O O . ALA E 1 298 ? 40.283 76.185 57.750 1.00 28.85 286 ALA E O 1
ATOM 12915 N N . ALA E 1 299 ? 40.704 75.494 59.836 1.00 29.39 287 ALA E N 1
ATOM 12916 C CA . ALA E 1 299 ? 39.698 74.459 59.827 1.00 30.34 287 ALA E CA 1
ATOM 12917 C C . ALA E 1 299 ? 38.899 74.555 61.111 1.00 31.81 287 ALA E C 1
ATOM 12918 O O . ALA E 1 299 ? 39.463 74.703 62.188 1.00 34.03 287 ALA E O 1
ATOM 12920 N N . LEU E 1 300 ? 37.582 74.516 60.997 1.00 32.63 288 LEU E N 1
ATOM 12921 C CA . LEU E 1 300 ? 36.722 74.343 62.164 1.00 31.43 288 LEU E CA 1
ATOM 12922 C C . LEU E 1 300 ? 36.227 72.914 62.142 1.00 31.57 288 LEU E C 1
ATOM 12923 O O . LEU E 1 300 ? 35.908 72.366 61.074 1.00 30.79 288 LEU E O 1
ATOM 12928 N N . CYS E 1 301 ? 36.186 72.307 63.323 1.00 31.76 289 CYS E N 1
ATOM 12929 C CA . CYS E 1 301 ? 35.642 70.981 63.452 1.00 30.27 289 CYS E CA 1
ATOM 12930 C C . CYS E 1 301 ? 34.669 70.911 64.606 1.00 30.21 289 CYS E C 1
ATOM 12931 O O . CYS E 1 301 ? 35.045 71.183 65.742 1.00 31.04 289 CYS E O 1
ATOM 12934 N N . ASP E 1 302 ? 33.421 70.551 64.301 1.00 30.17 290 ASP E N 1
ATOM 12935 C CA . ASP E 1 302 ? 32.389 70.367 65.307 1.00 31.11 290 ASP E CA 1
ATOM 12936 C C . ASP E 1 302 ? 32.505 68.953 65.859 1.00 33.06 290 ASP E C 1
ATOM 12937 O O . ASP E 1 302 ? 32.063 67.989 65.220 1.00 31.96 290 ASP E O 1
ATOM 12942 N N . ALA E 1 303 ? 33.123 68.849 67.038 1.00 33.73 291 ALA E N 1
ATOM 12943 C CA . ALA E 1 303 ? 33.322 67.582 67.737 1.00 35.19 291 ALA E CA 1
ATOM 12944 C C . ALA E 1 303 ? 32.049 66.740 67.853 1.00 35.82 291 ALA E C 1
ATOM 12945 O O . ALA E 1 303 ? 32.122 65.521 67.803 1.00 36.46 291 ALA E O 1
ATOM 12947 N N . ASP E 1 304 ? 30.893 67.388 67.985 1.00 35.71 292 ASP E N 1
ATOM 12948 C CA . ASP E 1 304 ? 29.615 66.668 68.079 1.00 37.42 292 ASP E CA 1
ATOM 12949 C C . ASP E 1 304 ? 29.223 65.897 66.824 1.00 36.64 292 ASP E C 1
ATOM 12950 O O . ASP E 1 304 ? 28.571 64.857 66.929 1.00 37.34 292 ASP E O 1
ATOM 12955 N N . THR E 1 305 ? 29.559 66.416 65.645 1.00 34.63 293 THR E N 1
ATOM 12956 C CA . THR E 1 305 ? 29.076 65.798 64.400 1.00 32.47 293 THR E CA 1
ATOM 12957 C C . THR E 1 305 ? 30.190 65.345 63.485 1.00 31.53 293 THR E C 1
ATOM 12958 O O . THR E 1 305 ? 29.949 64.575 62.562 1.00 30.77 293 THR E O 1
ATOM 12962 N N . GLY E 1 306 ? 31.401 65.831 63.719 1.00 29.48 294 GLY E N 1
ATOM 12963 C CA . GLY E 1 306 ? 32.517 65.508 62.848 1.00 28.70 294 GLY E CA 1
ATOM 12964 C C . GLY E 1 306 ? 32.590 66.397 61.620 1.00 29.27 294 GLY E C 1
ATOM 12965 O O . GLY E 1 306 ? 33.520 66.264 60.804 1.00 29.92 294 GLY E O 1
ATOM 12966 N N . ARG E 1 307 ? 31.628 67.309 61.490 1.00 28.34 295 ARG E N 1
ATOM 12967 C CA . ARG E 1 307 ? 31.635 68.321 60.426 1.00 27.79 295 ARG E CA 1
ATOM 12968 C C . ARG E 1 307 ? 32.885 69.199 60.456 1.00 28.21 295 ARG E C 1
ATOM 12969 O O . ARG E 1 307 ? 33.288 69.711 61.515 1.00 28.78 295 ARG E O 1
ATOM 12977 N N . VAL E 1 308 ? 33.507 69.345 59.289 1.00 26.75 296 VAL E N 1
ATOM 12978 C CA . VAL E 1 308 ? 34.671 70.204 59.126 1.00 27.21 296 VAL E CA 1
ATOM 12979 C C . VAL E 1 308 ? 34.378 71.317 58.094 1.00 28.54 296 VAL E C 1
ATOM 12980 O O . VAL E 1 308 ? 33.761 71.076 57.051 1.00 27.92 296 VAL E O 1
ATOM 12984 N N . ALA E 1 309 ? 34.814 72.531 58.421 1.00 27.51 297 ALA E N 1
ATOM 12985 C CA . ALA E 1 309 ? 34.781 73.646 57.508 1.00 27.29 297 ALA E CA 1
ATOM 12986 C C . ALA E 1 309 ? 36.213 74.169 57.377 1.00 28.68 297 ALA E C 1
ATOM 12987 O O . ALA E 1 309 ? 36.840 74.531 58.382 1.00 29.05 297 ALA E O 1
ATOM 12989 N N . ILE E 1 310 ? 36.721 74.178 56.141 1.00 26.80 298 ILE E N 1
ATOM 12990 C CA . ILE E 1 310 ? 38.051 74.651 55.823 1.00 26.82 298 ILE E CA 1
ATOM 12991 C C . ILE E 1 310 ? 37.930 75.985 55.113 1.00 27.43 298 ILE E C 1
ATOM 12992 O O . ILE E 1 310 ? 37.290 76.088 54.057 1.00 26.65 298 ILE E O 1
ATOM 12997 N N . TYR E 1 311 ? 38.544 77.007 55.696 1.00 26.01 299 TYR E N 1
ATOM 12998 C CA . TYR E 1 311 ? 38.684 78.280 54.997 1.00 26.50 299 TYR E CA 1
ATOM 12999 C C . TYR E 1 311 ? 39.949 78.273 54.198 1.00 27.16 299 TYR E C 1
ATOM 13000 O O . TYR E 1 311 ? 41.019 77.927 54.712 1.00 28.28 299 TYR E O 1
ATOM 13009 N N . TYR E 1 312 ? 39.843 78.665 52.941 1.00 26.89 300 TYR E N 1
ATOM 13010 C CA . TYR E 1 312 ? 41.038 78.765 52.109 1.00 27.54 300 TYR E CA 1
ATOM 13011 C C . TYR E 1 312 ? 41.031 80.024 51.249 1.00 27.14 300 TYR E C 1
ATOM 13012 O O . TYR E 1 312 ? 39.969 80.565 50.918 1.00 27.57 300 TYR E O 1
ATOM 13021 N N . GLY E 1 313 ? 42.229 80.502 50.948 1.00 27.77 301 GLY E N 1
ATOM 13022 C CA . GLY E 1 313 ? 42.436 81.630 50.034 1.00 26.37 301 GLY E CA 1
ATOM 13023 C C . GLY E 1 313 ? 42.360 81.056 48.642 1.00 28.59 301 GLY E C 1
ATOM 13024 O O . GLY E 1 313 ? 42.933 79.978 48.389 1.00 28.26 301 GLY E O 1
ATOM 13025 N N . ALA E 1 314 ? 41.607 81.740 47.770 1.00 27.75 302 ALA E N 1
ATOM 13026 C CA . ALA E 1 314 ? 41.427 81.330 46.391 1.00 26.84 302 ALA E CA 1
ATOM 13027 C C . ALA E 1 314 ? 42.049 82.391 45.497 1.00 27.24 302 ALA E C 1
ATOM 13028 O O . ALA E 1 314 ? 41.701 83.586 45.602 1.00 27.48 302 ALA E O 1
ATOM 13030 N N . ALA E 1 315 ? 42.996 81.958 44.655 1.00 27.22 303 ALA E N 1
ATOM 13031 C CA . ALA E 1 315 ? 43.717 82.836 43.705 1.00 26.95 303 ALA E CA 1
ATOM 13032 C C . ALA E 1 315 ? 44.337 84.090 44.325 1.00 27.59 303 ALA E C 1
ATOM 13033 O O . ALA E 1 315 ? 44.486 85.125 43.663 1.00 29.10 303 ALA E O 1
ATOM 13035 N N . ASP E 1 316 ? 44.716 84.004 45.596 1.00 28.14 304 ASP E N 1
ATOM 13036 C CA . ASP E 1 316 ? 45.139 85.203 46.368 1.00 27.19 304 ASP E CA 1
ATOM 13037 C C . ASP E 1 316 ? 44.199 86.424 46.200 1.00 27.54 304 ASP E C 1
ATOM 13038 O O . ASP E 1 316 ? 44.632 87.601 46.181 1.00 27.50 304 ASP E O 1
ATOM 13043 N N . THR E 1 317 ? 42.909 86.120 46.071 1.00 27.29 305 THR E N 1
ATOM 13044 C CA . THR E 1 317 ? 41.904 87.117 45.738 1.00 27.16 305 THR E CA 1
ATOM 13045 C C . THR E 1 317 ? 40.697 87.034 46.650 1.00 27.88 305 THR E C 1
ATOM 13046 O O . THR E 1 317 ? 40.099 88.080 46.962 1.00 28.19 305 THR E O 1
ATOM 13050 N N . HIS E 1 318 ? 40.342 85.812 47.061 1.00 25.74 306 HIS E N 1
ATOM 13051 C CA . HIS E 1 318 ? 39.115 85.594 47.843 1.00 26.87 306 HIS E CA 1
ATOM 13052 C C . HIS E 1 318 ? 39.317 84.638 49.011 1.00 27.98 306 HIS E C 1
ATOM 13053 O O . HIS E 1 318 ? 40.292 83.867 49.046 1.00 27.70 306 HIS E O 1
ATOM 13060 N N . VAL E 1 319 ? 38.358 84.679 49.939 1.00 26.89 307 VAL E N 1
ATOM 13061 C CA . VAL E 1 319 ? 38.238 83.672 50.973 1.00 27.14 307 VAL E CA 1
ATOM 13062 C C . VAL E 1 319 ? 37.107 82.734 50.532 1.00 28.30 307 VAL E C 1
ATOM 13063 O O . VAL E 1 319 ? 36.033 83.185 50.118 1.00 27.27 307 VAL E O 1
ATOM 13067 N N . ALA E 1 320 ? 37.354 81.429 50.604 1.00 27.84 308 ALA E N 1
ATOM 13068 C CA . ALA E 1 320 ? 36.346 80.434 50.218 1.00 27.54 308 ALA E CA 1
ATOM 13069 C C . ALA E 1 320 ? 36.260 79.350 51.286 1.00 27.98 308 ALA E C 1
ATOM 13070 O O . ALA E 1 320 ? 37.173 79.207 52.093 1.00 28.27 308 ALA E O 1
ATOM 13072 N N . LEU E 1 321 ? 35.172 78.585 51.257 1.00 26.85 309 LEU E N 1
ATOM 13073 C CA . LEU E 1 321 ? 34.943 77.476 52.155 1.00 26.66 309 LEU E CA 1
ATOM 13074 C C . LEU E 1 321 ? 34.852 76.143 51.431 1.00 27.66 309 LEU E C 1
ATOM 13075 O O . LEU E 1 321 ? 34.362 76.056 50.299 1.00 26.40 309 LEU E O 1
ATOM 13080 N N . ALA E 1 322 ? 35.350 75.112 52.095 1.00 26.78 310 ALA E N 1
ATOM 13081 C CA . ALA E 1 322 ? 35.111 73.726 51.712 1.00 26.50 310 ALA E CA 1
ATOM 13082 C C . ALA E 1 322 ? 34.722 72.957 52.950 1.00 27.59 310 ALA E C 1
ATOM 13083 O O . ALA E 1 322 ? 35.139 73.311 54.064 1.00 27.81 310 ALA E O 1
ATOM 13085 N N . PHE E 1 323 ? 33.929 71.906 52.747 1.00 27.21 311 PHE E N 1
ATOM 13086 C CA . PHE E 1 323 ? 33.335 71.141 53.832 1.00 26.67 311 PHE E CA 1
ATOM 13087 C C . PHE E 1 323 ? 33.647 69.686 53.672 1.00 27.58 311 PHE E C 1
ATOM 13088 O O . PHE E 1 323 ? 33.869 69.219 52.562 1.00 27.99 311 PHE E O 1
ATOM 13096 N N . GLY E 1 324 ? 33.646 68.975 54.793 1.00 26.74 312 GLY E N 1
ATOM 13097 C CA . GLY E 1 324 ? 33.702 67.517 54.798 1.00 27.35 312 GLY E CA 1
ATOM 13098 C C . GLY E 1 324 ? 33.516 66.994 56.202 1.00 28.81 312 GLY E C 1
ATOM 13099 O O . GLY E 1 324 ? 33.312 67.769 57.136 1.00 30.50 312 GLY E O 1
ATOM 13100 N N . TYR E 1 325 ? 33.586 65.677 56.347 1.00 28.99 313 TYR E N 1
ATOM 13101 C CA . TYR E 1 325 ? 33.497 65.027 57.650 1.00 28.67 313 TYR E CA 1
ATOM 13102 C C . TYR E 1 325 ? 34.855 64.536 58.044 1.00 29.46 313 TYR E C 1
ATOM 13103 O O . TYR E 1 325 ? 35.566 63.968 57.214 1.00 29.13 313 TYR E O 1
ATOM 13112 N N . ILE E 1 326 ? 35.226 64.743 59.306 1.00 29.10 314 ILE E N 1
ATOM 13113 C CA . ILE E 1 326 ? 36.597 64.441 59.704 1.00 29.83 314 ILE E CA 1
ATOM 13114 C C . ILE E 1 326 ? 36.949 62.965 59.519 1.00 29.02 314 ILE E C 1
ATOM 13115 O O . ILE E 1 326 ? 38.082 62.644 59.153 1.00 28.68 314 ILE E O 1
ATOM 13120 N N . ASP E 1 327 ? 35.989 62.079 59.753 1.00 27.50 315 ASP E N 1
ATOM 13121 C CA . ASP E 1 327 ? 36.255 60.657 59.630 1.00 29.90 315 ASP E CA 1
ATOM 13122 C C . ASP E 1 327 ? 36.491 60.257 58.180 1.00 29.56 315 ASP E C 1
ATOM 13123 O O . ASP E 1 327 ? 37.308 59.395 57.909 1.00 29.83 315 ASP E O 1
ATOM 13128 N N . GLU E 1 328 ? 35.766 60.877 57.253 1.00 28.54 316 GLU E N 1
ATOM 13129 C CA . GLU E 1 328 ? 35.967 60.637 55.822 1.00 30.18 316 GLU E CA 1
ATOM 13130 C C . GLU E 1 328 ? 37.319 61.178 55.345 1.00 30.20 316 GLU E C 1
ATOM 13131 O O . GLU E 1 328 ? 38.002 60.540 54.533 1.00 30.34 316 GLU E O 1
ATOM 13137 N N . ILE E 1 329 ? 37.686 62.362 55.840 1.00 26.67 317 ILE E N 1
ATOM 13138 C CA . ILE E 1 329 ? 38.964 62.960 55.502 1.00 27.35 317 ILE E CA 1
ATOM 13139 C C . ILE E 1 329 ? 40.080 62.051 55.997 1.00 27.72 317 ILE E C 1
ATOM 13140 O O . ILE E 1 329 ? 41.034 61.752 55.251 1.00 28.52 317 ILE E O 1
ATOM 13145 N N . VAL E 1 330 ? 39.947 61.599 57.242 1.00 27.85 318 VAL E N 1
ATOM 13146 C CA . VAL E 1 330 ? 40.929 60.699 57.852 1.00 28.60 318 VAL E CA 1
ATOM 13147 C C . VAL E 1 330 ? 41.000 59.408 57.035 1.00 29.14 318 VAL E C 1
ATOM 13148 O O . VAL E 1 330 ? 42.090 58.901 56.725 1.00 29.62 318 VAL E O 1
ATOM 13152 N N . ASP E 1 331 ? 39.843 58.902 56.638 1.00 29.47 319 ASP E N 1
ATOM 13153 C CA . ASP E 1 331 ? 39.819 57.646 55.893 1.00 30.23 319 ASP E CA 1
ATOM 13154 C C . ASP E 1 331 ? 40.443 57.799 54.512 1.00 29.55 319 ASP E C 1
ATOM 13155 O O . ASP E 1 331 ? 41.114 56.891 54.017 1.00 28.60 319 ASP E O 1
ATOM 13160 N N . PHE E 1 332 ? 40.206 58.955 53.902 1.00 29.11 320 PHE E N 1
ATOM 13161 C CA . PHE E 1 332 ? 40.786 59.307 52.625 1.00 28.01 320 PHE E CA 1
ATOM 13162 C C . PHE E 1 332 ? 42.321 59.326 52.726 1.00 28.15 320 PHE E C 1
ATOM 13163 O O . PHE E 1 332 ? 43.016 58.736 51.891 1.00 26.87 320 PHE E O 1
ATOM 13171 N N . VAL E 1 333 ? 42.841 59.990 53.758 1.00 27.74 321 VAL E N 1
ATOM 13172 C CA . VAL E 1 333 ? 44.286 60.034 54.002 1.00 27.38 321 VAL E CA 1
ATOM 13173 C C . VAL E 1 333 ? 44.890 58.624 54.165 1.00 28.57 321 VAL E C 1
ATOM 13174 O O . VAL E 1 333 ? 45.889 58.267 53.529 1.00 28.41 321 VAL E O 1
ATOM 13178 N N . LYS E 1 334 ? 44.276 57.815 55.010 1.00 27.72 322 LYS E N 1
ATOM 13179 C CA . LYS E 1 334 ? 44.764 56.459 55.225 1.00 29.02 322 LYS E CA 1
ATOM 13180 C C . LYS E 1 334 ? 44.721 55.643 53.954 1.00 29.23 322 LYS E C 1
ATOM 13181 O O . LYS E 1 334 ? 45.725 55.047 53.580 1.00 29.66 322 LYS E O 1
ATOM 13187 N N . ARG E 1 335 ? 43.566 55.624 53.283 1.00 29.50 323 ARG E N 1
ATOM 13188 C CA . ARG E 1 335 ? 43.410 54.765 52.102 1.00 30.69 323 ARG E CA 1
ATOM 13189 C C . ARG E 1 335 ? 44.243 55.200 50.904 1.00 28.89 323 ARG E C 1
ATOM 13190 O O . ARG E 1 335 ? 44.605 54.366 50.106 1.00 28.41 323 ARG E O 1
ATOM 13198 N N . ASN E 1 336 ? 44.583 56.484 50.792 1.00 28.24 324 ASN E N 1
ATOM 13199 C CA . ASN E 1 336 ? 45.409 56.955 49.677 1.00 28.69 324 ASN E CA 1
ATOM 13200 C C . ASN E 1 336 ? 46.877 57.159 50.055 1.00 29.77 324 ASN E C 1
ATOM 13201 O O . ASN E 1 336 ? 47.638 57.833 49.352 1.00 29.83 324 ASN E O 1
ATOM 13206 N N . SER E 1 337 ? 47.274 56.548 51.167 1.00 30.81 325 SER E N 1
ATOM 13207 C CA . SER E 1 337 ? 48.608 56.725 51.698 1.00 34.98 325 SER E CA 1
ATOM 13208 C C . SER E 1 337 ? 49.627 55.949 50.887 1.00 39.95 325 SER E C 1
ATOM 13209 O O . SER E 1 337 ? 49.326 54.870 50.393 1.00 40.18 325 SER E O 1
ATOM 13220 N N . LYS F 1 14 ? 91.856 97.283 77.367 1.00 42.94 2 LYS F N 1
ATOM 13221 C CA . LYS F 1 14 ? 91.865 95.935 77.924 1.00 40.60 2 LYS F CA 1
ATOM 13222 C C . LYS F 1 14 ? 91.290 94.905 76.950 1.00 39.55 2 LYS F C 1
ATOM 13223 O O . LYS F 1 14 ? 90.354 95.214 76.188 1.00 36.66 2 LYS F O 1
ATOM 13229 N N . VAL F 1 15 ? 91.874 93.698 76.985 1.00 38.37 3 VAL F N 1
ATOM 13230 C CA . VAL F 1 15 ? 91.428 92.549 76.190 1.00 38.33 3 VAL F CA 1
ATOM 13231 C C . VAL F 1 15 ? 91.143 91.401 77.148 1.00 38.79 3 VAL F C 1
ATOM 13232 O O . VAL F 1 15 ? 92.021 91.016 77.933 1.00 38.08 3 VAL F O 1
ATOM 13236 N N . PHE F 1 16 ? 89.945 90.837 77.079 1.00 37.74 4 PHE F N 1
ATOM 13237 C CA . PHE F 1 16 ? 89.583 89.804 78.029 1.00 38.27 4 PHE F CA 1
ATOM 13238 C C . PHE F 1 16 ? 89.753 88.426 77.417 1.00 39.31 4 PHE F C 1
ATOM 13239 O O . PHE F 1 16 ? 88.780 87.794 77.029 1.00 42.00 4 PHE F O 1
ATOM 13247 N N . THR F 1 17 ? 91.008 87.985 77.280 1.00 39.66 5 THR F N 1
ATOM 13248 C CA . THR F 1 17 ? 91.334 86.656 76.705 1.00 41.17 5 THR F CA 1
ATOM 13249 C C . THR F 1 17 ? 92.430 86.043 77.571 1.00 41.12 5 THR F C 1
ATOM 13250 O O . THR F 1 17 ? 92.840 86.662 78.551 1.00 42.19 5 THR F O 1
ATOM 13254 N N . GLU F 1 18 ? 92.928 84.871 77.185 1.00 42.31 6 GLU F N 1
ATOM 13255 C CA . GLU F 1 18 ? 94.037 84.189 77.874 1.00 43.26 6 GLU F CA 1
ATOM 13256 C C . GLU F 1 18 ? 95.365 84.890 77.620 1.00 39.55 6 GLU F C 1
ATOM 13257 O O . GLU F 1 18 ? 95.531 85.583 76.618 1.00 38.21 6 GLU F O 1
ATOM 13263 N N . LYS F 1 19 ? 96.318 84.693 78.521 1.00 38.02 7 LYS F N 1
ATOM 13264 C CA . LYS F 1 19 ? 97.719 84.931 78.211 1.00 36.48 7 LYS F CA 1
ATOM 13265 C C . LYS F 1 19 ? 98.109 83.818 77.238 1.00 35.05 7 LYS F C 1
ATOM 13266 O O . LYS F 1 19 ? 97.784 82.654 77.483 1.00 34.44 7 LYS F O 1
ATOM 13272 N N . ILE F 1 20 ? 98.755 84.165 76.121 1.00 33.47 8 ILE F N 1
ATOM 13273 C CA . ILE F 1 20 ? 99.290 83.146 75.214 1.00 31.07 8 ILE F CA 1
ATOM 13274 C C . ILE F 1 20 ? 100.733 83.504 74.833 1.00 32.25 8 ILE F C 1
ATOM 13275 O O . ILE F 1 20 ? 100.985 83.971 73.712 1.00 32.95 8 ILE F O 1
ATOM 13280 N N . PRO F 1 21 ? 101.681 83.310 75.746 1.00 31.26 9 PRO F N 1
ATOM 13281 C CA . PRO F 1 21 ? 103.075 83.696 75.484 1.00 31.78 9 PRO F CA 1
ATOM 13282 C C . PRO F 1 21 ? 103.676 83.067 74.218 1.00 32.10 9 PRO F C 1
ATOM 13283 O O . PRO F 1 21 ? 104.495 83.709 73.539 1.00 33.01 9 PRO F O 1
ATOM 13287 N N . ASN F 1 22 ? 103.247 81.849 73.892 1.00 31.09 10 ASN F N 1
ATOM 13288 C CA . ASN F 1 22 ? 103.782 81.092 72.768 1.00 30.85 10 ASN F CA 1
ATOM 13289 C C . ASN F 1 22 ? 102.879 81.164 71.515 1.00 30.43 10 ASN F C 1
ATOM 13290 O O . ASN F 1 22 ? 102.980 80.319 70.603 1.00 29.93 10 ASN F O 1
ATOM 13295 N N . ILE F 1 23 ? 102.006 82.183 71.472 1.00 28.02 11 ILE F N 1
ATOM 13296 C CA . ILE F 1 23 ? 101.190 82.460 70.302 1.00 27.66 11 ILE F CA 1
ATOM 13297 C C . ILE F 1 23 ? 102.071 82.435 69.035 1.00 27.96 11 ILE F C 1
ATOM 13298 O O . ILE F 1 23 ? 103.180 82.985 69.041 1.00 28.74 11 ILE F O 1
ATOM 13303 N N . PRO F 1 24 ? 101.602 81.804 67.960 1.00 27.73 12 PRO F N 1
ATOM 13304 C CA . PRO F 1 24 ? 102.279 81.924 66.684 1.00 27.87 12 PRO F CA 1
ATOM 13305 C C . PRO F 1 24 ? 102.391 83.429 66.378 1.00 29.17 12 PRO F C 1
ATOM 13306 O O . PRO F 1 24 ? 101.436 84.189 66.607 1.00 29.39 12 PRO F O 1
ATOM 13310 N N . TRP F 1 25 ? 103.554 83.867 65.919 1.00 28.12 13 TRP F N 1
ATOM 13311 C CA . TRP F 1 25 ? 103.797 85.275 65.746 1.00 28.65 13 TRP F CA 1
ATOM 13312 C C . TRP F 1 25 ? 104.917 85.522 64.741 1.00 30.30 13 TRP F C 1
ATOM 13313 O O . TRP F 1 25 ? 105.884 84.765 64.667 1.00 30.94 13 TRP F O 1
ATOM 13324 N N . GLU F 1 26 ? 104.780 86.603 63.989 1.00 30.83 14 GLU F N 1
ATOM 13325 C CA . GLU F 1 26 ? 105.861 87.130 63.190 1.00 30.68 14 GLU F CA 1
ATOM 13326 C C . GLU F 1 26 ? 105.686 88.645 63.141 1.00 31.40 14 GLU F C 1
ATOM 13327 O O . GLU F 1 26 ? 104.554 89.152 63.000 1.00 29.67 14 GLU F O 1
ATOM 13333 N N . GLU F 1 27 ? 106.796 89.362 63.279 1.00 30.13 15 GLU F N 1
ATOM 13334 C CA . GLU F 1 27 ? 106.783 90.814 63.238 1.00 32.91 15 GLU F CA 1
ATOM 13335 C C . GLU F 1 27 ? 106.409 91.313 61.868 1.00 32.23 15 GLU F C 1
ATOM 13336 O O . GLU F 1 27 ? 106.657 90.640 60.870 1.00 31.15 15 GLU F O 1
ATOM 13342 N N . ARG F 1 28 ? 105.807 92.497 61.822 1.00 32.76 16 ARG F N 1
ATOM 13343 C CA . ARG F 1 28 ? 105.396 93.070 60.551 1.00 34.57 16 ARG F CA 1
ATOM 13344 C C . ARG F 1 28 ? 106.633 93.328 59.705 1.00 33.76 16 ARG F C 1
ATOM 13345 O O . ARG F 1 28 ? 107.688 93.593 60.256 1.00 34.46 16 ARG F O 1
ATOM 13353 N N . PRO F 1 29 ? 106.509 93.221 58.384 1.00 35.26 17 PRO F N 1
ATOM 13354 C CA . PRO F 1 29 ? 107.592 93.605 57.477 1.00 35.40 17 PRO F CA 1
ATOM 13355 C C . PRO F 1 29 ? 107.963 95.061 57.710 1.00 37.53 17 PRO F C 1
ATOM 13356 O O . PRO F 1 29 ? 107.088 95.876 57.999 1.00 35.68 17 PRO F O 1
ATOM 13360 N N . GLU F 1 30 ? 109.262 95.359 57.603 1.00 39.34 18 GLU F N 1
ATOM 13361 C CA . GLU F 1 30 ? 109.799 96.717 57.730 1.00 41.71 18 GLU F CA 1
ATOM 13362 C C . GLU F 1 30 ? 108.983 97.732 56.924 1.00 41.46 18 GLU F C 1
ATOM 13363 O O . GLU F 1 30 ? 108.757 97.536 55.724 1.00 40.70 18 GLU F O 1
ATOM 13369 N N . GLY F 1 31 ? 108.524 98.797 57.587 1.00 41.89 19 GLY F N 1
ATOM 13370 C CA . GLY F 1 31 ? 107.747 99.856 56.911 1.00 43.27 19 GLY F CA 1
ATOM 13371 C C . GLY F 1 31 ? 106.325 99.519 56.464 1.00 45.71 19 GLY F C 1
ATOM 13372 O O . GLY F 1 31 ? 105.690 100.301 55.747 1.00 46.51 19 GLY F O 1
ATOM 13373 N N . TYR F 1 32 ? 105.829 98.356 56.880 1.00 45.64 20 TYR F N 1
ATOM 13374 C CA . TYR F 1 32 ? 104.470 97.933 56.596 1.00 46.13 20 TYR F CA 1
ATOM 13375 C C . TYR F 1 32 ? 103.501 98.750 57.419 1.00 46.13 20 TYR F C 1
ATOM 13376 O O . TYR F 1 32 ? 103.620 98.823 58.637 1.00 46.45 20 TYR F O 1
ATOM 13385 N N . THR F 1 33 ? 102.506 99.304 56.735 1.00 46.59 21 THR F N 1
ATOM 13386 C CA . THR F 1 33 ? 101.583 100.279 57.291 1.00 47.80 21 THR F CA 1
ATOM 13387 C C . THR F 1 33 ? 100.215 99.687 57.721 1.00 46.50 21 THR F C 1
ATOM 13388 O O . THR F 1 33 ? 99.564 100.243 58.604 1.00 48.19 21 THR F O 1
ATOM 13392 N N . GLY F 1 34 ? 99.786 98.581 57.129 1.00 43.02 22 GLY F N 1
ATOM 13393 C CA . GLY F 1 34 ? 98.485 97.982 57.489 1.00 41.33 22 GLY F CA 1
ATOM 13394 C C . GLY F 1 34 ? 98.377 97.418 58.915 1.00 38.44 22 GLY F C 1
ATOM 13395 O O . GLY F 1 34 ? 99.393 97.147 59.565 1.00 36.58 22 GLY F O 1
ATOM 13396 N N . PRO F 1 35 ? 97.140 97.196 59.379 1.00 37.06 23 PRO F N 1
ATOM 13397 C CA . PRO F 1 35 ? 96.880 96.647 60.728 1.00 34.48 23 PRO F CA 1
ATOM 13398 C C . PRO F 1 35 ? 97.201 95.148 60.848 1.00 32.32 23 PRO F C 1
ATOM 13399 O O . PRO F 1 35 ? 97.505 94.643 61.942 1.00 31.91 23 PRO F O 1
ATOM 13403 N N . VAL F 1 36 ? 97.148 94.449 59.734 1.00 30.76 24 VAL F N 1
ATOM 13404 C CA . VAL F 1 36 ? 97.303 92.991 59.722 1.00 29.75 24 VAL F CA 1
ATOM 13405 C C . VAL F 1 36 ? 98.238 92.632 58.572 1.00 29.94 24 VAL F C 1
ATOM 13406 O O . VAL F 1 36 ? 98.163 93.228 57.526 1.00 30.79 24 VAL F O 1
ATOM 13410 N N . TRP F 1 37 ? 99.159 91.698 58.788 1.00 28.60 25 TRP F N 1
ATOM 13411 C CA . TRP F 1 37 ? 100.073 91.297 57.751 1.00 26.84 25 TRP F CA 1
ATOM 13412 C C . TRP F 1 37 ? 100.141 89.764 57.705 1.00 27.82 25 TRP F C 1
ATOM 13413 O O . TRP F 1 37 ? 99.940 89.099 58.723 1.00 27.58 25 TRP F O 1
ATOM 13424 N N . ARG F 1 38 ? 100.450 89.217 56.537 1.00 26.47 26 ARG F N 1
ATOM 13425 C CA . ARG F 1 38 ? 100.475 87.775 56.343 1.00 26.87 26 ARG F CA 1
ATOM 13426 C C . ARG F 1 38 ? 101.729 87.158 56.906 1.00 27.88 26 ARG F C 1
ATOM 13427 O O . ARG F 1 38 ? 102.791 87.754 56.859 1.00 27.75 26 ARG F O 1
ATOM 13435 N N . TYR F 1 39 ? 101.604 85.944 57.431 1.00 27.47 27 TYR F N 1
ATOM 13436 C CA . TYR F 1 39 ? 102.755 85.151 57.768 1.00 27.47 27 TYR F CA 1
ATOM 13437 C C . TYR F 1 39 ? 103.586 84.909 56.523 1.00 27.31 27 TYR F C 1
ATOM 13438 O O . TYR F 1 39 ? 103.049 84.411 55.536 1.00 27.99 27 TYR F O 1
ATOM 13447 N N . SER F 1 40 ? 104.886 85.227 56.587 1.00 27.15 28 SER F N 1
ATOM 13448 C CA . SER F 1 40 ? 105.763 85.163 55.425 1.00 28.56 28 SER F CA 1
ATOM 13449 C C . SER F 1 40 ? 105.933 83.736 54.903 1.00 30.76 28 SER F C 1
ATOM 13450 O O . SER F 1 40 ? 106.327 83.537 53.754 1.00 31.91 28 SER F O 1
ATOM 13453 N N . LYS F 1 41 ? 105.671 82.740 55.746 1.00 30.04 29 LYS F N 1
ATOM 13454 C CA . LYS F 1 41 ? 105.825 81.368 55.308 1.00 29.49 29 LYS F CA 1
ATOM 13455 C C . LYS F 1 41 ? 104.481 80.673 55.002 1.00 29.40 29 LYS F C 1
ATOM 13456 O O . LYS F 1 41 ? 104.418 79.425 54.994 1.00 28.80 29 LYS F O 1
ATOM 13462 N N . ASN F 1 42 ? 103.421 81.476 54.769 1.00 26.92 30 ASN F N 1
ATOM 13463 C CA . ASN F 1 42 ? 102.116 80.950 54.306 1.00 28.21 30 ASN F CA 1
ATOM 13464 C C . ASN F 1 42 ? 102.266 80.253 52.956 1.00 29.25 30 ASN F C 1
ATOM 13465 O O . ASN F 1 42 ? 103.105 80.647 52.159 1.00 30.02 30 ASN F O 1
ATOM 13470 N N . PRO F 1 43 ? 101.443 79.252 52.672 1.00 29.75 31 PRO F N 1
ATOM 13471 C CA . PRO F 1 43 ? 100.427 78.743 53.617 1.00 29.59 31 PRO F CA 1
ATOM 13472 C C . PRO F 1 43 ? 101.075 77.753 54.610 1.00 29.45 31 PRO F C 1
ATOM 13473 O O . PRO F 1 43 ? 102.139 77.222 54.308 1.00 29.63 31 PRO F O 1
ATOM 13477 N N . ILE F 1 44 ? 100.444 77.497 55.755 1.00 28.18 32 ILE F N 1
ATOM 13478 C CA . ILE F 1 44 ? 101.065 76.614 56.743 1.00 30.25 32 ILE F CA 1
ATOM 13479 C C . ILE F 1 44 ? 100.699 75.156 56.529 1.00 31.56 32 ILE F C 1
ATOM 13480 O O . ILE F 1 44 ? 101.440 74.263 56.942 1.00 30.74 32 ILE F O 1
ATOM 13485 N N . ILE F 1 45 ? 99.546 74.925 55.900 1.00 30.42 33 ILE F N 1
ATOM 13486 C CA . ILE F 1 45 ? 99.105 73.580 55.554 1.00 32.04 33 ILE F CA 1
ATOM 13487 C C . ILE F 1 45 ? 98.039 73.747 54.482 1.00 30.73 33 ILE F C 1
ATOM 13488 O O . ILE F 1 45 ? 97.504 74.847 54.306 1.00 30.48 33 ILE F O 1
ATOM 13493 N N . GLY F 1 46 ? 97.761 72.697 53.718 1.00 30.36 34 GLY F N 1
ATOM 13494 C CA . GLY F 1 46 ? 96.811 72.864 52.608 1.00 30.34 34 GLY F CA 1
ATOM 13495 C C . GLY F 1 46 ? 96.487 71.599 51.870 1.00 29.25 34 GLY F C 1
ATOM 13496 O O . GLY F 1 46 ? 95.633 70.836 52.296 1.00 29.99 34 GLY F O 1
ATOM 13497 N N . ARG F 1 47 ? 97.184 71.381 50.763 1.00 29.09 35 ARG F N 1
ATOM 13498 C CA . ARG F 1 47 ? 96.918 70.224 49.903 1.00 30.44 35 ARG F CA 1
ATOM 13499 C C . ARG F 1 47 ? 97.442 68.919 50.483 1.00 31.32 35 ARG F C 1
ATOM 13500 O O . ARG F 1 47 ? 98.510 68.888 51.071 1.00 29.95 35 ARG F O 1
ATOM 13508 N N . ASN F 1 48 ? 96.665 67.850 50.324 1.00 31.00 36 ASN F N 1
ATOM 13509 C CA . ASN F 1 48 ? 97.073 66.530 50.784 1.00 33.12 36 ASN F CA 1
ATOM 13510 C C . ASN F 1 48 ? 97.634 66.522 52.204 1.00 32.49 36 ASN F C 1
ATOM 13511 O O . ASN F 1 48 ? 98.732 66.017 52.424 1.00 33.51 36 ASN F O 1
ATOM 13516 N N . PRO F 1 49 ? 96.888 67.068 53.165 1.00 31.79 37 PRO F N 1
ATOM 13517 C CA . PRO F 1 49 ? 97.379 67.140 54.545 1.00 30.79 37 PRO F CA 1
ATOM 13518 C C . PRO F 1 49 ? 97.381 65.782 55.273 1.00 32.59 37 PRO F C 1
ATOM 13519 O O . PRO F 1 49 ? 98.198 65.593 56.173 1.00 34.50 37 PRO F O 1
ATOM 13523 N N . VAL F 1 50 ? 96.520 64.839 54.879 1.00 32.30 38 VAL F N 1
ATOM 13524 C CA . VAL F 1 50 ? 96.461 63.510 55.510 1.00 30.69 38 VAL F CA 1
ATOM 13525 C C . VAL F 1 50 ? 96.107 62.571 54.355 1.00 32.61 38 VAL F C 1
ATOM 13526 O O . VAL F 1 50 ? 95.678 63.067 53.298 1.00 31.29 38 VAL F O 1
ATOM 13530 N N . PRO F 1 51 ? 96.378 61.270 54.486 1.00 32.81 39 PRO F N 1
ATOM 13531 C CA . PRO F 1 51 ? 96.129 60.311 53.400 1.00 32.93 39 PRO F CA 1
ATOM 13532 C C . PRO F 1 51 ? 94.768 60.377 52.712 1.00 34.16 39 PRO F C 1
ATOM 13533 O O . PRO F 1 51 ? 94.712 60.286 51.482 1.00 33.65 39 PRO F O 1
ATOM 13537 N N . LYS F 1 52 ? 93.680 60.520 53.464 1.00 34.20 40 LYS F N 1
ATOM 13538 C CA . LYS F 1 52 ? 92.358 60.638 52.825 1.00 34.30 40 LYS F CA 1
ATOM 13539 C C . LYS F 1 52 ? 92.007 62.086 52.438 1.00 32.42 40 LYS F C 1
ATOM 13540 O O . LYS F 1 52 ? 90.960 62.343 51.828 1.00 32.22 40 LYS F O 1
ATOM 13546 N N . GLY F 1 53 ? 92.886 63.026 52.767 1.00 29.94 41 GLY F N 1
ATOM 13547 C CA . GLY F 1 53 ? 92.572 64.448 52.640 1.00 29.30 41 GLY F CA 1
ATOM 13548 C C . GLY F 1 53 ? 93.049 65.066 51.344 1.00 28.88 41 GLY F C 1
ATOM 13549 O O . GLY F 1 53 ? 94.196 64.842 50.960 1.00 29.20 41 GLY F O 1
ATOM 13550 N N . ALA F 1 54 ? 92.178 65.829 50.671 1.00 27.77 42 ALA F N 1
ATOM 13551 C CA . ALA F 1 54 ? 92.552 66.628 49.484 1.00 27.86 42 ALA F CA 1
ATOM 13552 C C . ALA F 1 54 ? 93.111 68.017 49.870 1.00 27.55 42 ALA F C 1
ATOM 13553 O O . ALA F 1 54 ? 94.153 68.436 49.380 1.00 26.95 42 ALA F O 1
ATOM 13555 N N . ARG F 1 55 ? 92.391 68.721 50.738 1.00 26.31 43 ARG F N 1
ATOM 13556 C CA . ARG F 1 55 ? 92.684 70.108 51.083 1.00 26.93 43 ARG F CA 1
ATOM 13557 C C . ARG F 1 55 ? 92.181 70.369 52.499 1.00 28.57 43 ARG F C 1
ATOM 13558 O O . ARG F 1 55 ? 91.082 69.905 52.862 1.00 30.41 43 ARG F O 1
ATOM 13566 N N . VAL F 1 56 ? 92.965 71.096 53.301 1.00 28.14 44 VAL F N 1
ATOM 13567 C CA . VAL F 1 56 ? 92.476 71.557 54.605 1.00 28.14 44 VAL F CA 1
ATOM 13568 C C . VAL F 1 56 ? 92.490 73.079 54.552 1.00 29.85 44 VAL F C 1
ATOM 13569 O O . VAL F 1 56 ? 93.447 73.653 54.073 1.00 29.86 44 VAL F O 1
ATOM 13573 N N . PHE F 1 57 ? 91.406 73.721 54.974 1.00 29.54 45 PHE F N 1
ATOM 13574 C CA . PHE F 1 57 ? 91.281 75.169 54.840 1.00 30.30 45 PHE F CA 1
ATOM 13575 C C . PHE F 1 57 ? 90.296 75.822 55.805 1.00 34.06 45 PHE F C 1
ATOM 13576 O O . PHE F 1 57 ? 90.015 77.035 55.690 1.00 35.68 45 PHE F O 1
ATOM 13584 N N . ASN F 1 58 ? 89.742 75.061 56.737 1.00 32.80 46 ASN F N 1
ATOM 13585 C CA . ASN F 1 58 ? 89.212 75.747 57.924 1.00 36.58 46 ASN F CA 1
ATOM 13586 C C . ASN F 1 58 ? 89.995 75.223 59.116 1.00 37.17 46 ASN F C 1
ATOM 13587 O O . ASN F 1 58 ? 90.436 74.059 59.166 1.00 36.48 46 ASN F O 1
ATOM 13592 N N . SER F 1 59 ? 90.215 76.097 60.058 1.00 35.89 47 SER F N 1
ATOM 13593 C CA . SER F 1 59 ? 91.013 75.729 61.201 1.00 39.19 47 SER F CA 1
ATOM 13594 C C . SER F 1 59 ? 90.516 76.561 62.366 1.00 38.52 47 SER F C 1
ATOM 13595 O O . SER F 1 59 ? 90.783 77.778 62.453 1.00 39.60 47 SER F O 1
ATOM 13598 N N . ALA F 1 60 ? 89.735 75.907 63.217 1.00 35.73 48 ALA F N 1
ATOM 13599 C CA . ALA F 1 60 ? 89.246 76.531 64.407 1.00 33.44 48 ALA F CA 1
ATOM 13600 C C . ALA F 1 60 ? 90.260 76.144 65.505 1.00 33.51 48 ALA F C 1
ATOM 13601 O O . ALA F 1 60 ? 90.226 75.029 66.015 1.00 33.58 48 ALA F O 1
ATOM 13603 N N . VAL F 1 61 ? 91.149 77.086 65.838 1.00 31.20 49 VAL F N 1
ATOM 13604 C CA . VAL F 1 61 ? 92.298 76.868 66.740 1.00 28.83 49 VAL F CA 1
ATOM 13605 C C . VAL F 1 61 ? 92.044 77.563 68.089 1.00 30.88 49 VAL F C 1
ATOM 13606 O O . VAL F 1 61 ? 91.503 78.700 68.136 1.00 30.61 49 VAL F O 1
ATOM 13610 N N . VAL F 1 62 ? 92.398 76.874 69.180 1.00 30.01 50 VAL F N 1
ATOM 13611 C CA . VAL F 1 62 ? 92.365 77.459 70.526 1.00 29.78 50 VAL F CA 1
ATOM 13612 C C . VAL F 1 62 ? 93.616 76.990 71.261 1.00 31.17 50 VAL F C 1
ATOM 13613 O O . VAL F 1 62 ? 94.174 75.939 70.919 1.00 30.16 50 VAL F O 1
ATOM 13617 N N . PRO F 1 63 ? 94.050 77.745 72.267 1.00 31.27 51 PRO F N 1
ATOM 13618 C CA . PRO F 1 63 ? 95.132 77.274 73.115 1.00 31.82 51 PRO F CA 1
ATOM 13619 C C . PRO F 1 63 ? 94.561 76.134 73.956 1.00 32.21 51 PRO F C 1
ATOM 13620 O O . PRO F 1 63 ? 93.400 76.174 74.354 1.00 32.21 51 PRO F O 1
ATOM 13624 N N . TYR F 1 64 ? 95.337 75.089 74.187 1.00 32.61 52 TYR F N 1
ATOM 13625 C CA . TYR F 1 64 ? 94.916 74.082 75.151 1.00 33.56 52 TYR F CA 1
ATOM 13626 C C . TYR F 1 64 ? 96.166 73.465 75.769 1.00 35.46 52 TYR F C 1
ATOM 13627 O O . TYR F 1 64 ? 97.111 73.113 75.052 1.00 34.96 52 TYR F O 1
ATOM 13636 N N . ASN F 1 65 ? 96.200 73.423 77.103 1.00 37.47 53 ASN F N 1
ATOM 13637 C CA . ASN F 1 65 ? 97.300 72.796 77.845 1.00 38.53 53 ASN F CA 1
ATOM 13638 C C . ASN F 1 65 ? 98.688 73.292 77.496 1.00 37.97 53 ASN F C 1
ATOM 13639 O O . ASN F 1 65 ? 99.595 72.482 77.345 1.00 39.41 53 ASN F O 1
ATOM 13644 N N . GLY F 1 66 ? 98.863 74.604 77.356 1.00 36.65 54 GLY F N 1
ATOM 13645 C CA . GLY F 1 66 ? 100.175 75.167 77.001 1.00 35.92 54 GLY F CA 1
ATOM 13646 C C . GLY F 1 66 ? 100.545 74.997 75.541 1.00 35.39 54 GLY F C 1
ATOM 13647 O O . GLY F 1 66 ? 101.638 75.360 75.118 1.00 34.29 54 GLY F O 1
ATOM 13648 N N . GLU F 1 67 ? 99.635 74.425 74.764 1.00 34.27 55 GLU F N 1
ATOM 13649 C CA . GLU F 1 67 ? 99.867 74.226 73.350 1.00 34.72 55 GLU F CA 1
ATOM 13650 C C . GLU F 1 67 ? 98.620 74.682 72.592 1.00 32.17 55 GLU F C 1
ATOM 13651 O O . GLU F 1 67 ? 97.830 75.518 73.105 1.00 30.19 55 GLU F O 1
ATOM 13657 N N . PHE F 1 68 ? 98.445 74.142 71.384 1.00 28.88 56 PHE F N 1
ATOM 13658 C CA . PHE F 1 68 ? 97.329 74.518 70.524 1.00 26.94 56 PHE F CA 1
ATOM 13659 C C . PHE F 1 68 ? 96.679 73.284 70.003 1.00 27.96 56 PHE F C 1
ATOM 13660 O O . PHE F 1 68 ? 97.347 72.277 69.746 1.00 28.46 56 PHE F O 1
ATOM 13668 N N . VAL F 1 69 ? 95.357 73.341 69.905 1.00 27.41 57 VAL F N 1
ATOM 13669 C CA . VAL F 1 69 ? 94.610 72.286 69.245 1.00 27.97 57 VAL F CA 1
ATOM 13670 C C . VAL F 1 69 ? 93.655 72.945 68.277 1.00 27.86 57 VAL F C 1
ATOM 13671 O O . VAL F 1 69 ? 93.376 74.144 68.384 1.00 28.26 57 VAL F O 1
ATOM 13675 N N . GLY F 1 70 ? 93.148 72.174 67.331 1.00 27.38 58 GLY F N 1
ATOM 13676 C CA . GLY F 1 70 ? 92.194 72.737 66.392 1.00 26.90 58 GLY F CA 1
ATOM 13677 C C . GLY F 1 70 ? 91.210 71.715 65.869 1.00 28.77 58 GLY F C 1
ATOM 13678 O O . GLY F 1 70 ? 91.445 70.478 65.951 1.00 27.13 58 GLY F O 1
ATOM 13679 N N . VAL F 1 71 ? 90.083 72.240 65.392 1.00 27.13 59 VAL F N 1
ATOM 13680 C CA . VAL F 1 71 ? 89.141 71.463 64.605 1.00 27.03 59 VAL F CA 1
ATOM 13681 C C . VAL F 1 71 ? 89.255 71.954 63.162 1.00 27.35 59 VAL F C 1
ATOM 13682 O O . VAL F 1 71 ? 89.093 73.148 62.856 1.00 27.01 59 VAL F O 1
ATOM 13686 N N . PHE F 1 72 ? 89.616 71.034 62.292 1.00 27.05 60 PHE F N 1
ATOM 13687 C CA . PHE F 1 72 ? 89.965 71.362 60.915 1.00 27.35 60 PHE F CA 1
ATOM 13688 C C . PHE F 1 72 ? 88.935 70.828 59.949 1.00 28.31 60 PHE F C 1
ATOM 13689 O O . PHE F 1 72 ? 88.476 69.690 60.085 1.00 29.21 60 PHE F O 1
ATOM 13697 N N . ARG F 1 73 ? 88.565 71.662 58.981 1.00 28.31 61 ARG F N 1
ATOM 13698 C CA . ARG F 1 73 ? 87.812 71.185 57.824 1.00 28.50 61 ARG F CA 1
ATOM 13699 C C . ARG F 1 73 ? 88.742 70.599 56.757 1.00 28.84 61 ARG F C 1
ATOM 13700 O O . ARG F 1 73 ? 89.597 71.290 56.179 1.00 28.85 61 ARG F O 1
ATOM 13708 N N . ILE F 1 74 ? 88.553 69.329 56.467 1.00 29.38 62 ILE F N 1
ATOM 13709 C CA . ILE F 1 74 ? 89.328 68.697 55.416 1.00 29.14 62 ILE F CA 1
ATOM 13710 C C . ILE F 1 74 ? 88.361 68.120 54.409 1.00 29.49 62 ILE F C 1
ATOM 13711 O O . ILE F 1 74 ? 87.538 67.242 54.752 1.00 27.93 62 ILE F O 1
ATOM 13716 N N . ASP F 1 75 ? 88.445 68.618 53.174 1.00 28.57 63 ASP F N 1
ATOM 13717 C CA . ASP F 1 75 ? 87.739 67.928 52.081 1.00 29.06 63 ASP F CA 1
ATOM 13718 C C . ASP F 1 75 ? 88.507 66.665 51.757 1.00 29.01 63 ASP F C 1
ATOM 13719 O O . ASP F 1 75 ? 89.726 66.707 51.529 1.00 29.47 63 ASP F O 1
ATOM 13724 N N . HIS F 1 76 ? 87.803 65.543 51.687 1.00 27.25 64 HIS F N 1
ATOM 13725 C CA . HIS F 1 76 ? 88.445 64.294 51.334 1.00 26.70 64 HIS F CA 1
ATOM 13726 C C . HIS F 1 76 ? 88.614 64.162 49.826 1.00 27.62 64 HIS F C 1
ATOM 13727 O O . HIS F 1 76 ? 88.257 65.060 49.059 1.00 26.84 64 HIS F O 1
ATOM 13734 N N . LYS F 1 77 ? 89.170 63.042 49.395 1.00 27.41 65 LYS F N 1
ATOM 13735 C CA . LYS F 1 77 ? 89.440 62.851 47.963 1.00 28.80 65 LYS F CA 1
ATOM 13736 C C . LYS F 1 77 ? 88.149 62.477 47.178 1.00 28.91 65 LYS F C 1
ATOM 13737 O O . LYS F 1 77 ? 88.211 62.049 46.032 1.00 26.92 65 LYS F O 1
ATOM 13743 N N . ASN F 1 78 ? 86.981 62.620 47.809 1.00 28.68 66 ASN F N 1
ATOM 13744 C CA . ASN F 1 78 ? 85.746 62.702 47.047 1.00 28.02 66 ASN F CA 1
ATOM 13745 C C . ASN F 1 78 ? 85.129 64.094 47.134 1.00 29.03 66 ASN F C 1
ATOM 13746 O O . ASN F 1 78 ? 83.953 64.293 46.761 1.00 30.22 66 ASN F O 1
ATOM 13751 N N . THR F 1 79 ? 85.908 65.046 47.659 1.00 28.12 67 THR F N 1
ATOM 13752 C CA . THR F 1 79 ? 85.501 66.432 47.844 1.00 27.93 67 THR F CA 1
ATOM 13753 C C . THR F 1 79 ? 84.414 66.660 48.920 1.00 29.72 67 THR F C 1
ATOM 13754 O O . THR F 1 79 ? 83.974 67.791 49.121 1.00 31.72 67 THR F O 1
ATOM 13758 N N . ARG F 1 80 ? 84.002 65.618 49.648 1.00 28.36 68 ARG F N 1
ATOM 13759 C CA . ARG F 1 80 ? 83.115 65.815 50.806 1.00 28.46 68 ARG F CA 1
ATOM 13760 C C . ARG F 1 80 ? 83.943 66.339 51.983 1.00 28.86 68 ARG F C 1
ATOM 13761 O O . ARG F 1 80 ? 85.068 65.860 52.189 1.00 28.50 68 ARG F O 1
ATOM 13769 N N . PRO F 1 81 ? 83.379 67.274 52.763 1.00 27.99 69 PRO F N 1
ATOM 13770 C CA . PRO F 1 81 ? 84.074 67.853 53.933 1.00 28.07 69 PRO F CA 1
ATOM 13771 C C . PRO F 1 81 ? 83.903 67.039 55.218 1.00 29.38 69 PRO F C 1
ATOM 13772 O O . PRO F 1 81 ? 82.803 66.485 55.486 1.00 28.33 69 PRO F O 1
ATOM 13776 N N . PHE F 1 82 ? 84.984 66.977 56.000 1.00 27.73 70 PHE F N 1
ATOM 13777 C CA . PHE F 1 82 ? 84.977 66.276 57.296 1.00 28.26 70 PHE F CA 1
ATOM 13778 C C . PHE F 1 82 ? 85.684 67.148 58.299 1.00 29.40 70 PHE F C 1
ATOM 13779 O O . PHE F 1 82 ? 86.545 67.962 57.906 1.00 29.43 70 PHE F O 1
ATOM 13787 N N . LEU F 1 83 ? 85.329 67.016 59.580 1.00 28.86 71 LEU F N 1
ATOM 13788 C CA . LEU F 1 83 ? 86.090 67.706 60.638 1.00 28.20 71 LEU F CA 1
ATOM 13789 C C . LEU F 1 83 ? 87.105 66.757 61.241 1.00 28.08 71 LEU F C 1
ATOM 13790 O O . LEU F 1 83 ? 86.759 65.627 61.603 1.00 29.34 71 LEU F O 1
ATOM 13795 N N . HIS F 1 84 ? 88.357 67.212 61.315 1.00 27.61 72 HIS F N 1
ATOM 13796 C CA . HIS F 1 84 ? 89.469 66.458 61.890 1.00 26.86 72 HIS F CA 1
ATOM 13797 C C . HIS F 1 84 ? 90.060 67.260 63.064 1.00 28.25 72 HIS F C 1
ATOM 13798 O O . HIS F 1 84 ? 90.188 68.514 62.994 1.00 29.37 72 HIS F O 1
ATOM 13805 N N . PHE F 1 85 ? 90.434 66.545 64.120 1.00 28.78 73 PHE F N 1
ATOM 13806 C CA . PHE F 1 85 ? 91.170 67.133 65.244 1.00 29.40 73 PHE F CA 1
ATOM 13807 C C . PHE F 1 85 ? 92.662 67.208 64.948 1.00 30.17 73 PHE F C 1
ATOM 13808 O O . PHE F 1 85 ? 93.238 66.307 64.340 1.00 28.89 73 PHE F O 1
ATOM 13816 N N . GLY F 1 86 ? 93.280 68.291 65.398 1.00 29.80 74 GLY F N 1
ATOM 13817 C CA . GLY F 1 86 ? 94.701 68.484 65.213 1.00 30.11 74 GLY F CA 1
ATOM 13818 C C . GLY F 1 86 ? 95.365 69.128 66.419 1.00 29.87 74 GLY F C 1
ATOM 13819 O O . GLY F 1 86 ? 94.696 69.783 67.216 1.00 27.92 74 GLY F O 1
ATOM 13820 N N . ARG F 1 87 ? 96.675 68.917 66.538 1.00 29.80 75 ARG F N 1
ATOM 13821 C CA . ARG F 1 87 ? 97.497 69.395 67.667 1.00 32.13 75 ARG F CA 1
ATOM 13822 C C . ARG F 1 87 ? 98.725 70.086 67.134 1.00 31.40 75 ARG F C 1
ATOM 13823 O O . ARG F 1 87 ? 99.267 69.682 66.100 1.00 31.70 75 ARG F O 1
ATOM 13831 N N . SER F 1 88 ? 99.192 71.098 67.857 1.00 30.74 76 SER F N 1
ATOM 13832 C CA . SER F 1 88 ? 100.414 71.788 67.493 1.00 29.89 76 SER F CA 1
ATOM 13833 C C . SER F 1 88 ? 101.071 72.360 68.725 1.00 30.62 76 SER F C 1
ATOM 13834 O O . SER F 1 88 ? 100.390 72.920 69.593 1.00 31.00 76 SER F O 1
ATOM 13837 N N . LYS F 1 89 ? 102.394 72.245 68.796 1.00 31.22 77 LYS F N 1
ATOM 13838 C CA . LYS F 1 89 ? 103.130 72.859 69.886 1.00 33.73 77 LYS F CA 1
ATOM 13839 C C . LYS F 1 89 ? 103.200 74.369 69.717 1.00 32.63 77 LYS F C 1
ATOM 13840 O O . LYS F 1 89 ? 103.162 75.110 70.696 1.00 33.39 77 LYS F O 1
ATOM 13846 N N . ASP F 1 90 ? 103.265 74.831 68.476 1.00 31.49 78 ASP F N 1
ATOM 13847 C CA . ASP F 1 90 ? 103.556 76.241 68.203 1.00 31.27 78 ASP F CA 1
ATOM 13848 C C . ASP F 1 90 ? 102.476 76.986 67.398 1.00 31.15 78 ASP F C 1
ATOM 13849 O O . ASP F 1 90 ? 102.575 78.205 67.172 1.00 31.61 78 ASP F O 1
ATOM 13854 N N . GLY F 1 91 ? 101.454 76.264 66.957 1.00 30.72 79 GLY F N 1
ATOM 13855 C CA . GLY F 1 91 ? 100.354 76.845 66.206 1.00 30.37 79 GLY F CA 1
ATOM 13856 C C . GLY F 1 91 ? 100.605 76.913 64.705 1.00 31.41 79 GLY F C 1
ATOM 13857 O O . GLY F 1 91 ? 99.716 77.290 63.956 1.00 30.35 79 GLY F O 1
ATOM 13858 N N . ILE F 1 92 ? 101.801 76.517 64.273 1.00 32.19 80 ILE F N 1
ATOM 13859 C CA . ILE F 1 92 ? 102.229 76.623 62.892 1.00 31.60 80 ILE F CA 1
ATOM 13860 C C . ILE F 1 92 ? 102.422 75.242 62.282 1.00 32.27 80 ILE F C 1
ATOM 13861 O O . ILE F 1 92 ? 101.969 74.991 61.150 1.00 33.11 80 ILE F O 1
ATOM 13866 N N . ASN F 1 93 ? 103.067 74.353 63.032 1.00 30.37 81 ASN F N 1
ATOM 13867 C CA . ASN F 1 93 ? 103.287 72.986 62.597 1.00 30.73 81 ASN F CA 1
ATOM 13868 C C . ASN F 1 93 ? 102.275 72.065 63.240 1.00 30.06 81 ASN F C 1
ATOM 13869 O O . ASN F 1 93 ? 102.247 71.934 64.445 1.00 28.48 81 ASN F O 1
ATOM 13874 N N . TRP F 1 94 ? 101.455 71.426 62.420 1.00 30.00 82 TRP F N 1
ATOM 13875 C CA . TRP F 1 94 ? 100.253 70.755 62.882 1.00 30.96 82 TRP F CA 1
ATOM 13876 C C . TRP F 1 94 ? 100.350 69.261 62.679 1.00 32.28 82 TRP F C 1
ATOM 13877 O O . TRP F 1 94 ? 100.766 68.825 61.614 1.00 33.69 82 TRP F O 1
ATOM 13888 N N . GLU F 1 95 ? 99.981 68.487 63.695 1.00 30.74 83 GLU F N 1
ATOM 13889 C CA . GLU F 1 95 ? 99.687 67.072 63.515 1.00 32.95 83 GLU F CA 1
ATOM 13890 C C . GLU F 1 95 ? 98.180 66.902 63.494 1.00 32.56 83 GLU F C 1
ATOM 13891 O O . GLU F 1 95 ? 97.520 67.128 64.507 1.00 32.11 83 GLU F O 1
ATOM 13897 N N . ILE F 1 96 ? 97.644 66.511 62.345 1.00 30.93 84 ILE F N 1
ATOM 13898 C CA . ILE F 1 96 ? 96.221 66.346 62.192 1.00 30.11 84 ILE F CA 1
ATOM 13899 C C . ILE F 1 96 ? 95.849 64.852 62.114 1.00 30.04 84 ILE F C 1
ATOM 13900 O O . ILE F 1 96 ? 96.515 64.070 61.426 1.00 29.61 84 ILE F O 1
ATOM 13905 N N . GLU F 1 97 ? 94.816 64.470 62.866 1.00 29.81 85 GLU F N 1
ATOM 13906 C CA . GLU F 1 97 ? 94.296 63.105 62.874 1.00 30.85 85 GLU F CA 1
ATOM 13907 C C . GLU F 1 97 ? 93.936 62.669 61.460 1.00 29.14 85 GLU F C 1
ATOM 13908 O O . GLU F 1 97 ? 93.318 63.456 60.726 1.00 30.14 85 GLU F O 1
ATOM 13914 N N . PRO F 1 98 ? 94.301 61.447 61.070 1.00 28.79 86 PRO F N 1
ATOM 13915 C CA . PRO F 1 98 ? 93.986 60.985 59.733 1.00 28.41 86 PRO F CA 1
ATOM 13916 C C . PRO F 1 98 ? 92.512 60.767 59.528 1.00 28.84 86 PRO F C 1
ATOM 13917 O O . PRO F 1 98 ? 92.062 60.815 58.390 1.00 29.78 86 PRO F O 1
ATOM 13921 N N . GLU F 1 99 ? 91.768 60.523 60.598 1.00 28.86 87 GLU F N 1
ATOM 13922 C CA . GLU F 1 99 ? 90.319 60.268 60.497 1.00 29.33 87 GLU F CA 1
ATOM 13923 C C . GLU F 1 99 ? 89.493 61.365 61.174 1.00 30.09 87 GLU F C 1
ATOM 13924 O O . GLU F 1 99 ? 90.000 62.116 62.005 1.00 28.23 87 GLU F O 1
ATOM 13930 N N . GLU F 1 100 ? 88.212 61.432 60.823 1.00 28.57 88 GLU F N 1
ATOM 13931 C CA . GLU F 1 100 ? 87.319 62.506 61.273 1.00 30.05 88 GLU F CA 1
ATOM 13932 C C . GLU F 1 100 ? 86.981 62.356 62.757 1.00 29.53 88 GLU F C 1
ATOM 13933 O O . GLU F 1 100 ? 87.055 61.260 63.307 1.00 29.49 88 GLU F O 1
ATOM 13939 N N . ILE F 1 101 ? 86.591 63.458 63.385 1.00 28.76 89 ILE F N 1
ATOM 13940 C CA . ILE F 1 101 ? 86.059 63.433 64.734 1.00 29.04 89 ILE F CA 1
ATOM 13941 C C . ILE F 1 101 ? 84.745 62.658 64.769 1.00 28.89 89 ILE F C 1
ATOM 13942 O O . ILE F 1 101 ? 83.867 62.840 63.892 1.00 29.05 89 ILE F O 1
ATOM 13947 N N . GLN F 1 102 ? 84.594 61.837 65.793 1.00 28.44 90 GLN F N 1
ATOM 13948 C CA . GLN F 1 102 ? 83.373 61.052 66.013 1.00 29.31 90 GLN F CA 1
ATOM 13949 C C . GLN F 1 102 ? 82.533 61.713 67.108 1.00 29.00 90 GLN F C 1
ATOM 13950 O O . GLN F 1 102 ? 83.038 62.070 68.155 1.00 29.15 90 GLN F O 1
ATOM 13956 N N . TRP F 1 103 ? 81.239 61.869 66.860 1.00 27.26 91 TRP F N 1
ATOM 13957 C CA . TRP F 1 103 ? 80.381 62.591 67.796 1.00 27.17 91 TRP F CA 1
ATOM 13958 C C . TRP F 1 103 ? 79.357 61.672 68.409 1.00 27.53 91 TRP F C 1
ATOM 13959 O O . TRP F 1 103 ? 78.799 60.815 67.730 1.00 28.24 91 TRP F O 1
ATOM 13970 N N . VAL F 1 104 ? 79.069 61.889 69.678 1.00 27.75 92 VAL F N 1
ATOM 13971 C CA . VAL F 1 104 ? 77.972 61.190 70.352 1.00 27.97 92 VAL F CA 1
ATOM 13972 C C . VAL F 1 104 ? 76.998 62.257 70.797 1.00 28.88 92 VAL F C 1
ATOM 13973 O O . VAL F 1 104 ? 77.370 63.434 70.902 1.00 28.36 92 VAL F O 1
ATOM 13977 N N . ASP F 1 105 ? 75.752 61.869 71.044 1.00 29.34 93 ASP F N 1
ATOM 13978 C CA . ASP F 1 105 ? 74.785 62.798 71.648 1.00 31.07 93 ASP F CA 1
ATOM 13979 C C . ASP F 1 105 ? 74.886 62.809 73.184 1.00 31.96 93 ASP F C 1
ATOM 13980 O O . ASP F 1 105 ? 75.704 62.103 73.766 1.00 31.96 93 ASP F O 1
ATOM 13985 N N . VAL F 1 106 ? 74.063 63.628 73.828 1.00 34.05 94 VAL F N 1
ATOM 13986 C CA . VAL F 1 106 ? 74.062 63.794 75.297 1.00 35.71 94 VAL F CA 1
ATOM 13987 C C . VAL F 1 106 ? 73.776 62.505 76.078 1.00 36.62 94 VAL F C 1
ATOM 13988 O O . VAL F 1 106 ? 74.100 62.397 77.258 1.00 36.89 94 VAL F O 1
ATOM 13992 N N . ASN F 1 107 ? 73.224 61.514 75.380 1.00 37.36 95 ASN F N 1
ATOM 13993 C CA . ASN F 1 107 ? 73.003 60.173 75.925 1.00 38.00 95 ASN F CA 1
ATOM 13994 C C . ASN F 1 107 ? 74.136 59.209 75.638 1.00 36.52 95 ASN F C 1
ATOM 13995 O O . ASN F 1 107 ? 74.071 58.077 76.110 1.00 35.70 95 ASN F O 1
ATOM 14000 N N . GLY F 1 108 ? 75.148 59.651 74.874 1.00 34.52 96 GLY F N 1
ATOM 14001 C CA . GLY F 1 108 ? 76.298 58.817 74.541 1.00 33.20 96 GLY F CA 1
ATOM 14002 C C . GLY F 1 108 ? 76.147 57.936 73.326 1.00 31.98 96 GLY F C 1
ATOM 14003 O O . GLY F 1 108 ? 77.026 57.141 73.044 1.00 32.16 96 GLY F O 1
ATOM 14004 N N . GLU F 1 109 ? 75.039 58.107 72.605 1.00 31.86 97 GLU F N 1
ATOM 14005 C CA . GLU F 1 109 ? 74.768 57.371 71.362 1.00 33.00 97 GLU F CA 1
ATOM 14006 C C . GLU F 1 109 ? 75.438 58.099 70.211 1.00 32.71 97 GLU F C 1
ATOM 14007 O O . GLU F 1 109 ? 75.484 59.332 70.239 1.00 33.20 97 GLU F O 1
ATOM 14013 N N . PRO F 1 110 ? 75.926 57.361 69.197 1.00 31.13 98 PRO F N 1
ATOM 14014 C CA . PRO F 1 110 ? 76.522 57.981 68.023 1.00 29.54 98 PRO F CA 1
ATOM 14015 C C . PRO F 1 110 ? 75.527 59.010 67.433 1.00 29.60 98 PRO F C 1
ATOM 14016 O O . PRO F 1 110 ? 74.306 58.753 67.364 1.00 28.35 98 PRO F O 1
ATOM 14020 N N . PHE F 1 111 ? 76.043 60.163 67.010 1.00 28.86 99 PHE F N 1
ATOM 14021 C CA . PHE F 1 111 ? 75.207 61.211 66.433 1.00 28.80 99 PHE F CA 1
ATOM 14022 C C . PHE F 1 111 ? 76.068 61.953 65.421 1.00 28.45 99 PHE F C 1
ATOM 14023 O O . PHE F 1 111 ? 76.309 63.146 65.537 1.00 28.62 99 PHE F O 1
ATOM 14031 N N . GLN F 1 112 ? 76.527 61.201 64.422 1.00 27.28 100 GLN F N 1
ATOM 14032 C CA . GLN F 1 112 ? 77.504 61.665 63.477 1.00 29.27 100 GLN F CA 1
ATOM 14033 C C . GLN F 1 112 ? 76.859 62.537 62.380 1.00 30.06 100 GLN F C 1
ATOM 14034 O O . GLN F 1 112 ? 75.908 62.115 61.743 1.00 31.81 100 GLN F O 1
ATOM 14040 N N . PRO F 1 113 ? 77.374 63.749 62.145 1.00 31.06 101 PRO F N 1
ATOM 14041 C CA . PRO F 1 113 ? 76.874 64.573 61.022 1.00 31.56 101 PRO F CA 1
ATOM 14042 C C . PRO F 1 113 ? 77.118 63.848 59.692 1.00 32.36 101 PRO F C 1
ATOM 14043 O O . PRO F 1 113 ? 78.152 63.199 59.535 1.00 32.00 101 PRO F O 1
ATOM 14047 N N . SER F 1 114 ? 76.188 63.955 58.749 1.00 32.40 102 SER F N 1
ATOM 14048 C CA . SER F 1 114 ? 76.396 63.355 57.426 1.00 32.84 102 SER F CA 1
ATOM 14049 C C . SER F 1 114 ? 77.549 64.045 56.694 1.00 32.16 102 SER F C 1
ATOM 14050 O O . SER F 1 114 ? 78.323 63.390 56.011 1.00 33.48 102 SER F O 1
ATOM 14053 N N . TYR F 1 115 ? 77.669 65.360 56.858 1.00 31.20 103 TYR F N 1
ATOM 14054 C CA . TYR F 1 115 ? 78.859 66.105 56.425 1.00 32.12 103 TYR F CA 1
ATOM 14055 C C . TYR F 1 115 ? 79.012 67.238 57.427 1.00 31.51 103 TYR F C 1
ATOM 14056 O O . TYR F 1 115 ? 78.060 67.544 58.149 1.00 31.09 103 TYR F O 1
ATOM 14065 N N . ALA F 1 116 ? 80.199 67.841 57.491 1.00 31.71 104 ALA F N 1
ATOM 14066 C CA . ALA F 1 116 ? 80.442 68.925 58.436 1.00 30.00 104 ALA F CA 1
ATOM 14067 C C . ALA F 1 116 ? 81.588 69.775 57.970 1.00 31.20 104 ALA F C 1
ATOM 14068 O O . ALA F 1 116 ? 82.634 69.271 57.516 1.00 30.72 104 ALA F O 1
ATOM 14070 N N . TYR F 1 117 ? 81.423 71.079 58.119 1.00 29.81 105 TYR F N 1
ATOM 14071 C CA . TYR F 1 117 ? 82.471 71.989 57.737 1.00 29.91 105 TYR F CA 1
ATOM 14072 C C . TYR F 1 117 ? 82.301 73.290 58.495 1.00 30.28 105 TYR F C 1
ATOM 14073 O O . TYR F 1 117 ? 81.457 73.361 59.359 1.00 30.46 105 TYR F O 1
ATOM 14082 N N . ASP F 1 118 ? 83.150 74.279 58.233 1.00 33.48 106 ASP F N 1
ATOM 14083 C CA . ASP F 1 118 ? 82.967 75.641 58.785 1.00 35.76 106 ASP F CA 1
ATOM 14084 C C . ASP F 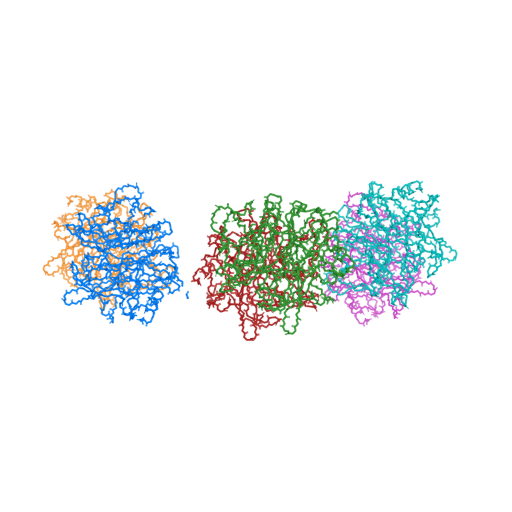1 118 ? 83.088 75.626 60.315 1.00 32.83 106 ASP F C 1
ATOM 14085 O O . ASP F 1 118 ? 82.265 76.239 60.967 1.00 33.12 106 ASP F O 1
ATOM 14090 N N . PRO F 1 119 ? 84.067 74.919 60.897 1.00 31.45 107 PRO F N 1
ATOM 14091 C CA . PRO F 1 119 ? 84.136 74.783 62.353 1.00 29.41 107 PRO F CA 1
ATOM 14092 C C . PRO F 1 119 ? 84.513 76.091 63.022 1.00 30.07 107 PRO F C 1
ATOM 14093 O O . PRO F 1 119 ? 85.258 76.881 62.432 1.00 30.79 107 PRO F O 1
ATOM 14097 N N . ARG F 1 120 ? 83.965 76.347 64.208 1.00 30.26 108 ARG F N 1
ATOM 14098 C CA . ARG F 1 120 ? 84.457 77.395 65.082 1.00 30.16 108 ARG F CA 1
ATOM 14099 C C . ARG F 1 120 ? 84.538 76.752 66.444 1.00 29.82 108 ARG F C 1
ATOM 14100 O O . ARG F 1 120 ? 83.716 75.898 66.769 1.00 31.88 108 ARG F O 1
ATOM 14108 N N . VAL F 1 121 ? 85.497 77.195 67.244 1.00 28.56 109 VAL F N 1
ATOM 14109 C CA . VAL F 1 121 ? 85.712 76.654 68.564 1.00 28.43 109 VAL F CA 1
ATOM 14110 C C . VAL F 1 121 ? 85.934 77.772 69.562 1.00 28.35 109 VAL F C 1
ATOM 14111 O O . VAL F 1 121 ? 86.762 78.656 69.339 1.00 29.65 109 VAL F O 1
ATOM 14115 N N . VAL F 1 122 ? 85.183 77.717 70.653 1.00 29.26 110 VAL F N 1
ATOM 14116 C CA . VAL F 1 122 ? 85.223 78.753 71.659 1.00 30.19 110 VAL F CA 1
ATOM 14117 C C . VAL F 1 122 ? 84.976 78.175 73.041 1.00 29.59 110 VAL F C 1
ATOM 14118 O O . VAL F 1 122 ? 84.088 77.347 73.245 1.00 30.24 110 VAL F O 1
ATOM 14122 N N . LYS F 1 123 ? 85.806 78.591 73.985 1.00 28.00 111 LYS F N 1
ATOM 14123 C CA . LYS F 1 123 ? 85.631 78.170 75.334 1.00 28.59 111 LYS F CA 1
ATOM 14124 C C . LYS F 1 123 ? 84.657 79.071 76.065 1.00 30.78 111 LYS F C 1
ATOM 14125 O O . LYS F 1 123 ? 84.781 80.317 76.030 1.00 31.67 111 LYS F O 1
ATOM 14131 N N . ILE F 1 124 ? 83.693 78.448 76.735 1.00 30.12 112 ILE F N 1
ATOM 14132 C CA . ILE F 1 124 ? 82.742 79.158 77.575 1.00 30.32 112 ILE F CA 1
ATOM 14133 C C . ILE F 1 124 ? 82.788 78.461 78.900 1.00 32.93 112 ILE F C 1
ATOM 14134 O O . ILE F 1 124 ? 82.511 77.263 78.982 1.00 32.60 112 ILE F O 1
ATOM 14139 N N . GLU F 1 125 ? 83.188 79.206 79.939 1.00 35.54 113 GLU F N 1
ATOM 14140 C CA . GLU F 1 125 ? 83.409 78.627 81.247 1.00 38.99 113 GLU F CA 1
ATOM 14141 C C . GLU F 1 125 ? 84.405 77.464 81.121 1.00 37.82 113 GLU F C 1
ATOM 14142 O O . GLU F 1 125 ? 85.531 77.684 80.651 1.00 37.42 113 GLU F O 1
ATOM 14148 N N . ASP F 1 126 ? 84.002 76.245 81.510 1.00 37.69 114 ASP F N 1
ATOM 14149 C CA . ASP F 1 126 ? 84.893 75.093 81.505 1.00 38.17 114 ASP F CA 1
ATOM 14150 C C . ASP F 1 126 ? 84.773 74.224 80.271 1.00 36.96 114 ASP F C 1
ATOM 14151 O O . ASP F 1 126 ? 85.408 73.187 80.193 1.00 37.97 114 ASP F O 1
ATOM 14156 N N . THR F 1 127 ? 83.961 74.650 79.308 1.00 34.10 115 THR F N 1
ATOM 14157 C CA . THR F 1 127 ? 83.615 73.827 78.160 1.00 31.10 115 THR F CA 1
ATOM 14158 C C . THR F 1 127 ? 84.028 74.497 76.865 1.00 31.09 115 THR F C 1
ATOM 14159 O O . THR F 1 127 ? 83.845 75.712 76.705 1.00 31.19 115 THR F O 1
ATOM 14163 N N . TYR F 1 128 ? 84.599 73.703 75.959 1.00 30.19 116 TYR F N 1
ATOM 14164 C CA . TYR F 1 128 ? 84.854 74.130 74.577 1.00 29.08 116 TYR F CA 1
ATOM 14165 C C . TYR F 1 128 ? 83.676 73.760 73.699 1.00 29.10 116 TYR F C 1
ATOM 14166 O O . TYR F 1 128 ? 83.380 72.575 73.531 1.00 30.39 116 TYR F O 1
ATOM 14175 N N . TYR F 1 129 ? 82.999 74.779 73.159 1.00 28.66 117 TYR F N 1
ATOM 14176 C CA . TYR F 1 129 ? 81.907 74.569 72.239 1.00 29.71 117 TYR F CA 1
ATOM 14177 C C . TYR F 1 129 ? 82.392 74.702 70.822 1.00 30.95 117 TYR F C 1
ATOM 14178 O O . TYR F 1 129 ? 83.220 75.577 70.491 1.00 32.51 117 TYR F O 1
ATOM 14187 N N . ILE F 1 130 ? 81.871 73.818 69.989 1.00 30.06 118 ILE F N 1
ATOM 14188 C CA . ILE F 1 130 ? 82.262 73.728 68.600 1.00 30.89 118 ILE F CA 1
ATOM 14189 C C . ILE F 1 130 ? 81.011 73.901 67.746 1.00 30.00 118 ILE F C 1
ATOM 14190 O O . ILE F 1 130 ? 80.100 73.134 67.874 1.00 31.82 118 ILE F O 1
ATOM 14195 N N . THR F 1 131 ? 80.970 74.930 66.890 1.00 30.37 119 THR F N 1
ATOM 14196 C CA . THR F 1 131 ? 79.894 75.030 65.899 1.00 28.47 119 THR F CA 1
ATOM 14197 C C . THR F 1 131 ? 80.433 74.657 64.530 1.00 29.18 119 THR F C 1
ATOM 14198 O O . THR F 1 131 ? 81.628 74.776 64.263 1.00 30.84 119 THR F O 1
ATOM 14202 N N . PHE F 1 132 ? 79.548 74.185 63.662 1.00 27.41 120 PHE F N 1
ATOM 14203 C CA . PHE F 1 132 ? 79.928 73.791 62.322 1.00 28.10 120 PHE F CA 1
ATOM 14204 C C . PHE F 1 132 ? 78.698 73.841 61.462 1.00 29.46 120 PHE F C 1
ATOM 14205 O O . PHE F 1 132 ? 77.568 73.946 61.962 1.00 31.00 120 PHE F O 1
ATOM 14213 N N . CYS F 1 133 ? 78.909 73.767 60.167 1.00 29.94 121 CYS F N 1
ATOM 14214 C CA . CYS F 1 133 ? 77.805 73.650 59.244 1.00 30.15 121 CYS F CA 1
ATOM 14215 C C . CYS F 1 133 ? 77.545 72.172 58.968 1.00 30.58 121 CYS F C 1
ATOM 14216 O O . CYS F 1 133 ? 78.480 71.433 58.663 1.00 30.25 121 CYS F O 1
ATOM 14219 N N . THR F 1 134 ? 76.278 71.751 59.067 1.00 28.49 122 THR F N 1
ATOM 14220 C CA . THR F 1 134 ? 75.955 70.382 58.732 1.00 28.69 122 THR F CA 1
ATOM 14221 C C . THR F 1 134 ? 74.613 70.320 58.014 1.00 31.47 122 THR F C 1
ATOM 14222 O O . THR F 1 134 ? 73.890 71.331 57.949 1.00 32.19 122 THR F O 1
ATOM 14226 N N . ASP F 1 135 ? 74.253 69.127 57.522 1.00 32.58 123 ASP F N 1
ATOM 14227 C CA . ASP F 1 135 ? 72.984 68.946 56.849 1.00 31.83 123 ASP F CA 1
ATOM 14228 C C . ASP F 1 135 ? 71.851 68.629 57.807 1.00 32.08 123 ASP F C 1
ATOM 14229 O O . ASP F 1 135 ? 71.997 67.819 58.735 1.00 31.04 123 ASP F O 1
ATOM 14234 N N . ASP F 1 136 ? 70.712 69.254 57.555 1.00 32.18 124 ASP F N 1
ATOM 14235 C CA . ASP F 1 136 ? 69.417 68.746 58.048 1.00 32.83 124 ASP F CA 1
ATOM 14236 C C . ASP F 1 136 ? 68.339 69.098 57.020 1.00 31.47 124 ASP F C 1
ATOM 14237 O O . ASP F 1 136 ? 67.564 70.046 57.232 1.00 32.86 124 ASP F O 1
ATOM 14242 N N . HIS F 1 137 ? 68.324 68.377 55.891 1.00 29.50 125 HIS F N 1
ATOM 14243 C CA . HIS F 1 137 ? 67.590 68.813 54.702 1.00 29.37 125 HIS F CA 1
ATOM 14244 C C . HIS F 1 137 ? 67.974 70.234 54.324 1.00 29.76 125 HIS F C 1
ATOM 14245 O O . HIS F 1 137 ? 67.120 71.068 54.084 1.00 31.32 125 HIS F O 1
ATOM 14252 N N . GLY F 1 138 ? 69.274 70.505 54.295 1.00 29.32 126 GLY F N 1
ATOM 14253 C CA . GLY F 1 138 ? 69.777 71.835 53.984 1.00 27.10 126 GLY F CA 1
ATOM 14254 C C . GLY F 1 138 ? 70.804 72.193 55.049 1.00 28.29 126 GLY F C 1
ATOM 14255 O O . GLY F 1 138 ? 70.784 71.616 56.165 1.00 28.34 126 GLY F O 1
ATOM 14256 N N . PRO F 1 139 ? 71.742 73.084 54.704 1.00 29.85 127 PRO F N 1
ATOM 14257 C CA . PRO F 1 139 ? 72.776 73.493 55.650 1.00 28.93 127 PRO F CA 1
ATOM 14258 C C . PRO F 1 139 ? 72.143 74.170 56.834 1.00 29.17 127 PRO F C 1
ATOM 14259 O O . PRO F 1 139 ? 71.211 74.959 56.677 1.00 29.22 127 PRO F O 1
ATOM 14263 N N . THR F 1 140 ? 72.646 73.849 58.013 1.00 29.38 128 THR F N 1
ATOM 14264 C CA . THR F 1 140 ? 72.282 74.548 59.229 1.00 28.63 128 THR F CA 1
ATOM 14265 C C . THR F 1 140 ? 73.491 74.516 60.172 1.00 29.38 128 THR F C 1
ATOM 14266 O O . THR F 1 140 ? 74.549 73.988 59.818 1.00 28.70 128 THR F O 1
ATOM 14270 N N . ILE F 1 141 ? 73.331 75.090 61.356 1.00 28.62 129 ILE F N 1
ATOM 14271 C CA . ILE F 1 141 ? 74.404 75.140 62.321 1.00 27.86 129 ILE F CA 1
ATOM 14272 C C . ILE F 1 141 ? 74.285 74.007 63.333 1.00 28.54 129 ILE F C 1
ATOM 14273 O O . ILE F 1 141 ? 73.303 73.935 64.109 1.00 28.23 129 ILE F O 1
ATOM 14278 N N . GLY F 1 142 ? 75.301 73.155 63.316 1.00 27.57 130 GLY F N 1
ATOM 14279 C CA . GLY F 1 142 ? 75.454 72.083 64.300 1.00 28.46 130 GLY F CA 1
ATOM 14280 C C . GLY F 1 142 ? 76.249 72.630 65.464 1.00 29.08 130 GLY F C 1
ATOM 14281 O O . GLY F 1 142 ? 77.029 73.592 65.311 1.00 29.39 130 GLY F O 1
ATOM 14282 N N . VAL F 1 143 ? 76.013 72.044 66.625 1.00 28.92 131 VAL F N 1
ATOM 14283 C CA . VAL F 1 143 ? 76.622 72.481 67.869 1.00 30.69 131 VAL F CA 1
ATOM 14284 C C . VAL F 1 143 ? 77.115 71.272 68.640 1.00 28.97 131 VAL F C 1
ATOM 14285 O O . VAL F 1 143 ? 76.395 70.306 68.821 1.00 28.65 131 VAL F O 1
ATOM 14289 N N . GLY F 1 144 ? 78.343 71.357 69.115 1.00 28.53 132 GLY F N 1
ATOM 14290 C CA . GLY F 1 144 ? 78.911 70.315 69.926 1.00 28.05 132 GLY F CA 1
ATOM 14291 C C . GLY F 1 144 ? 79.784 70.898 71.019 1.00 29.09 132 GLY F C 1
ATOM 14292 O O . GLY F 1 144 ? 79.964 72.128 71.139 1.00 27.71 132 GLY F O 1
ATOM 14301 N N . THR F 1 146 ? 83.154 69.801 74.074 1.00 28.99 134 THR F N 1
ATOM 14302 C CA . THR F 1 146 ? 84.153 68.897 74.627 1.00 29.29 134 THR F CA 1
ATOM 14303 C C . THR F 1 146 ? 84.862 69.590 75.787 1.00 30.15 134 THR F C 1
ATOM 14304 O O . THR F 1 146 ? 85.050 70.812 75.769 1.00 28.59 134 THR F O 1
ATOM 14308 N N . LYS F 1 147 ? 85.219 68.817 76.798 1.00 30.25 135 LYS F N 1
ATOM 14309 C CA . LYS F 1 147 ? 86.014 69.343 77.898 1.00 32.41 135 LYS F CA 1
ATOM 14310 C C . LYS F 1 147 ? 87.475 68.916 77.769 1.00 32.41 135 LYS F C 1
ATOM 14311 O O . LYS F 1 147 ? 88.345 69.550 78.346 1.00 32.29 135 LYS F O 1
ATOM 14317 N N . ASP F 1 148 ? 87.728 67.862 76.990 1.00 30.61 136 ASP F N 1
ATOM 14318 C CA . ASP F 1 148 ? 89.057 67.280 76.899 1.00 30.96 136 ASP F CA 1
ATOM 14319 C C . ASP F 1 148 ? 89.617 67.073 75.496 1.00 31.36 136 ASP F C 1
ATOM 14320 O O . ASP F 1 148 ? 90.720 66.558 75.361 1.00 31.87 136 ASP F O 1
ATOM 14325 N N . PHE F 1 149 ? 88.869 67.450 74.462 1.00 30.51 137 PHE F N 1
ATOM 14326 C CA . PHE F 1 149 ? 89.209 67.138 73.078 1.00 30.24 137 PHE F CA 1
ATOM 14327 C C . PHE F 1 149 ? 89.461 65.652 72.818 1.00 30.21 137 PHE F C 1
ATOM 14328 O O . PHE F 1 149 ? 90.209 65.289 71.924 1.00 30.87 137 PHE F O 1
ATOM 14336 N N . LYS F 1 150 ? 88.822 64.804 73.612 1.00 31.42 138 LYS F N 1
ATOM 14337 C CA . LYS F 1 150 ? 88.854 63.363 73.359 1.00 31.12 138 LYS F CA 1
ATOM 14338 C C . LYS F 1 150 ? 87.461 62.848 73.115 1.00 30.54 138 LYS F C 1
ATOM 14339 O O . LYS F 1 150 ? 87.248 62.081 72.204 1.00 30.02 138 LYS F O 1
ATOM 14345 N N . THR F 1 151 ? 86.501 63.298 73.913 1.00 30.50 139 THR F N 1
ATOM 14346 C CA . THR F 1 151 ? 85.133 62.946 73.670 1.00 29.06 139 THR F CA 1
ATOM 14347 C C . THR F 1 151 ? 84.402 64.198 73.186 1.00 29.23 139 THR F C 1
ATOM 14348 O O . THR F 1 151 ? 84.441 65.243 73.819 1.00 27.84 139 THR F O 1
ATOM 14352 N N . PHE F 1 152 ? 83.703 64.039 72.072 1.00 28.49 140 PHE F N 1
ATOM 14353 C CA . PHE F 1 152 ? 83.021 65.128 71.439 1.00 29.00 140 PHE F CA 1
ATOM 14354 C C . PHE F 1 152 ? 81.502 64.873 71.459 1.00 28.92 140 PHE F C 1
ATOM 14355 O O . PHE F 1 152 ? 81.014 63.892 70.873 1.00 28.34 140 PHE F O 1
ATOM 14363 N N . VAL F 1 153 ? 80.773 65.760 72.143 1.00 27.31 141 VAL F N 1
ATOM 14364 C CA . VAL F 1 153 ? 79.342 65.560 72.403 1.00 27.92 141 VAL F CA 1
ATOM 14365 C C . VAL F 1 153 ? 78.600 66.561 71.537 1.00 30.42 141 VAL F C 1
ATOM 14366 O O . VAL F 1 153 ? 78.839 67.778 71.636 1.00 30.74 141 VAL F O 1
ATOM 14370 N N . ARG F 1 154 ? 77.720 66.042 70.685 1.00 28.93 142 ARG F N 1
ATOM 14371 C CA . ARG F 1 154 ? 76.934 66.864 69.785 1.00 28.02 142 ARG F CA 1
ATOM 14372 C C . ARG F 1 154 ? 75.537 67.124 70.322 1.00 28.44 142 ARG F C 1
ATOM 14373 O O . ARG F 1 154 ? 74.823 66.197 70.711 1.00 28.07 142 ARG F O 1
ATOM 14381 N N . LEU F 1 155 ? 75.187 68.414 70.352 1.00 28.32 143 LEU F N 1
ATOM 14382 C CA . LEU F 1 155 ? 73.887 68.921 70.790 1.00 27.87 143 LEU F CA 1
ATOM 14383 C C . LEU F 1 155 ? 72.938 68.903 69.587 1.00 28.57 143 LEU F C 1
ATOM 14384 O O . LEU F 1 155 ? 73.398 68.748 68.469 1.00 28.08 143 LEU F O 1
ATOM 14389 N N . PRO F 1 156 ? 71.621 69.051 69.792 1.00 29.01 144 PRO F N 1
ATOM 14390 C CA . PRO F 1 156 ? 70.702 69.264 68.667 1.00 26.95 144 PRO F CA 1
ATOM 14391 C C . PRO F 1 156 ? 71.131 70.510 67.878 1.00 27.28 144 PRO F C 1
ATOM 14392 O O . PRO F 1 156 ? 71.670 71.473 68.457 1.00 26.86 144 PRO F O 1
ATOM 14396 N N . ASN F 1 157 ? 70.930 70.499 66.566 1.00 26.32 145 ASN F N 1
ATOM 14397 C CA . ASN F 1 157 ? 71.257 71.674 65.765 1.00 26.27 145 ASN F CA 1
ATOM 14398 C C . ASN F 1 157 ? 70.554 72.898 66.342 1.00 25.92 145 ASN F C 1
ATOM 14399 O O . ASN F 1 157 ? 69.453 72.780 66.899 1.00 25.59 145 ASN F O 1
ATOM 14404 N N . ALA F 1 158 ? 71.188 74.062 66.227 1.00 26.52 146 ALA F N 1
ATOM 14405 C CA . ALA F 1 158 ? 70.622 75.267 66.809 1.00 25.82 146 ALA F CA 1
ATOM 14406 C C . ALA F 1 158 ? 69.396 75.724 65.994 1.00 27.22 146 ALA F C 1
ATOM 14407 O O . ALA F 1 158 ? 68.434 76.267 66.546 1.00 29.76 146 ALA F O 1
ATOM 14409 N N . TYR F 1 159 ? 69.424 75.489 64.686 1.00 25.52 147 TYR F N 1
ATOM 14410 C CA . TYR F 1 159 ? 68.403 76.048 63.793 1.00 25.71 147 TYR F CA 1
ATOM 14411 C C . TYR F 1 159 ? 67.888 75.029 62.822 1.00 26.92 147 TYR F C 1
ATOM 14412 O O . TYR F 1 159 ? 68.574 74.025 62.562 1.00 27.34 147 TYR F O 1
ATOM 14421 N N . VAL F 1 160 ? 66.701 75.294 62.255 1.00 26.22 148 VAL F N 1
ATOM 14422 C CA . VAL F 1 160 ? 66.305 74.664 60.987 1.00 25.20 148 VAL F CA 1
ATOM 14423 C C . VAL F 1 160 ? 67.214 75.280 59.913 1.00 25.61 148 VAL F C 1
ATOM 14424 O O . VAL F 1 160 ? 67.807 76.346 60.141 1.00 25.66 148 VAL F O 1
ATOM 14428 N N . PRO F 1 161 ? 67.340 74.640 58.742 1.00 25.99 149 PRO F N 1
ATOM 14429 C CA . PRO F 1 161 ? 67.963 75.293 57.607 1.00 25.36 149 PRO F CA 1
ATOM 14430 C C . PRO F 1 161 ? 67.224 76.594 57.250 1.00 26.21 149 PRO F C 1
ATOM 14431 O O . PRO F 1 161 ? 66.071 76.760 57.667 1.00 26.30 149 PRO F O 1
ATOM 14435 N N . PHE F 1 162 ? 67.846 77.524 56.522 1.00 26.59 150 PHE F N 1
ATOM 14436 C CA . PHE F 1 162 ? 69.174 77.376 55.921 1.00 28.10 150 PHE F CA 1
ATOM 14437 C C . PHE F 1 162 ? 70.030 78.396 56.592 1.00 28.72 150 PHE F C 1
ATOM 14438 O O . PHE F 1 162 ? 69.737 79.604 56.534 1.00 28.04 150 PHE F O 1
ATOM 14446 N N . ASN F 1 163 ? 71.070 77.921 57.272 1.00 27.90 151 ASN F N 1
ATOM 14447 C CA . ASN F 1 163 ? 71.878 78.812 58.083 1.00 28.42 151 ASN F CA 1
ATOM 14448 C C . ASN F 1 163 ? 73.334 78.357 58.119 1.00 29.22 151 ASN F C 1
ATOM 14449 O O . ASN F 1 163 ? 73.606 77.176 57.910 1.00 29.91 151 ASN F O 1
ATOM 14454 N N . ARG F 1 164 ? 74.255 79.288 58.317 1.00 30.52 152 ARG F N 1
ATOM 14455 C CA . ARG F 1 164 ? 75.695 78.957 58.386 1.00 33.33 152 ARG F CA 1
ATOM 14456 C C . ARG F 1 164 ? 76.443 80.048 59.088 1.00 32.21 152 ARG F C 1
ATOM 14457 O O . ARG F 1 164 ? 75.811 80.985 59.577 1.00 30.30 152 ARG F O 1
ATOM 14465 N N . ASN F 1 165 ? 77.785 79.906 59.159 1.00 31.00 153 ASN F N 1
ATOM 14466 C CA . ASN F 1 165 ? 78.652 80.844 59.887 1.00 30.28 153 ASN F CA 1
ATOM 14467 C C . ASN F 1 165 ? 78.186 81.075 61.336 1.00 29.91 153 ASN F C 1
ATOM 14468 O O . ASN F 1 165 ? 78.170 82.212 61.833 1.00 30.49 153 ASN F O 1
ATOM 14473 N N . GLY F 1 166 ? 77.796 79.993 62.003 1.00 27.77 154 GLY F N 1
ATOM 14474 C CA . GLY F 1 166 ? 77.378 80.055 63.388 1.00 27.16 154 GLY F CA 1
ATOM 14475 C C . GLY F 1 166 ? 78.608 80.125 64.271 1.00 29.75 154 GLY F C 1
ATOM 14476 O O . GLY F 1 166 ? 79.548 79.312 64.138 1.00 30.44 154 GLY F O 1
ATOM 14477 N N . VAL F 1 167 ? 78.646 81.120 65.156 1.00 27.82 155 VAL F N 1
ATOM 14478 C CA . VAL F 1 167 ? 79.694 81.185 66.163 1.00 28.23 155 VAL F CA 1
ATOM 14479 C C . VAL F 1 167 ? 79.150 81.761 67.438 1.00 28.28 155 VAL F C 1
ATOM 14480 O O . VAL F 1 167 ? 78.345 82.686 67.407 1.00 29.41 155 VAL F O 1
ATOM 14484 N N . LEU F 1 168 ? 79.552 81.166 68.546 1.00 27.81 156 LEU F N 1
ATOM 14485 C CA . LEU F 1 168 ? 79.152 81.607 69.872 1.00 28.76 156 LEU F CA 1
ATOM 14486 C C . LEU F 1 168 ? 80.037 82.697 70.461 1.00 28.24 156 LEU F C 1
ATOM 14487 O O . LEU F 1 168 ? 81.215 82.769 70.171 1.00 29.18 156 LEU F O 1
ATOM 14492 N N . PHE F 1 169 ? 79.442 83.565 71.283 1.00 27.76 157 PHE F N 1
ATOM 14493 C CA . PHE F 1 169 ? 80.209 84.485 72.121 1.00 27.93 157 PHE F CA 1
ATOM 14494 C C . PHE F 1 169 ? 80.902 83.692 73.212 1.00 28.05 157 PHE F C 1
ATOM 14495 O O . PHE F 1 169 ? 80.337 82.683 73.693 1.00 28.31 157 PHE F O 1
ATOM 14503 N N . PRO F 1 170 ? 82.120 84.123 73.591 1.00 27.44 158 PRO F N 1
ATOM 14504 C CA . PRO F 1 170 ? 82.968 83.354 74.537 1.00 26.65 158 PRO F CA 1
ATOM 14505 C C . PRO F 1 170 ? 82.550 83.385 76.003 1.00 28.46 158 PRO F C 1
ATOM 14506 O O . PRO F 1 170 ? 83.268 82.853 76.851 1.00 29.91 158 PRO F O 1
ATOM 14510 N N . ARG F 1 171 ? 81.413 84.006 76.298 1.00 27.54 159 ARG F N 1
ATOM 14511 C CA . ARG F 1 171 ? 80.785 83.969 77.611 1.00 27.72 159 ARG F CA 1
ATOM 14512 C C . ARG F 1 171 ? 79.302 84.301 77.472 1.00 27.93 159 ARG F C 1
ATOM 14513 O O . ARG F 1 171 ? 78.873 84.798 76.435 1.00 28.17 159 ARG F O 1
ATOM 14521 N N . LYS F 1 172 ? 78.536 84.012 78.517 1.00 28.14 160 LYS F N 1
ATOM 14522 C CA . LYS F 1 172 ? 77.138 84.383 78.585 1.00 29.32 160 LYS F CA 1
ATOM 14523 C C . LYS F 1 172 ? 77.038 85.890 78.679 1.00 29.63 160 LYS F C 1
ATOM 14524 O O . LYS F 1 172 ? 77.917 86.533 79.224 1.00 28.42 160 LYS F O 1
ATOM 14530 N N . ILE F 1 173 ? 75.981 86.446 78.111 1.00 30.19 161 ILE F N 1
ATOM 14531 C CA . ILE F 1 173 ? 75.727 87.865 78.186 1.00 30.20 161 ILE F CA 1
ATOM 14532 C C . ILE F 1 173 ? 74.324 87.946 78.754 1.00 32.42 161 ILE F C 1
ATOM 14533 O O . ILE F 1 173 ? 73.390 87.337 78.209 1.00 32.02 161 ILE F O 1
ATOM 14538 N N . ASN F 1 174 ? 74.199 88.643 79.886 1.00 33.69 162 ASN F N 1
ATOM 14539 C CA . ASN F 1 174 ? 72.942 88.760 80.628 1.00 35.37 162 ASN F CA 1
ATOM 14540 C C . ASN F 1 174 ? 72.316 87.370 80.870 1.00 34.61 162 ASN F C 1
ATOM 14541 O O . ASN F 1 174 ? 71.123 87.160 80.702 1.00 34.20 162 ASN F O 1
ATOM 14546 N N . GLY F 1 175 ? 73.151 86.413 81.246 1.00 32.61 163 GLY F N 1
ATOM 14547 C CA . GLY F 1 175 ? 72.671 85.081 81.564 1.00 30.71 163 GLY F CA 1
ATOM 14548 C C . GLY F 1 175 ? 72.397 84.167 80.390 1.00 31.90 163 GLY F C 1
ATOM 14549 O O . GLY F 1 175 ? 72.009 83.028 80.608 1.00 31.84 163 GLY F O 1
ATOM 14550 N N . LYS F 1 176 ? 72.594 84.643 79.150 1.00 31.42 164 LYS F N 1
ATOM 14551 C CA . LYS F 1 176 ? 72.254 83.855 77.945 1.00 29.86 164 LYS F CA 1
ATOM 14552 C C . LYS F 1 176 ? 73.497 83.514 77.135 1.00 29.31 164 LYS F C 1
ATOM 14553 O O . LYS F 1 176 ? 74.401 84.320 77.040 1.00 29.19 164 LYS F O 1
ATOM 14559 N N . TYR F 1 177 ? 73.523 82.311 76.558 1.00 28.06 165 TYR F N 1
ATOM 14560 C CA . TYR F 1 177 ? 74.418 81.984 75.464 1.00 26.34 165 TYR F CA 1
ATOM 14561 C C . TYR F 1 177 ? 73.967 82.765 74.236 1.00 26.92 165 TYR F C 1
ATOM 14562 O O . TYR F 1 177 ? 72.768 82.902 73.982 1.00 26.51 165 TYR F O 1
ATOM 14571 N N . VAL F 1 178 ? 74.933 83.284 73.489 1.00 26.08 166 VAL F N 1
ATOM 14572 C CA . VAL F 1 178 ? 74.662 84.134 72.345 1.00 25.39 166 VAL F CA 1
ATOM 14573 C C . VAL F 1 178 ? 75.367 83.563 71.092 1.00 26.45 166 VAL F C 1
ATOM 14574 O O . VAL F 1 178 ? 76.577 83.348 71.114 1.00 26.88 166 VAL F O 1
ATOM 14586 N N . LEU F 1 180 ? 75.972 84.056 67.076 1.00 27.87 168 LEU F N 1
ATOM 14587 C CA . LEU F 1 180 ? 75.931 84.744 65.773 1.00 27.50 168 LEU F CA 1
ATOM 14588 C C . LEU F 1 180 ? 75.555 83.720 64.734 1.00 28.33 168 LEU F C 1
ATOM 14589 O O . LEU F 1 180 ? 75.929 82.577 64.831 1.00 28.76 168 LEU F O 1
ATOM 14594 N N . ASN F 1 181 ? 74.776 84.128 63.741 1.00 27.93 169 ASN F N 1
ATOM 14595 C CA . ASN F 1 181 ? 74.361 83.216 62.708 1.00 27.28 169 ASN F CA 1
ATOM 14596 C C . ASN F 1 181 ? 74.179 84.002 61.403 1.00 28.06 169 ASN F C 1
ATOM 14597 O O . ASN F 1 181 ? 74.366 85.217 61.370 1.00 28.02 169 ASN F O 1
ATOM 14602 N N . ARG F 1 182 ? 73.840 83.308 60.328 1.00 27.96 170 ARG F N 1
ATOM 14603 C CA . ARG F 1 182 ? 73.794 83.925 59.025 1.00 28.12 170 ARG F CA 1
ATOM 14604 C C . ARG F 1 182 ? 72.737 83.242 58.180 1.00 28.38 170 ARG F C 1
ATOM 14605 O O . ARG F 1 182 ? 73.034 82.277 57.436 1.00 28.46 170 ARG F O 1
ATOM 14613 N N . PRO F 1 183 ? 71.499 83.732 58.280 1.00 29.98 171 PRO F N 1
ATOM 14614 C CA . PRO F 1 183 ? 70.392 83.202 57.468 1.00 29.56 171 PRO F CA 1
ATOM 14615 C C . PRO F 1 183 ? 70.768 83.122 55.977 1.00 31.98 171 PRO F C 1
ATOM 14616 O O . PRO F 1 183 ? 71.302 84.086 55.410 1.00 30.49 171 PRO F O 1
ATOM 14620 N N . SER F 1 184 ? 70.542 81.958 55.362 1.00 32.27 172 SER F N 1
ATOM 14621 C CA . SER F 1 184 ? 70.992 81.727 53.987 1.00 34.87 172 SER F CA 1
ATOM 14622 C C . SER F 1 184 ? 69.907 81.084 53.071 1.00 38.99 172 SER F C 1
ATOM 14623 O O . SER F 1 184 ? 68.739 80.994 53.437 1.00 36.49 172 SER F O 1
ATOM 14626 N N . ASP F 1 185 ? 70.388 80.649 51.900 1.00 44.64 173 ASP F N 1
ATOM 14627 C CA . ASP F 1 185 ? 69.716 79.914 50.805 1.00 51.71 173 ASP F CA 1
ATOM 14628 C C . ASP F 1 185 ? 70.043 78.458 50.939 1.00 52.93 173 ASP F C 1
ATOM 14629 O O . ASP F 1 185 ? 70.893 78.079 51.763 1.00 51.70 173 ASP F O 1
ATOM 14634 N N . ASN F 1 186 ? 69.478 77.661 50.032 1.00 56.05 174 ASN F N 1
ATOM 14635 C CA . ASN F 1 186 ? 69.951 76.296 49.850 1.00 59.99 174 ASN F CA 1
ATOM 14636 C C . ASN F 1 186 ? 71.231 76.180 49.003 1.00 62.18 174 ASN F C 1
ATOM 14637 O O . ASN F 1 186 ? 71.960 75.189 49.127 1.00 62.81 174 ASN F O 1
ATOM 14642 N N . GLY F 1 187 ? 71.515 77.188 48.172 1.00 63.80 175 GLY F N 1
ATOM 14643 C CA . GLY F 1 187 ? 72.671 77.136 47.269 1.00 65.66 175 GLY F CA 1
ATOM 14644 C C . GLY F 1 187 ? 73.817 78.082 47.600 1.00 66.74 175 GLY F C 1
ATOM 14645 O O . GLY F 1 187 ? 74.129 78.322 48.769 1.00 66.70 175 GLY F O 1
ATOM 14646 N N . HIS F 1 188 ? 74.461 78.610 46.564 1.00 66.58 176 HIS F N 1
ATOM 14647 C CA . HIS F 1 188 ? 75.535 79.578 46.744 1.00 66.24 176 HIS F CA 1
ATOM 14648 C C . HIS F 1 188 ? 74.910 80.961 46.950 1.00 65.00 176 HIS F C 1
ATOM 14649 O O . HIS F 1 188 ? 74.829 81.779 46.028 1.00 65.40 176 HIS F O 1
ATOM 14656 N N . THR F 1 189 ? 74.462 81.177 48.188 1.00 61.98 177 THR F N 1
ATOM 14657 C CA . THR F 1 189 ? 73.633 82.314 48.595 1.00 59.18 177 THR F CA 1
ATOM 14658 C C . THR F 1 189 ? 74.106 83.671 48.067 1.00 58.12 177 THR F C 1
ATOM 14659 O O . THR F 1 189 ? 75.239 84.083 48.323 1.00 57.17 177 THR F O 1
ATOM 14663 N N . PRO F 1 190 ? 73.225 84.355 47.342 1.00 57.52 178 PRO F N 1
ATOM 14664 C CA . PRO F 1 190 ? 73.510 85.688 46.817 1.00 56.60 178 PRO F CA 1
ATOM 14665 C C . PRO F 1 190 ? 73.029 86.833 47.743 1.00 53.92 178 PRO F C 1
ATOM 14666 O O . PRO F 1 190 ? 72.622 87.895 47.265 1.00 54.09 178 PRO F O 1
ATOM 14670 N N . PHE F 1 191 ? 73.069 86.607 49.051 1.00 50.96 179 PHE F N 1
ATOM 14671 C CA . PHE F 1 191 ? 72.723 87.628 50.059 1.00 49.91 179 PHE F CA 1
ATOM 14672 C C . PHE F 1 191 ? 73.195 87.075 51.405 1.00 47.18 179 PHE F C 1
ATOM 14673 O O . PHE F 1 191 ? 73.631 85.915 51.479 1.00 47.79 179 PHE F O 1
ATOM 14681 N N . GLY F 1 192 ? 73.093 87.883 52.466 1.00 41.47 180 GLY F N 1
ATOM 14682 C CA . GLY F 1 192 ? 73.416 87.397 53.802 1.00 37.53 180 GLY F CA 1
ATOM 14683 C C . GLY F 1 192 ? 73.783 88.455 54.819 1.00 35.79 180 GLY F C 1
ATOM 14684 O O . GLY F 1 192 ? 74.729 89.202 54.629 1.00 34.72 180 GLY F O 1
ATOM 14685 N N . ASP F 1 193 ? 72.987 88.529 55.878 1.00 32.22 181 ASP F N 1
ATOM 14686 C CA . ASP F 1 193 ? 73.256 89.370 57.036 1.00 31.88 181 ASP F CA 1
ATOM 14687 C C . ASP F 1 193 ? 73.577 88.525 58.255 1.00 30.45 181 ASP F C 1
ATOM 14688 O O . ASP F 1 193 ? 73.143 87.390 58.374 1.00 29.42 181 ASP F O 1
ATOM 14693 N N . ILE F 1 194 ? 74.337 89.102 59.166 1.00 30.02 182 ILE F N 1
ATOM 14694 C CA . ILE F 1 194 ? 74.626 88.461 60.444 1.00 27.02 182 ILE F CA 1
ATOM 14695 C C . ILE F 1 194 ? 73.529 88.822 61.437 1.00 27.48 182 ILE F C 1
ATOM 14696 O O . ILE F 1 194 ? 73.179 90.015 61.604 1.00 25.26 182 ILE F O 1
ATOM 14701 N N . PHE F 1 195 ? 73.016 87.775 62.094 1.00 25.74 183 PHE F N 1
ATOM 14702 C CA . PHE F 1 195 ? 72.046 87.897 63.175 1.00 26.82 183 PHE F CA 1
ATOM 14703 C C . PHE F 1 195 ? 72.672 87.296 64.420 1.00 26.96 183 PHE F C 1
ATOM 14704 O O . PHE F 1 195 ? 73.709 86.674 64.354 1.00 28.29 183 PHE F O 1
ATOM 14712 N N . LEU F 1 196 ? 72.020 87.481 65.545 1.00 24.71 184 LEU F N 1
ATOM 14713 C CA . LEU F 1 196 ? 72.358 86.744 66.735 1.00 28.36 184 LEU F CA 1
ATOM 14714 C C . LEU F 1 196 ? 71.078 86.192 67.329 1.00 28.11 184 LEU F C 1
ATOM 14715 O O . LEU F 1 196 ? 69.970 86.702 67.051 1.00 28.39 184 LEU F O 1
ATOM 14720 N N . SER F 1 197 ? 71.237 85.140 68.118 1.00 27.16 185 SER F N 1
ATOM 14721 C CA . SER F 1 197 ? 70.157 84.552 68.879 1.00 27.71 185 SER F CA 1
ATOM 14722 C C . SER F 1 197 ? 70.673 84.288 70.279 1.00 28.34 185 SER F C 1
ATOM 14723 O O . SER F 1 197 ? 71.888 84.225 70.530 1.00 28.68 185 SER F O 1
ATOM 14726 N N . GLU F 1 198 ? 69.740 84.108 71.205 1.00 26.61 186 GLU F N 1
ATOM 14727 C CA . GLU F 1 198 ? 70.138 83.831 72.543 1.00 28.08 186 GLU F CA 1
ATOM 14728 C C . GLU F 1 198 ? 69.424 82.571 73.059 1.00 27.62 186 GLU F C 1
ATOM 14729 O O . GLU F 1 198 ? 68.336 82.227 72.581 1.00 26.12 186 GLU F O 1
ATOM 14735 N N . SER F 1 199 ? 70.064 81.912 74.030 1.00 25.44 187 SER F N 1
ATOM 14736 C CA . SER F 1 199 ? 69.596 80.638 74.591 1.00 25.38 187 SER F CA 1
ATOM 14737 C C . SER F 1 199 ? 69.964 80.523 76.062 1.00 26.37 187 SER F C 1
ATOM 14738 O O . SER F 1 199 ? 71.122 80.849 76.460 1.00 25.20 187 SER F O 1
ATOM 14741 N N . PRO F 1 200 ? 69.020 80.068 76.895 1.00 26.71 188 PRO F N 1
ATOM 14742 C CA . PRO F 1 200 ? 69.369 79.800 78.301 1.00 26.61 188 PRO F CA 1
ATOM 14743 C C . PRO F 1 200 ? 70.122 78.482 78.467 1.00 27.99 188 PRO F C 1
ATOM 14744 O O . PRO F 1 200 ? 70.757 78.291 79.495 1.00 29.15 188 PRO F O 1
ATOM 14748 N N . ASP F 1 201 ? 70.049 77.582 77.483 1.00 27.25 189 ASP F N 1
ATOM 14749 C CA . ASP F 1 201 ? 70.495 76.208 77.685 1.00 27.32 189 ASP F CA 1
ATOM 14750 C C . ASP F 1 201 ? 71.302 75.632 76.523 1.00 28.59 189 ASP F C 1
ATOM 14751 O O . ASP F 1 201 ? 71.642 74.450 76.527 1.00 30.16 189 ASP F O 1
ATOM 14764 N N . ILE F 1 203 ? 70.204 75.020 73.688 1.00 27.54 191 ILE F N 1
ATOM 14765 C CA . ILE F 1 203 ? 69.331 74.181 72.854 1.00 27.67 191 ILE F CA 1
ATOM 14766 C C . ILE F 1 203 ? 68.209 74.990 72.226 1.00 27.64 191 ILE F C 1
ATOM 14767 O O . ILE F 1 203 ? 67.921 74.833 71.017 1.00 27.29 191 ILE F O 1
ATOM 14772 N N . HIS F 1 204 ? 67.583 75.845 73.042 1.00 25.33 192 HIS F N 1
ATOM 14773 C CA . HIS F 1 204 ? 66.419 76.584 72.596 1.00 25.39 192 HIS F CA 1
ATOM 14774 C C . HIS F 1 204 ? 66.870 78.020 72.313 1.00 26.33 192 HIS F C 1
ATOM 14775 O O . HIS F 1 204 ? 67.415 78.672 73.206 1.00 26.47 192 HIS F O 1
ATOM 14782 N N . TRP F 1 205 ? 66.657 78.512 71.087 1.00 25.13 193 TRP F N 1
ATOM 14783 C CA . TRP F 1 205 ? 67.161 79.835 70.670 1.00 24.81 193 TRP F CA 1
ATOM 14784 C C . TRP F 1 205 ? 66.026 80.779 70.367 1.00 25.09 193 TRP F C 1
ATOM 14785 O O . TRP F 1 205 ? 65.056 80.377 69.775 1.00 24.82 193 TRP F O 1
ATOM 14796 N N . GLY F 1 206 ? 66.140 82.040 70.779 1.00 24.75 194 GLY F N 1
ATOM 14797 C CA . GLY F 1 206 ? 65.075 82.987 70.562 1.00 23.64 194 GLY F CA 1
ATOM 14798 C C . GLY F 1 206 ? 65.581 84.392 70.716 1.00 25.77 194 GLY F C 1
ATOM 14799 O O . GLY F 1 206 ? 66.787 84.628 70.859 1.00 25.96 194 GLY F O 1
ATOM 14800 N N . ASN F 1 207 ? 64.666 85.340 70.702 1.00 24.79 195 ASN F N 1
ATOM 14801 C CA . ASN F 1 207 ? 65.058 86.710 70.798 1.00 27.84 195 ASN F CA 1
ATOM 14802 C C . ASN F 1 207 ? 66.102 87.099 69.784 1.00 27.21 195 ASN F C 1
ATOM 14803 O O . ASN F 1 207 ? 67.100 87.687 70.143 1.00 27.33 195 ASN F O 1
ATOM 14808 N N . HIS F 1 208 ? 65.864 86.757 68.523 1.00 26.22 196 HIS F N 1
ATOM 14809 C CA . HIS F 1 208 ? 66.808 87.011 67.438 1.00 25.39 196 HIS F CA 1
ATOM 14810 C C . HIS F 1 208 ? 66.919 88.494 67.112 1.00 26.51 196 HIS F C 1
ATOM 14811 O O . HIS F 1 208 ? 65.964 89.250 67.275 1.00 26.43 196 HIS F O 1
ATOM 14818 N N . ARG F 1 209 ? 68.104 88.924 66.688 1.00 26.02 197 ARG F N 1
ATOM 14819 C CA . ARG F 1 209 ? 68.275 90.308 66.260 1.00 27.92 197 ARG F CA 1
ATOM 14820 C C . ARG F 1 209 ? 69.252 90.356 65.131 1.00 27.18 197 ARG F C 1
ATOM 14821 O O . ARG F 1 209 ? 70.283 89.643 65.147 1.00 27.21 197 ARG F O 1
ATOM 14829 N N . PHE F 1 210 ? 68.925 91.211 64.169 1.00 26.97 198 PHE F N 1
ATOM 14830 C CA . PHE F 1 210 ? 69.825 91.597 63.114 1.00 27.15 198 PHE F CA 1
ATOM 14831 C C . PHE F 1 210 ? 70.999 92.342 63.764 1.00 27.88 198 PHE F C 1
ATOM 14832 O O . PHE F 1 210 ? 70.806 93.179 64.667 1.00 26.65 198 PHE F O 1
ATOM 14840 N N . VAL F 1 211 ? 72.218 92.035 63.318 1.00 27.55 199 VAL F N 1
ATOM 14841 C CA . VAL F 1 211 ? 73.403 92.729 63.855 1.00 26.87 199 VAL F CA 1
ATOM 14842 C C . VAL F 1 211 ? 74.022 93.622 62.783 1.00 29.91 199 VAL F C 1
ATOM 14843 O O . VAL F 1 211 ? 74.144 94.828 62.958 1.00 30.70 199 VAL F O 1
ATOM 14847 N N . LEU F 1 212 ? 74.370 93.017 61.658 1.00 31.03 200 LEU F N 1
ATOM 14848 C CA . LEU F 1 212 ? 75.217 93.629 60.635 1.00 33.73 200 LEU F CA 1
ATOM 14849 C C . LEU F 1 212 ? 74.757 93.092 59.296 1.00 31.84 200 LEU F C 1
ATOM 14850 O O . LEU F 1 212 ? 74.555 91.880 59.143 1.00 32.01 200 LEU F O 1
ATOM 14855 N N . GLY F 1 213 ? 74.604 93.986 58.326 1.00 30.88 201 GLY F N 1
ATOM 14856 C CA . GLY F 1 213 ? 74.222 93.585 56.985 1.00 31.20 201 GLY F CA 1
ATOM 14857 C C . GLY F 1 213 ? 75.265 93.943 55.936 1.00 32.96 201 GLY F C 1
ATOM 14858 O O . GLY F 1 213 ? 76.188 94.736 56.175 1.00 30.49 201 GLY F O 1
ATOM 14859 N N . ARG F 1 214 ? 75.113 93.363 54.759 1.00 32.61 202 ARG F N 1
ATOM 14860 C CA . ARG F 1 214 ? 75.934 93.732 53.627 1.00 35.32 202 ARG F CA 1
ATOM 14861 C C . ARG F 1 214 ? 75.893 95.246 53.384 1.00 35.29 202 ARG F C 1
ATOM 14862 O O . ARG F 1 214 ? 74.914 95.907 53.707 1.00 35.44 202 ARG F O 1
ATOM 14870 N N . SER F 1 215 ? 76.964 95.791 52.828 1.00 34.06 203 SER F N 1
ATOM 14871 C CA . SER F 1 215 ? 77.061 97.215 52.636 1.00 35.29 203 SER F CA 1
ATOM 14872 C C . SER F 1 215 ? 76.607 97.544 51.232 1.00 38.60 203 SER F C 1
ATOM 14873 O O . SER F 1 215 ? 76.823 96.786 50.319 1.00 42.56 203 SER F O 1
ATOM 14876 N N . SER F 1 216 ? 75.989 98.688 51.047 1.00 39.49 204 SER F N 1
ATOM 14877 C CA . SER F 1 216 ? 75.704 99.147 49.709 1.00 40.51 204 SER F CA 1
ATOM 14878 C C . SER F 1 216 ? 76.925 99.904 49.164 1.00 39.00 204 SER F C 1
ATOM 14879 O O . SER F 1 216 ? 77.314 99.747 47.993 1.00 39.91 204 SER F O 1
ATOM 14882 N N . TYR F 1 217 ? 77.544 100.691 50.039 1.00 34.37 205 TYR F N 1
ATOM 14883 C CA . TYR F 1 217 ? 78.605 101.584 49.651 1.00 33.50 205 TYR F CA 1
ATOM 14884 C C . TYR F 1 217 ? 79.963 100.874 49.467 1.00 32.17 205 TYR F C 1
ATOM 14885 O O . TYR F 1 217 ? 80.736 101.187 48.537 1.00 30.89 205 TYR F O 1
ATOM 14894 N N . ASN F 1 218 ? 80.247 99.906 50.335 1.00 30.02 206 ASN F N 1
ATOM 14895 C CA . ASN F 1 218 ? 81.533 99.220 50.292 1.00 30.05 206 ASN F CA 1
ATOM 14896 C C . ASN F 1 218 ? 81.400 97.963 49.482 1.00 30.01 206 ASN F C 1
ATOM 14897 O O . ASN F 1 218 ? 80.895 96.956 49.975 1.00 29.83 206 ASN F O 1
ATOM 14902 N N . TRP F 1 219 ? 81.900 98.012 48.250 1.00 29.09 207 TRP F N 1
ATOM 14903 C CA . TRP F 1 219 ? 81.647 96.950 47.289 1.00 29.15 207 TRP F CA 1
ATOM 14904 C C . TRP F 1 219 ? 82.197 95.614 47.740 1.00 28.73 207 TRP F C 1
ATOM 14905 O O . TRP F 1 219 ? 81.658 94.585 47.354 1.00 30.02 207 TRP F O 1
ATOM 14916 N N . TRP F 1 220 ? 83.249 95.614 48.561 1.00 26.76 208 TRP F N 1
ATOM 14917 C CA . TRP F 1 220 ? 83.869 94.353 48.987 1.00 25.93 208 TRP F CA 1
ATOM 14918 C C . TRP F 1 220 ? 82.951 93.485 49.789 1.00 26.20 208 TRP F C 1
ATOM 14919 O O . TRP F 1 220 ? 83.146 92.286 49.878 1.00 26.49 208 TRP F O 1
ATOM 14930 N N . GLU F 1 221 ? 81.924 94.105 50.367 1.00 26.83 209 GLU F N 1
ATOM 14931 C CA . GLU F 1 221 ? 80.998 93.405 51.239 1.00 27.40 209 GLU F CA 1
ATOM 14932 C C . GLU F 1 221 ? 79.554 93.730 50.823 1.00 28.47 209 GLU F C 1
ATOM 14933 O O . GLU F 1 221 ? 78.641 93.804 51.675 1.00 27.99 209 GLU F O 1
ATOM 14939 N N . ASN F 1 222 ? 79.333 93.895 49.523 1.00 28.94 210 ASN F N 1
ATOM 14940 C CA . ASN F 1 222 ? 78.006 94.279 49.060 1.00 29.38 210 ASN F CA 1
ATOM 14941 C C . ASN F 1 222 ? 77.132 93.099 48.657 1.00 30.34 210 ASN F C 1
ATOM 14942 O O . ASN F 1 222 ? 75.973 93.270 48.345 1.00 31.68 210 ASN F O 1
ATOM 14947 N N . LEU F 1 223 ? 77.668 91.895 48.651 1.00 30.58 211 LEU F N 1
ATOM 14948 C CA . LEU F 1 223 ? 76.831 90.768 48.308 1.00 31.49 211 LEU F CA 1
ATOM 14949 C C . LEU F 1 223 ? 76.338 90.038 49.586 1.00 33.03 211 LEU F C 1
ATOM 14950 O O . LEU F 1 223 ? 75.109 89.829 49.785 1.00 32.09 211 LEU F O 1
ATOM 14955 N N . LYS F 1 224 ? 77.286 89.664 50.458 1.00 30.32 212 LYS F N 1
ATOM 14956 C CA . LYS F 1 224 ? 76.916 89.060 51.733 1.00 29.27 212 LYS F CA 1
ATOM 14957 C C . LYS F 1 224 ? 78.092 89.085 52.682 1.00 28.95 212 LYS F C 1
ATOM 14958 O O . LYS F 1 224 ? 79.216 89.387 52.298 1.00 27.76 212 LYS F O 1
ATOM 14964 N N . ILE F 1 225 ? 77.803 88.780 53.938 1.00 27.33 213 ILE F N 1
ATOM 14965 C CA . ILE F 1 225 ? 78.798 88.800 55.002 1.00 27.32 213 ILE F CA 1
ATOM 14966 C C . ILE F 1 225 ? 78.476 87.664 55.933 1.00 26.91 213 ILE F C 1
ATOM 14967 O O . ILE F 1 225 ? 77.385 87.112 55.869 1.00 27.33 213 ILE F O 1
ATOM 14972 N N . GLY F 1 226 ? 79.424 87.313 56.789 1.00 25.29 214 GLY F N 1
ATOM 14973 C CA . GLY F 1 226 ? 79.211 86.286 57.788 1.00 25.73 214 GLY F CA 1
ATOM 14974 C C . GLY F 1 226 ? 80.294 86.324 58.841 1.00 27.56 214 GLY F C 1
ATOM 14975 O O . GLY F 1 226 ? 81.442 86.770 58.588 1.00 28.48 214 GLY F O 1
ATOM 14976 N N . ALA F 1 227 ? 79.951 85.876 60.037 1.00 27.55 215 ALA F N 1
ATOM 14977 C CA . ALA F 1 227 ? 80.926 85.925 61.143 1.00 27.74 215 ALA F CA 1
ATOM 14978 C C . ALA F 1 227 ? 82.081 84.962 60.876 1.00 29.22 215 ALA F C 1
ATOM 14979 O O . ALA F 1 227 ? 81.919 83.951 60.191 1.00 29.06 215 ALA F O 1
ATOM 14981 N N . GLY F 1 228 ? 83.242 85.278 61.438 1.00 29.97 216 GLY F N 1
ATOM 14982 C CA . GLY F 1 228 ? 84.412 84.422 61.318 1.00 30.61 216 GLY F CA 1
ATOM 14983 C C . GLY F 1 228 ? 84.820 83.906 62.669 1.00 31.23 216 GLY F C 1
ATOM 14984 O O . GLY F 1 228 ? 84.072 83.127 63.294 1.00 33.19 216 GLY F O 1
ATOM 14985 N N . PRO F 1 229 ? 85.984 84.356 63.148 1.00 29.56 217 PRO F N 1
ATOM 14986 C CA . PRO F 1 229 ? 86.434 84.035 64.506 1.00 30.10 217 PRO F CA 1
ATOM 14987 C C . PRO F 1 229 ? 85.370 84.434 65.575 1.00 30.45 217 PRO F C 1
ATOM 14988 O O . PRO F 1 229 ? 84.541 85.311 65.343 1.00 31.87 217 PRO F O 1
ATOM 14992 N N . TYR F 1 230 ? 85.388 83.800 66.740 1.00 28.89 218 TYR F N 1
ATOM 14993 C CA . TYR F 1 230 ? 84.424 84.202 67.759 1.00 29.24 218 TYR F CA 1
ATOM 14994 C C . TYR F 1 230 ? 84.748 85.647 68.170 1.00 29.91 218 TYR F C 1
ATOM 14995 O O . TYR F 1 230 ? 85.925 86.053 68.095 1.00 29.30 218 TYR F O 1
ATOM 15004 N N . PRO F 1 231 ? 83.742 86.423 68.574 1.00 29.56 219 PRO F N 1
ATOM 15005 C CA . PRO F 1 231 ? 83.984 87.816 68.978 1.00 29.01 219 PRO F CA 1
ATOM 15006 C C . PRO F 1 231 ? 84.872 87.933 70.199 1.00 29.99 219 PRO F C 1
ATOM 15007 O O . PRO F 1 231 ? 84.691 87.203 71.166 1.00 29.59 219 PRO F O 1
ATOM 15011 N N . ILE F 1 232 ? 85.828 88.862 70.141 1.00 28.44 220 ILE F N 1
ATOM 15012 C CA . ILE F 1 232 ? 86.831 89.012 71.160 1.00 27.38 220 ILE F CA 1
ATOM 15013 C C . ILE F 1 232 ? 86.423 90.186 72.057 1.00 28.25 220 ILE F C 1
ATOM 15014 O O . ILE F 1 232 ? 86.228 91.306 71.557 1.00 28.45 220 ILE F O 1
ATOM 15019 N N . GLU F 1 233 ? 86.327 89.940 73.365 1.00 26.22 221 GLU F N 1
ATOM 15020 C CA . GLU F 1 233 ? 85.867 90.967 74.279 1.00 26.71 221 GLU F CA 1
ATOM 15021 C C . GLU F 1 233 ? 86.980 91.953 74.584 1.00 28.64 221 GLU F C 1
ATOM 15022 O O . GLU F 1 233 ? 88.037 91.565 75.078 1.00 28.29 221 GLU F O 1
ATOM 15028 N N . THR F 1 234 ? 86.751 93.217 74.264 1.00 27.84 222 THR F N 1
ATOM 15029 C CA . THR F 1 234 ? 87.690 94.286 74.581 1.00 28.84 222 THR F CA 1
ATOM 15030 C C . THR F 1 234 ? 86.934 95.389 75.288 1.00 29.01 222 THR F C 1
ATOM 15031 O O . THR F 1 234 ? 85.703 95.429 75.244 1.00 29.41 222 THR F O 1
ATOM 15035 N N . SER F 1 235 ? 87.672 96.275 75.944 1.00 30.62 223 SER F N 1
ATOM 15036 C CA . SER F 1 235 ? 87.105 97.441 76.584 1.00 30.88 223 SER F CA 1
ATOM 15037 C C . SER F 1 235 ? 86.392 98.326 75.555 1.00 31.23 223 SER F C 1
ATOM 15038 O O . SER F 1 235 ? 85.561 99.148 75.903 1.00 33.48 223 SER F O 1
ATOM 15041 N N . GLU F 1 236 ? 86.734 98.173 74.281 1.00 30.36 224 GLU F N 1
ATOM 15042 C CA . GLU F 1 236 ? 86.133 98.977 73.211 1.00 31.17 224 GLU F CA 1
ATOM 15043 C C . GLU F 1 236 ? 84.924 98.319 72.567 1.00 31.24 224 GLU F C 1
ATOM 15044 O O . GLU F 1 236 ? 84.326 98.889 71.635 1.00 31.71 224 GLU F O 1
ATOM 15050 N N . GLY F 1 237 ? 84.563 97.126 73.050 1.00 29.46 225 GLY F N 1
ATOM 15051 C CA . GLY F 1 237 ? 83.447 96.398 72.491 1.00 28.70 225 GLY F CA 1
ATOM 15052 C C . GLY F 1 237 ? 83.890 95.012 72.050 1.00 29.37 225 GLY F C 1
ATOM 15053 O O . GLY F 1 237 ? 85.061 94.640 72.203 1.00 29.83 225 GLY F O 1
ATOM 15054 N N . TRP F 1 238 ? 82.939 94.241 71.536 1.00 27.99 226 TRP F N 1
ATOM 15055 C CA . TRP F 1 238 ? 83.228 92.914 71.002 1.00 27.41 226 TRP F CA 1
ATOM 15056 C C . TRP F 1 238 ? 83.848 93.121 69.618 1.00 27.54 226 TRP F C 1
ATOM 15057 O O . TRP F 1 238 ? 83.223 93.704 68.736 1.00 27.93 226 TRP F O 1
ATOM 15068 N N . LEU F 1 239 ? 85.082 92.676 69.434 1.00 27.19 227 LEU F N 1
ATOM 15069 C CA . LEU F 1 239 ? 85.694 92.748 68.130 1.00 27.42 227 LEU F CA 1
ATOM 15070 C C . LEU F 1 239 ? 85.244 91.544 67.302 1.00 27.74 227 LEU F C 1
ATOM 15071 O O . LEU F 1 239 ? 85.561 90.383 67.615 1.00 26.05 227 LEU F O 1
ATOM 15076 N N . LEU F 1 240 ? 84.479 91.823 66.253 1.00 27.46 228 LEU F N 1
ATOM 15077 C CA . LEU F 1 240 ? 83.998 90.765 65.378 1.00 28.66 228 LEU F CA 1
ATOM 15078 C C . LEU F 1 240 ? 84.700 90.873 64.016 1.00 28.95 228 LEU F C 1
ATOM 15079 O O . LEU F 1 240 ? 84.515 91.847 63.258 1.00 28.08 228 LEU F O 1
ATOM 15084 N N . ILE F 1 241 ? 85.517 89.864 63.730 1.00 27.22 229 ILE F N 1
ATOM 15085 C CA . ILE F 1 241 ? 86.148 89.741 62.451 1.00 27.17 229 ILE F CA 1
ATOM 15086 C C . ILE F 1 241 ? 85.188 88.929 61.568 1.00 28.19 229 ILE F C 1
ATOM 15087 O O . ILE F 1 241 ? 84.787 87.810 61.908 1.00 29.14 229 ILE F O 1
ATOM 15092 N N . TYR F 1 242 ? 84.782 89.513 60.454 1.00 28.00 230 TYR F N 1
ATOM 15093 C CA . TYR F 1 242 ? 83.769 88.898 59.633 1.00 27.42 230 TYR F CA 1
ATOM 15094 C C . TYR F 1 242 ? 84.230 88.921 58.171 1.00 28.22 230 TYR F C 1
ATOM 15095 O O . TYR F 1 242 ? 84.995 89.793 57.759 1.00 27.87 230 TYR F O 1
ATOM 15104 N N . HIS F 1 243 ? 83.739 87.971 57.370 1.00 28.05 231 HIS F N 1
ATOM 15105 C CA . HIS F 1 243 ? 84.074 87.964 55.983 1.00 26.92 231 HIS F CA 1
ATOM 15106 C C . HIS F 1 243 ? 83.044 88.767 55.209 1.00 28.26 231 HIS F C 1
ATOM 15107 O O . HIS F 1 243 ? 81.879 88.851 55.612 1.00 27.60 231 HIS F O 1
ATOM 15114 N N . GLY F 1 244 ? 83.476 89.366 54.099 1.00 26.43 232 GLY F N 1
ATOM 15115 C CA . GLY F 1 244 ? 82.565 90.125 53.251 1.00 27.32 232 GLY F CA 1
ATOM 15116 C C . GLY F 1 244 ? 82.781 89.652 51.842 1.00 27.88 232 GLY F C 1
ATOM 15117 O O . GLY F 1 244 ? 83.924 89.379 51.456 1.00 27.61 232 GLY F O 1
ATOM 15118 N N . VAL F 1 245 ? 81.685 89.527 51.085 1.00 28.16 233 VAL F N 1
ATOM 15119 C CA . VAL F 1 245 ? 81.728 89.022 49.727 1.00 26.50 233 VAL F CA 1
ATOM 15120 C C . VAL F 1 245 ? 81.229 90.054 48.708 1.00 27.60 233 VAL F C 1
ATOM 15121 O O . VAL F 1 245 ? 80.257 90.790 48.965 1.00 27.11 233 VAL F O 1
ATOM 15125 N N . THR F 1 246 ? 81.921 90.118 47.568 1.00 27.00 234 THR F N 1
ATOM 15126 C CA . THR F 1 246 ? 81.436 90.826 46.403 1.00 26.02 234 THR F CA 1
ATOM 15127 C C . THR F 1 246 ? 81.377 89.876 45.210 1.00 28.09 234 THR F C 1
ATOM 15128 O O . THR F 1 246 ? 82.137 88.861 45.153 1.00 28.23 234 THR F O 1
ATOM 15132 N N . LEU F 1 247 ? 80.472 90.181 44.275 1.00 28.26 235 LEU F N 1
ATOM 15133 C CA . LEU F 1 247 ? 80.343 89.392 43.067 1.00 31.77 235 LEU F CA 1
ATOM 15134 C C . LEU F 1 247 ? 80.942 90.097 41.873 1.00 30.50 235 LEU F C 1
ATOM 15135 O O . LEU F 1 247 ? 80.483 91.153 41.507 1.00 31.36 235 LEU F O 1
ATOM 15140 N N . THR F 1 248 ? 81.971 89.528 41.255 1.00 28.94 236 THR F N 1
ATOM 15141 C CA . THR F 1 248 ? 82.457 90.109 40.005 1.00 28.24 236 THR F CA 1
ATOM 15142 C C . THR F 1 248 ? 81.855 89.304 38.872 1.00 28.59 236 THR F C 1
ATOM 15143 O O . THR F 1 248 ? 81.203 88.278 39.092 1.00 25.26 236 THR F O 1
ATOM 15147 N N . CYS F 1 249 ? 82.128 89.711 37.640 1.00 27.59 237 CYS F N 1
ATOM 15148 C CA . CYS F 1 249 ? 81.581 88.930 36.561 1.00 29.57 237 CYS F CA 1
ATOM 15149 C C . CYS F 1 249 ? 82.130 87.484 36.519 1.00 29.14 237 CYS F C 1
ATOM 15150 O O . CYS F 1 249 ? 81.477 86.623 35.955 1.00 28.03 237 CYS F O 1
ATOM 15153 N N . ASN F 1 250 ? 83.279 87.227 37.165 1.00 28.01 238 ASN F N 1
ATOM 15154 C CA . ASN F 1 250 ? 83.898 85.877 37.177 1.00 27.67 238 ASN F CA 1
ATOM 15155 C C . ASN F 1 250 ? 83.834 85.081 38.477 1.00 28.63 238 ASN F C 1
ATOM 15156 O O . ASN F 1 250 ? 84.446 83.978 38.606 1.00 29.80 238 ASN F O 1
ATOM 15161 N N . GLY F 1 251 ? 83.032 85.582 39.407 1.00 27.38 239 GLY F N 1
ATOM 15162 C CA . GLY F 1 251 ? 82.740 84.856 40.613 1.00 26.28 239 GLY F CA 1
ATOM 15163 C C . GLY F 1 251 ? 82.884 85.751 41.844 1.00 28.50 239 GLY F C 1
ATOM 15164 O O . GLY F 1 251 ? 83.064 86.978 41.731 1.00 26.29 239 GLY F O 1
ATOM 15165 N N . TYR F 1 252 ? 82.824 85.113 43.006 1.00 26.96 240 TYR F N 1
ATOM 15166 C CA . TYR F 1 252 ? 82.884 85.795 44.279 1.00 29.49 240 TYR F CA 1
ATOM 15167 C C . TYR F 1 252 ? 84.319 86.108 44.654 1.00 28.76 240 TYR F C 1
ATOM 15168 O O . TYR F 1 252 ? 85.240 85.377 44.298 1.00 30.51 240 TYR F O 1
ATOM 15177 N N . VAL F 1 253 ? 84.479 87.178 45.396 1.00 26.13 241 VAL F N 1
ATOM 15178 C CA . VAL F 1 253 ? 85.735 87.464 46.046 1.00 26.21 241 VAL F CA 1
ATOM 15179 C C . VAL F 1 253 ? 85.448 87.680 47.515 1.00 27.77 241 VAL F C 1
ATOM 15180 O O . VAL F 1 253 ? 84.642 88.570 47.859 1.00 28.03 241 VAL F O 1
ATOM 15184 N N . TYR F 1 254 ? 86.057 86.841 48.368 1.00 27.12 242 TYR F N 1
ATOM 15185 C CA . TYR F 1 254 ? 85.869 86.907 49.829 1.00 27.55 242 TYR F CA 1
ATOM 15186 C C . TYR F 1 254 ? 87.029 87.658 50.437 1.00 28.16 242 TYR F C 1
ATOM 15187 O O . TYR F 1 254 ? 88.172 87.266 50.226 1.00 27.60 242 TYR F O 1
ATOM 15196 N N . SER F 1 255 ? 86.720 88.718 51.197 1.00 27.85 243 SER F N 1
ATOM 15197 C CA . SER F 1 255 ? 87.723 89.452 52.000 1.00 26.32 243 SER F CA 1
ATOM 15198 C C . SER F 1 255 ? 87.296 89.367 53.444 1.00 26.67 243 SER F C 1
ATOM 15199 O O . SER F 1 255 ? 86.211 88.878 53.736 1.00 27.82 243 SER F O 1
ATOM 15202 N N . PHE F 1 256 ? 88.120 89.848 54.366 1.00 25.31 244 PHE F N 1
ATOM 15203 C CA . PHE F 1 256 ? 87.647 90.007 55.717 1.00 25.66 244 PHE F CA 1
ATOM 15204 C C . PHE F 1 256 ? 87.983 91.348 56.358 1.00 27.11 244 PHE F C 1
ATOM 15205 O O . PHE F 1 256 ? 89.031 91.954 56.071 1.00 25.96 244 PHE F O 1
ATOM 15213 N N . GLY F 1 257 ? 87.042 91.828 57.183 1.00 25.99 245 GLY F N 1
ATOM 15214 C CA . GLY F 1 257 ? 87.203 93.078 57.932 1.00 25.82 245 GLY F CA 1
ATOM 15215 C C . GLY F 1 257 ? 86.735 92.854 59.362 1.00 27.29 245 GLY F C 1
ATOM 15216 O O . GLY F 1 257 ? 86.750 91.711 59.866 1.00 26.40 245 GLY F O 1
ATOM 15217 N N . ALA F 1 258 ? 86.301 93.928 60.014 1.00 26.38 246 ALA F N 1
ATOM 15218 C CA . ALA F 1 258 ? 85.927 93.832 61.423 1.00 27.63 246 ALA F CA 1
ATOM 15219 C C . ALA F 1 258 ? 84.996 94.938 61.872 1.00 28.18 246 ALA F C 1
ATOM 15220 O O . ALA F 1 258 ? 85.010 96.041 61.326 1.00 27.89 246 ALA F O 1
ATOM 15222 N N . ALA F 1 259 ? 84.190 94.606 62.881 1.00 28.39 247 ALA F N 1
ATOM 15223 C CA . ALA F 1 259 ? 83.273 95.519 63.531 1.00 26.99 247 ALA F CA 1
ATOM 15224 C C . ALA F 1 259 ? 83.498 95.436 65.045 1.00 26.67 247 ALA F C 1
ATOM 15225 O O . ALA F 1 259 ? 84.059 94.435 65.548 1.00 26.83 247 ALA F O 1
ATOM 15227 N N . LEU F 1 260 ? 83.102 96.492 65.749 1.00 25.15 248 LEU F N 1
ATOM 15228 C CA . LEU F 1 260 ? 82.986 96.500 67.197 1.00 26.46 248 LEU F CA 1
ATOM 15229 C C . LEU F 1 260 ? 81.512 96.580 67.614 1.00 26.99 248 LEU F C 1
ATOM 15230 O O . LEU F 1 260 ? 80.757 97.481 67.194 1.00 26.50 248 LEU F O 1
ATOM 15235 N N . LEU F 1 261 ? 81.121 95.664 68.491 1.00 26.39 249 LEU F N 1
ATOM 15236 C CA . LEU F 1 261 ? 79.739 95.576 68.938 1.00 26.46 249 LEU F CA 1
ATOM 15237 C C . LEU F 1 261 ? 79.651 95.975 70.409 1.00 27.35 249 LEU F C 1
ATOM 15238 O O . LEU F 1 261 ? 80.562 95.684 71.203 1.00 27.02 249 LEU F O 1
ATOM 15243 N N . ASP F 1 262 ? 78.543 96.610 70.772 1.00 26.96 250 ASP F N 1
ATOM 15244 C CA . ASP F 1 262 ? 78.292 96.969 72.142 1.00 27.07 250 ASP F CA 1
ATOM 15245 C C . ASP F 1 262 ? 78.420 95.743 73.058 1.00 27.71 250 ASP F C 1
ATOM 15246 O O . ASP F 1 262 ? 77.900 94.671 72.754 1.00 27.37 250 ASP F O 1
ATOM 15251 N N . LEU F 1 263 ? 79.110 95.908 74.179 1.00 27.84 251 LEU F N 1
ATOM 15252 C CA . LEU F 1 263 ? 79.324 94.795 75.114 1.00 29.16 251 LEU F CA 1
ATOM 15253 C C . LEU F 1 263 ? 78.029 94.203 75.691 1.00 30.57 251 LEU F C 1
ATOM 15254 O O . LEU F 1 263 ? 77.884 92.971 75.751 1.00 30.22 251 LEU F O 1
ATOM 15259 N N . ASP F 1 264 ? 77.083 95.069 76.063 1.00 29.79 252 ASP F N 1
ATOM 15260 C CA . ASP F 1 264 ? 75.846 94.606 76.697 1.00 31.69 252 ASP F CA 1
ATOM 15261 C C . ASP F 1 264 ? 74.775 94.211 75.696 1.00 33.18 252 ASP F C 1
ATOM 15262 O O . ASP F 1 264 ? 73.962 93.312 75.964 1.00 32.79 252 ASP F O 1
ATOM 15267 N N . ASP F 1 265 ? 74.736 94.912 74.563 1.00 32.36 253 ASP F N 1
ATOM 15268 C CA . ASP F 1 265 ? 73.814 94.539 73.507 1.00 32.20 253 ASP F CA 1
ATOM 15269 C C . ASP F 1 265 ? 74.589 94.442 72.213 1.00 31.20 253 ASP F C 1
ATOM 15270 O O . ASP F 1 265 ? 74.679 95.413 71.447 1.00 30.40 253 ASP F O 1
ATOM 15275 N N . PRO F 1 266 ? 75.159 93.260 71.973 1.00 30.87 254 PRO F N 1
ATOM 15276 C CA . PRO F 1 266 ? 76.007 93.051 70.802 1.00 30.68 254 PRO F CA 1
ATOM 15277 C C . PRO F 1 266 ? 75.271 93.174 69.462 1.00 32.19 254 PRO F C 1
ATOM 15278 O O . PRO F 1 266 ? 75.919 93.123 68.422 1.00 33.81 254 PRO F O 1
ATOM 15282 N N . SER F 1 267 ? 73.947 93.327 69.475 1.00 31.22 255 SER F N 1
ATOM 15283 C CA . SER F 1 267 ? 73.235 93.634 68.222 1.00 31.67 255 SER F CA 1
ATOM 15284 C C . SER F 1 267 ? 73.392 95.104 67.854 1.00 32.04 255 SER F C 1
ATOM 15285 O O . SER F 1 267 ? 73.004 95.503 66.771 1.00 32.50 255 SER F O 1
ATOM 15288 N N . LYS F 1 268 ? 73.997 95.884 68.754 1.00 31.51 256 LYS F N 1
ATOM 15289 C CA . LYS F 1 268 ? 74.280 97.287 68.510 1.00 33.21 256 LYS F CA 1
ATOM 15290 C C . LYS F 1 268 ? 75.736 97.430 68.013 1.00 31.66 256 LYS F C 1
ATOM 15291 O O . LYS F 1 268 ? 76.678 97.123 68.736 1.00 30.87 256 LYS F O 1
ATOM 15297 N N . VAL F 1 269 ? 75.907 97.871 66.767 1.00 29.69 257 VAL F N 1
ATOM 15298 C CA . VAL F 1 269 ? 77.234 98.041 66.155 1.00 28.22 257 VAL F CA 1
ATOM 15299 C C . VAL F 1 269 ? 77.775 99.425 66.488 1.00 28.51 257 VAL F C 1
ATOM 15300 O O . VAL F 1 269 ? 77.143 100.408 66.175 1.00 29.31 257 VAL F O 1
ATOM 15304 N N . LEU F 1 270 ? 78.956 99.481 67.104 1.00 28.11 258 LEU F N 1
ATOM 15305 C CA . LEU F 1 270 ? 79.575 100.743 67.526 1.00 27.15 258 LEU F CA 1
ATOM 15306 C C . LEU F 1 270 ? 80.436 101.317 66.424 1.00 27.51 258 LEU F C 1
ATOM 15307 O O . LEU F 1 270 ? 80.463 102.537 66.219 1.00 26.71 258 LEU F O 1
ATOM 15312 N N . TYR F 1 271 ? 81.185 100.440 65.750 1.00 27.59 259 TYR F N 1
ATOM 15313 C CA . TYR F 1 271 ? 82.088 100.835 64.674 1.00 26.55 259 TYR F CA 1
ATOM 15314 C C . TYR F 1 271 ? 82.203 99.661 63.740 1.00 27.94 259 TYR F C 1
ATOM 15315 O O . TYR F 1 271 ? 82.050 98.509 64.157 1.00 27.00 259 TYR F O 1
ATOM 15324 N N . ARG F 1 272 ? 82.513 99.965 62.487 1.00 26.70 260 ARG F N 1
ATOM 15325 C CA . ARG F 1 272 ? 82.681 98.971 61.464 1.00 28.25 260 ARG F CA 1
ATOM 15326 C C . ARG F 1 272 ? 83.612 99.536 60.416 1.00 27.54 260 ARG F C 1
ATOM 15327 O O . ARG F 1 272 ? 83.341 100.604 59.894 1.00 27.82 260 ARG F O 1
ATOM 15335 N N . SER F 1 273 ? 84.693 98.821 60.108 1.00 27.68 261 SER F N 1
ATOM 15336 C CA . SER F 1 273 ? 85.662 99.326 59.121 1.00 26.70 261 SER F CA 1
ATOM 15337 C C . SER F 1 273 ? 85.138 99.303 57.706 1.00 28.23 261 SER F C 1
ATOM 15338 O O . SER F 1 273 ? 84.732 98.239 57.205 1.00 26.86 261 SER F O 1
ATOM 15341 N N . ARG F 1 274 ? 85.170 100.459 57.029 1.00 27.73 262 ARG F N 1
ATOM 15342 C CA . ARG F 1 274 ? 84.760 100.496 55.629 1.00 28.57 262 ARG F CA 1
ATOM 15343 C C . ARG F 1 274 ? 85.746 99.730 54.748 1.00 27.68 262 ARG F C 1
ATOM 15344 O O . ARG F 1 274 ? 85.371 99.255 53.676 1.00 27.46 262 ARG F O 1
ATOM 15352 N N . TYR F 1 275 ? 87.003 99.612 55.188 1.00 26.58 263 TYR F N 1
ATOM 15353 C CA . TYR F 1 275 ? 87.997 98.808 54.439 1.00 26.42 263 TYR F CA 1
ATOM 15354 C C . TYR F 1 275 ? 88.164 97.432 55.036 1.00 26.67 263 TYR F C 1
ATOM 15355 O O . TYR F 1 275 ? 88.159 97.299 56.247 1.00 27.70 263 TYR F O 1
ATOM 15364 N N . TYR F 1 276 ? 88.405 96.419 54.209 1.00 25.95 264 TYR F N 1
ATOM 15365 C CA . TYR F 1 276 ? 88.754 95.100 54.730 1.00 25.48 264 TYR F CA 1
ATOM 15366 C C . TYR F 1 276 ? 90.110 95.142 55.422 1.00 26.38 264 TYR F C 1
ATOM 15367 O O . TYR F 1 276 ? 90.900 96.048 55.216 1.00 26.55 264 TYR F O 1
ATOM 15376 N N . LEU F 1 277 ? 90.355 94.174 56.284 1.00 28.10 265 LEU F N 1
ATOM 15377 C CA . LEU F 1 277 ? 91.669 93.990 56.851 1.00 27.39 265 LEU F CA 1
ATOM 15378 C C . LEU F 1 277 ? 92.536 93.200 55.874 1.00 28.17 265 LEU F C 1
ATOM 15379 O O . LEU F 1 277 ? 93.740 93.375 55.835 1.00 29.72 265 LEU F O 1
ATOM 15384 N N . LEU F 1 278 ? 91.927 92.295 55.108 1.00 27.63 266 LEU F N 1
ATOM 15385 C CA . LEU F 1 278 ? 92.669 91.418 54.237 1.00 28.05 266 LEU F CA 1
ATOM 15386 C C . LEU F 1 278 ? 91.777 90.987 53.068 1.00 27.87 266 LEU F C 1
ATOM 15387 O O . LEU F 1 278 ? 90.565 90.827 53.210 1.00 27.49 266 LEU F O 1
ATOM 15392 N N . THR F 1 279 ? 92.389 90.820 51.897 1.00 26.31 267 THR F N 1
ATOM 15393 C CA . THR F 1 279 ? 91.665 90.468 50.691 1.00 25.21 267 THR F CA 1
ATOM 15394 C C . THR F 1 279 ? 92.636 89.608 49.875 1.00 26.35 267 THR F C 1
ATOM 15395 O O . THR F 1 279 ? 93.839 89.598 50.178 1.00 25.96 267 THR F O 1
ATOM 15399 N N . PRO F 1 280 ? 92.135 88.782 48.956 1.00 26.00 268 PRO F N 1
ATOM 15400 C CA . PRO F 1 280 ? 93.034 87.858 48.240 1.00 26.70 268 PRO F CA 1
ATOM 15401 C C . PRO F 1 280 ? 94.048 88.621 47.395 1.00 27.01 268 PRO F C 1
ATOM 15402 O O . PRO F 1 280 ? 93.670 89.497 46.594 1.00 26.84 268 PRO F O 1
ATOM 15406 N N . GLU F 1 281 ? 95.325 88.258 47.536 1.00 26.38 269 GLU F N 1
ATOM 15407 C CA . GLU F 1 281 ? 96.393 88.945 46.817 1.00 28.64 269 GLU F CA 1
ATOM 15408 C C . GLU F 1 281 ? 97.501 87.954 46.474 1.00 29.25 269 GLU F C 1
ATOM 15409 O O . GLU F 1 281 ? 98.071 88.004 45.391 1.00 29.53 269 GLU F O 1
ATOM 15415 N N . GLU F 1 282 ? 97.787 87.027 47.381 1.00 29.22 270 GLU F N 1
ATOM 15416 C CA . GLU F 1 282 ? 98.875 86.090 47.188 1.00 28.11 270 GLU F CA 1
ATOM 15417 C C . GLU F 1 282 ? 98.369 84.935 46.391 1.00 29.51 270 GLU F C 1
ATOM 15418 O O . GLU F 1 282 ? 97.163 84.681 46.353 1.00 31.07 270 GLU F O 1
ATOM 15424 N N . GLU F 1 283 ? 99.294 84.233 45.758 1.00 28.35 271 GLU F N 1
ATOM 15425 C CA . GLU F 1 283 ? 98.982 83.119 44.904 1.00 33.30 271 GLU F CA 1
ATOM 15426 C C . GLU F 1 283 ? 98.196 82.011 45.615 1.00 30.17 271 GLU F C 1
ATOM 15427 O O . GLU F 1 283 ? 97.335 81.410 45.016 1.00 29.91 271 GLU F O 1
ATOM 15433 N N . TYR F 1 284 ? 98.496 81.733 46.881 1.00 28.89 272 TYR F N 1
ATOM 15434 C CA . TYR F 1 284 ? 97.748 80.741 47.649 1.00 27.90 272 TYR F CA 1
ATOM 15435 C C . TYR F 1 284 ? 96.323 81.196 48.022 1.00 28.15 272 TYR F C 1
ATOM 15436 O O . TYR F 1 284 ? 95.545 80.408 48.550 1.00 29.00 272 TYR F O 1
ATOM 15445 N N . GLU F 1 285 ? 96.001 82.470 47.739 1.00 26.95 273 GLU F N 1
ATOM 15446 C CA . GLU F 1 285 ? 94.676 83.062 47.952 1.00 25.93 273 GLU F CA 1
ATOM 15447 C C . GLU F 1 285 ? 93.912 83.288 46.642 1.00 26.37 273 GLU F C 1
ATOM 15448 O O . GLU F 1 285 ? 92.675 83.287 46.622 1.00 26.79 273 GLU F O 1
ATOM 15454 N N . THR F 1 286 ? 94.629 83.554 45.558 1.00 25.22 274 THR F N 1
ATOM 15455 C CA . THR F 1 286 ? 93.971 83.878 44.306 1.00 25.41 274 THR F CA 1
ATOM 15456 C C . THR F 1 286 ? 93.851 82.682 43.356 1.00 27.19 274 THR F C 1
ATOM 15457 O O . THR F 1 286 ? 93.197 82.788 42.328 1.00 27.40 274 THR F O 1
ATOM 15461 N N . VAL F 1 287 ? 94.499 81.562 43.710 1.00 25.21 275 VAL F N 1
ATOM 15462 C CA . VAL F 1 287 ? 94.541 80.359 42.880 1.00 25.88 275 VAL F CA 1
ATOM 15463 C C . VAL F 1 287 ? 94.212 79.150 43.774 1.00 26.61 275 VAL F C 1
ATOM 15464 O O . VAL F 1 287 ? 94.736 79.029 44.874 1.00 25.73 275 VAL F O 1
ATOM 15468 N N . GLY F 1 288 ? 93.335 78.278 43.300 1.00 25.88 276 GLY F N 1
ATOM 15469 C CA . GLY F 1 288 ? 93.009 77.077 44.047 1.00 25.91 276 GLY F CA 1
ATOM 15470 C C . GLY F 1 288 ? 91.605 76.559 43.789 1.00 28.10 276 GLY F C 1
ATOM 15471 O O . GLY F 1 288 ? 90.973 76.906 42.798 1.00 28.67 276 GLY F O 1
ATOM 15472 N N . PHE F 1 289 ? 91.114 75.709 44.687 1.00 27.69 277 PHE F N 1
ATOM 15473 C CA . PHE F 1 289 ? 89.808 75.112 44.537 1.00 26.57 277 PHE F CA 1
ATOM 15474 C C . PHE F 1 289 ? 88.710 76.161 44.342 1.00 28.43 277 PHE F C 1
ATOM 15475 O O . PHE F 1 289 ? 87.837 76.017 43.456 1.00 27.53 277 PHE F O 1
ATOM 15483 N N . VAL F 1 290 ? 88.744 77.210 45.172 1.00 26.93 278 VAL F N 1
ATOM 15484 C CA . VAL F 1 290 ? 87.853 78.339 45.009 1.00 26.62 278 VAL F CA 1
ATOM 15485 C C . VAL F 1 290 ? 88.730 79.597 45.064 1.00 25.97 278 VAL F C 1
ATOM 15486 O O . VAL F 1 290 ? 89.092 80.047 46.133 1.00 27.42 278 VAL F O 1
ATOM 15490 N N . PRO F 1 291 ? 89.114 80.108 43.899 1.00 26.37 279 PRO F N 1
ATOM 15491 C CA . PRO F 1 291 ? 89.995 81.278 43.807 1.00 27.26 279 PRO F CA 1
ATOM 15492 C C . PRO F 1 291 ? 89.408 82.498 44.483 1.00 27.70 279 PRO F C 1
ATOM 15493 O O . PRO F 1 291 ? 88.182 82.667 44.485 1.00 27.34 279 PRO F O 1
ATOM 15497 N N . ASN F 1 292 ? 90.293 83.346 45.025 1.00 27.85 280 ASN F N 1
ATOM 15498 C CA . ASN F 1 292 ? 89.924 84.660 45.561 1.00 26.33 280 ASN F CA 1
ATOM 15499 C C . ASN F 1 292 ? 89.107 84.535 46.822 1.00 27.07 280 ASN F C 1
ATOM 15500 O O . ASN F 1 292 ? 88.028 85.137 46.955 1.00 28.20 280 ASN F O 1
ATOM 15505 N N . VAL F 1 293 ? 89.618 83.725 47.751 1.00 25.01 281 VAL F N 1
ATOM 15506 C CA . VAL F 1 293 ? 88.978 83.560 49.053 1.00 26.07 281 VAL F CA 1
ATOM 15507 C C . VAL F 1 293 ? 90.007 83.729 50.150 1.00 27.57 281 VAL F C 1
ATOM 15508 O O . VAL F 1 293 ? 91.040 83.032 50.128 1.00 28.50 281 VAL F O 1
ATOM 15512 N N . VAL F 1 294 ? 89.759 84.684 51.062 1.00 27.29 282 VAL F N 1
ATOM 15513 C CA . VAL F 1 294 ? 90.383 84.674 52.414 1.00 27.84 282 VAL F CA 1
ATOM 15514 C C . VAL F 1 294 ? 89.220 84.607 53.424 1.00 30.63 282 VAL F C 1
ATOM 15515 O O . VAL F 1 294 ? 88.338 85.491 53.438 1.00 30.89 282 VAL F O 1
ATOM 15519 N N . PHE F 1 295 ? 89.202 83.543 54.227 1.00 29.21 283 PHE F N 1
ATOM 15520 C CA . PHE F 1 295 ? 88.032 83.236 55.048 1.00 28.62 283 PHE F CA 1
ATOM 15521 C C . PHE F 1 295 ? 88.504 82.982 56.471 1.00 28.08 283 PHE F C 1
ATOM 15522 O O . PHE F 1 295 ? 89.036 81.924 56.732 1.00 28.84 283 PHE F O 1
ATOM 15530 N N . PRO F 1 296 ? 88.338 83.960 57.372 1.00 28.59 284 PRO F N 1
ATOM 15531 C CA . PRO F 1 296 ? 88.905 83.878 58.717 1.00 29.72 284 PRO F CA 1
ATOM 15532 C C . PRO F 1 296 ? 88.065 82.928 59.594 1.00 31.19 284 PRO F C 1
ATOM 15533 O O . PRO F 1 296 ? 86.827 83.004 59.599 1.00 30.29 284 PRO F O 1
ATOM 15537 N N . CYS F 1 297 ? 88.751 82.036 60.293 1.00 30.06 285 CYS F N 1
ATOM 15538 C CA . CYS F 1 297 ? 88.100 80.970 61.086 1.00 31.93 285 CYS F CA 1
ATOM 15539 C C . CYS F 1 297 ? 88.359 81.061 62.572 1.00 29.96 285 CYS F C 1
ATOM 15540 O O . CYS F 1 297 ? 87.557 80.603 63.358 1.00 31.50 285 CYS F O 1
ATOM 15543 N N . ALA F 1 298 ? 89.498 81.623 62.956 1.00 28.25 286 ALA F N 1
ATOM 15544 C CA . ALA F 1 298 ? 89.936 81.607 64.349 1.00 27.36 286 ALA F CA 1
ATOM 15545 C C . ALA F 1 298 ? 90.883 82.757 64.564 1.00 28.95 286 ALA F C 1
ATOM 15546 O O . ALA F 1 298 ? 91.587 83.153 63.652 1.00 28.90 286 ALA F O 1
ATOM 15548 N N . ALA F 1 299 ? 90.853 83.312 65.764 1.00 29.48 287 ALA F N 1
ATOM 15549 C CA . ALA F 1 299 ? 91.828 84.276 66.191 1.00 30.55 287 ALA F CA 1
ATOM 15550 C C . ALA F 1 299 ? 92.327 83.893 67.566 1.00 31.76 287 ALA F C 1
ATOM 15551 O O . ALA F 1 299 ? 91.560 83.486 68.440 1.00 34.36 287 ALA F O 1
ATOM 15553 N N . LEU F 1 300 ? 93.631 83.994 67.738 1.00 32.72 288 LEU F N 1
ATOM 15554 C CA . LEU F 1 300 ? 94.255 83.908 69.041 1.00 31.25 288 LEU F CA 1
ATOM 15555 C C . LEU F 1 300 ? 94.671 85.305 69.445 1.00 31.35 288 LEU F C 1
ATOM 15556 O O . LEU F 1 300 ? 95.163 86.088 68.621 1.00 31.27 288 LEU F O 1
ATOM 15561 N N . CYS F 1 301 ? 94.475 85.642 70.713 1.00 31.87 289 CYS F N 1
ATOM 15562 C CA . CYS F 1 301 ? 94.947 86.938 71.219 1.00 29.90 289 CYS F CA 1
ATOM 15563 C C . CYS F 1 301 ? 95.646 86.742 72.549 1.00 30.22 289 CYS F C 1
ATOM 15564 O O . CYS F 1 301 ? 95.048 86.213 73.502 1.00 31.05 289 CYS F O 1
ATOM 15567 N N . ASP F 1 302 ? 96.919 87.136 72.586 1.00 30.09 290 ASP F N 1
ATOM 15568 C CA . ASP F 1 302 ? 97.707 87.041 73.780 1.00 31.19 290 ASP F CA 1
ATOM 15569 C C . ASP F 1 302 ? 97.449 88.316 74.589 1.00 33.43 290 ASP F C 1
ATOM 15570 O O . ASP F 1 302 ? 97.960 89.409 74.273 1.00 31.60 290 ASP F O 1
ATOM 15575 N N . ALA F 1 303 ? 96.628 88.157 75.625 1.00 34.00 291 ALA F N 1
ATOM 15576 C CA . ALA F 1 303 ? 96.230 89.275 76.445 1.00 35.40 291 ALA F CA 1
ATOM 15577 C C . ALA F 1 303 ? 97.436 89.992 77.073 1.00 35.85 291 ALA F C 1
ATOM 15578 O O . ALA F 1 303 ? 97.375 91.194 77.308 1.00 36.46 291 ALA F O 1
ATOM 15580 N N . ASP F 1 304 ? 98.548 89.293 77.271 1.00 35.67 292 ASP F N 1
ATOM 15581 C CA . ASP F 1 304 ? 99.745 89.974 77.788 1.00 37.59 292 ASP F CA 1
ATOM 15582 C C . ASP F 1 304 ? 100.410 90.983 76.860 1.00 36.69 292 ASP F C 1
ATOM 15583 O O . ASP F 1 304 ? 101.006 91.944 77.340 1.00 37.27 292 ASP F O 1
ATOM 15588 N N . THR F 1 305 ? 100.346 90.763 75.553 1.00 34.56 293 THR F N 1
ATOM 15589 C CA . THR F 1 305 ? 101.070 91.630 74.621 1.00 32.43 293 THR F CA 1
ATOM 15590 C C . THR F 1 305 ? 100.146 92.290 73.602 1.00 31.71 293 THR F C 1
ATOM 15591 O O . THR F 1 305 ? 100.552 93.227 72.928 1.00 30.65 293 THR F O 1
ATOM 15595 N N . GLY F 1 306 ? 98.928 91.776 73.458 1.00 29.50 294 GLY F N 1
ATOM 15596 C CA . GLY F 1 306 ? 98.023 92.300 72.457 1.00 28.79 294 GLY F CA 1
ATOM 15597 C C . GLY F 1 306 ? 98.229 91.694 71.076 1.00 29.46 294 GLY F C 1
ATOM 15598 O O . GLY F 1 306 ? 97.543 92.059 70.141 1.00 30.05 294 GLY F O 1
ATOM 15599 N N . ARG F 1 307 ? 99.155 90.752 70.960 1.00 28.70 295 ARG F N 1
ATOM 15600 C CA . ARG F 1 307 ? 99.419 90.055 69.706 1.00 27.80 295 ARG F CA 1
ATOM 15601 C C . ARG F 1 307 ? 98.226 89.221 69.290 1.00 28.24 295 ARG F C 1
ATOM 15602 O O . ARG F 1 307 ? 97.629 88.491 70.110 1.00 28.84 295 ARG F O 1
ATOM 15610 N N . VAL F 1 308 ? 97.855 89.352 68.017 1.00 27.18 296 VAL F N 1
ATOM 15611 C CA . VAL F 1 308 ? 96.768 88.581 67.467 1.00 27.03 296 VAL F CA 1
ATOM 15612 C C . VAL F 1 308 ? 97.282 87.711 66.294 1.00 28.54 296 VAL F C 1
ATOM 15613 O O . VAL F 1 308 ? 98.008 88.203 65.419 1.00 28.40 296 VAL F O 1
ATOM 15617 N N . ALA F 1 309 ? 96.907 86.433 66.309 1.00 27.51 297 ALA F N 1
ATOM 15618 C CA . ALA F 1 309 ? 97.087 85.530 65.155 1.00 27.57 297 ALA F CA 1
ATOM 15619 C C . ALA F 1 309 ? 95.722 85.142 64.618 1.00 28.38 297 ALA F C 1
ATOM 15620 O O . ALA F 1 309 ? 94.897 84.613 65.363 1.00 29.07 297 ALA F O 1
ATOM 15622 N N . ILE F 1 310 ? 95.477 85.415 63.334 1.00 27.09 298 ILE F N 1
ATOM 15623 C CA . ILE F 1 310 ? 94.240 84.996 62.645 1.00 26.38 298 ILE F CA 1
ATOM 15624 C C . ILE F 1 310 ? 94.514 83.854 61.697 1.00 27.46 298 ILE F C 1
ATOM 15625 O O . ILE F 1 310 ? 95.368 83.963 60.809 1.00 26.91 298 ILE F O 1
ATOM 15630 N N . TYR F 1 311 ? 93.802 82.752 61.898 1.00 25.80 299 TYR F N 1
ATOM 15631 C CA . TYR F 1 311 ? 93.805 81.634 60.952 1.00 26.46 299 TYR F CA 1
ATOM 15632 C C . TYR F 1 311 ? 92.748 81.865 59.906 1.00 27.05 299 TYR F C 1
ATOM 15633 O O . TYR F 1 311 ? 91.593 82.162 60.238 1.00 28.19 299 TYR F O 1
ATOM 15642 N N . TYR F 1 312 ? 93.127 81.734 58.642 1.00 26.65 300 TYR F N 1
ATOM 15643 C CA . TYR F 1 312 ? 92.140 81.870 57.586 1.00 27.75 300 TYR F CA 1
ATOM 15644 C C . TYR F 1 312 ? 92.357 80.829 56.499 1.00 27.11 300 TYR F C 1
ATOM 15645 O O . TYR F 1 312 ? 93.494 80.357 56.264 1.00 27.39 300 TYR F O 1
ATOM 15654 N N . GLY F 1 313 ? 91.249 80.435 55.891 1.00 27.41 301 GLY F N 1
ATOM 15655 C CA . GLY F 1 313 ? 91.237 79.584 54.705 1.00 26.09 301 GLY F CA 1
ATOM 15656 C C . GLY F 1 313 ? 91.565 80.430 53.488 1.00 28.65 301 GLY F C 1
ATOM 15657 O O . GLY F 1 313 ? 91.038 81.525 53.346 1.00 28.31 301 GLY F O 1
ATOM 15658 N N . ALA F 1 314 ? 92.498 79.943 52.651 1.00 27.62 302 ALA F N 1
ATOM 15659 C CA . ALA F 1 314 ? 92.938 80.647 51.478 1.00 26.57 302 ALA F CA 1
ATOM 15660 C C . ALA F 1 314 ? 92.574 79.816 50.266 1.00 27.23 302 ALA F C 1
ATOM 15661 O O . ALA F 1 314 ? 92.960 78.633 50.164 1.00 27.33 302 ALA F O 1
ATOM 15663 N N . ALA F 1 315 ? 91.783 80.424 49.384 1.00 27.23 303 ALA F N 1
ATOM 15664 C CA . ALA F 1 315 ? 91.284 79.797 48.137 1.00 26.77 303 ALA F CA 1
ATOM 15665 C C . ALA F 1 315 ? 90.590 78.435 48.330 1.00 27.97 303 ALA F C 1
ATOM 15666 O O . ALA F 1 315 ? 90.618 77.563 47.435 1.00 29.78 303 ALA F O 1
ATOM 15668 N N . ASP F 1 316 ? 89.990 78.226 49.507 1.00 28.72 304 ASP F N 1
ATOM 15669 C CA . ASP F 1 316 ? 89.428 76.882 49.881 1.00 27.55 304 ASP F CA 1
ATOM 15670 C C . ASP F 1 316 ? 90.411 75.762 49.602 1.00 27.43 304 ASP F C 1
ATOM 15671 O O . ASP F 1 316 ? 90.022 74.636 49.243 1.00 28.15 304 ASP F O 1
ATOM 15676 N N . THR F 1 317 ? 91.689 76.057 49.836 1.00 27.23 305 THR F N 1
ATOM 15677 C CA . THR F 1 317 ? 92.756 75.138 49.503 1.00 26.88 305 THR F CA 1
ATOM 15678 C C . THR F 1 317 ? 93.762 74.977 50.633 1.00 27.69 305 THR F C 1
ATOM 15679 O O . THR F 1 317 ? 94.331 73.886 50.791 1.00 27.19 305 THR F O 1
ATOM 15683 N N . HIS F 1 318 ? 93.999 76.064 51.378 1.00 25.50 306 HIS F N 1
ATOM 15684 C CA . HIS F 1 318 ? 95.077 76.106 52.385 1.00 26.69 306 HIS F CA 1
ATOM 15685 C C . HIS F 1 318 ? 94.605 76.747 53.695 1.00 28.06 306 HIS F C 1
ATOM 15686 O O . HIS F 1 318 ? 93.584 77.440 53.732 1.00 28.20 306 HIS F O 1
ATOM 15693 N N . VAL F 1 319 ? 95.381 76.510 54.740 1.00 27.34 307 VAL F N 1
ATOM 15694 C CA . VAL F 1 319 ? 95.309 77.268 55.992 1.00 27.39 307 VAL F CA 1
ATOM 15695 C C . VAL F 1 319 ? 96.457 78.273 56.014 1.00 28.21 307 VAL F C 1
ATOM 15696 O O . VAL F 1 319 ? 97.615 77.931 55.733 1.00 27.32 307 VAL F O 1
ATOM 15700 N N . ALA F 1 320 ? 96.136 79.508 56.368 1.00 27.71 308 ALA F N 1
ATOM 15701 C CA . ALA F 1 320 ? 97.125 80.592 56.373 1.00 27.45 308 ALA F CA 1
ATOM 15702 C C . ALA F 1 320 ? 96.977 81.389 57.651 1.00 28.14 308 ALA F C 1
ATOM 15703 O O . ALA F 1 320 ? 95.909 81.328 58.302 1.00 27.81 308 ALA F O 1
ATOM 15705 N N . LEU F 1 321 ? 98.045 82.130 57.999 1.00 26.81 309 LEU F N 1
ATOM 15706 C CA . LEU F 1 321 ? 98.068 83.002 59.161 1.00 27.01 309 LEU F CA 1
ATOM 15707 C C . LEU F 1 321 ? 98.282 84.462 58.778 1.00 27.99 309 LEU F C 1
ATOM 15708 O O . LEU F 1 321 ? 99.024 84.775 57.836 1.00 26.17 309 LEU F O 1
ATOM 15713 N N . ALA F 1 322 ? 97.601 85.330 59.520 1.00 26.52 310 ALA F N 1
ATOM 15714 C CA . ALA F 1 322 ? 97.874 86.765 59.518 1.00 26.42 310 ALA F CA 1
ATOM 15715 C C . ALA F 1 322 ? 98.032 87.208 60.971 1.00 27.66 310 ALA F C 1
ATOM 15716 O O . ALA F 1 322 ? 97.431 86.613 61.888 1.00 27.29 310 ALA F O 1
ATOM 15718 N N . PHE F 1 323 ? 98.816 88.265 61.164 1.00 26.94 311 PHE F N 1
ATOM 15719 C CA . PHE F 1 323 ? 99.166 88.756 62.481 1.00 26.44 311 PHE F CA 1
ATOM 15720 C C . PHE F 1 323 ? 98.845 90.238 62.596 1.00 27.80 311 PHE F C 1
ATOM 15721 O O . PHE F 1 323 ? 98.821 90.949 61.586 1.00 27.98 311 PHE F O 1
ATOM 15729 N N . GLY F 1 324 ? 98.593 90.691 63.826 1.00 26.50 312 GLY F N 1
ATOM 15730 C CA . GLY F 1 324 ? 98.419 92.115 64.113 1.00 27.02 312 GLY F CA 1
ATOM 15731 C C . GLY F 1 324 ? 98.347 92.336 65.620 1.00 28.93 312 GLY F C 1
ATOM 15732 O O . GLY F 1 324 ? 98.305 91.380 66.403 1.00 30.87 312 GLY F O 1
ATOM 15733 N N . TYR F 1 325 ? 98.340 93.595 66.046 1.00 29.06 313 TYR F N 1
ATOM 15734 C CA . TYR F 1 325 ? 98.074 93.909 67.441 1.00 28.79 313 TYR F CA 1
ATOM 15735 C C . TYR F 1 325 ? 96.623 94.288 67.612 1.00 29.72 313 TYR F C 1
ATOM 15736 O O . TYR F 1 325 ? 96.068 95.005 66.773 1.00 29.61 313 TYR F O 1
ATOM 15745 N N . ILE F 1 326 ? 96.002 93.800 68.678 1.00 28.92 314 ILE F N 1
ATOM 15746 C CA . ILE F 1 326 ? 94.579 94.059 68.916 1.00 29.88 314 ILE F CA 1
ATOM 15747 C C . ILE F 1 326 ? 94.253 95.562 68.969 1.00 28.88 314 ILE F C 1
ATOM 15748 O O . ILE F 1 326 ? 93.244 95.997 68.423 1.00 28.74 314 ILE F O 1
ATOM 15753 N N . ASP F 1 327 ? 95.119 96.359 69.587 1.00 27.67 315 ASP F N 1
ATOM 15754 C CA . ASP F 1 327 ? 94.821 97.784 69.700 1.00 30.04 315 ASP F CA 1
ATOM 15755 C C . ASP F 1 327 ? 94.884 98.500 68.338 1.00 29.80 315 ASP F C 1
ATOM 15756 O O . ASP F 1 327 ? 94.152 99.474 68.112 1.00 30.03 315 ASP F O 1
ATOM 15761 N N . GLU F 1 328 ? 95.743 98.022 67.433 1.00 28.73 316 GLU F N 1
ATOM 15762 C CA . GLU F 1 328 ? 95.866 98.626 66.110 1.00 30.21 316 GLU F CA 1
ATOM 15763 C C . GLU F 1 328 ? 94.691 98.180 65.240 1.00 30.23 316 GLU F C 1
ATOM 15764 O O . GLU F 1 328 ? 94.167 98.949 64.422 1.00 30.46 316 GLU F O 1
ATOM 15770 N N . ILE F 1 329 ? 94.255 96.941 65.431 1.00 26.52 317 ILE F N 1
ATOM 15771 C CA . ILE F 1 329 ? 93.096 96.488 64.712 1.00 27.25 317 ILE F CA 1
ATOM 15772 C C . ILE F 1 329 ? 91.862 97.272 65.139 1.00 27.56 317 ILE F C 1
ATOM 15773 O O . ILE F 1 329 ? 91.088 97.706 64.284 1.00 28.41 317 ILE F O 1
ATOM 15778 N N . VAL F 1 330 ? 91.693 97.439 66.446 1.00 27.41 318 VAL F N 1
ATOM 15779 C CA . VAL F 1 330 ? 90.587 98.188 67.015 1.00 28.56 318 VAL F CA 1
ATOM 15780 C C . VAL F 1 330 ? 90.634 99.633 66.496 1.00 29.07 318 VAL F C 1
ATOM 15781 O O . VAL F 1 330 ? 89.622 100.193 66.094 1.00 29.06 318 VAL F O 1
ATOM 15785 N N . ASP F 1 331 ? 91.825 100.205 66.481 1.00 29.56 319 ASP F N 1
ATOM 15786 C CA . ASP F 1 331 ? 92.009 101.567 66.013 1.00 30.10 319 ASP F CA 1
ATOM 15787 C C . ASP F 1 331 ? 91.677 101.751 64.553 1.00 29.58 319 ASP F C 1
ATOM 15788 O O . ASP F 1 331 ? 91.125 102.769 64.151 1.00 28.58 319 ASP F O 1
ATOM 15793 N N . PHE F 1 332 ? 92.056 100.755 63.759 1.00 29.50 320 PHE F N 1
ATOM 15794 C CA . PHE F 1 332 ? 91.757 100.721 62.344 1.00 28.16 320 PHE F CA 1
ATOM 15795 C C . PHE F 1 332 ? 90.233 100.684 62.109 1.00 28.24 320 PHE F C 1
ATOM 15796 O O . PHE F 1 332 ? 89.721 101.443 61.309 1.00 27.69 320 PHE F O 1
ATOM 15804 N N . VAL F 1 333 ? 89.538 99.781 62.781 1.00 27.69 321 VAL F N 1
ATOM 15805 C CA . VAL F 1 333 ? 88.084 99.715 62.768 1.00 27.40 321 VAL F CA 1
ATOM 15806 C C . VAL F 1 333 ? 87.424 101.066 63.135 1.00 28.68 321 VAL F C 1
ATOM 15807 O O . VAL F 1 333 ? 86.559 101.549 62.417 1.00 28.78 321 VAL F O 1
ATOM 15811 N N . LYS F 1 334 ? 87.850 101.691 64.220 1.00 27.48 322 LYS F N 1
ATOM 15812 C CA . LYS F 1 334 ? 87.287 102.983 64.622 1.00 28.58 322 LYS F CA 1
ATOM 15813 C C . LYS F 1 334 ? 87.598 104.095 63.614 1.00 29.26 322 LYS F C 1
ATOM 15814 O O . LYS F 1 334 ? 86.707 104.794 63.167 1.00 29.65 322 LYS F O 1
ATOM 15820 N N . ARG F 1 335 ? 88.858 104.204 63.214 1.00 29.20 323 ARG F N 1
ATOM 15821 C CA . ARG F 1 335 ? 89.297 105.229 62.269 1.00 30.85 323 ARG F CA 1
ATOM 15822 C C . ARG F 1 335 ? 88.652 105.115 60.900 1.00 29.08 323 ARG F C 1
ATOM 15823 O O . ARG F 1 335 ? 88.458 106.131 60.238 1.00 28.08 323 ARG F O 1
ATOM 15831 N N . ASN F 1 336 ? 88.326 103.891 60.453 1.00 27.95 324 ASN F N 1
ATOM 15832 C CA . ASN F 1 336 ? 87.746 103.727 59.114 1.00 28.43 324 ASN F CA 1
ATOM 15833 C C . ASN F 1 336 ? 86.250 103.488 59.136 1.00 29.60 324 ASN F C 1
ATOM 15834 O O . ASN F 1 336 ? 85.647 103.046 58.155 1.00 29.39 324 ASN F O 1
ATOM 15839 N N . SER F 1 337 ? 85.663 103.775 60.281 1.00 30.52 325 SER F N 1
ATOM 15840 C CA . SER F 1 337 ? 84.281 103.520 60.499 1.00 34.94 325 SER F CA 1
ATOM 15841 C C . SER F 1 337 ? 83.374 104.392 59.662 1.00 40.45 325 SER F C 1
ATOM 15842 O O . SER F 1 337 ? 83.617 105.573 59.399 1.00 39.97 325 SER F O 1
#

Radius of gyration: 52.04 Å; Cα contacts (8 Å, |Δi|>4): 5810; chains: 6; bounding box: 127×93×142 Å